Protein 2HG6 (pdb70)

CATH classification: 3.90.1650.10

Radius of gyration: 14.75 Å; Cα contacts (8 Å, |Δi|>4): 150; chains: 1; bounding box: 36×44×28 Å

Foldseek 3Di:
DDADPLCLLVLLLVWFFKWAQDVVVGATGTDRDCVVDPPPGDSVRIGTSSCVQWDDPDDFKTAGNLCSVVRCVVPPDCPVRVRDPSNVVCVVDNDDRRSIDGDDPD

Nearest PDB structures (foldseek):
  2hg6-assembly1_A  TM=9.376E-01  e=2.659E-16  Pseudomonas aeruginosa
  7e9s-assembly1_A  TM=5.096E-01  e=2.069E+00  Archaeoglobus fulgidus DSM 4304
  8owl-assembly1_A  TM=6.373E-01  e=4.900E+00  Oryctolagus cuniculus
  2ejt-assembly1_A  TM=2.763E-01  e=3.386E+00  Pyrococcus horikoshii
  2hg6-assembly1_A  TM=1.010E+00  e=7.309E-22  Pseudomonas aeruginosa

Organism: Pseudomonas aeruginosa (strain ATCC 15692 / DSM 22644 / CIP 104116 / JCM 14847 / LMG 12228 / 1C / PRS 101 / PAO1) (NCBI:txid208964)

Sequence (106 aa):
MSITSTDICQAADALKGFVGFNRKTGRYIVRFSEDSFGMDVADDSITPTSEFVWSSVRDDVMRLGREQLQILLEQNINERLNIGEPLLVYLRRQDLPEITAQRQLRMSITSTDICQAADALKGFVGFNRKTGRYIVRFSEDSFGMDVADDSITPTSEFVWSSVRDDVMRLGREQLQILLEQNINERLNIGEPLLVYLRRQDLPEITAQRQLRMSITSTDICQAADALKGFVGFNRKTGRYIVRFSEDSFGMDVADDSITPTSEFVWSSVRDDVMRLGREQLQILLEQNINERLNIGEPLLVYLRRQDLPEITAQRQLRMSITSTDICQAADALKGFVGFNRKTGRYIVRFSEDSFGMDVADDSITPTSEFVWSSVRDDVMRLGREQLQILLEQNINERLNIGEPLLVYLRRQDLPEITAQRQLRMSITSTDICQAADALKGFVGFNRKTGRYIVRFSEDSFGMDVADDSITPTSEFVWSSVRDDVMRLGREQLQILLEQNINERLNIGEPLLVYLRRQDLPEITAQRQLRMSITSTDICQAADALKGFVGFNRKTGRYIVRFSEDSFGMDVADDSITPTSEFVWSSVRDDVMRLGREQLQILLEQNINERLNIGEPLLVYLRRQDLPEITAQRQLRMSITSTDICQAADALKGFVGFNRKTGRYIVRFSEDSFGMDVADDSITPTSEFVWSSVRDDVMRLGREQLQILLEQNINERLNIGEPLLVYLRRQDLPEITAQRQLRMSITSTDICQAADALKGFVGFNRKTGRYIVRFSEDSFGMDVADDSITPTSEFVWSSVRDDVMRLGREQLQILLEQNINERLNIGEPLLVYLRRQDLPEITAQRQLRMSITSTDICQAADALKGFVGFNRKTGRYIVRFSEDSFGMDVADDSITPTSEFVWSSVRDDVMRLGREQLQILLEQNINERLNIGEPLLVYLRRQDLPEITAQRQLRMSITSTDICQAADALKGFVGFNRKTGRYIVRFSEDSFGMDVADDSITPTSEFVWSSVRDDVMRLGREQLQILLEQNINERLNIGEPLLVYLRRQDLPEITAQRQLRMSITSTDICQAADALKGFVGFNRKTGRYIVRFSEDSFGMDVADDSITPTSEFVWSSVRDDVMRLGREQLQILLEQNINERLNIGEPLLVYLRRQDLPEITAQRQLRMSITSTDICQAADALKGFVGFNRKTGRYIVRFSEDSFGMDVADDSITPTSEFVWSSVRDDVMRLGREQLQILLEQNINERLNIGEPLLVYLRRQDLPEITAQRQLRMSITSTDICQAADALKGFVGFNRKTGRYIVRFSEDSFGMDVADDSITPTSEFVWSSVRDDVMRLGREQLQILLEQNINERLNIGEPLLVYLRRQDLPEITAQRQLRMSITSTDICQAADALKGFVGFNRKTGRYIVRFSEDSFGMDVADDSITPTSEFVWSSVRDDVMRLGREQLQILLEQNINERLNIGEPLLVYLRRQDLPEITAQRQLRMSITSTDICQAADALKGFVGFNRKTGRYIVRFSEDSFGMDVADDSITPTSEFVWSSVRDDVMRLGREQLQILLEQNINERLNIGEPLLVYLRRQDLPEITAQRQLRMSITSTDICQAADALKGFVGFNRKTGRYIVRFSEDSFGMDVADDSITPTSEFVWSSVRDDVMRLGREQLQILLEQNINERLNIGEPLLVYLRRQDLPEITAQRQLRMSITSTDICQAADALKGFVGFNRKTGRYIVRFSEDSFGMDVADDSITPTSEFVWSSVRDDVMRLGREQLQILLEQNINERLNIGEPLLVYLRRQDLPEITAQRQLRMSITSTDICQAADALKGFVGFNRKTGRYIVRFSEDSFGMDVADDSITPTSEFVWSSVRDDVMRLGREQLQILLEQNINERLNIGEPLLVYLRRQDLPEITAQRQLRMSITSTDICQAADALKGFVGFNRKTGRYIVRFSEDSFGMDVADDSITPTSEFVWSSVRDDVMRLGREQLQILLEQNINERLNIGEPLLVYLRRQDLPEITAQRQLRMSITSTDICQAADALKGFVGFNRKTGRYIVRFSEDSFGMDVADDSITPTSEFVWSSVRDDVMRLGREQLQILLEQNINERLNIGEPLLVYLRRQDLPEITAQRQLR

Structure (mmCIF, N/CA/C/O backbone):
data_2HG6
#
_entry.id   2HG6
#
_cell.length_a   1.000
_cell.length_b   1.000
_cell.length_c   1.000
_cell.angle_alpha   90.00
_cell.angle_beta   90.00
_cell.angle_gamma   90.00
#
_symmetry.space_group_name_H-M   'P 1'
#
loop_
_atom_site.group_PDB
_atom_site.id
_atom_site.type_symbol
_atom_site.label_atom_id
_atom_site.label_alt_id
_atom_site.label_comp_id
_atom_site.label_asym_id
_atom_site.label_entity_id
_atom_site.label_seq_id
_atom_site.pdbx_PDB_ins_code
_atom_site.Cartn_x
_atom_site.Cartn_y
_atom_site.Cartn_z
_atom_site.occupancy
_atom_site.B_iso_or_equiv
_atom_site.auth_seq_id
_atom_site.auth_comp_id
_atom_site.auth_asym_id
_atom_site.auth_atom_id
_atom_site.pdbx_PDB_model_num
ATOM 1 N N . MET A 1 23 ? 2.607 0.899 0.493 1.00 0.00 1 MET A N 1
ATOM 2 C CA . MET A 1 23 ? 2.397 0.595 -0.943 1.00 0.00 1 MET A CA 1
ATOM 3 C C . MET A 1 23 ? 1.261 1.439 -1.519 1.00 0.00 1 MET A C 1
ATOM 4 O O . MET A 1 23 ? 0.724 1.133 -2.582 1.00 0.00 1 MET A O 1
ATOM 18 N N . SER A 1 24 ? 0.903 2.509 -0.822 1.00 0.00 2 SER A N 1
ATOM 19 C CA . SER A 1 24 ? -0.127 3.419 -1.299 1.00 0.00 2 SER A CA 1
ATOM 20 C C . SER A 1 24 ? 0.515 4.587 -2.041 1.00 0.00 2 SER A C 1
ATOM 21 O O . SER A 1 24 ? 1.728 4.792 -1.949 1.00 0.00 2 SER A O 1
ATOM 29 N N . ILE A 1 25 ? -0.290 5.352 -2.766 1.00 0.00 3 ILE A N 1
ATOM 30 C CA . ILE A 1 25 ? 0.225 6.466 -3.551 1.00 0.00 3 ILE A CA 1
ATOM 31 C C . ILE A 1 25 ? 0.680 7.594 -2.631 1.00 0.00 3 ILE A C 1
ATOM 32 O O . ILE A 1 25 ? -0.001 7.930 -1.659 1.00 0.00 3 ILE A O 1
ATOM 48 N N . THR A 1 26 ? 1.831 8.167 -2.938 1.00 0.00 4 THR A N 1
ATOM 49 C CA . THR A 1 26 ? 2.428 9.189 -2.099 1.00 0.00 4 THR A CA 1
ATOM 50 C C . THR A 1 26 ? 2.028 10.593 -2.547 1.00 0.00 4 THR A C 1
ATOM 51 O O . THR A 1 26 ? 1.285 10.762 -3.516 1.00 0.00 4 THR A O 1
ATOM 62 N N . SER A 1 27 ? 2.531 11.590 -1.833 1.00 0.00 5 SER A N 1
ATOM 63 C CA . SER A 1 27 ? 2.267 12.988 -2.141 1.00 0.00 5 SER A CA 1
ATOM 64 C C . SER A 1 27 ? 3.187 13.483 -3.262 1.00 0.00 5 SER A C 1
ATOM 65 O O . SER A 1 27 ? 3.887 12.686 -3.893 1.00 0.00 5 SER A O 1
ATOM 73 N N . THR A 1 28 ? 3.175 14.799 -3.500 1.00 0.00 6 THR A N 1
ATOM 74 C CA . THR A 1 28 ? 3.977 15.436 -4.553 1.00 0.00 6 THR A CA 1
ATOM 75 C C . THR A 1 28 ? 5.457 15.038 -4.479 1.00 0.00 6 THR A C 1
ATOM 76 O O . THR A 1 28 ? 6.173 15.088 -5.484 1.00 0.00 6 THR A O 1
ATOM 87 N N . ASP A 1 29 ? 5.903 14.628 -3.291 1.00 0.00 7 ASP A N 1
ATOM 88 C CA . ASP A 1 29 ? 7.271 14.138 -3.086 1.00 0.00 7 ASP A CA 1
ATOM 89 C C . ASP A 1 29 ? 7.632 13.032 -4.081 1.00 0.00 7 ASP A C 1
ATOM 90 O O . ASP A 1 29 ? 8.809 12.760 -4.314 1.00 0.00 7 ASP A O 1
ATOM 99 N N . ILE A 1 30 ? 6.612 12.399 -4.660 1.00 0.00 8 ILE A N 1
ATOM 100 C CA . ILE A 1 30 ? 6.802 11.386 -5.695 1.00 0.00 8 ILE A CA 1
ATOM 101 C C . ILE A 1 30 ? 7.676 11.922 -6.840 1.00 0.00 8 ILE A C 1
ATOM 102 O O . ILE A 1 30 ? 8.461 11.182 -7.430 1.00 0.00 8 ILE A O 1
ATOM 118 N N . CYS A 1 31 ? 7.546 13.217 -7.126 1.00 0.00 9 CYS A N 1
ATOM 119 C CA . CYS A 1 31 ? 8.331 13.863 -8.174 1.00 0.00 9 CYS A CA 1
ATOM 120 C C . CYS A 1 31 ? 9.813 13.878 -7.808 1.00 0.00 9 CYS A C 1
ATOM 121 O O . CYS A 1 31 ? 10.680 13.674 -8.656 1.00 0.00 9 CYS A O 1
ATOM 129 N N . GLN A 1 32 ? 10.094 14.097 -6.531 1.00 0.00 10 GLN A N 1
ATOM 130 C CA . GLN A 1 32 ? 11.466 14.195 -6.051 1.00 0.00 10 GLN A CA 1
ATOM 131 C C . GLN A 1 32 ? 12.125 12.824 -6.007 1.00 0.00 10 GLN A C 1
ATOM 132 O O . GLN A 1 32 ? 13.325 12.689 -6.241 1.00 0.00 10 GLN A O 1
ATOM 146 N N . ALA A 1 33 ? 11.324 11.808 -5.713 1.00 0.00 11 ALA A N 1
ATOM 147 C CA . ALA A 1 33 ? 11.813 10.437 -5.616 1.00 0.00 11 ALA A CA 1
ATOM 148 C C . ALA A 1 33 ? 12.371 9.937 -6.950 1.00 0.00 11 ALA A C 1
ATOM 149 O O . ALA A 1 33 ? 13.081 8.934 -6.996 1.00 0.00 11 ALA A O 1
ATOM 156 N N . ALA A 1 34 ? 12.052 10.639 -8.034 1.00 0.00 12 ALA A N 1
ATOM 157 C CA . ALA A 1 34 ? 12.561 10.279 -9.354 1.00 0.00 12 ALA A CA 1
ATOM 158 C C . ALA A 1 34 ? 14.044 10.619 -9.478 1.00 0.00 12 ALA A C 1
ATOM 159 O O . ALA A 1 34 ? 14.730 10.142 -10.381 1.00 0.00 12 ALA A O 1
ATOM 166 N N . ASP A 1 35 ? 14.534 11.444 -8.562 1.00 0.00 13 ASP A N 1
ATOM 167 C CA . ASP A 1 35 ? 15.942 11.828 -8.548 1.00 0.00 13 ASP A CA 1
ATOM 168 C C . ASP A 1 35 ? 16.774 10.779 -7.817 1.00 0.00 13 ASP A C 1
ATOM 169 O O . ASP A 1 35 ? 17.986 10.685 -8.009 1.00 0.00 13 ASP A O 1
ATOM 178 N N . ALA A 1 36 ? 16.105 9.971 -6.999 1.00 0.00 14 ALA A N 1
ATOM 179 C CA . ALA A 1 36 ? 16.781 8.962 -6.189 1.00 0.00 14 ALA A CA 1
ATOM 180 C C . ALA A 1 36 ? 17.416 7.882 -7.059 1.00 0.00 14 ALA A C 1
ATOM 181 O O . ALA A 1 36 ? 18.420 7.277 -6.679 1.00 0.00 14 ALA A O 1
ATOM 188 N N . LEU A 1 37 ? 16.829 7.652 -8.228 1.00 0.00 15 LEU A N 1
ATOM 189 C CA . LEU A 1 37 ? 17.348 6.666 -9.166 1.00 0.00 15 LEU A CA 1
ATOM 190 C C . LEU A 1 37 ? 18.752 7.055 -9.614 1.00 0.00 15 LEU A C 1
ATOM 191 O O . LEU A 1 37 ? 18.983 8.188 -10.035 1.00 0.00 15 LEU A O 1
ATOM 207 N N . LYS A 1 38 ? 19.684 6.122 -9.513 1.00 0.00 16 LYS A N 1
ATOM 208 C CA . LYS A 1 38 ? 21.071 6.386 -9.863 1.00 0.00 16 LYS A CA 1
ATOM 209 C C . LYS A 1 38 ? 21.633 5.287 -10.753 1.00 0.00 16 LYS A C 1
ATOM 210 O O . LYS A 1 38 ? 21.241 4.125 -10.646 1.00 0.00 16 LYS A O 1
ATOM 229 N N . GLY A 1 39 ? 22.544 5.666 -11.634 1.00 0.00 17 GLY A N 1
ATOM 230 C CA . GLY A 1 39 ? 23.183 4.703 -12.505 1.00 0.00 17 GLY A CA 1
ATOM 231 C C . GLY A 1 39 ? 23.192 5.154 -13.948 1.00 0.00 17 GLY A C 1
ATOM 232 O O . GLY A 1 39 ? 22.335 5.937 -14.368 1.00 0.00 17 GLY A O 1
ATOM 236 N N . PHE A 1 40 ? 24.149 4.653 -14.714 1.00 0.00 18 PHE A N 1
ATOM 237 C CA . PHE A 1 40 ? 24.268 5.006 -16.118 1.00 0.00 18 PHE A CA 1
ATOM 238 C C . PHE A 1 40 ? 23.914 3.801 -16.970 1.00 0.00 18 PHE A C 1
ATOM 239 O O . PHE A 1 40 ? 24.591 2.777 -16.917 1.00 0.00 18 PHE A O 1
ATOM 256 N N . VAL A 1 41 ? 22.860 3.917 -17.752 1.00 0.00 19 VAL A N 1
ATOM 257 C CA . VAL A 1 41 ? 22.409 2.804 -18.565 1.00 0.00 19 VAL A CA 1
ATOM 258 C C . VAL A 1 41 ? 22.935 2.938 -19.994 1.00 0.00 19 VAL A C 1
ATOM 259 O O . VAL A 1 41 ? 22.894 4.018 -20.584 1.00 0.00 19 VAL A O 1
ATOM 272 N N . GLY A 1 42 ? 23.468 1.842 -20.521 1.00 0.00 20 GLY A N 1
ATOM 273 C CA . GLY A 1 42 ? 24.034 1.841 -21.855 1.00 0.00 20 GLY A CA 1
ATOM 274 C C . GLY A 1 42 ? 23.813 0.520 -22.566 1.00 0.00 20 GLY A C 1
ATOM 275 O O . GLY A 1 42 ? 23.699 -0.527 -21.928 1.00 0.00 20 GLY A O 1
ATOM 279 N N . PHE A 1 43 ? 23.746 0.567 -23.888 1.00 0.00 21 PHE A N 1
ATOM 280 C CA . PHE A 1 43 ? 23.485 -0.624 -24.683 1.00 0.00 21 PHE A CA 1
ATOM 281 C C . PHE A 1 43 ? 24.793 -1.312 -25.050 1.00 0.00 21 PHE A C 1
ATOM 282 O O . PHE A 1 43 ? 25.599 -0.768 -25.803 1.00 0.00 21 PHE A O 1
ATOM 299 N N . ASN A 1 44 ? 25.002 -2.507 -24.519 1.00 0.00 22 ASN A N 1
ATOM 300 C CA . ASN A 1 44 ? 26.229 -3.241 -24.787 1.00 0.00 22 ASN A CA 1
ATOM 301 C C . ASN A 1 44 ? 26.018 -4.193 -25.961 1.00 0.00 22 ASN A C 1
ATOM 302 O O . ASN A 1 44 ? 25.003 -4.887 -26.034 1.00 0.00 22 ASN A O 1
ATOM 313 N N . ARG A 1 45 ? 26.972 -4.214 -26.882 1.00 0.00 23 ARG A N 1
ATOM 314 C CA . ARG A 1 45 ? 26.865 -5.048 -28.076 1.00 0.00 23 ARG A CA 1
ATOM 315 C C . ARG A 1 45 ? 27.310 -6.479 -27.795 1.00 0.00 23 ARG A C 1
ATOM 316 O O . ARG A 1 45 ? 27.208 -7.348 -28.659 1.00 0.00 23 ARG A O 1
ATOM 337 N N . LYS A 1 46 ? 27.807 -6.718 -26.589 1.00 0.00 24 LYS A N 1
ATOM 338 C CA . LYS A 1 46 ? 28.293 -8.040 -26.219 1.00 0.00 24 LYS A CA 1
ATOM 339 C C . LYS A 1 46 ? 27.127 -8.989 -25.961 1.00 0.00 24 LYS A C 1
ATOM 340 O O . LYS A 1 46 ? 27.116 -10.124 -26.441 1.00 0.00 24 LYS A O 1
ATOM 359 N N . THR A 1 47 ? 26.149 -8.522 -25.199 1.00 0.00 25 THR A N 1
ATOM 360 C CA . THR A 1 47 ? 24.953 -9.314 -24.935 1.00 0.00 25 THR A CA 1
ATOM 361 C C . THR A 1 47 ? 23.763 -8.777 -25.720 1.00 0.00 25 THR A C 1
ATOM 362 O O . THR A 1 47 ? 22.724 -9.430 -25.820 1.00 0.00 25 THR A O 1
ATOM 373 N N . GLY A 1 48 ? 23.927 -7.582 -26.277 1.00 0.00 26 GLY A N 1
ATOM 374 C CA . GLY A 1 48 ? 22.878 -6.981 -27.074 1.00 0.00 26 GLY A CA 1
ATOM 375 C C . GLY A 1 48 ? 21.685 -6.561 -26.243 1.00 0.00 26 GLY A C 1
ATOM 376 O O . GLY A 1 48 ? 20.545 -6.868 -26.590 1.00 0.00 26 GLY A O 1
ATOM 380 N N . ARG A 1 49 ? 21.939 -5.875 -25.136 1.00 0.00 27 ARG A N 1
ATOM 381 C CA . ARG A 1 49 ? 20.858 -5.392 -24.286 1.00 0.00 27 ARG A CA 1
ATOM 382 C C . ARG A 1 49 ? 21.243 -4.103 -23.573 1.00 0.00 27 ARG A C 1
ATOM 383 O O . ARG A 1 49 ? 22.425 -3.755 -23.476 1.00 0.00 27 ARG A O 1
ATOM 404 N N . TYR A 1 50 ? 20.229 -3.403 -23.090 1.00 0.00 28 TYR A N 1
ATOM 405 C CA . TYR A 1 50 ? 20.404 -2.134 -22.405 1.00 0.00 28 TYR A CA 1
ATOM 406 C C . TYR A 1 50 ? 20.677 -2.390 -20.925 1.00 0.00 28 TYR A C 1
ATOM 407 O O . TYR A 1 50 ? 19.775 -2.767 -20.179 1.00 0.00 28 TYR A O 1
ATOM 425 N N . ILE A 1 51 ? 21.923 -2.204 -20.509 1.00 0.00 29 ILE A N 1
ATOM 426 C CA . ILE A 1 51 ? 22.335 -2.552 -19.154 1.00 0.00 29 ILE A CA 1
ATOM 427 C C . ILE A 1 51 ? 22.807 -1.328 -18.379 1.00 0.00 29 ILE A C 1
ATOM 428 O O . ILE A 1 51 ? 23.234 -0.338 -18.967 1.00 0.00 29 ILE A O 1
ATOM 444 N N . VAL A 1 52 ? 22.726 -1.396 -17.059 1.00 0.00 30 VAL A N 1
ATOM 445 C CA . VAL A 1 52 ? 23.104 -0.269 -16.217 1.00 0.00 30 VAL A CA 1
ATOM 446 C C . VAL A 1 52 ? 24.450 -0.503 -15.543 1.00 0.00 30 VAL A C 1
ATOM 447 O O . VAL A 1 52 ? 24.676 -1.543 -14.925 1.00 0.00 30 VAL A O 1
ATOM 460 N N . ARG A 1 53 ? 25.337 0.471 -15.671 1.00 0.00 31 ARG A N 1
ATOM 461 C CA . ARG A 1 53 ? 26.634 0.435 -15.013 1.00 0.00 31 ARG A CA 1
ATOM 462 C C . ARG A 1 53 ? 26.839 1.716 -14.211 1.00 0.00 31 ARG A C 1
ATOM 463 O O . ARG A 1 53 ? 26.061 2.662 -14.332 1.00 0.00 31 ARG A O 1
ATOM 484 N N . PHE A 1 54 ? 27.872 1.746 -13.386 1.00 0.00 32 PHE A N 1
ATOM 485 C CA . PHE A 1 54 ? 28.157 2.919 -12.571 1.00 0.00 32 PHE A CA 1
ATOM 486 C C . PHE A 1 54 ? 29.471 3.556 -12.997 1.00 0.00 32 PHE A C 1
ATOM 487 O O . PHE A 1 54 ? 29.906 4.559 -12.431 1.00 0.00 32 PHE A O 1
ATOM 504 N N . SER A 1 55 ? 30.096 2.964 -14.001 1.00 0.00 33 SER A N 1
ATOM 505 C CA . SER A 1 55 ? 31.333 3.489 -14.549 1.00 0.00 33 SER A CA 1
ATOM 506 C C . SER A 1 55 ? 31.168 3.799 -16.032 1.00 0.00 33 SER A C 1
ATOM 507 O O . SER A 1 55 ? 31.003 2.893 -16.848 1.00 0.00 33 SER A O 1
ATOM 515 N N . GLU A 1 56 ? 31.204 5.080 -16.374 1.00 0.00 34 GLU A N 1
ATOM 516 C CA . GLU A 1 56 ? 31.078 5.507 -17.765 1.00 0.00 34 GLU A CA 1
ATOM 517 C C . GLU A 1 56 ? 32.322 5.113 -18.555 1.00 0.00 34 GLU A C 1
ATOM 518 O O . GLU A 1 56 ? 32.282 4.959 -19.774 1.00 0.00 34 GLU A O 1
ATOM 530 N N . ASP A 1 57 ? 33.417 4.929 -17.833 1.00 0.00 35 ASP A N 1
ATOM 531 C CA . ASP A 1 57 ? 34.716 4.632 -18.430 1.00 0.00 35 ASP A CA 1
ATOM 532 C C . ASP A 1 57 ? 34.850 3.156 -18.794 1.00 0.00 35 ASP A C 1
ATOM 533 O O . ASP A 1 57 ? 35.874 2.734 -19.334 1.00 0.00 35 ASP A O 1
ATOM 542 N N . SER A 1 58 ? 33.814 2.375 -18.521 1.00 0.00 36 SER A N 1
ATOM 543 C CA . SER A 1 58 ? 33.883 0.934 -18.716 1.00 0.00 36 SER A CA 1
ATOM 544 C C . SER A 1 58 ? 33.714 0.562 -20.186 1.00 0.00 36 SER A C 1
ATOM 545 O O . SER A 1 58 ? 34.160 -0.503 -20.624 1.00 0.00 36 SER A O 1
ATOM 553 N N . PHE A 1 59 ? 33.082 1.445 -20.948 1.00 0.00 37 PHE A N 1
ATOM 554 C CA . PHE A 1 59 ? 32.775 1.163 -22.342 1.00 0.00 37 PHE A CA 1
ATOM 555 C C . PHE A 1 59 ? 33.671 1.963 -23.276 1.00 0.00 37 PHE A C 1
ATOM 556 O O . PHE A 1 59 ? 33.824 3.175 -23.121 1.00 0.00 37 PHE A O 1
ATOM 573 N N . GLY A 1 60 ? 34.265 1.272 -24.239 1.00 0.00 38 GLY A N 1
ATOM 574 C CA . GLY A 1 60 ? 35.096 1.930 -25.224 1.00 0.00 38 GLY A CA 1
ATOM 575 C C . GLY A 1 60 ? 34.351 2.183 -26.518 1.00 0.00 38 GLY A C 1
ATOM 576 O O . GLY A 1 60 ? 33.428 2.994 -26.562 1.00 0.00 38 GLY A O 1
ATOM 580 N N . MET A 1 61 ? 34.719 1.456 -27.562 1.00 0.00 39 MET A N 1
ATOM 581 C CA . MET A 1 61 ? 34.133 1.662 -28.882 1.00 0.00 39 MET A CA 1
ATOM 582 C C . MET A 1 61 ? 32.980 0.693 -29.119 1.00 0.00 39 MET A C 1
ATOM 583 O O . MET A 1 61 ? 32.312 0.744 -30.151 1.00 0.00 39 MET A O 1
ATOM 597 N N . ASP A 1 62 ? 32.753 -0.195 -28.160 1.00 0.00 40 ASP A N 1
ATOM 598 C CA . ASP A 1 62 ? 31.705 -1.204 -28.282 1.00 0.00 40 ASP A CA 1
ATOM 599 C C . ASP A 1 62 ? 30.333 -0.629 -27.955 1.00 0.00 40 ASP A C 1
ATOM 600 O O . ASP A 1 62 ? 29.307 -1.251 -28.229 1.00 0.00 40 ASP A O 1
ATOM 609 N N . VAL A 1 63 ? 30.314 0.553 -27.362 1.00 0.00 41 VAL A N 1
ATOM 610 C CA . VAL A 1 63 ? 29.064 1.193 -26.978 1.00 0.00 41 VAL A CA 1
ATOM 611 C C . VAL A 1 63 ? 29.078 2.659 -27.382 1.00 0.00 41 VAL A C 1
ATOM 612 O O . VAL A 1 63 ? 30.052 3.367 -27.128 1.00 0.00 41 VAL A O 1
ATOM 625 N N . ALA A 1 64 ? 28.007 3.104 -28.027 1.00 0.00 42 ALA A N 1
ATOM 626 C CA . ALA A 1 64 ? 27.865 4.506 -28.384 1.00 0.00 42 ALA A CA 1
ATOM 627 C C . ALA A 1 64 ? 27.626 5.331 -27.128 1.00 0.00 42 ALA A C 1
ATOM 628 O O . ALA A 1 64 ? 26.716 5.036 -26.349 1.00 0.00 42 ALA A O 1
ATOM 635 N N . ASP A 1 65 ? 28.436 6.362 -26.932 1.00 0.00 43 ASP A N 1
ATOM 636 C CA . ASP A 1 65 ? 28.371 7.164 -25.712 1.00 0.00 43 ASP A CA 1
ATOM 637 C C . ASP A 1 65 ? 27.049 7.920 -25.622 1.00 0.00 43 ASP A C 1
ATOM 638 O O . ASP A 1 65 ? 26.590 8.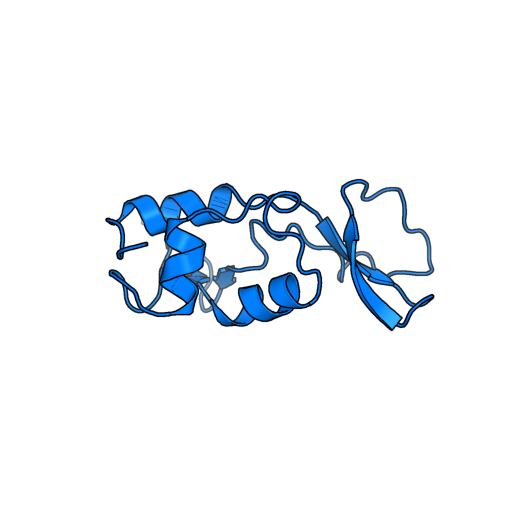267 -24.534 1.00 0.00 43 ASP A O 1
ATOM 647 N N . ASP A 1 66 ? 26.426 8.143 -26.773 1.00 0.00 44 ASP A N 1
ATOM 648 C CA . ASP A 1 66 ? 25.120 8.798 -26.832 1.00 0.00 44 ASP A CA 1
ATOM 649 C C . ASP A 1 66 ? 24.036 7.904 -26.240 1.00 0.00 44 ASP A C 1
ATOM 650 O O . ASP A 1 66 ? 22.987 8.384 -25.813 1.00 0.00 44 ASP A O 1
ATOM 659 N N . SER A 1 67 ? 24.295 6.603 -26.213 1.00 0.00 45 SER A N 1
ATOM 660 C CA . SER A 1 67 ? 23.331 5.645 -25.693 1.00 0.00 45 SER A CA 1
ATOM 661 C C . SER A 1 67 ? 23.528 5.426 -24.196 1.00 0.00 45 SER A C 1
ATOM 662 O O . SER A 1 67 ? 22.765 4.697 -23.564 1.00 0.00 45 SER A O 1
ATOM 670 N N . ILE A 1 68 ? 24.558 6.051 -23.637 1.00 0.00 46 ILE A N 1
ATOM 671 C CA . ILE A 1 68 ? 24.800 5.987 -22.204 1.00 0.00 46 ILE A CA 1
ATOM 672 C C . ILE A 1 68 ? 24.164 7.195 -21.530 1.00 0.00 46 ILE A C 1
ATOM 673 O O . ILE A 1 68 ? 24.531 8.337 -21.807 1.00 0.00 46 ILE A O 1
ATOM 689 N N . THR A 1 69 ? 23.191 6.943 -20.675 1.00 0.00 47 THR A N 1
ATOM 690 C CA . THR A 1 69 ? 22.450 8.012 -20.033 1.00 0.00 47 THR A CA 1
ATOM 691 C C . THR A 1 69 ? 22.140 7.662 -18.581 1.00 0.00 47 THR A C 1
ATOM 692 O O . THR A 1 69 ? 21.750 6.533 -18.277 1.00 0.00 47 THR A O 1
ATOM 703 N N . PRO A 1 70 ? 22.348 8.612 -17.661 1.00 0.00 48 PRO A N 1
ATOM 704 C CA . PRO A 1 70 ? 21.943 8.454 -16.266 1.00 0.00 48 PRO A CA 1
ATOM 705 C C . PRO A 1 70 ? 20.440 8.220 -16.154 1.00 0.00 48 PRO A C 1
ATOM 706 O O . PRO A 1 70 ? 19.640 9.025 -16.640 1.00 0.00 48 PRO A O 1
ATOM 717 N N . THR A 1 71 ? 20.059 7.117 -15.519 1.00 0.00 49 THR A N 1
ATOM 718 C CA . THR A 1 71 ? 18.651 6.755 -15.380 1.00 0.00 49 THR A CA 1
ATOM 719 C C . THR A 1 71 ? 17.869 7.826 -14.614 1.00 0.00 49 THR A C 1
ATOM 720 O O . THR A 1 71 ? 16.642 7.881 -14.693 1.00 0.00 49 THR A O 1
ATOM 731 N N . SER A 1 72 ? 18.591 8.678 -13.893 1.00 0.00 50 SER A N 1
ATOM 732 C CA . SER A 1 72 ? 17.993 9.779 -13.152 1.00 0.00 50 SER A CA 1
ATOM 733 C C . SER A 1 72 ? 17.230 10.718 -14.087 1.00 0.00 50 SER A C 1
ATOM 734 O O . SER A 1 72 ? 16.142 11.189 -13.760 1.00 0.00 50 SER A O 1
ATOM 742 N N . GLU A 1 73 ? 17.805 10.973 -15.257 1.00 0.00 51 GLU A N 1
ATOM 743 C CA . GLU A 1 73 ? 17.212 11.898 -16.213 1.00 0.00 51 GLU A CA 1
ATOM 744 C C . GLU A 1 73 ? 16.618 11.135 -17.396 1.00 0.00 51 GLU A C 1
ATOM 745 O O . GLU A 1 73 ? 15.939 11.708 -18.248 1.00 0.00 51 GLU A O 1
ATOM 757 N N . PHE A 1 74 ? 16.877 9.834 -17.436 1.00 0.00 52 PHE A N 1
ATOM 758 C CA . PHE A 1 74 ? 16.405 8.984 -18.524 1.00 0.00 52 PHE A CA 1
ATOM 759 C C . PHE A 1 74 ? 14.880 8.892 -18.519 1.00 0.00 52 PHE A C 1
ATOM 760 O O . PHE A 1 74 ? 14.248 8.772 -19.568 1.00 0.00 52 PHE A O 1
ATOM 777 N N . VAL A 1 75 ? 14.298 8.972 -17.329 1.00 0.00 53 VAL A N 1
ATOM 778 C CA . VAL A 1 75 ? 12.854 8.855 -17.170 1.00 0.00 53 VAL A CA 1
ATOM 779 C C . VAL A 1 75 ? 12.133 10.139 -17.581 1.00 0.00 53 VAL A C 1
ATOM 780 O O . VAL A 1 75 ? 10.909 10.156 -17.723 1.00 0.00 53 VAL A O 1
ATOM 793 N N . TRP A 1 76 ? 12.894 11.205 -17.782 1.00 0.00 54 TRP A N 1
ATOM 794 C CA . TRP A 1 76 ? 12.320 12.485 -18.164 1.00 0.00 54 TRP A CA 1
ATOM 795 C C . TRP A 1 76 ? 12.371 12.667 -19.674 1.00 0.00 54 TRP A C 1
ATOM 796 O O . TRP A 1 76 ? 13.438 12.587 -20.283 1.00 0.00 54 TRP A O 1
ATOM 817 N N . SER A 1 77 ? 11.216 12.892 -20.275 1.00 0.00 55 SER A N 1
ATOM 818 C CA . SER A 1 77 ? 11.132 13.122 -21.702 1.00 0.00 55 SER A CA 1
ATOM 819 C C . SER A 1 77 ? 10.740 14.570 -21.978 1.00 0.00 55 SER A C 1
ATOM 820 O O . SER A 1 77 ? 9.601 14.977 -21.730 1.00 0.00 55 SER A O 1
ATOM 828 N N . SER A 1 78 ? 11.693 15.354 -22.457 1.00 0.00 56 SER A N 1
ATOM 829 C CA . SER A 1 78 ? 11.452 16.753 -22.761 1.00 0.00 56 SER A CA 1
ATOM 830 C C . SER A 1 78 ? 10.611 16.899 -24.026 1.00 0.00 56 SER A C 1
ATOM 831 O O . SER A 1 78 ? 11.010 16.474 -25.111 1.00 0.00 56 SER A O 1
ATOM 839 N N . VAL A 1 79 ? 9.430 17.480 -23.872 1.00 0.00 57 VAL A N 1
ATOM 840 C CA . VAL A 1 79 ? 8.540 17.706 -25.001 1.00 0.00 57 VAL A CA 1
ATOM 841 C C . VAL A 1 79 ? 8.647 19.152 -25.474 1.00 0.00 57 VAL A C 1
ATOM 842 O O . VAL A 1 79 ? 8.329 19.480 -26.618 1.00 0.00 57 VAL A O 1
ATOM 855 N N . ARG A 1 80 ? 9.092 20.014 -24.570 1.00 0.00 58 ARG A N 1
ATOM 856 C CA . ARG A 1 80 ? 9.463 21.382 -24.909 1.00 0.00 58 ARG A CA 1
ATOM 857 C C . ARG A 1 80 ? 10.909 21.588 -24.486 1.00 0.00 58 ARG A C 1
ATOM 858 O O . ARG A 1 80 ? 11.591 20.621 -24.153 1.00 0.00 58 ARG A O 1
ATOM 879 N N . ASP A 1 81 ? 11.372 22.830 -24.484 1.00 0.00 59 ASP A N 1
ATOM 880 C CA . ASP A 1 81 ? 12.743 23.123 -24.069 1.00 0.00 59 ASP A CA 1
ATOM 881 C C . ASP A 1 81 ? 12.961 22.759 -22.607 1.00 0.00 59 ASP A C 1
ATOM 882 O O . ASP A 1 81 ? 13.757 21.878 -22.291 1.00 0.00 59 ASP A O 1
ATOM 891 N N . ASP A 1 82 ? 12.236 23.425 -21.718 1.00 0.00 60 ASP A N 1
ATOM 892 C CA . ASP A 1 82 ? 12.423 23.223 -20.285 1.00 0.00 60 ASP A CA 1
ATOM 893 C C . ASP A 1 82 ? 11.276 22.427 -19.679 1.00 0.00 60 ASP A C 1
ATOM 894 O O . ASP A 1 82 ? 11.194 22.281 -18.462 1.00 0.00 60 ASP A O 1
ATOM 903 N N . VAL A 1 83 ? 10.390 21.914 -20.524 1.00 0.00 61 VAL A N 1
ATOM 904 C CA . VAL A 1 83 ? 9.238 21.159 -20.041 1.00 0.00 61 VAL A CA 1
ATOM 905 C C . VAL A 1 83 ? 9.435 19.668 -20.287 1.00 0.00 61 VAL A C 1
ATOM 906 O O . VAL A 1 83 ? 9.389 19.205 -21.432 1.00 0.00 61 VAL A O 1
ATOM 919 N N . MET A 1 84 ? 9.660 18.925 -19.214 1.00 0.00 62 MET A N 1
ATOM 920 C CA . MET A 1 84 ? 9.859 17.486 -19.306 1.00 0.00 62 MET A CA 1
ATOM 921 C C . MET A 1 84 ? 8.663 16.734 -18.732 1.00 0.00 62 MET A C 1
ATOM 922 O O . MET A 1 84 ? 8.068 17.155 -17.737 1.00 0.00 62 MET A O 1
ATOM 936 N N . ARG A 1 85 ? 8.312 15.631 -19.378 1.00 0.00 63 ARG A N 1
ATOM 937 C CA . ARG A 1 85 ? 7.248 14.756 -18.904 1.00 0.00 63 ARG A CA 1
ATOM 938 C C . ARG A 1 85 ? 7.846 13.440 -18.429 1.00 0.00 63 ARG A C 1
ATOM 939 O O . ARG A 1 85 ? 8.732 12.889 -19.082 1.00 0.00 63 ARG A O 1
ATOM 960 N N . LEU A 1 86 ? 7.382 12.956 -17.290 1.00 0.00 64 LEU A N 1
ATOM 961 C CA . LEU A 1 86 ? 7.859 11.693 -16.750 1.00 0.00 64 LEU A CA 1
ATOM 962 C C . LEU A 1 86 ? 7.228 10.534 -17.510 1.00 0.00 64 LEU A C 1
ATOM 963 O O . LEU A 1 86 ? 6.016 10.326 -17.450 1.00 0.00 64 LEU A O 1
ATOM 979 N N . GLY A 1 87 ? 8.051 9.790 -18.225 1.00 0.00 65 GLY A N 1
ATOM 980 C CA . GLY A 1 87 ? 7.574 8.608 -18.906 1.00 0.00 65 GLY A CA 1
ATOM 981 C C . GLY A 1 87 ? 7.774 7.380 -18.049 1.00 0.00 65 GLY A C 1
ATOM 982 O O . GLY A 1 87 ? 8.875 6.846 -17.973 1.00 0.00 65 GLY A O 1
ATOM 986 N N . ARG A 1 88 ? 6.724 6.936 -17.380 1.00 0.00 66 ARG A N 1
ATOM 987 C CA . ARG A 1 88 ? 6.848 5.823 -16.451 1.00 0.00 66 ARG A CA 1
ATOM 988 C C . ARG A 1 88 ? 7.132 4.505 -17.174 1.00 0.00 66 ARG A C 1
ATOM 989 O O . ARG A 1 88 ? 7.546 3.529 -16.551 1.00 0.00 66 ARG A O 1
ATOM 1010 N N . GLU A 1 89 ? 6.918 4.476 -18.485 1.00 0.00 67 GLU A N 1
ATOM 1011 C CA . GLU A 1 89 ? 7.262 3.304 -19.286 1.00 0.00 67 GLU A CA 1
ATOM 1012 C C . GLU A 1 89 ? 8.770 3.050 -19.261 1.00 0.00 67 GLU A C 1
ATOM 1013 O O . GLU A 1 89 ? 9.222 1.926 -19.488 1.00 0.00 67 GLU A O 1
ATOM 1025 N N . GLN A 1 90 ? 9.546 4.094 -18.978 1.00 0.00 68 GLN A N 1
ATOM 1026 C CA . GLN A 1 90 ? 10.997 3.971 -18.869 1.00 0.00 68 GLN A CA 1
ATOM 1027 C C . GLN A 1 90 ? 11.363 2.990 -17.761 1.00 0.00 68 GLN A C 1
ATOM 1028 O O . GLN A 1 90 ? 12.378 2.298 -17.835 1.00 0.00 68 GLN A O 1
ATOM 1042 N N . LEU A 1 91 ? 10.514 2.932 -16.739 1.00 0.00 69 LEU A N 1
ATOM 1043 C CA . LEU A 1 91 ? 10.729 2.050 -15.597 1.00 0.00 69 LEU A CA 1
ATOM 1044 C C . LEU A 1 91 ? 10.729 0.587 -16.027 1.00 0.00 69 LEU A C 1
ATOM 1045 O O . LEU A 1 91 ? 11.364 -0.250 -15.392 1.00 0.00 69 LEU A O 1
ATOM 1061 N N . GLN A 1 92 ? 10.019 0.280 -17.109 1.00 0.00 70 GLN A N 1
ATOM 1062 C CA . GLN A 1 92 ? 9.977 -1.082 -17.626 1.00 0.00 70 GLN A CA 1
ATOM 1063 C C . GLN A 1 92 ? 11.347 -1.501 -18.149 1.00 0.00 70 GLN A C 1
ATOM 1064 O O . GLN A 1 92 ? 11.702 -2.676 -18.118 1.00 0.00 70 GLN A O 1
ATOM 1078 N N . ILE A 1 93 ? 12.122 -0.530 -18.617 1.00 0.00 71 ILE A N 1
ATOM 1079 C CA . ILE A 1 93 ? 13.481 -0.794 -19.068 1.00 0.00 71 ILE A CA 1
ATOM 1080 C C . ILE A 1 93 ? 14.360 -1.134 -17.868 1.00 0.00 71 ILE A C 1
ATOM 1081 O O . ILE A 1 93 ? 15.277 -1.952 -17.955 1.00 0.00 71 ILE A O 1
ATOM 1097 N N . LEU A 1 94 ? 14.046 -0.519 -16.737 1.00 0.00 72 LEU A N 1
ATOM 1098 C CA . LEU A 1 94 ? 14.731 -0.810 -15.485 1.00 0.00 72 LEU A CA 1
ATOM 1099 C C . LEU A 1 94 ? 14.248 -2.149 -14.939 1.00 0.00 72 LEU A C 1
ATOM 1100 O O . LEU A 1 94 ? 14.994 -2.881 -14.285 1.00 0.00 72 LEU A O 1
ATOM 1116 N N . LEU A 1 95 ? 12.988 -2.455 -15.226 1.00 0.00 73 LEU A N 1
ATOM 1117 C CA . LEU A 1 95 ? 12.382 -3.734 -14.873 1.00 0.00 73 LEU A CA 1
ATOM 1118 C C . LEU A 1 95 ? 13.129 -4.882 -15.550 1.00 0.00 73 LEU A C 1
ATOM 1119 O O . LEU A 1 95 ? 13.232 -5.981 -15.004 1.00 0.00 73 LEU A O 1
ATOM 1135 N N . GLU A 1 96 ? 13.655 -4.612 -16.741 1.00 0.00 74 GLU A N 1
ATOM 1136 C CA . GLU A 1 96 ? 14.480 -5.578 -17.458 1.00 0.00 74 GLU A CA 1
ATOM 1137 C C . GLU A 1 96 ? 15.721 -5.928 -16.638 1.00 0.00 74 GLU A C 1
ATOM 1138 O O . GLU A 1 96 ? 16.183 -7.070 -16.642 1.00 0.00 74 GLU A O 1
ATOM 1150 N N . GLN A 1 97 ? 16.249 -4.937 -15.927 1.00 0.00 75 GLN A N 1
ATOM 1151 C CA . GLN A 1 97 ? 17.425 -5.134 -15.089 1.00 0.00 75 GLN A CA 1
ATOM 1152 C C . GLN A 1 97 ? 17.043 -5.839 -13.789 1.00 0.00 75 GLN A C 1
ATOM 1153 O O . GLN A 1 97 ? 17.826 -6.614 -13.244 1.00 0.00 75 GLN A O 1
ATOM 1167 N N . ASN A 1 98 ? 15.841 -5.539 -13.289 1.00 0.00 76 ASN A N 1
ATOM 1168 C CA . ASN A 1 98 ? 15.258 -6.249 -12.140 1.00 0.00 76 ASN A CA 1
ATOM 1169 C C . ASN A 1 98 ? 16.027 -5.950 -10.844 1.00 0.00 76 ASN A C 1
ATOM 1170 O O . ASN A 1 98 ? 15.870 -6.636 -9.834 1.00 0.00 76 ASN A O 1
ATOM 1181 N N . ILE A 1 99 ? 16.837 -4.902 -10.866 1.00 0.00 77 ILE A N 1
ATOM 1182 C CA . ILE A 1 99 ? 17.607 -4.519 -9.692 1.00 0.00 77 ILE A CA 1
ATOM 1183 C C . ILE A 1 99 ? 17.105 -3.198 -9.100 1.00 0.00 77 ILE A C 1
ATOM 1184 O O . ILE A 1 99 ? 17.595 -2.116 -9.419 1.00 0.00 77 ILE A O 1
ATOM 1200 N N . ASN A 1 100 ? 16.109 -3.309 -8.228 1.00 0.00 78 ASN A N 1
ATOM 1201 C CA . ASN A 1 100 ? 15.426 -2.147 -7.672 1.00 0.00 78 ASN A CA 1
ATOM 1202 C C . ASN A 1 100 ? 16.301 -1.392 -6.681 1.00 0.00 78 ASN A C 1
ATOM 1203 O O . ASN A 1 100 ? 16.293 -0.163 -6.654 1.00 0.00 78 ASN A O 1
ATOM 1214 N N . GLU A 1 101 ? 17.057 -2.124 -5.876 1.00 0.00 79 GLU A N 1
ATOM 1215 C CA . GLU A 1 101 ? 17.882 -1.508 -4.844 1.00 0.00 79 GLU A CA 1
ATOM 1216 C C . GLU A 1 101 ? 19.166 -0.953 -5.444 1.00 0.00 79 GLU A C 1
ATOM 1217 O O . GLU A 1 101 ? 19.722 0.029 -4.954 1.00 0.00 79 GLU A O 1
ATOM 1229 N N . ARG A 1 102 ? 19.624 -1.583 -6.514 1.00 0.00 80 ARG A N 1
ATOM 1230 C CA . ARG A 1 102 ? 20.847 -1.168 -7.188 1.00 0.00 80 ARG A CA 1
ATOM 1231 C C . ARG A 1 102 ? 20.659 0.202 -7.831 1.00 0.00 80 ARG A C 1
ATOM 1232 O O . ARG A 1 102 ? 21.492 1.094 -7.681 1.00 0.00 80 ARG A O 1
ATOM 1253 N N . LEU A 1 103 ? 19.552 0.353 -8.544 1.00 0.00 81 LEU A N 1
ATOM 1254 C CA . LEU A 1 103 ? 19.200 1.626 -9.168 1.00 0.00 81 LEU A CA 1
ATOM 1255 C C . LEU A 1 103 ? 18.631 2.600 -8.144 1.00 0.00 81 LEU A C 1
ATOM 1256 O O . LEU A 1 103 ? 18.615 3.809 -8.374 1.00 0.00 81 LEU A O 1
ATOM 1272 N N . ASN A 1 104 ? 18.163 2.055 -7.024 1.00 0.00 82 ASN A N 1
ATOM 1273 C CA . ASN A 1 104 ? 17.523 2.838 -5.970 1.00 0.00 82 ASN A CA 1
ATOM 1274 C C . ASN A 1 104 ? 16.220 3.455 -6.478 1.00 0.00 82 ASN A C 1
ATOM 1275 O O . ASN A 1 104 ? 16.077 4.677 -6.565 1.00 0.00 82 ASN A O 1
ATOM 1286 N N . ILE A 1 105 ? 15.277 2.596 -6.848 1.00 0.00 83 ILE A N 1
ATOM 1287 C CA . ILE A 1 105 ? 13.957 3.054 -7.255 1.00 0.00 83 ILE A CA 1
ATOM 1288 C C . ILE A 1 105 ? 13.119 3.358 -6.023 1.00 0.00 83 ILE A C 1
ATOM 1289 O O . ILE A 1 105 ? 12.866 2.474 -5.200 1.00 0.00 83 ILE A O 1
ATOM 1305 N N . GLY A 1 106 ? 12.710 4.612 -5.896 1.00 0.00 84 GLY A N 1
ATOM 1306 C CA . GLY A 1 106 ? 11.918 5.028 -4.758 1.00 0.00 84 GLY A CA 1
ATOM 1307 C C . GLY A 1 106 ? 10.581 4.316 -4.683 1.00 0.00 84 GLY A C 1
ATOM 1308 O O . GLY A 1 106 ? 10.056 3.846 -5.693 1.00 0.00 84 GLY A O 1
ATOM 1312 N N . GLU A 1 107 ? 10.028 4.242 -3.486 1.00 0.00 85 GLU A N 1
ATOM 1313 C CA . GLU A 1 107 ? 8.730 3.616 -3.276 1.00 0.00 85 GLU A CA 1
ATOM 1314 C C . GLU A 1 107 ? 7.612 4.367 -4.011 1.00 0.00 85 GLU A C 1
ATOM 1315 O O . GLU A 1 107 ? 6.746 3.733 -4.613 1.00 0.00 85 GLU A O 1
ATOM 1327 N N . PRO A 1 108 ? 7.597 5.723 -3.974 1.00 0.00 86 PRO A N 1
ATOM 1328 C CA . PRO A 1 108 ? 6.685 6.517 -4.810 1.00 0.00 86 PRO A CA 1
ATOM 1329 C C . PRO A 1 108 ? 6.779 6.140 -6.289 1.00 0.00 86 PRO A C 1
ATOM 1330 O O . PRO A 1 108 ? 5.815 6.265 -7.038 1.00 0.00 86 PRO A O 1
ATOM 1341 N N . LEU A 1 109 ? 7.946 5.665 -6.695 1.00 0.00 87 LEU A N 1
ATOM 1342 C CA . LEU A 1 109 ? 8.174 5.248 -8.074 1.00 0.00 87 LEU A CA 1
ATOM 1343 C C . LEU A 1 109 ? 7.546 3.880 -8.319 1.00 0.00 87 LEU A C 1
ATOM 1344 O O . LEU A 1 109 ? 6.985 3.622 -9.384 1.00 0.00 87 LEU A O 1
ATOM 1360 N N . LEU A 1 110 ? 7.637 3.015 -7.314 1.00 0.00 88 LEU A N 1
ATOM 1361 C CA . LEU A 1 110 ? 7.054 1.680 -7.384 1.00 0.00 88 LEU A CA 1
ATOM 1362 C C . LEU A 1 110 ? 5.539 1.760 -7.534 1.00 0.00 88 LEU A C 1
ATOM 1363 O O . LEU A 1 110 ? 4.941 1.017 -8.311 1.00 0.00 88 LEU A O 1
ATOM 1379 N N . VAL A 1 111 ? 4.923 2.670 -6.791 1.00 0.00 89 VAL A N 1
ATOM 1380 C CA . VAL A 1 111 ? 3.482 2.851 -6.860 1.00 0.00 89 VAL A CA 1
ATOM 1381 C C . VAL A 1 111 ? 3.088 3.578 -8.144 1.00 0.00 89 VAL A C 1
ATOM 1382 O O . VAL A 1 111 ? 2.024 3.318 -8.705 1.00 0.00 89 VAL A O 1
ATOM 1395 N N . TYR A 1 112 ? 3.963 4.475 -8.609 1.00 0.00 90 TYR A N 1
ATOM 1396 C CA . TYR A 1 112 ? 3.724 5.255 -9.826 1.00 0.00 90 TYR A CA 1
ATOM 1397 C C . TYR A 1 112 ? 3.625 4.346 -11.050 1.00 0.00 90 TYR A C 1
ATOM 1398 O O . TYR A 1 112 ? 2.986 4.687 -12.051 1.00 0.00 90 TYR A O 1
ATOM 1416 N N . LEU A 1 113 ? 4.261 3.185 -10.961 1.00 0.00 91 LEU A N 1
ATOM 1417 C CA . LEU A 1 113 ? 4.198 2.191 -12.021 1.00 0.00 91 LEU A CA 1
ATOM 1418 C C . LEU A 1 113 ? 2.762 1.685 -12.164 1.00 0.00 91 LEU A C 1
ATOM 1419 O O . LEU A 1 113 ? 2.344 1.258 -13.240 1.00 0.00 91 LEU A O 1
ATOM 1435 N N . ARG A 1 114 ? 2.002 1.780 -11.078 1.00 0.00 92 ARG A N 1
ATOM 1436 C CA . ARG A 1 114 ? 0.621 1.317 -11.062 1.00 0.00 92 ARG A CA 1
ATOM 1437 C C . ARG A 1 114 ? -0.336 2.499 -11.219 1.00 0.00 92 ARG A C 1
ATOM 1438 O O . ARG A 1 114 ? -0.962 2.669 -12.264 1.00 0.00 92 ARG A O 1
ATOM 1459 N N . ARG A 1 115 ? -0.424 3.330 -10.187 1.00 0.00 93 ARG A N 1
ATOM 1460 C CA . ARG A 1 115 ? -1.289 4.507 -10.216 1.00 0.00 93 ARG A CA 1
ATOM 1461 C C . ARG A 1 115 ? -0.481 5.754 -9.893 1.00 0.00 93 ARG A C 1
ATOM 1462 O O . ARG A 1 115 ? 0.734 5.682 -9.738 1.00 0.00 93 ARG A O 1
ATOM 1483 N N . GLN A 1 116 ? -1.146 6.895 -9.782 1.00 0.00 94 GLN A N 1
ATOM 1484 C CA . GLN A 1 116 ? -0.435 8.148 -9.595 1.00 0.00 94 GLN A CA 1
ATOM 1485 C C . GLN A 1 116 ? -1.272 9.191 -8.864 1.00 0.00 94 GLN A C 1
ATOM 1486 O O . GLN A 1 116 ? -2.503 9.112 -8.820 1.00 0.00 94 GLN A O 1
ATOM 1500 N N . ASP A 1 117 ? -0.578 10.157 -8.272 1.00 0.00 95 ASP A N 1
ATOM 1501 C CA . ASP A 1 117 ? -1.211 11.354 -7.725 1.00 0.00 95 ASP A CA 1
ATOM 1502 C C . ASP A 1 117 ? -1.255 12.403 -8.827 1.00 0.00 95 ASP A C 1
ATOM 1503 O O . ASP A 1 117 ? -2.320 12.883 -9.218 1.00 0.00 95 ASP A O 1
ATOM 1512 N N . LEU A 1 118 ? -0.075 12.736 -9.333 1.00 0.00 96 LEU A N 1
ATOM 1513 C CA . LEU A 1 118 ? 0.049 13.505 -10.561 1.00 0.00 96 LEU A CA 1
ATOM 1514 C C . LEU A 1 118 ? 0.019 12.538 -11.736 1.00 0.00 96 LEU A C 1
ATOM 1515 O O . LEU A 1 118 ? 0.860 11.643 -11.806 1.00 0.00 96 LEU A O 1
ATOM 1531 N N . PRO A 1 119 ? -0.952 12.691 -12.659 1.00 0.00 97 PRO A N 1
ATOM 1532 C CA . PRO A 1 119 ? -1.111 11.787 -13.808 1.00 0.00 97 PRO A CA 1
ATOM 1533 C C . PRO A 1 119 ? 0.211 11.555 -14.524 1.00 0.00 97 PRO A C 1
ATOM 1534 O O . PRO A 1 119 ? 0.671 10.421 -14.672 1.00 0.00 97 PRO A O 1
ATOM 1545 N N . GLU A 1 120 ? 0.816 12.648 -14.948 1.00 0.00 98 GLU A N 1
ATOM 1546 C CA . GLU A 1 120 ? 2.149 12.630 -15.504 1.00 0.00 98 GLU A CA 1
ATOM 1547 C C . GLU A 1 120 ? 2.986 13.655 -14.770 1.00 0.00 98 GLU A C 1
ATOM 1548 O O . GLU A 1 120 ? 2.605 14.825 -14.685 1.00 0.00 98 GLU A O 1
ATOM 1560 N N . ILE A 1 121 ? 4.104 13.222 -14.217 1.00 0.00 99 ILE A N 1
ATOM 1561 C CA . ILE A 1 121 ? 4.958 14.126 -13.474 1.00 0.00 99 ILE A CA 1
ATOM 1562 C C . ILE A 1 121 ? 5.654 15.072 -14.439 1.00 0.00 99 ILE A C 1
ATOM 1563 O O . ILE A 1 121 ? 6.496 14.663 -15.238 1.00 0.00 99 ILE A O 1
ATOM 1579 N N . THR A 1 122 ? 5.262 16.329 -14.385 1.00 0.00 100 THR A N 1
ATOM 1580 C CA . THR A 1 122 ? 5.762 17.325 -15.310 1.00 0.00 100 THR A CA 1
ATOM 1581 C C . THR A 1 122 ? 6.655 18.330 -14.599 1.00 0.00 100 THR A C 1
ATOM 1582 O O . THR A 1 122 ? 6.297 18.873 -13.551 1.00 0.00 100 THR A O 1
ATOM 1593 N N . ALA A 1 123 ? 7.829 18.552 -15.161 1.00 0.00 101 ALA A N 1
ATOM 1594 C CA . ALA A 1 123 ? 8.772 19.499 -14.605 1.00 0.00 101 ALA A CA 1
ATOM 1595 C C . ALA A 1 123 ? 9.158 20.528 -15.649 1.00 0.00 101 ALA A C 1
ATOM 1596 O O . ALA A 1 123 ? 9.658 20.176 -16.719 1.00 0.00 101 ALA A O 1
ATOM 1603 N N . GLN A 1 124 ? 8.900 21.790 -15.351 1.00 0.00 102 GLN A N 1
ATOM 1604 C CA . GLN A 1 124 ? 9.277 22.869 -16.244 1.00 0.00 102 GLN A CA 1
ATOM 1605 C C . GLN A 1 124 ? 9.745 24.074 -15.443 1.00 0.00 102 GLN A C 1
ATOM 1606 O O . GLN A 1 124 ? 9.200 24.375 -14.379 1.00 0.00 102 GLN A O 1
ATOM 1620 N N . ARG A 1 125 ? 10.766 24.742 -15.941 1.00 0.00 103 ARG A N 1
ATOM 1621 C CA . ARG A 1 125 ? 11.307 25.910 -15.272 1.00 0.00 103 ARG A CA 1
ATOM 1622 C C . ARG A 1 125 ? 11.448 27.063 -16.252 1.00 0.00 103 ARG A C 1
ATOM 1623 O O . ARG A 1 125 ? 12.007 26.906 -17.336 1.00 0.00 103 ARG A O 1
ATOM 1644 N N . GLN A 1 126 ? 10.922 28.213 -15.876 1.00 0.00 104 GLN A N 1
ATOM 1645 C CA . GLN A 1 126 ? 10.988 29.392 -16.721 1.00 0.00 104 GLN A CA 1
ATOM 1646 C C . GLN A 1 126 ? 11.561 30.576 -15.953 1.00 0.00 104 GLN A C 1
ATOM 1647 O O . GLN A 1 126 ? 11.497 30.623 -14.723 1.00 0.00 104 GLN A O 1
ATOM 1661 N N . LEU A 1 127 ? 12.144 31.514 -16.679 1.00 0.00 105 LEU A N 1
ATOM 1662 C CA . LEU A 1 127 ? 12.783 32.668 -16.066 1.00 0.00 105 LEU A CA 1
ATOM 1663 C C . LEU A 1 127 ? 12.265 33.952 -16.704 1.00 0.00 105 LEU A C 1
ATOM 1664 O O . LEU A 1 127 ? 12.899 35.006 -16.642 1.00 0.00 105 LEU A O 1
ATOM 1680 N N . ARG A 1 128 ? 11.097 33.856 -17.315 1.00 0.00 106 ARG A N 1
ATOM 1681 C CA . ARG A 1 128 ? 10.471 35.009 -17.934 1.00 0.00 106 ARG A CA 1
ATOM 1682 C C . ARG A 1 128 ? 9.725 35.821 -16.886 1.00 0.00 106 ARG A C 1
ATOM 1683 O O . ARG A 1 128 ? 10.316 36.786 -16.354 1.00 0.00 106 ARG A O 1
ATOM 1705 N N . MET A 1 23 ? 1.156 0.958 -0.073 1.00 0.00 1 MET A N 2
ATOM 1706 C CA . MET A 1 23 ? 1.144 0.943 -1.553 1.00 0.00 1 MET A CA 2
ATOM 1707 C C . MET A 1 23 ? 0.471 2.189 -2.121 1.00 0.00 1 MET A C 2
ATOM 1708 O O . MET A 1 23 ? 0.237 2.278 -3.329 1.00 0.00 1 MET A O 2
ATOM 1722 N N . SER A 1 24 ? 0.167 3.154 -1.257 1.00 0.00 2 SER A N 2
ATOM 1723 C CA . SER A 1 24 ? -0.445 4.400 -1.692 1.00 0.00 2 SER A CA 2
ATOM 1724 C C . SER A 1 24 ? 0.550 5.220 -2.508 1.00 0.00 2 SER A C 2
ATOM 1725 O O . SER A 1 24 ? 1.750 4.947 -2.494 1.00 0.00 2 SER A O 2
ATOM 1733 N N . ILE A 1 25 ? 0.057 6.220 -3.219 1.00 0.00 3 ILE A N 2
ATOM 1734 C CA . ILE A 1 25 ? 0.930 7.085 -3.992 1.00 0.00 3 ILE A CA 2
ATOM 1735 C C . ILE A 1 25 ? 1.409 8.232 -3.113 1.00 0.00 3 ILE A C 2
ATOM 1736 O O . ILE A 1 25 ? 0.681 8.689 -2.231 1.00 0.00 3 ILE A O 2
ATOM 1752 N N . THR A 1 26 ? 2.626 8.686 -3.347 1.00 0.00 4 THR A N 2
ATOM 1753 C CA . THR A 1 26 ? 3.254 9.664 -2.481 1.00 0.00 4 THR A CA 2
ATOM 1754 C C . THR A 1 26 ? 2.987 11.092 -2.952 1.00 0.00 4 THR A C 2
ATOM 1755 O O . THR A 1 26 ? 2.290 11.317 -3.944 1.00 0.00 4 THR A O 2
ATOM 1766 N N . SER A 1 27 ? 3.560 12.043 -2.230 1.00 0.00 5 SER A N 2
ATOM 1767 C CA . SER A 1 27 ? 3.443 13.454 -2.553 1.00 0.00 5 SER A CA 2
ATOM 1768 C C . SER A 1 27 ? 4.435 13.809 -3.662 1.00 0.00 5 SER A C 2
ATOM 1769 O O . SER A 1 27 ? 5.036 12.918 -4.268 1.00 0.00 5 SER A O 2
ATOM 1777 N N . THR A 1 28 ? 4.600 15.106 -3.919 1.00 0.00 6 THR A N 2
ATOM 1778 C CA . THR A 1 28 ? 5.528 15.619 -4.929 1.00 0.00 6 THR A CA 2
ATOM 1779 C C . THR A 1 28 ? 6.928 15.012 -4.773 1.00 0.00 6 THR A C 2
ATOM 1780 O O . THR A 1 28 ? 7.722 15.001 -5.718 1.00 0.00 6 THR A O 2
ATOM 1791 N N . ASP A 1 29 ? 7.216 14.507 -3.573 1.00 0.00 7 ASP A N 2
ATOM 1792 C CA . ASP A 1 29 ? 8.471 13.813 -3.283 1.00 0.00 7 ASP A CA 2
ATOM 1793 C C . ASP A 1 29 ? 8.743 12.713 -4.308 1.00 0.00 7 ASP A C 2
ATOM 1794 O O . ASP A 1 29 ? 9.889 12.327 -4.522 1.00 0.00 7 ASP A O 2
ATOM 1803 N N . ILE A 1 30 ? 7.686 12.215 -4.941 1.00 0.00 8 ILE A N 2
ATOM 1804 C CA . ILE A 1 30 ? 7.814 11.203 -5.983 1.00 0.00 8 ILE A CA 2
ATOM 1805 C C . ILE A 1 30 ? 8.667 11.724 -7.147 1.00 0.00 8 ILE A C 2
ATOM 1806 O O . ILE A 1 30 ? 9.497 11.000 -7.695 1.00 0.00 8 ILE A O 2
ATOM 1822 N N . CYS A 1 31 ? 8.479 12.994 -7.492 1.00 0.00 9 CYS A N 2
ATOM 1823 C CA . CYS A 1 31 ? 9.238 13.625 -8.562 1.00 0.00 9 CYS A CA 2
ATOM 1824 C C . CYS A 1 31 ? 10.658 13.921 -8.091 1.00 0.00 9 CYS A C 2
ATOM 1825 O O . CYS A 1 31 ? 11.603 13.943 -8.882 1.00 0.00 9 CYS A O 2
ATOM 1833 N N . GLN A 1 32 ? 10.796 14.138 -6.788 1.00 0.00 10 GLN A N 2
ATOM 1834 C CA . GLN A 1 32 ? 12.090 14.421 -6.184 1.00 0.00 10 GLN A CA 2
ATOM 1835 C C . GLN A 1 32 ? 12.930 13.148 -6.118 1.00 0.00 10 GLN A C 2
ATOM 1836 O O . GLN A 1 32 ? 14.145 13.177 -6.307 1.00 0.00 10 GLN A O 2
ATOM 1850 N N . ALA A 1 33 ? 12.263 12.027 -5.865 1.00 0.00 11 ALA A N 2
ATOM 1851 C CA . ALA A 1 33 ? 12.931 10.739 -5.715 1.00 0.00 11 ALA A CA 2
ATOM 1852 C C . ALA A 1 33 ? 13.497 10.234 -7.040 1.00 0.00 11 ALA A C 2
ATOM 1853 O O . ALA A 1 33 ? 14.324 9.325 -7.063 1.00 0.00 11 ALA A O 2
ATOM 1860 N N . ALA A 1 34 ? 13.048 10.823 -8.144 1.00 0.00 12 ALA A N 2
ATOM 1861 C CA . ALA A 1 34 ? 13.560 10.465 -9.463 1.00 0.00 12 ALA A CA 2
ATOM 1862 C C . ALA A 1 34 ? 15.019 10.891 -9.613 1.00 0.00 12 ALA A C 2
ATOM 1863 O O . ALA A 1 34 ? 15.727 10.426 -10.507 1.00 0.00 12 ALA A O 2
ATOM 1870 N N . ASP A 1 35 ? 15.463 11.776 -8.729 1.00 0.00 13 ASP A N 2
ATOM 1871 C CA . ASP A 1 35 ? 16.850 12.230 -8.717 1.00 0.00 13 ASP A CA 2
ATOM 1872 C C . ASP A 1 35 ? 17.747 11.196 -8.040 1.00 0.00 13 ASP A C 2
ATOM 1873 O O . ASP A 1 35 ? 18.961 11.184 -8.232 1.00 0.00 13 ASP A O 2
ATOM 1882 N N . ALA A 1 36 ? 17.133 10.306 -7.269 1.00 0.00 14 ALA A N 2
ATOM 1883 C CA . ALA A 1 36 ? 17.875 9.290 -6.531 1.00 0.00 14 ALA A CA 2
ATOM 1884 C C . ALA A 1 36 ? 18.440 8.229 -7.468 1.00 0.00 14 ALA A C 2
ATOM 1885 O O . ALA A 1 36 ? 19.398 7.537 -7.126 1.00 0.00 14 ALA A O 2
ATOM 1892 N N . LEU A 1 37 ? 17.849 8.110 -8.650 1.00 0.00 15 LEU A N 2
ATOM 1893 C CA . LEU A 1 37 ? 18.301 7.139 -9.640 1.00 0.00 15 LEU A CA 2
ATOM 1894 C C . LEU A 1 37 ? 19.717 7.471 -10.099 1.00 0.00 15 LEU A C 2
ATOM 1895 O O . LEU A 1 37 ? 19.958 8.527 -10.682 1.00 0.00 15 LEU A O 2
ATOM 1911 N N . LYS A 1 38 ? 20.649 6.568 -9.830 1.00 0.00 16 LYS A N 2
ATOM 1912 C CA . LYS A 1 38 ? 22.049 6.795 -10.155 1.00 0.00 16 LYS A CA 2
ATOM 1913 C C . LYS A 1 38 ? 22.594 5.668 -11.024 1.00 0.00 16 LYS A C 2
ATOM 1914 O O . LYS A 1 38 ? 22.209 4.508 -10.869 1.00 0.00 16 LYS A O 2
ATOM 1933 N N . GLY A 1 39 ? 23.488 6.014 -11.936 1.00 0.00 17 GLY A N 2
ATOM 1934 C CA . GLY A 1 39 ? 24.057 5.030 -12.830 1.00 0.00 17 GLY A CA 2
ATOM 1935 C C . GLY A 1 39 ? 23.983 5.472 -14.275 1.00 0.00 17 GLY A C 2
ATOM 1936 O O . GLY A 1 39 ? 23.168 6.330 -14.629 1.00 0.00 17 GLY A O 2
ATOM 1940 N N . PHE A 1 40 ? 24.827 4.890 -15.111 1.00 0.00 18 PHE A N 2
ATOM 1941 C CA . PHE A 1 40 ? 24.870 5.239 -16.521 1.00 0.00 18 PHE A CA 2
ATOM 1942 C C . PHE A 1 40 ? 24.364 4.078 -17.364 1.00 0.00 18 PHE A C 2
ATOM 1943 O O . PHE A 1 40 ? 24.941 2.989 -17.358 1.00 0.00 18 PHE A O 2
ATOM 1960 N N . VAL A 1 41 ? 23.275 4.320 -18.076 1.00 0.00 19 VAL A N 2
ATOM 1961 C CA . VAL A 1 41 ? 22.635 3.296 -18.883 1.00 0.00 19 VAL A CA 2
ATOM 1962 C C . VAL A 1 41 ? 23.119 3.391 -20.322 1.00 0.00 19 VAL A C 2
ATOM 1963 O O . VAL A 1 41 ? 23.219 4.483 -20.872 1.00 0.00 19 VAL A O 2
ATOM 1976 N N . GLY A 1 42 ? 23.430 2.255 -20.916 1.00 0.00 20 GLY A N 2
ATOM 1977 C CA . GLY A 1 42 ? 23.870 2.236 -22.293 1.00 0.00 20 GLY A CA 2
ATOM 1978 C C . GLY A 1 42 ? 23.392 0.995 -23.009 1.00 0.00 20 GLY A C 2
ATOM 1979 O O . GLY A 1 42 ? 23.225 -0.056 -22.390 1.00 0.00 20 GLY A O 2
ATOM 1983 N N . PHE A 1 43 ? 23.149 1.109 -24.303 1.00 0.00 21 PHE A N 2
ATOM 1984 C CA . PHE A 1 43 ? 22.709 -0.032 -25.084 1.00 0.00 21 PHE A CA 2
ATOM 1985 C C . PHE A 1 43 ? 23.913 -0.827 -25.558 1.00 0.00 21 PHE A C 2
ATOM 1986 O O . PHE A 1 43 ? 24.819 -0.282 -26.188 1.00 0.00 21 PHE A O 2
ATOM 2003 N N . ASN A 1 44 ? 23.923 -2.109 -25.246 1.00 0.00 22 ASN A N 2
ATOM 2004 C CA . ASN A 1 44 ? 25.025 -2.970 -25.633 1.00 0.00 22 ASN A CA 2
ATOM 2005 C C . ASN A 1 44 ? 24.595 -3.899 -26.761 1.00 0.00 22 ASN A C 2
ATOM 2006 O O . ASN A 1 44 ? 23.733 -4.762 -26.579 1.00 0.00 22 ASN A O 2
ATOM 2017 N N . ARG A 1 45 ? 25.196 -3.701 -27.927 1.00 0.00 23 ARG A N 2
ATOM 2018 C CA . ARG A 1 45 ? 24.836 -4.441 -29.135 1.00 0.00 23 ARG A CA 2
ATOM 2019 C C . ARG A 1 45 ? 24.980 -5.951 -28.966 1.00 0.00 23 ARG A C 2
ATOM 2020 O O . ARG A 1 45 ? 24.178 -6.716 -29.501 1.00 0.00 23 ARG A O 2
ATOM 2041 N N . LYS A 1 46 ? 25.983 -6.388 -28.217 1.00 0.00 24 LYS A N 2
ATOM 2042 C CA . LYS A 1 46 ? 26.267 -7.816 -28.114 1.00 0.00 24 LYS A CA 2
ATOM 2043 C C . LYS A 1 46 ? 25.289 -8.527 -27.176 1.00 0.00 24 LYS A C 2
ATOM 2044 O O . LYS A 1 46 ? 25.177 -9.751 -27.208 1.00 0.00 24 LYS A O 2
ATOM 2063 N N . THR A 1 47 ? 24.575 -7.769 -26.354 1.00 0.00 25 THR A N 2
ATOM 2064 C CA . THR A 1 47 ? 23.552 -8.351 -25.496 1.00 0.00 25 THR A CA 2
ATOM 2065 C C . THR A 1 47 ? 22.161 -8.079 -26.056 1.00 0.00 25 THR A C 2
ATOM 2066 O O . THR A 1 47 ? 21.219 -8.834 -25.809 1.00 0.00 25 THR A O 2
ATOM 2077 N N . GLY A 1 48 ? 22.043 -6.995 -26.812 1.00 0.00 26 GLY A N 2
ATOM 2078 C CA . GLY A 1 48 ? 20.775 -6.637 -27.411 1.00 0.00 26 GLY A CA 2
ATOM 2079 C C . GLY A 1 48 ? 19.839 -6.004 -26.407 1.00 0.00 26 GLY A C 2
ATOM 2080 O O . GLY A 1 48 ? 18.626 -5.986 -26.601 1.00 0.00 26 GLY A O 2
ATOM 2084 N N . ARG A 1 49 ? 20.408 -5.479 -25.330 1.00 0.00 27 ARG A N 2
ATOM 2085 C CA . ARG A 1 49 ? 19.618 -4.895 -24.256 1.00 0.00 27 ARG A CA 2
ATOM 2086 C C . ARG A 1 49 ? 20.278 -3.640 -23.717 1.00 0.00 27 ARG A C 2
ATOM 2087 O O . ARG A 1 49 ? 21.441 -3.355 -24.015 1.00 0.00 27 ARG A O 2
ATOM 2108 N N . TYR A 1 50 ? 19.524 -2.900 -22.922 1.00 0.00 28 TYR A N 2
ATOM 2109 C CA . TYR A 1 50 ? 20.055 -1.765 -22.195 1.00 0.00 28 TYR A CA 2
ATOM 2110 C C . TYR A 1 50 ? 20.700 -2.243 -20.902 1.00 0.00 28 TYR A C 2
ATOM 2111 O O . TYR A 1 50 ? 20.067 -2.940 -20.107 1.00 0.00 28 TYR A O 2
ATOM 2129 N N . ILE A 1 51 ? 21.955 -1.884 -20.701 1.00 0.00 29 ILE A N 2
ATOM 2130 C CA . ILE A 1 51 ? 22.669 -2.261 -19.494 1.00 0.00 29 ILE A CA 2
ATOM 2131 C C . ILE A 1 51 ? 23.075 -1.019 -18.717 1.00 0.00 29 ILE A C 2
ATOM 2132 O O . ILE A 1 51 ? 23.221 0.059 -19.292 1.00 0.00 29 ILE A O 2
ATOM 2148 N N . VAL A 1 52 ? 23.231 -1.160 -17.413 1.00 0.00 30 VAL A N 2
ATOM 2149 C CA . VAL A 1 52 ? 23.581 -0.028 -16.574 1.00 0.00 30 VAL A CA 2
ATOM 2150 C C . VAL A 1 52 ? 24.916 -0.270 -15.889 1.00 0.00 30 VAL A C 2
ATOM 2151 O O . VAL A 1 52 ? 25.153 -1.342 -15.333 1.00 0.00 30 VAL A O 2
ATOM 2164 N N . ARG A 1 53 ? 25.789 0.721 -15.943 1.00 0.00 31 ARG A N 2
ATOM 2165 C CA . ARG A 1 53 ? 27.082 0.630 -15.292 1.00 0.00 31 ARG A CA 2
ATOM 2166 C C . ARG A 1 53 ? 27.265 1.796 -14.335 1.00 0.00 31 ARG A C 2
ATOM 2167 O O . ARG A 1 53 ? 26.629 2.841 -14.487 1.00 0.00 31 ARG A O 2
ATOM 2188 N N . PHE A 1 54 ? 28.129 1.614 -13.350 1.00 0.00 32 PHE A N 2
ATOM 2189 C CA . PHE A 1 54 ? 28.348 2.629 -12.334 1.00 0.00 32 PHE A CA 2
ATOM 2190 C C . PHE A 1 54 ? 29.319 3.682 -12.852 1.00 0.00 32 PHE A C 2
ATOM 2191 O O . PHE A 1 54 ? 29.207 4.865 -12.530 1.00 0.00 32 PHE A O 2
ATOM 2208 N N . SER A 1 55 ? 30.269 3.240 -13.660 1.00 0.00 33 SER A N 2
ATOM 2209 C CA . SER A 1 55 ? 31.233 4.137 -14.266 1.00 0.00 33 SER A CA 2
ATOM 2210 C C . SER A 1 55 ? 30.947 4.293 -15.755 1.00 0.00 33 SER A C 2
ATOM 2211 O O . SER A 1 55 ? 30.878 3.307 -16.494 1.00 0.00 33 SER A O 2
ATOM 2219 N N . GLU A 1 56 ? 30.765 5.536 -16.185 1.00 0.00 34 GLU A N 2
ATOM 2220 C CA . GLU A 1 56 ? 30.540 5.844 -17.593 1.00 0.00 34 GLU A CA 2
ATOM 2221 C C . GLU A 1 56 ? 31.820 5.609 -18.400 1.00 0.00 34 GLU A C 2
ATOM 2222 O O . GLU A 1 56 ? 31.789 5.485 -19.622 1.00 0.00 34 GLU A O 2
ATOM 2234 N N . ASP A 1 57 ? 32.938 5.521 -17.686 1.00 0.00 35 ASP A N 2
ATOM 2235 C CA . ASP A 1 57 ? 34.254 5.318 -18.292 1.00 0.00 35 ASP A CA 2
ATOM 2236 C C . ASP A 1 57 ? 34.441 3.857 -18.710 1.00 0.00 35 ASP A C 2
ATOM 2237 O O . ASP A 1 57 ? 35.402 3.503 -19.390 1.00 0.00 35 ASP A O 2
ATOM 2246 N N . SER A 1 58 ? 33.491 3.015 -18.331 1.00 0.00 36 SER A N 2
ATOM 2247 C CA . SER A 1 58 ? 33.603 1.587 -18.586 1.00 0.00 36 SER A CA 2
ATOM 2248 C C . SER A 1 58 ? 33.056 1.212 -19.959 1.00 0.00 36 SER A C 2
ATOM 2249 O O . SER A 1 58 ? 33.211 0.077 -20.406 1.00 0.00 36 SER A O 2
ATOM 2257 N N . PHE A 1 59 ? 32.419 2.160 -20.625 1.00 0.00 37 PHE A N 2
ATOM 2258 C CA . PHE A 1 59 ? 31.866 1.906 -21.945 1.00 0.00 37 PHE A CA 2
ATOM 2259 C C . PHE A 1 59 ? 32.963 2.004 -22.997 1.00 0.00 37 PHE A C 2
ATOM 2260 O O . PHE A 1 59 ? 33.719 2.976 -23.032 1.00 0.00 37 PHE A O 2
ATOM 2277 N N . GLY A 1 60 ? 33.063 0.983 -23.834 1.00 0.00 38 GLY A N 2
ATOM 2278 C CA . GLY A 1 60 ? 34.109 0.947 -24.831 1.00 0.00 38 GLY A CA 2
ATOM 2279 C C . GLY A 1 60 ? 33.674 1.539 -26.153 1.00 0.00 38 GLY A C 2
ATOM 2280 O O . GLY A 1 60 ? 32.558 2.039 -26.280 1.00 0.00 38 GLY A O 2
ATOM 2284 N N . MET A 1 61 ? 34.550 1.452 -27.147 1.00 0.00 39 MET A N 2
ATOM 2285 C CA . MET A 1 61 ? 34.281 2.012 -28.470 1.00 0.00 39 MET A CA 2
ATOM 2286 C C . MET A 1 61 ? 33.193 1.208 -29.181 1.00 0.00 39 MET A C 2
ATOM 2287 O O . MET A 1 61 ? 32.635 1.639 -30.192 1.00 0.00 39 MET A O 2
ATOM 2301 N N . ASP A 1 62 ? 32.893 0.037 -28.635 1.00 0.00 40 ASP A N 2
ATOM 2302 C CA . ASP A 1 62 ? 31.863 -0.836 -29.187 1.00 0.00 40 ASP A CA 2
ATOM 2303 C C . ASP A 1 62 ? 30.480 -0.366 -28.738 1.00 0.00 40 ASP A C 2
ATOM 2304 O O . ASP A 1 62 ? 29.453 -0.860 -29.201 1.00 0.00 40 ASP A O 2
ATOM 2313 N N . VAL A 1 63 ? 30.468 0.602 -27.830 1.00 0.00 41 VAL A N 2
ATOM 2314 C CA . VAL A 1 63 ? 29.232 1.200 -27.355 1.00 0.00 41 VAL A CA 2
ATOM 2315 C C . VAL A 1 63 ? 29.157 2.649 -27.824 1.00 0.00 41 VAL A C 2
ATOM 2316 O O . VAL A 1 63 ? 30.163 3.359 -27.819 1.00 0.00 41 VAL A O 2
ATOM 2329 N N . ALA A 1 64 ? 27.977 3.078 -28.247 1.00 0.00 42 ALA A N 2
ATOM 2330 C CA . ALA A 1 64 ? 27.789 4.437 -28.738 1.00 0.00 42 ALA A CA 2
ATOM 2331 C C . ALA A 1 64 ? 27.828 5.442 -27.591 1.00 0.00 42 ALA A C 2
ATOM 2332 O O . ALA A 1 64 ? 27.240 5.212 -26.533 1.00 0.00 42 ALA A O 2
ATOM 2339 N N . ASP A 1 65 ? 28.514 6.559 -27.809 1.00 0.00 43 ASP A N 2
ATOM 2340 C CA . ASP A 1 65 ? 28.666 7.585 -26.778 1.00 0.00 43 ASP A CA 2
ATOM 2341 C C . ASP A 1 65 ? 27.319 8.177 -26.382 1.00 0.00 43 ASP A C 2
ATOM 2342 O O . ASP A 1 65 ? 27.025 8.334 -25.198 1.00 0.00 43 ASP A O 2
ATOM 2351 N N . ASP A 1 66 ? 26.492 8.482 -27.377 1.00 0.00 44 ASP A N 2
ATOM 2352 C CA . ASP A 1 66 ? 25.174 9.070 -27.131 1.00 0.00 44 ASP A CA 2
ATOM 2353 C C . ASP A 1 66 ? 24.219 8.067 -26.501 1.00 0.00 44 ASP A C 2
ATOM 2354 O O . ASP A 1 66 ? 23.114 8.425 -26.092 1.00 0.00 44 ASP A O 2
ATOM 2363 N N . SER A 1 67 ? 24.636 6.812 -26.426 1.00 0.00 45 SER A N 2
ATOM 2364 C CA . SER A 1 67 ? 23.821 5.791 -25.797 1.00 0.00 45 SER A CA 2
ATOM 2365 C C . SER A 1 67 ? 23.947 5.902 -24.282 1.00 0.00 45 SER A C 2
ATOM 2366 O O . SER A 1 67 ? 23.000 5.613 -23.550 1.00 0.00 45 SER A O 2
ATOM 2374 N N . ILE A 1 68 ? 25.113 6.357 -23.823 1.00 0.00 46 ILE A N 2
ATOM 2375 C CA . ILE A 1 68 ? 25.364 6.519 -22.397 1.00 0.00 46 ILE A CA 2
ATOM 2376 C C . ILE A 1 68 ? 24.465 7.611 -21.828 1.00 0.00 46 ILE A C 2
ATOM 2377 O O . ILE A 1 68 ? 24.647 8.796 -22.114 1.00 0.00 46 ILE A O 2
ATOM 2393 N N . THR A 1 69 ? 23.482 7.200 -21.049 1.00 0.00 47 THR A N 2
ATOM 2394 C CA . THR A 1 69 ? 22.522 8.118 -20.472 1.00 0.00 47 THR A CA 2
ATOM 2395 C C . THR A 1 69 ? 22.293 7.790 -19.000 1.00 0.00 47 THR A C 2
ATOM 2396 O O . THR A 1 69 ? 21.972 6.652 -18.661 1.00 0.00 47 THR A O 2
ATOM 2407 N N . PRO A 1 70 ? 22.486 8.770 -18.102 1.00 0.00 48 PRO A N 2
ATOM 2408 C CA . PRO A 1 70 ? 22.186 8.601 -16.678 1.00 0.00 48 PRO A CA 2
ATOM 2409 C C . PRO A 1 70 ? 20.754 8.116 -16.471 1.00 0.00 48 PRO A C 2
ATOM 2410 O O . PRO A 1 70 ? 19.818 8.661 -17.060 1.00 0.00 48 PRO A O 2
ATOM 2421 N N . THR A 1 71 ? 20.586 7.095 -15.637 1.00 0.00 49 THR A N 2
ATOM 2422 C CA . THR A 1 71 ? 19.283 6.466 -15.445 1.00 0.00 49 THR A CA 2
ATOM 2423 C C . THR A 1 71 ? 18.267 7.434 -14.835 1.00 0.00 49 THR A C 2
ATOM 2424 O O . THR A 1 71 ? 17.060 7.199 -14.900 1.00 0.00 49 THR A O 2
ATOM 2435 N N . SER A 1 72 ? 18.754 8.521 -14.253 1.00 0.00 50 SER A N 2
ATOM 2436 C CA . SER A 1 72 ? 17.883 9.559 -13.734 1.00 0.00 50 SER A CA 2
ATOM 2437 C C . SER A 1 72 ? 17.236 10.328 -14.883 1.00 0.00 50 SER A C 2
ATOM 2438 O O . SER A 1 72 ? 16.019 10.473 -14.940 1.00 0.00 50 SER A O 2
ATOM 2446 N N . GLU A 1 73 ? 18.065 10.781 -15.817 1.00 0.00 51 GLU A N 2
ATOM 2447 C CA . GLU A 1 73 ? 17.596 11.549 -16.966 1.00 0.00 51 GLU A CA 2
ATOM 2448 C C . GLU A 1 73 ? 16.860 10.645 -17.954 1.00 0.00 51 GLU A C 2
ATOM 2449 O O . GLU A 1 73 ? 16.030 11.104 -18.735 1.00 0.00 51 GLU A O 2
ATOM 2461 N N . PHE A 1 74 ? 17.164 9.353 -17.890 1.00 0.00 52 PHE A N 2
ATOM 2462 C CA . PHE A 1 74 ? 16.588 8.362 -18.796 1.00 0.00 52 PHE A CA 2
ATOM 2463 C C . PHE A 1 74 ? 15.059 8.371 -18.745 1.00 0.00 52 PHE A C 2
ATOM 2464 O O . PHE A 1 74 ? 14.395 8.217 -19.771 1.00 0.00 52 PHE A O 2
ATOM 2481 N N . VAL A 1 75 ? 14.505 8.570 -17.555 1.00 0.00 53 VAL A N 2
ATOM 2482 C CA . VAL A 1 75 ? 13.059 8.509 -17.376 1.00 0.00 53 VAL A CA 2
ATOM 2483 C C . VAL A 1 75 ? 12.384 9.813 -17.798 1.00 0.00 53 VAL A C 2
ATOM 2484 O O . VAL A 1 75 ? 11.179 9.844 -18.053 1.00 0.00 53 VAL A O 2
ATOM 2497 N N . TRP A 1 76 ? 13.159 10.885 -17.881 1.00 0.00 54 TRP A N 2
ATOM 2498 C CA . TRP A 1 76 ? 12.618 12.178 -18.266 1.00 0.00 54 TRP A CA 2
ATOM 2499 C C . TRP A 1 76 ? 12.440 12.248 -19.772 1.00 0.00 54 TRP A C 2
ATOM 2500 O O . TRP A 1 76 ? 13.395 12.093 -20.530 1.00 0.00 54 TRP A O 2
ATOM 2521 N N . SER A 1 77 ? 11.211 12.461 -20.198 1.00 0.00 55 SER A N 2
ATOM 2522 C CA . SER A 1 77 ? 10.896 12.520 -21.611 1.00 0.00 55 SER A CA 2
ATOM 2523 C C . SER A 1 77 ? 10.532 13.948 -22.003 1.00 0.00 55 SER A C 2
ATOM 2524 O O . SER A 1 77 ? 9.445 14.434 -21.678 1.00 0.00 55 SER A O 2
ATOM 2532 N N . SER A 1 78 ? 11.456 14.626 -22.662 1.00 0.00 56 SER A N 2
ATOM 2533 C CA . SER A 1 78 ? 11.259 16.012 -23.050 1.00 0.00 56 SER A CA 2
ATOM 2534 C C . SER A 1 78 ? 10.322 16.109 -24.249 1.00 0.00 56 SER A C 2
ATOM 2535 O O . SER A 1 78 ? 10.644 15.647 -25.343 1.00 0.00 56 SER A O 2
ATOM 2543 N N . VAL A 1 79 ? 9.164 16.715 -24.038 1.00 0.00 57 VAL A N 2
ATOM 2544 C CA . VAL A 1 79 ? 8.177 16.857 -25.097 1.00 0.00 57 VAL A CA 2
ATOM 2545 C C . VAL A 1 79 ? 8.101 18.303 -25.562 1.00 0.00 57 VAL A C 2
ATOM 2546 O O . VAL A 1 79 ? 7.299 18.652 -26.430 1.00 0.00 57 VAL A O 2
ATOM 2559 N N . ARG A 1 80 ? 8.949 19.135 -24.976 1.00 0.00 58 ARG A N 2
ATOM 2560 C CA . ARG A 1 80 ? 9.022 20.546 -25.318 1.00 0.00 58 ARG A CA 2
ATOM 2561 C C . ARG A 1 80 ? 10.370 21.093 -24.843 1.00 0.00 58 ARG A C 2
ATOM 2562 O O . ARG A 1 80 ? 11.211 20.320 -24.380 1.00 0.00 58 ARG A O 2
ATOM 2583 N N . ASP A 1 81 ? 10.570 22.403 -24.971 1.00 0.00 59 ASP A N 2
ATOM 2584 C CA . ASP A 1 81 ? 11.814 23.065 -24.570 1.00 0.00 59 ASP A CA 2
ATOM 2585 C C . ASP A 1 81 ? 12.229 22.663 -23.160 1.00 0.00 59 ASP A C 2
ATOM 2586 O O . ASP A 1 81 ? 13.287 22.067 -22.958 1.00 0.00 59 ASP A O 2
ATOM 2595 N N . ASP A 1 82 ? 11.392 22.999 -22.187 1.00 0.00 60 ASP A N 2
ATOM 2596 C CA . ASP A 1 82 ? 11.673 22.685 -20.792 1.00 0.00 60 ASP A CA 2
ATOM 2597 C C . ASP A 1 82 ? 10.661 21.695 -20.243 1.00 0.00 60 ASP A C 2
ATOM 2598 O O . ASP A 1 82 ? 10.890 21.074 -19.207 1.00 0.00 60 ASP A O 2
ATOM 2607 N N . VAL A 1 83 ? 9.539 21.553 -20.939 1.00 0.00 61 VAL A N 2
ATOM 2608 C CA . VAL A 1 83 ? 8.478 20.659 -20.494 1.00 0.00 61 VAL A CA 2
ATOM 2609 C C . VAL A 1 83 ? 8.887 19.203 -20.675 1.00 0.00 61 VAL A C 2
ATOM 2610 O O . VAL A 1 83 ? 8.978 18.700 -21.800 1.00 0.00 61 VAL A O 2
ATOM 2623 N N . MET A 1 84 ? 9.149 18.538 -19.563 1.00 0.00 62 MET A N 2
ATOM 2624 C CA . MET A 1 84 ? 9.490 17.124 -19.576 1.00 0.00 62 MET A CA 2
ATOM 2625 C C . MET A 1 84 ? 8.436 16.329 -18.823 1.00 0.00 62 MET A C 2
ATOM 2626 O O . MET A 1 84 ? 7.867 16.816 -17.845 1.00 0.00 62 MET A O 2
ATOM 2640 N N . ARG A 1 85 ? 8.162 15.121 -19.289 1.00 0.00 63 ARG A N 2
ATOM 2641 C CA . ARG A 1 85 ? 7.240 14.233 -18.598 1.00 0.00 63 ARG A CA 2
ATOM 2642 C C . ARG A 1 85 ? 7.987 13.025 -18.056 1.00 0.00 63 ARG A C 2
ATOM 2643 O O . ARG A 1 85 ? 8.945 12.551 -18.670 1.00 0.00 63 ARG A O 2
ATOM 2664 N N . LEU A 1 86 ? 7.568 12.549 -16.896 1.00 0.00 64 LEU A N 2
ATOM 2665 C CA . LEU A 1 86 ? 8.124 11.332 -16.332 1.00 0.00 64 LEU A CA 2
ATOM 2666 C C . LEU A 1 86 ? 7.589 10.139 -17.113 1.00 0.00 64 LEU A C 2
ATOM 2667 O O . LEU A 1 86 ? 6.399 9.821 -17.050 1.00 0.00 64 LEU A O 2
ATOM 2683 N N . GLY A 1 87 ? 8.468 9.500 -17.862 1.00 0.00 65 GLY A N 2
ATOM 2684 C CA . GLY A 1 87 ? 8.063 8.393 -18.694 1.00 0.00 65 GLY A CA 2
ATOM 2685 C C . GLY A 1 87 ? 8.016 7.093 -17.927 1.00 0.00 65 GLY A C 2
ATOM 2686 O O . GLY A 1 87 ? 9.051 6.525 -17.584 1.00 0.00 65 GLY A O 2
ATOM 2690 N N . ARG A 1 88 ? 6.817 6.630 -17.625 1.00 0.00 66 ARG A N 2
ATOM 2691 C CA . ARG A 1 88 ? 6.656 5.357 -16.946 1.00 0.00 66 ARG A CA 2
ATOM 2692 C C . ARG A 1 88 ? 7.028 4.191 -17.865 1.00 0.00 66 ARG A C 2
ATOM 2693 O O . ARG A 1 88 ? 7.427 3.125 -17.400 1.00 0.00 66 ARG A O 2
ATOM 2714 N N . GLU A 1 89 ? 6.915 4.410 -19.170 1.00 0.00 67 GLU A N 2
ATOM 2715 C CA . GLU A 1 89 ? 7.288 3.407 -20.163 1.00 0.00 67 GLU A CA 2
ATOM 2716 C C . GLU A 1 89 ? 8.795 3.161 -20.130 1.00 0.00 67 GLU A C 2
ATOM 2717 O O . GLU A 1 89 ? 9.281 2.109 -20.547 1.00 0.00 67 GLU A O 2
ATOM 2729 N N . GLN A 1 90 ? 9.519 4.148 -19.625 1.00 0.00 68 GLN A N 2
ATOM 2730 C CA . GLN A 1 90 ? 10.968 4.071 -19.497 1.00 0.00 68 GLN A CA 2
ATOM 2731 C C . GLN A 1 90 ? 11.336 3.083 -18.395 1.00 0.00 68 GLN A C 2
ATOM 2732 O O . GLN A 1 90 ? 12.338 2.372 -18.479 1.00 0.00 68 GLN A O 2
ATOM 2746 N N . LEU A 1 91 ? 10.491 3.037 -17.369 1.00 0.00 69 LEU A N 2
ATOM 2747 C CA . LEU A 1 91 ? 10.698 2.159 -16.223 1.00 0.00 69 LEU A CA 2
ATOM 2748 C C . LEU A 1 91 ? 10.624 0.695 -16.642 1.00 0.00 69 LEU A C 2
ATOM 2749 O O . LEU A 1 91 ? 11.241 -0.170 -16.020 1.00 0.00 69 LEU A O 2
ATOM 2765 N N . GLN A 1 92 ? 9.866 0.430 -17.704 1.00 0.00 70 GLN A N 2
ATOM 2766 C CA . GLN A 1 92 ? 9.727 -0.920 -18.245 1.00 0.00 70 GLN A CA 2
ATOM 2767 C C . GLN A 1 92 ? 11.092 -1.501 -18.610 1.00 0.00 70 GLN A C 2
ATOM 2768 O O . GLN A 1 92 ? 11.331 -2.698 -18.466 1.00 0.00 70 GLN A O 2
ATOM 2782 N N . ILE A 1 93 ? 11.987 -0.641 -19.079 1.00 0.00 71 ILE A N 2
ATOM 2783 C CA . ILE A 1 93 ? 13.336 -1.058 -19.439 1.00 0.00 71 ILE A CA 2
ATOM 2784 C C . ILE A 1 93 ? 14.177 -1.297 -18.186 1.00 0.00 71 ILE A C 2
ATOM 2785 O O . ILE A 1 93 ? 15.002 -2.211 -18.133 1.00 0.00 71 ILE A O 2
ATOM 2801 N N . LEU A 1 94 ? 13.944 -0.477 -17.168 1.00 0.00 72 LEU A N 2
ATOM 2802 C CA . LEU A 1 94 ? 14.731 -0.529 -15.941 1.00 0.00 72 LEU A CA 2
ATOM 2803 C C . LEU A 1 94 ? 14.352 -1.726 -15.073 1.00 0.00 72 LEU A C 2
ATOM 2804 O O . LEU A 1 94 ? 15.189 -2.259 -14.344 1.00 0.00 72 LEU A O 2
ATOM 2820 N N . LEU A 1 95 ? 13.095 -2.154 -15.147 1.00 0.00 73 LEU A N 2
ATOM 2821 C CA . LEU A 1 95 ? 12.629 -3.264 -14.320 1.00 0.00 73 LEU A CA 2
ATOM 2822 C C . LEU A 1 95 ? 13.307 -4.570 -14.721 1.00 0.00 73 LEU A C 2
ATOM 2823 O O . LEU A 1 95 ? 13.440 -5.480 -13.905 1.00 0.00 73 LEU A O 2
ATOM 2839 N N . GLU A 1 96 ? 13.753 -4.653 -15.974 1.00 0.00 74 GLU A N 2
ATOM 2840 C CA . GLU A 1 96 ? 14.418 -5.856 -16.468 1.00 0.00 74 GLU A CA 2
ATOM 2841 C C . GLU A 1 96 ? 15.815 -6.013 -15.869 1.00 0.00 74 GLU A C 2
ATOM 2842 O O . GLU A 1 96 ? 16.506 -6.995 -16.142 1.00 0.00 74 GLU A O 2
ATOM 2854 N N . GLN A 1 97 ? 16.242 -5.041 -15.069 1.00 0.00 75 GLN A N 2
ATOM 2855 C CA . GLN A 1 97 ? 17.486 -5.170 -14.329 1.00 0.00 75 GLN A CA 2
ATOM 2856 C C . GLN A 1 97 ? 17.223 -5.936 -13.039 1.00 0.00 75 GLN A C 2
ATOM 2857 O O . GLN A 1 97 ? 18.121 -6.576 -12.492 1.00 0.00 75 GLN A O 2
ATOM 2871 N N . ASN A 1 98 ? 15.975 -5.837 -12.564 1.00 0.00 76 ASN A N 2
ATOM 2872 C CA . ASN A 1 98 ? 15.481 -6.559 -11.380 1.00 0.00 76 ASN A CA 2
ATOM 2873 C C . ASN A 1 98 ? 16.061 -6.002 -10.076 1.00 0.00 76 ASN A C 2
ATOM 2874 O O . ASN A 1 98 ? 15.388 -5.970 -9.046 1.00 0.00 76 ASN A O 2
ATOM 2885 N N . ILE A 1 99 ? 17.300 -5.548 -10.135 1.00 0.00 77 ILE A N 2
ATOM 2886 C CA . ILE A 1 99 ? 17.996 -4.999 -8.981 1.00 0.00 77 ILE A CA 2
ATOM 2887 C C . ILE A 1 99 ? 17.594 -3.545 -8.715 1.00 0.00 77 ILE A C 2
ATOM 2888 O O . ILE A 1 99 ? 18.448 -2.693 -8.473 1.00 0.00 77 ILE A O 2
ATOM 2904 N N . ASN A 1 100 ? 16.296 -3.276 -8.741 1.00 0.00 78 ASN A N 2
ATOM 2905 C CA . ASN A 1 100 ? 15.771 -1.921 -8.544 1.00 0.00 78 ASN A CA 2
ATOM 2906 C C . ASN A 1 100 ? 16.327 -1.273 -7.277 1.00 0.00 78 ASN A C 2
ATOM 2907 O O . ASN A 1 100 ? 16.652 -0.085 -7.273 1.00 0.00 78 ASN A O 2
ATOM 2918 N N . GLU A 1 101 ? 16.448 -2.061 -6.214 1.00 0.00 79 GLU A N 2
ATOM 2919 C CA . GLU A 1 101 ? 16.997 -1.572 -4.951 1.00 0.00 79 GLU A CA 2
ATOM 2920 C C . GLU A 1 101 ? 18.475 -1.218 -5.095 1.00 0.00 79 GLU A C 2
ATOM 2921 O O . GLU A 1 101 ? 18.919 -0.169 -4.629 1.00 0.00 79 GLU A O 2
ATOM 2933 N N . ARG A 1 102 ? 19.225 -2.095 -5.755 1.00 0.00 80 ARG A N 2
ATOM 2934 C CA . ARG A 1 102 ? 20.667 -1.916 -5.916 1.00 0.00 80 ARG A CA 2
ATOM 2935 C C . ARG A 1 102 ? 20.959 -0.737 -6.830 1.00 0.00 80 ARG A C 2
ATOM 2936 O O . ARG A 1 102 ? 21.876 0.050 -6.591 1.00 0.00 80 ARG A O 2
ATOM 2957 N N . LEU A 1 103 ? 20.164 -0.635 -7.883 1.00 0.00 81 LEU A N 2
ATOM 2958 C CA . LEU A 1 103 ? 20.294 0.448 -8.851 1.00 0.00 81 LEU A CA 2
ATOM 2959 C C . LEU A 1 103 ? 19.811 1.771 -8.247 1.00 0.00 81 LEU A C 2
ATOM 2960 O O . LEU A 1 103 ? 19.977 2.838 -8.840 1.00 0.00 81 LEU A O 2
ATOM 2976 N N . ASN A 1 104 ? 19.214 1.673 -7.060 1.00 0.00 82 ASN A N 2
ATOM 2977 C CA . ASN A 1 104 ? 18.829 2.835 -6.257 1.00 0.00 82 ASN A CA 2
ATOM 2978 C C . ASN A 1 104 ? 17.669 3.597 -6.898 1.00 0.00 82 ASN A C 2
ATOM 2979 O O . ASN A 1 104 ? 17.628 4.828 -6.885 1.00 0.00 82 ASN A O 2
ATOM 2990 N N . ILE A 1 105 ? 16.719 2.856 -7.453 1.00 0.00 83 ILE A N 2
ATOM 2991 C CA . ILE A 1 105 ? 15.489 3.452 -7.950 1.00 0.00 83 ILE A CA 2
ATOM 2992 C C . ILE A 1 105 ? 14.581 3.784 -6.770 1.00 0.00 83 ILE A C 2
ATOM 2993 O O . ILE A 1 105 ? 14.358 2.944 -5.897 1.00 0.00 83 ILE A O 2
ATOM 3009 N N . GLY A 1 106 ? 14.092 5.020 -6.740 1.00 0.00 84 GLY A N 2
ATOM 3010 C CA . GLY A 1 106 ? 13.263 5.472 -5.641 1.00 0.00 84 GLY A CA 2
ATOM 3011 C C . GLY A 1 106 ? 12.011 4.635 -5.464 1.00 0.00 84 GLY A C 2
ATOM 3012 O O . GLY A 1 106 ? 11.406 4.200 -6.439 1.00 0.00 84 GLY A O 2
ATOM 3016 N N . GLU A 1 107 ? 11.621 4.425 -4.219 1.00 0.00 85 GLU A N 2
ATOM 3017 C CA . GLU A 1 107 ? 10.444 3.626 -3.899 1.00 0.00 85 GLU A CA 2
ATOM 3018 C C . GLU A 1 107 ? 9.165 4.217 -4.512 1.00 0.00 85 GLU A C 2
ATOM 3019 O O . GLU A 1 107 ? 8.375 3.479 -5.103 1.00 0.00 85 GLU A O 2
ATOM 3031 N N . PRO A 1 108 ? 8.931 5.549 -4.397 1.00 0.00 86 PRO A N 2
ATOM 3032 C CA . PRO A 1 108 ? 7.791 6.205 -5.059 1.00 0.00 86 PRO A CA 2
ATOM 3033 C C . PRO A 1 108 ? 7.791 5.997 -6.577 1.00 0.00 86 PRO A C 2
ATOM 3034 O O . PRO A 1 108 ? 6.773 6.178 -7.242 1.00 0.00 86 PRO A O 2
ATOM 3045 N N . LEU A 1 109 ? 8.935 5.606 -7.118 1.00 0.00 87 LEU A N 2
ATOM 3046 C CA . LEU A 1 109 ? 9.055 5.344 -8.546 1.00 0.00 87 LEU A CA 2
ATOM 3047 C C . LEU A 1 109 ? 8.421 3.996 -8.878 1.00 0.00 87 LEU A C 2
ATOM 3048 O O . LEU A 1 109 ? 7.886 3.799 -9.970 1.00 0.00 87 LEU A O 2
ATOM 3064 N N . LEU A 1 110 ? 8.468 3.077 -7.917 1.00 0.00 88 LEU A N 2
ATOM 3065 C CA . LEU A 1 110 ? 7.841 1.771 -8.078 1.00 0.00 88 LEU A CA 2
ATOM 3066 C C . LEU A 1 110 ? 6.325 1.904 -8.049 1.00 0.00 88 LEU A C 2
ATOM 3067 O O . LEU A 1 110 ? 5.628 1.325 -8.883 1.00 0.00 88 LEU A O 2
ATOM 3083 N N . VAL A 1 111 ? 5.816 2.681 -7.097 1.00 0.00 89 VAL A N 2
ATOM 3084 C CA . VAL A 1 111 ? 4.377 2.869 -6.965 1.00 0.00 89 VAL A CA 2
ATOM 3085 C C . VAL A 1 111 ? 3.822 3.622 -8.171 1.00 0.00 89 VAL A C 2
ATOM 3086 O O . VAL A 1 111 ? 2.695 3.381 -8.588 1.00 0.00 89 VAL A O 2
ATOM 3099 N N . TYR A 1 112 ? 4.625 4.527 -8.730 1.00 0.00 90 TYR A N 2
ATOM 3100 C CA . TYR A 1 112 ? 4.254 5.250 -9.947 1.00 0.00 90 TYR A CA 2
ATOM 3101 C C . TYR A 1 112 ? 3.962 4.272 -11.084 1.00 0.00 90 TYR A C 2
ATOM 3102 O O . TYR A 1 112 ? 3.018 4.457 -11.854 1.00 0.00 90 TYR A O 2
ATOM 3120 N N . LEU A 1 113 ? 4.780 3.230 -11.175 1.00 0.00 91 LEU A N 2
ATOM 3121 C CA . LEU A 1 113 ? 4.607 2.202 -12.192 1.00 0.00 91 LEU A CA 2
ATOM 3122 C C . LEU A 1 113 ? 3.352 1.385 -11.891 1.00 0.00 91 LEU A C 2
ATOM 3123 O O . LEU A 1 113 ? 2.572 1.069 -12.792 1.00 0.00 91 LEU A O 2
ATOM 3139 N N . ARG A 1 114 ? 3.151 1.073 -10.615 1.00 0.00 92 ARG A N 2
ATOM 3140 C CA . ARG A 1 114 ? 2.004 0.277 -10.188 1.00 0.00 92 ARG A CA 2
ATOM 3141 C C . ARG A 1 114 ? 0.701 1.052 -10.379 1.00 0.00 92 ARG A C 2
ATOM 3142 O O . ARG A 1 114 ? -0.289 0.509 -10.871 1.00 0.00 92 ARG A O 2
ATOM 3163 N N . ARG A 1 115 ? 0.712 2.318 -9.991 1.00 0.00 93 ARG A N 2
ATOM 3164 C CA . ARG A 1 115 ? -0.454 3.180 -10.110 1.00 0.00 93 ARG A CA 2
ATOM 3165 C C . ARG A 1 115 ? -0.019 4.626 -10.322 1.00 0.00 93 ARG A C 2
ATOM 3166 O O . ARG A 1 115 ? 0.579 5.241 -9.442 1.00 0.00 93 ARG A O 2
ATOM 3187 N N . GLN A 1 116 ? -0.308 5.166 -11.491 1.00 0.00 94 GLN A N 2
ATOM 3188 C CA . GLN A 1 116 ? 0.069 6.535 -11.792 1.00 0.00 94 GLN A CA 2
ATOM 3189 C C . GLN A 1 116 ? -1.023 7.505 -11.348 1.00 0.00 94 GLN A C 2
ATOM 3190 O O . GLN A 1 116 ? -2.027 7.700 -12.034 1.00 0.00 94 GLN A O 2
ATOM 3204 N N . ASP A 1 117 ? -0.835 8.069 -10.159 1.00 0.00 95 ASP A N 2
ATOM 3205 C CA . ASP A 1 117 ? -1.726 9.109 -9.637 1.00 0.00 95 ASP A CA 2
ATOM 3206 C C . ASP A 1 117 ? -1.823 10.241 -10.645 1.00 0.00 95 ASP A C 2
ATOM 3207 O O . ASP A 1 117 ? -2.910 10.702 -10.996 1.00 0.00 95 ASP A O 2
ATOM 3216 N N . LEU A 1 118 ? -0.666 10.679 -11.099 1.00 0.00 96 LEU A N 2
ATOM 3217 C CA . LEU A 1 118 ? -0.574 11.574 -12.229 1.00 0.00 96 LEU A CA 2
ATOM 3218 C C . LEU A 1 118 ? -0.165 10.758 -13.442 1.00 0.00 96 LEU A C 2
ATOM 3219 O O . LEU A 1 118 ? 0.864 10.086 -13.408 1.00 0.00 96 LEU A O 2
ATOM 3235 N N . PRO A 1 119 ? -0.977 10.774 -14.512 1.00 0.00 97 PRO A N 2
ATOM 3236 C CA . PRO A 1 119 ? -0.694 10.006 -15.732 1.00 0.00 97 PRO A CA 2
ATOM 3237 C C . PRO A 1 119 ? 0.724 10.244 -16.238 1.00 0.00 97 PRO A C 2
ATOM 3238 O O . PRO A 1 119 ? 1.403 9.325 -16.701 1.00 0.00 97 PRO A O 2
ATOM 3249 N N . GLU A 1 120 ? 1.159 11.488 -16.130 1.00 0.00 98 GLU A N 2
ATOM 3250 C CA . GLU A 1 120 ? 2.507 11.871 -16.494 1.00 0.00 98 GLU A CA 2
ATOM 3251 C C . GLU A 1 120 ? 2.953 13.049 -15.638 1.00 0.00 98 GLU A C 2
ATOM 3252 O O . GLU A 1 120 ? 2.305 14.098 -15.625 1.00 0.00 98 GLU A O 2
ATOM 3264 N N . ILE A 1 121 ? 4.023 12.862 -14.882 1.00 0.00 99 ILE A N 2
ATOM 3265 C CA . ILE A 1 121 ? 4.580 13.949 -14.091 1.00 0.00 99 ILE A CA 2
ATOM 3266 C C . ILE A 1 121 ? 5.289 14.940 -15.005 1.00 0.00 99 ILE A C 2
ATOM 3267 O O . ILE A 1 121 ? 6.357 14.649 -15.543 1.00 0.00 99 ILE A O 2
ATOM 3283 N N . THR A 1 122 ? 4.674 16.092 -15.202 1.00 0.00 100 THR A N 2
ATOM 3284 C CA . THR A 1 122 ? 5.227 17.108 -16.077 1.00 0.00 100 THR A CA 2
ATOM 3285 C C . THR A 1 122 ? 5.900 18.211 -15.282 1.00 0.00 100 THR A C 2
ATOM 3286 O O . THR A 1 122 ? 5.349 18.714 -14.298 1.00 0.00 100 THR A O 2
ATOM 3297 N N . ALA A 1 123 ? 7.091 18.578 -15.712 1.00 0.00 101 ALA A N 2
ATOM 3298 C CA . ALA A 1 123 ? 7.849 19.623 -15.053 1.00 0.00 101 ALA A CA 2
ATOM 3299 C C . ALA A 1 123 ? 8.403 20.608 -16.069 1.00 0.00 101 ALA A C 2
ATOM 3300 O O . ALA A 1 123 ? 8.974 20.208 -17.086 1.00 0.00 101 ALA A O 2
ATOM 3307 N N . GLN A 1 124 ? 8.196 21.889 -15.805 1.00 0.00 102 GLN A N 2
ATOM 3308 C CA . GLN A 1 124 ? 8.776 22.949 -16.612 1.00 0.00 102 GLN A CA 2
ATOM 3309 C C . GLN A 1 124 ? 9.109 24.137 -15.723 1.00 0.00 102 GLN A C 2
ATOM 3310 O O . GLN A 1 124 ? 8.482 24.334 -14.677 1.00 0.00 102 GLN A O 2
ATOM 3324 N N . ARG A 1 125 ? 10.124 24.891 -16.100 1.00 0.00 103 ARG A N 2
ATOM 3325 C CA . ARG A 1 125 ? 10.538 26.040 -15.317 1.00 0.00 103 ARG A CA 2
ATOM 3326 C C . ARG A 1 125 ? 10.177 27.326 -16.043 1.00 0.00 103 ARG A C 2
ATOM 3327 O O . ARG A 1 125 ? 10.304 27.419 -17.265 1.00 0.00 103 ARG A O 2
ATOM 3348 N N . GLN A 1 126 ? 9.704 28.304 -15.286 1.00 0.00 104 GLN A N 2
ATOM 3349 C CA . GLN A 1 126 ? 9.243 29.562 -15.850 1.00 0.00 104 GLN A CA 2
ATOM 3350 C C . GLN A 1 126 ? 10.383 30.351 -16.492 1.00 0.00 104 GLN A C 2
ATOM 3351 O O . GLN A 1 126 ? 11.234 30.923 -15.807 1.00 0.00 104 GLN A O 2
ATOM 3365 N N . LEU A 1 127 ? 10.410 30.360 -17.815 1.00 0.00 105 LEU A N 2
ATOM 3366 C CA . LEU A 1 127 ? 11.322 31.224 -18.545 1.00 0.00 105 LEU A CA 2
ATOM 3367 C C . LEU A 1 127 ? 10.623 32.553 -18.792 1.00 0.00 105 LEU A C 2
ATOM 3368 O O . LEU A 1 127 ? 11.246 33.563 -19.117 1.00 0.00 105 LEU A O 2
ATOM 3384 N N . ARG A 1 128 ? 9.311 32.526 -18.613 1.00 0.00 106 ARG A N 2
ATOM 3385 C CA . ARG A 1 128 ? 8.478 33.702 -18.735 1.00 0.00 106 ARG A CA 2
ATOM 3386 C C . ARG A 1 128 ? 7.449 33.686 -17.613 1.00 0.00 106 ARG A C 2
ATOM 3387 O O . ARG A 1 128 ? 6.758 32.658 -17.460 1.00 0.00 106 ARG A O 2
ATOM 3409 N N . MET A 1 23 ? 3.650 1.604 0.425 1.00 0.00 1 MET A N 3
ATOM 3410 C CA . MET A 1 23 ? 3.344 1.439 -1.016 1.00 0.00 1 MET A CA 3
ATOM 3411 C C . MET A 1 23 ? 2.305 2.454 -1.474 1.00 0.00 1 MET A C 3
ATOM 3412 O O . MET A 1 23 ? 1.799 2.373 -2.594 1.00 0.00 1 MET A O 3
ATOM 3426 N N . SER A 1 24 ? 1.991 3.409 -0.608 1.00 0.00 2 SER A N 3
ATOM 3427 C CA . SER A 1 24 ? 1.046 4.459 -0.940 1.00 0.00 2 SER A CA 3
ATOM 3428 C C . SER A 1 24 ? 1.719 5.548 -1.772 1.00 0.00 2 SER A C 3
ATOM 3429 O O . SER A 1 24 ? 2.944 5.692 -1.748 1.00 0.00 2 SER A O 3
ATOM 3437 N N . ILE A 1 25 ? 0.917 6.299 -2.513 1.00 0.00 3 ILE A N 3
ATOM 3438 C CA . ILE A 1 25 ? 1.433 7.340 -3.390 1.00 0.00 3 ILE A CA 3
ATOM 3439 C C . ILE A 1 25 ? 2.012 8.495 -2.582 1.00 0.00 3 ILE A C 3
ATOM 3440 O O . ILE A 1 25 ? 1.416 8.951 -1.603 1.00 0.00 3 ILE A O 3
ATOM 3456 N N . THR A 1 26 ? 3.181 8.950 -2.995 1.00 0.00 4 THR A N 3
ATOM 3457 C CA . THR A 1 26 ? 3.880 10.016 -2.308 1.00 0.00 4 THR A CA 3
ATOM 3458 C C . THR A 1 26 ? 3.539 11.375 -2.911 1.00 0.00 4 THR A C 3
ATOM 3459 O O . THR A 1 26 ? 2.798 11.465 -3.891 1.00 0.00 4 THR A O 3
ATOM 3470 N N . SER A 1 27 ? 4.096 12.421 -2.327 1.00 0.00 5 SER A N 3
ATOM 3471 C CA . SER A 1 27 ? 3.888 13.779 -2.800 1.00 0.00 5 SER A CA 3
ATOM 3472 C C . SER A 1 27 ? 4.831 14.091 -3.965 1.00 0.00 5 SER A C 3
ATOM 3473 O O . SER A 1 27 ? 5.480 13.187 -4.499 1.00 0.00 5 SER A O 3
ATOM 3481 N N . THR A 1 28 ? 4.894 15.367 -4.352 1.00 0.00 6 THR A N 3
ATOM 3482 C CA . THR A 1 28 ? 5.726 15.829 -5.469 1.00 0.00 6 THR A CA 3
ATOM 3483 C C . THR A 1 28 ? 7.179 15.336 -5.355 1.00 0.00 6 THR A C 3
ATOM 3484 O O . THR A 1 28 ? 7.900 15.253 -6.356 1.00 0.00 6 THR A O 3
ATOM 3495 N N . ASP A 1 29 ? 7.594 15.003 -4.134 1.00 0.00 7 ASP A N 3
ATOM 3496 C CA . ASP A 1 29 ? 8.926 14.457 -3.870 1.00 0.00 7 ASP A CA 3
ATOM 3497 C C . ASP A 1 29 ? 9.226 13.254 -4.764 1.00 0.00 7 ASP A C 3
ATOM 3498 O O . ASP A 1 29 ? 10.387 12.919 -4.985 1.00 0.00 7 ASP A O 3
ATOM 3507 N N . ILE A 1 30 ? 8.174 12.613 -5.270 1.00 0.00 8 ILE A N 3
ATOM 3508 C CA . ILE A 1 30 ? 8.309 11.460 -6.156 1.00 0.00 8 ILE A CA 3
ATOM 3509 C C . ILE A 1 30 ? 9.186 11.784 -7.372 1.00 0.00 8 ILE A C 3
ATOM 3510 O O . ILE A 1 30 ? 10.029 10.978 -7.768 1.00 0.00 8 ILE A O 3
ATOM 3526 N N . CYS A 1 31 ? 9.008 12.974 -7.936 1.00 0.00 9 CYS A N 3
ATOM 3527 C CA . CYS A 1 31 ? 9.778 13.390 -9.098 1.00 0.00 9 CYS A CA 3
ATOM 3528 C C . CYS A 1 31 ? 11.228 13.646 -8.708 1.00 0.00 9 CYS A C 3
ATOM 3529 O O . CYS A 1 31 ? 12.151 13.368 -9.469 1.00 0.00 9 CYS A O 3
ATOM 3537 N N . GLN A 1 32 ? 11.411 14.159 -7.502 1.00 0.00 10 GLN A N 3
ATOM 3538 C CA . GLN A 1 32 ? 12.736 14.470 -6.992 1.00 0.00 10 GLN A CA 3
ATOM 3539 C C . GLN A 1 32 ? 13.478 13.196 -6.602 1.00 0.00 10 GLN A C 3
ATOM 3540 O O . GLN A 1 32 ? 14.700 13.118 -6.715 1.00 0.00 10 GLN A O 3
ATOM 3554 N N . ALA A 1 33 ? 12.731 12.203 -6.129 1.00 0.00 11 ALA A N 3
ATOM 3555 C CA . ALA A 1 33 ? 13.306 10.915 -5.754 1.00 0.00 11 ALA A CA 3
ATOM 3556 C C . ALA A 1 33 ? 13.909 10.210 -6.967 1.00 0.00 11 ALA A C 3
ATOM 3557 O O . ALA A 1 33 ? 14.827 9.403 -6.835 1.00 0.00 11 ALA A O 3
ATOM 3564 N N . ALA A 1 34 ? 13.397 10.529 -8.152 1.00 0.00 12 ALA A N 3
ATOM 3565 C CA . ALA A 1 34 ? 13.933 9.981 -9.393 1.00 0.00 12 ALA A CA 3
ATOM 3566 C C . ALA A 1 34 ? 15.324 10.544 -9.676 1.00 0.00 12 ALA A C 3
ATOM 3567 O O . ALA A 1 34 ? 16.096 9.976 -10.446 1.00 0.00 12 ALA A O 3
ATOM 3574 N N . ASP A 1 35 ? 15.643 11.659 -9.032 1.00 0.00 13 ASP A N 3
ATOM 3575 C CA . ASP A 1 35 ? 16.944 12.295 -9.200 1.00 0.00 13 ASP A CA 3
ATOM 3576 C C . ASP A 1 35 ? 17.961 11.664 -8.252 1.00 0.00 13 ASP A C 3
ATOM 3577 O O . ASP A 1 35 ? 19.150 11.976 -8.286 1.00 0.00 13 ASP A O 3
ATOM 3586 N N . ALA A 1 36 ? 17.477 10.764 -7.403 1.00 0.00 14 ALA A N 3
ATOM 3587 C CA . ALA A 1 36 ? 18.334 10.061 -6.457 1.00 0.00 14 ALA A CA 3
ATOM 3588 C C . ALA A 1 36 ? 18.829 8.749 -7.054 1.00 0.00 14 ALA A C 3
ATOM 3589 O O . ALA A 1 36 ? 19.606 8.024 -6.434 1.00 0.00 14 ALA A O 3
ATOM 3596 N N . LEU A 1 37 ? 18.365 8.451 -8.263 1.00 0.00 15 LEU A N 3
ATOM 3597 C CA . LEU A 1 37 ? 18.804 7.261 -8.977 1.00 0.00 15 LEU A CA 3
ATOM 3598 C C . LEU A 1 37 ? 20.267 7.413 -9.377 1.00 0.00 15 LEU A C 3
ATOM 3599 O O . LEU A 1 37 ? 20.701 8.499 -9.763 1.00 0.00 15 LEU A O 3
ATOM 3615 N N . LYS A 1 38 ? 21.022 6.333 -9.282 1.00 0.00 16 LYS A N 3
ATOM 3616 C CA . LYS A 1 38 ? 22.447 6.381 -9.572 1.00 0.00 16 LYS A CA 3
ATOM 3617 C C . LYS A 1 38 ? 22.815 5.338 -10.615 1.00 0.00 16 LYS A C 3
ATOM 3618 O O . LYS A 1 38 ? 22.235 4.255 -10.647 1.00 0.00 16 LYS A O 3
ATOM 3637 N N . GLY A 1 39 ? 23.770 5.671 -11.466 1.00 0.00 17 GLY A N 3
ATOM 3638 C CA . GLY A 1 39 ? 24.207 4.746 -12.487 1.00 0.00 17 GLY A CA 3
ATOM 3639 C C . GLY A 1 39 ? 23.809 5.190 -13.878 1.00 0.00 17 GLY A C 3
ATOM 3640 O O . GLY A 1 39 ? 22.908 6.020 -14.051 1.00 0.00 17 GLY A O 3
ATOM 3644 N N . PHE A 1 40 ? 24.477 4.637 -14.874 1.00 0.00 18 PHE A N 3
ATOM 3645 C CA . PHE A 1 40 ? 24.179 4.947 -16.260 1.00 0.00 18 PHE A CA 3
ATOM 3646 C C . PHE A 1 40 ? 23.578 3.726 -16.936 1.00 0.00 18 PHE A C 3
ATOM 3647 O O . PHE A 1 40 ? 23.762 2.606 -16.472 1.00 0.00 18 PHE A O 3
ATOM 3664 N N . VAL A 1 41 ? 22.841 3.939 -18.008 1.00 0.00 19 VAL A N 3
ATOM 3665 C CA . VAL A 1 41 ? 22.284 2.836 -18.773 1.00 0.00 19 VAL A CA 3
ATOM 3666 C C . VAL A 1 41 ? 22.796 2.901 -20.208 1.00 0.00 19 VAL A C 3
ATOM 3667 O O . VAL A 1 41 ? 22.827 3.974 -20.812 1.00 0.00 19 VAL A O 3
ATOM 3680 N N . GLY A 1 42 ? 23.221 1.764 -20.738 1.00 0.00 20 GLY A N 3
ATOM 3681 C CA . GLY A 1 42 ? 23.759 1.725 -22.082 1.00 0.00 20 GLY A CA 3
ATOM 3682 C C . GLY A 1 42 ? 23.471 0.407 -22.769 1.00 0.00 20 GLY A C 3
ATOM 3683 O O . GLY A 1 42 ? 23.315 -0.621 -22.110 1.00 0.00 20 GLY A O 3
ATOM 3687 N N . PHE A 1 43 ? 23.392 0.429 -24.089 1.00 0.00 21 PHE A N 3
ATOM 3688 C CA . PHE A 1 43 ? 23.090 -0.777 -24.844 1.00 0.00 21 PHE A CA 3
ATOM 3689 C C . PHE A 1 43 ? 24.364 -1.566 -25.122 1.00 0.00 21 PHE A C 3
ATOM 3690 O O . PHE A 1 43 ? 25.300 -1.063 -25.748 1.00 0.00 21 PHE A O 3
ATOM 3707 N N . ASN A 1 44 ? 24.398 -2.800 -24.647 1.00 0.00 22 ASN A N 3
ATOM 3708 C CA . ASN A 1 44 ? 25.536 -3.672 -24.883 1.00 0.00 22 ASN A CA 3
ATOM 3709 C C . ASN A 1 44 ? 25.145 -4.782 -25.849 1.00 0.00 22 ASN A C 3
ATOM 3710 O O . ASN A 1 44 ? 24.143 -5.465 -25.648 1.00 0.00 22 ASN A O 3
ATOM 3721 N N . ARG A 1 45 ? 25.935 -4.953 -26.899 1.00 0.00 23 ARG A N 3
ATOM 3722 C CA . ARG A 1 45 ? 25.611 -5.897 -27.965 1.00 0.00 23 ARG A CA 3
ATOM 3723 C C . ARG A 1 45 ? 25.728 -7.349 -27.502 1.00 0.00 23 ARG A C 3
ATOM 3724 O O . ARG A 1 45 ? 25.092 -8.238 -28.064 1.00 0.00 23 ARG A O 3
ATOM 3745 N N . LYS A 1 46 ? 26.531 -7.590 -26.475 1.00 0.00 24 LYS A N 3
ATOM 3746 C CA . LYS A 1 46 ? 26.753 -8.947 -25.999 1.00 0.00 24 LYS A CA 3
ATOM 3747 C C . LYS A 1 46 ? 25.573 -9.410 -25.155 1.00 0.00 24 LYS A C 3
ATOM 3748 O O . LYS A 1 46 ? 25.157 -10.565 -25.230 1.00 0.00 24 LYS A O 3
ATOM 3767 N N . THR A 1 47 ? 25.028 -8.503 -24.361 1.00 0.00 25 THR A N 3
ATOM 3768 C CA . THR A 1 47 ? 23.845 -8.805 -23.577 1.00 0.00 25 THR A CA 3
ATOM 3769 C C . THR A 1 47 ? 22.596 -8.667 -24.441 1.00 0.00 25 THR A C 3
ATOM 3770 O O . THR A 1 47 ? 21.573 -9.301 -24.186 1.00 0.00 25 THR A O 3
ATOM 3781 N N . GLY A 1 48 ? 22.695 -7.829 -25.469 1.00 0.00 26 GLY A N 3
ATOM 3782 C CA . GLY A 1 48 ? 21.597 -7.636 -26.394 1.00 0.00 26 GLY A CA 3
ATOM 3783 C C . GLY A 1 48 ? 20.490 -6.792 -25.801 1.00 0.00 26 GLY A C 3
ATOM 3784 O O . GLY A 1 48 ? 19.406 -6.675 -26.378 1.00 0.00 26 GLY A O 3
ATOM 3788 N N . ARG A 1 49 ? 20.759 -6.198 -24.646 1.00 0.00 27 ARG A N 3
ATOM 3789 C CA . ARG A 1 49 ? 19.754 -5.417 -23.941 1.00 0.00 27 ARG A CA 3
ATOM 3790 C C . ARG A 1 49 ? 20.304 -4.050 -23.557 1.00 0.00 27 ARG A C 3
ATOM 3791 O O . ARG A 1 49 ? 21.520 -3.842 -23.517 1.00 0.00 27 ARG A O 3
ATOM 3812 N N . TYR A 1 50 ? 19.397 -3.121 -23.293 1.00 0.00 28 TYR A N 3
ATOM 3813 C CA . TYR A 1 50 ? 19.755 -1.828 -22.735 1.00 0.00 28 TYR A CA 3
ATOM 3814 C C . TYR A 1 50 ? 19.982 -2.013 -21.238 1.00 0.00 28 TYR A C 3
ATOM 3815 O O . TYR A 1 50 ? 19.027 -2.125 -20.469 1.00 0.00 28 TYR A O 3
ATOM 3833 N N . ILE A 1 51 ? 21.243 -2.077 -20.831 1.00 0.00 29 ILE A N 3
ATOM 3834 C CA . ILE A 1 51 ? 21.580 -2.515 -19.483 1.00 0.00 29 ILE A CA 3
ATOM 3835 C C . ILE A 1 51 ? 22.257 -1.416 -18.676 1.00 0.00 29 ILE A C 3
ATOM 3836 O O . ILE A 1 51 ? 22.802 -0.463 -19.232 1.00 0.00 29 ILE A O 3
ATOM 3852 N N . VAL A 1 52 ? 22.211 -1.556 -17.362 1.00 0.00 30 VAL A N 3
ATOM 3853 C CA . VAL A 1 52 ? 22.802 -0.571 -16.474 1.00 0.00 30 VAL A CA 3
ATOM 3854 C C . VAL A 1 52 ? 24.297 -0.817 -16.305 1.00 0.00 30 VAL A C 3
ATOM 3855 O O . VAL A 1 52 ? 24.769 -1.955 -16.363 1.00 0.00 30 VAL A O 3
ATOM 3868 N N . ARG A 1 53 ? 25.035 0.258 -16.106 1.00 0.00 31 ARG A N 3
ATOM 3869 C CA . ARG A 1 53 ? 26.471 0.186 -15.938 1.00 0.00 31 ARG A CA 3
ATOM 3870 C C . ARG A 1 53 ? 26.914 1.282 -14.980 1.00 0.00 31 ARG A C 3
ATOM 3871 O O . ARG A 1 53 ? 26.505 2.434 -15.116 1.00 0.00 31 ARG A O 3
ATOM 3892 N N . PHE A 1 54 ? 27.742 0.928 -14.015 1.00 0.00 32 PHE A N 3
ATOM 3893 C CA . PHE A 1 54 ? 28.191 1.883 -13.012 1.00 0.00 32 PHE A CA 3
ATOM 3894 C C . PHE A 1 54 ? 29.615 2.332 -13.309 1.00 0.00 32 PHE A C 3
ATOM 3895 O O . PHE A 1 54 ? 30.293 2.902 -12.456 1.00 0.00 32 PHE A O 3
ATOM 3912 N N . SER A 1 55 ? 30.055 2.072 -14.530 1.00 0.00 33 SER A N 3
ATOM 3913 C CA . SER A 1 55 ? 31.396 2.426 -14.955 1.00 0.00 33 SER A CA 3
ATOM 3914 C C . SER A 1 55 ? 31.354 3.089 -16.328 1.00 0.00 33 SER A C 3
ATOM 3915 O O . SER A 1 55 ? 30.964 2.464 -17.313 1.00 0.00 33 SER A O 3
ATOM 3923 N N . GLU A 1 56 ? 31.736 4.355 -16.382 1.00 0.00 34 GLU A N 3
ATOM 3924 C CA . GLU A 1 56 ? 31.761 5.103 -17.635 1.00 0.00 34 GLU A CA 3
ATOM 3925 C C . GLU A 1 56 ? 32.819 4.524 -18.569 1.00 0.00 34 GLU A C 3
ATOM 3926 O O . GLU A 1 56 ? 32.614 4.416 -19.777 1.00 0.00 34 GLU A O 3
ATOM 3938 N N . ASP A 1 57 ? 33.945 4.126 -17.983 1.00 0.00 35 ASP A N 3
ATOM 3939 C CA . ASP A 1 57 ? 35.078 3.592 -18.738 1.00 0.00 35 ASP A CA 3
ATOM 3940 C C . ASP A 1 57 ? 34.773 2.194 -19.284 1.00 0.00 35 ASP A C 3
ATOM 3941 O O . ASP A 1 57 ? 35.591 1.588 -19.977 1.00 0.00 35 ASP A O 3
ATOM 3950 N N . SER A 1 58 ? 33.583 1.694 -18.980 1.00 0.00 36 SER A N 3
ATOM 3951 C CA . SER A 1 58 ? 33.158 0.384 -19.448 1.00 0.00 36 SER A CA 3
ATOM 3952 C C . SER A 1 58 ? 32.899 0.417 -20.955 1.00 0.00 36 SER A C 3
ATOM 3953 O O . SER A 1 58 ? 32.967 -0.611 -21.632 1.00 0.00 36 SER A O 3
ATOM 3961 N N . PHE A 1 59 ? 32.611 1.607 -21.474 1.00 0.00 37 PHE A N 3
ATOM 3962 C CA . PHE A 1 59 ? 32.339 1.778 -22.894 1.00 0.00 37 PHE A CA 3
ATOM 3963 C C . PHE A 1 59 ? 33.094 2.985 -23.445 1.00 0.00 37 PHE A C 3
ATOM 3964 O O . PHE A 1 59 ? 32.679 4.129 -23.255 1.00 0.00 37 PHE A O 3
ATOM 3981 N N . GLY A 1 60 ? 34.210 2.725 -24.108 1.00 0.00 38 GLY A N 3
ATOM 3982 C CA . GLY A 1 60 ? 34.990 3.793 -24.697 1.00 0.00 38 GLY A CA 3
ATOM 3983 C C . GLY A 1 60 ? 34.812 3.862 -26.199 1.00 0.00 38 GLY A C 3
ATOM 3984 O O . GLY A 1 60 ? 33.729 4.188 -26.690 1.00 0.00 38 GLY A O 3
ATOM 3988 N N . MET A 1 61 ? 35.866 3.535 -26.933 1.00 0.00 39 MET A N 3
ATOM 3989 C CA . MET A 1 61 ? 35.816 3.541 -28.390 1.00 0.00 39 MET A CA 3
ATOM 3990 C C . MET A 1 61 ? 35.163 2.264 -28.901 1.00 0.00 39 MET A C 3
ATOM 3991 O O . MET A 1 61 ? 35.840 1.357 -29.394 1.00 0.00 39 MET A O 3
ATOM 4005 N N . ASP A 1 62 ? 33.846 2.199 -28.763 1.00 0.00 40 ASP A N 3
ATOM 4006 C CA . ASP A 1 62 ? 33.078 1.014 -29.131 1.00 0.00 40 ASP A CA 3
ATOM 4007 C C . ASP A 1 62 ? 31.589 1.318 -29.035 1.00 0.00 40 ASP A C 3
ATOM 4008 O O . ASP A 1 62 ? 30.801 0.922 -29.896 1.00 0.00 40 ASP A O 3
ATOM 4017 N N . VAL A 1 63 ? 31.215 2.033 -27.981 1.00 0.00 41 VAL A N 3
ATOM 4018 C CA . VAL A 1 63 ? 29.836 2.456 -27.778 1.00 0.00 41 VAL A CA 3
ATOM 4019 C C . VAL A 1 63 ? 29.796 3.956 -27.512 1.00 0.00 41 VAL A C 3
ATOM 4020 O O . VAL A 1 63 ? 30.627 4.484 -26.770 1.00 0.00 41 VAL A O 3
ATOM 4033 N N . ALA A 1 64 ? 28.845 4.637 -28.136 1.00 0.00 42 ALA A N 3
ATOM 4034 C CA . ALA A 1 64 ? 28.724 6.080 -28.006 1.00 0.00 42 ALA A CA 3
ATOM 4035 C C . ALA A 1 64 ? 28.273 6.481 -26.606 1.00 0.00 42 ALA A C 3
ATOM 4036 O O . ALA A 1 64 ? 27.314 5.927 -26.063 1.00 0.00 42 ALA A O 3
ATOM 4043 N N . ASP A 1 65 ? 28.965 7.459 -26.039 1.00 0.00 43 ASP A N 3
ATOM 4044 C CA . ASP A 1 65 ? 28.621 8.004 -24.729 1.00 0.00 43 ASP A CA 3
ATOM 4045 C C . ASP A 1 65 ? 27.290 8.748 -24.802 1.00 0.00 43 ASP A C 3
ATOM 4046 O O . ASP A 1 65 ? 26.626 8.961 -23.789 1.00 0.00 43 ASP A O 3
ATOM 4055 N N . ASP A 1 66 ? 26.900 9.129 -26.016 1.00 0.00 44 ASP A N 3
ATOM 4056 C CA . ASP A 1 66 ? 25.600 9.760 -26.245 1.00 0.00 44 ASP A CA 3
ATOM 4057 C C . ASP A 1 66 ? 24.470 8.761 -26.017 1.00 0.00 44 ASP A C 3
ATOM 4058 O O . ASP A 1 66 ? 23.347 9.144 -25.695 1.00 0.00 44 ASP A O 3
ATOM 4067 N N . SER A 1 67 ? 24.773 7.479 -26.191 1.00 0.00 45 SER A N 3
ATOM 4068 C CA . SER A 1 67 ? 23.790 6.426 -25.969 1.00 0.00 45 SER A CA 3
ATOM 4069 C C . SER A 1 67 ? 23.675 6.136 -24.476 1.00 0.00 45 SER A C 3
ATOM 4070 O O . SER A 1 67 ? 22.585 5.880 -23.961 1.00 0.00 45 SER A O 3
ATOM 4078 N N . ILE A 1 68 ? 24.810 6.197 -23.786 1.00 0.00 46 ILE A N 3
ATOM 4079 C CA . ILE A 1 68 ? 24.848 5.994 -22.346 1.00 0.00 46 ILE A CA 3
ATOM 4080 C C . ILE A 1 68 ? 24.101 7.125 -21.644 1.00 0.00 46 ILE A C 3
ATOM 4081 O O . ILE A 1 68 ? 24.496 8.286 -21.728 1.00 0.00 46 ILE A O 3
ATOM 4097 N N . THR A 1 69 ? 23.014 6.789 -20.973 1.00 0.00 47 THR A N 3
ATOM 4098 C CA . THR A 1 69 ? 22.187 7.791 -20.324 1.00 0.00 47 THR A CA 3
ATOM 4099 C C . THR A 1 69 ? 22.043 7.498 -18.832 1.00 0.00 47 THR A C 3
ATOM 4100 O O . THR A 1 69 ? 21.704 6.381 -18.448 1.00 0.00 47 THR A O 3
ATOM 4111 N N . PRO A 1 70 ? 22.329 8.489 -17.970 1.00 0.00 48 PRO A N 3
ATOM 4112 C CA . PRO A 1 70 ? 22.135 8.356 -16.522 1.00 0.00 48 PRO A CA 3
ATOM 4113 C C . PRO A 1 70 ? 20.678 8.060 -16.181 1.00 0.00 48 PRO A C 3
ATOM 4114 O O . PRO A 1 70 ? 19.767 8.727 -16.676 1.00 0.00 48 PRO A O 3
ATOM 4125 N N . THR A 1 71 ? 20.460 7.070 -15.325 1.00 0.00 49 THR A N 3
ATOM 4126 C CA . THR A 1 71 ? 19.111 6.607 -15.020 1.00 0.00 49 THR A CA 3
ATOM 4127 C C . THR A 1 71 ? 18.282 7.682 -14.311 1.00 0.00 49 THR A C 3
ATOM 4128 O O . THR A 1 71 ? 17.055 7.621 -14.311 1.00 0.00 49 THR A O 3
ATOM 4139 N N . SER A 1 72 ? 18.948 8.670 -13.728 1.00 0.00 50 SER A N 3
ATOM 4140 C CA . SER A 1 72 ? 18.259 9.744 -13.027 1.00 0.00 50 SER A CA 3
ATOM 4141 C C . SER A 1 72 ? 17.766 10.820 -13.996 1.00 0.00 50 SER A C 3
ATOM 4142 O O . SER A 1 72 ? 16.980 11.691 -13.623 1.00 0.00 50 SER A O 3
ATOM 4150 N N . GLU A 1 73 ? 18.228 10.751 -15.238 1.00 0.00 51 GLU A N 3
ATOM 4151 C CA . GLU A 1 73 ? 17.851 11.731 -16.248 1.00 0.00 51 GLU A CA 3
ATOM 4152 C C . GLU A 1 73 ? 17.053 11.063 -17.367 1.00 0.00 51 GLU A C 3
ATOM 4153 O O . GLU A 1 73 ? 16.256 11.703 -18.050 1.00 0.00 51 GLU A O 3
ATOM 4165 N N . PHE A 1 74 ? 17.261 9.759 -17.524 1.00 0.00 52 PHE A N 3
ATOM 4166 C CA . PHE A 1 74 ? 16.608 8.976 -18.571 1.00 0.00 52 PHE A CA 3
ATOM 4167 C C . PHE A 1 74 ? 15.093 8.930 -18.370 1.00 0.00 52 PHE A C 3
ATOM 4168 O O . PHE A 1 74 ? 14.338 8.642 -19.298 1.00 0.00 52 PHE A O 3
ATOM 4185 N N . VAL A 1 75 ? 14.652 9.235 -17.161 1.00 0.00 53 VAL A N 3
ATOM 4186 C CA . VAL A 1 75 ? 13.244 9.133 -16.817 1.00 0.00 53 VAL A CA 3
ATOM 4187 C C . VAL A 1 75 ? 12.467 10.384 -17.238 1.00 0.00 53 VAL A C 3
ATOM 4188 O O . VAL A 1 75 ? 11.237 10.413 -17.165 1.00 0.00 53 VAL A O 3
ATOM 4201 N N . TRP A 1 76 ? 13.186 11.407 -17.690 1.00 0.00 54 TRP A N 3
ATOM 4202 C CA . TRP A 1 76 ? 12.562 12.664 -18.084 1.00 0.00 54 TRP A CA 3
ATOM 4203 C C . TRP A 1 76 ? 12.532 12.814 -19.598 1.00 0.00 54 TRP A C 3
ATOM 4204 O O . TRP A 1 76 ? 13.570 12.770 -20.260 1.00 0.00 54 TRP A O 3
ATOM 4225 N N . SER A 1 77 ? 11.341 12.993 -20.142 1.00 0.00 55 SER A N 3
ATOM 4226 C CA . SER A 1 77 ? 11.189 13.272 -21.560 1.00 0.00 55 SER A CA 3
ATOM 4227 C C . SER A 1 77 ? 10.737 14.716 -21.762 1.00 0.00 55 SER A C 3
ATOM 4228 O O . SER A 1 77 ? 9.736 15.147 -21.183 1.00 0.00 55 SER A O 3
ATOM 4236 N N . SER A 1 78 ? 11.485 15.462 -22.562 1.00 0.00 56 SER A N 3
ATOM 4237 C CA . SER A 1 78 ? 11.166 16.857 -22.826 1.00 0.00 56 SER A CA 3
ATOM 4238 C C . SER A 1 78 ? 10.011 16.976 -23.818 1.00 0.00 56 SER A C 3
ATOM 4239 O O . SER A 1 78 ? 10.128 16.578 -24.977 1.00 0.00 56 SER A O 3
ATOM 4247 N N . VAL A 1 79 ? 8.898 17.527 -23.357 1.00 0.00 57 VAL A N 3
ATOM 4248 C CA . VAL A 1 79 ? 7.729 17.713 -24.207 1.00 0.00 57 VAL A CA 3
ATOM 4249 C C . VAL A 1 79 ? 7.576 19.182 -24.584 1.00 0.00 57 VAL A C 3
ATOM 4250 O O . VAL A 1 79 ? 6.612 19.577 -25.241 1.00 0.00 57 VAL A O 3
ATOM 4263 N N . ARG A 1 80 ? 8.552 19.973 -24.157 1.00 0.00 58 ARG A N 3
ATOM 4264 C CA . ARG A 1 80 ? 8.598 21.403 -24.425 1.00 0.00 58 ARG A CA 3
ATOM 4265 C C . ARG A 1 80 ? 9.982 21.910 -24.014 1.00 0.00 58 ARG A C 3
ATOM 4266 O O . ARG A 1 80 ? 10.770 21.132 -23.474 1.00 0.00 58 ARG A O 3
ATOM 4287 N N . ASP A 1 81 ? 10.272 23.186 -24.282 1.00 0.00 59 ASP A N 3
ATOM 4288 C CA . ASP A 1 81 ? 11.555 23.809 -23.934 1.00 0.00 59 ASP A CA 3
ATOM 4289 C C . ASP A 1 81 ? 12.064 23.363 -22.565 1.00 0.00 59 ASP A C 3
ATOM 4290 O O . ASP A 1 81 ? 13.108 22.719 -22.466 1.00 0.00 59 ASP A O 3
ATOM 4299 N N . ASP A 1 82 ? 11.324 23.695 -21.514 1.00 0.00 60 ASP A N 3
ATOM 4300 C CA . ASP A 1 82 ? 11.732 23.341 -20.156 1.00 0.00 60 ASP A CA 3
ATOM 4301 C C . ASP A 1 82 ? 10.665 22.526 -19.444 1.00 0.00 60 ASP A C 3
ATOM 4302 O O . ASP A 1 82 ? 10.620 22.501 -18.215 1.00 0.00 60 ASP A O 3
ATOM 4311 N N . VAL A 1 83 ? 9.810 21.860 -20.206 1.00 0.00 61 VAL A N 3
ATOM 4312 C CA . VAL A 1 83 ? 8.783 21.008 -19.617 1.00 0.00 61 VAL A CA 3
ATOM 4313 C C . VAL A 1 83 ? 9.145 19.542 -19.814 1.00 0.00 61 VAL A C 3
ATOM 4314 O O . VAL A 1 83 ? 9.114 19.031 -20.937 1.00 0.00 61 VAL A O 3
ATOM 4327 N N . MET A 1 84 ? 9.505 18.876 -18.731 1.00 0.00 62 MET A N 3
ATOM 4328 C CA . MET A 1 84 ? 9.849 17.465 -18.787 1.00 0.00 62 MET A CA 3
ATOM 4329 C C . MET A 1 84 ? 8.766 16.641 -18.111 1.00 0.00 62 MET A C 3
ATOM 4330 O O . MET A 1 84 ? 8.272 17.007 -17.045 1.00 0.00 62 MET A O 3
ATOM 4344 N N . ARG A 1 85 ? 8.381 15.542 -18.736 1.00 0.00 63 ARG A N 3
ATOM 4345 C CA . ARG A 1 85 ? 7.396 14.653 -18.146 1.00 0.00 63 ARG A CA 3
ATOM 4346 C C . ARG A 1 85 ? 8.079 13.410 -17.598 1.00 0.00 63 ARG A C 3
ATOM 4347 O O . ARG A 1 85 ? 9.078 12.946 -18.156 1.00 0.00 63 ARG A O 3
ATOM 4368 N N . LEU A 1 86 ? 7.560 12.895 -16.497 1.00 0.00 64 LEU A N 3
ATOM 4369 C CA . LEU A 1 86 ? 8.029 11.632 -15.959 1.00 0.00 64 LEU A CA 3
ATOM 4370 C C . LEU A 1 86 ? 7.425 10.506 -16.789 1.00 0.00 64 LEU A C 3
ATOM 4371 O O . LEU A 1 86 ? 6.202 10.383 -16.885 1.00 0.00 64 LEU A O 3
ATOM 4387 N N . GLY A 1 87 ? 8.274 9.713 -17.417 1.00 0.00 65 GLY A N 3
ATOM 4388 C CA . GLY A 1 87 ? 7.789 8.647 -18.265 1.00 0.00 65 GLY A CA 3
ATOM 4389 C C . GLY A 1 87 ? 7.814 7.305 -17.577 1.00 0.00 65 GLY A C 3
ATOM 4390 O O . GLY A 1 87 ? 8.871 6.832 -17.187 1.00 0.00 65 GLY A O 3
ATOM 4394 N N . ARG A 1 88 ? 6.652 6.680 -17.441 1.00 0.00 66 ARG A N 3
ATOM 4395 C CA . ARG A 1 88 ? 6.567 5.353 -16.832 1.00 0.00 66 ARG A CA 3
ATOM 4396 C C . ARG A 1 88 ? 7.261 4.298 -17.693 1.00 0.00 66 ARG A C 3
ATOM 4397 O O . ARG A 1 88 ? 7.505 3.179 -17.245 1.00 0.00 66 ARG A O 3
ATOM 4418 N N . GLU A 1 89 ? 7.573 4.662 -18.931 1.00 0.00 67 GLU A N 3
ATOM 4419 C CA . GLU A 1 89 ? 8.294 3.778 -19.841 1.00 0.00 67 GLU A CA 3
ATOM 4420 C C . GLU A 1 89 ? 9.654 3.365 -19.267 1.00 0.00 67 GLU A C 3
ATOM 4421 O O . GLU A 1 89 ? 10.142 2.271 -19.552 1.00 0.00 67 GLU A O 3
ATOM 4433 N N . GLN A 1 90 ? 10.258 4.228 -18.445 1.00 0.00 68 GLN A N 3
ATOM 4434 C CA . GLN A 1 90 ? 11.546 3.910 -17.833 1.00 0.00 68 GLN A CA 3
ATOM 4435 C C . GLN A 1 90 ? 11.400 2.734 -16.870 1.00 0.00 68 GLN A C 3
ATOM 4436 O O . GLN A 1 90 ? 12.318 1.932 -16.714 1.00 0.00 68 GLN A O 3
ATOM 4450 N N . LEU A 1 91 ? 10.228 2.621 -16.256 1.00 0.00 69 LEU A N 3
ATOM 4451 C CA . LEU A 1 91 ? 9.933 1.520 -15.348 1.00 0.00 69 LEU A CA 3
ATOM 4452 C C . LEU A 1 91 ? 9.911 0.198 -16.105 1.00 0.00 69 LEU A C 3
ATOM 4453 O O . LEU A 1 91 ? 10.429 -0.814 -15.630 1.00 0.00 69 LEU A O 3
ATOM 4469 N N . GLN A 1 92 ? 9.324 0.224 -17.299 1.00 0.00 70 GLN A N 3
ATOM 4470 C CA . GLN A 1 92 ? 9.222 -0.968 -18.133 1.00 0.00 70 GLN A CA 3
ATOM 4471 C C . GLN A 1 92 ? 10.607 -1.454 -18.547 1.00 0.00 70 GLN A C 3
ATOM 4472 O O . GLN A 1 92 ? 10.843 -2.653 -18.690 1.00 0.00 70 GLN A O 3
ATOM 4486 N N . ILE A 1 93 ? 11.515 -0.516 -18.755 1.00 0.00 71 ILE A N 3
ATOM 4487 C CA . ILE A 1 93 ? 12.885 -0.849 -19.110 1.00 0.00 71 ILE A CA 3
ATOM 4488 C C . ILE A 1 93 ? 13.660 -1.354 -17.892 1.00 0.00 71 ILE A C 3
ATOM 4489 O O . ILE A 1 93 ? 14.343 -2.377 -17.959 1.00 0.00 71 ILE A O 3
ATOM 4505 N N . LEU A 1 94 ? 13.531 -0.649 -16.771 1.00 0.00 72 LEU A N 3
ATOM 4506 C CA . LEU A 1 94 ? 14.298 -0.980 -15.572 1.00 0.00 72 LEU A CA 3
ATOM 4507 C C . LEU A 1 94 ? 13.893 -2.328 -14.983 1.00 0.00 72 LEU A C 3
ATOM 4508 O O . LEU A 1 94 ? 14.695 -2.977 -14.307 1.00 0.00 72 LEU A O 3
ATOM 4524 N N . LEU A 1 95 ? 12.658 -2.756 -15.232 1.00 0.00 73 LEU A N 3
ATOM 4525 C CA . LEU A 1 95 ? 12.190 -4.034 -14.706 1.00 0.00 73 LEU A CA 3
ATOM 4526 C C . LEU A 1 95 ? 12.951 -5.197 -15.339 1.00 0.00 73 LEU A C 3
ATOM 4527 O O . LEU A 1 95 ? 13.064 -6.268 -14.742 1.00 0.00 73 LEU A O 3
ATOM 4543 N N . GLU A 1 96 ? 13.474 -4.987 -16.549 1.00 0.00 74 GLU A N 3
ATOM 4544 C CA . GLU A 1 96 ? 14.323 -5.987 -17.188 1.00 0.00 74 GLU A CA 3
ATOM 4545 C C . GLU A 1 96 ? 15.587 -6.198 -16.367 1.00 0.00 74 GLU A C 3
ATOM 4546 O O . GLU A 1 96 ? 16.065 -7.321 -16.216 1.00 0.00 74 GLU A O 3
ATOM 4558 N N . GLN A 1 97 ? 16.120 -5.107 -15.832 1.00 0.00 75 GLN A N 3
ATOM 4559 C CA . GLN A 1 97 ? 17.290 -5.173 -14.968 1.00 0.00 75 GLN A CA 3
ATOM 4560 C C . GLN A 1 97 ? 16.896 -5.762 -13.619 1.00 0.00 75 GLN A C 3
ATOM 4561 O O . GLN A 1 97 ? 17.549 -6.677 -13.118 1.00 0.00 75 GLN A O 3
ATOM 4575 N N . ASN A 1 98 ? 15.825 -5.209 -13.043 1.00 0.00 76 ASN A N 3
ATOM 4576 C CA . ASN A 1 98 ? 15.195 -5.740 -11.826 1.00 0.00 76 ASN A CA 3
ATOM 4577 C C . ASN A 1 98 ? 16.023 -5.444 -10.574 1.00 0.00 76 ASN A C 3
ATOM 4578 O O . ASN A 1 98 ? 15.547 -5.602 -9.450 1.00 0.00 76 ASN A O 3
ATOM 4589 N N . ILE A 1 99 ? 17.249 -4.981 -10.768 1.00 0.00 77 ILE A N 3
ATOM 4590 C CA . ILE A 1 99 ? 18.146 -4.710 -9.655 1.00 0.00 77 ILE A CA 3
ATOM 4591 C C . ILE A 1 99 ? 17.833 -3.374 -8.972 1.00 0.00 77 ILE A C 3
ATOM 4592 O O . ILE A 1 99 ? 18.612 -2.421 -9.026 1.00 0.00 77 ILE A O 3
ATOM 4608 N N . ASN A 1 100 ? 16.680 -3.327 -8.309 1.00 0.00 78 ASN A N 3
ATOM 4609 C CA . ASN A 1 100 ? 16.226 -2.123 -7.617 1.00 0.00 78 ASN A CA 3
ATOM 4610 C C . ASN A 1 100 ? 17.175 -1.766 -6.482 1.00 0.00 78 ASN A C 3
ATOM 4611 O O . ASN A 1 100 ? 17.348 -0.597 -6.150 1.00 0.00 78 ASN A O 3
ATOM 4622 N N . GLU A 1 101 ? 17.807 -2.784 -5.920 1.00 0.00 79 GLU A N 3
ATOM 4623 C CA . GLU A 1 101 ? 18.747 -2.609 -4.824 1.00 0.00 79 GLU A CA 3
ATOM 4624 C C . GLU A 1 101 ? 20.047 -1.988 -5.323 1.00 0.00 79 GLU A C 3
ATOM 4625 O O . GLU A 1 101 ? 20.686 -1.197 -4.630 1.00 0.00 79 GLU A O 3
ATOM 4637 N N . ARG A 1 102 ? 20.423 -2.343 -6.542 1.00 0.00 80 ARG A N 3
ATOM 4638 C CA . ARG A 1 102 ? 21.696 -1.914 -7.100 1.00 0.00 80 ARG A CA 3
ATOM 4639 C C . ARG A 1 102 ? 21.578 -0.526 -7.714 1.00 0.00 80 ARG A C 3
ATOM 4640 O O . ARG A 1 102 ? 22.373 0.363 -7.421 1.00 0.00 80 ARG A O 3
ATOM 4661 N N . LEU A 1 103 ? 20.569 -0.344 -8.554 1.00 0.00 81 LEU A N 3
ATOM 4662 C CA . LEU A 1 103 ? 20.374 0.927 -9.247 1.00 0.00 81 LEU A CA 3
ATOM 4663 C C . LEU A 1 103 ? 19.697 1.946 -8.327 1.00 0.00 81 LEU A C 3
ATOM 4664 O O . LEU A 1 103 ? 19.625 3.133 -8.645 1.00 0.00 81 LEU A O 3
ATOM 4680 N N . ASN A 1 104 ? 19.200 1.459 -7.186 1.00 0.00 82 ASN A N 3
ATOM 4681 C CA . ASN A 1 104 ? 18.581 2.307 -6.159 1.00 0.00 82 ASN A CA 3
ATOM 4682 C C . ASN A 1 104 ? 17.268 2.914 -6.637 1.00 0.00 82 ASN A C 3
ATOM 4683 O O . ASN A 1 104 ? 17.005 4.094 -6.398 1.00 0.00 82 ASN A O 3
ATOM 4694 N N . ILE A 1 105 ? 16.432 2.105 -7.288 1.00 0.00 83 ILE A N 3
ATOM 4695 C CA . ILE A 1 105 ? 15.111 2.566 -7.705 1.00 0.00 83 ILE A CA 3
ATOM 4696 C C . ILE A 1 105 ? 14.315 3.018 -6.484 1.00 0.00 83 ILE A C 3
ATOM 4697 O O . ILE A 1 105 ? 14.120 2.252 -5.534 1.00 0.00 83 ILE A O 3
ATOM 4713 N N . GLY A 1 106 ? 13.885 4.273 -6.514 1.00 0.00 84 GLY A N 3
ATOM 4714 C CA . GLY A 1 106 ? 13.215 4.864 -5.378 1.00 0.00 84 GLY A CA 3
ATOM 4715 C C . GLY A 1 106 ? 11.876 4.226 -5.075 1.00 0.00 84 GLY A C 3
ATOM 4716 O O . GLY A 1 106 ? 11.242 3.629 -5.945 1.00 0.00 84 GLY A O 3
ATOM 4720 N N . GLU A 1 107 ? 11.446 4.376 -3.838 1.00 0.00 85 GLU A N 3
ATOM 4721 C CA . GLU A 1 107 ? 10.175 3.838 -3.381 1.00 0.00 85 GLU A CA 3
ATOM 4722 C C . GLU A 1 107 ? 8.992 4.559 -4.039 1.00 0.00 85 GLU A C 3
ATOM 4723 O O . GLU A 1 107 ? 8.050 3.906 -4.487 1.00 0.00 85 GLU A O 3
ATOM 4735 N N . PRO A 1 108 ? 9.005 5.913 -4.114 1.00 0.00 86 PRO A N 3
ATOM 4736 C CA . PRO A 1 108 ? 8.005 6.656 -4.892 1.00 0.00 86 PRO A CA 3
ATOM 4737 C C . PRO A 1 108 ? 7.994 6.224 -6.359 1.00 0.00 86 PRO A C 3
ATOM 4738 O O . PRO A 1 108 ? 6.981 6.319 -7.046 1.00 0.00 86 PRO A O 3
ATOM 4749 N N . LEU A 1 109 ? 9.126 5.726 -6.827 1.00 0.00 87 LEU A N 3
ATOM 4750 C CA . LEU A 1 109 ? 9.241 5.253 -8.199 1.00 0.00 87 LEU A CA 3
ATOM 4751 C C . LEU A 1 109 ? 8.518 3.918 -8.346 1.00 0.00 87 LEU A C 3
ATOM 4752 O O . LEU A 1 109 ? 7.953 3.612 -9.395 1.00 0.00 87 LEU A O 3
ATOM 4768 N N . LEU A 1 110 ? 8.520 3.140 -7.270 1.00 0.00 88 LEU A N 3
ATOM 4769 C CA . LEU A 1 110 ? 7.816 1.866 -7.240 1.00 0.00 88 LEU A CA 3
ATOM 4770 C C . LEU A 1 110 ? 6.306 2.089 -7.237 1.00 0.00 88 LEU A C 3
ATOM 4771 O O . LEU A 1 110 ? 5.560 1.369 -7.901 1.00 0.00 88 LEU A O 3
ATOM 4787 N N . VAL A 1 111 ? 5.860 3.096 -6.491 1.00 0.00 89 VAL A N 3
ATOM 4788 C CA . VAL A 1 111 ? 4.438 3.407 -6.408 1.00 0.00 89 VAL A CA 3
ATOM 4789 C C . VAL A 1 111 ? 3.940 4.014 -7.719 1.00 0.00 89 VAL A C 3
ATOM 4790 O O . VAL A 1 111 ? 2.777 3.839 -8.087 1.00 0.00 89 VAL A O 3
ATOM 4803 N N . TYR A 1 112 ? 4.822 4.738 -8.410 1.00 0.00 90 TYR A N 3
ATOM 4804 C CA . TYR A 1 112 ? 4.507 5.300 -9.723 1.00 0.00 90 TYR A CA 3
ATOM 4805 C C . TYR A 1 112 ? 4.025 4.194 -10.664 1.00 0.00 90 TYR A C 3
ATOM 4806 O O . TYR A 1 112 ? 3.050 4.363 -11.395 1.00 0.00 90 TYR A O 3
ATOM 4824 N N . LEU A 1 113 ? 4.709 3.054 -10.615 1.00 0.00 91 LEU A N 3
ATOM 4825 C CA . LEU A 1 113 ? 4.377 1.912 -11.461 1.00 0.00 91 LEU A CA 3
ATOM 4826 C C . LEU A 1 113 ? 3.004 1.350 -11.091 1.00 0.00 91 LEU A C 3
ATOM 4827 O O . LEU A 1 113 ? 2.264 0.868 -11.952 1.00 0.00 91 LEU A O 3
ATOM 4843 N N . ARG A 1 114 ? 2.669 1.433 -9.807 1.00 0.00 92 ARG A N 3
ATOM 4844 C CA . ARG A 1 114 ? 1.400 0.918 -9.307 1.00 0.00 92 ARG A CA 3
ATOM 4845 C C . ARG A 1 114 ? 0.232 1.690 -9.907 1.00 0.00 92 ARG A C 3
ATOM 4846 O O . ARG A 1 114 ? -0.650 1.105 -10.539 1.00 0.00 92 ARG A O 3
ATOM 4867 N N . ARG A 1 115 ? 0.236 3.001 -9.708 1.00 0.00 93 ARG A N 3
ATOM 4868 C CA . ARG A 1 115 ? -0.819 3.863 -10.226 1.00 0.00 93 ARG A CA 3
ATOM 4869 C C . ARG A 1 115 ? -0.504 5.322 -9.942 1.00 0.00 93 ARG A C 3
ATOM 4870 O O . ARG A 1 115 ? -0.200 5.693 -8.813 1.00 0.00 93 ARG A O 3
ATOM 4891 N N . GLN A 1 116 ? -0.558 6.139 -10.975 1.00 0.00 94 GLN A N 3
ATOM 4892 C CA . GLN A 1 116 ? -0.447 7.576 -10.818 1.00 0.00 94 GLN A CA 3
ATOM 4893 C C . GLN A 1 116 ? -1.721 8.243 -11.296 1.00 0.00 94 GLN A C 3
ATOM 4894 O O . GLN A 1 116 ? -2.352 7.778 -12.247 1.00 0.00 94 GLN A O 3
ATOM 4908 N N . ASP A 1 117 ? -2.106 9.317 -10.625 1.00 0.00 95 ASP A N 3
ATOM 4909 C CA . ASP A 1 117 ? -3.325 10.034 -10.971 1.00 0.00 95 ASP A CA 3
ATOM 4910 C C . ASP A 1 117 ? -3.199 10.652 -12.358 1.00 0.00 95 ASP A C 3
ATOM 4911 O O . ASP A 1 117 ? -4.120 10.581 -13.172 1.00 0.00 95 ASP A O 3
ATOM 4920 N N . LEU A 1 118 ? -2.044 11.239 -12.627 1.00 0.00 96 LEU A N 3
ATOM 4921 C CA . LEU A 1 118 ? -1.764 11.818 -13.931 1.00 0.00 96 LEU A CA 3
ATOM 4922 C C . LEU A 1 118 ? -0.831 10.903 -14.713 1.00 0.00 96 LEU A C 3
ATOM 4923 O O . LEU A 1 118 ? 0.210 10.491 -14.201 1.00 0.00 96 LEU A O 3
ATOM 4939 N N . PRO A 1 119 ? -1.198 10.565 -15.958 1.00 0.00 97 PRO A N 3
ATOM 4940 C CA . PRO A 1 119 ? -0.375 9.710 -16.818 1.00 0.00 97 PRO A CA 3
ATOM 4941 C C . PRO A 1 119 ? 0.959 10.369 -17.151 1.00 0.00 97 PRO A C 3
ATOM 4942 O O . PRO A 1 119 ? 2.009 9.722 -17.157 1.00 0.00 97 PRO A O 3
ATOM 4953 N N . GLU A 1 120 ? 0.908 11.664 -17.418 1.00 0.00 98 GLU A N 3
ATOM 4954 C CA . GLU A 1 120 ? 2.106 12.443 -17.666 1.00 0.00 98 GLU A CA 3
ATOM 4955 C C . GLU A 1 120 ? 2.289 13.461 -16.553 1.00 0.00 98 GLU A C 3
ATOM 4956 O O . GLU A 1 120 ? 1.598 14.480 -16.524 1.00 0.00 98 GLU A O 3
ATOM 4968 N N . ILE A 1 121 ? 3.175 13.175 -15.617 1.00 0.00 99 ILE A N 3
ATOM 4969 C CA . ILE A 1 121 ? 3.502 14.149 -14.593 1.00 0.00 99 ILE A CA 3
ATOM 4970 C C . ILE A 1 121 ? 4.560 15.098 -15.130 1.00 0.00 99 ILE A C 3
ATOM 4971 O O . ILE A 1 121 ? 5.725 14.728 -15.283 1.00 0.00 99 ILE A O 3
ATOM 4987 N N . THR A 1 122 ? 4.134 16.304 -15.453 1.00 0.00 100 THR A N 3
ATOM 4988 C CA . THR A 1 122 ? 4.998 17.280 -16.078 1.00 0.00 100 THR A CA 3
ATOM 4989 C C . THR A 1 122 ? 5.568 18.264 -15.068 1.00 0.00 100 THR A C 3
ATOM 4990 O O . THR A 1 122 ? 4.840 18.836 -14.253 1.00 0.00 100 THR A O 3
ATOM 5001 N N . ALA A 1 123 ? 6.874 18.440 -15.122 1.00 0.00 101 ALA A N 3
ATOM 5002 C CA . ALA A 1 123 ? 7.556 19.419 -14.300 1.00 0.00 101 ALA A CA 3
ATOM 5003 C C . ALA A 1 123 ? 8.324 20.370 -15.200 1.00 0.00 101 ALA A C 3
ATOM 5004 O O . ALA A 1 123 ? 9.178 19.945 -15.981 1.00 0.00 101 ALA A O 3
ATOM 5011 N N . GLN A 1 124 ? 8.011 21.650 -15.116 1.00 0.00 102 GLN A N 3
ATOM 5012 C CA . GLN A 1 124 ? 8.618 22.621 -16.002 1.00 0.00 102 GLN A CA 3
ATOM 5013 C C . GLN A 1 124 ? 9.418 23.664 -15.239 1.00 0.00 102 GLN A C 3
ATOM 5014 O O . GLN A 1 124 ? 9.009 24.141 -14.181 1.00 0.00 102 GLN A O 3
ATOM 5028 N N . ARG A 1 125 ? 10.569 24.006 -15.793 1.00 0.00 103 ARG A N 3
ATOM 5029 C CA . ARG A 1 125 ? 11.452 24.997 -15.198 1.00 0.00 103 ARG A CA 3
ATOM 5030 C C . ARG A 1 125 ? 11.115 26.384 -15.730 1.00 0.00 103 ARG A C 3
ATOM 5031 O O . ARG A 1 125 ? 11.570 27.400 -15.203 1.00 0.00 103 ARG A O 3
ATOM 5052 N N . GLN A 1 126 ? 10.312 26.411 -16.784 1.00 0.00 104 GLN A N 3
ATOM 5053 C CA . GLN A 1 126 ? 9.857 27.660 -17.370 1.00 0.00 104 GLN A CA 3
ATOM 5054 C C . GLN A 1 126 ? 8.496 28.033 -16.800 1.00 0.00 104 GLN A C 3
ATOM 5055 O O . GLN A 1 126 ? 7.726 27.161 -16.396 1.00 0.00 104 GLN A O 3
ATOM 5069 N N . LEU A 1 127 ? 8.195 29.321 -16.780 1.00 0.00 105 LEU A N 3
ATOM 5070 C CA . LEU A 1 127 ? 6.979 29.811 -16.144 1.00 0.00 105 LEU A CA 3
ATOM 5071 C C . LEU A 1 127 ? 5.875 30.027 -17.171 1.00 0.00 105 LEU A C 3
ATOM 5072 O O . LEU A 1 127 ? 4.928 30.779 -16.936 1.00 0.00 105 LEU A O 3
ATOM 5088 N N . ARG A 1 128 ? 5.993 29.349 -18.300 1.00 0.00 106 ARG A N 3
ATOM 5089 C CA . ARG A 1 128 ? 5.006 29.453 -19.360 1.00 0.00 106 ARG A CA 3
ATOM 5090 C C . ARG A 1 128 ? 4.086 28.242 -19.327 1.00 0.00 106 ARG A C 3
ATOM 5091 O O . ARG A 1 128 ? 2.943 28.371 -18.841 1.00 0.00 106 ARG A O 3
ATOM 5113 N N . MET A 1 23 ? 3.605 3.108 0.068 1.00 0.00 1 MET A N 4
ATOM 5114 C CA . MET A 1 23 ? 2.990 2.203 -0.934 1.00 0.00 1 MET A CA 4
ATOM 5115 C C . MET A 1 23 ? 1.902 2.924 -1.725 1.00 0.00 1 MET A C 4
ATOM 5116 O O . MET A 1 23 ? 1.573 2.529 -2.844 1.00 0.00 1 MET A O 4
ATOM 5130 N N . SER A 1 24 ? 1.345 3.978 -1.143 1.00 0.00 2 SER A N 4
ATOM 5131 C CA . SER A 1 24 ? 0.337 4.774 -1.822 1.00 0.00 2 SER A CA 4
ATOM 5132 C C . SER A 1 24 ? 0.999 5.958 -2.525 1.00 0.00 2 SER A C 4
ATOM 5133 O O . SER A 1 24 ? 2.217 6.125 -2.442 1.00 0.00 2 SER A O 4
ATOM 5141 N N . ILE A 1 25 ? 0.210 6.778 -3.205 1.00 0.00 3 ILE A N 4
ATOM 5142 C CA . ILE A 1 25 ? 0.761 7.867 -4.002 1.00 0.00 3 ILE A CA 4
ATOM 5143 C C . ILE A 1 25 ? 1.376 8.941 -3.114 1.00 0.00 3 ILE A C 4
ATOM 5144 O O . ILE A 1 25 ? 0.800 9.341 -2.102 1.00 0.00 3 ILE A O 4
ATOM 5160 N N . THR A 1 26 ? 2.560 9.384 -3.497 1.00 0.00 4 THR A N 4
ATOM 5161 C CA . THR A 1 26 ? 3.313 10.343 -2.719 1.00 0.00 4 THR A CA 4
ATOM 5162 C C . THR A 1 26 ? 3.036 11.773 -3.174 1.00 0.00 4 THR A C 4
ATOM 5163 O O . THR A 1 26 ? 2.187 12.016 -4.036 1.00 0.00 4 THR A O 4
ATOM 5174 N N . SER A 1 27 ? 3.753 12.710 -2.579 1.00 0.00 5 SER A N 4
ATOM 5175 C CA . SER A 1 27 ? 3.646 14.114 -2.929 1.00 0.00 5 SER A CA 4
ATOM 5176 C C . SER A 1 27 ? 4.565 14.437 -4.111 1.00 0.00 5 SER A C 4
ATOM 5177 O O . SER A 1 27 ? 5.118 13.526 -4.739 1.00 0.00 5 SER A O 4
ATOM 5185 N N . THR A 1 28 ? 4.714 15.729 -4.408 1.00 0.00 6 THR A N 4
ATOM 5186 C CA . THR A 1 28 ? 5.565 16.215 -5.500 1.00 0.00 6 THR A CA 4
ATOM 5187 C C . THR A 1 28 ? 6.981 15.617 -5.442 1.00 0.00 6 THR A C 4
ATOM 5188 O O . THR A 1 28 ? 7.688 15.572 -6.453 1.00 0.00 6 THR A O 4
ATOM 5199 N N . ASP A 1 29 ? 7.381 15.153 -4.256 1.00 0.00 7 ASP A N 4
ATOM 5200 C CA . ASP A 1 29 ? 8.673 14.486 -4.062 1.00 0.00 7 ASP A CA 4
ATOM 5201 C C . ASP A 1 29 ? 8.895 13.359 -5.070 1.00 0.00 7 ASP A C 4
ATOM 5202 O O . ASP A 1 29 ? 10.033 12.976 -5.332 1.00 0.00 7 ASP A O 4
ATOM 5211 N N . ILE A 1 30 ? 7.812 12.829 -5.636 1.00 0.00 8 ILE A N 4
ATOM 5212 C CA . ILE A 1 30 ? 7.915 11.783 -6.648 1.00 0.00 8 ILE A CA 4
ATOM 5213 C C . ILE A 1 30 ? 8.720 12.272 -7.858 1.00 0.00 8 ILE A C 4
ATOM 5214 O O . ILE A 1 30 ? 9.511 11.525 -8.436 1.00 0.00 8 ILE A O 4
ATOM 5230 N N . CYS A 1 31 ? 8.537 13.538 -8.211 1.00 0.00 9 CYS A N 4
ATOM 5231 C CA . CYS A 1 31 ? 9.276 14.147 -9.306 1.00 0.00 9 CYS A CA 4
ATOM 5232 C C . CYS A 1 31 ? 10.712 14.432 -8.882 1.00 0.00 9 CYS A C 4
ATOM 5233 O O . CYS A 1 31 ? 11.642 14.329 -9.682 1.00 0.00 9 CYS A O 4
ATOM 5241 N N . GLN A 1 32 ? 10.882 14.769 -7.611 1.00 0.00 10 GLN A N 4
ATOM 5242 C CA . GLN A 1 32 ? 12.186 15.150 -7.088 1.00 0.00 10 GLN A CA 4
ATOM 5243 C C . GLN A 1 32 ? 13.098 13.936 -6.960 1.00 0.00 10 GLN A C 4
ATOM 5244 O O . GLN A 1 32 ? 14.273 13.989 -7.321 1.00 0.00 10 GLN A O 4
ATOM 5258 N N . ALA A 1 33 ? 12.551 12.836 -6.456 1.00 0.00 11 ALA A N 4
ATOM 5259 C CA . ALA A 1 33 ? 13.324 11.612 -6.273 1.00 0.00 11 ALA A CA 4
ATOM 5260 C C . ALA A 1 33 ? 13.804 11.055 -7.611 1.00 0.00 11 ALA A C 4
ATOM 5261 O O . ALA A 1 33 ? 14.880 10.466 -7.699 1.00 0.00 11 ALA A O 4
ATOM 5268 N N . ALA A 1 34 ? 13.011 11.265 -8.656 1.00 0.00 12 ALA A N 4
ATOM 5269 C CA . ALA A 1 34 ? 13.359 10.799 -9.995 1.00 0.00 12 ALA A CA 4
ATOM 5270 C C . ALA A 1 34 ? 14.540 11.585 -10.570 1.00 0.00 12 ALA A C 4
ATOM 5271 O O . ALA A 1 34 ? 15.149 11.177 -11.560 1.00 0.00 12 ALA A O 4
ATOM 5278 N N . ASP A 1 35 ? 14.854 12.713 -9.947 1.00 0.00 13 ASP A N 4
ATOM 5279 C CA . ASP A 1 35 ? 15.986 13.536 -10.366 1.00 0.00 13 ASP A CA 4
ATOM 5280 C C . ASP A 1 35 ? 17.263 13.092 -9.656 1.00 0.00 13 ASP A C 4
ATOM 5281 O O . ASP A 1 35 ? 18.371 13.300 -10.151 1.00 0.00 13 ASP A O 4
ATOM 5290 N N . ALA A 1 36 ? 17.096 12.440 -8.509 1.00 0.00 14 ALA A N 4
ATOM 5291 C CA . ALA A 1 36 ? 18.228 12.015 -7.689 1.00 0.00 14 ALA A CA 4
ATOM 5292 C C . ALA A 1 36 ? 18.754 10.652 -8.128 1.00 0.00 14 ALA A C 4
ATOM 5293 O O . ALA A 1 36 ? 19.657 10.093 -7.505 1.00 0.00 14 ALA A O 4
ATOM 5300 N N . LEU A 1 37 ? 18.186 10.121 -9.202 1.00 0.00 15 LEU A N 4
ATOM 5301 C CA . LEU A 1 37 ? 18.611 8.835 -9.734 1.00 0.00 15 LEU A CA 4
ATOM 5302 C C . LEU A 1 37 ? 19.981 8.966 -10.389 1.00 0.00 15 LEU A C 4
ATOM 5303 O O . LEU A 1 37 ? 20.197 9.849 -11.221 1.00 0.00 15 LEU A O 4
ATOM 5319 N N . LYS A 1 38 ? 20.900 8.091 -10.021 1.00 0.00 16 LYS A N 4
ATOM 5320 C CA . LYS A 1 38 ? 22.256 8.156 -10.542 1.00 0.00 16 LYS A CA 4
ATOM 5321 C C . LYS A 1 38 ? 22.722 6.789 -11.029 1.00 0.00 16 LYS A C 4
ATOM 5322 O O . LYS A 1 38 ? 22.429 5.760 -10.416 1.00 0.00 16 LYS A O 4
ATOM 5341 N N . GLY A 1 39 ? 23.446 6.796 -12.135 1.00 0.00 17 GLY A N 4
ATOM 5342 C CA . GLY A 1 39 ? 23.877 5.569 -12.769 1.00 0.00 17 GLY A CA 4
ATOM 5343 C C . GLY A 1 39 ? 23.709 5.659 -14.270 1.00 0.00 17 GLY A C 4
ATOM 5344 O O . GLY A 1 39 ? 22.834 6.381 -14.748 1.00 0.00 17 GLY A O 4
ATOM 5348 N N . PHE A 1 40 ? 24.528 4.946 -15.022 1.00 0.00 18 PHE A N 4
ATOM 5349 C CA . PHE A 1 40 ? 24.487 5.046 -16.472 1.00 0.00 18 PHE A CA 4
ATOM 5350 C C . PHE A 1 40 ? 24.080 3.723 -17.099 1.00 0.00 18 PHE A C 4
ATOM 5351 O O . PHE A 1 40 ? 24.769 2.715 -16.963 1.00 0.00 18 PHE A O 4
ATOM 5368 N N . VAL A 1 41 ? 22.953 3.735 -17.787 1.00 0.00 19 VAL A N 4
ATOM 5369 C CA . VAL A 1 41 ? 22.424 2.538 -18.405 1.00 0.00 19 VAL A CA 4
ATOM 5370 C C . VAL A 1 41 ? 22.571 2.629 -19.926 1.00 0.00 19 VAL A C 4
ATOM 5371 O O . VAL A 1 41 ? 22.176 3.621 -20.547 1.00 0.00 19 VAL A O 4
ATOM 5384 N N . GLY A 1 42 ? 23.174 1.608 -20.517 1.00 0.00 20 GLY A N 4
ATOM 5385 C CA . GLY A 1 42 ? 23.488 1.651 -21.929 1.00 0.00 20 GLY A CA 4
ATOM 5386 C C . GLY A 1 42 ? 23.218 0.337 -22.629 1.00 0.00 20 GLY A C 4
ATOM 5387 O O . GLY A 1 42 ? 22.958 -0.679 -21.985 1.00 0.00 20 GLY A O 4
ATOM 5391 N N . PHE A 1 43 ? 23.281 0.355 -23.950 1.00 0.00 21 PHE A N 4
ATOM 5392 C CA . PHE A 1 43 ? 22.998 -0.832 -24.740 1.00 0.00 21 PHE A CA 4
ATOM 5393 C C . PHE A 1 43 ? 24.279 -1.605 -25.027 1.00 0.00 21 PHE A C 4
ATOM 5394 O O . PHE A 1 43 ? 25.164 -1.124 -25.737 1.00 0.00 21 PHE A O 4
ATOM 5411 N N . ASN A 1 44 ? 24.368 -2.798 -24.464 1.00 0.00 22 ASN A N 4
ATOM 5412 C CA . ASN A 1 44 ? 25.496 -3.686 -24.707 1.00 0.00 22 ASN A CA 4
ATOM 5413 C C . ASN A 1 44 ? 25.155 -4.601 -25.873 1.00 0.00 22 ASN A C 4
ATOM 5414 O O . ASN A 1 44 ? 24.424 -5.580 -25.710 1.00 0.00 22 ASN A O 4
ATOM 5425 N N . ARG A 1 45 ? 25.671 -4.281 -27.051 1.00 0.00 23 ARG A N 4
ATOM 5426 C CA . ARG A 1 45 ? 25.257 -4.969 -28.265 1.00 0.00 23 ARG A CA 4
ATOM 5427 C C . ARG A 1 45 ? 25.884 -6.357 -28.341 1.00 0.00 23 ARG A C 4
ATOM 5428 O O . ARG A 1 45 ? 25.451 -7.196 -29.128 1.00 0.00 23 ARG A O 4
ATOM 5449 N N . LYS A 1 46 ? 26.900 -6.593 -27.514 1.00 0.00 24 LYS A N 4
ATOM 5450 C CA . LYS A 1 46 ? 27.521 -7.909 -27.424 1.00 0.00 24 LYS A CA 4
ATOM 5451 C C . LYS A 1 46 ? 26.508 -8.946 -26.942 1.00 0.00 24 LYS A C 4
ATOM 5452 O O . LYS A 1 46 ? 26.522 -10.094 -27.384 1.00 0.00 24 LYS A O 4
ATOM 5471 N N . THR A 1 47 ? 25.642 -8.541 -26.019 1.00 0.00 25 THR A N 4
ATOM 5472 C CA . THR A 1 47 ? 24.594 -9.424 -25.529 1.00 0.00 25 THR A CA 4
ATOM 5473 C C . THR A 1 47 ? 23.263 -9.094 -26.199 1.00 0.00 25 THR A C 4
ATOM 5474 O O . THR A 1 47 ? 22.393 -9.956 -26.341 1.00 0.00 25 THR A O 4
ATOM 5485 N N . GLY A 1 48 ? 23.120 -7.846 -26.627 1.00 0.00 26 GLY A N 4
ATOM 5486 C CA . GLY A 1 48 ? 21.906 -7.422 -27.290 1.00 0.00 26 GLY A CA 4
ATOM 5487 C C . GLY A 1 48 ? 20.871 -6.928 -26.306 1.00 0.00 26 GLY A C 4
ATOM 5488 O O . GLY A 1 48 ? 19.675 -6.941 -26.591 1.00 0.00 26 GLY A O 4
ATOM 5492 N N . ARG A 1 49 ? 21.330 -6.484 -25.143 1.00 0.00 27 ARG A N 4
ATOM 5493 C CA . ARG A 1 49 ? 20.430 -6.024 -24.099 1.00 0.00 27 ARG A CA 4
ATOM 5494 C C . ARG A 1 49 ? 20.821 -4.636 -23.614 1.00 0.00 27 ARG A C 4
ATOM 5495 O O . ARG A 1 49 ? 21.946 -4.179 -23.832 1.00 0.00 27 ARG A O 4
ATOM 5516 N N . TYR A 1 50 ? 19.887 -3.982 -22.948 1.00 0.00 28 TYR A N 4
ATOM 5517 C CA . TYR A 1 50 ? 20.120 -2.671 -22.375 1.00 0.00 28 TYR A CA 4
ATOM 5518 C C . TYR A 1 50 ? 20.383 -2.830 -20.879 1.00 0.00 28 TYR A C 4
ATOM 5519 O O . TYR A 1 50 ? 19.486 -3.203 -20.122 1.00 0.00 28 TYR A O 4
ATOM 5537 N N . ILE A 1 51 ? 21.612 -2.561 -20.459 1.00 0.00 29 ILE A N 4
ATOM 5538 C CA . ILE A 1 51 ? 22.041 -2.869 -19.096 1.00 0.00 29 ILE A CA 4
ATOM 5539 C C . ILE A 1 51 ? 22.644 -1.651 -18.407 1.00 0.00 29 ILE A C 4
ATOM 5540 O O . ILE A 1 51 ? 23.090 -0.710 -19.064 1.00 0.00 29 ILE A O 4
ATOM 5556 N N . VAL A 1 52 ? 22.666 -1.675 -17.082 1.00 0.00 30 VAL A N 4
ATOM 5557 C CA . VAL A 1 52 ? 23.108 -0.524 -16.311 1.00 0.00 30 VAL A CA 4
ATOM 5558 C C . VAL A 1 52 ? 24.502 -0.740 -15.725 1.00 0.00 30 VAL A C 4
ATOM 5559 O O . VAL A 1 52 ? 24.868 -1.849 -15.332 1.00 0.00 30 VAL A O 4
ATOM 5572 N N . ARG A 1 53 ? 25.277 0.328 -15.690 1.00 0.00 31 ARG A N 4
ATOM 5573 C CA . ARG A 1 53 ? 26.580 0.325 -15.057 1.00 0.00 31 ARG A CA 4
ATOM 5574 C C . ARG A 1 53 ? 26.679 1.559 -14.165 1.00 0.00 31 ARG A C 4
ATOM 5575 O O . ARG A 1 53 ? 25.902 2.501 -14.325 1.00 0.00 31 ARG A O 4
ATOM 5596 N N . PHE A 1 54 ? 27.607 1.564 -13.222 1.00 0.00 32 PHE A N 4
ATOM 5597 C CA . PHE A 1 54 ? 27.728 2.693 -12.309 1.00 0.00 32 PHE A CA 4
ATOM 5598 C C . PHE A 1 54 ? 28.466 3.841 -12.986 1.00 0.00 32 PHE A C 4
ATOM 5599 O O . PHE A 1 54 ? 28.096 5.004 -12.840 1.00 0.00 32 PHE A O 4
ATOM 5616 N N . SER A 1 55 ? 29.498 3.503 -13.738 1.00 0.00 33 SER A N 4
ATOM 5617 C CA . SER A 1 55 ? 30.270 4.496 -14.461 1.00 0.00 33 SER A CA 4
ATOM 5618 C C . SER A 1 55 ? 30.013 4.386 -15.960 1.00 0.00 33 SER A C 4
ATOM 5619 O O . SER A 1 55 ? 29.910 3.287 -16.500 1.00 0.00 33 SER A O 4
ATOM 5627 N N . GLU A 1 56 ? 29.885 5.526 -16.622 1.00 0.00 34 GLU A N 4
ATOM 5628 C CA . GLU A 1 56 ? 29.664 5.556 -18.065 1.00 0.00 34 GLU A CA 4
ATOM 5629 C C . GLU A 1 56 ? 30.914 5.123 -18.828 1.00 0.00 34 GLU A C 4
ATOM 5630 O O . GLU A 1 56 ? 30.834 4.423 -19.835 1.00 0.00 34 GLU A O 4
ATOM 5642 N N . ASP A 1 57 ? 32.070 5.529 -18.326 1.00 0.00 35 ASP A N 4
ATOM 5643 C CA . ASP A 1 57 ? 33.331 5.314 -19.028 1.00 0.00 35 ASP A CA 4
ATOM 5644 C C . ASP A 1 57 ? 33.926 3.938 -18.735 1.00 0.00 35 ASP A C 4
ATOM 5645 O O . ASP A 1 57 ? 35.108 3.699 -18.984 1.00 0.00 35 ASP A O 4
ATOM 5654 N N . SER A 1 58 ? 33.109 3.027 -18.227 1.00 0.00 36 SER A N 4
ATOM 5655 C CA . SER A 1 58 ? 33.549 1.654 -18.030 1.00 0.00 36 SER A CA 4
ATOM 5656 C C . SER A 1 58 ? 33.079 0.788 -19.195 1.00 0.00 36 SER A C 4
ATOM 5657 O O . SER A 1 58 ? 33.504 -0.360 -19.349 1.00 0.00 36 SER A O 4
ATOM 5665 N N . PHE A 1 59 ? 32.196 1.350 -20.013 1.00 0.00 37 PHE A N 4
ATOM 5666 C CA . PHE A 1 59 ? 31.737 0.676 -21.215 1.00 0.00 37 PHE A CA 4
ATOM 5667 C C . PHE A 1 59 ? 32.851 0.652 -22.250 1.00 0.00 37 PHE A C 4
ATOM 5668 O O . PHE A 1 59 ? 33.651 1.587 -22.337 1.00 0.00 37 PHE A O 4
ATOM 5685 N N . GLY A 1 60 ? 32.916 -0.421 -23.017 1.00 0.00 38 GLY A N 4
ATOM 5686 C CA . GLY A 1 60 ? 33.947 -0.544 -24.019 1.00 0.00 38 GLY A CA 4
ATOM 5687 C C . GLY A 1 60 ? 33.474 -0.085 -25.377 1.00 0.00 38 GLY A C 4
ATOM 5688 O O . GLY A 1 60 ? 32.406 0.515 -25.499 1.00 0.00 38 GLY A O 4
ATOM 5692 N N . MET A 1 61 ? 34.259 -0.387 -26.401 1.00 0.00 39 MET A N 4
ATOM 5693 C CA . MET A 1 61 ? 33.930 -0.004 -27.771 1.00 0.00 39 MET A CA 4
ATOM 5694 C C . MET A 1 61 ? 32.712 -0.770 -28.294 1.00 0.00 39 MET A C 4
ATOM 5695 O O . MET A 1 61 ? 32.249 -0.527 -29.409 1.00 0.00 39 MET A O 4
ATOM 5709 N N . ASP A 1 62 ? 32.198 -1.693 -27.492 1.00 0.00 40 ASP A N 4
ATOM 5710 C CA . ASP A 1 62 ? 30.996 -2.432 -27.855 1.00 0.00 40 ASP A CA 4
ATOM 5711 C C . ASP A 1 62 ? 29.768 -1.556 -27.663 1.00 0.00 40 ASP A C 4
ATOM 5712 O O . ASP A 1 62 ? 28.900 -1.483 -28.529 1.00 0.00 40 ASP A O 4
ATOM 5721 N N . VAL A 1 63 ? 29.715 -0.878 -26.528 1.00 0.00 41 VAL A N 4
ATOM 5722 C CA . VAL A 1 63 ? 28.602 0.001 -26.219 1.00 0.00 41 VAL A CA 4
ATOM 5723 C C . VAL A 1 63 ? 28.805 1.354 -26.888 1.00 0.00 41 VAL A C 4
ATOM 5724 O O . VAL A 1 63 ? 29.876 1.953 -26.790 1.00 0.00 41 VAL A O 4
ATOM 5737 N N . ALA A 1 64 ? 27.784 1.820 -27.587 1.00 0.00 42 ALA A N 4
ATOM 5738 C CA . ALA A 1 64 ? 27.860 3.091 -28.286 1.00 0.00 42 ALA A CA 4
ATOM 5739 C C . ALA A 1 64 ? 27.655 4.250 -27.321 1.00 0.00 42 ALA A C 4
ATOM 5740 O O . ALA A 1 64 ? 26.860 4.152 -26.388 1.00 0.00 42 ALA A O 4
ATOM 5747 N N . ASP A 1 65 ? 28.374 5.343 -27.551 1.00 0.00 43 ASP A N 4
ATOM 5748 C CA . ASP A 1 65 ? 28.242 6.548 -26.732 1.00 0.00 43 ASP A CA 4
ATOM 5749 C C . ASP A 1 65 ? 26.813 7.070 -26.778 1.00 0.00 43 ASP A C 4
ATOM 5750 O O . ASP A 1 65 ? 26.266 7.530 -25.776 1.00 0.00 43 ASP A O 4
ATOM 5759 N N . ASP A 1 66 ? 26.206 6.961 -27.950 1.00 0.00 44 ASP A N 4
ATOM 5760 C CA . ASP A 1 66 ? 24.831 7.399 -28.159 1.00 0.00 44 ASP A CA 4
ATOM 5761 C C . ASP A 1 66 ? 23.855 6.507 -27.394 1.00 0.00 44 ASP A C 4
ATOM 5762 O O . ASP A 1 66 ? 22.738 6.913 -27.079 1.00 0.00 44 ASP A O 4
ATOM 5771 N N . SER A 1 67 ? 24.298 5.303 -27.069 1.00 0.00 45 SER A N 4
ATOM 5772 C CA . SER A 1 67 ? 23.459 4.336 -26.381 1.00 0.00 45 SER A CA 4
ATOM 5773 C C . SER A 1 67 ? 23.630 4.434 -24.864 1.00 0.00 45 SER A C 4
ATOM 5774 O O . SER A 1 67 ? 23.033 3.662 -24.117 1.00 0.00 45 SER A O 4
ATOM 5782 N N . ILE A 1 68 ? 24.453 5.376 -24.413 1.00 0.00 46 ILE A N 4
ATOM 5783 C CA . ILE A 1 68 ? 24.672 5.575 -22.986 1.00 0.00 46 ILE A CA 4
ATOM 5784 C C . ILE A 1 68 ? 23.772 6.691 -22.465 1.00 0.00 46 ILE A C 4
ATOM 5785 O O . ILE A 1 68 ? 23.790 7.808 -22.983 1.00 0.00 46 ILE A O 4
ATOM 5801 N N . THR A 1 69 ? 22.969 6.379 -21.458 1.00 0.00 47 THR A N 4
ATOM 5802 C CA . THR A 1 69 ? 22.060 7.354 -20.875 1.00 0.00 47 THR A CA 4
ATOM 5803 C C . THR A 1 69 ? 21.962 7.158 -19.361 1.00 0.00 47 THR A C 4
ATOM 5804 O O . THR A 1 69 ? 21.790 6.036 -18.889 1.00 0.00 47 THR A O 4
ATOM 5815 N N . PRO A 1 70 ? 22.105 8.239 -18.574 1.00 0.00 48 PRO A N 4
ATOM 5816 C CA . PRO A 1 70 ? 21.904 8.185 -17.124 1.00 0.00 48 PRO A CA 4
ATOM 5817 C C . PRO A 1 70 ? 20.490 7.721 -16.780 1.00 0.00 48 PRO A C 4
ATOM 5818 O O . PRO A 1 70 ? 19.527 8.116 -17.436 1.00 0.00 48 PRO A O 4
ATOM 5829 N N . THR A 1 71 ? 20.370 6.893 -15.749 1.00 0.00 49 THR A N 4
ATOM 5830 C CA . THR A 1 71 ? 19.095 6.277 -15.396 1.00 0.00 49 THR A CA 4
ATOM 5831 C C . THR A 1 71 ? 18.036 7.323 -15.036 1.00 0.00 49 THR A C 4
ATOM 5832 O O . THR A 1 71 ? 16.840 7.077 -15.183 1.00 0.00 49 THR A O 4
ATOM 5843 N N . SER A 1 72 ? 18.473 8.492 -14.583 1.00 0.00 50 SER A N 4
ATOM 5844 C CA . SER A 1 72 ? 17.551 9.574 -14.282 1.00 0.00 50 SER A CA 4
ATOM 5845 C C . SER A 1 72 ? 16.952 10.118 -15.575 1.00 0.00 50 SER A C 4
ATOM 5846 O O . SER A 1 72 ? 15.745 10.307 -15.680 1.00 0.00 50 SER A O 4
ATOM 5854 N N . GLU A 1 73 ? 17.797 10.319 -16.577 1.00 0.00 51 GLU A N 4
ATOM 5855 C CA . GLU A 1 73 ? 17.344 10.838 -17.858 1.00 0.00 51 GLU A CA 4
ATOM 5856 C C . GLU A 1 73 ? 16.699 9.723 -18.680 1.00 0.00 51 GLU A C 4
ATOM 5857 O O . GLU A 1 73 ? 16.138 9.961 -19.743 1.00 0.00 51 GLU A O 4
ATOM 5869 N N . PHE A 1 74 ? 16.784 8.500 -18.180 1.00 0.00 52 PHE A N 4
ATOM 5870 C CA . PHE A 1 74 ? 16.169 7.371 -18.851 1.00 0.00 52 PHE A CA 4
ATOM 5871 C C . PHE A 1 74 ? 14.683 7.309 -18.524 1.00 0.00 52 PHE A C 4
ATOM 5872 O O . PHE A 1 74 ? 13.884 6.830 -19.325 1.00 0.00 52 PHE A O 4
ATOM 5889 N N . VAL A 1 75 ? 14.313 7.798 -17.345 1.00 0.00 53 VAL A N 4
ATOM 5890 C CA . VAL A 1 75 ? 12.913 7.804 -16.944 1.00 0.00 53 VAL A CA 4
ATOM 5891 C C . VAL A 1 75 ? 12.236 9.095 -17.385 1.00 0.00 53 VAL A C 4
ATOM 5892 O O . VAL A 1 75 ? 11.018 9.136 -17.579 1.00 0.00 53 VAL A O 4
ATOM 5905 N N . TRP A 1 76 ? 13.029 10.150 -17.546 1.00 0.00 54 TRP A N 4
ATOM 5906 C CA . TRP A 1 76 ? 12.519 11.400 -18.079 1.00 0.00 54 TRP A CA 4
ATOM 5907 C C . TRP A 1 76 ? 12.700 11.429 -19.584 1.00 0.00 54 TRP A C 4
ATOM 5908 O O . TRP A 1 76 ? 13.820 11.458 -20.088 1.00 0.00 54 TRP A O 4
ATOM 5929 N N . SER A 1 77 ? 11.601 11.438 -20.301 1.00 0.00 55 SER A N 4
ATOM 5930 C CA . SER A 1 77 ? 11.656 11.497 -21.739 1.00 0.00 55 SER A CA 4
ATOM 5931 C C . SER A 1 77 ? 11.632 12.951 -22.175 1.00 0.00 55 SER A C 4
ATOM 5932 O O . SER A 1 77 ? 10.623 13.643 -22.013 1.00 0.00 55 SER A O 4
ATOM 5940 N N . SER A 1 78 ? 12.756 13.428 -22.679 1.00 0.00 56 SER A N 4
ATOM 5941 C CA . SER A 1 78 ? 12.851 14.797 -23.130 1.00 0.00 56 SER A CA 4
ATOM 5942 C C . SER A 1 78 ? 12.164 14.942 -24.482 1.00 0.00 56 SER A C 4
ATOM 5943 O O . SER A 1 78 ? 12.606 14.374 -25.480 1.00 0.00 56 SER A O 4
ATOM 5951 N N . VAL A 1 79 ? 11.075 15.691 -24.504 1.00 0.00 57 VAL A N 4
ATOM 5952 C CA . VAL A 1 79 ? 10.335 15.913 -25.734 1.00 0.00 57 VAL A CA 4
ATOM 5953 C C . VAL A 1 79 ? 10.675 17.283 -26.295 1.00 0.00 57 VAL A C 4
ATOM 5954 O O . VAL A 1 79 ? 10.379 17.596 -27.447 1.00 0.00 57 VAL A O 4
ATOM 5967 N N . ARG A 1 80 ? 11.316 18.084 -25.459 1.00 0.00 58 ARG A N 4
ATOM 5968 C CA . ARG A 1 80 ? 11.758 19.412 -25.825 1.00 0.00 58 ARG A CA 4
ATOM 5969 C C . ARG A 1 80 ? 12.962 19.766 -24.960 1.00 0.00 58 ARG A C 4
ATOM 5970 O O . ARG A 1 80 ? 13.242 19.067 -23.984 1.00 0.00 58 ARG A O 4
ATOM 5991 N N . ASP A 1 81 ? 13.670 20.832 -25.314 1.00 0.00 59 ASP A N 4
ATOM 5992 C CA . ASP A 1 81 ? 14.838 21.271 -24.552 1.00 0.00 59 ASP A CA 4
ATOM 5993 C C . ASP A 1 81 ? 14.485 21.525 -23.093 1.00 0.00 59 ASP A C 4
ATOM 5994 O O . ASP A 1 81 ? 15.207 21.108 -22.186 1.00 0.00 59 ASP A O 4
ATOM 6003 N N . ASP A 1 82 ? 13.376 22.215 -22.872 1.00 0.00 60 ASP A N 4
ATOM 6004 C CA . ASP A 1 82 ? 12.971 22.595 -21.528 1.00 0.00 60 ASP A CA 4
ATOM 6005 C C . ASP A 1 82 ? 11.813 21.741 -21.023 1.00 0.00 60 ASP A C 4
ATOM 6006 O O . ASP A 1 82 ? 11.446 21.828 -19.857 1.00 0.00 60 ASP A O 4
ATOM 6015 N N . VAL A 1 83 ? 11.250 20.909 -21.891 1.00 0.00 61 VAL A N 4
ATOM 6016 C CA . VAL A 1 83 ? 10.087 20.106 -21.527 1.00 0.00 61 VAL A CA 4
ATOM 6017 C C . VAL A 1 83 ? 10.403 18.613 -21.569 1.00 0.00 61 VAL A C 4
ATOM 6018 O O . VAL A 1 83 ? 10.740 18.060 -22.619 1.00 0.00 61 VAL A O 4
ATOM 6031 N N . MET A 1 84 ? 10.301 17.968 -20.419 1.00 0.00 62 MET A N 4
ATOM 6032 C CA . MET A 1 84 ? 10.474 16.525 -20.323 1.00 0.00 62 MET A CA 4
ATOM 6033 C C . MET A 1 84 ? 9.257 15.917 -19.638 1.00 0.00 62 MET A C 4
ATOM 6034 O O . MET A 1 84 ? 8.489 16.634 -19.003 1.00 0.00 62 MET A O 4
ATOM 6048 N N . ARG A 1 85 ? 9.070 14.613 -19.772 1.00 0.00 63 ARG A N 4
ATOM 6049 C CA . ARG A 1 85 ? 7.962 13.940 -19.103 1.00 0.00 63 ARG A CA 4
ATOM 6050 C C . ARG A 1 85 ? 8.415 12.617 -18.502 1.00 0.00 63 ARG A C 4
ATOM 6051 O O . ARG A 1 85 ? 9.359 12.000 -18.987 1.00 0.00 63 ARG A O 4
ATOM 6072 N N . LEU A 1 86 ? 7.736 12.190 -17.450 1.00 0.00 64 LEU A N 4
ATOM 6073 C CA . LEU A 1 86 ? 8.063 10.941 -16.781 1.00 0.00 64 LEU A CA 4
ATOM 6074 C C . LEU A 1 86 ? 7.318 9.791 -17.454 1.00 0.00 64 LEU A C 4
ATOM 6075 O O . LEU A 1 86 ? 6.104 9.860 -17.656 1.00 0.00 64 LEU A O 4
ATOM 6091 N N . GLY A 1 87 ? 8.051 8.753 -17.826 1.00 0.00 65 GLY A N 4
ATOM 6092 C CA . GLY A 1 87 ? 7.434 7.585 -18.419 1.00 0.00 65 GLY A CA 4
ATOM 6093 C C . GLY A 1 87 ? 7.566 6.368 -17.529 1.00 0.00 65 GLY A C 4
ATOM 6094 O O . GLY A 1 87 ? 8.652 6.069 -17.043 1.00 0.00 65 GLY A O 4
ATOM 6098 N N . ARG A 1 88 ? 6.465 5.684 -17.266 1.00 0.00 66 ARG A N 4
ATOM 6099 C CA . ARG A 1 88 ? 6.524 4.489 -16.433 1.00 0.00 66 ARG A CA 4
ATOM 6100 C C . ARG A 1 88 ? 7.191 3.326 -17.158 1.00 0.00 66 ARG A C 4
ATOM 6101 O O . ARG A 1 88 ? 7.846 2.492 -16.537 1.00 0.00 66 ARG A O 4
ATOM 6122 N N . GLU A 1 89 ? 7.034 3.288 -18.476 1.00 0.00 67 GLU A N 4
ATOM 6123 C CA . GLU A 1 89 ? 7.569 2.200 -19.289 1.00 0.00 67 GLU A CA 4
ATOM 6124 C C . GLU A 1 89 ? 9.090 2.164 -19.213 1.00 0.00 67 GLU A C 4
ATOM 6125 O O . GLU A 1 89 ? 9.718 1.134 -19.448 1.00 0.00 67 GLU A O 4
ATOM 6137 N N . GLN A 1 90 ? 9.662 3.304 -18.871 1.00 0.00 68 GLN A N 4
ATOM 6138 C CA . GLN A 1 90 ? 11.100 3.433 -18.692 1.00 0.00 68 GLN A CA 4
ATOM 6139 C C . GLN A 1 90 ? 11.541 2.548 -17.528 1.00 0.00 68 GLN A C 4
ATOM 6140 O O . GLN A 1 90 ? 12.550 1.849 -17.599 1.00 0.00 68 GLN A O 4
ATOM 6154 N N . LEU A 1 91 ? 10.745 2.574 -16.464 1.00 0.00 69 LEU A N 4
ATOM 6155 C CA . LEU A 1 91 ? 11.006 1.773 -15.277 1.00 0.00 69 LEU A CA 4
ATOM 6156 C C . LEU A 1 91 ? 10.700 0.303 -15.542 1.00 0.00 69 LEU A C 4
ATOM 6157 O O . LEU A 1 91 ? 11.304 -0.582 -14.939 1.00 0.00 69 LEU A O 4
ATOM 6173 N N . GLN A 1 92 ? 9.763 0.050 -16.454 1.00 0.00 70 GLN A N 4
ATOM 6174 C CA . GLN A 1 92 ? 9.415 -1.317 -16.833 1.00 0.00 70 GLN A CA 4
ATOM 6175 C C . GLN A 1 92 ? 10.622 -2.018 -17.455 1.00 0.00 70 GLN A C 4
ATOM 6176 O O . GLN A 1 92 ? 10.745 -3.238 -17.398 1.00 0.00 70 GLN A O 4
ATOM 6190 N N . ILE A 1 93 ? 11.499 -1.236 -18.070 1.00 0.00 71 ILE A N 4
ATOM 6191 C CA . ILE A 1 93 ? 12.742 -1.765 -18.615 1.00 0.00 71 ILE A CA 4
ATOM 6192 C C . ILE A 1 93 ? 13.743 -2.048 -17.493 1.00 0.00 71 ILE A C 4
ATOM 6193 O O . ILE A 1 93 ? 14.455 -3.050 -17.513 1.00 0.00 71 ILE A O 4
ATOM 6209 N N . LEU A 1 94 ? 13.761 -1.169 -16.499 1.00 0.00 72 LEU A N 4
ATOM 6210 C CA . LEU A 1 94 ? 14.739 -1.239 -15.416 1.00 0.00 72 LEU A CA 4
ATOM 6211 C C . LEU A 1 94 ? 14.457 -2.401 -14.462 1.00 0.00 72 LEU A C 4
ATOM 6212 O O . LEU A 1 94 ? 15.368 -2.908 -13.799 1.00 0.00 72 LEU A O 4
ATOM 6228 N N . LEU A 1 95 ? 13.199 -2.827 -14.389 1.00 0.00 73 LEU A N 4
ATOM 6229 C CA . LEU A 1 95 ? 12.830 -3.940 -13.519 1.00 0.00 73 LEU A CA 4
ATOM 6230 C C . LEU A 1 95 ? 13.492 -5.237 -13.975 1.00 0.00 73 LEU A C 4
ATOM 6231 O O . LEU A 1 95 ? 13.629 -6.170 -13.193 1.00 0.00 73 LEU A O 4
ATOM 6247 N N . GLU A 1 96 ? 13.874 -5.301 -15.253 1.00 0.00 74 GLU A N 4
ATOM 6248 C CA . GLU A 1 96 ? 14.592 -6.457 -15.792 1.00 0.00 74 GLU A CA 4
ATOM 6249 C C . GLU A 1 96 ? 15.834 -6.768 -14.959 1.00 0.00 74 GLU A C 4
ATOM 6250 O O . GLU A 1 96 ? 16.179 -7.933 -14.747 1.00 0.00 74 GLU A O 4
ATOM 6262 N N . GLN A 1 97 ? 16.503 -5.722 -14.491 1.00 0.00 75 GLN A N 4
ATOM 6263 C CA . GLN A 1 97 ? 17.692 -5.883 -13.668 1.00 0.00 75 GLN A CA 4
ATOM 6264 C C . GLN A 1 97 ? 17.313 -6.120 -12.206 1.00 0.00 75 GLN A C 4
ATOM 6265 O O . GLN A 1 97 ? 18.018 -6.827 -11.486 1.00 0.00 75 GLN A O 4
ATOM 6279 N N . ASN A 1 98 ? 16.205 -5.504 -11.784 1.00 0.00 76 ASN A N 4
ATOM 6280 C CA . ASN A 1 98 ? 15.662 -5.644 -10.419 1.00 0.00 76 ASN A CA 4
ATOM 6281 C C . ASN A 1 98 ? 16.525 -4.945 -9.373 1.00 0.00 76 ASN A C 4
ATOM 6282 O O . ASN A 1 98 ? 16.217 -4.987 -8.181 1.00 0.00 76 ASN A O 4
ATOM 6293 N N . ILE A 1 99 ? 17.586 -4.286 -9.807 1.00 0.00 77 ILE A N 4
ATOM 6294 C CA . ILE A 1 99 ? 18.488 -3.624 -8.879 1.00 0.00 77 ILE A CA 4
ATOM 6295 C C . ILE A 1 99 ? 18.073 -2.178 -8.627 1.00 0.00 77 ILE A C 4
ATOM 6296 O O . ILE A 1 99 ? 18.828 -1.239 -8.879 1.00 0.00 77 ILE A O 4
ATOM 6312 N N . ASN A 1 100 ? 16.865 -2.013 -8.102 1.00 0.00 78 ASN A N 4
ATOM 6313 C CA . ASN A 1 100 ? 16.330 -0.690 -7.783 1.00 0.00 78 ASN A CA 4
ATOM 6314 C C . ASN A 1 100 ? 17.228 -0.004 -6.765 1.00 0.00 78 ASN A C 4
ATOM 6315 O O . ASN A 1 100 ? 17.309 1.221 -6.705 1.00 0.00 78 ASN A O 4
ATOM 6326 N N . GLU A 1 101 ? 17.895 -0.820 -5.964 1.00 0.00 79 GLU A N 4
ATOM 6327 C CA . GLU A 1 101 ? 18.820 -0.347 -4.945 1.00 0.00 79 GLU A CA 4
ATOM 6328 C C . GLU A 1 101 ? 20.044 0.294 -5.593 1.00 0.00 79 GLU A C 4
ATOM 6329 O O . GLU A 1 101 ? 20.578 1.285 -5.102 1.00 0.00 79 GLU A O 4
ATOM 6341 N N . ARG A 1 102 ? 20.465 -0.282 -6.711 1.00 0.00 80 ARG A N 4
ATOM 6342 C CA . ARG A 1 102 ? 21.642 0.187 -7.430 1.00 0.00 80 ARG A CA 4
ATOM 6343 C C . ARG A 1 102 ? 21.300 1.434 -8.231 1.00 0.00 80 ARG A C 4
ATOM 6344 O O . ARG A 1 102 ? 22.059 2.402 -8.264 1.00 0.00 80 ARG A O 4
ATOM 6365 N N . LEU A 1 103 ? 20.142 1.386 -8.873 1.00 0.00 81 LEU A N 4
ATOM 6366 C CA . LEU A 1 103 ? 19.626 2.514 -9.645 1.00 0.00 81 LEU A CA 4
ATOM 6367 C C . LEU A 1 103 ? 19.238 3.673 -8.728 1.00 0.00 81 LEU A C 4
ATOM 6368 O O . LEU A 1 103 ? 19.134 4.819 -9.169 1.00 0.00 81 LEU A O 4
ATOM 6384 N N . ASN A 1 104 ? 19.012 3.343 -7.453 1.00 0.00 82 ASN A N 4
ATOM 6385 C CA . ASN A 1 104 ? 18.603 4.315 -6.433 1.00 0.00 82 ASN A CA 4
ATOM 6386 C C . ASN A 1 104 ? 17.183 4.807 -6.673 1.00 0.00 82 ASN A C 4
ATOM 6387 O O . ASN A 1 104 ? 16.802 5.883 -6.212 1.00 0.00 82 ASN A O 4
ATOM 6398 N N . ILE A 1 105 ? 16.395 3.996 -7.376 1.00 0.00 83 ILE A N 4
ATOM 6399 C CA . ILE A 1 105 ? 14.985 4.293 -7.590 1.00 0.00 83 ILE A CA 4
ATOM 6400 C C . ILE A 1 105 ? 14.270 4.402 -6.241 1.00 0.00 83 ILE A C 4
ATOM 6401 O O . ILE A 1 105 ? 14.357 3.502 -5.403 1.00 0.00 83 ILE A O 4
ATOM 6417 N N . GLY A 1 106 ? 13.590 5.522 -6.039 1.00 0.00 84 GLY A N 4
ATOM 6418 C CA . GLY A 1 106 ? 13.022 5.833 -4.744 1.00 0.00 84 GLY A CA 4
ATOM 6419 C C . GLY A 1 106 ? 11.680 5.179 -4.490 1.00 0.00 84 GLY A C 4
ATOM 6420 O O . GLY A 1 106 ? 11.120 4.518 -5.360 1.00 0.00 84 GLY A O 4
ATOM 6424 N N . GLU A 1 107 ? 11.158 5.395 -3.292 1.00 0.00 85 GLU A N 4
ATOM 6425 C CA . GLU A 1 107 ? 9.862 4.861 -2.894 1.00 0.00 85 GLU A CA 4
ATOM 6426 C C . GLU A 1 107 ? 8.729 5.427 -3.756 1.00 0.00 85 GLU A C 4
ATOM 6427 O O . GLU A 1 107 ? 7.892 4.668 -4.239 1.00 0.00 85 GLU A O 4
ATOM 6439 N N . PRO A 1 108 ? 8.671 6.766 -3.965 1.00 0.00 86 PRO A N 4
ATOM 6440 C CA . PRO A 1 108 ? 7.696 7.372 -4.882 1.00 0.00 86 PRO A CA 4
ATOM 6441 C C . PRO A 1 108 ? 7.811 6.796 -6.292 1.00 0.00 86 PRO A C 4
ATOM 6442 O O . PRO A 1 108 ? 6.868 6.835 -7.076 1.00 0.00 86 PRO A O 4
ATOM 6453 N N . LEU A 1 109 ? 8.974 6.243 -6.592 1.00 0.00 87 LEU A N 4
ATOM 6454 C CA . LEU A 1 109 ? 9.231 5.634 -7.884 1.00 0.00 87 LEU A CA 4
ATOM 6455 C C . LEU A 1 109 ? 8.609 4.237 -7.939 1.00 0.00 87 LEU A C 4
ATOM 6456 O O . LEU A 1 109 ? 8.122 3.802 -8.981 1.00 0.00 87 LEU A O 4
ATOM 6472 N N . LEU A 1 110 ? 8.616 3.545 -6.801 1.00 0.00 88 LEU A N 4
ATOM 6473 C CA . LEU A 1 110 ? 7.965 2.240 -6.690 1.00 0.00 88 LEU A CA 4
ATOM 6474 C C . LEU A 1 110 ? 6.449 2.392 -6.741 1.00 0.00 88 LEU A C 4
ATOM 6475 O O . LEU A 1 110 ? 5.761 1.630 -7.423 1.00 0.00 88 LEU A O 4
ATOM 6491 N N . VAL A 1 111 ? 5.934 3.388 -6.029 1.00 0.00 89 VAL A N 4
ATOM 6492 C CA . VAL A 1 111 ? 4.496 3.609 -5.962 1.00 0.00 89 VAL A CA 4
ATOM 6493 C C . VAL A 1 111 ? 3.959 4.062 -7.315 1.00 0.00 89 VAL A C 4
ATOM 6494 O O . VAL A 1 111 ? 2.820 3.761 -7.667 1.00 0.00 89 VAL A O 4
ATOM 6507 N N . TYR A 1 112 ? 4.786 4.787 -8.066 1.00 0.00 90 TYR A N 4
ATOM 6508 C CA . TYR A 1 112 ? 4.423 5.221 -9.409 1.00 0.00 90 TYR A CA 4
ATOM 6509 C C . TYR A 1 112 ? 4.129 4.014 -10.299 1.00 0.00 90 TYR A C 4
ATOM 6510 O O . TYR A 1 112 ? 3.224 4.049 -11.132 1.00 0.00 90 TYR A O 4
ATOM 6528 N N . LEU A 1 113 ? 4.893 2.942 -10.108 1.00 0.00 91 LEU A N 4
ATOM 6529 C CA . LEU A 1 113 ? 4.676 1.706 -10.849 1.00 0.00 91 LEU A CA 4
ATOM 6530 C C . LEU A 1 113 ? 3.353 1.071 -10.445 1.00 0.00 91 LEU A C 4
ATOM 6531 O O . LEU A 1 113 ? 2.672 0.451 -11.265 1.00 0.00 91 LEU A O 4
ATOM 6547 N N . ARG A 1 114 ? 2.997 1.231 -9.177 1.00 0.00 92 ARG A N 4
ATOM 6548 C CA . ARG A 1 114 ? 1.717 0.757 -8.667 1.00 0.00 92 ARG A CA 4
ATOM 6549 C C . ARG A 1 114 ? 0.578 1.504 -9.352 1.00 0.00 92 ARG A C 4
ATOM 6550 O O . ARG A 1 114 ? -0.274 0.900 -10.005 1.00 0.00 92 ARG A O 4
ATOM 6571 N N . ARG A 1 115 ? 0.588 2.824 -9.214 1.00 0.00 93 ARG A N 4
ATOM 6572 C CA . ARG A 1 115 ? -0.425 3.675 -9.817 1.00 0.00 93 ARG A CA 4
ATOM 6573 C C . ARG A 1 115 ? 0.098 5.104 -9.869 1.00 0.00 93 ARG A C 4
ATOM 6574 O O . ARG A 1 115 ? 1.176 5.382 -9.350 1.00 0.00 93 ARG A O 4
ATOM 6595 N N . GLN A 1 116 ? -0.637 6.007 -10.498 1.00 0.00 94 GLN A N 4
ATOM 6596 C CA . GLN A 1 116 ? -0.250 7.409 -10.498 1.00 0.00 94 GLN A CA 4
ATOM 6597 C C . GLN A 1 116 ? -1.471 8.310 -10.359 1.00 0.00 94 GLN A C 4
ATOM 6598 O O . GLN A 1 116 ? -2.491 8.112 -11.022 1.00 0.00 94 GLN A O 4
ATOM 6612 N N . ASP A 1 117 ? -1.368 9.286 -9.471 1.00 0.00 95 ASP A N 4
ATOM 6613 C CA . ASP A 1 117 ? -2.452 10.235 -9.250 1.00 0.00 95 ASP A CA 4
ATOM 6614 C C . ASP A 1 117 ? -2.417 11.336 -10.299 1.00 0.00 95 ASP A C 4
ATOM 6615 O O . ASP A 1 117 ? -3.448 11.726 -10.844 1.00 0.00 95 ASP A O 4
ATOM 6624 N N . LEU A 1 118 ? -1.220 11.820 -10.587 1.00 0.00 96 LEU A N 4
ATOM 6625 C CA . LEU A 1 118 ? -1.037 12.837 -11.609 1.00 0.00 96 LEU A CA 4
ATOM 6626 C C . LEU A 1 118 ? -0.946 12.176 -12.977 1.00 0.00 96 LEU A C 4
ATOM 6627 O O . LEU A 1 118 ? -0.062 11.352 -13.215 1.00 0.00 96 LEU A O 4
ATOM 6643 N N . PRO A 1 119 ? -1.875 12.506 -13.884 1.00 0.00 97 PRO A N 4
ATOM 6644 C CA . PRO A 1 119 ? -1.884 11.958 -15.243 1.00 0.00 97 PRO A CA 4
ATOM 6645 C C . PRO A 1 119 ? -0.647 12.382 -16.028 1.00 0.00 97 PRO A C 4
ATOM 6646 O O . PRO A 1 119 ? 0.080 11.546 -16.567 1.00 0.00 97 PRO A O 4
ATOM 6657 N N . GLU A 1 120 ? -0.404 13.683 -16.068 1.00 0.00 98 GLU A N 4
ATOM 6658 C CA . GLU A 1 120 ? 0.752 14.221 -16.760 1.00 0.00 98 GLU A CA 4
ATOM 6659 C C . GLU A 1 120 ? 1.801 14.695 -15.770 1.00 0.00 98 GLU A C 4
ATOM 6660 O O . GLU A 1 120 ? 1.666 15.766 -15.172 1.00 0.00 98 GLU A O 4
ATOM 6672 N N . ILE A 1 121 ? 2.823 13.881 -15.569 1.00 0.00 99 ILE A N 4
ATOM 6673 C CA . ILE A 1 121 ? 3.963 14.287 -14.769 1.00 0.00 99 ILE A CA 4
ATOM 6674 C C . ILE A 1 121 ? 5.088 14.722 -15.693 1.00 0.00 99 ILE A C 4
ATOM 6675 O O . ILE A 1 121 ? 5.734 13.895 -16.344 1.00 0.00 99 ILE A O 4
ATOM 6691 N N . THR A 1 122 ? 5.292 16.022 -15.773 1.00 0.00 100 THR A N 4
ATOM 6692 C CA . THR A 1 122 ? 6.282 16.584 -16.664 1.00 0.00 100 THR A CA 4
ATOM 6693 C C . THR A 1 122 ? 7.252 17.471 -15.900 1.00 0.00 100 THR A C 4
ATOM 6694 O O . THR A 1 122 ? 6.968 17.900 -14.781 1.00 0.00 100 THR A O 4
ATOM 6705 N N . ALA A 1 123 ? 8.397 17.727 -16.502 1.00 0.00 101 ALA A N 4
ATOM 6706 C CA . ALA A 1 123 ? 9.380 18.617 -15.925 1.00 0.00 101 ALA A CA 4
ATOM 6707 C C . ALA A 1 123 ? 9.760 19.681 -16.936 1.00 0.00 101 ALA A C 4
ATOM 6708 O O . ALA A 1 123 ? 10.247 19.369 -18.023 1.00 0.00 101 ALA A O 4
ATOM 6715 N N . GLN A 1 124 ? 9.521 20.929 -16.583 1.00 0.00 102 GLN A N 4
ATOM 6716 C CA . GLN A 1 124 ? 9.844 22.044 -17.452 1.00 0.00 102 GLN A CA 4
ATOM 6717 C C . GLN A 1 124 ? 10.294 23.230 -16.618 1.00 0.00 102 GLN A C 4
ATOM 6718 O O . GLN A 1 124 ? 9.680 23.551 -15.598 1.00 0.00 102 GLN A O 4
ATOM 6732 N N . ARG A 1 125 ? 11.380 23.863 -17.030 1.00 0.00 103 ARG A N 4
ATOM 6733 C CA . ARG A 1 125 ? 11.922 24.979 -16.274 1.00 0.00 103 ARG A CA 4
ATOM 6734 C C . ARG A 1 125 ? 11.195 26.273 -16.626 1.00 0.00 103 ARG A C 4
ATOM 6735 O O . ARG A 1 125 ? 11.606 27.033 -17.506 1.00 0.00 103 ARG A O 4
ATOM 6756 N N . GLN A 1 126 ? 10.079 26.485 -15.953 1.00 0.00 104 GLN A N 4
ATOM 6757 C CA . GLN A 1 126 ? 9.297 27.695 -16.121 1.00 0.00 104 GLN A CA 4
ATOM 6758 C C . GLN A 1 126 ? 9.747 28.737 -15.106 1.00 0.00 104 GLN A C 4
ATOM 6759 O O . GLN A 1 126 ? 10.719 28.521 -14.382 1.00 0.00 104 GLN A O 4
ATOM 6773 N N . LEU A 1 127 ? 9.047 29.856 -15.045 1.00 0.00 105 LEU A N 4
ATOM 6774 C CA . LEU A 1 127 ? 9.442 30.935 -14.157 1.00 0.00 105 LEU A CA 4
ATOM 6775 C C . LEU A 1 127 ? 8.957 30.654 -12.737 1.00 0.00 105 LEU A C 4
ATOM 6776 O O . LEU A 1 127 ? 9.690 30.863 -11.769 1.00 0.00 105 LEU A O 4
ATOM 6792 N N . ARG A 1 128 ? 7.731 30.165 -12.618 1.00 0.00 106 ARG A N 4
ATOM 6793 C CA . ARG A 1 128 ? 7.148 29.902 -11.309 1.00 0.00 106 ARG A CA 4
ATOM 6794 C C . ARG A 1 128 ? 7.363 28.442 -10.886 1.00 0.00 106 ARG A C 4
ATOM 6795 O O . ARG A 1 128 ? 6.540 27.572 -11.247 1.00 0.00 106 ARG A O 4
ATOM 6817 N N . MET A 1 23 ? 2.077 1.502 1.371 1.00 0.00 1 MET A N 5
ATOM 6818 C CA . MET A 1 23 ? 2.610 1.974 0.076 1.00 0.00 1 MET A CA 5
ATOM 6819 C C . MET A 1 23 ? 1.476 2.383 -0.849 1.00 0.00 1 MET A C 5
ATOM 6820 O O . MET A 1 23 ? 0.995 1.582 -1.652 1.00 0.00 1 MET A O 5
ATOM 6834 N N . SER A 1 24 ? 1.031 3.619 -0.712 1.00 0.00 2 SER A N 5
ATOM 6835 C CA . SER A 1 24 ? 0.022 4.166 -1.599 1.00 0.00 2 SER A CA 5
ATOM 6836 C C . SER A 1 24 ? 0.681 5.097 -2.609 1.00 0.00 2 SER A C 5
ATOM 6837 O O . SER A 1 24 ? 1.876 5.382 -2.506 1.00 0.00 2 SER A O 5
ATOM 6845 N N . ILE A 1 25 ? -0.088 5.558 -3.583 1.00 0.00 3 ILE A N 5
ATOM 6846 C CA . ILE A 1 25 ? 0.434 6.469 -4.588 1.00 0.00 3 ILE A CA 5
ATOM 6847 C C . ILE A 1 25 ? 0.742 7.815 -3.949 1.00 0.00 3 ILE A C 5
ATOM 6848 O O . ILE A 1 25 ? -0.056 8.341 -3.171 1.00 0.00 3 ILE A O 5
ATOM 6864 N N . THR A 1 26 ? 1.897 8.365 -4.271 1.00 0.00 4 THR A N 5
ATOM 6865 C CA . THR A 1 26 ? 2.340 9.602 -3.665 1.00 0.00 4 THR A CA 5
ATOM 6866 C C . THR A 1 26 ? 1.890 10.799 -4.492 1.00 0.00 4 THR A C 5
ATOM 6867 O O . THR A 1 26 ? 1.339 10.638 -5.583 1.00 0.00 4 THR A O 5
ATOM 6878 N N . SER A 1 27 ? 2.115 11.991 -3.967 1.00 0.00 5 SER A N 5
ATOM 6879 C CA . SER A 1 27 ? 1.751 13.214 -4.661 1.00 0.00 5 SER A CA 5
ATOM 6880 C C . SER A 1 27 ? 2.733 13.483 -5.804 1.00 0.00 5 SER A C 5
ATOM 6881 O O . SER A 1 27 ? 3.581 12.641 -6.117 1.00 0.00 5 SER A O 5
ATOM 6889 N N . THR A 1 28 ? 2.614 14.656 -6.414 1.00 0.00 6 THR A N 5
ATOM 6890 C CA . THR A 1 28 ? 3.439 15.050 -7.554 1.00 0.00 6 THR A CA 5
ATOM 6891 C C . THR A 1 28 ? 4.940 14.930 -7.245 1.00 0.00 6 THR A C 5
ATOM 6892 O O . THR A 1 28 ? 5.761 14.805 -8.156 1.00 0.00 6 THR A O 5
ATOM 6903 N N . ASP A 1 29 ? 5.282 14.952 -5.954 1.00 0.00 7 ASP A N 5
ATOM 6904 C CA . ASP A 1 29 ? 6.668 14.782 -5.490 1.00 0.00 7 ASP A CA 5
ATOM 6905 C C . ASP A 1 29 ? 7.307 13.525 -6.078 1.00 0.00 7 ASP A C 5
ATOM 6906 O O . ASP A 1 29 ? 8.530 13.393 -6.096 1.00 0.00 7 ASP A O 5
ATOM 6915 N N . ILE A 1 30 ? 6.468 12.604 -6.538 1.00 0.00 8 ILE A N 5
ATOM 6916 C CA . ILE A 1 30 ? 6.918 11.365 -7.158 1.00 0.00 8 ILE A CA 5
ATOM 6917 C C . ILE A 1 30 ? 7.915 11.630 -8.296 1.00 0.00 8 ILE A C 5
ATOM 6918 O O . ILE A 1 30 ? 8.856 10.861 -8.493 1.00 0.00 8 ILE A O 5
ATOM 6934 N N . CYS A 1 31 ? 7.726 12.731 -9.023 1.00 0.00 9 CYS A N 5
ATOM 6935 C CA . CYS A 1 31 ? 8.616 13.071 -10.128 1.00 0.00 9 CYS A CA 5
ATOM 6936 C C . CYS A 1 31 ? 9.954 13.595 -9.610 1.00 0.00 9 CYS A C 5
ATOM 6937 O O . CYS A 1 31 ? 10.988 13.417 -10.246 1.00 0.00 9 CYS A O 5
ATOM 6945 N N . GLN A 1 32 ? 9.927 14.216 -8.436 1.00 0.00 10 GLN A N 5
ATOM 6946 C CA . GLN A 1 32 ? 11.126 14.807 -7.849 1.00 0.00 10 GLN A CA 5
ATOM 6947 C C . GLN A 1 32 ? 12.100 13.720 -7.408 1.00 0.00 10 GLN A C 5
ATOM 6948 O O . GLN A 1 32 ? 13.316 13.880 -7.499 1.00 0.00 10 GLN A O 5
ATOM 6962 N N . ALA A 1 33 ? 11.551 12.605 -6.943 1.00 0.00 11 ALA A N 5
ATOM 6963 C CA . ALA A 1 33 ? 12.361 11.496 -6.456 1.00 0.00 11 ALA A CA 5
ATOM 6964 C C . ALA A 1 33 ? 13.091 10.794 -7.599 1.00 0.00 11 ALA A C 5
ATOM 6965 O O . ALA A 1 33 ? 14.032 10.035 -7.374 1.00 0.00 11 ALA A O 5
ATOM 6972 N N . ALA A 1 34 ? 12.653 11.054 -8.826 1.00 0.00 12 ALA A N 5
ATOM 6973 C CA . ALA A 1 34 ? 13.266 10.460 -10.008 1.00 0.00 12 ALA A CA 5
ATOM 6974 C C . ALA A 1 34 ? 14.647 11.056 -10.275 1.00 0.00 12 ALA A C 5
ATOM 6975 O O . ALA A 1 34 ? 15.460 10.475 -10.999 1.00 0.00 12 ALA A O 5
ATOM 6982 N N . ASP A 1 35 ? 14.917 12.210 -9.677 1.00 0.00 13 ASP A N 5
ATOM 6983 C CA . ASP A 1 35 ? 16.206 12.873 -9.848 1.00 0.00 13 ASP A CA 5
ATOM 6984 C C . ASP A 1 35 ? 17.246 12.297 -8.891 1.00 0.00 13 ASP A C 5
ATOM 6985 O O . ASP A 1 35 ? 18.423 12.647 -8.954 1.00 0.00 13 ASP A O 5
ATOM 6994 N N . ALA A 1 36 ? 16.807 11.403 -8.010 1.00 0.00 14 ALA A N 5
ATOM 6995 C CA . ALA A 1 36 ? 17.698 10.788 -7.033 1.00 0.00 14 ALA A CA 5
ATOM 6996 C C . ALA A 1 36 ? 18.393 9.562 -7.620 1.00 0.00 14 ALA A C 5
ATOM 6997 O O . ALA A 1 36 ? 19.227 8.932 -6.967 1.00 0.00 14 ALA A O 5
ATOM 7004 N N . LEU A 1 37 ? 18.037 9.229 -8.853 1.00 0.00 15 LEU A N 5
ATOM 7005 C CA . LEU A 1 37 ? 18.639 8.100 -9.549 1.00 0.00 15 LEU A CA 5
ATOM 7006 C C . LEU A 1 37 ? 19.962 8.518 -10.178 1.00 0.00 15 LEU A C 5
ATOM 7007 O O . LEU A 1 37 ? 20.012 9.457 -10.975 1.00 0.00 15 LEU A O 5
ATOM 7023 N N . LYS A 1 38 ? 21.033 7.832 -9.818 1.00 0.00 16 LYS A N 5
ATOM 7024 C CA . LYS A 1 38 ? 22.341 8.130 -10.377 1.00 0.00 16 LYS A CA 5
ATOM 7025 C C . LYS A 1 38 ? 22.908 6.915 -11.092 1.00 0.00 16 LYS A C 5
ATOM 7026 O O . LYS A 1 38 ? 22.798 5.786 -10.611 1.00 0.00 16 LYS A O 5
ATOM 7045 N N . GLY A 1 39 ? 23.511 7.159 -12.239 1.00 0.00 17 GLY A N 5
ATOM 7046 C CA . GLY A 1 39 ? 24.051 6.087 -13.041 1.00 0.00 17 GLY A CA 5
ATOM 7047 C C . GLY A 1 39 ? 23.841 6.342 -14.514 1.00 0.00 17 GLY A C 5
ATOM 7048 O O . GLY A 1 39 ? 23.060 7.214 -14.891 1.00 0.00 17 GLY A O 5
ATOM 7052 N N . PHE A 1 40 ? 24.530 5.590 -15.347 1.00 0.00 18 PHE A N 5
ATOM 7053 C CA . PHE A 1 40 ? 24.449 5.772 -16.783 1.00 0.00 18 PHE A CA 5
ATOM 7054 C C . PHE A 1 40 ? 24.002 4.479 -17.455 1.00 0.00 18 PHE A C 5
ATOM 7055 O O . PHE A 1 40 ? 24.684 3.457 -17.382 1.00 0.00 18 PHE A O 5
ATOM 7072 N N . VAL A 1 41 ? 22.856 4.528 -18.107 1.00 0.00 19 VAL A N 5
ATOM 7073 C CA . VAL A 1 41 ? 22.306 3.360 -18.769 1.00 0.00 19 VAL A CA 5
ATOM 7074 C C . VAL A 1 41 ? 22.691 3.374 -20.240 1.00 0.00 19 VAL A C 5
ATOM 7075 O O . VAL A 1 41 ? 22.545 4.391 -20.917 1.00 0.00 19 VAL A O 5
ATOM 7088 N N . GLY A 1 42 ? 23.200 2.258 -20.724 1.00 0.00 20 GLY A N 5
ATOM 7089 C CA . GLY A 1 42 ? 23.628 2.188 -22.101 1.00 0.00 20 GLY A CA 5
ATOM 7090 C C . GLY A 1 42 ? 23.165 0.918 -22.772 1.00 0.00 20 GLY A C 5
ATOM 7091 O O . GLY A 1 42 ? 22.849 -0.065 -22.104 1.00 0.00 20 GLY A O 5
ATOM 7095 N N . PHE A 1 43 ? 23.113 0.932 -24.089 1.00 0.00 21 PHE A N 5
ATOM 7096 C CA . PHE A 1 43 ? 22.698 -0.241 -24.836 1.00 0.00 21 PHE A CA 5
ATOM 7097 C C . PHE A 1 43 ? 23.915 -1.055 -25.256 1.00 0.00 21 PHE A C 5
ATOM 7098 O O . PHE A 1 43 ? 24.725 -0.604 -26.065 1.00 0.00 21 PHE A O 5
ATOM 7115 N N . ASN A 1 44 ? 24.052 -2.245 -24.689 1.00 0.00 22 ASN A N 5
ATOM 7116 C CA . ASN A 1 44 ? 25.132 -3.139 -25.072 1.00 0.00 22 ASN A CA 5
ATOM 7117 C C . ASN A 1 44 ? 24.723 -3.910 -26.315 1.00 0.00 22 ASN A C 5
ATOM 7118 O O . ASN A 1 44 ? 23.909 -4.832 -26.250 1.00 0.00 22 ASN A O 5
ATOM 7129 N N . ARG A 1 45 ? 25.277 -3.505 -27.444 1.00 0.00 23 ARG A N 5
ATOM 7130 C CA . ARG A 1 45 ? 24.894 -4.052 -28.738 1.00 0.00 23 ARG A CA 5
ATOM 7131 C C . ARG A 1 45 ? 25.342 -5.504 -28.896 1.00 0.00 23 ARG A C 5
ATOM 7132 O O . ARG A 1 45 ? 24.697 -6.280 -29.599 1.00 0.00 23 ARG A O 5
ATOM 7153 N N . LYS A 1 46 ? 26.437 -5.872 -28.236 1.00 0.00 24 LYS A N 5
ATOM 7154 C CA . LYS A 1 46 ? 26.947 -7.236 -28.309 1.00 0.00 24 LYS A CA 5
ATOM 7155 C C . LYS A 1 46 ? 25.933 -8.227 -27.740 1.00 0.00 24 LYS A C 5
ATOM 7156 O O . LYS A 1 46 ? 25.583 -9.211 -28.392 1.00 0.00 24 LYS A O 5
ATOM 7175 N N . THR A 1 47 ? 25.453 -7.959 -26.532 1.00 0.00 25 THR A N 5
ATOM 7176 C CA . THR A 1 47 ? 24.448 -8.810 -25.910 1.00 0.00 25 THR A CA 5
ATOM 7177 C C . THR A 1 47 ? 23.061 -8.506 -26.468 1.00 0.00 25 THR A C 5
ATOM 7178 O O . THR A 1 47 ? 22.162 -9.344 -26.418 1.00 0.00 25 THR A O 5
ATOM 7189 N N . GLY A 1 48 ? 22.897 -7.297 -26.992 1.00 0.00 26 GLY A N 5
ATOM 7190 C CA . GLY A 1 48 ? 21.647 -6.914 -27.615 1.00 0.00 26 GLY A CA 5
ATOM 7191 C C . GLY A 1 48 ? 20.610 -6.463 -26.609 1.00 0.00 26 GLY A C 5
ATOM 7192 O O . GLY A 1 48 ? 19.410 -6.620 -26.835 1.00 0.00 26 GLY A O 5
ATOM 7196 N N . ARG A 1 49 ? 21.063 -5.899 -25.498 1.00 0.00 27 ARG A N 5
ATOM 7197 C CA . ARG A 1 49 ? 20.152 -5.446 -24.458 1.00 0.00 27 ARG A CA 5
ATOM 7198 C C . ARG A 1 49 ? 20.755 -4.308 -23.640 1.00 0.00 27 ARG A C 5
ATOM 7199 O O . ARG A 1 49 ? 21.952 -4.035 -23.720 1.00 0.00 27 ARG A O 5
ATOM 7220 N N . TYR A 1 50 ? 19.909 -3.644 -22.865 1.00 0.00 28 TYR A N 5
ATOM 7221 C CA . TYR A 1 50 ? 20.326 -2.506 -22.053 1.00 0.00 28 TYR A CA 5
ATOM 7222 C C . TYR A 1 50 ? 21.103 -2.945 -20.822 1.00 0.00 28 TYR A C 5
ATOM 7223 O O . TYR A 1 50 ? 20.723 -3.898 -20.147 1.00 0.00 28 TYR A O 5
ATOM 7241 N N . ILE A 1 51 ? 22.175 -2.230 -20.528 1.00 0.00 29 ILE A N 5
ATOM 7242 C CA . ILE A 1 51 ? 22.979 -2.504 -19.349 1.00 0.00 29 ILE A CA 5
ATOM 7243 C C . ILE A 1 51 ? 23.152 -1.240 -18.517 1.00 0.00 29 ILE A C 5
ATOM 7244 O O . ILE A 1 51 ? 23.077 -0.125 -19.041 1.00 0.00 29 ILE A O 5
ATOM 7260 N N . VAL A 1 52 ? 23.367 -1.408 -17.224 1.00 0.00 30 VAL A N 5
ATOM 7261 C CA . VAL A 1 52 ? 23.514 -0.273 -16.330 1.00 0.00 30 VAL A CA 5
ATOM 7262 C C . VAL A 1 52 ? 24.970 -0.097 -15.924 1.00 0.00 30 VAL A C 5
ATOM 7263 O O . VAL A 1 52 ? 25.585 -1.004 -15.359 1.00 0.00 30 VAL A O 5
ATOM 7276 N N . ARG A 1 53 ? 25.527 1.060 -16.238 1.00 0.00 31 ARG A N 5
ATOM 7277 C CA . ARG A 1 53 ? 26.880 1.392 -15.829 1.00 0.00 31 ARG A CA 5
ATOM 7278 C C . ARG A 1 53 ? 26.830 2.480 -14.771 1.00 0.00 31 ARG A C 5
ATOM 7279 O O . ARG A 1 53 ? 26.131 3.472 -14.930 1.00 0.00 31 ARG A O 5
ATOM 7300 N N . PHE A 1 54 ? 27.555 2.297 -13.688 1.00 0.00 32 PHE A N 5
ATOM 7301 C CA . PHE A 1 54 ? 27.570 3.291 -12.627 1.00 0.00 32 PHE A CA 5
ATOM 7302 C C . PHE A 1 54 ? 28.633 4.338 -12.913 1.00 0.00 32 PHE A C 5
ATOM 7303 O O . PHE A 1 54 ? 28.658 5.410 -12.307 1.00 0.00 32 PHE A O 5
ATOM 7320 N N . SER A 1 55 ? 29.496 4.010 -13.857 1.00 0.00 33 SER A N 5
ATOM 7321 C CA . SER A 1 55 ? 30.467 4.946 -14.377 1.00 0.00 33 SER A CA 5
ATOM 7322 C C . SER A 1 55 ? 30.392 4.928 -15.900 1.00 0.00 33 SER A C 5
ATOM 7323 O O . SER A 1 55 ? 30.426 3.861 -16.515 1.00 0.00 33 SER A O 5
ATOM 7331 N N . GLU A 1 56 ? 30.271 6.101 -16.508 1.00 0.00 34 GLU A N 5
ATOM 7332 C CA . GLU A 1 56 ? 30.154 6.200 -17.959 1.00 0.00 34 GLU A CA 5
ATOM 7333 C C . GLU A 1 56 ? 31.473 5.835 -18.631 1.00 0.00 34 GLU A C 5
ATOM 7334 O O . GLU A 1 56 ? 31.530 5.626 -19.840 1.00 0.00 34 GLU A O 5
ATOM 7346 N N . ASP A 1 57 ? 32.530 5.762 -17.832 1.00 0.00 35 ASP A N 5
ATOM 7347 C CA . ASP A 1 57 ? 33.859 5.434 -18.334 1.00 0.00 35 ASP A CA 5
ATOM 7348 C C . ASP A 1 57 ? 34.062 3.925 -18.377 1.00 0.00 35 ASP A C 5
ATOM 7349 O O . ASP A 1 57 ? 35.085 3.439 -18.854 1.00 0.00 35 ASP A O 5
ATOM 7358 N N . SER A 1 58 ? 33.076 3.185 -17.888 1.00 0.00 36 SER A N 5
ATOM 7359 C CA . SER A 1 58 ? 33.157 1.731 -17.844 1.00 0.00 36 SER A CA 5
ATOM 7360 C C . SER A 1 58 ? 32.592 1.111 -19.123 1.00 0.00 36 SER A C 5
ATOM 7361 O O . SER A 1 58 ? 32.119 -0.030 -19.122 1.00 0.00 36 SER A O 5
ATOM 7369 N N . PHE A 1 59 ? 32.651 1.864 -20.214 1.00 0.00 37 PHE A N 5
ATOM 7370 C CA . PHE A 1 59 ? 32.179 1.384 -21.506 1.00 0.00 37 PHE A CA 5
ATOM 7371 C C . PHE A 1 59 ? 33.331 0.728 -22.268 1.00 0.00 37 PHE A C 5
ATOM 7372 O O . PHE A 1 59 ? 34.399 0.493 -21.701 1.00 0.00 37 PHE A O 5
ATOM 7389 N N . GLY A 1 60 ? 33.119 0.429 -23.542 1.00 0.00 38 GLY A N 5
ATOM 7390 C CA . GLY A 1 60 ? 34.154 -0.211 -24.328 1.00 0.00 38 GLY A CA 5
ATOM 7391 C C . GLY A 1 60 ? 34.053 0.136 -25.795 1.00 0.00 38 GLY A C 5
ATOM 7392 O O . GLY A 1 60 ? 33.406 1.115 -26.160 1.00 0.00 38 GLY A O 5
ATOM 7396 N N . MET A 1 61 ? 34.682 -0.666 -26.642 1.00 0.00 39 MET A N 5
ATOM 7397 C CA . MET A 1 61 ? 34.618 -0.443 -28.082 1.00 0.00 39 MET A CA 5
ATOM 7398 C C . MET A 1 61 ? 33.272 -0.903 -28.623 1.00 0.00 39 MET A C 5
ATOM 7399 O O . MET A 1 61 ? 32.865 -0.523 -29.719 1.00 0.00 39 MET A O 5
ATOM 7413 N N . ASP A 1 62 ? 32.588 -1.730 -27.844 1.00 0.00 40 ASP A N 5
ATOM 7414 C CA . ASP A 1 62 ? 31.260 -2.197 -28.214 1.00 0.00 40 ASP A CA 5
ATOM 7415 C C . ASP A 1 62 ? 30.217 -1.175 -27.792 1.00 0.00 40 ASP A C 5
ATOM 7416 O O . ASP A 1 62 ? 29.479 -0.644 -28.619 1.00 0.00 40 ASP A O 5
ATOM 7425 N N . VAL A 1 63 ? 30.178 -0.889 -26.499 1.00 0.00 41 VAL A N 5
ATOM 7426 C CA . VAL A 1 63 ? 29.273 0.114 -25.966 1.00 0.00 41 VAL A CA 5
ATOM 7427 C C . VAL A 1 63 ? 29.795 1.509 -26.275 1.00 0.00 41 VAL A C 5
ATOM 7428 O O . VAL A 1 63 ? 30.739 1.975 -25.642 1.00 0.00 41 VAL A O 5
ATOM 7441 N N . ALA A 1 64 ? 29.203 2.155 -27.265 1.00 0.00 42 ALA A N 5
ATOM 7442 C CA . ALA A 1 64 ? 29.575 3.518 -27.605 1.00 0.00 42 ALA A CA 5
ATOM 7443 C C . ALA A 1 64 ? 29.114 4.476 -26.515 1.00 0.00 42 ALA A C 5
ATOM 7444 O O . ALA A 1 64 ? 28.031 4.310 -25.953 1.00 0.00 42 ALA A O 5
ATOM 7451 N N . ASP A 1 65 ? 29.927 5.484 -26.224 1.00 0.00 43 ASP A N 5
ATOM 7452 C CA . ASP A 1 65 ? 29.600 6.448 -25.175 1.00 0.00 43 ASP A CA 5
ATOM 7453 C C . ASP A 1 65 ? 28.508 7.403 -25.646 1.00 0.00 43 ASP A C 5
ATOM 7454 O O . ASP A 1 65 ? 27.982 8.198 -24.870 1.00 0.00 43 ASP A O 5
ATOM 7463 N N . ASP A 1 66 ? 28.158 7.296 -26.923 1.00 0.00 44 ASP A N 5
ATOM 7464 C CA . ASP A 1 66 ? 27.055 8.063 -27.490 1.00 0.00 44 ASP A CA 5
ATOM 7465 C C . ASP A 1 66 ? 25.743 7.311 -27.275 1.00 0.00 44 ASP A C 5
ATOM 7466 O O . ASP A 1 66 ? 24.655 7.856 -27.446 1.00 0.00 44 ASP A O 5
ATOM 7475 N N . SER A 1 67 ? 25.864 6.049 -26.880 1.00 0.00 45 SER A N 5
ATOM 7476 C CA . SER A 1 67 ? 24.708 5.200 -26.632 1.00 0.00 45 SER A CA 5
ATOM 7477 C C . SER A 1 67 ? 24.435 5.103 -25.131 1.00 0.00 45 SER A C 5
ATOM 7478 O O . SER A 1 67 ? 23.714 4.214 -24.672 1.00 0.00 45 SER A O 5
ATOM 7486 N N . ILE A 1 68 ? 25.020 6.025 -24.376 1.00 0.00 46 ILE A N 5
ATOM 7487 C CA . ILE A 1 68 ? 24.889 6.034 -22.927 1.00 0.00 46 ILE A CA 5
ATOM 7488 C C . ILE A 1 68 ? 24.078 7.245 -22.473 1.00 0.00 46 ILE A C 5
ATOM 7489 O O . ILE A 1 68 ? 24.277 8.356 -22.963 1.00 0.00 46 ILE A O 5
ATOM 7505 N N . THR A 1 69 ? 23.152 7.022 -21.555 1.00 0.00 47 THR A N 5
ATOM 7506 C CA . THR A 1 69 ? 22.319 8.090 -21.030 1.00 0.00 47 THR A CA 5
ATOM 7507 C C . THR A 1 69 ? 22.102 7.914 -19.527 1.00 0.00 47 THR A C 5
ATOM 7508 O O . THR A 1 69 ? 21.761 6.821 -19.073 1.00 0.00 47 THR A O 5
ATOM 7519 N N . PRO A 1 70 ? 22.329 8.976 -18.734 1.00 0.00 48 PRO A N 5
ATOM 7520 C CA . PRO A 1 70 ? 22.078 8.960 -17.289 1.00 0.00 48 PRO A CA 5
ATOM 7521 C C . PRO A 1 70 ? 20.670 8.464 -16.965 1.00 0.00 48 PRO A C 5
ATOM 7522 O O . PRO A 1 70 ? 19.694 8.913 -17.565 1.00 0.00 48 PRO A O 5
ATOM 7533 N N . THR A 1 71 ? 20.570 7.551 -16.006 1.00 0.00 49 THR A N 5
ATOM 7534 C CA . THR A 1 71 ? 19.312 6.876 -15.712 1.00 0.00 49 THR A CA 5
ATOM 7535 C C . THR A 1 71 ? 18.247 7.847 -15.203 1.00 0.00 49 THR A C 5
ATOM 7536 O O . THR A 1 71 ? 17.055 7.616 -15.398 1.00 0.00 49 THR A O 5
ATOM 7547 N N . SER A 1 72 ? 18.670 8.933 -14.570 1.00 0.00 50 SER A N 5
ATOM 7548 C CA . SER A 1 72 ? 17.732 9.940 -14.101 1.00 0.00 50 SER A CA 5
ATOM 7549 C C . SER A 1 72 ? 17.093 10.643 -15.294 1.00 0.00 50 SER A C 5
ATOM 7550 O O . SER A 1 72 ? 15.881 10.813 -15.351 1.00 0.00 50 SER A O 5
ATOM 7558 N N . GLU A 1 73 ? 17.915 11.006 -16.268 1.00 0.00 51 GLU A N 5
ATOM 7559 C CA . GLU A 1 73 ? 17.431 11.694 -17.457 1.00 0.00 51 GLU A CA 5
ATOM 7560 C C . GLU A 1 73 ? 16.749 10.702 -18.397 1.00 0.00 51 GLU A C 5
ATOM 7561 O O . GLU A 1 73 ? 16.029 11.084 -19.317 1.00 0.00 51 GLU A O 5
ATOM 7573 N N . PHE A 1 74 ? 16.982 9.422 -18.146 1.00 0.00 52 PHE A N 5
ATOM 7574 C CA . PHE A 1 74 ? 16.387 8.357 -18.939 1.00 0.00 52 PHE A CA 5
ATOM 7575 C C . PHE A 1 74 ? 14.901 8.219 -18.618 1.00 0.00 52 PHE A C 5
ATOM 7576 O O . PHE A 1 74 ? 14.103 7.841 -19.478 1.00 0.00 52 PHE A O 5
ATOM 7593 N N . VAL A 1 75 ? 14.529 8.541 -17.381 1.00 0.00 53 VAL A N 5
ATOM 7594 C CA . VAL A 1 75 ? 13.136 8.442 -16.967 1.00 0.00 53 VAL A CA 5
ATOM 7595 C C . VAL A 1 75 ? 12.364 9.678 -17.413 1.00 0.00 53 VAL A C 5
ATOM 7596 O O . VAL A 1 75 ? 11.135 9.667 -17.490 1.00 0.00 53 VAL A O 5
ATOM 7609 N N . TRP A 1 76 ? 13.098 10.741 -17.713 1.00 0.00 54 TRP A N 5
ATOM 7610 C CA . TRP A 1 76 ? 12.496 11.969 -18.194 1.00 0.00 54 TRP A CA 5
ATOM 7611 C C . TRP A 1 76 ? 12.354 11.927 -19.707 1.00 0.00 54 TRP A C 5
ATOM 7612 O O . TRP A 1 76 ? 13.310 11.645 -20.431 1.00 0.00 54 TRP A O 5
ATOM 7633 N N . SER A 1 77 ? 11.152 12.184 -20.177 1.00 0.00 55 SER A N 5
ATOM 7634 C CA . SER A 1 77 ? 10.884 12.220 -21.596 1.00 0.00 55 SER A CA 5
ATOM 7635 C C . SER A 1 77 ? 10.663 13.658 -22.045 1.00 0.00 55 SER A C 5
ATOM 7636 O O . SER A 1 77 ? 9.602 14.243 -21.796 1.00 0.00 55 SER A O 5
ATOM 7644 N N . SER A 1 78 ? 11.679 14.239 -22.665 1.00 0.00 56 SER A N 5
ATOM 7645 C CA . SER A 1 78 ? 11.574 15.588 -23.186 1.00 0.00 56 SER A CA 5
ATOM 7646 C C . SER A 1 78 ? 10.721 15.575 -24.447 1.00 0.00 56 SER A C 5
ATOM 7647 O O . SER A 1 78 ? 11.096 14.977 -25.454 1.00 0.00 56 SER A O 5
ATOM 7655 N N . VAL A 1 79 ? 9.565 16.218 -24.383 1.00 0.00 57 VAL A N 5
ATOM 7656 C CA . VAL A 1 79 ? 8.622 16.190 -25.492 1.00 0.00 57 VAL A CA 5
ATOM 7657 C C . VAL A 1 79 ? 8.256 17.595 -25.947 1.00 0.00 57 VAL A C 5
ATOM 7658 O O . VAL A 1 79 ? 7.465 17.773 -26.873 1.00 0.00 57 VAL A O 5
ATOM 7671 N N . ARG A 1 80 ? 8.834 18.592 -25.300 1.00 0.00 58 ARG A N 5
ATOM 7672 C CA . ARG A 1 80 ? 8.536 19.974 -25.625 1.00 0.00 58 ARG A CA 5
ATOM 7673 C C . ARG A 1 80 ? 9.677 20.870 -25.173 1.00 0.00 58 ARG A C 5
ATOM 7674 O O . ARG A 1 80 ? 10.510 20.459 -24.364 1.00 0.00 58 ARG A O 5
ATOM 7695 N N . ASP A 1 81 ? 9.709 22.084 -25.708 1.00 0.00 59 ASP A N 5
ATOM 7696 C CA . ASP A 1 81 ? 10.751 23.058 -25.388 1.00 0.00 59 ASP A CA 5
ATOM 7697 C C . ASP A 1 81 ? 10.788 23.335 -23.894 1.00 0.00 59 ASP A C 5
ATOM 7698 O O . ASP A 1 81 ? 11.848 23.348 -23.270 1.00 0.00 59 ASP A O 5
ATOM 7707 N N . ASP A 1 82 ? 9.614 23.561 -23.331 1.00 0.00 60 ASP A N 5
ATOM 7708 C CA . ASP A 1 82 ? 9.492 23.934 -21.930 1.00 0.00 60 ASP A CA 5
ATOM 7709 C C . ASP A 1 82 ? 8.997 22.762 -21.092 1.00 0.00 60 ASP A C 5
ATOM 7710 O O . ASP A 1 82 ? 9.371 22.613 -19.930 1.00 0.00 60 ASP A O 5
ATOM 7719 N N . VAL A 1 83 ? 8.181 21.913 -21.702 1.00 0.00 61 VAL A N 5
ATOM 7720 C CA . VAL A 1 83 ? 7.488 20.860 -20.974 1.00 0.00 61 VAL A CA 5
ATOM 7721 C C . VAL A 1 83 ? 8.142 19.497 -21.185 1.00 0.00 61 VAL A C 5
ATOM 7722 O O . VAL A 1 83 ? 8.348 19.060 -22.318 1.00 0.00 61 VAL A O 5
ATOM 7735 N N . MET A 1 84 ? 8.473 18.834 -20.090 1.00 0.00 62 MET A N 5
ATOM 7736 C CA . MET A 1 84 ? 8.949 17.460 -20.139 1.00 0.00 62 MET A CA 5
ATOM 7737 C C . MET A 1 84 ? 8.075 16.604 -19.238 1.00 0.00 62 MET A C 5
ATOM 7738 O O . MET A 1 84 ? 7.485 17.113 -18.292 1.00 0.00 62 MET A O 5
ATOM 7752 N N . ARG A 1 85 ? 7.972 15.318 -19.526 1.00 0.00 63 ARG A N 5
ATOM 7753 C CA . ARG A 1 85 ? 7.129 14.442 -18.723 1.00 0.00 63 ARG A CA 5
ATOM 7754 C C . ARG A 1 85 ? 7.903 13.221 -18.252 1.00 0.00 63 ARG A C 5
ATOM 7755 O O . ARG A 1 85 ? 8.999 12.946 -18.735 1.00 0.00 63 ARG A O 5
ATOM 7776 N N . LEU A 1 86 ? 7.326 12.501 -17.305 1.00 0.00 64 LEU A N 5
ATOM 7777 C CA . LEU A 1 86 ? 7.923 11.273 -16.807 1.00 0.00 64 LEU A CA 5
ATOM 7778 C C . LEU A 1 86 ? 7.501 10.119 -17.712 1.00 0.00 64 LEU A C 5
ATOM 7779 O O . LEU A 1 86 ? 6.314 9.951 -17.998 1.00 0.00 64 LEU A O 5
ATOM 7795 N N . GLY A 1 87 ? 8.467 9.348 -18.181 1.00 0.00 65 GLY A N 5
ATOM 7796 C CA . GLY A 1 87 ? 8.166 8.254 -19.076 1.00 0.00 65 GLY A CA 5
ATOM 7797 C C . GLY A 1 87 ? 7.977 6.945 -18.349 1.00 0.00 65 GLY A C 5
ATOM 7798 O O . GLY A 1 87 ? 8.767 6.595 -17.479 1.00 0.00 65 GLY A O 5
ATOM 7802 N N . ARG A 1 88 ? 6.913 6.231 -18.679 1.00 0.00 66 ARG A N 5
ATOM 7803 C CA . ARG A 1 88 ? 6.685 4.904 -18.119 1.00 0.00 66 ARG A CA 5
ATOM 7804 C C . ARG A 1 88 ? 7.696 3.903 -18.682 1.00 0.00 66 ARG A C 5
ATOM 7805 O O . ARG A 1 88 ? 7.930 2.847 -18.096 1.00 0.00 66 ARG A O 5
ATOM 7826 N N . GLU A 1 89 ? 8.287 4.254 -19.824 1.00 0.00 67 GLU A N 5
ATOM 7827 C CA . GLU A 1 89 ? 9.190 3.365 -20.558 1.00 0.00 67 GLU A CA 5
ATOM 7828 C C . GLU A 1 89 ? 10.323 2.835 -19.682 1.00 0.00 67 GLU A C 5
ATOM 7829 O O . GLU A 1 89 ? 10.625 1.640 -19.700 1.00 0.00 67 GLU A O 5
ATOM 7841 N N . GLN A 1 90 ? 10.938 3.731 -18.922 1.00 0.00 68 GLN A N 5
ATOM 7842 C CA . GLN A 1 90 ? 12.054 3.381 -18.044 1.00 0.00 68 GLN A CA 5
ATOM 7843 C C . GLN A 1 90 ? 11.728 2.201 -17.126 1.00 0.00 68 GLN A C 5
ATOM 7844 O O . GLN A 1 90 ? 12.594 1.374 -16.844 1.00 0.00 68 GLN A O 5
ATOM 7858 N N . LEU A 1 91 ? 10.471 2.101 -16.704 1.00 0.00 69 LEU A N 5
ATOM 7859 C CA . LEU A 1 91 ? 10.046 1.052 -15.783 1.00 0.00 69 LEU A CA 5
ATOM 7860 C C . LEU A 1 91 ? 10.297 -0.330 -16.366 1.00 0.00 69 LEU A C 5
ATOM 7861 O O . LEU A 1 91 ? 10.663 -1.258 -15.649 1.00 0.00 69 LEU A O 5
ATOM 7877 N N . GLN A 1 92 ? 10.111 -0.453 -17.672 1.00 0.00 70 GLN A N 5
ATOM 7878 C CA . GLN A 1 92 ? 10.182 -1.746 -18.338 1.00 0.00 70 GLN A CA 5
ATOM 7879 C C . GLN A 1 92 ? 11.590 -2.318 -18.253 1.00 0.00 70 GLN A C 5
ATOM 7880 O O . GLN A 1 92 ? 11.775 -3.508 -18.010 1.00 0.00 70 GLN A O 5
ATOM 7894 N N . ILE A 1 93 ? 12.577 -1.464 -18.462 1.00 0.00 71 ILE A N 5
ATOM 7895 C CA . ILE A 1 93 ? 13.969 -1.874 -18.377 1.00 0.00 71 ILE A CA 5
ATOM 7896 C C . ILE A 1 93 ? 14.408 -2.027 -16.918 1.00 0.00 71 ILE A C 5
ATOM 7897 O O . ILE A 1 93 ? 15.172 -2.931 -16.577 1.00 0.00 71 ILE A O 5
ATOM 7913 N N . LEU A 1 94 ? 13.901 -1.150 -16.054 1.00 0.00 72 LEU A N 5
ATOM 7914 C CA . LEU A 1 94 ? 14.300 -1.144 -14.648 1.00 0.00 72 LEU A CA 5
ATOM 7915 C C . LEU A 1 94 ? 13.723 -2.332 -13.883 1.00 0.00 72 LEU A C 5
ATOM 7916 O O . LEU A 1 94 ? 14.341 -2.821 -12.942 1.00 0.00 72 LEU A O 5
ATOM 7932 N N . LEU A 1 95 ? 12.540 -2.795 -14.278 1.00 0.00 73 LEU A N 5
ATOM 7933 C CA . LEU A 1 95 ? 11.887 -3.903 -13.581 1.00 0.00 73 LEU A CA 5
ATOM 7934 C C . LEU A 1 95 ? 12.711 -5.188 -13.677 1.00 0.00 73 LEU A C 5
ATOM 7935 O O . LEU A 1 95 ? 12.583 -6.079 -12.837 1.00 0.00 73 LEU A O 5
ATOM 7951 N N . GLU A 1 96 ? 13.544 -5.281 -14.710 1.00 0.00 74 GLU A N 5
ATOM 7952 C CA . GLU A 1 96 ? 14.411 -6.441 -14.895 1.00 0.00 74 GLU A CA 5
ATOM 7953 C C . GLU A 1 96 ? 15.495 -6.488 -13.818 1.00 0.00 74 GLU A C 5
ATOM 7954 O O . GLU A 1 96 ? 16.048 -7.548 -13.522 1.00 0.00 74 GLU A O 5
ATOM 7966 N N . GLN A 1 97 ? 15.786 -5.336 -13.227 1.00 0.00 75 GLN A N 5
ATOM 7967 C CA . GLN A 1 97 ? 16.806 -5.239 -12.191 1.00 0.00 75 GLN A CA 5
ATOM 7968 C C . GLN A 1 97 ? 16.185 -4.769 -10.880 1.00 0.00 75 GLN A C 5
ATOM 7969 O O . GLN A 1 97 ? 15.979 -3.575 -10.670 1.00 0.00 75 GLN A O 5
ATOM 7983 N N . ASN A 1 98 ? 15.888 -5.712 -10.000 1.00 0.00 76 ASN A N 5
ATOM 7984 C CA . ASN A 1 98 ? 15.203 -5.404 -8.750 1.00 0.00 76 ASN A CA 5
ATOM 7985 C C . ASN A 1 98 ? 16.189 -5.064 -7.643 1.00 0.00 76 ASN A C 5
ATOM 7986 O O . ASN A 1 98 ? 15.806 -4.947 -6.478 1.00 0.00 76 ASN A O 5
ATOM 7997 N N . ILE A 1 99 ? 17.458 -4.905 -8.002 1.00 0.00 77 ILE A N 5
ATOM 7998 C CA . ILE A 1 99 ? 18.476 -4.498 -7.040 1.00 0.00 77 ILE A CA 5
ATOM 7999 C C . ILE A 1 99 ? 18.358 -3.006 -6.721 1.00 0.00 77 ILE A C 5
ATOM 8000 O O . ILE A 1 99 ? 19.213 -2.197 -7.080 1.00 0.00 77 ILE A O 5
ATOM 8016 N N . ASN A 1 100 ? 17.277 -2.667 -6.032 1.00 0.00 78 ASN A N 5
ATOM 8017 C CA . ASN A 1 100 ? 16.928 -1.286 -5.726 1.00 0.00 78 ASN A CA 5
ATOM 8018 C C . ASN A 1 100 ? 18.017 -0.598 -4.913 1.00 0.00 78 ASN A C 5
ATOM 8019 O O . ASN A 1 100 ? 18.332 0.568 -5.149 1.00 0.00 78 ASN A O 5
ATOM 8030 N N . GLU A 1 101 ? 18.601 -1.335 -3.972 1.00 0.00 79 GLU A N 5
ATOM 8031 C CA . GLU A 1 101 ? 19.646 -0.795 -3.104 1.00 0.00 79 GLU A CA 5
ATOM 8032 C C . GLU A 1 101 ? 20.838 -0.298 -3.923 1.00 0.00 79 GLU A C 5
ATOM 8033 O O . GLU A 1 101 ? 21.558 0.612 -3.509 1.00 0.00 79 GLU A O 5
ATOM 8045 N N . ARG A 1 102 ? 21.048 -0.913 -5.075 1.00 0.00 80 ARG A N 5
ATOM 8046 C CA . ARG A 1 102 ? 22.139 -0.535 -5.958 1.00 0.00 80 ARG A CA 5
ATOM 8047 C C . ARG A 1 102 ? 21.670 0.475 -6.996 1.00 0.00 80 ARG A C 5
ATOM 8048 O O . ARG A 1 102 ? 22.310 1.500 -7.222 1.00 0.00 80 ARG A O 5
ATOM 8069 N N . LEU A 1 103 ? 20.541 0.162 -7.614 1.00 0.00 81 LEU A N 5
ATOM 8070 C CA . LEU A 1 103 ? 20.023 0.931 -8.747 1.00 0.00 81 LEU A CA 5
ATOM 8071 C C . LEU A 1 103 ? 19.510 2.314 -8.322 1.00 0.00 81 LEU A C 5
ATOM 8072 O O . LEU A 1 103 ? 19.394 3.218 -9.149 1.00 0.00 81 LEU A O 5
ATOM 8088 N N . ASN A 1 104 ? 19.195 2.460 -7.033 1.00 0.00 82 ASN A N 5
ATOM 8089 C CA . ASN A 1 104 ? 18.822 3.756 -6.445 1.00 0.00 82 ASN A CA 5
ATOM 8090 C C . ASN A 1 104 ? 17.469 4.262 -6.938 1.00 0.00 82 ASN A C 5
ATOM 8091 O O . ASN A 1 104 ? 17.244 5.470 -7.018 1.00 0.00 82 ASN A O 5
ATOM 8102 N N . ILE A 1 105 ? 16.559 3.349 -7.249 1.00 0.00 83 ILE A N 5
ATOM 8103 C CA . ILE A 1 105 ? 15.203 3.739 -7.617 1.00 0.00 83 ILE A CA 5
ATOM 8104 C C . ILE A 1 105 ? 14.446 4.212 -6.377 1.00 0.00 83 ILE A C 5
ATOM 8105 O O . ILE A 1 105 ? 14.456 3.546 -5.340 1.00 0.00 83 ILE A O 5
ATOM 8121 N N . GLY A 1 106 ? 13.818 5.375 -6.485 1.00 0.00 84 GLY A N 5
ATOM 8122 C CA . GLY A 1 106 ? 13.120 5.954 -5.355 1.00 0.00 84 GLY A CA 5
ATOM 8123 C C . GLY A 1 106 ? 11.881 5.173 -4.963 1.00 0.00 84 GLY A C 5
ATOM 8124 O O . GLY A 1 106 ? 11.319 4.433 -5.770 1.00 0.00 84 GLY A O 5
ATOM 8128 N N . GLU A 1 107 ? 11.451 5.350 -3.722 1.00 0.00 85 GLU A N 5
ATOM 8129 C CA . GLU A 1 107 ? 10.272 4.668 -3.203 1.00 0.00 85 GLU A CA 5
ATOM 8130 C C . GLU A 1 107 ? 9.006 5.041 -3.993 1.00 0.00 85 GLU A C 5
ATOM 8131 O O . GLU A 1 107 ? 8.254 4.154 -4.394 1.00 0.00 85 GLU A O 5
ATOM 8143 N N . PRO A 1 108 ? 8.742 6.348 -4.245 1.00 0.00 86 PRO A N 5
ATOM 8144 C CA . PRO A 1 108 ? 7.604 6.767 -5.078 1.00 0.00 86 PRO A CA 5
ATOM 8145 C C . PRO A 1 108 ? 7.697 6.217 -6.502 1.00 0.00 86 PRO A C 5
ATOM 8146 O O . PRO A 1 108 ? 6.704 6.135 -7.219 1.00 0.00 86 PRO A O 5
ATOM 8157 N N . LEU A 1 109 ? 8.893 5.823 -6.904 1.00 0.00 87 LEU A N 5
ATOM 8158 C CA . LEU A 1 109 ? 9.106 5.270 -8.233 1.00 0.00 87 LEU A CA 5
ATOM 8159 C C . LEU A 1 109 ? 8.597 3.831 -8.286 1.00 0.00 87 LEU A C 5
ATOM 8160 O O . LEU A 1 109 ? 8.259 3.315 -9.350 1.00 0.00 87 LEU A O 5
ATOM 8176 N N . LEU A 1 110 ? 8.530 3.195 -7.120 1.00 0.00 88 LEU A N 5
ATOM 8177 C CA . LEU A 1 110 ? 8.010 1.839 -7.011 1.00 0.00 88 LEU A CA 5
ATOM 8178 C C . LEU A 1 110 ? 6.492 1.834 -7.167 1.00 0.00 88 LEU A C 5
ATOM 8179 O O . LEU A 1 110 ? 5.926 0.960 -7.823 1.00 0.00 88 LEU A O 5
ATOM 8195 N N . VAL A 1 111 ? 5.832 2.819 -6.564 1.00 0.00 89 VAL A N 5
ATOM 8196 C CA . VAL A 1 111 ? 4.380 2.936 -6.658 1.00 0.00 89 VAL A CA 5
ATOM 8197 C C . VAL A 1 111 ? 3.964 3.382 -8.057 1.00 0.00 89 VAL A C 5
ATOM 8198 O O . VAL A 1 111 ? 2.871 3.061 -8.516 1.00 0.00 89 VAL A O 5
ATOM 8211 N N . TYR A 1 112 ? 4.840 4.147 -8.712 1.00 0.00 90 TYR A N 5
ATOM 8212 C CA . TYR A 1 112 ? 4.629 4.594 -10.093 1.00 0.00 90 TYR A CA 5
ATOM 8213 C C . TYR A 1 112 ? 4.292 3.413 -11.016 1.00 0.00 90 TYR A C 5
ATOM 8214 O O . TYR A 1 112 ? 3.598 3.576 -12.020 1.00 0.00 90 TYR A O 5
ATOM 8232 N N . LEU A 1 113 ? 4.788 2.226 -10.661 1.00 0.00 91 LEU A N 5
ATOM 8233 C CA . LEU A 1 113 ? 4.475 0.998 -11.393 1.00 0.00 91 LEU A CA 5
ATOM 8234 C C . LEU A 1 113 ? 2.984 0.676 -11.315 1.00 0.00 91 LEU A C 5
ATOM 8235 O O . LEU A 1 113 ? 2.402 0.127 -12.253 1.00 0.00 91 LEU A O 5
ATOM 8251 N N . ARG A 1 114 ? 2.373 1.027 -10.192 1.00 0.00 92 ARG A N 5
ATOM 8252 C CA . ARG A 1 114 ? 0.970 0.729 -9.951 1.00 0.00 92 ARG A CA 5
ATOM 8253 C C . ARG A 1 114 ? 0.084 1.847 -10.492 1.00 0.00 92 ARG A C 5
ATOM 8254 O O . ARG A 1 114 ? -0.932 1.587 -11.142 1.00 0.00 92 ARG A O 5
ATOM 8275 N N . ARG A 1 115 ? 0.473 3.089 -10.227 1.00 0.00 93 ARG A N 5
ATOM 8276 C CA . ARG A 1 115 ? -0.247 4.247 -10.743 1.00 0.00 93 ARG A CA 5
ATOM 8277 C C . ARG A 1 115 ? 0.589 5.506 -10.554 1.00 0.00 93 ARG A C 5
ATOM 8278 O O . ARG A 1 115 ? 1.512 5.532 -9.744 1.00 0.00 93 ARG A O 5
ATOM 8299 N N . GLN A 1 116 ? 0.260 6.544 -11.302 1.00 0.00 94 GLN A N 5
ATOM 8300 C CA . GLN A 1 116 ? 0.929 7.826 -11.162 1.00 0.00 94 GLN A CA 5
ATOM 8301 C C . GLN A 1 116 ? -0.030 8.867 -10.595 1.00 0.00 94 GLN A C 5
ATOM 8302 O O . GLN A 1 116 ? -1.248 8.715 -10.704 1.00 0.00 94 GLN A O 5
ATOM 8316 N N . ASP A 1 117 ? 0.524 9.907 -9.973 1.00 0.00 95 ASP A N 5
ATOM 8317 C CA . ASP A 1 117 ? -0.283 10.968 -9.364 1.00 0.00 95 ASP A CA 5
ATOM 8318 C C . ASP A 1 117 ? -1.130 11.683 -10.408 1.00 0.00 95 ASP A C 5
ATOM 8319 O O . ASP A 1 117 ? -2.351 11.522 -10.449 1.00 0.00 95 ASP A O 5
ATOM 8328 N N . LEU A 1 118 ? -0.477 12.474 -11.244 1.00 0.00 96 LEU A N 5
ATOM 8329 C CA . LEU A 1 118 ? -1.160 13.187 -12.311 1.00 0.00 96 LEU A CA 5
ATOM 8330 C C . LEU A 1 118 ? -1.375 12.261 -13.497 1.00 0.00 96 LEU A C 5
ATOM 8331 O O . LEU A 1 118 ? -0.572 11.355 -13.720 1.00 0.00 96 LEU A O 5
ATOM 8347 N N . PRO A 1 119 ? -2.462 12.462 -14.263 1.00 0.00 97 PRO A N 5
ATOM 8348 C CA . PRO A 1 119 ? -2.703 11.708 -15.499 1.00 0.00 97 PRO A CA 5
ATOM 8349 C C . PRO A 1 119 ? -1.522 11.834 -16.453 1.00 0.00 97 PRO A C 5
ATOM 8350 O O . PRO A 1 119 ? -1.131 10.873 -17.113 1.00 0.00 97 PRO A O 5
ATOM 8361 N N . GLU A 1 120 ? -0.965 13.037 -16.504 1.00 0.00 98 GLU A N 5
ATOM 8362 C CA . GLU A 1 120 ? 0.271 13.302 -17.221 1.00 0.00 98 GLU A CA 5
ATOM 8363 C C . GLU A 1 120 ? 1.232 14.040 -16.300 1.00 0.00 98 GLU A C 5
ATOM 8364 O O . GLU A 1 120 ? 1.069 15.236 -16.050 1.00 0.00 98 GLU A O 5
ATOM 8376 N N . ILE A 1 121 ? 2.210 13.322 -15.767 1.00 0.00 99 ILE A N 5
ATOM 8377 C CA . ILE A 1 121 ? 3.164 13.915 -14.842 1.00 0.00 99 ILE A CA 5
ATOM 8378 C C . ILE A 1 121 ? 4.252 14.651 -15.606 1.00 0.00 99 ILE A C 5
ATOM 8379 O O . ILE A 1 121 ? 5.081 14.036 -16.281 1.00 0.00 99 ILE A O 5
ATOM 8395 N N . THR A 1 122 ? 4.236 15.968 -15.503 1.00 0.00 100 THR A N 5
ATOM 8396 C CA . THR A 1 122 ? 5.169 16.796 -16.233 1.00 0.00 100 THR A CA 5
ATOM 8397 C C . THR A 1 122 ? 5.988 17.681 -15.305 1.00 0.00 100 THR A C 5
ATOM 8398 O O . THR A 1 122 ? 5.559 18.024 -14.201 1.00 0.00 100 THR A O 5
ATOM 8409 N N . ALA A 1 123 ? 7.171 18.026 -15.770 1.00 0.00 101 ALA A N 5
ATOM 8410 C CA . ALA A 1 123 ? 8.015 19.004 -15.119 1.00 0.00 101 ALA A CA 5
ATOM 8411 C C . ALA A 1 123 ? 8.515 19.979 -16.171 1.00 0.00 101 ALA A C 5
ATOM 8412 O O . ALA A 1 123 ? 9.156 19.580 -17.145 1.00 0.00 101 ALA A O 5
ATOM 8419 N N . GLN A 1 124 ? 8.196 21.245 -15.995 1.00 0.00 102 GLN A N 5
ATOM 8420 C CA . GLN A 1 124 ? 8.516 22.249 -16.993 1.00 0.00 102 GLN A CA 5
ATOM 8421 C C . GLN A 1 124 ? 9.609 23.183 -16.503 1.00 0.00 102 GLN A C 5
ATOM 8422 O O . GLN A 1 124 ? 9.788 23.362 -15.297 1.00 0.00 102 GLN A O 5
ATOM 8436 N N . ARG A 1 125 ? 10.363 23.722 -17.456 1.00 0.00 103 ARG A N 5
ATOM 8437 C CA . ARG A 1 125 ? 11.480 24.619 -17.176 1.00 0.00 103 ARG A CA 5
ATOM 8438 C C . ARG A 1 125 ? 11.119 25.685 -16.149 1.00 0.00 103 ARG A C 5
ATOM 8439 O O . ARG A 1 125 ? 10.238 26.519 -16.371 1.00 0.00 103 ARG A O 5
ATOM 8460 N N . GLN A 1 126 ? 11.812 25.639 -15.023 1.00 0.00 104 GLN A N 5
ATOM 8461 C CA . GLN A 1 126 ? 11.593 26.587 -13.946 1.00 0.00 104 GLN A CA 5
ATOM 8462 C C . GLN A 1 126 ? 12.374 27.873 -14.200 1.00 0.00 104 GLN A C 5
ATOM 8463 O O . GLN A 1 126 ? 13.567 27.967 -13.915 1.00 0.00 104 GLN A O 5
ATOM 8477 N N . LEU A 1 127 ? 11.690 28.853 -14.768 1.00 0.00 105 LEU A N 5
ATOM 8478 C CA . LEU A 1 127 ? 12.313 30.121 -15.121 1.00 0.00 105 LEU A CA 5
ATOM 8479 C C . LEU A 1 127 ? 11.920 31.214 -14.133 1.00 0.00 105 LEU A C 5
ATOM 8480 O O . LEU A 1 127 ? 11.997 32.405 -14.443 1.00 0.00 105 LEU A O 5
ATOM 8496 N N . ARG A 1 128 ? 11.514 30.810 -12.939 1.00 0.00 106 ARG A N 5
ATOM 8497 C CA . ARG A 1 128 ? 11.103 31.760 -11.916 1.00 0.00 106 ARG A CA 5
ATOM 8498 C C . ARG A 1 128 ? 12.301 32.139 -11.053 1.00 0.00 106 ARG A C 5
ATOM 8499 O O . ARG A 1 128 ? 12.791 33.280 -11.175 1.00 0.00 106 ARG A O 5
ATOM 8521 N N . MET A 1 23 ? -4.181 2.697 -1.808 1.00 0.00 1 MET A N 6
ATOM 8522 C CA . MET A 1 23 ? -2.904 2.963 -2.509 1.00 0.00 1 MET A CA 6
ATOM 8523 C C . MET A 1 23 ? -3.062 4.135 -3.465 1.00 0.00 1 MET A C 6
ATOM 8524 O O . MET A 1 23 ? -3.736 4.030 -4.492 1.00 0.00 1 MET A O 6
ATOM 8538 N N . SER A 1 24 ? -2.453 5.252 -3.114 1.00 0.00 2 SER A N 6
ATOM 8539 C CA . SER A 1 24 ? -2.517 6.451 -3.929 1.00 0.00 2 SER A CA 6
ATOM 8540 C C . SER A 1 24 ? -1.118 6.881 -4.354 1.00 0.00 2 SER A C 6
ATOM 8541 O O . SER A 1 24 ? -0.124 6.292 -3.930 1.00 0.00 2 SER A O 6
ATOM 8549 N N . ILE A 1 25 ? -1.051 7.900 -5.194 1.00 0.00 3 ILE A N 6
ATOM 8550 C CA . ILE A 1 25 ? 0.219 8.443 -5.641 1.00 0.00 3 ILE A CA 6
ATOM 8551 C C . ILE A 1 25 ? 0.697 9.501 -4.648 1.00 0.00 3 ILE A C 6
ATOM 8552 O O . ILE A 1 25 ? -0.108 10.087 -3.921 1.00 0.00 3 ILE A O 6
ATOM 8568 N N . THR A 1 26 ? 1.998 9.738 -4.616 1.00 0.00 4 THR A N 6
ATOM 8569 C CA . THR A 1 26 ? 2.590 10.624 -3.632 1.00 0.00 4 THR A CA 6
ATOM 8570 C C . THR A 1 26 ? 2.663 12.065 -4.138 1.00 0.00 4 THR A C 6
ATOM 8571 O O . THR A 1 26 ? 2.176 12.382 -5.226 1.00 0.00 4 THR A O 6
ATOM 8582 N N . SER A 1 27 ? 3.268 12.929 -3.338 1.00 0.00 5 SER A N 6
ATOM 8583 C CA . SER A 1 27 ? 3.405 14.336 -3.679 1.00 0.00 5 SER A CA 6
ATOM 8584 C C . SER A 1 27 ? 4.573 14.536 -4.651 1.00 0.00 5 SER A C 6
ATOM 8585 O O . SER A 1 27 ? 5.130 13.563 -5.164 1.00 0.00 5 SER A O 6
ATOM 8593 N N . THR A 1 28 ? 4.935 15.798 -4.885 1.00 0.00 6 THR A N 6
ATOM 8594 C CA . THR A 1 28 ? 5.986 16.179 -5.836 1.00 0.00 6 THR A CA 6
ATOM 8595 C C . THR A 1 28 ? 7.287 15.397 -5.605 1.00 0.00 6 THR A C 6
ATOM 8596 O O . THR A 1 28 ? 8.115 15.268 -6.510 1.00 0.00 6 THR A O 6
ATOM 8607 N N . ASP A 1 29 ? 7.456 14.885 -4.388 1.00 0.00 7 ASP A N 6
ATOM 8608 C CA . ASP A 1 29 ? 8.603 14.048 -4.035 1.00 0.00 7 ASP A CA 6
ATOM 8609 C C . ASP A 1 29 ? 8.782 12.887 -5.017 1.00 0.00 7 ASP A C 6
ATOM 8610 O O . ASP A 1 29 ? 9.892 12.394 -5.200 1.00 0.00 7 ASP A O 6
ATOM 8619 N N . ILE A 1 30 ? 7.693 12.452 -5.650 1.00 0.00 8 ILE A N 6
ATOM 8620 C CA . ILE A 1 30 ? 7.769 11.387 -6.647 1.00 0.00 8 ILE A CA 6
ATOM 8621 C C . ILE A 1 30 ? 8.610 11.838 -7.846 1.00 0.00 8 ILE A C 6
ATOM 8622 O O . ILE A 1 30 ? 9.453 11.091 -8.344 1.00 0.00 8 ILE A O 6
ATOM 8638 N N . CYS A 1 31 ? 8.399 13.077 -8.277 1.00 0.00 9 CYS A N 6
ATOM 8639 C CA . CYS A 1 31 ? 9.151 13.646 -9.384 1.00 0.00 9 CYS A CA 6
ATOM 8640 C C . CYS A 1 31 ? 10.564 13.988 -8.932 1.00 0.00 9 CYS A C 6
ATOM 8641 O O . CYS A 1 31 ? 11.521 13.884 -9.700 1.00 0.00 9 CYS A O 6
ATOM 8649 N N . GLN A 1 32 ? 10.685 14.386 -7.669 1.00 0.00 10 GLN A N 6
ATOM 8650 C CA . GLN A 1 32 ? 11.974 14.753 -7.101 1.00 0.00 10 GLN A CA 6
ATOM 8651 C C . GLN A 1 32 ? 12.887 13.538 -7.011 1.00 0.00 10 GLN A C 6
ATOM 8652 O O . GLN A 1 32 ? 14.061 13.606 -7.369 1.00 0.00 10 GLN A O 6
ATOM 8666 N N . ALA A 1 33 ? 12.337 12.424 -6.550 1.00 0.00 11 ALA A N 6
ATOM 8667 C CA . ALA A 1 33 ? 13.107 11.197 -6.414 1.00 0.00 11 ALA A CA 6
ATOM 8668 C C . ALA A 1 33 ? 13.517 10.651 -7.776 1.00 0.00 11 ALA A C 6
ATOM 8669 O O . ALA A 1 33 ? 14.600 10.087 -7.923 1.00 0.00 11 ALA A O 6
ATOM 8676 N N . ALA A 1 34 ? 12.655 10.833 -8.772 1.00 0.00 12 ALA A N 6
ATOM 8677 C CA . ALA A 1 34 ? 12.945 10.390 -10.133 1.00 0.00 12 ALA A CA 6
ATOM 8678 C C . ALA A 1 34 ? 14.118 11.170 -10.720 1.00 0.00 12 ALA A C 6
ATOM 8679 O O . ALA A 1 34 ? 14.885 10.652 -11.531 1.00 0.00 12 ALA A O 6
ATOM 8686 N N . ASP A 1 35 ? 14.256 12.416 -10.295 1.00 0.00 13 ASP A N 6
ATOM 8687 C CA . ASP A 1 35 ? 15.335 13.274 -10.771 1.00 0.00 13 ASP A CA 6
ATOM 8688 C C . ASP A 1 35 ? 16.584 13.088 -9.913 1.00 0.00 13 ASP A C 6
ATOM 8689 O O . ASP A 1 35 ? 17.686 13.476 -10.296 1.00 0.00 13 ASP A O 6
ATOM 8698 N N . ALA A 1 36 ? 16.405 12.469 -8.754 1.00 0.00 14 ALA A N 6
ATOM 8699 C CA . ALA A 1 36 ? 17.502 12.248 -7.822 1.00 0.00 14 ALA A CA 6
ATOM 8700 C C . ALA A 1 36 ? 18.075 10.842 -7.970 1.00 0.00 14 ALA A C 6
ATOM 8701 O O . ALA A 1 36 ? 18.913 10.416 -7.175 1.00 0.00 14 ALA A O 6
ATOM 8708 N N . LEU A 1 37 ? 17.612 10.122 -8.985 1.00 0.00 15 LEU A N 6
ATOM 8709 C CA . LEU A 1 37 ? 18.113 8.780 -9.257 1.00 0.00 15 LEU A CA 6
ATOM 8710 C C . LEU A 1 37 ? 19.579 8.838 -9.666 1.00 0.00 15 LEU A C 6
ATOM 8711 O O . LEU A 1 37 ? 19.944 9.545 -10.605 1.00 0.00 15 LEU A O 6
ATOM 8727 N N . LYS A 1 38 ? 20.415 8.099 -8.963 1.00 0.00 16 LYS A N 6
ATOM 8728 C CA . LYS A 1 38 ? 21.843 8.113 -9.233 1.00 0.00 16 LYS A CA 6
ATOM 8729 C C . LYS A 1 38 ? 22.252 6.862 -9.996 1.00 0.00 16 LYS A C 6
ATOM 8730 O O . LYS A 1 38 ? 21.678 5.792 -9.799 1.00 0.00 16 LYS A O 6
ATOM 8749 N N . GLY A 1 39 ? 23.229 7.006 -10.875 1.00 0.00 17 GLY A N 6
ATOM 8750 C CA . GLY A 1 39 ? 23.684 5.883 -11.664 1.00 0.00 17 GLY A CA 6
ATOM 8751 C C . GLY A 1 39 ? 23.425 6.082 -13.142 1.00 0.00 17 GLY A C 6
ATOM 8752 O O . GLY A 1 39 ? 22.700 7.000 -13.538 1.00 0.00 17 GLY A O 6
ATOM 8756 N N . PHE A 1 40 ? 24.010 5.226 -13.961 1.00 0.00 18 PHE A N 6
ATOM 8757 C CA . PHE A 1 40 ? 23.861 5.333 -15.401 1.00 0.00 18 PHE A CA 6
ATOM 8758 C C . PHE A 1 40 ? 23.187 4.090 -15.957 1.00 0.00 18 PHE A C 6
ATOM 8759 O O . PHE A 1 40 ? 23.080 3.072 -15.276 1.00 0.00 18 PHE A O 6
ATOM 8776 N N . VAL A 1 41 ? 22.723 4.185 -17.186 1.00 0.00 19 VAL A N 6
ATOM 8777 C CA . VAL A 1 41 ? 22.093 3.071 -17.858 1.00 0.00 19 VAL A CA 6
ATOM 8778 C C . VAL A 1 41 ? 22.408 3.142 -19.353 1.00 0.00 19 VAL A C 6
ATOM 8779 O O . VAL A 1 41 ? 22.531 4.233 -19.913 1.00 0.00 19 VAL A O 6
ATOM 8792 N N . GLY A 1 42 ? 22.588 1.990 -19.981 1.00 0.00 20 GLY A N 6
ATOM 8793 C CA . GLY A 1 42 ? 22.951 1.962 -21.383 1.00 0.00 20 GLY A CA 6
ATOM 8794 C C . GLY A 1 42 ? 22.424 0.731 -22.085 1.00 0.00 20 GLY A C 6
ATOM 8795 O O . GLY A 1 42 ? 21.893 -0.178 -21.445 1.00 0.00 20 GLY A O 6
ATOM 8799 N N . PHE A 1 43 ? 22.570 0.693 -23.398 1.00 0.00 21 PHE A N 6
ATOM 8800 C CA . PHE A 1 43 ? 22.067 -0.420 -24.183 1.00 0.00 21 PHE A CA 6
ATOM 8801 C C . PHE A 1 43 ? 23.210 -1.322 -24.623 1.00 0.00 21 PHE A C 6
ATOM 8802 O O . PHE A 1 43 ? 24.114 -0.888 -25.337 1.00 0.00 21 PHE A O 6
ATOM 8819 N N . ASN A 1 44 ? 23.177 -2.574 -24.192 1.00 0.00 22 ASN A N 6
ATOM 8820 C CA . ASN A 1 44 ? 24.165 -3.540 -24.636 1.00 0.00 22 ASN A CA 6
ATOM 8821 C C . ASN A 1 44 ? 23.718 -4.122 -25.967 1.00 0.00 22 ASN A C 6
ATOM 8822 O O . ASN A 1 44 ? 22.885 -5.027 -26.023 1.00 0.00 22 ASN A O 6
ATOM 8833 N N . ARG A 1 45 ? 24.272 -3.570 -27.032 1.00 0.00 23 ARG A N 6
ATOM 8834 C CA . ARG A 1 45 ? 23.876 -3.903 -28.396 1.00 0.00 23 ARG A CA 6
ATOM 8835 C C . ARG A 1 45 ? 24.181 -5.357 -28.755 1.00 0.00 23 ARG A C 6
ATOM 8836 O O . ARG A 1 45 ? 23.627 -5.895 -29.713 1.00 0.00 23 ARG A O 6
ATOM 8857 N N . LYS A 1 46 ? 25.048 -5.995 -27.983 1.00 0.00 24 LYS A N 6
ATOM 8858 C CA . LYS A 1 46 ? 25.473 -7.351 -28.292 1.00 0.00 24 LYS A CA 6
ATOM 8859 C C . LYS A 1 46 ? 24.567 -8.383 -27.630 1.00 0.00 24 LYS A C 6
ATOM 8860 O O . LYS A 1 46 ? 24.398 -9.491 -28.143 1.00 0.00 24 LYS A O 6
ATOM 8879 N N . THR A 1 47 ? 23.981 -8.023 -26.498 1.00 0.00 25 THR A N 6
ATOM 8880 C CA . THR A 1 47 ? 23.034 -8.904 -25.832 1.00 0.00 25 THR A CA 6
ATOM 8881 C C . THR A 1 47 ? 21.602 -8.539 -26.209 1.00 0.00 25 THR A C 6
ATOM 8882 O O . THR A 1 47 ? 20.704 -9.380 -26.176 1.00 0.00 25 THR A O 6
ATOM 8893 N N . GLY A 1 48 ? 21.398 -7.279 -26.575 1.00 0.00 26 GLY A N 6
ATOM 8894 C CA . GLY A 1 48 ? 20.093 -6.833 -27.017 1.00 0.00 26 GLY A CA 6
ATOM 8895 C C . GLY A 1 48 ? 19.204 -6.412 -25.867 1.00 0.00 26 GLY A C 6
ATOM 8896 O O . GLY A 1 48 ? 17.979 -6.432 -25.982 1.00 0.00 26 GLY A O 6
ATOM 8900 N N . ARG A 1 49 ? 19.814 -6.023 -24.758 1.00 0.00 27 ARG A N 6
ATOM 8901 C CA . ARG A 1 49 ? 19.057 -5.613 -23.586 1.00 0.00 27 ARG A CA 6
ATOM 8902 C C . ARG A 1 49 ? 19.576 -4.295 -23.032 1.00 0.00 27 ARG A C 6
ATOM 8903 O O . ARG A 1 49 ? 20.737 -3.928 -23.242 1.00 0.00 27 ARG A O 6
ATOM 8924 N N . TYR A 1 50 ? 18.705 -3.591 -22.331 1.00 0.00 28 TYR A N 6
ATOM 8925 C CA . TYR A 1 50 ? 19.028 -2.287 -21.776 1.00 0.00 28 TYR A CA 6
ATOM 8926 C C . TYR A 1 50 ? 19.371 -2.452 -20.301 1.00 0.00 28 TYR A C 6
ATOM 8927 O O . TYR A 1 50 ? 18.523 -2.851 -19.503 1.00 0.00 28 TYR A O 6
ATOM 8945 N N . ILE A 1 51 ? 20.613 -2.163 -19.942 1.00 0.00 29 ILE A N 6
ATOM 8946 C CA . ILE A 1 51 ? 21.105 -2.480 -18.610 1.00 0.00 29 ILE A CA 6
ATOM 8947 C C . ILE A 1 51 ? 21.682 -1.263 -17.902 1.00 0.00 29 ILE A C 6
ATOM 8948 O O . ILE A 1 51 ? 22.185 -0.336 -18.537 1.00 0.00 29 ILE A O 6
ATOM 8964 N N . VAL A 1 52 ? 21.597 -1.272 -16.581 1.00 0.00 30 VAL A N 6
ATOM 8965 C CA . VAL A 1 52 ? 22.134 -0.189 -15.773 1.00 0.00 30 VAL A CA 6
ATOM 8966 C C . VAL A 1 52 ? 23.606 -0.427 -15.462 1.00 0.00 30 VAL A C 6
ATOM 8967 O O . VAL A 1 52 ? 24.063 -1.571 -15.384 1.00 0.00 30 VAL A O 6
ATOM 8980 N N . ARG A 1 53 ? 24.344 0.653 -15.293 1.00 0.00 31 ARG A N 6
ATOM 8981 C CA . ARG A 1 53 ? 25.766 0.577 -15.023 1.00 0.00 31 ARG A CA 6
ATOM 8982 C C . ARG A 1 53 ? 26.142 1.600 -13.956 1.00 0.00 31 ARG A C 6
ATOM 8983 O O . ARG A 1 53 ? 25.760 2.766 -14.044 1.00 0.00 31 ARG A O 6
ATOM 9004 N N . PHE A 1 54 ? 26.885 1.163 -12.951 1.00 0.00 32 PHE A N 6
ATOM 9005 C CA . PHE A 1 54 ? 27.268 2.046 -11.857 1.00 0.00 32 PHE A CA 6
ATOM 9006 C C . PHE A 1 54 ? 28.555 2.786 -12.205 1.00 0.00 32 PHE A C 6
ATOM 9007 O O . PHE A 1 54 ? 28.723 3.960 -11.871 1.00 0.00 32 PHE A O 6
ATOM 9024 N N . SER A 1 55 ? 29.458 2.090 -12.881 1.00 0.00 33 SER A N 6
ATOM 9025 C CA . SER A 1 55 ? 30.705 2.684 -13.329 1.00 0.00 33 SER A CA 6
ATOM 9026 C C . SER A 1 55 ? 30.581 3.154 -14.776 1.00 0.00 33 SER A C 6
ATOM 9027 O O . SER A 1 55 ? 30.500 2.342 -15.697 1.00 0.00 33 SER A O 6
ATOM 9035 N N . GLU A 1 56 ? 30.569 4.467 -14.965 1.00 0.00 34 GLU A N 6
ATOM 9036 C CA . GLU A 1 56 ? 30.412 5.070 -16.289 1.00 0.00 34 GLU A CA 6
ATOM 9037 C C . GLU A 1 56 ? 31.561 4.666 -17.219 1.00 0.00 34 GLU A C 6
ATOM 9038 O O . GLU A 1 56 ? 31.420 4.670 -18.438 1.00 0.00 34 GLU A O 6
ATOM 9050 N N . ASP A 1 57 ? 32.690 4.297 -16.625 1.00 0.00 35 ASP A N 6
ATOM 9051 C CA . ASP A 1 57 ? 33.896 3.953 -17.378 1.00 0.00 35 ASP A CA 6
ATOM 9052 C C . ASP A 1 57 ? 33.791 2.570 -18.032 1.00 0.00 35 ASP A C 6
ATOM 9053 O O . ASP A 1 57 ? 34.616 2.207 -18.871 1.00 0.00 35 ASP A O 6
ATOM 9062 N N . SER A 1 58 ? 32.760 1.815 -17.676 1.00 0.00 36 SER A N 6
ATOM 9063 C CA . SER A 1 58 ? 32.606 0.452 -18.174 1.00 0.00 36 SER A CA 6
ATOM 9064 C C . SER A 1 58 ? 32.059 0.431 -19.605 1.00 0.00 36 SER A C 6
ATOM 9065 O O . SER A 1 58 ? 31.006 -0.151 -19.878 1.00 0.00 36 SER A O 6
ATOM 9073 N N . PHE A 1 59 ? 32.784 1.071 -20.509 1.00 0.00 37 PHE A N 6
ATOM 9074 C CA . PHE A 1 59 ? 32.443 1.073 -21.923 1.00 0.00 37 PHE A CA 6
ATOM 9075 C C . PHE A 1 59 ? 33.724 1.034 -22.743 1.00 0.00 37 PHE A C 6
ATOM 9076 O O . PHE A 1 59 ? 34.813 1.213 -22.199 1.00 0.00 37 PHE A O 6
ATOM 9093 N N . GLY A 1 60 ? 33.601 0.803 -24.038 1.00 0.00 38 GLY A N 6
ATOM 9094 C CA . GLY A 1 60 ? 34.775 0.727 -24.881 1.00 0.00 38 GLY A CA 6
ATOM 9095 C C . GLY A 1 60 ? 34.623 1.519 -26.160 1.00 0.00 38 GLY A C 6
ATOM 9096 O O . GLY A 1 60 ? 33.963 2.555 -26.181 1.00 0.00 38 GLY A O 6
ATOM 9100 N N . MET A 1 61 ? 35.224 1.019 -27.227 1.00 0.00 39 MET A N 6
ATOM 9101 C CA . MET A 1 61 ? 35.159 1.670 -28.529 1.00 0.00 39 MET A CA 6
ATOM 9102 C C . MET A 1 61 ? 33.926 1.195 -29.282 1.00 0.00 39 MET A C 6
ATOM 9103 O O . MET A 1 61 ? 33.452 1.852 -30.209 1.00 0.00 39 MET A O 6
ATOM 9117 N N . ASP A 1 62 ? 33.422 0.035 -28.882 1.00 0.00 40 ASP A N 6
ATOM 9118 C CA . ASP A 1 62 ? 32.221 -0.533 -29.485 1.00 0.00 40 ASP A CA 6
ATOM 9119 C C . ASP A 1 62 ? 30.985 0.204 -28.986 1.00 0.00 40 ASP A C 6
ATOM 9120 O O . ASP A 1 62 ? 30.072 0.509 -29.754 1.00 0.00 40 ASP A O 6
ATOM 9129 N N . VAL A 1 63 ? 30.976 0.500 -27.695 1.00 0.00 41 VAL A N 6
ATOM 9130 C CA . VAL A 1 63 ? 29.851 1.176 -27.067 1.00 0.00 41 VAL A CA 6
ATOM 9131 C C . VAL A 1 63 ? 29.977 2.686 -27.238 1.00 0.00 41 VAL A C 6
ATOM 9132 O O . VAL A 1 63 ? 31.018 3.268 -26.933 1.00 0.00 41 VAL A O 6
ATOM 9145 N N . ALA A 1 64 ? 28.918 3.309 -27.735 1.00 0.00 42 ALA A N 6
ATOM 9146 C CA . ALA A 1 64 ? 28.906 4.747 -27.954 1.00 0.00 42 ALA A CA 6
ATOM 9147 C C . ALA A 1 64 ? 28.722 5.499 -26.640 1.00 0.00 42 ALA A C 6
ATOM 9148 O O . ALA A 1 64 ? 28.009 5.037 -25.746 1.00 0.00 42 ALA A O 6
ATOM 9155 N N . ASP A 1 65 ? 29.356 6.663 -26.538 1.00 0.00 43 ASP A N 6
ATOM 9156 C CA . ASP A 1 65 ? 29.270 7.492 -25.334 1.00 0.00 43 ASP A CA 6
ATOM 9157 C C . ASP A 1 65 ? 27.832 7.936 -25.119 1.00 0.00 43 ASP A C 6
ATOM 9158 O O . ASP A 1 65 ? 27.351 8.030 -23.990 1.00 0.00 43 ASP A O 6
ATOM 9167 N N . ASP A 1 66 ? 27.151 8.183 -26.231 1.00 0.00 44 ASP A N 6
ATOM 9168 C CA . ASP A 1 66 ? 25.785 8.697 -26.224 1.00 0.00 44 ASP A CA 6
ATOM 9169 C C . ASP A 1 66 ? 24.798 7.662 -25.699 1.00 0.00 44 ASP A C 6
ATOM 9170 O O . ASP A 1 66 ? 23.655 7.991 -25.380 1.00 0.00 44 ASP A O 6
ATOM 9179 N N . SER A 1 67 ? 25.228 6.410 -25.625 1.00 0.00 45 SER A N 6
ATOM 9180 C CA . SER A 1 67 ? 24.369 5.348 -25.127 1.00 0.00 45 SER A CA 6
ATOM 9181 C C . SER A 1 67 ? 24.271 5.428 -23.607 1.00 0.00 45 SER A C 6
ATOM 9182 O O . SER A 1 67 ? 23.229 5.123 -23.023 1.00 0.00 45 SER A O 6
ATOM 9190 N N . ILE A 1 68 ? 25.356 5.865 -22.977 1.00 0.00 46 ILE A N 6
ATOM 9191 C CA . ILE A 1 68 ? 25.409 5.977 -21.529 1.00 0.00 46 ILE A CA 6
ATOM 9192 C C . ILE A 1 68 ? 24.577 7.164 -21.061 1.00 0.00 46 ILE A C 6
ATOM 9193 O O . ILE A 1 68 ? 24.950 8.318 -21.265 1.00 0.00 46 ILE A O 6
ATOM 9209 N N . THR A 1 69 ? 23.443 6.871 -20.455 1.00 0.00 47 THR A N 6
ATOM 9210 C CA . THR A 1 69 ? 22.539 7.899 -19.989 1.00 0.00 47 THR A CA 6
ATOM 9211 C C . THR A 1 69 ? 22.296 7.752 -18.492 1.00 0.00 47 THR A C 6
ATOM 9212 O O . THR A 1 69 ? 22.032 6.653 -18.013 1.00 0.00 47 THR A O 6
ATOM 9223 N N . PRO A 1 70 ? 22.416 8.843 -17.728 1.00 0.00 48 PRO A N 6
ATOM 9224 C CA . PRO A 1 70 ? 22.039 8.848 -16.315 1.00 0.00 48 PRO A CA 6
ATOM 9225 C C . PRO A 1 70 ? 20.593 8.394 -16.139 1.00 0.00 48 PRO A C 6
ATOM 9226 O O . PRO A 1 70 ? 19.708 8.849 -16.862 1.00 0.00 48 PRO A O 6
ATOM 9237 N N . THR A 1 71 ? 20.354 7.496 -15.193 1.00 0.00 49 THR A N 6
ATOM 9238 C CA . THR A 1 71 ? 19.021 6.937 -14.991 1.00 0.00 49 THR A CA 6
ATOM 9239 C C . THR A 1 71 ? 17.989 8.029 -14.684 1.00 0.00 49 THR A C 6
ATOM 9240 O O . THR A 1 71 ? 16.829 7.913 -15.073 1.00 0.00 49 THR A O 6
ATOM 9251 N N . SER A 1 72 ? 18.420 9.096 -14.020 1.00 0.00 50 SER A N 6
ATOM 9252 C CA . SER A 1 72 ? 17.536 10.212 -13.707 1.00 0.00 50 SER A CA 6
ATOM 9253 C C . SER A 1 72 ? 17.236 11.045 -14.951 1.00 0.00 50 SER A C 6
ATOM 9254 O O . SER A 1 72 ? 16.204 11.704 -15.036 1.00 0.00 50 SER A O 6
ATOM 9262 N N . GLU A 1 73 ? 18.138 10.997 -15.919 1.00 0.00 51 GLU A N 6
ATOM 9263 C CA . GLU A 1 73 ? 17.970 11.735 -17.160 1.00 0.00 51 GLU A CA 6
ATOM 9264 C C . GLU A 1 73 ? 17.178 10.898 -18.163 1.00 0.00 51 GLU A C 6
ATOM 9265 O O . GLU A 1 73 ? 16.578 11.424 -19.099 1.00 0.00 51 GLU A O 6
ATOM 9277 N N . PHE A 1 74 ? 17.172 9.589 -17.947 1.00 0.00 52 PHE A N 6
ATOM 9278 C CA . PHE A 1 74 ? 16.487 8.664 -18.840 1.00 0.00 52 PHE A CA 6
ATOM 9279 C C . PHE A 1 74 ? 14.980 8.688 -18.609 1.00 0.00 52 PHE A C 6
ATOM 9280 O O . PHE A 1 74 ? 14.200 8.449 -19.529 1.00 0.00 52 PHE A O 6
ATOM 9297 N N . VAL A 1 75 ? 14.572 8.987 -17.383 1.00 0.00 53 VAL A N 6
ATOM 9298 C CA . VAL A 1 75 ? 13.159 8.957 -17.037 1.00 0.00 53 VAL A CA 6
ATOM 9299 C C . VAL A 1 75 ? 12.443 10.219 -17.518 1.00 0.00 53 VAL A C 6
ATOM 9300 O O . VAL A 1 75 ? 11.213 10.260 -17.587 1.00 0.00 53 VAL A O 6
ATOM 9313 N N . TRP A 1 76 ? 13.215 11.242 -17.862 1.00 0.00 54 TRP A N 6
ATOM 9314 C CA . TRP A 1 76 ? 12.646 12.481 -18.368 1.00 0.00 54 TRP A CA 6
ATOM 9315 C C . TRP A 1 76 ? 12.795 12.554 -19.881 1.00 0.00 54 TRP A C 6
ATOM 9316 O O . TRP A 1 76 ? 13.906 12.572 -20.412 1.00 0.00 54 TRP A O 6
ATOM 9337 N N . SER A 1 77 ? 11.667 12.583 -20.563 1.00 0.00 55 SER A N 6
ATOM 9338 C CA . SER A 1 77 ? 11.648 12.649 -22.010 1.00 0.00 55 SER A CA 6
ATOM 9339 C C . SER A 1 77 ? 11.686 14.107 -22.459 1.00 0.00 55 SER A C 6
ATOM 9340 O O . SER A 1 77 ? 10.905 14.935 -21.981 1.00 0.00 55 SER A O 6
ATOM 9348 N N . SER A 1 78 ? 12.605 14.415 -23.361 1.00 0.00 56 SER A N 6
ATOM 9349 C CA . SER A 1 78 ? 12.774 15.771 -23.854 1.00 0.00 56 SER A CA 6
ATOM 9350 C C . SER A 1 78 ? 11.816 16.036 -25.012 1.00 0.00 56 SER A C 6
ATOM 9351 O O . SER A 1 78 ? 11.842 15.332 -26.025 1.00 0.00 56 SER A O 6
ATOM 9359 N N . VAL A 1 79 ? 10.963 17.043 -24.858 1.00 0.00 57 VAL A N 6
ATOM 9360 C CA . VAL A 1 79 ? 9.915 17.303 -25.838 1.00 0.00 57 VAL A CA 6
ATOM 9361 C C . VAL A 1 79 ? 9.876 18.763 -26.289 1.00 0.00 57 VAL A C 6
ATOM 9362 O O . VAL A 1 79 ? 8.908 19.189 -26.923 1.00 0.00 57 VAL A O 6
ATOM 9375 N N . ARG A 1 80 ? 10.917 19.528 -25.976 1.00 0.00 58 ARG A N 6
ATOM 9376 C CA . ARG A 1 80 ? 10.993 20.921 -26.413 1.00 0.00 58 ARG A CA 6
ATOM 9377 C C . ARG A 1 80 ? 12.387 21.503 -26.177 1.00 0.00 58 ARG A C 6
ATOM 9378 O O . ARG A 1 80 ? 13.189 21.611 -27.107 1.00 0.00 58 ARG A O 6
ATOM 9399 N N . ASP A 1 81 ? 12.672 21.864 -24.929 1.00 0.00 59 ASP A N 6
ATOM 9400 C CA . ASP A 1 81 ? 13.940 22.499 -24.572 1.00 0.00 59 ASP A CA 6
ATOM 9401 C C . ASP A 1 81 ? 14.202 22.381 -23.073 1.00 0.00 59 ASP A C 6
ATOM 9402 O O . ASP A 1 81 ? 15.148 21.722 -22.646 1.00 0.00 59 ASP A O 6
ATOM 9411 N N . ASP A 1 82 ? 13.372 23.038 -22.285 1.00 0.00 60 ASP A N 6
ATOM 9412 C CA . ASP A 1 82 ? 13.422 22.927 -20.835 1.00 0.00 60 ASP A CA 6
ATOM 9413 C C . ASP A 1 82 ? 12.249 22.081 -20.370 1.00 0.00 60 ASP A C 6
ATOM 9414 O O . ASP A 1 82 ? 12.281 21.468 -19.305 1.00 0.00 60 ASP A O 6
ATOM 9423 N N . VAL A 1 83 ? 11.216 22.048 -21.203 1.00 0.00 61 VAL A N 6
ATOM 9424 C CA . VAL A 1 83 ? 10.019 21.271 -20.922 1.00 0.00 61 VAL A CA 6
ATOM 9425 C C . VAL A 1 83 ? 10.295 19.776 -21.064 1.00 0.00 61 VAL A C 6
ATOM 9426 O O . VAL A 1 83 ? 10.539 19.276 -22.165 1.00 0.00 61 VAL A O 6
ATOM 9439 N N . MET A 1 84 ? 10.267 19.079 -19.942 1.00 0.00 62 MET A N 6
ATOM 9440 C CA . MET A 1 84 ? 10.464 17.638 -19.919 1.00 0.00 62 MET A CA 6
ATOM 9441 C C . MET A 1 84 ? 9.183 16.959 -19.461 1.00 0.00 62 MET A C 6
ATOM 9442 O O . MET A 1 84 ? 8.313 17.601 -18.873 1.00 0.00 62 MET A O 6
ATOM 9456 N N . ARG A 1 85 ? 9.057 15.674 -19.737 1.00 0.00 63 ARG A N 6
ATOM 9457 C CA . ARG A 1 85 ? 7.919 14.908 -19.252 1.00 0.00 63 ARG A CA 6
ATOM 9458 C C . ARG A 1 85 ? 8.356 13.516 -18.825 1.00 0.00 63 ARG A C 6
ATOM 9459 O O . ARG A 1 85 ? 9.234 12.916 -19.445 1.00 0.00 63 ARG A O 6
ATOM 9480 N N . LEU A 1 86 ? 7.752 13.020 -17.756 1.00 0.00 64 LEU A N 6
ATOM 9481 C CA . LEU A 1 86 ? 8.089 11.709 -17.222 1.00 0.00 64 LEU A CA 6
ATOM 9482 C C . LEU A 1 86 ? 7.672 10.631 -18.217 1.00 0.00 64 LEU A C 6
ATOM 9483 O O . LEU A 1 86 ? 6.488 10.472 -18.519 1.00 0.00 64 LEU A O 6
ATOM 9499 N N . GLY A 1 87 ? 8.650 9.912 -18.740 1.00 0.00 65 GLY A N 6
ATOM 9500 C CA . GLY A 1 87 ? 8.367 8.867 -19.695 1.00 0.00 65 GLY A CA 6
ATOM 9501 C C . GLY A 1 87 ? 8.048 7.561 -19.013 1.00 0.00 65 GLY A C 6
ATOM 9502 O O . GLY A 1 87 ? 8.926 6.941 -18.440 1.00 0.00 65 GLY A O 6
ATOM 9506 N N . ARG A 1 88 ? 6.799 7.126 -19.095 1.00 0.00 66 ARG A N 6
ATOM 9507 C CA . ARG A 1 88 ? 6.362 5.915 -18.401 1.00 0.00 66 ARG A CA 6
ATOM 9508 C C . ARG A 1 88 ? 7.116 4.674 -18.888 1.00 0.00 66 ARG A C 6
ATOM 9509 O O . ARG A 1 88 ? 7.095 3.631 -18.236 1.00 0.00 66 ARG A O 6
ATOM 9530 N N . GLU A 1 89 ? 7.789 4.794 -20.027 1.00 0.00 67 GLU A N 6
ATOM 9531 C CA . GLU A 1 89 ? 8.522 3.673 -20.604 1.00 0.00 67 GLU A CA 6
ATOM 9532 C C . GLU A 1 89 ? 9.725 3.271 -19.747 1.00 0.00 67 GLU A C 6
ATOM 9533 O O . GLU A 1 89 ? 10.165 2.121 -19.799 1.00 0.00 67 GLU A O 6
ATOM 9545 N N . GLN A 1 90 ? 10.251 4.203 -18.949 1.00 0.00 68 GLN A N 6
ATOM 9546 C CA . GLN A 1 90 ? 11.377 3.884 -18.073 1.00 0.00 68 GLN A CA 6
ATOM 9547 C C . GLN A 1 90 ? 10.962 2.847 -17.036 1.00 0.00 68 GLN A C 6
ATOM 9548 O O . GLN A 1 90 ? 11.766 2.015 -16.625 1.00 0.00 68 GLN A O 6
ATOM 9562 N N . LEU A 1 91 ? 9.692 2.883 -16.649 1.00 0.00 69 LEU A N 6
ATOM 9563 C CA . LEU A 1 91 ? 9.152 1.940 -15.678 1.00 0.00 69 LEU A CA 6
ATOM 9564 C C . LEU A 1 91 ? 9.245 0.514 -16.201 1.00 0.00 69 LEU A C 6
ATOM 9565 O O . LEU A 1 91 ? 9.635 -0.399 -15.476 1.00 0.00 69 LEU A O 6
ATOM 9581 N N . GLN A 1 92 ? 8.904 0.336 -17.473 1.00 0.00 70 GLN A N 6
ATOM 9582 C CA . GLN A 1 92 ? 8.872 -0.989 -18.078 1.00 0.00 70 GLN A CA 6
ATOM 9583 C C . GLN A 1 92 ? 10.264 -1.597 -18.153 1.00 0.00 70 GLN A C 6
ATOM 9584 O O . GLN A 1 92 ? 10.427 -2.811 -18.053 1.00 0.00 70 GLN A O 6
ATOM 9598 N N . ILE A 1 93 ? 11.261 -0.755 -18.344 1.00 0.00 71 ILE A N 6
ATOM 9599 C CA . ILE A 1 93 ? 12.638 -1.215 -18.370 1.00 0.00 71 ILE A CA 6
ATOM 9600 C C . ILE A 1 93 ? 13.131 -1.524 -16.957 1.00 0.00 71 ILE A C 6
ATOM 9601 O O . ILE A 1 93 ? 13.740 -2.565 -16.714 1.00 0.00 71 ILE A O 6
ATOM 9617 N N . LEU A 1 94 ? 12.837 -0.625 -16.024 1.00 0.00 72 LEU A N 6
ATOM 9618 C CA . LEU A 1 94 ? 13.318 -0.764 -14.653 1.00 0.00 72 LEU A CA 6
ATOM 9619 C C . LEU A 1 94 ? 12.661 -1.936 -13.927 1.00 0.00 72 LEU A C 6
ATOM 9620 O O . LEU A 1 94 ? 13.275 -2.540 -13.051 1.00 0.00 72 LEU A O 6
ATOM 9636 N N . LEU A 1 95 ? 11.420 -2.262 -14.289 1.00 0.00 73 LEU A N 6
ATOM 9637 C CA . LEU A 1 95 ? 10.702 -3.356 -13.633 1.00 0.00 73 LEU A CA 6
ATOM 9638 C C . LEU A 1 95 ? 11.407 -4.693 -13.864 1.00 0.00 73 LEU A C 6
ATOM 9639 O O . LEU A 1 95 ? 11.254 -5.630 -13.078 1.00 0.00 73 LEU A O 6
ATOM 9655 N N . GLU A 1 96 ? 12.175 -4.773 -14.951 1.00 0.00 74 GLU A N 6
ATOM 9656 C CA . GLU A 1 96 ? 12.956 -5.967 -15.267 1.00 0.00 74 GLU A CA 6
ATOM 9657 C C . GLU A 1 96 ? 14.024 -6.219 -14.204 1.00 0.00 74 GLU A C 6
ATOM 9658 O O . GLU A 1 96 ? 14.528 -7.336 -14.063 1.00 0.00 74 GLU A O 6
ATOM 9670 N N . GLN A 1 97 ? 14.366 -5.177 -13.462 1.00 0.00 75 GLN A N 6
ATOM 9671 C CA . GLN A 1 97 ? 15.357 -5.276 -12.404 1.00 0.00 75 GLN A CA 6
ATOM 9672 C C . GLN A 1 97 ? 14.674 -5.269 -11.041 1.00 0.00 75 GLN A C 6
ATOM 9673 O O . GLN A 1 97 ? 14.125 -4.256 -10.613 1.00 0.00 75 GLN A O 6
ATOM 9687 N N . ASN A 1 98 ? 14.714 -6.406 -10.363 1.00 0.00 76 ASN A N 6
ATOM 9688 C CA . ASN A 1 98 ? 14.025 -6.565 -9.084 1.00 0.00 76 ASN A CA 6
ATOM 9689 C C . ASN A 1 98 ? 14.909 -6.112 -7.930 1.00 0.00 76 ASN A C 6
ATOM 9690 O O . ASN A 1 98 ? 14.530 -6.215 -6.764 1.00 0.00 76 ASN A O 6
ATOM 9701 N N . ILE A 1 99 ? 16.092 -5.619 -8.259 1.00 0.00 77 ILE A N 6
ATOM 9702 C CA . ILE A 1 99 ? 17.040 -5.163 -7.251 1.00 0.00 77 ILE A CA 6
ATOM 9703 C C . ILE A 1 99 ? 17.003 -3.646 -7.091 1.00 0.00 77 ILE A C 6
ATOM 9704 O O . ILE A 1 99 ? 17.910 -2.944 -7.523 1.00 0.00 77 ILE A O 6
ATOM 9720 N N . ASN A 1 100 ? 15.958 -3.151 -6.439 1.00 0.00 78 ASN A N 6
ATOM 9721 C CA . ASN A 1 100 ? 15.723 -1.711 -6.315 1.00 0.00 78 ASN A CA 6
ATOM 9722 C C . ASN A 1 100 ? 16.916 -0.995 -5.689 1.00 0.00 78 ASN A C 6
ATOM 9723 O O . ASN A 1 100 ? 17.232 0.133 -6.062 1.00 0.00 78 ASN A O 6
ATOM 9734 N N . GLU A 1 101 ? 17.584 -1.662 -4.755 1.00 0.00 79 GLU A N 6
ATOM 9735 C CA . GLU A 1 101 ? 18.739 -1.081 -4.077 1.00 0.00 79 GLU A CA 6
ATOM 9736 C C . GLU A 1 101 ? 19.898 -0.848 -5.049 1.00 0.00 79 GLU A C 6
ATOM 9737 O O . GLU A 1 101 ? 20.515 0.218 -5.047 1.00 0.00 79 GLU A O 6
ATOM 9749 N N . ARG A 1 102 ? 20.186 -1.842 -5.883 1.00 0.00 80 ARG A N 6
ATOM 9750 C CA . ARG A 1 102 ? 21.301 -1.747 -6.823 1.00 0.00 80 ARG A CA 6
ATOM 9751 C C . ARG A 1 102 ? 20.878 -0.972 -8.058 1.00 0.00 80 ARG A C 6
ATOM 9752 O O . ARG A 1 102 ? 21.703 -0.424 -8.784 1.00 0.00 80 ARG A O 6
ATOM 9773 N N . LEU A 1 103 ? 19.578 -0.958 -8.288 1.00 0.00 81 LEU A N 6
ATOM 9774 C CA . LEU A 1 103 ? 18.991 -0.199 -9.380 1.00 0.00 81 LEU A CA 6
ATOM 9775 C C . LEU A 1 103 ? 18.987 1.293 -9.041 1.00 0.00 81 LEU A C 6
ATOM 9776 O O . LEU A 1 103 ? 18.984 2.137 -9.933 1.00 0.00 81 LEU A O 6
ATOM 9792 N N . ASN A 1 104 ? 18.996 1.594 -7.736 1.00 0.00 82 ASN A N 6
ATOM 9793 C CA . ASN A 1 104 ? 19.042 2.973 -7.225 1.00 0.00 82 ASN A CA 6
ATOM 9794 C C . ASN A 1 104 ? 17.732 3.710 -7.483 1.00 0.00 82 ASN A C 6
ATOM 9795 O O . ASN A 1 104 ? 17.693 4.941 -7.495 1.00 0.00 82 ASN A O 6
ATOM 9806 N N . ILE A 1 105 ? 16.656 2.953 -7.645 1.00 0.00 83 ILE A N 6
ATOM 9807 C CA . ILE A 1 105 ? 15.348 3.531 -7.924 1.00 0.00 83 ILE A CA 6
ATOM 9808 C C . ILE A 1 105 ? 14.626 3.909 -6.630 1.00 0.00 83 ILE A C 6
ATOM 9809 O O . ILE A 1 105 ? 14.679 3.180 -5.639 1.00 0.00 83 ILE A O 6
ATOM 9825 N N . GLY A 1 106 ? 13.968 5.067 -6.654 1.00 0.00 84 GLY A N 6
ATOM 9826 C CA . GLY A 1 106 ? 13.288 5.580 -5.480 1.00 0.00 84 GLY A CA 6
ATOM 9827 C C . GLY A 1 106 ? 12.031 4.808 -5.137 1.00 0.00 84 GLY A C 6
ATOM 9828 O O . GLY A 1 106 ? 11.429 4.172 -5.998 1.00 0.00 84 GLY A O 6
ATOM 9832 N N . GLU A 1 107 ? 11.619 4.893 -3.881 1.00 0.00 85 GLU A N 6
ATOM 9833 C CA . GLU A 1 107 ? 10.440 4.186 -3.397 1.00 0.00 85 GLU A CA 6
ATOM 9834 C C . GLU A 1 107 ? 9.142 4.696 -4.043 1.00 0.00 85 GLU A C 6
ATOM 9835 O O . GLU A 1 107 ? 8.324 3.887 -4.483 1.00 0.00 85 GLU A O 6
ATOM 9847 N N . PRO A 1 108 ? 8.915 6.034 -4.118 1.00 0.00 86 PRO A N 6
ATOM 9848 C CA . PRO A 1 108 ? 7.730 6.588 -4.795 1.00 0.00 86 PRO A CA 6
ATOM 9849 C C . PRO A 1 108 ? 7.658 6.169 -6.263 1.00 0.00 86 PRO A C 6
ATOM 9850 O O . PRO A 1 108 ? 6.588 6.175 -6.874 1.00 0.00 86 PRO A O 6
ATOM 9861 N N . LEU A 1 109 ? 8.804 5.787 -6.812 1.00 0.00 87 LEU A N 6
ATOM 9862 C CA . LEU A 1 109 ? 8.888 5.331 -8.192 1.00 0.00 87 LEU A CA 6
ATOM 9863 C C . LEU A 1 109 ? 8.167 3.994 -8.352 1.00 0.00 87 LEU A C 6
ATOM 9864 O O . LEU A 1 109 ? 7.536 3.736 -9.376 1.00 0.00 87 LEU A O 6
ATOM 9880 N N . LEU A 1 110 ? 8.246 3.155 -7.320 1.00 0.00 88 LEU A N 6
ATOM 9881 C CA . LEU A 1 110 ? 7.516 1.891 -7.310 1.00 0.00 88 LEU A CA 6
ATOM 9882 C C . LEU A 1 110 ? 6.021 2.157 -7.219 1.00 0.00 88 LEU A C 6
ATOM 9883 O O . LEU A 1 110 ? 5.214 1.423 -7.783 1.00 0.00 88 LEU A O 6
ATOM 9899 N N . VAL A 1 111 ? 5.663 3.221 -6.508 1.00 0.00 89 VAL A N 6
ATOM 9900 C CA . VAL A 1 111 ? 4.266 3.598 -6.332 1.00 0.00 89 VAL A CA 6
ATOM 9901 C C . VAL A 1 111 ? 3.643 3.992 -7.668 1.00 0.00 89 VAL A C 6
ATOM 9902 O O . VAL A 1 111 ? 2.513 3.608 -7.974 1.00 0.00 89 VAL A O 6
ATOM 9915 N N . TYR A 1 112 ? 4.400 4.734 -8.468 1.00 0.00 90 TYR A N 6
ATOM 9916 C CA . TYR A 1 112 ? 3.930 5.181 -9.775 1.00 0.00 90 TYR A CA 6
ATOM 9917 C C . TYR A 1 112 ? 3.719 3.988 -10.705 1.00 0.00 90 TYR A C 6
ATOM 9918 O O . TYR A 1 112 ? 2.833 3.993 -11.560 1.00 0.00 90 TYR A O 6
ATOM 9936 N N . LEU A 1 113 ? 4.542 2.964 -10.520 1.00 0.00 91 LEU A N 6
ATOM 9937 C CA . LEU A 1 113 ? 4.461 1.751 -11.320 1.00 0.00 91 LEU A CA 6
ATOM 9938 C C . LEU A 1 113 ? 3.197 0.961 -10.980 1.00 0.00 91 LEU A C 6
ATOM 9939 O O . LEU A 1 113 ? 2.672 0.219 -11.814 1.00 0.00 91 LEU A O 6
ATOM 9955 N N . ARG A 1 114 ? 2.703 1.141 -9.756 1.00 0.00 92 ARG A N 6
ATOM 9956 C CA . ARG A 1 114 ? 1.518 0.426 -9.291 1.00 0.00 92 ARG A CA 6
ATOM 9957 C C . ARG A 1 114 ? 0.273 0.909 -10.027 1.00 0.00 92 ARG A C 6
ATOM 9958 O O . ARG A 1 114 ? -0.535 0.107 -10.493 1.00 0.00 92 ARG A O 6
ATOM 9979 N N . ARG A 1 115 ? 0.127 2.224 -10.127 1.00 0.00 93 ARG A N 6
ATOM 9980 C CA . ARG A 1 115 ? -1.028 2.821 -10.781 1.00 0.00 93 ARG A CA 6
ATOM 9981 C C . ARG A 1 115 ? -0.727 4.267 -11.151 1.00 0.00 93 ARG A C 6
ATOM 9982 O O . ARG A 1 115 ? 0.149 4.892 -10.559 1.00 0.00 93 ARG A O 6
ATOM 10003 N N . GLN A 1 116 ? -1.447 4.791 -12.128 1.00 0.00 94 GLN A N 6
ATOM 10004 C CA . GLN A 1 116 ? -1.242 6.162 -12.573 1.00 0.00 94 GLN A CA 6
ATOM 10005 C C . GLN A 1 116 ? -2.230 7.099 -11.884 1.00 0.00 94 GLN A C 6
ATOM 10006 O O . GLN A 1 116 ? -3.228 6.655 -11.311 1.00 0.00 94 GLN A O 6
ATOM 10020 N N . ASP A 1 117 ? -1.946 8.390 -11.940 1.00 0.00 95 ASP A N 6
ATOM 10021 C CA . ASP A 1 117 ? -2.853 9.397 -11.406 1.00 0.00 95 ASP A CA 6
ATOM 10022 C C . ASP A 1 117 ? -2.799 10.637 -12.278 1.00 0.00 95 ASP A C 6
ATOM 10023 O O . ASP A 1 117 ? -3.809 11.073 -12.826 1.00 0.00 95 ASP A O 6
ATOM 10032 N N . LEU A 1 118 ? -1.608 11.202 -12.403 1.00 0.00 96 LEU A N 6
ATOM 10033 C CA . LEU A 1 118 ? -1.387 12.323 -13.299 1.00 0.00 96 LEU A CA 6
ATOM 10034 C C . LEU A 1 118 ? -1.221 11.805 -14.723 1.00 0.00 96 LEU A C 6
ATOM 10035 O O . LEU A 1 118 ? -0.334 10.995 -14.989 1.00 0.00 96 LEU A O 6
ATOM 10051 N N . PRO A 1 119 ? -2.085 12.249 -15.647 1.00 0.00 97 PRO A N 6
ATOM 10052 C CA . PRO A 1 119 ? -2.058 11.794 -17.043 1.00 0.00 97 PRO A CA 6
ATOM 10053 C C . PRO A 1 119 ? -0.719 12.070 -17.716 1.00 0.00 97 PRO A C 6
ATOM 10054 O O . PRO A 1 119 ? -0.171 11.209 -18.407 1.00 0.00 97 PRO A O 6
ATOM 10065 N N . GLU A 1 120 ? -0.199 13.275 -17.519 1.00 0.00 98 GLU A N 6
ATOM 10066 C CA . GLU A 1 120 ? 1.105 13.644 -18.050 1.00 0.00 98 GLU A CA 6
ATOM 10067 C C . GLU A 1 120 ? 1.900 14.420 -17.007 1.00 0.00 98 GLU A C 6
ATOM 10068 O O . GLU A 1 120 ? 1.558 15.558 -16.680 1.00 0.00 98 GLU A O 6
ATOM 10080 N N . ILE A 1 121 ? 2.943 13.803 -16.469 1.00 0.00 99 ILE A N 6
ATOM 10081 C CA . ILE A 1 121 ? 3.819 14.489 -15.530 1.00 0.00 99 ILE A CA 6
ATOM 10082 C C . ILE A 1 121 ? 4.853 15.310 -16.289 1.00 0.00 99 ILE A C 6
ATOM 10083 O O . ILE A 1 121 ? 5.782 14.763 -16.886 1.00 0.00 99 ILE A O 6
ATOM 10099 N N . THR A 1 122 ? 4.670 16.618 -16.283 1.00 0.00 100 THR A N 6
ATOM 10100 C CA . THR A 1 122 ? 5.563 17.517 -16.985 1.00 0.00 100 THR A CA 6
ATOM 10101 C C . THR A 1 122 ? 6.399 18.336 -16.012 1.00 0.00 100 THR A C 6
ATOM 10102 O O . THR A 1 122 ? 5.923 18.735 -14.947 1.00 0.00 100 THR A O 6
ATOM 10113 N N . ALA A 1 123 ? 7.641 18.575 -16.386 1.00 0.00 101 ALA A N 6
ATOM 10114 C CA . ALA A 1 123 ? 8.545 19.382 -15.587 1.00 0.00 101 ALA A CA 6
ATOM 10115 C C . ALA A 1 123 ? 9.153 20.473 -16.454 1.00 0.00 101 ALA A C 6
ATOM 10116 O O . ALA A 1 123 ? 9.819 20.185 -17.448 1.00 0.00 101 ALA A O 6
ATOM 10123 N N . GLN A 1 124 ? 8.926 21.719 -16.081 1.00 0.00 102 GLN A N 6
ATOM 10124 C CA . GLN A 1 124 ? 9.366 22.845 -16.887 1.00 0.00 102 GLN A CA 6
ATOM 10125 C C . GLN A 1 124 ? 9.566 24.083 -16.022 1.00 0.00 102 GLN A C 6
ATOM 10126 O O . GLN A 1 124 ? 8.617 24.622 -15.451 1.00 0.00 102 GLN A O 6
ATOM 10140 N N . ARG A 1 125 ? 10.806 24.536 -15.943 1.00 0.00 103 ARG A N 6
ATOM 10141 C CA . ARG A 1 125 ? 11.158 25.666 -15.100 1.00 0.00 103 ARG A CA 6
ATOM 10142 C C . ARG A 1 125 ? 11.037 26.954 -15.909 1.00 0.00 103 ARG A C 6
ATOM 10143 O O . ARG A 1 125 ? 11.994 27.718 -16.059 1.00 0.00 103 ARG A O 6
ATOM 10164 N N . GLN A 1 126 ? 9.845 27.174 -16.444 1.00 0.00 104 GLN A N 6
ATOM 10165 C CA . GLN A 1 126 ? 9.599 28.286 -17.347 1.00 0.00 104 GLN A CA 6
ATOM 10166 C C . GLN A 1 126 ? 8.534 29.218 -16.791 1.00 0.00 104 GLN A C 6
ATOM 10167 O O . GLN A 1 126 ? 8.776 30.411 -16.601 1.00 0.00 104 GLN A O 6
ATOM 10181 N N . LEU A 1 127 ? 7.354 28.655 -16.538 1.00 0.00 105 LEU A N 6
ATOM 10182 C CA . LEU A 1 127 ? 6.193 29.419 -16.086 1.00 0.00 105 LEU A CA 6
ATOM 10183 C C . LEU A 1 127 ? 5.776 30.428 -17.153 1.00 0.00 105 LEU A C 6
ATOM 10184 O O . LEU A 1 127 ? 5.321 31.531 -16.852 1.00 0.00 105 LEU A O 6
ATOM 10200 N N . ARG A 1 128 ? 5.938 30.030 -18.404 1.00 0.00 106 ARG A N 6
ATOM 10201 C CA . ARG A 1 128 ? 5.519 30.836 -19.537 1.00 0.00 106 ARG A CA 6
ATOM 10202 C C . ARG A 1 128 ? 4.707 29.978 -20.495 1.00 0.00 106 ARG A C 6
ATOM 10203 O O . ARG A 1 128 ? 3.479 29.879 -20.302 1.00 0.00 106 ARG A O 6
ATOM 10225 N N . MET A 1 23 ? -3.588 0.818 -2.466 1.00 0.00 1 MET A N 7
ATOM 10226 C CA . MET A 1 23 ? -2.318 1.429 -2.912 1.00 0.00 1 MET A CA 7
ATOM 10227 C C . MET A 1 23 ? -2.566 2.855 -3.378 1.00 0.00 1 MET A C 7
ATOM 10228 O O . MET A 1 23 ? -3.317 3.090 -4.329 1.00 0.00 1 MET A O 7
ATOM 10242 N N . SER A 1 24 ? -1.933 3.802 -2.710 1.00 0.00 2 SER A N 7
ATOM 10243 C CA . SER A 1 24 ? -2.126 5.207 -3.011 1.00 0.00 2 SER A CA 7
ATOM 10244 C C . SER A 1 24 ? -0.877 5.801 -3.650 1.00 0.00 2 SER A C 7
ATOM 10245 O O . SER A 1 24 ? 0.227 5.666 -3.120 1.00 0.00 2 SER A O 7
ATOM 10253 N N . ILE A 1 25 ? -1.057 6.442 -4.796 1.00 0.00 3 ILE A N 7
ATOM 10254 C CA . ILE A 1 25 ? 0.030 7.158 -5.444 1.00 0.00 3 ILE A CA 7
ATOM 10255 C C . ILE A 1 25 ? 0.340 8.415 -4.639 1.00 0.00 3 ILE A C 7
ATOM 10256 O O . ILE A 1 25 ? -0.575 9.089 -4.158 1.00 0.00 3 ILE A O 7
ATOM 10272 N N . THR A 1 26 ? 1.614 8.739 -4.503 1.00 0.00 4 THR A N 7
ATOM 10273 C CA . THR A 1 26 ? 2.030 9.789 -3.591 1.00 0.00 4 THR A CA 7
ATOM 10274 C C . THR A 1 26 ? 2.067 11.153 -4.274 1.00 0.00 4 THR A C 7
ATOM 10275 O O . THR A 1 26 ? 1.841 11.266 -5.481 1.00 0.00 4 THR A O 7
ATOM 10286 N N . SER A 1 27 ? 2.350 12.180 -3.484 1.00 0.00 5 SER A N 7
ATOM 10287 C CA . SER A 1 27 ? 2.393 13.554 -3.962 1.00 0.00 5 SER A CA 7
ATOM 10288 C C . SER A 1 27 ? 3.673 13.803 -4.765 1.00 0.00 5 SER A C 7
ATOM 10289 O O . SER A 1 27 ? 4.397 12.863 -5.094 1.00 0.00 5 SER A O 7
ATOM 10297 N N . THR A 1 28 ? 3.940 15.075 -5.067 1.00 0.00 6 THR A N 7
ATOM 10298 C CA . THR A 1 28 ? 5.078 15.492 -5.892 1.00 0.00 6 THR A CA 7
ATOM 10299 C C . THR A 1 28 ? 6.400 14.863 -5.421 1.00 0.00 6 THR A C 7
ATOM 10300 O O . THR A 1 28 ? 7.344 14.715 -6.203 1.00 0.00 6 THR A O 7
ATOM 10311 N N . ASP A 1 29 ? 6.449 14.477 -4.152 1.00 0.00 7 ASP A N 7
ATOM 10312 C CA . ASP A 1 29 ? 7.608 13.794 -3.576 1.00 0.00 7 ASP A CA 7
ATOM 10313 C C . ASP A 1 29 ? 8.014 12.575 -4.405 1.00 0.00 7 ASP A C 7
ATOM 10314 O O . ASP A 1 29 ? 9.181 12.190 -4.420 1.00 0.00 7 ASP A O 7
ATOM 10323 N N . ILE A 1 30 ? 7.050 11.989 -5.109 1.00 0.00 8 ILE A N 7
ATOM 10324 C CA . ILE A 1 30 ? 7.294 10.799 -5.916 1.00 0.00 8 ILE A CA 7
ATOM 10325 C C . ILE A 1 30 ? 8.319 11.074 -7.027 1.00 0.00 8 ILE A C 7
ATOM 10326 O O . ILE A 1 30 ? 9.268 10.312 -7.205 1.00 0.00 8 ILE A O 7
ATOM 10342 N N . CYS A 1 31 ? 8.141 12.175 -7.754 1.00 0.00 9 CYS A N 7
ATOM 10343 C CA . CYS A 1 31 ? 9.069 12.544 -8.816 1.00 0.00 9 CYS A CA 7
ATOM 10344 C C . CYS A 1 31 ? 10.358 13.116 -8.230 1.00 0.00 9 CYS A C 7
ATOM 10345 O O . CYS A 1 31 ? 11.422 13.046 -8.848 1.00 0.00 9 CYS A O 7
ATOM 10353 N N . GLN A 1 32 ? 10.252 13.685 -7.034 1.00 0.00 10 GLN A N 7
ATOM 10354 C CA . GLN A 1 32 ? 11.411 14.235 -6.339 1.00 0.00 10 GLN A CA 7
ATOM 10355 C C . GLN A 1 32 ? 12.355 13.117 -5.909 1.00 0.00 10 GLN A C 7
ATOM 10356 O O . GLN A 1 32 ? 13.575 13.280 -5.916 1.00 0.00 10 GLN A O 7
ATOM 10370 N N . ALA A 1 33 ? 11.782 11.978 -5.543 1.00 0.00 11 ALA A N 7
ATOM 10371 C CA . ALA A 1 33 ? 12.566 10.829 -5.112 1.00 0.00 11 ALA A CA 7
ATOM 10372 C C . ALA A 1 33 ? 13.320 10.201 -6.282 1.00 0.00 11 ALA A C 7
ATOM 10373 O O . ALA A 1 33 ? 14.289 9.470 -6.085 1.00 0.00 11 ALA A O 7
ATOM 10380 N N . ALA A 1 34 ? 12.881 10.501 -7.504 1.00 0.00 12 ALA A N 7
ATOM 10381 C CA . ALA A 1 34 ? 13.544 9.996 -8.704 1.00 0.00 12 ALA A CA 7
ATOM 10382 C C . ALA A 1 34 ? 14.926 10.624 -8.856 1.00 0.00 12 ALA A C 7
ATOM 10383 O O . ALA A 1 34 ? 15.785 10.113 -9.573 1.00 0.00 12 ALA A O 7
ATOM 10390 N N . ASP A 1 35 ? 15.131 11.729 -8.151 1.00 0.00 13 ASP A N 7
ATOM 10391 C CA . ASP A 1 35 ? 16.406 12.434 -8.161 1.00 0.00 13 ASP A CA 7
ATOM 10392 C C . ASP A 1 35 ? 17.452 11.678 -7.337 1.00 0.00 13 ASP A C 7
ATOM 10393 O O . ASP A 1 35 ? 18.657 11.895 -7.482 1.00 0.00 13 ASP A O 7
ATOM 10402 N N . ALA A 1 36 ? 16.982 10.764 -6.493 1.00 0.00 14 ALA A N 7
ATOM 10403 C CA . ALA A 1 36 ? 17.857 10.024 -5.590 1.00 0.00 14 ALA A CA 7
ATOM 10404 C C . ALA A 1 36 ? 18.378 8.739 -6.234 1.00 0.00 14 ALA A C 7
ATOM 10405 O O . ALA A 1 36 ? 19.025 7.922 -5.576 1.00 0.00 14 ALA A O 7
ATOM 10412 N N . LEU A 1 37 ? 18.091 8.563 -7.517 1.00 0.00 15 LEU A N 7
ATOM 10413 C CA . LEU A 1 37 ? 18.596 7.416 -8.264 1.00 0.00 15 LEU A CA 7
ATOM 10414 C C . LEU A 1 37 ? 20.034 7.674 -8.702 1.00 0.00 15 LEU A C 7
ATOM 10415 O O . LEU A 1 37 ? 20.393 8.804 -9.040 1.00 0.00 15 LEU A O 7
ATOM 10431 N N . LYS A 1 38 ? 20.852 6.632 -8.701 1.00 0.00 16 LYS A N 7
ATOM 10432 C CA . LYS A 1 38 ? 22.266 6.778 -9.018 1.00 0.00 16 LYS A CA 7
ATOM 10433 C C . LYS A 1 38 ? 22.648 5.897 -10.201 1.00 0.00 16 LYS A C 7
ATOM 10434 O O . LYS A 1 38 ? 22.210 4.755 -10.301 1.00 0.00 16 LYS A O 7
ATOM 10453 N N . GLY A 1 39 ? 23.453 6.437 -11.097 1.00 0.00 17 GLY A N 7
ATOM 10454 C CA . GLY A 1 39 ? 23.928 5.660 -12.219 1.00 0.00 17 GLY A CA 7
ATOM 10455 C C . GLY A 1 39 ? 23.408 6.168 -13.547 1.00 0.00 17 GLY A C 7
ATOM 10456 O O . GLY A 1 39 ? 22.675 7.160 -13.606 1.00 0.00 17 GLY A O 7
ATOM 10460 N N . PHE A 1 40 ? 23.786 5.486 -14.614 1.00 0.00 18 PHE A N 7
ATOM 10461 C CA . PHE A 1 40 ? 23.396 5.874 -15.957 1.00 0.00 18 PHE A CA 7
ATOM 10462 C C . PHE A 1 40 ? 22.738 4.699 -16.666 1.00 0.00 18 PHE A C 7
ATOM 10463 O O . PHE A 1 40 ? 22.900 3.552 -16.257 1.00 0.00 18 PHE A O 7
ATOM 10480 N N . VAL A 1 41 ? 21.984 4.986 -17.711 1.00 0.00 19 VAL A N 7
ATOM 10481 C CA . VAL A 1 41 ? 21.329 3.950 -18.496 1.00 0.00 19 VAL A CA 7
ATOM 10482 C C . VAL A 1 41 ? 21.548 4.230 -19.979 1.00 0.00 19 VAL A C 7
ATOM 10483 O O . VAL A 1 41 ? 21.291 5.339 -20.454 1.00 0.00 19 VAL A O 7
ATOM 10496 N N . GLY A 1 42 ? 22.030 3.233 -20.702 1.00 0.00 20 GLY A N 7
ATOM 10497 C CA . GLY A 1 42 ? 22.335 3.416 -22.105 1.00 0.00 20 GLY A CA 7
ATOM 10498 C C . GLY A 1 42 ? 22.132 2.143 -22.896 1.00 0.00 20 GLY A C 7
ATOM 10499 O O . GLY A 1 42 ? 21.889 1.086 -22.320 1.00 0.00 20 GLY A O 7
ATOM 10503 N N . PHE A 1 43 ? 22.228 2.232 -24.210 1.00 0.00 21 PHE A N 7
ATOM 10504 C CA . PHE A 1 43 ? 22.009 1.071 -25.056 1.00 0.00 21 PHE A CA 7
ATOM 10505 C C . PHE A 1 43 ? 23.316 0.327 -25.307 1.00 0.00 21 PHE A C 7
ATOM 10506 O O . PHE A 1 43 ? 24.324 0.927 -25.675 1.00 0.00 21 PHE A O 7
ATOM 10523 N N . ASN A 1 44 ? 23.292 -0.982 -25.109 1.00 0.00 22 ASN A N 7
ATOM 10524 C CA . ASN A 1 44 ? 24.462 -1.814 -25.347 1.00 0.00 22 ASN A CA 7
ATOM 10525 C C . ASN A 1 44 ? 24.221 -2.694 -26.569 1.00 0.00 22 ASN A C 7
ATOM 10526 O O . ASN A 1 44 ? 23.491 -3.685 -26.502 1.00 0.00 22 ASN A O 7
ATOM 10537 N N . ARG A 1 45 ? 24.829 -2.313 -27.685 1.00 0.00 23 ARG A N 7
ATOM 10538 C CA . ARG A 1 45 ? 24.619 -2.996 -28.959 1.00 0.00 23 ARG A CA 7
ATOM 10539 C C . ARG A 1 45 ? 25.279 -4.371 -28.986 1.00 0.00 23 ARG A C 7
ATOM 10540 O O . ARG A 1 45 ? 24.888 -5.230 -29.772 1.00 0.00 23 ARG A O 7
ATOM 10561 N N . LYS A 1 46 ? 26.268 -4.583 -28.127 1.00 0.00 24 LYS A N 7
ATOM 10562 C CA . LYS A 1 46 ? 27.001 -5.842 -28.118 1.00 0.00 24 LYS A CA 7
ATOM 10563 C C . LYS A 1 46 ? 26.085 -6.967 -27.647 1.00 0.00 24 LYS A C 7
ATOM 10564 O O . LYS A 1 46 ? 26.085 -8.058 -28.210 1.00 0.00 24 LYS A O 7
ATOM 10583 N N . THR A 1 47 ? 25.298 -6.691 -26.618 1.00 0.00 25 THR A N 7
ATOM 10584 C CA . THR A 1 47 ? 24.343 -7.666 -26.117 1.00 0.00 25 THR A CA 7
ATOM 10585 C C . THR A 1 47 ? 22.965 -7.444 -26.745 1.00 0.00 25 THR A C 7
ATOM 10586 O O . THR A 1 47 ? 22.092 -8.303 -26.657 1.00 0.00 25 THR A O 7
ATOM 10597 N N . GLY A 1 48 ? 22.783 -6.282 -27.366 1.00 0.00 26 GLY A N 7
ATOM 10598 C CA . GLY A 1 48 ? 21.560 -6.003 -28.098 1.00 0.00 26 GLY A CA 7
ATOM 10599 C C . GLY A 1 48 ? 20.392 -5.640 -27.201 1.00 0.00 26 GLY A C 7
ATOM 10600 O O . GLY A 1 48 ? 19.264 -6.062 -27.447 1.00 0.00 26 GLY A O 7
ATOM 10604 N N . ARG A 1 49 ? 20.651 -4.856 -26.163 1.00 0.00 27 ARG A N 7
ATOM 10605 C CA . ARG A 1 49 ? 19.589 -4.415 -25.262 1.00 0.00 27 ARG A CA 7
ATOM 10606 C C . ARG A 1 49 ? 19.957 -3.104 -24.586 1.00 0.00 27 ARG A C 7
ATOM 10607 O O . ARG A 1 49 ? 21.102 -2.652 -24.661 1.00 0.00 27 ARG A O 7
ATOM 10628 N N . TYR A 1 50 ? 18.980 -2.504 -23.926 1.00 0.00 28 TYR A N 7
ATOM 10629 C CA . TYR A 1 50 ? 19.208 -1.296 -23.151 1.00 0.00 28 TYR A CA 7
ATOM 10630 C C . TYR A 1 50 ? 19.611 -1.695 -21.734 1.00 0.00 28 TYR A C 7
ATOM 10631 O O . TYR A 1 50 ? 18.923 -2.487 -21.089 1.00 0.00 28 TYR A O 7
ATOM 10649 N N . ILE A 1 51 ? 20.727 -1.165 -21.260 1.00 0.00 29 ILE A N 7
ATOM 10650 C CA . ILE A 1 51 ? 21.294 -1.596 -19.989 1.00 0.00 29 ILE A CA 7
ATOM 10651 C C . ILE A 1 51 ? 21.583 -0.416 -19.078 1.00 0.00 29 ILE A C 7
ATOM 10652 O O . ILE A 1 51 ? 21.620 0.734 -19.516 1.00 0.00 29 ILE A O 7
ATOM 10668 N N . VAL A 1 52 ? 21.809 -0.717 -17.814 1.00 0.00 30 VAL A N 7
ATOM 10669 C CA . VAL A 1 52 ? 22.272 0.277 -16.865 1.00 0.00 30 VAL A CA 7
ATOM 10670 C C . VAL A 1 52 ? 23.789 0.191 -16.724 1.00 0.00 30 VAL A C 7
ATOM 10671 O O . VAL A 1 52 ? 24.383 -0.875 -16.903 1.00 0.00 30 VAL A O 7
ATOM 10684 N N . ARG A 1 53 ? 24.414 1.310 -16.424 1.00 0.00 31 ARG A N 7
ATOM 10685 C CA . ARG A 1 53 ? 25.847 1.352 -16.215 1.00 0.00 31 ARG A CA 7
ATOM 10686 C C . ARG A 1 53 ? 26.155 2.371 -15.128 1.00 0.00 31 ARG A C 7
ATOM 10687 O O . ARG A 1 53 ? 25.637 3.483 -15.153 1.00 0.00 31 ARG A O 7
ATOM 10708 N N . PHE A 1 54 ? 26.985 1.989 -14.169 1.00 0.00 32 PHE A N 7
ATOM 10709 C CA . PHE A 1 54 ? 27.247 2.835 -13.010 1.00 0.00 32 PHE A CA 7
ATOM 10710 C C . PHE A 1 54 ? 28.046 4.077 -13.399 1.00 0.00 32 PHE A C 7
ATOM 10711 O O . PHE A 1 54 ? 27.901 5.134 -12.791 1.00 0.00 32 PHE A O 7
ATOM 10728 N N . SER A 1 55 ? 28.877 3.946 -14.422 1.00 0.00 33 SER A N 7
ATOM 10729 C CA . SER A 1 55 ? 29.689 5.056 -14.886 1.00 0.00 33 SER A CA 7
ATOM 10730 C C . SER A 1 55 ? 29.669 5.132 -16.408 1.00 0.00 33 SER A C 7
ATOM 10731 O O . SER A 1 55 ? 29.592 4.105 -17.087 1.00 0.00 33 SER A O 7
ATOM 10739 N N . GLU A 1 56 ? 29.736 6.349 -16.937 1.00 0.00 34 GLU A N 7
ATOM 10740 C CA . GLU A 1 56 ? 29.790 6.559 -18.378 1.00 0.00 34 GLU A CA 7
ATOM 10741 C C . GLU A 1 56 ? 31.128 6.081 -18.933 1.00 0.00 34 GLU A C 7
ATOM 10742 O O . GLU A 1 56 ? 31.222 5.664 -20.081 1.00 0.00 34 GLU A O 7
ATOM 10754 N N . ASP A 1 57 ? 32.154 6.119 -18.090 1.00 0.00 35 ASP A N 7
ATOM 10755 C CA . ASP A 1 57 ? 33.504 5.725 -18.491 1.00 0.00 35 ASP A CA 7
ATOM 10756 C C . ASP A 1 57 ? 33.608 4.211 -18.667 1.00 0.00 35 ASP A C 7
ATOM 10757 O O . ASP A 1 57 ? 34.537 3.705 -19.294 1.00 0.00 35 ASP A O 7
ATOM 10766 N N . SER A 1 58 ? 32.625 3.492 -18.144 1.00 0.00 36 SER A N 7
ATOM 10767 C CA . SER A 1 58 ? 32.662 2.036 -18.136 1.00 0.00 36 SER A CA 7
ATOM 10768 C C . SER A 1 58 ? 32.320 1.438 -19.506 1.00 0.00 36 SER A C 7
ATOM 10769 O O . SER A 1 58 ? 32.201 0.220 -19.639 1.00 0.00 36 SER A O 7
ATOM 10777 N N . PHE A 1 59 ? 32.167 2.282 -20.519 1.00 0.00 37 PHE A N 7
ATOM 10778 C CA . PHE A 1 59 ? 31.863 1.803 -21.865 1.00 0.00 37 PHE A CA 7
ATOM 10779 C C . PHE A 1 59 ? 33.142 1.488 -22.639 1.00 0.00 37 PHE A C 7
ATOM 10780 O O . PHE A 1 59 ? 34.242 1.576 -22.093 1.00 0.00 37 PHE A O 7
ATOM 10797 N N . GLY A 1 60 ? 32.991 1.115 -23.901 1.00 0.00 38 GLY A N 7
ATOM 10798 C CA . GLY A 1 60 ? 34.141 0.895 -24.752 1.00 0.00 38 GLY A CA 7
ATOM 10799 C C . GLY A 1 60 ? 33.994 1.617 -26.070 1.00 0.00 38 GLY A C 7
ATOM 10800 O O . GLY A 1 60 ? 33.817 2.836 -26.100 1.00 0.00 38 GLY A O 7
ATOM 10804 N N . MET A 1 61 ? 34.059 0.872 -27.161 1.00 0.00 39 MET A N 7
ATOM 10805 C CA . MET A 1 61 ? 33.793 1.432 -28.480 1.00 0.00 39 MET A CA 7
ATOM 10806 C C . MET A 1 61 ? 32.414 0.982 -28.935 1.00 0.00 39 MET A C 7
ATOM 10807 O O . MET A 1 61 ? 32.036 1.127 -30.099 1.00 0.00 39 MET A O 7
ATOM 10821 N N . ASP A 1 62 ? 31.674 0.437 -27.986 1.00 0.00 40 ASP A N 7
ATOM 10822 C CA . ASP A 1 62 ? 30.329 -0.060 -28.221 1.00 0.00 40 ASP A CA 7
ATOM 10823 C C . ASP A 1 62 ? 29.312 1.073 -28.146 1.00 0.00 40 ASP A C 7
ATOM 10824 O O . ASP A 1 62 ? 28.730 1.463 -29.159 1.00 0.00 40 ASP A O 7
ATOM 10833 N N . VAL A 1 63 ? 29.110 1.608 -26.955 1.00 0.00 41 VAL A N 7
ATOM 10834 C CA . VAL A 1 63 ? 28.163 2.692 -26.759 1.00 0.00 41 VAL A CA 7
ATOM 10835 C C . VAL A 1 63 ? 28.895 4.026 -26.622 1.00 0.00 41 VAL A C 7
ATOM 10836 O O . VAL A 1 63 ? 29.960 4.101 -26.009 1.00 0.00 41 VAL A O 7
ATOM 10849 N N . ALA A 1 64 ? 28.341 5.064 -27.231 1.00 0.00 42 ALA A N 7
ATOM 10850 C CA . ALA A 1 64 ? 28.897 6.402 -27.113 1.00 0.00 42 ALA A CA 7
ATOM 10851 C C . ALA A 1 64 ? 28.248 7.143 -25.950 1.00 0.00 42 ALA A C 7
ATOM 10852 O O . ALA A 1 64 ? 27.143 6.799 -25.527 1.00 0.00 42 ALA A O 7
ATOM 10859 N N . ASP A 1 65 ? 28.930 8.168 -25.453 1.00 0.00 43 ASP A N 7
ATOM 10860 C CA . ASP A 1 65 ? 28.455 8.944 -24.306 1.00 0.00 43 ASP A CA 7
ATOM 10861 C C . ASP A 1 65 ? 27.091 9.569 -24.586 1.00 0.00 43 ASP A C 7
ATOM 10862 O O . ASP A 1 65 ? 26.269 9.723 -23.682 1.00 0.00 43 ASP A O 7
ATOM 10871 N N . ASP A 1 66 ? 26.846 9.904 -25.848 1.00 0.00 44 ASP A N 7
ATOM 10872 C CA . ASP A 1 66 ? 25.581 10.513 -26.253 1.00 0.00 44 ASP A CA 7
ATOM 10873 C C . ASP A 1 66 ? 24.436 9.503 -26.165 1.00 0.00 44 ASP A C 7
ATOM 10874 O O . ASP A 1 66 ? 23.264 9.871 -26.066 1.00 0.00 44 ASP A O 7
ATOM 10883 N N . SER A 1 67 ? 24.787 8.226 -26.162 1.00 0.00 45 SER A N 7
ATOM 10884 C CA . SER A 1 67 ? 23.803 7.158 -26.102 1.00 0.00 45 SER A CA 7
ATOM 10885 C C . SER A 1 67 ? 23.609 6.713 -24.648 1.00 0.00 45 SER A C 7
ATOM 10886 O O . SER A 1 67 ? 23.005 5.676 -24.372 1.00 0.00 45 SER A O 7
ATOM 10894 N N . ILE A 1 68 ? 24.131 7.515 -23.724 1.00 0.00 46 ILE A N 7
ATOM 10895 C CA . ILE A 1 68 ? 24.011 7.242 -22.300 1.00 0.00 46 ILE A CA 7
ATOM 10896 C C . ILE A 1 68 ? 23.263 8.384 -21.609 1.00 0.00 46 ILE A C 7
ATOM 10897 O O . ILE A 1 68 ? 23.478 9.556 -21.921 1.00 0.00 46 ILE A O 7
ATOM 10913 N N . THR A 1 69 ? 22.369 8.039 -20.695 1.00 0.00 47 THR A N 7
ATOM 10914 C CA . THR A 1 69 ? 21.586 9.032 -19.977 1.00 0.00 47 THR A CA 7
ATOM 10915 C C . THR A 1 69 ? 21.527 8.696 -18.487 1.00 0.00 47 THR A C 7
ATOM 10916 O O . THR A 1 69 ? 21.223 7.561 -18.121 1.00 0.00 47 THR A O 7
ATOM 10927 N N . PRO A 1 70 ? 21.840 9.665 -17.608 1.00 0.00 48 PRO A N 7
ATOM 10928 C CA . PRO A 1 70 ? 21.772 9.465 -16.157 1.00 0.00 48 PRO A CA 7
ATOM 10929 C C . PRO A 1 70 ? 20.365 9.077 -15.717 1.00 0.00 48 PRO A C 7
ATOM 10930 O O . PRO A 1 70 ? 19.393 9.716 -16.113 1.00 0.00 48 PRO A O 7
ATOM 10941 N N . THR A 1 71 ? 20.260 8.045 -14.889 1.00 0.00 49 THR A N 7
ATOM 10942 C CA . THR A 1 71 ? 18.963 7.470 -14.541 1.00 0.00 49 THR A CA 7
ATOM 10943 C C . THR A 1 71 ? 18.063 8.475 -13.820 1.00 0.00 49 THR A C 7
ATOM 10944 O O . THR A 1 71 ? 16.838 8.365 -13.875 1.00 0.00 49 THR A O 7
ATOM 10955 N N . SER A 1 72 ? 18.670 9.455 -13.159 1.00 0.00 50 SER A N 7
ATOM 10956 C CA . SER A 1 72 ? 17.919 10.481 -12.447 1.00 0.00 50 SER A CA 7
ATOM 10957 C C . SER A 1 72 ? 17.118 11.345 -13.424 1.00 0.00 50 SER A C 7
ATOM 10958 O O . SER A 1 72 ? 16.000 11.765 -13.130 1.00 0.00 50 SER A O 7
ATOM 10966 N N . GLU A 1 73 ? 17.696 11.586 -14.595 1.00 0.00 51 GLU A N 7
ATOM 10967 C CA . GLU A 1 73 ? 17.084 12.457 -15.591 1.00 0.00 51 GLU A CA 7
ATOM 10968 C C . GLU A 1 73 ? 16.451 11.624 -16.706 1.00 0.00 51 GLU A C 7
ATOM 10969 O O . GLU A 1 73 ? 15.681 12.129 -17.524 1.00 0.00 51 GLU A O 7
ATOM 10981 N N . PHE A 1 74 ? 16.780 10.339 -16.715 1.00 0.00 52 PHE A N 7
ATOM 10982 C CA . PHE A 1 74 ? 16.315 9.414 -17.744 1.00 0.00 52 PHE A CA 7
ATOM 10983 C C . PHE A 1 74 ? 14.807 9.205 -17.661 1.00 0.00 52 PHE A C 7
ATOM 10984 O O . PHE A 1 74 ? 14.156 8.928 -18.663 1.00 0.00 52 PHE A O 7
ATOM 11001 N N . VAL A 1 75 ? 14.256 9.362 -16.467 1.00 0.00 53 VAL A N 7
ATOM 11002 C CA . VAL A 1 75 ? 12.834 9.126 -16.248 1.00 0.00 53 VAL A CA 7
ATOM 11003 C C . VAL A 1 75 ? 11.979 10.281 -16.772 1.00 0.00 53 VAL A C 7
ATOM 11004 O O . VAL A 1 75 ? 10.749 10.203 -16.772 1.00 0.00 53 VAL A O 7
ATOM 11017 N N . TRP A 1 76 ? 12.634 11.342 -17.225 1.00 0.00 54 TRP A N 7
ATOM 11018 C CA . TRP A 1 76 ? 11.934 12.499 -17.764 1.00 0.00 54 TRP A CA 7
ATOM 11019 C C . TRP A 1 76 ? 11.967 12.479 -19.288 1.00 0.00 54 TRP A C 7
ATOM 11020 O O . TRP A 1 76 ? 13.036 12.549 -19.895 1.00 0.00 54 TRP A O 7
ATOM 11041 N N . SER A 1 77 ? 10.800 12.373 -19.903 1.00 0.00 55 SER A N 7
ATOM 11042 C CA . SER A 1 77 ? 10.710 12.354 -21.354 1.00 0.00 55 SER A CA 7
ATOM 11043 C C . SER A 1 77 ? 10.040 13.630 -21.857 1.00 0.00 55 SER A C 7
ATOM 11044 O O . SER A 1 77 ? 9.087 14.122 -21.249 1.00 0.00 55 SER A O 7
ATOM 11052 N N . SER A 1 78 ? 10.545 14.163 -22.961 1.00 0.00 56 SER A N 7
ATOM 11053 C CA . SER A 1 78 ? 10.050 15.419 -23.506 1.00 0.00 56 SER A CA 7
ATOM 11054 C C . SER A 1 78 ? 8.697 15.225 -24.192 1.00 0.00 56 SER A C 7
ATOM 11055 O O . SER A 1 78 ? 8.595 14.517 -25.196 1.00 0.00 56 SER A O 7
ATOM 11063 N N . VAL A 1 79 ? 7.661 15.856 -23.646 1.00 0.00 57 VAL A N 7
ATOM 11064 C CA . VAL A 1 79 ? 6.313 15.725 -24.194 1.00 0.00 57 VAL A CA 7
ATOM 11065 C C . VAL A 1 79 ? 5.728 17.083 -24.572 1.00 0.00 57 VAL A C 7
ATOM 11066 O O . VAL A 1 79 ? 4.625 17.168 -25.112 1.00 0.00 57 VAL A O 7
ATOM 11079 N N . ARG A 1 80 ? 6.472 18.142 -24.289 1.00 0.00 58 ARG A N 7
ATOM 11080 C CA . ARG A 1 80 ? 6.037 19.492 -24.615 1.00 0.00 58 ARG A CA 7
ATOM 11081 C C . ARG A 1 80 ? 7.214 20.278 -25.189 1.00 0.00 58 ARG A C 7
ATOM 11082 O O . ARG A 1 80 ? 8.208 19.679 -25.603 1.00 0.00 58 ARG A O 7
ATOM 11103 N N . ASP A 1 81 ? 7.095 21.606 -25.219 1.00 0.00 59 ASP A N 7
ATOM 11104 C CA . ASP A 1 81 ? 8.157 22.476 -25.732 1.00 0.00 59 ASP A CA 7
ATOM 11105 C C . ASP A 1 81 ? 9.471 22.235 -24.985 1.00 0.00 59 ASP A C 7
ATOM 11106 O O . ASP A 1 81 ? 10.416 21.673 -25.542 1.00 0.00 59 ASP A O 7
ATOM 11115 N N . ASP A 1 82 ? 9.525 22.654 -23.728 1.00 0.00 60 ASP A N 7
ATOM 11116 C CA . ASP A 1 82 ? 10.659 22.334 -22.862 1.00 0.00 60 ASP A CA 7
ATOM 11117 C C . ASP A 1 82 ? 10.162 21.681 -21.581 1.00 0.00 60 ASP A C 7
ATOM 11118 O O . ASP A 1 82 ? 10.861 21.637 -20.566 1.00 0.00 60 ASP A O 7
ATOM 11127 N N . VAL A 1 83 ? 8.945 21.159 -21.644 1.00 0.00 61 VAL A N 7
ATOM 11128 C CA . VAL A 1 83 ? 8.344 20.479 -20.511 1.00 0.00 61 VAL A CA 7
ATOM 11129 C C . VAL A 1 83 ? 8.463 18.970 -20.688 1.00 0.00 61 VAL A C 7
ATOM 11130 O O . VAL A 1 83 ? 8.092 18.423 -21.731 1.00 0.00 61 VAL A O 7
ATOM 11143 N N . MET A 1 84 ? 8.992 18.306 -19.676 1.00 0.00 62 MET A N 7
ATOM 11144 C CA . MET A 1 84 ? 9.138 16.860 -19.704 1.00 0.00 62 MET A CA 7
ATOM 11145 C C . MET A 1 84 ? 8.161 16.228 -18.728 1.00 0.00 62 MET A C 7
ATOM 11146 O O . MET A 1 84 ? 7.660 16.901 -17.832 1.00 0.00 62 MET A O 7
ATOM 11160 N N . ARG A 1 85 ? 7.877 14.951 -18.905 1.00 0.00 63 ARG A N 7
ATOM 11161 C CA . ARG A 1 85 ? 6.987 14.256 -17.993 1.00 0.00 63 ARG A CA 7
ATOM 11162 C C . ARG A 1 85 ? 7.709 13.092 -17.333 1.00 0.00 63 ARG A C 7
ATOM 11163 O O . ARG A 1 85 ? 8.639 12.520 -17.908 1.00 0.00 63 ARG A O 7
ATOM 11184 N N . LEU A 1 86 ? 7.290 12.764 -16.122 1.00 0.00 64 LEU A N 7
ATOM 11185 C CA . LEU A 1 86 ? 7.776 11.580 -15.443 1.00 0.00 64 LEU A CA 7
ATOM 11186 C C . LEU A 1 86 ? 7.168 10.360 -16.120 1.00 0.00 64 LEU A C 7
ATOM 11187 O O . LEU A 1 86 ? 5.962 10.124 -16.031 1.00 0.00 64 LEU A O 7
ATOM 11203 N N . GLY A 1 87 ? 7.997 9.612 -16.817 1.00 0.00 65 GLY A N 7
ATOM 11204 C CA . GLY A 1 87 ? 7.515 8.466 -17.548 1.00 0.00 65 GLY A CA 7
ATOM 11205 C C . GLY A 1 87 ? 7.930 7.169 -16.899 1.00 0.00 65 GLY A C 7
ATOM 11206 O O . GLY A 1 87 ? 9.112 6.843 -16.851 1.00 0.00 65 GLY A O 7
ATOM 11210 N N . ARG A 1 88 ? 6.964 6.426 -16.383 1.00 0.00 66 ARG A N 7
ATOM 11211 C CA . ARG A 1 88 ? 7.260 5.146 -15.750 1.00 0.00 66 ARG A CA 7
ATOM 11212 C C . ARG A 1 88 ? 7.734 4.116 -16.767 1.00 0.00 66 ARG A C 7
ATOM 11213 O O . ARG A 1 88 ? 8.292 3.088 -16.399 1.00 0.00 66 ARG A O 7
ATOM 11234 N N . GLU A 1 89 ? 7.507 4.403 -18.043 1.00 0.00 67 GLU A N 7
ATOM 11235 C CA . GLU A 1 89 ? 7.981 3.552 -19.131 1.00 0.00 67 GLU A CA 7
ATOM 11236 C C . GLU A 1 89 ? 9.495 3.371 -19.042 1.00 0.00 67 GLU A C 7
ATOM 11237 O O . GLU A 1 89 ? 10.040 2.344 -19.439 1.00 0.00 67 GLU A O 7
ATOM 11249 N N . GLN A 1 90 ? 10.154 4.377 -18.486 1.00 0.00 68 GLN A N 7
ATOM 11250 C CA . GLN A 1 90 ? 11.595 4.355 -18.284 1.00 0.00 68 GLN A CA 7
ATOM 11251 C C . GLN A 1 90 ? 11.932 3.390 -17.155 1.00 0.00 68 GLN A C 7
ATOM 11252 O O . GLN A 1 90 ? 12.868 2.596 -17.244 1.00 0.00 68 GLN A O 7
ATOM 11266 N N . LEU A 1 91 ? 11.126 3.460 -16.102 1.00 0.00 69 LEU A N 7
ATOM 11267 C CA . LEU A 1 91 ? 11.309 2.638 -14.915 1.00 0.00 69 LEU A CA 7
ATOM 11268 C C . LEU A 1 91 ? 11.047 1.167 -15.224 1.00 0.00 69 LEU A C 7
ATOM 11269 O O . LEU A 1 91 ? 11.616 0.282 -14.586 1.00 0.00 69 LEU A O 7
ATOM 11285 N N . GLN A 1 92 ? 10.184 0.911 -16.205 1.00 0.00 70 GLN A N 7
ATOM 11286 C CA . GLN A 1 92 ? 9.883 -0.457 -16.618 1.00 0.00 70 GLN A CA 7
ATOM 11287 C C . GLN A 1 92 ? 11.158 -1.142 -17.103 1.00 0.00 70 GLN A C 7
ATOM 11288 O O . GLN A 1 92 ? 11.377 -2.324 -16.853 1.00 0.00 70 GLN A O 7
ATOM 11302 N N . ILE A 1 93 ? 12.009 -0.376 -17.774 1.00 0.00 71 ILE A N 7
ATOM 11303 C CA . ILE A 1 93 ? 13.288 -0.885 -18.248 1.00 0.00 71 ILE A CA 7
ATOM 11304 C C . ILE A 1 93 ? 14.215 -1.153 -17.066 1.00 0.00 7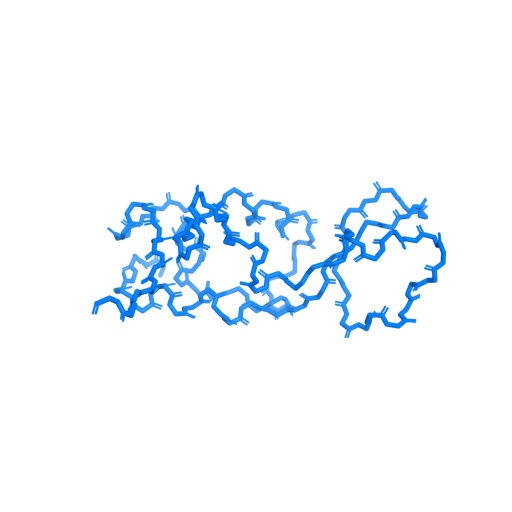1 ILE A C 7
ATOM 11305 O O . ILE A 1 93 ? 14.982 -2.118 -17.062 1.00 0.00 71 ILE A O 7
ATOM 11321 N N . LEU A 1 94 ? 14.107 -0.310 -16.046 1.00 0.00 72 LEU A N 7
ATOM 11322 C CA . LEU A 1 94 ? 14.967 -0.403 -14.875 1.00 0.00 72 LEU A CA 7
ATOM 11323 C C . LEU A 1 94 ? 14.599 -1.612 -14.023 1.00 0.00 72 LEU A C 7
ATOM 11324 O O . LEU A 1 94 ? 15.474 -2.298 -13.494 1.00 0.00 72 LEU A O 7
ATOM 11340 N N . LEU A 1 95 ? 13.303 -1.885 -13.901 1.00 0.00 73 LEU A N 7
ATOM 11341 C CA . LEU A 1 95 ? 12.851 -3.044 -13.141 1.00 0.00 73 LEU A CA 7
ATOM 11342 C C . LEU A 1 95 ? 13.196 -4.328 -13.886 1.00 0.00 73 LEU A C 7
ATOM 11343 O O . LEU A 1 95 ? 13.374 -5.382 -13.276 1.00 0.00 73 LEU A O 7
ATOM 11359 N N . GLU A 1 96 ? 13.302 -4.230 -15.209 1.00 0.00 74 GLU A N 7
ATOM 11360 C CA . GLU A 1 96 ? 13.745 -5.353 -16.025 1.00 0.00 74 GLU A CA 7
ATOM 11361 C C . GLU A 1 96 ? 15.204 -5.682 -15.731 1.00 0.00 74 GLU A C 7
ATOM 11362 O O . GLU A 1 96 ? 15.636 -6.825 -15.885 1.00 0.00 74 GLU A O 7
ATOM 11374 N N . GLN A 1 97 ? 15.960 -4.676 -15.305 1.00 0.00 75 GLN A N 7
ATOM 11375 C CA . GLN A 1 97 ? 17.346 -4.884 -14.911 1.00 0.00 75 GLN A CA 7
ATOM 11376 C C . GLN A 1 97 ? 17.393 -5.683 -13.610 1.00 0.00 75 GLN A C 7
ATOM 11377 O O . GLN A 1 97 ? 18.326 -6.450 -13.376 1.00 0.00 75 GLN A O 7
ATOM 11391 N N . ASN A 1 98 ? 16.375 -5.474 -12.767 1.00 0.00 76 ASN A N 7
ATOM 11392 C CA . ASN A 1 98 ? 16.186 -6.242 -11.526 1.00 0.00 76 ASN A CA 7
ATOM 11393 C C . ASN A 1 98 ? 17.254 -5.901 -10.480 1.00 0.00 76 ASN A C 7
ATOM 11394 O O . ASN A 1 98 ? 17.390 -6.572 -9.456 1.00 0.00 76 ASN A O 7
ATOM 11405 N N . ILE A 1 99 ? 17.984 -4.824 -10.718 1.00 0.00 77 ILE A N 7
ATOM 11406 C CA . ILE A 1 99 ? 19.010 -4.388 -9.785 1.00 0.00 77 ILE A CA 7
ATOM 11407 C C . ILE A 1 99 ? 18.644 -3.054 -9.131 1.00 0.00 77 ILE A C 7
ATOM 11408 O O . ILE A 1 99 ? 19.426 -2.102 -9.139 1.00 0.00 77 ILE A O 7
ATOM 11424 N N . ASN A 1 100 ? 17.455 -3.002 -8.532 1.00 0.00 78 ASN A N 7
ATOM 11425 C CA . ASN A 1 100 ? 16.984 -1.787 -7.866 1.00 0.00 78 ASN A CA 7
ATOM 11426 C C . ASN A 1 100 ? 17.922 -1.399 -6.730 1.00 0.00 78 ASN A C 7
ATOM 11427 O O . ASN A 1 100 ? 18.039 -0.227 -6.380 1.00 0.00 78 ASN A O 7
ATOM 11438 N N . GLU A 1 101 ? 18.591 -2.394 -6.169 1.00 0.00 79 GLU A N 7
ATOM 11439 C CA . GLU A 1 101 ? 19.542 -2.179 -5.085 1.00 0.00 79 GLU A CA 7
ATOM 11440 C C . GLU A 1 101 ? 20.824 -1.528 -5.606 1.00 0.00 79 GLU A C 7
ATOM 11441 O O . GLU A 1 101 ? 21.516 -0.821 -4.875 1.00 0.00 79 GLU A O 7
ATOM 11453 N N . ARG A 1 102 ? 21.138 -1.781 -6.870 1.00 0.00 80 ARG A N 7
ATOM 11454 C CA . ARG A 1 102 ? 22.323 -1.209 -7.502 1.00 0.00 80 ARG A CA 7
ATOM 11455 C C . ARG A 1 102 ? 22.071 0.236 -7.918 1.00 0.00 80 ARG A C 7
ATOM 11456 O O . ARG A 1 102 ? 22.801 1.148 -7.532 1.00 0.00 80 ARG A O 7
ATOM 11477 N N . LEU A 1 103 ? 21.017 0.423 -8.698 1.00 0.00 81 LEU A N 7
ATOM 11478 C CA . LEU A 1 103 ? 20.707 1.722 -9.294 1.00 0.00 81 LEU A CA 7
ATOM 11479 C C . LEU A 1 103 ? 20.019 2.644 -8.283 1.00 0.00 81 LEU A C 7
ATOM 11480 O O . LEU A 1 103 ? 19.995 3.863 -8.453 1.00 0.00 81 LEU A O 7
ATOM 11496 N N . ASN A 1 104 ? 19.459 2.039 -7.237 1.00 0.00 82 ASN A N 7
ATOM 11497 C CA . ASN A 1 104 ? 18.781 2.770 -6.159 1.00 0.00 82 ASN A CA 7
ATOM 11498 C C . ASN A 1 104 ? 17.507 3.442 -6.648 1.00 0.00 82 ASN A C 7
ATOM 11499 O O . ASN A 1 104 ? 17.398 4.668 -6.643 1.00 0.00 82 ASN A O 7
ATOM 11510 N N . ILE A 1 105 ? 16.545 2.636 -7.074 1.00 0.00 83 ILE A N 7
ATOM 11511 C CA . ILE A 1 105 ? 15.243 3.158 -7.458 1.00 0.00 83 ILE A CA 7
ATOM 11512 C C . ILE A 1 105 ? 14.437 3.473 -6.200 1.00 0.00 83 ILE A C 7
ATOM 11513 O O . ILE A 1 105 ? 14.343 2.645 -5.288 1.00 0.00 83 ILE A O 7
ATOM 11529 N N . GLY A 1 106 ? 13.886 4.682 -6.153 1.00 0.00 84 GLY A N 7
ATOM 11530 C CA . GLY A 1 106 ? 13.195 5.158 -4.969 1.00 0.00 84 GLY A CA 7
ATOM 11531 C C . GLY A 1 106 ? 11.967 4.342 -4.612 1.00 0.00 84 GLY A C 7
ATOM 11532 O O . GLY A 1 106 ? 11.403 3.640 -5.453 1.00 0.00 84 GLY A O 7
ATOM 11536 N N . GLU A 1 107 ? 11.541 4.468 -3.362 1.00 0.00 85 GLU A N 7
ATOM 11537 C CA . GLU A 1 107 ? 10.414 3.707 -2.839 1.00 0.00 85 GLU A CA 7
ATOM 11538 C C . GLU A 1 107 ? 9.103 4.070 -3.555 1.00 0.00 85 GLU A C 7
ATOM 11539 O O . GLU A 1 107 ? 8.415 3.181 -4.059 1.00 0.00 85 GLU A O 7
ATOM 11551 N N . PRO A 1 108 ? 8.730 5.373 -3.627 1.00 0.00 86 PRO A N 7
ATOM 11552 C CA . PRO A 1 108 ? 7.514 5.796 -4.335 1.00 0.00 86 PRO A CA 7
ATOM 11553 C C . PRO A 1 108 ? 7.577 5.476 -5.827 1.00 0.00 86 PRO A C 7
ATOM 11554 O O . PRO A 1 108 ? 6.552 5.422 -6.505 1.00 0.00 86 PRO A O 7
ATOM 11565 N N . LEU A 1 109 ? 8.785 5.244 -6.329 1.00 0.00 87 LEU A N 7
ATOM 11566 C CA . LEU A 1 109 ? 8.974 4.890 -7.729 1.00 0.00 87 LEU A CA 7
ATOM 11567 C C . LEU A 1 109 ? 8.435 3.487 -7.989 1.00 0.00 87 LEU A C 7
ATOM 11568 O O . LEU A 1 109 ? 7.866 3.219 -9.044 1.00 0.00 87 LEU A O 7
ATOM 11584 N N . LEU A 1 110 ? 8.600 2.598 -7.009 1.00 0.00 88 LEU A N 7
ATOM 11585 C CA . LEU A 1 110 ? 8.033 1.254 -7.094 1.00 0.00 88 LEU A CA 7
ATOM 11586 C C . LEU A 1 110 ? 6.512 1.320 -7.035 1.00 0.00 88 LEU A C 7
ATOM 11587 O O . LEU A 1 110 ? 5.818 0.494 -7.626 1.00 0.00 88 LEU A O 7
ATOM 11603 N N . VAL A 1 111 ? 6.000 2.312 -6.317 1.00 0.00 89 VAL A N 7
ATOM 11604 C CA . VAL A 1 111 ? 4.564 2.550 -6.259 1.00 0.00 89 VAL A CA 7
ATOM 11605 C C . VAL A 1 111 ? 4.063 3.018 -7.624 1.00 0.00 89 VAL A C 7
ATOM 11606 O O . VAL A 1 111 ? 2.985 2.626 -8.076 1.00 0.00 89 VAL A O 7
ATOM 11619 N N . TYR A 1 112 ? 4.872 3.840 -8.282 1.00 0.00 90 TYR A N 7
ATOM 11620 C CA . TYR A 1 112 ? 4.564 4.320 -9.625 1.00 0.00 90 TYR A CA 7
ATOM 11621 C C . TYR A 1 112 ? 4.649 3.172 -10.634 1.00 0.00 90 TYR A C 7
ATOM 11622 O O . TYR A 1 112 ? 4.048 3.221 -11.705 1.00 0.00 90 TYR A O 7
ATOM 11640 N N . LEU A 1 113 ? 5.415 2.144 -10.279 1.00 0.00 91 LEU A N 7
ATOM 11641 C CA . LEU A 1 113 ? 5.516 0.933 -11.088 1.00 0.00 91 LEU A CA 7
ATOM 11642 C C . LEU A 1 113 ? 4.226 0.129 -11.014 1.00 0.00 91 LEU A C 7
ATOM 11643 O O . LEU A 1 113 ? 3.948 -0.702 -11.879 1.00 0.00 91 LEU A O 7
ATOM 11659 N N . ARG A 1 114 ? 3.462 0.353 -9.956 1.00 0.00 92 ARG A N 7
ATOM 11660 C CA . ARG A 1 114 ? 2.170 -0.292 -9.800 1.00 0.00 92 ARG A CA 7
ATOM 11661 C C . ARG A 1 114 ? 1.141 0.413 -10.674 1.00 0.00 92 ARG A C 7
ATOM 11662 O O . ARG A 1 114 ? 0.585 -0.175 -11.602 1.00 0.00 92 ARG A O 7
ATOM 11683 N N . ARG A 1 115 ? 0.913 1.686 -10.379 1.00 0.00 93 ARG A N 7
ATOM 11684 C CA . ARG A 1 115 ? -0.042 2.497 -11.123 1.00 0.00 93 ARG A CA 7
ATOM 11685 C C . ARG A 1 115 ? 0.422 3.942 -11.199 1.00 0.00 93 ARG A C 7
ATOM 11686 O O . ARG A 1 115 ? 1.417 4.325 -10.587 1.00 0.00 93 ARG A O 7
ATOM 11707 N N . GLN A 1 116 ? -0.322 4.741 -11.945 1.00 0.00 94 GLN A N 7
ATOM 11708 C CA . GLN A 1 116 ? -0.105 6.174 -11.989 1.00 0.00 94 GLN A CA 7
ATOM 11709 C C . GLN A 1 116 ? -1.421 6.888 -11.714 1.00 0.00 94 GLN A C 7
ATOM 11710 O O . GLN A 1 116 ? -2.478 6.445 -12.166 1.00 0.00 94 GLN A O 7
ATOM 11724 N N . ASP A 1 117 ? -1.365 7.959 -10.940 1.00 0.00 95 ASP A N 7
ATOM 11725 C CA . ASP A 1 117 ? -2.565 8.730 -10.629 1.00 0.00 95 ASP A CA 7
ATOM 11726 C C . ASP A 1 117 ? -2.744 9.852 -11.639 1.00 0.00 95 ASP A C 7
ATOM 11727 O O . ASP A 1 117 ? -3.863 10.216 -11.998 1.00 0.00 95 ASP A O 7
ATOM 11736 N N . LEU A 1 118 ? -1.628 10.388 -12.103 1.00 0.00 96 LEU A N 7
ATOM 11737 C CA . LEU A 1 118 ? -1.646 11.427 -13.116 1.00 0.00 96 LEU A CA 7
ATOM 11738 C C . LEU A 1 118 ? -1.303 10.826 -14.472 1.00 0.00 96 LEU A C 7
ATOM 11739 O O . LEU A 1 118 ? -0.421 9.972 -14.566 1.00 0.00 96 LEU A O 7
ATOM 11755 N N . PRO A 1 119 ? -1.998 11.259 -15.537 1.00 0.00 97 PRO A N 7
ATOM 11756 C CA . PRO A 1 119 ? -1.733 10.787 -16.902 1.00 0.00 97 PRO A CA 7
ATOM 11757 C C . PRO A 1 119 ? -0.319 11.138 -17.355 1.00 0.00 97 PRO A C 7
ATOM 11758 O O . PRO A 1 119 ? 0.221 10.533 -18.286 1.00 0.00 97 PRO A O 7
ATOM 11769 N N . GLU A 1 120 ? 0.260 12.132 -16.691 1.00 0.00 98 GLU A N 7
ATOM 11770 C CA . GLU A 1 120 ? 1.622 12.564 -16.949 1.00 0.00 98 GLU A CA 7
ATOM 11771 C C . GLU A 1 120 ? 2.036 13.616 -15.925 1.00 0.00 98 GLU A C 7
ATOM 11772 O O . GLU A 1 120 ? 1.339 14.610 -15.727 1.00 0.00 98 GLU A O 7
ATOM 11784 N N . ILE A 1 121 ? 3.144 13.373 -15.241 1.00 0.00 99 ILE A N 7
ATOM 11785 C CA . ILE A 1 121 ? 3.670 14.348 -14.298 1.00 0.00 99 ILE A CA 7
ATOM 11786 C C . ILE A 1 121 ? 4.650 15.257 -15.021 1.00 0.00 99 ILE A C 7
ATOM 11787 O O . ILE A 1 121 ? 5.770 14.855 -15.319 1.00 0.00 99 ILE A O 7
ATOM 11803 N N . THR A 1 122 ? 4.226 16.472 -15.310 1.00 0.00 100 THR A N 7
ATOM 11804 C CA . THR A 1 122 ? 4.999 17.356 -16.159 1.00 0.00 100 THR A CA 7
ATOM 11805 C C . THR A 1 122 ? 5.792 18.390 -15.367 1.00 0.00 100 THR A C 7
ATOM 11806 O O . THR A 1 122 ? 5.302 18.968 -14.396 1.00 0.00 100 THR A O 7
ATOM 11817 N N . ALA A 1 123 ? 7.029 18.598 -15.793 1.00 0.00 101 ALA A N 7
ATOM 11818 C CA . ALA A 1 123 ? 7.896 19.612 -15.219 1.00 0.00 101 ALA A CA 7
ATOM 11819 C C . ALA A 1 123 ? 8.742 20.246 -16.317 1.00 0.00 101 ALA A C 7
ATOM 11820 O O . ALA A 1 123 ? 9.387 19.544 -17.101 1.00 0.00 101 ALA A O 7
ATOM 11827 N N . GLN A 1 124 ? 8.716 21.565 -16.393 1.00 0.00 102 GLN A N 7
ATOM 11828 C CA . GLN A 1 124 ? 9.471 22.283 -17.409 1.00 0.00 102 GLN A CA 7
ATOM 11829 C C . GLN A 1 124 ? 10.912 22.489 -16.959 1.00 0.00 102 GLN A C 7
ATOM 11830 O O . GLN A 1 124 ? 11.172 22.798 -15.796 1.00 0.00 102 GLN A O 7
ATOM 11844 N N . ARG A 1 125 ? 11.848 22.299 -17.875 1.00 0.00 103 ARG A N 7
ATOM 11845 C CA . ARG A 1 125 ? 13.255 22.500 -17.570 1.00 0.00 103 ARG A CA 7
ATOM 11846 C C . ARG A 1 125 ? 13.689 23.884 -18.024 1.00 0.00 103 ARG A C 7
ATOM 11847 O O . ARG A 1 125 ? 13.078 24.472 -18.917 1.00 0.00 103 ARG A O 7
ATOM 11868 N N . GLN A 1 126 ? 14.730 24.407 -17.400 1.00 0.00 104 GLN A N 7
ATOM 11869 C CA . GLN A 1 126 ? 15.238 25.725 -17.740 1.00 0.00 104 GLN A CA 7
ATOM 11870 C C . GLN A 1 126 ? 16.094 25.664 -18.994 1.00 0.00 104 GLN A C 7
ATOM 11871 O O . GLN A 1 126 ? 17.038 24.880 -19.080 1.00 0.00 104 GLN A O 7
ATOM 11885 N N . LEU A 1 127 ? 15.754 26.493 -19.967 1.00 0.00 105 LEU A N 7
ATOM 11886 C CA . LEU A 1 127 ? 16.527 26.591 -21.197 1.00 0.00 105 LEU A CA 7
ATOM 11887 C C . LEU A 1 127 ? 17.777 27.432 -20.971 1.00 0.00 105 LEU A C 7
ATOM 11888 O O . LEU A 1 127 ? 18.617 27.582 -21.856 1.00 0.00 105 LEU A O 7
ATOM 11904 N N . ARG A 1 128 ? 17.884 27.979 -19.772 1.00 0.00 106 ARG A N 7
ATOM 11905 C CA . ARG A 1 128 ? 19.027 28.783 -19.394 1.00 0.00 106 ARG A CA 7
ATOM 11906 C C . ARG A 1 128 ? 19.900 28.003 -18.425 1.00 0.00 106 ARG A C 7
ATOM 11907 O O . ARG A 1 128 ? 20.856 27.350 -18.877 1.00 0.00 106 ARG A O 7
ATOM 11929 N N . MET A 1 23 ? -0.825 0.942 -1.586 1.00 0.00 1 MET A N 8
ATOM 11930 C CA . MET A 1 23 ? -0.126 2.074 -0.932 1.00 0.00 1 MET A CA 8
ATOM 11931 C C . MET A 1 23 ? -0.489 3.384 -1.620 1.00 0.00 1 MET A C 8
ATOM 11932 O O . MET A 1 23 ? -0.660 3.429 -2.840 1.00 0.00 1 MET A O 8
ATOM 11946 N N . SER A 1 24 ? -0.604 4.444 -0.833 1.00 0.00 2 SER A N 8
ATOM 11947 C CA . SER A 1 24 ? -0.994 5.744 -1.345 1.00 0.00 2 SER A CA 8
ATOM 11948 C C . SER A 1 24 ? 0.110 6.347 -2.209 1.00 0.00 2 SER A C 8
ATOM 11949 O O . SER A 1 24 ? 1.273 5.948 -2.124 1.00 0.00 2 SER A O 8
ATOM 11957 N N . ILE A 1 25 ? -0.264 7.297 -3.046 1.00 0.00 3 ILE A N 8
ATOM 11958 C CA . ILE A 1 25 ? 0.689 7.971 -3.907 1.00 0.00 3 ILE A CA 8
ATOM 11959 C C . ILE A 1 25 ? 1.098 9.290 -3.267 1.00 0.00 3 ILE A C 8
ATOM 11960 O O . ILE A 1 25 ? 0.331 9.878 -2.504 1.00 0.00 3 ILE A O 8
ATOM 11976 N N . THR A 1 26 ? 2.298 9.748 -3.566 1.00 0.00 4 THR A N 8
ATOM 11977 C CA . THR A 1 26 ? 2.816 10.956 -2.961 1.00 0.00 4 THR A CA 8
ATOM 11978 C C . THR A 1 26 ? 2.502 12.184 -3.815 1.00 0.00 4 THR A C 8
ATOM 11979 O O . THR A 1 26 ? 1.819 12.088 -4.840 1.00 0.00 4 THR A O 8
ATOM 11990 N N . SER A 1 27 ? 2.999 13.330 -3.383 1.00 0.00 5 SER A N 8
ATOM 11991 C CA . SER A 1 27 ? 2.766 14.588 -4.069 1.00 0.00 5 SER A CA 8
ATOM 11992 C C . SER A 1 27 ? 3.788 14.796 -5.188 1.00 0.00 5 SER A C 8
ATOM 11993 O O . SER A 1 27 ? 4.533 13.874 -5.529 1.00 0.00 5 SER A O 8
ATOM 12001 N N . THR A 1 28 ? 3.812 16.009 -5.748 1.00 0.00 6 THR A N 8
ATOM 12002 C CA . THR A 1 28 ? 4.626 16.343 -6.923 1.00 0.00 6 THR A CA 8
ATOM 12003 C C . THR A 1 28 ? 6.096 15.922 -6.776 1.00 0.00 6 THR A C 8
ATOM 12004 O O . THR A 1 28 ? 6.787 15.715 -7.774 1.00 0.00 6 THR A O 8
ATOM 12015 N N . ASP A 1 29 ? 6.564 15.789 -5.537 1.00 0.00 7 ASP A N 8
ATOM 12016 C CA . ASP A 1 29 ? 7.936 15.349 -5.256 1.00 0.00 7 ASP A CA 8
ATOM 12017 C C . ASP A 1 29 ? 8.254 14.018 -5.939 1.00 0.00 7 ASP A C 8
ATOM 12018 O O . ASP A 1 29 ? 9.420 13.671 -6.128 1.00 0.00 7 ASP A O 8
ATOM 12027 N N . ILE A 1 30 ? 7.207 13.281 -6.301 1.00 0.00 8 ILE A N 8
ATOM 12028 C CA . ILE A 1 30 ? 7.341 11.982 -6.953 1.00 0.00 8 ILE A CA 8
ATOM 12029 C C . ILE A 1 30 ? 8.243 12.052 -8.195 1.00 0.00 8 ILE A C 8
ATOM 12030 O O . ILE A 1 30 ? 9.100 11.190 -8.390 1.00 0.00 8 ILE A O 8
ATOM 12046 N N . CYS A 1 31 ? 8.071 13.084 -9.015 1.00 0.00 9 CYS A N 8
ATOM 12047 C CA . CYS A 1 31 ? 8.880 13.233 -10.219 1.00 0.00 9 CYS A CA 8
ATOM 12048 C C . CYS A 1 31 ? 10.287 13.710 -9.868 1.00 0.00 9 CYS A C 8
ATOM 12049 O O . CYS A 1 31 ? 11.254 13.398 -10.562 1.00 0.00 9 CYS A O 8
ATOM 12057 N N . GLN A 1 32 ? 10.396 14.456 -8.774 1.00 0.00 10 GLN A N 8
ATOM 12058 C CA . GLN A 1 32 ? 11.677 14.999 -8.341 1.00 0.00 10 GLN A CA 8
ATOM 12059 C C . GLN A 1 32 ? 12.600 13.881 -7.873 1.00 0.00 10 GLN A C 8
ATOM 12060 O O . GLN A 1 32 ? 13.814 13.937 -8.068 1.00 0.00 10 GLN A O 8
ATOM 12074 N N . ALA A 1 33 ? 12.012 12.860 -7.261 1.00 0.00 11 ALA A N 8
ATOM 12075 C CA . ALA A 1 33 ? 12.769 11.707 -6.793 1.00 0.00 11 ALA A CA 8
ATOM 12076 C C . ALA A 1 33 ? 13.344 10.918 -7.966 1.00 0.00 11 ALA A C 8
ATOM 12077 O O . ALA A 1 33 ? 14.388 10.280 -7.846 1.00 0.00 11 ALA A O 8
ATOM 12084 N N . ALA A 1 34 ? 12.660 10.975 -9.104 1.00 0.00 12 ALA A N 8
ATOM 12085 C CA . ALA A 1 34 ? 13.113 10.284 -10.305 1.00 0.00 12 ALA A CA 8
ATOM 12086 C C . ALA A 1 34 ? 14.352 10.959 -10.877 1.00 0.00 12 ALA A C 8
ATOM 12087 O O . ALA A 1 34 ? 15.205 10.313 -11.482 1.00 0.00 12 ALA A O 8
ATOM 12094 N N . ASP A 1 35 ? 14.453 12.261 -10.660 1.00 0.00 13 ASP A N 8
ATOM 12095 C CA . ASP A 1 35 ? 15.596 13.034 -11.131 1.00 0.00 13 ASP A CA 8
ATOM 12096 C C . ASP A 1 35 ? 16.810 12.793 -10.236 1.00 0.00 13 ASP A C 8
ATOM 12097 O O . ASP A 1 35 ? 17.953 13.018 -10.636 1.00 0.00 13 ASP A O 8
ATOM 12106 N N . ALA A 1 36 ? 16.553 12.292 -9.035 1.00 0.00 14 ALA A N 8
ATOM 12107 C CA . ALA A 1 36 ? 17.605 12.080 -8.050 1.00 0.00 14 ALA A CA 8
ATOM 12108 C C . ALA A 1 36 ? 18.175 10.665 -8.126 1.00 0.00 14 ALA A C 8
ATOM 12109 O O . ALA A 1 36 ? 18.951 10.256 -7.263 1.00 0.00 14 ALA A O 8
ATOM 12116 N N . LEU A 1 37 ? 17.793 9.919 -9.156 1.00 0.00 15 LEU A N 8
ATOM 12117 C CA . LEU A 1 37 ? 18.294 8.560 -9.334 1.00 0.00 15 LEU A CA 8
ATOM 12118 C C . LEU A 1 37 ? 19.767 8.578 -9.729 1.00 0.00 15 LEU A C 8
ATOM 12119 O O . LEU A 1 37 ? 20.250 9.542 -10.326 1.00 0.00 15 LEU A O 8
ATOM 12135 N N . LYS A 1 38 ? 20.478 7.512 -9.398 1.00 0.00 16 LYS A N 8
ATOM 12136 C CA . LYS A 1 38 ? 21.905 7.436 -9.672 1.00 0.00 16 LYS A CA 8
ATOM 12137 C C . LYS A 1 38 ? 22.208 6.366 -10.712 1.00 0.00 16 LYS A C 8
ATOM 12138 O O . LYS A 1 38 ? 21.416 5.446 -10.919 1.00 0.00 16 LYS A O 8
ATOM 12157 N N . GLY A 1 39 ? 23.357 6.492 -11.360 1.00 0.00 17 GLY A N 8
ATOM 12158 C CA . GLY A 1 39 ? 23.785 5.483 -12.305 1.00 0.00 17 GLY A CA 8
ATOM 12159 C C . GLY A 1 39 ? 23.465 5.839 -13.742 1.00 0.00 17 GLY A C 8
ATOM 12160 O O . GLY A 1 39 ? 22.520 6.585 -14.023 1.00 0.00 17 GLY A O 8
ATOM 12164 N N . PHE A 1 40 ? 24.252 5.298 -14.656 1.00 0.00 18 PHE A N 8
ATOM 12165 C CA . PHE A 1 40 ? 24.041 5.512 -16.074 1.00 0.00 18 PHE A CA 8
ATOM 12166 C C . PHE A 1 40 ? 23.592 4.213 -16.717 1.00 0.00 18 PHE A C 8
ATOM 12167 O O . PHE A 1 40 ? 23.844 3.132 -16.188 1.00 0.00 18 PHE A O 8
ATOM 12184 N N . VAL A 1 41 ? 22.902 4.313 -17.833 1.00 0.00 19 VAL A N 8
ATOM 12185 C CA . VAL A 1 41 ? 22.498 3.135 -18.575 1.00 0.00 19 VAL A CA 8
ATOM 12186 C C . VAL A 1 41 ? 23.088 3.208 -19.973 1.00 0.00 19 VAL A C 8
ATOM 12187 O O . VAL A 1 41 ? 23.004 4.247 -20.627 1.00 0.00 19 VAL A O 8
ATOM 12200 N N . GLY A 1 42 ? 23.699 2.124 -20.417 1.00 0.00 20 GLY A N 8
ATOM 12201 C CA . GLY A 1 42 ? 24.365 2.128 -21.698 1.00 0.00 20 GLY A CA 8
ATOM 12202 C C . GLY A 1 42 ? 23.966 0.956 -22.567 1.00 0.00 20 GLY A C 8
ATOM 12203 O O . GLY A 1 42 ? 23.807 -0.165 -22.079 1.00 0.00 20 GLY A O 8
ATOM 12207 N N . PHE A 1 43 ? 23.790 1.216 -23.854 1.00 0.00 21 PHE A N 8
ATOM 12208 C CA . PHE A 1 43 ? 23.440 0.169 -24.802 1.00 0.00 21 PHE A CA 8
ATOM 12209 C C . PHE A 1 43 ? 24.687 -0.606 -25.212 1.00 0.00 21 PHE A C 8
ATOM 12210 O O . PHE A 1 43 ? 25.500 -0.130 -26.010 1.00 0.00 21 PHE A O 8
ATOM 12227 N N . ASN A 1 44 ? 24.836 -1.794 -24.651 1.00 0.00 22 ASN A N 8
ATOM 12228 C CA . ASN A 1 44 ? 25.992 -2.634 -24.926 1.00 0.00 22 ASN A CA 8
ATOM 12229 C C . ASN A 1 44 ? 25.679 -3.608 -26.055 1.00 0.00 22 ASN A C 8
ATOM 12230 O O . ASN A 1 44 ? 24.668 -4.306 -26.020 1.00 0.00 22 ASN A O 8
ATOM 12241 N N . ARG A 1 45 ? 26.550 -3.651 -27.059 1.00 0.00 23 ARG A N 8
ATOM 12242 C CA . ARG A 1 45 ? 26.294 -4.452 -28.255 1.00 0.00 23 ARG A CA 8
ATOM 12243 C C . ARG A 1 45 ? 26.768 -5.892 -28.088 1.00 0.00 23 ARG A C 8
ATOM 12244 O O . ARG A 1 45 ? 26.502 -6.739 -28.936 1.00 0.00 23 ARG A O 8
ATOM 12265 N N . LYS A 1 46 ? 27.464 -6.170 -26.996 1.00 0.00 24 LYS A N 8
ATOM 12266 C CA . LYS A 1 46 ? 27.901 -7.530 -26.710 1.00 0.00 24 LYS A CA 8
ATOM 12267 C C . LYS A 1 46 ? 26.751 -8.325 -26.111 1.00 0.00 24 LYS A C 8
ATOM 12268 O O . LYS A 1 46 ? 26.679 -9.543 -26.255 1.00 0.00 24 LYS A O 8
ATOM 12287 N N . THR A 1 47 ? 25.858 -7.618 -25.437 1.00 0.00 25 THR A N 8
ATOM 12288 C CA . THR A 1 47 ? 24.658 -8.220 -24.884 1.00 0.00 25 THR A CA 8
ATOM 12289 C C . THR A 1 47 ? 23.436 -7.842 -25.717 1.00 0.00 25 THR A C 8
ATOM 12290 O O . THR A 1 47 ? 22.376 -8.467 -25.609 1.00 0.00 25 THR A O 8
ATOM 12301 N N . GLY A 1 48 ? 23.596 -6.802 -26.534 1.00 0.00 26 GLY A N 8
ATOM 12302 C CA . GLY A 1 48 ? 22.531 -6.356 -27.412 1.00 0.00 26 GLY A CA 8
ATOM 12303 C C . GLY A 1 48 ? 21.363 -5.768 -26.650 1.00 0.00 26 GLY A C 8
ATOM 12304 O O . GLY A 1 48 ? 20.209 -5.921 -27.057 1.00 0.00 26 GLY A O 8
ATOM 12308 N N . ARG A 1 49 ? 21.654 -5.087 -25.548 1.00 0.00 27 ARG A N 8
ATOM 12309 C CA . ARG A 1 49 ? 20.605 -4.571 -24.682 1.00 0.00 27 ARG A CA 8
ATOM 12310 C C . ARG A 1 49 ? 21.070 -3.355 -23.890 1.00 0.00 27 ARG A C 8
ATOM 12311 O O . ARG A 1 49 ? 22.258 -3.018 -23.874 1.00 0.00 27 ARG A O 8
ATOM 12332 N N . TYR A 1 50 ? 20.115 -2.708 -23.239 1.00 0.00 28 TYR A N 8
ATOM 12333 C CA . TYR A 1 50 ? 20.369 -1.506 -22.461 1.00 0.00 28 TYR A CA 8
ATOM 12334 C C . TYR A 1 50 ? 20.658 -1.888 -21.008 1.00 0.00 28 TYR A C 8
ATOM 12335 O O . TYR A 1 50 ? 19.750 -2.264 -20.267 1.00 0.00 28 TYR A O 8
ATOM 12353 N N . ILE A 1 51 ? 21.922 -1.805 -20.608 1.00 0.00 29 ILE A N 8
ATOM 12354 C CA . ILE A 1 51 ? 22.332 -2.255 -19.279 1.00 0.00 29 ILE A CA 8
ATOM 12355 C C . ILE A 1 51 ? 22.886 -1.108 -18.440 1.00 0.00 29 ILE A C 8
ATOM 12356 O O . ILE A 1 51 ? 23.345 -0.100 -18.974 1.00 0.00 29 ILE A O 8
ATOM 12372 N N . VAL A 1 52 ? 22.841 -1.265 -17.126 1.00 0.00 30 VAL A N 8
ATOM 12373 C CA . VAL A 1 52 ? 23.238 -0.197 -16.218 1.00 0.00 30 VAL A CA 8
ATOM 12374 C C . VAL A 1 52 ? 24.718 -0.278 -15.843 1.00 0.00 30 VAL A C 8
ATOM 12375 O O . VAL A 1 52 ? 25.261 -1.360 -15.611 1.00 0.00 30 VAL A O 8
ATOM 12388 N N . ARG A 1 53 ? 25.356 0.884 -15.801 1.00 0.00 31 ARG A N 8
ATOM 12389 C CA . ARG A 1 53 ? 26.751 1.017 -15.401 1.00 0.00 31 ARG A CA 8
ATOM 12390 C C . ARG A 1 53 ? 26.955 2.372 -14.741 1.00 0.00 31 ARG A C 8
ATOM 12391 O O . ARG A 1 53 ? 26.520 3.391 -15.269 1.00 0.00 31 ARG A O 8
ATOM 12412 N N . PHE A 1 54 ? 27.606 2.391 -13.591 1.00 0.00 32 PHE A N 8
ATOM 12413 C CA . PHE A 1 54 ? 27.899 3.653 -12.929 1.00 0.00 32 PHE A CA 8
ATOM 12414 C C . PHE A 1 54 ? 29.109 4.302 -13.583 1.00 0.00 32 PHE A C 8
ATOM 12415 O O . PHE A 1 54 ? 29.148 5.512 -13.797 1.00 0.00 32 PHE A O 8
ATOM 12432 N N . SER A 1 55 ? 30.091 3.482 -13.909 1.00 0.00 33 SER A N 8
ATOM 12433 C CA . SER A 1 55 ? 31.274 3.948 -14.596 1.00 0.00 33 SER A CA 8
ATOM 12434 C C . SER A 1 55 ? 31.115 3.778 -16.104 1.00 0.00 33 SER A C 8
ATOM 12435 O O . SER A 1 55 ? 31.210 2.669 -16.632 1.00 0.00 33 SER A O 8
ATOM 12443 N N . GLU A 1 56 ? 30.837 4.877 -16.791 1.00 0.00 34 GLU A N 8
ATOM 12444 C CA . GLU A 1 56 ? 30.705 4.864 -18.245 1.00 0.00 34 GLU A CA 8
ATOM 12445 C C . GLU A 1 56 ? 32.061 4.645 -18.918 1.00 0.00 34 GLU A C 8
ATOM 12446 O O . GLU A 1 56 ? 32.135 4.297 -20.096 1.00 0.00 34 GLU A O 8
ATOM 12458 N N . ASP A 1 57 ? 33.129 4.825 -18.150 1.00 0.00 35 ASP A N 8
ATOM 12459 C CA . ASP A 1 57 ? 34.487 4.667 -18.661 1.00 0.00 35 ASP A CA 8
ATOM 12460 C C . ASP A 1 57 ? 34.888 3.195 -18.719 1.00 0.00 35 ASP A C 8
ATOM 12461 O O . ASP A 1 57 ? 36.021 2.867 -19.076 1.00 0.00 35 ASP A O 8
ATOM 12470 N N . SER A 1 58 ? 33.955 2.309 -18.386 1.00 0.00 36 SER A N 8
ATOM 12471 C CA . SER A 1 58 ? 34.235 0.879 -18.392 1.00 0.00 36 SER A CA 8
ATOM 12472 C C . SER A 1 58 ? 34.064 0.298 -19.794 1.00 0.00 36 SER A C 8
ATOM 12473 O O . SER A 1 58 ? 34.361 -0.873 -20.036 1.00 0.00 36 SER A O 8
ATOM 12481 N N . PHE A 1 59 ? 33.587 1.126 -20.714 1.00 0.00 37 PHE A N 8
ATOM 12482 C CA . PHE A 1 59 ? 33.420 0.711 -22.098 1.00 0.00 37 PHE A CA 8
ATOM 12483 C C . PHE A 1 59 ? 34.474 1.375 -22.970 1.00 0.00 37 PHE A C 8
ATOM 12484 O O . PHE A 1 59 ? 35.233 2.224 -22.498 1.00 0.00 37 PHE A O 8
ATOM 12501 N N . GLY A 1 60 ? 34.531 0.983 -24.231 1.00 0.00 38 GLY A N 8
ATOM 12502 C CA . GLY A 1 60 ? 35.478 1.584 -25.144 1.00 0.00 38 GLY A CA 8
ATOM 12503 C C . GLY A 1 60 ? 34.855 1.904 -26.483 1.00 0.00 38 GLY A C 8
ATOM 12504 O O . GLY A 1 60 ? 34.259 2.964 -26.666 1.00 0.00 38 GLY A O 8
ATOM 12508 N N . MET A 1 61 ? 34.983 0.979 -27.419 1.00 0.00 39 MET A N 8
ATOM 12509 C CA . MET A 1 61 ? 34.427 1.154 -28.753 1.00 0.00 39 MET A CA 8
ATOM 12510 C C . MET A 1 61 ? 33.261 0.196 -28.957 1.00 0.00 39 MET A C 8
ATOM 12511 O O . MET A 1 61 ? 32.714 0.078 -30.055 1.00 0.00 39 MET A O 8
ATOM 12525 N N . ASP A 1 62 ? 32.888 -0.481 -27.881 1.00 0.00 40 ASP A N 8
ATOM 12526 C CA . ASP A 1 62 ? 31.788 -1.436 -27.901 1.00 0.00 40 ASP A CA 8
ATOM 12527 C C . ASP A 1 62 ? 30.476 -0.753 -27.541 1.00 0.00 40 ASP A C 8
ATOM 12528 O O . ASP A 1 62 ? 29.396 -1.322 -27.711 1.00 0.00 40 ASP A O 8
ATOM 12537 N N . VAL A 1 63 ? 30.574 0.465 -27.033 1.00 0.00 41 VAL A N 8
ATOM 12538 C CA . VAL A 1 63 ? 29.402 1.238 -26.655 1.00 0.00 41 VAL A CA 8
ATOM 12539 C C . VAL A 1 63 ? 29.586 2.699 -27.044 1.00 0.00 41 VAL A C 8
ATOM 12540 O O . VAL A 1 63 ? 30.555 3.340 -26.634 1.00 0.00 41 VAL A O 8
ATOM 12553 N N . ALA A 1 64 ? 28.666 3.212 -27.851 1.00 0.00 42 ALA A N 8
ATOM 12554 C CA . ALA A 1 64 ? 28.705 4.609 -28.263 1.00 0.00 42 ALA A CA 8
ATOM 12555 C C . ALA A 1 64 ? 28.373 5.517 -27.086 1.00 0.00 42 ALA A C 8
ATOM 12556 O O . ALA A 1 64 ? 27.617 5.133 -26.194 1.00 0.00 42 ALA A O 8
ATOM 12563 N N . ASP A 1 65 ? 28.932 6.719 -27.090 1.00 0.00 43 ASP A N 8
ATOM 12564 C CA . ASP A 1 65 ? 28.748 7.658 -25.986 1.00 0.00 43 ASP A CA 8
ATOM 12565 C C . ASP A 1 65 ? 27.295 8.102 -25.878 1.00 0.00 43 ASP A C 8
ATOM 12566 O O . ASP A 1 65 ? 26.754 8.232 -24.780 1.00 0.00 43 ASP A O 8
ATOM 12575 N N . ASP A 1 66 ? 26.663 8.313 -27.028 1.00 0.00 44 ASP A N 8
ATOM 12576 C CA . ASP A 1 66 ? 25.263 8.736 -27.074 1.00 0.00 44 ASP A CA 8
ATOM 12577 C C . ASP A 1 66 ? 24.339 7.599 -26.654 1.00 0.00 44 ASP A C 8
ATOM 12578 O O . ASP A 1 66 ? 23.147 7.798 -26.435 1.00 0.00 44 ASP A O 8
ATOM 12587 N N . SER A 1 67 ? 24.903 6.402 -26.542 1.00 0.00 45 SER A N 8
ATOM 12588 C CA . SER A 1 67 ? 24.149 5.237 -26.111 1.00 0.00 45 SER A CA 8
ATOM 12589 C C . SER A 1 67 ? 24.261 5.059 -24.599 1.00 0.00 45 SER A C 8
ATOM 12590 O O . SER A 1 67 ? 23.767 4.080 -24.041 1.00 0.00 45 SER A O 8
ATOM 12598 N N . ILE A 1 68 ? 24.931 6.004 -23.949 1.00 0.00 46 ILE A N 8
ATOM 12599 C CA . ILE A 1 68 ? 25.045 6.010 -22.498 1.00 0.00 46 ILE A CA 8
ATOM 12600 C C . ILE A 1 68 ? 24.304 7.217 -21.936 1.00 0.00 46 ILE A C 8
ATOM 12601 O O . ILE A 1 68 ? 24.632 8.359 -22.252 1.00 0.00 46 ILE A O 8
ATOM 12617 N N . THR A 1 69 ? 23.292 6.963 -21.125 1.00 0.00 47 THR A N 8
ATOM 12618 C CA . THR A 1 69 ? 22.482 8.029 -20.563 1.00 0.00 47 THR A CA 8
ATOM 12619 C C . THR A 1 69 ? 22.114 7.724 -19.111 1.00 0.00 47 THR A C 8
ATOM 12620 O O . THR A 1 69 ? 21.715 6.603 -18.793 1.00 0.00 47 THR A O 8
ATOM 12631 N N . PRO A 1 70 ? 22.278 8.709 -18.206 1.00 0.00 48 PRO A N 8
ATOM 12632 C CA . PRO A 1 70 ? 21.916 8.563 -16.791 1.00 0.00 48 PRO A CA 8
ATOM 12633 C C . PRO A 1 70 ? 20.456 8.163 -16.622 1.00 0.00 48 PRO A C 8
ATOM 12634 O O . PRO A 1 70 ? 19.573 8.713 -17.283 1.00 0.00 48 PRO A O 8
ATOM 12645 N N . THR A 1 71 ? 20.199 7.215 -15.731 1.00 0.00 49 THR A N 8
ATOM 12646 C CA . THR A 1 71 ? 18.849 6.704 -15.539 1.00 0.00 49 THR A CA 8
ATOM 12647 C C . THR A 1 71 ? 17.927 7.801 -15.005 1.00 0.00 49 THR A C 8
ATOM 12648 O O . THR A 1 71 ? 16.732 7.812 -15.287 1.00 0.00 49 THR A O 8
ATOM 12659 N N . SER A 1 72 ? 18.505 8.755 -14.281 1.00 0.00 50 SER A N 8
ATOM 12660 C CA . SER A 1 72 ? 17.748 9.864 -13.721 1.00 0.00 50 SER A CA 8
ATOM 12661 C C . SER A 1 72 ? 17.299 10.839 -14.807 1.00 0.00 50 SER A C 8
ATOM 12662 O O . SER A 1 72 ? 16.462 11.702 -14.566 1.00 0.00 50 SER A O 8
ATOM 12670 N N . GLU A 1 73 ? 17.870 10.703 -15.996 1.00 0.00 51 GLU A N 8
ATOM 12671 C CA . GLU A 1 73 ? 17.450 11.503 -17.137 1.00 0.00 51 GLU A CA 8
ATOM 12672 C C . GLU A 1 73 ? 16.596 10.654 -18.069 1.00 0.00 51 GLU A C 8
ATOM 12673 O O . GLU A 1 73 ? 15.690 11.153 -18.733 1.00 0.00 51 GLU A O 8
ATOM 12685 N N . PHE A 1 74 ? 16.886 9.358 -18.091 1.00 0.00 52 PHE A N 8
ATOM 12686 C CA . PHE A 1 74 ? 16.161 8.412 -18.930 1.00 0.00 52 PHE A CA 8
ATOM 12687 C C . PHE A 1 74 ? 14.696 8.327 -18.506 1.00 0.00 52 PHE A C 8
ATOM 12688 O O . PHE A 1 74 ? 13.817 8.035 -19.321 1.00 0.00 52 PHE A O 8
ATOM 12705 N N . VAL A 1 75 ? 14.438 8.597 -17.231 1.00 0.00 53 VAL A N 8
ATOM 12706 C CA . VAL A 1 75 ? 13.078 8.592 -16.709 1.00 0.00 53 VAL A CA 8
ATOM 12707 C C . VAL A 1 75 ? 12.307 9.824 -17.180 1.00 0.00 53 VAL A C 8
ATOM 12708 O O . VAL A 1 75 ? 11.096 9.919 -16.990 1.00 0.00 53 VAL A O 8
ATOM 12721 N N . TRP A 1 76 ? 13.015 10.767 -17.788 1.00 0.00 54 TRP A N 8
ATOM 12722 C CA . TRP A 1 76 ? 12.388 11.956 -18.339 1.00 0.00 54 TRP A CA 8
ATOM 12723 C C . TRP A 1 76 ? 12.335 11.863 -19.853 1.00 0.00 54 TRP A C 8
ATOM 12724 O O . TRP A 1 76 ? 13.265 11.371 -20.492 1.00 0.00 54 TRP A O 8
ATOM 12745 N N . SER A 1 77 ? 11.241 12.313 -20.422 1.00 0.00 55 SER A N 8
ATOM 12746 C CA . SER A 1 77 ? 11.138 12.430 -21.857 1.00 0.00 55 SER A CA 8
ATOM 12747 C C . SER A 1 77 ? 11.283 13.896 -22.240 1.00 0.00 55 SER A C 8
ATOM 12748 O O . SER A 1 77 ? 10.330 14.673 -22.135 1.00 0.00 55 SER A O 8
ATOM 12756 N N . SER A 1 78 ? 12.492 14.281 -22.621 1.00 0.00 56 SER A N 8
ATOM 12757 C CA . SER A 1 78 ? 12.772 15.658 -22.982 1.00 0.00 56 SER A CA 8
ATOM 12758 C C . SER A 1 78 ? 11.989 16.035 -24.235 1.00 0.00 56 SER A C 8
ATOM 12759 O O . SER A 1 78 ? 12.191 15.457 -25.305 1.00 0.00 56 SER A O 8
ATOM 12767 N N . VAL A 1 79 ? 11.071 16.979 -24.096 1.00 0.00 57 VAL A N 8
ATOM 12768 C CA . VAL A 1 79 ? 10.245 17.397 -25.219 1.00 0.00 57 VAL A CA 8
ATOM 12769 C C . VAL A 1 79 ? 10.529 18.842 -25.606 1.00 0.00 57 VAL A C 8
ATOM 12770 O O . VAL A 1 79 ? 10.310 19.241 -26.748 1.00 0.00 57 VAL A O 8
ATOM 12783 N N . ARG A 1 80 ? 11.032 19.620 -24.658 1.00 0.00 58 ARG A N 8
ATOM 12784 C CA . ARG A 1 80 ? 11.300 21.028 -24.895 1.00 0.00 58 ARG A CA 8
ATOM 12785 C C . ARG A 1 80 ? 12.419 21.502 -23.976 1.00 0.00 58 ARG A C 8
ATOM 12786 O O . ARG A 1 80 ? 12.899 20.736 -23.142 1.00 0.00 58 ARG A O 8
ATOM 12807 N N . ASP A 1 81 ? 12.824 22.759 -24.122 1.00 0.00 59 ASP A N 8
ATOM 12808 C CA . ASP A 1 81 ? 13.984 23.281 -23.398 1.00 0.00 59 ASP A CA 8
ATOM 12809 C C . ASP A 1 81 ? 13.730 23.348 -21.894 1.00 0.00 59 ASP A C 8
ATOM 12810 O O . ASP A 1 81 ? 14.630 23.093 -21.095 1.00 0.00 59 ASP A O 8
ATOM 12819 N N . ASP A 1 82 ? 12.509 23.685 -21.510 1.00 0.00 60 ASP A N 8
ATOM 12820 C CA . ASP A 1 82 ? 12.162 23.800 -20.097 1.00 0.00 60 ASP A CA 8
ATOM 12821 C C . ASP A 1 82 ? 11.114 22.767 -19.720 1.00 0.00 60 ASP A C 8
ATOM 12822 O O . ASP A 1 82 ? 10.899 22.472 -18.546 1.00 0.00 60 ASP A O 8
ATOM 12831 N N . VAL A 1 83 ? 10.483 22.201 -20.732 1.00 0.00 61 VAL A N 8
ATOM 12832 C CA . VAL A 1 83 ? 9.386 21.276 -20.523 1.00 0.00 61 VAL A CA 8
ATOM 12833 C C . VAL A 1 83 ? 9.869 19.832 -20.587 1.00 0.00 61 VAL A C 8
ATOM 12834 O O . VAL A 1 83 ? 10.225 19.330 -21.656 1.00 0.00 61 VAL A O 8
ATOM 12847 N N . MET A 1 84 ? 9.893 19.174 -19.439 1.00 0.00 62 MET A N 8
ATOM 12848 C CA . MET A 1 84 ? 10.226 17.759 -19.375 1.00 0.00 62 MET A CA 8
ATOM 12849 C C . MET A 1 84 ? 9.049 16.975 -18.813 1.00 0.00 62 MET A C 8
ATOM 12850 O O . MET A 1 84 ? 8.442 17.375 -17.820 1.00 0.00 62 MET A O 8
ATOM 12864 N N . ARG A 1 85 ? 8.715 15.873 -19.459 1.00 0.00 63 ARG A N 8
ATOM 12865 C CA . ARG A 1 85 ? 7.626 15.027 -18.998 1.00 0.00 63 ARG A CA 8
ATOM 12866 C C . ARG A 1 85 ? 8.180 13.741 -18.408 1.00 0.00 63 ARG A C 8
ATOM 12867 O O . ARG A 1 85 ? 9.180 13.211 -18.893 1.00 0.00 63 ARG A O 8
ATOM 12888 N N . LEU A 1 86 ? 7.547 13.258 -17.350 1.00 0.00 64 LEU A N 8
ATOM 12889 C CA . LEU A 1 86 ? 7.963 12.018 -16.718 1.00 0.00 64 LEU A CA 8
ATOM 12890 C C . LEU A 1 86 ? 7.604 10.852 -17.629 1.00 0.00 64 LEU A C 8
ATOM 12891 O O . LEU A 1 86 ? 6.431 10.616 -17.922 1.00 0.00 64 LEU A O 8
ATOM 12907 N N . GLY A 1 87 ? 8.620 10.142 -18.087 1.00 0.00 65 GLY A N 8
ATOM 12908 C CA . GLY A 1 87 ? 8.404 9.035 -18.985 1.00 0.00 65 GLY A CA 8
ATOM 12909 C C . GLY A 1 87 ? 8.026 7.780 -18.248 1.00 0.00 65 GLY A C 8
ATOM 12910 O O . GLY A 1 87 ? 8.892 7.018 -17.848 1.00 0.00 65 GLY A O 8
ATOM 12914 N N . ARG A 1 88 ? 6.734 7.553 -18.086 1.00 0.00 66 ARG A N 8
ATOM 12915 C CA . ARG A 1 88 ? 6.239 6.397 -17.348 1.00 0.00 66 ARG A CA 8
ATOM 12916 C C . ARG A 1 88 ? 6.685 5.071 -17.978 1.00 0.00 66 ARG A C 8
ATOM 12917 O O . ARG A 1 88 ? 6.606 4.020 -17.345 1.00 0.00 66 ARG A O 8
ATOM 12938 N N . GLU A 1 89 ? 7.163 5.120 -19.219 1.00 0.00 67 GLU A N 8
ATOM 12939 C CA . GLU A 1 89 ? 7.686 3.926 -19.883 1.00 0.00 67 GLU A CA 8
ATOM 12940 C C . GLU A 1 89 ? 8.971 3.417 -19.215 1.00 0.00 67 GLU A C 8
ATOM 12941 O O . GLU A 1 89 ? 9.301 2.234 -19.331 1.00 0.00 67 GLU A O 8
ATOM 12953 N N . GLN A 1 90 ? 9.689 4.305 -18.516 1.00 0.00 68 GLN A N 8
ATOM 12954 C CA . GLN A 1 90 ? 10.942 3.931 -17.843 1.00 0.00 68 GLN A CA 8
ATOM 12955 C C . GLN A 1 90 ? 10.714 2.787 -16.860 1.00 0.00 68 GLN A C 8
ATOM 12956 O O . GLN A 1 90 ? 11.579 1.928 -16.677 1.00 0.00 68 GLN A O 8
ATOM 12970 N N . LEU A 1 91 ? 9.526 2.770 -16.265 1.00 0.00 69 LEU A N 8
ATOM 12971 C CA . LEU A 1 91 ? 9.180 1.802 -15.232 1.00 0.00 69 LEU A CA 8
ATOM 12972 C C . LEU A 1 91 ? 9.316 0.376 -15.752 1.00 0.00 69 LEU A C 8
ATOM 12973 O O . LEU A 1 91 ? 9.858 -0.495 -15.071 1.00 0.00 69 LEU A O 8
ATOM 12989 N N . GLN A 1 92 ? 8.850 0.158 -16.976 1.00 0.00 70 GLN A N 8
ATOM 12990 C CA . GLN A 1 92 ? 8.856 -1.169 -17.581 1.00 0.00 70 GLN A CA 8
ATOM 12991 C C . GLN A 1 92 ? 10.277 -1.680 -17.789 1.00 0.00 70 GLN A C 8
ATOM 12992 O O . GLN A 1 92 ? 10.559 -2.858 -17.578 1.00 0.00 70 GLN A O 8
ATOM 13006 N N . ILE A 1 93 ? 11.172 -0.787 -18.182 1.00 0.00 71 ILE A N 8
ATOM 13007 C CA . ILE A 1 93 ? 12.546 -1.167 -18.466 1.00 0.00 71 ILE A CA 8
ATOM 13008 C C . ILE A 1 93 ? 13.313 -1.438 -17.173 1.00 0.00 71 ILE A C 8
ATOM 13009 O O . ILE A 1 93 ? 14.165 -2.326 -17.120 1.00 0.00 71 ILE A O 8
ATOM 13025 N N . LEU A 1 94 ? 12.991 -0.689 -16.124 1.00 0.00 72 LEU A N 8
ATOM 13026 C CA . LEU A 1 94 ? 13.668 -0.853 -14.844 1.00 0.00 72 LEU A CA 8
ATOM 13027 C C . LEU A 1 94 ? 13.195 -2.112 -14.123 1.00 0.00 72 LEU A C 8
ATOM 13028 O O . LEU A 1 94 ? 13.996 -2.826 -13.519 1.00 0.00 72 LEU A O 8
ATOM 13044 N N . LEU A 1 95 ? 11.897 -2.399 -14.197 1.00 0.00 73 LEU A N 8
ATOM 13045 C CA . LEU A 1 95 ? 11.336 -3.538 -13.474 1.00 0.00 73 LEU A CA 8
ATOM 13046 C C . LEU A 1 95 ? 11.837 -4.869 -14.036 1.00 0.00 73 LEU A C 8
ATOM 13047 O O . LEU A 1 95 ? 11.875 -5.872 -13.324 1.00 0.00 73 LEU A O 8
ATOM 13063 N N . GLU A 1 96 ? 12.224 -4.880 -15.308 1.00 0.00 74 GLU A N 8
ATOM 13064 C CA . GLU A 1 96 ? 12.743 -6.095 -15.934 1.00 0.00 74 GLU A CA 8
ATOM 13065 C C . GLU A 1 96 ? 14.214 -6.317 -15.587 1.00 0.00 74 GLU A C 8
ATOM 13066 O O . GLU A 1 96 ? 14.777 -7.375 -15.872 1.00 0.00 74 GLU A O 8
ATOM 13078 N N . GLN A 1 97 ? 14.835 -5.322 -14.966 1.00 0.00 75 GLN A N 8
ATOM 13079 C CA . GLN A 1 97 ? 16.232 -5.434 -14.560 1.00 0.00 75 GLN A CA 8
ATOM 13080 C C . GLN A 1 97 ? 16.352 -6.209 -13.255 1.00 0.00 75 GLN A C 8
ATOM 13081 O O . GLN A 1 97 ? 17.362 -6.868 -13.008 1.00 0.00 75 GLN A O 8
ATOM 13095 N N . ASN A 1 98 ? 15.318 -6.094 -12.419 1.00 0.00 76 ASN A N 8
ATOM 13096 C CA . ASN A 1 98 ? 15.197 -6.846 -11.160 1.00 0.00 76 ASN A CA 8
ATOM 13097 C C . ASN A 1 98 ? 16.101 -6.284 -10.064 1.00 0.00 76 ASN A C 8
ATOM 13098 O O . ASN A 1 98 ? 15.766 -6.350 -8.880 1.00 0.00 76 ASN A O 8
ATOM 13109 N N . ILE A 1 99 ? 17.231 -5.709 -10.455 1.00 0.00 77 ILE A N 8
ATOM 13110 C CA . ILE A 1 99 ? 18.255 -5.316 -9.511 1.00 0.00 77 ILE A CA 8
ATOM 13111 C C . ILE A 1 99 ? 18.023 -3.917 -8.930 1.00 0.00 77 ILE A C 8
ATOM 13112 O O . ILE A 1 99 ? 18.828 -3.003 -9.102 1.00 0.00 77 ILE A O 8
ATOM 13128 N N . ASN A 1 100 ? 16.918 -3.773 -8.208 1.00 0.00 78 ASN A N 8
ATOM 13129 C CA . ASN A 1 100 ? 16.571 -2.510 -7.556 1.00 0.00 78 ASN A CA 8
ATOM 13130 C C . ASN A 1 100 ? 17.662 -2.096 -6.573 1.00 0.00 78 ASN A C 8
ATOM 13131 O O . ASN A 1 100 ? 17.962 -0.919 -6.424 1.00 0.00 78 ASN A O 8
ATOM 13142 N N . GLU A 1 101 ? 18.267 -3.081 -5.925 1.00 0.00 79 GLU A N 8
ATOM 13143 C CA . GLU A 1 101 ? 19.355 -2.837 -4.983 1.00 0.00 79 GLU A CA 8
ATOM 13144 C C . GLU A 1 101 ? 20.552 -2.197 -5.691 1.00 0.00 79 GLU A C 8
ATOM 13145 O O . GLU A 1 101 ? 21.331 -1.458 -5.089 1.00 0.00 79 GLU A O 8
ATOM 13157 N N . ARG A 1 102 ? 20.681 -2.493 -6.976 1.00 0.00 80 ARG A N 8
ATOM 13158 C CA . ARG A 1 102 ? 21.824 -2.053 -7.762 1.00 0.00 80 ARG A CA 8
ATOM 13159 C C . ARG A 1 102 ? 21.619 -0.664 -8.361 1.00 0.00 80 ARG A C 8
ATOM 13160 O O . ARG A 1 102 ? 22.537 0.156 -8.357 1.00 0.00 80 ARG A O 8
ATOM 13181 N N . LEU A 1 103 ? 20.425 -0.403 -8.874 1.00 0.00 81 LEU A N 8
ATOM 13182 C CA . LEU A 1 103 ? 20.150 0.869 -9.534 1.00 0.00 81 LEU A CA 8
ATOM 13183 C C . LEU A 1 103 ? 19.517 1.870 -8.570 1.00 0.00 81 LEU A C 8
ATOM 13184 O O . LEU A 1 103 ? 19.692 3.080 -8.716 1.00 0.00 81 LEU A O 8
ATOM 13200 N N . ASN A 1 104 ? 18.795 1.345 -7.583 1.00 0.00 82 ASN A N 8
ATOM 13201 C CA . ASN A 1 104 ? 18.085 2.155 -6.594 1.00 0.00 82 ASN A CA 8
ATOM 13202 C C . ASN A 1 104 ? 16.977 2.979 -7.235 1.00 0.00 82 ASN A C 8
ATOM 13203 O O . ASN A 1 104 ? 17.175 4.130 -7.623 1.00 0.00 82 ASN A O 8
ATOM 13214 N N . ILE A 1 105 ? 15.811 2.365 -7.358 1.00 0.00 83 ILE A N 8
ATOM 13215 C CA . ILE A 1 105 ? 14.641 3.041 -7.887 1.00 0.00 83 ILE A CA 8
ATOM 13216 C C . ILE A 1 105 ? 13.951 3.810 -6.762 1.00 0.00 83 ILE A C 8
ATOM 13217 O O . ILE A 1 105 ? 13.763 3.280 -5.667 1.00 0.00 83 ILE A O 8
ATOM 13233 N N . GLY A 1 106 ? 13.601 5.064 -7.038 1.00 0.00 84 GLY A N 8
ATOM 13234 C CA . GLY A 1 106 ? 13.008 5.923 -6.028 1.00 0.00 84 GLY A CA 8
ATOM 13235 C C . GLY A 1 106 ? 11.749 5.345 -5.409 1.00 0.00 84 GLY A C 8
ATOM 13236 O O . GLY A 1 106 ? 11.000 4.616 -6.062 1.00 0.00 84 GLY A O 8
ATOM 13240 N N . GLU A 1 107 ? 11.508 5.695 -4.155 1.00 0.00 85 GLU A N 8
ATOM 13241 C CA . GLU A 1 107 ? 10.354 5.190 -3.418 1.00 0.00 85 GLU A CA 8
ATOM 13242 C C . GLU A 1 107 ? 9.032 5.658 -4.050 1.00 0.00 85 GLU A C 8
ATOM 13243 O O . GLU A 1 107 ? 8.139 4.839 -4.276 1.00 0.00 85 GLU A O 8
ATOM 13255 N N . PRO A 1 108 ? 8.874 6.969 -4.365 1.00 0.00 86 PRO A N 8
ATOM 13256 C CA . PRO A 1 108 ? 7.677 7.457 -5.062 1.00 0.00 86 PRO A CA 8
ATOM 13257 C C . PRO A 1 108 ? 7.552 6.856 -6.462 1.00 0.00 86 PRO A C 8
ATOM 13258 O O . PRO A 1 108 ? 6.483 6.867 -7.068 1.00 0.00 86 PRO A O 8
ATOM 13269 N N . LEU A 1 109 ? 8.654 6.318 -6.963 1.00 0.00 87 LEU A N 8
ATOM 13270 C CA . LEU A 1 109 ? 8.668 5.674 -8.267 1.00 0.00 87 LEU A CA 8
ATOM 13271 C C . LEU A 1 109 ? 8.106 4.264 -8.147 1.00 0.00 87 LEU A C 8
ATOM 13272 O O . LEU A 1 109 ? 7.438 3.766 -9.054 1.00 0.00 87 LEU A O 8
ATOM 13288 N N . LEU A 1 110 ? 8.366 3.634 -7.006 1.00 0.00 88 LEU A N 8
ATOM 13289 C CA . LEU A 1 110 ? 7.859 2.296 -6.732 1.00 0.00 88 LEU A CA 8
ATOM 13290 C C . LEU A 1 110 ? 6.337 2.301 -6.672 1.00 0.00 88 LEU A C 8
ATOM 13291 O O . LEU A 1 110 ? 5.686 1.379 -7.165 1.00 0.00 88 LEU A O 8
ATOM 13307 N N . VAL A 1 111 ? 5.775 3.350 -6.076 1.00 0.00 89 VAL A N 8
ATOM 13308 C CA . VAL A 1 111 ? 4.326 3.470 -5.964 1.00 0.00 89 VAL A CA 8
ATOM 13309 C C . VAL A 1 111 ? 3.710 3.882 -7.299 1.00 0.00 89 VAL A C 8
ATOM 13310 O O . VAL A 1 111 ? 2.598 3.465 -7.630 1.00 0.00 89 VAL A O 8
ATOM 13323 N N . TYR A 1 112 ? 4.440 4.695 -8.062 1.00 0.00 90 TYR A N 8
ATOM 13324 C CA . TYR A 1 112 ? 3.993 5.124 -9.384 1.00 0.00 90 TYR A CA 8
ATOM 13325 C C . TYR A 1 112 ? 3.887 3.923 -10.318 1.00 0.00 90 TYR A C 8
ATOM 13326 O O . TYR A 1 112 ? 2.987 3.843 -11.153 1.00 0.00 90 TYR A O 8
ATOM 13344 N N . LEU A 1 113 ? 4.822 2.993 -10.158 1.00 0.00 91 LEU A N 8
ATOM 13345 C CA . LEU A 1 113 ? 4.839 1.766 -10.942 1.00 0.00 91 LEU A CA 8
ATOM 13346 C C . LEU A 1 113 ? 3.605 0.921 -10.625 1.00 0.00 91 LEU A C 8
ATOM 13347 O O . LEU A 1 113 ? 3.071 0.230 -11.492 1.00 0.00 91 LEU A O 8
ATOM 13363 N N . ARG A 1 114 ? 3.149 0.996 -9.379 1.00 0.00 92 ARG A N 8
ATOM 13364 C CA . ARG A 1 114 ? 1.999 0.217 -8.939 1.00 0.00 92 ARG A CA 8
ATOM 13365 C C . ARG A 1 114 ? 0.704 0.801 -9.490 1.00 0.00 92 ARG A C 8
ATOM 13366 O O . ARG A 1 114 ? -0.119 0.079 -10.059 1.00 0.00 92 ARG A O 8
ATOM 13387 N N . ARG A 1 115 ? 0.520 2.104 -9.320 1.00 0.00 93 ARG A N 8
ATOM 13388 C CA . ARG A 1 115 ? -0.649 2.778 -9.862 1.00 0.00 93 ARG A CA 8
ATOM 13389 C C . ARG A 1 115 ? -0.333 4.244 -10.141 1.00 0.00 93 ARG A C 8
ATOM 13390 O O . ARG A 1 115 ? 0.257 4.939 -9.310 1.00 0.00 93 ARG A O 8
ATOM 13411 N N . GLN A 1 116 ? -0.706 4.701 -11.323 1.00 0.00 94 GLN A N 8
ATOM 13412 C CA . GLN A 1 116 ? -0.426 6.066 -11.737 1.00 0.00 94 GLN A CA 8
ATOM 13413 C C . GLN A 1 116 ? -1.513 7.020 -11.256 1.00 0.00 94 GLN A C 8
ATOM 13414 O O . GLN A 1 116 ? -2.603 7.081 -11.824 1.00 0.00 94 GLN A O 8
ATOM 13428 N N . ASP A 1 117 ? -1.211 7.745 -10.186 1.00 0.00 95 ASP A N 8
ATOM 13429 C CA . ASP A 1 117 ? -2.135 8.730 -9.632 1.00 0.00 95 ASP A CA 8
ATOM 13430 C C . ASP A 1 117 ? -2.172 9.969 -10.518 1.00 0.00 95 ASP A C 8
ATOM 13431 O O . ASP A 1 117 ? -3.198 10.641 -10.634 1.00 0.00 95 ASP A O 8
ATOM 13440 N N . LEU A 1 118 ? -1.039 10.265 -11.136 1.00 0.00 96 LEU A N 8
ATOM 13441 C CA . LEU A 1 118 ? -0.947 11.350 -12.098 1.00 0.00 96 LEU A CA 8
ATOM 13442 C C . LEU A 1 118 ? -0.630 10.767 -13.470 1.00 0.00 96 LEU A C 8
ATOM 13443 O O . LEU A 1 118 ? 0.444 10.195 -13.665 1.00 0.00 96 LEU A O 8
ATOM 13459 N N . PRO A 1 119 ? -1.569 10.889 -14.423 1.00 0.00 97 PRO A N 8
ATOM 13460 C CA . PRO A 1 119 ? -1.432 10.301 -15.764 1.00 0.00 97 PRO A CA 8
ATOM 13461 C C . PRO A 1 119 ? -0.134 10.704 -16.459 1.00 0.00 97 PRO A C 8
ATOM 13462 O O . PRO A 1 119 ? 0.668 9.850 -16.839 1.00 0.00 97 PRO A O 8
ATOM 13473 N N . GLU A 1 120 ? 0.069 12.004 -16.621 1.00 0.00 98 GLU A N 8
ATOM 13474 C CA . GLU A 1 120 ? 1.261 12.514 -17.281 1.00 0.00 98 GLU A CA 8
ATOM 13475 C C . GLU A 1 120 ? 1.863 13.653 -16.471 1.00 0.00 98 GLU A C 8
ATOM 13476 O O . GLU A 1 120 ? 1.373 14.782 -16.507 1.00 0.00 98 GLU A O 8
ATOM 13488 N N . ILE A 1 121 ? 2.911 13.347 -15.725 1.00 0.00 99 ILE A N 8
ATOM 13489 C CA . ILE A 1 121 ? 3.561 14.337 -14.881 1.00 0.00 99 ILE A CA 8
ATOM 13490 C C . ILE A 1 121 ? 4.502 15.210 -15.704 1.00 0.00 99 ILE A C 8
ATOM 13491 O O . ILE A 1 121 ? 5.484 14.721 -16.263 1.00 0.00 99 ILE A O 8
ATOM 13507 N N . THR A 1 122 ? 4.193 16.492 -15.788 1.00 0.00 100 THR A N 8
ATOM 13508 C CA . THR A 1 122 ? 5.038 17.428 -16.508 1.00 0.00 100 THR A CA 8
ATOM 13509 C C . THR A 1 122 ? 5.741 18.382 -15.550 1.00 0.00 100 THR A C 8
ATOM 13510 O O . THR A 1 122 ? 5.123 18.941 -14.639 1.00 0.00 100 THR A O 8
ATOM 13521 N N . ALA A 1 123 ? 7.036 18.556 -15.756 1.00 0.00 101 ALA A N 8
ATOM 13522 C CA . ALA A 1 123 ? 7.831 19.434 -14.919 1.00 0.00 101 ALA A CA 8
ATOM 13523 C C . ALA A 1 123 ? 8.493 20.515 -15.759 1.00 0.00 101 ALA A C 8
ATOM 13524 O O . ALA A 1 123 ? 8.965 20.253 -16.867 1.00 0.00 101 ALA A O 8
ATOM 13531 N N . GLN A 1 124 ? 8.507 21.728 -15.232 1.00 0.00 102 GLN A N 8
ATOM 13532 C CA . GLN A 1 124 ? 9.105 22.862 -15.917 1.00 0.00 102 GLN A CA 8
ATOM 13533 C C . GLN A 1 124 ? 9.556 23.888 -14.887 1.00 0.00 102 GLN A C 8
ATOM 13534 O O . GLN A 1 124 ? 8.974 23.976 -13.804 1.00 0.00 102 GLN A O 8
ATOM 13548 N N . ARG A 1 125 ? 10.608 24.632 -15.194 1.00 0.00 103 ARG A N 8
ATOM 13549 C CA . ARG A 1 125 ? 11.199 25.545 -14.221 1.00 0.00 103 ARG A CA 8
ATOM 13550 C C . ARG A 1 125 ? 10.933 26.999 -14.577 1.00 0.00 103 ARG A C 8
ATOM 13551 O O . ARG A 1 125 ? 11.031 27.867 -13.711 1.00 0.00 103 ARG A O 8
ATOM 13572 N N . GLN A 1 126 ? 10.604 27.239 -15.851 1.00 0.00 104 GLN A N 8
ATOM 13573 C CA . GLN A 1 126 ? 10.347 28.578 -16.404 1.00 0.00 104 GLN A CA 8
ATOM 13574 C C . GLN A 1 126 ? 11.620 29.429 -16.409 1.00 0.00 104 GLN A C 8
ATOM 13575 O O . GLN A 1 126 ? 12.486 29.298 -15.544 1.00 0.00 104 GLN A O 8
ATOM 13589 N N . LEU A 1 127 ? 11.742 30.288 -17.407 1.00 0.00 105 LEU A N 8
ATOM 13590 C CA . LEU A 1 127 ? 12.889 31.177 -17.502 1.00 0.00 105 LEU A CA 8
ATOM 13591 C C . LEU A 1 127 ? 12.407 32.620 -17.584 1.00 0.00 105 LEU A C 8
ATOM 13592 O O . LEU A 1 127 ? 13.155 33.528 -17.945 1.00 0.00 105 LEU A O 8
ATOM 13608 N N . ARG A 1 128 ? 11.145 32.823 -17.245 1.00 0.00 106 ARG A N 8
ATOM 13609 C CA . ARG A 1 128 ? 10.560 34.149 -17.262 1.00 0.00 106 ARG A CA 8
ATOM 13610 C C . ARG A 1 128 ? 10.781 34.824 -15.917 1.00 0.00 106 ARG A C 8
ATOM 13611 O O . ARG A 1 128 ? 10.025 34.528 -14.972 1.00 0.00 106 ARG A O 8
ATOM 13633 N N . MET A 1 23 ? 1.215 4.311 1.712 1.00 0.00 1 MET A N 9
ATOM 13634 C CA . MET A 1 23 ? 0.952 3.143 0.836 1.00 0.00 1 MET A CA 9
ATOM 13635 C C . MET A 1 23 ? 0.376 3.591 -0.506 1.00 0.00 1 MET A C 9
ATOM 13636 O O . MET A 1 23 ? 0.546 2.914 -1.519 1.00 0.00 1 MET A O 9
ATOM 13650 N N . SER A 1 24 ? -0.320 4.722 -0.509 1.00 0.00 2 SER A N 9
ATOM 13651 C CA . SER A 1 24 ? -0.817 5.311 -1.745 1.00 0.00 2 SER A CA 9
ATOM 13652 C C . SER A 1 24 ? 0.306 6.075 -2.449 1.00 0.00 2 SER A C 9
ATOM 13653 O O . SER A 1 24 ? 1.440 6.100 -1.965 1.00 0.00 2 SER A O 9
ATOM 13661 N N . ILE A 1 25 ? 0.000 6.693 -3.583 1.00 0.00 3 ILE A N 9
ATOM 13662 C CA . ILE A 1 25 ? 1.001 7.453 -4.320 1.00 0.00 3 ILE A CA 9
ATOM 13663 C C . ILE A 1 25 ? 1.385 8.706 -3.531 1.00 0.00 3 ILE A C 9
ATOM 13664 O O . ILE A 1 25 ? 0.561 9.271 -2.809 1.00 0.00 3 ILE A O 9
ATOM 13680 N N . THR A 1 26 ? 2.631 9.129 -3.663 1.00 0.00 4 THR A N 9
ATOM 13681 C CA . THR A 1 26 ? 3.152 10.232 -2.874 1.00 0.00 4 THR A CA 9
ATOM 13682 C C . THR A 1 26 ? 2.968 11.568 -3.589 1.00 0.00 4 THR A C 9
ATOM 13683 O O . THR A 1 26 ? 2.348 11.638 -4.652 1.00 0.00 4 THR A O 9
ATOM 13694 N N . SER A 1 27 ? 3.505 12.623 -2.990 1.00 0.00 5 SER A N 9
ATOM 13695 C CA . SER A 1 27 ? 3.418 13.963 -3.546 1.00 0.00 5 SER A CA 9
ATOM 13696 C C . SER A 1 27 ? 4.408 14.147 -4.696 1.00 0.00 5 SER A C 9
ATOM 13697 O O . SER A 1 27 ? 5.016 13.182 -5.170 1.00 0.00 5 SER A O 9
ATOM 13705 N N . THR A 1 28 ? 4.556 15.395 -5.129 1.00 0.00 6 THR A N 9
ATOM 13706 C CA . THR A 1 28 ? 5.421 15.772 -6.244 1.00 0.00 6 THR A CA 9
ATOM 13707 C C . THR A 1 28 ? 6.847 15.210 -6.101 1.00 0.00 6 THR A C 9
ATOM 13708 O O . THR A 1 28 ? 7.570 15.078 -7.092 1.00 0.00 6 THR A O 9
ATOM 13719 N N . ASP A 1 29 ? 7.241 14.878 -4.867 1.00 0.00 7 ASP A N 9
ATOM 13720 C CA . ASP A 1 29 ? 8.544 14.256 -4.592 1.00 0.00 7 ASP A CA 9
ATOM 13721 C C . ASP A 1 29 ? 8.782 13.027 -5.467 1.00 0.00 7 ASP A C 9
ATOM 13722 O O . ASP A 1 29 ? 9.922 12.621 -5.672 1.00 0.00 7 ASP A O 9
ATOM 13731 N N . ILE A 1 30 ? 7.706 12.439 -5.977 1.00 0.00 8 ILE A N 9
ATOM 13732 C CA . ILE A 1 30 ? 7.811 11.286 -6.860 1.00 0.00 8 ILE A CA 9
ATOM 13733 C C . ILE A 1 30 ? 8.666 11.615 -8.088 1.00 0.00 8 ILE A C 9
ATOM 13734 O O . ILE A 1 30 ? 9.464 10.795 -8.541 1.00 0.00 8 ILE A O 9
ATOM 13750 N N . CYS A 1 31 ? 8.513 12.829 -8.603 1.00 0.00 9 CYS A N 9
ATOM 13751 C CA . CYS A 1 31 ? 9.307 13.291 -9.732 1.00 0.00 9 CYS A CA 9
ATOM 13752 C C . CYS A 1 31 ? 10.723 13.646 -9.283 1.00 0.00 9 CYS A C 9
ATOM 13753 O O . CYS A 1 31 ? 11.683 13.501 -10.037 1.00 0.00 9 CYS A O 9
ATOM 13761 N N . GLN A 1 32 ? 10.842 14.096 -8.038 1.00 0.00 10 GLN A N 9
ATOM 13762 C CA . GLN A 1 32 ? 12.126 14.526 -7.496 1.00 0.00 10 GLN A CA 9
ATOM 13763 C C . GLN A 1 32 ? 13.030 13.332 -7.215 1.00 0.00 10 GLN A C 9
ATOM 13764 O O . GLN A 1 32 ? 14.222 13.360 -7.516 1.00 0.00 10 GLN A O 9
ATOM 13778 N N . ALA A 1 33 ? 12.453 12.279 -6.648 1.00 0.00 11 ALA A N 9
ATOM 13779 C CA . ALA A 1 33 ? 13.204 11.071 -6.328 1.00 0.00 11 ALA A CA 9
ATOM 13780 C C . ALA A 1 33 ? 13.755 10.418 -7.590 1.00 0.00 11 ALA A C 9
ATOM 13781 O O . ALA A 1 33 ? 14.789 9.757 -7.554 1.00 0.00 11 ALA A O 9
ATOM 13788 N N . ALA A 1 34 ? 13.070 10.631 -8.710 1.00 0.00 12 ALA A N 9
ATOM 13789 C CA . ALA A 1 34 ? 13.500 10.088 -9.993 1.00 0.00 12 ALA A CA 9
ATOM 13790 C C . ALA A 1 34 ? 14.821 10.713 -10.442 1.00 0.00 12 ALA A C 9
ATOM 13791 O O . ALA A 1 34 ? 15.544 10.143 -11.257 1.00 0.00 12 ALA A O 9
ATOM 13798 N N . ASP A 1 35 ? 15.132 11.881 -9.892 1.00 0.00 13 ASP A N 9
ATOM 13799 C CA . ASP A 1 35 ? 16.369 12.582 -10.217 1.00 0.00 13 ASP A CA 9
ATOM 13800 C C . ASP A 1 35 ? 17.540 11.992 -9.431 1.00 0.00 13 ASP A C 9
ATOM 13801 O O . ASP A 1 35 ? 18.697 12.105 -9.840 1.00 0.00 13 ASP A O 9
ATOM 13810 N N . ALA A 1 36 ? 17.226 11.331 -8.319 1.00 0.00 14 ALA A N 9
ATOM 13811 C CA . ALA A 1 36 ? 18.248 10.791 -7.426 1.00 0.00 14 ALA A CA 9
ATOM 13812 C C . ALA A 1 36 ? 18.832 9.486 -7.961 1.00 0.00 14 ALA A C 9
ATOM 13813 O O . ALA A 1 36 ? 19.827 8.979 -7.435 1.00 0.00 14 ALA A O 9
ATOM 13820 N N . LEU A 1 37 ? 18.209 8.943 -9.000 1.00 0.00 15 LEU A N 9
ATOM 13821 C CA . LEU A 1 37 ? 18.698 7.726 -9.636 1.00 0.00 15 LEU A CA 9
ATOM 13822 C C . LEU A 1 37 ? 20.023 7.993 -10.339 1.00 0.00 15 LEU A C 9
ATOM 13823 O O . LEU A 1 37 ? 20.100 8.836 -11.231 1.00 0.00 15 LEU A O 9
ATOM 13839 N N . LYS A 1 38 ? 21.063 7.285 -9.934 1.00 0.00 16 LYS A N 9
ATOM 13840 C CA . LYS A 1 38 ? 22.364 7.422 -10.569 1.00 0.00 16 LYS A CA 9
ATOM 13841 C C . LYS A 1 38 ? 22.776 6.113 -11.228 1.00 0.00 16 LYS A C 9
ATOM 13842 O O . LYS A 1 38 ? 22.374 5.032 -10.794 1.00 0.00 16 LYS A O 9
ATOM 13861 N N . GLY A 1 39 ? 23.570 6.223 -12.278 1.00 0.00 17 GLY A N 9
ATOM 13862 C CA . GLY A 1 39 ? 23.939 5.068 -13.064 1.00 0.00 17 GLY A CA 9
ATOM 13863 C C . GLY A 1 39 ? 23.682 5.313 -14.534 1.00 0.00 17 GLY A C 9
ATOM 13864 O O . GLY A 1 39 ? 22.748 6.033 -14.891 1.00 0.00 17 GLY A O 9
ATOM 13868 N N . PHE A 1 40 ? 24.500 4.728 -15.389 1.00 0.00 18 PHE A N 9
ATOM 13869 C CA . PHE A 1 40 ? 24.386 4.948 -16.821 1.00 0.00 18 PHE A CA 9
ATOM 13870 C C . PHE A 1 40 ? 23.913 3.676 -17.502 1.00 0.00 18 PHE A C 9
ATOM 13871 O O . PHE A 1 40 ? 24.510 2.619 -17.331 1.00 0.00 18 PHE A O 9
ATOM 13888 N N . VAL A 1 41 ? 22.844 3.773 -18.267 1.00 0.00 19 VAL A N 9
ATOM 13889 C CA . VAL A 1 41 ? 22.282 2.606 -18.920 1.00 0.00 19 VAL A CA 9
ATOM 13890 C C . VAL A 1 41 ? 22.832 2.490 -20.333 1.00 0.00 19 VAL A C 9
ATOM 13891 O O . VAL A 1 41 ? 22.745 3.432 -21.122 1.00 0.00 19 VAL A O 9
ATOM 13904 N N . GLY A 1 42 ? 23.414 1.342 -20.637 1.00 0.00 20 GLY A N 9
ATOM 13905 C CA . GLY A 1 42 ? 24.015 1.135 -21.933 1.00 0.00 20 GLY A CA 9
ATOM 13906 C C . GLY A 1 42 ? 23.795 -0.274 -22.436 1.00 0.00 20 GLY A C 9
ATOM 13907 O O . GLY A 1 42 ? 23.702 -1.214 -21.646 1.00 0.00 20 GLY A O 9
ATOM 13911 N N . PHE A 1 43 ? 23.693 -0.422 -23.746 1.00 0.00 21 PHE A N 9
ATOM 13912 C CA . PHE A 1 43 ? 23.470 -1.724 -24.350 1.00 0.00 21 PHE A CA 9
ATOM 13913 C C . PHE A 1 43 ? 24.796 -2.442 -24.546 1.00 0.00 21 PHE A C 9
ATOM 13914 O O . PHE A 1 43 ? 25.665 -1.964 -25.272 1.00 0.00 21 PHE A O 9
ATOM 13931 N N . ASN A 1 44 ? 24.954 -3.584 -23.899 1.00 0.00 22 ASN A N 9
ATOM 13932 C CA . ASN A 1 44 ? 26.191 -4.337 -24.007 1.00 0.00 22 ASN A CA 9
ATOM 13933 C C . ASN A 1 44 ? 26.076 -5.381 -25.112 1.00 0.00 22 ASN A C 9
ATOM 13934 O O . ASN A 1 44 ? 25.194 -6.239 -25.086 1.00 0.00 22 ASN A O 9
ATOM 13945 N N . ARG A 1 45 ? 26.987 -5.301 -26.070 1.00 0.00 23 ARG A N 9
ATOM 13946 C CA . ARG A 1 45 ? 26.967 -6.158 -27.250 1.00 0.00 23 ARG A CA 9
ATOM 13947 C C . ARG A 1 45 ? 27.171 -7.638 -26.916 1.00 0.00 23 ARG A C 9
ATOM 13948 O O . ARG A 1 45 ? 26.620 -8.506 -27.594 1.00 0.00 23 ARG A O 9
ATOM 13969 N N . LYS A 1 46 ? 27.942 -7.933 -25.873 1.00 0.00 24 LYS A N 9
ATOM 13970 C CA . LYS A 1 46 ? 28.299 -9.322 -25.584 1.00 0.00 24 LYS A CA 9
ATOM 13971 C C . LYS A 1 46 ? 27.256 -10.011 -24.709 1.00 0.00 24 LYS A C 9
ATOM 13972 O O . LYS A 1 46 ? 27.236 -11.238 -24.615 1.00 0.00 24 LYS A O 9
ATOM 13991 N N . THR A 1 47 ? 26.398 -9.236 -24.064 1.00 0.00 25 THR A N 9
ATOM 13992 C CA . THR A 1 47 ? 25.328 -9.811 -23.261 1.00 0.00 25 THR A CA 9
ATOM 13993 C C . THR A 1 47 ? 23.988 -9.669 -23.970 1.00 0.00 25 THR A C 9
ATOM 13994 O O . THR A 1 47 ? 23.067 -10.454 -23.749 1.00 0.00 25 THR A O 9
ATOM 14005 N N . GLY A 1 48 ? 23.889 -8.659 -24.827 1.00 0.00 26 GLY A N 9
ATOM 14006 C CA . GLY A 1 48 ? 22.680 -8.448 -25.593 1.00 0.00 26 GLY A CA 9
ATOM 14007 C C . GLY A 1 48 ? 21.591 -7.797 -24.770 1.00 0.00 26 GLY A C 9
ATOM 14008 O O . GLY A 1 48 ? 20.408 -7.887 -25.107 1.00 0.00 26 GLY A O 9
ATOM 14012 N N . ARG A 1 49 ? 21.983 -7.140 -23.686 1.00 0.00 27 ARG A N 9
ATOM 14013 C CA . ARG A 1 49 ? 21.021 -6.512 -22.795 1.00 0.00 27 ARG A CA 9
ATOM 14014 C C . ARG A 1 49 ? 21.306 -5.023 -22.648 1.00 0.00 27 ARG A C 9
ATOM 14015 O O . ARG A 1 49 ? 22.454 -4.584 -22.751 1.00 0.00 27 ARG A O 9
ATOM 14036 N N . TYR A 1 50 ? 20.251 -4.256 -22.419 1.00 0.00 28 TYR A N 9
ATOM 14037 C CA . TYR A 1 50 ? 20.380 -2.849 -22.079 1.00 0.00 28 TYR A CA 9
ATOM 14038 C C . TYR A 1 50 ? 20.514 -2.753 -20.562 1.00 0.00 28 TYR A C 9
ATOM 14039 O O . TYR A 1 50 ? 19.520 -2.804 -19.838 1.00 0.00 28 TYR A O 9
ATOM 14057 N N . ILE A 1 51 ? 21.748 -2.664 -20.084 1.00 0.00 29 ILE A N 9
ATOM 14058 C CA . ILE A 1 51 ? 22.030 -2.845 -18.664 1.00 0.00 29 ILE A CA 9
ATOM 14059 C C . ILE A 1 51 ? 22.610 -1.592 -18.026 1.00 0.00 29 ILE A C 9
ATOM 14060 O O . ILE A 1 51 ? 22.823 -0.581 -18.695 1.00 0.00 29 ILE A O 9
ATOM 14076 N N . VAL A 1 52 ? 22.877 -1.674 -16.730 1.00 0.00 30 VAL A N 9
ATOM 14077 C CA . VAL A 1 52 ? 23.365 -0.533 -15.978 1.00 0.00 30 VAL A CA 9
ATOM 14078 C C . VAL A 1 52 ? 24.876 -0.615 -15.767 1.00 0.00 30 VAL A C 9
ATOM 14079 O O . VAL A 1 52 ? 25.419 -1.652 -15.383 1.00 0.00 30 VAL A O 9
ATOM 14092 N N . ARG A 1 53 ? 25.543 0.484 -16.057 1.00 0.00 31 ARG A N 9
ATOM 14093 C CA . ARG A 1 53 ? 26.968 0.618 -15.833 1.00 0.00 31 ARG A CA 9
ATOM 14094 C C . ARG A 1 53 ? 27.231 1.852 -14.987 1.00 0.00 31 ARG A C 9
ATOM 14095 O O . ARG A 1 53 ? 26.633 2.903 -15.208 1.00 0.00 31 ARG A O 9
ATOM 14116 N N . PHE A 1 54 ? 28.110 1.725 -14.010 1.00 0.00 32 PHE A N 9
ATOM 14117 C CA . PHE A 1 54 ? 28.465 2.860 -13.168 1.00 0.00 32 PHE A CA 9
ATOM 14118 C C . PHE A 1 54 ? 29.657 3.598 -13.759 1.00 0.00 32 PHE A C 9
ATOM 14119 O O . PHE A 1 54 ? 30.163 4.559 -13.182 1.00 0.00 32 PHE A O 9
ATOM 14136 N N . SER A 1 55 ? 30.083 3.148 -14.930 1.00 0.00 33 SER A N 9
ATOM 14137 C CA . SER A 1 55 ? 31.222 3.732 -15.613 1.00 0.00 33 SER A CA 9
ATOM 14138 C C . SER A 1 55 ? 30.888 3.995 -17.080 1.00 0.00 33 SER A C 9
ATOM 14139 O O . SER A 1 55 ? 30.519 3.077 -17.817 1.00 0.00 33 SER A O 9
ATOM 14147 N N . GLU A 1 56 ? 31.014 5.249 -17.490 1.00 0.00 34 GLU A N 9
ATOM 14148 C CA . GLU A 1 56 ? 30.729 5.658 -18.861 1.00 0.00 34 GLU A CA 9
ATOM 14149 C C . GLU A 1 56 ? 31.778 5.097 -19.813 1.00 0.00 34 GLU A C 9
ATOM 14150 O O . GLU A 1 56 ? 31.464 4.613 -20.899 1.00 0.00 34 GLU A O 9
ATOM 14162 N N . ASP A 1 57 ? 33.027 5.142 -19.372 1.00 0.00 35 ASP A N 9
ATOM 14163 C CA . ASP A 1 57 ? 34.162 4.775 -20.209 1.00 0.00 35 ASP A CA 9
ATOM 14164 C C . ASP A 1 57 ? 34.414 3.267 -20.165 1.00 0.00 35 ASP A C 9
ATOM 14165 O O . ASP A 1 57 ? 35.505 2.795 -20.472 1.00 0.00 35 ASP A O 9
ATOM 14174 N N . SER A 1 58 ? 33.392 2.502 -19.803 1.00 0.00 36 SER A N 9
ATOM 14175 C CA . SER A 1 58 ? 33.510 1.050 -19.795 1.00 0.00 36 SER A CA 9
ATOM 14176 C C . SER A 1 58 ? 33.399 0.508 -21.217 1.00 0.00 36 SER A C 9
ATOM 14177 O O . SER A 1 58 ? 33.681 -0.662 -21.480 1.00 0.00 36 SER A O 9
ATOM 14185 N N . PHE A 1 59 ? 32.987 1.379 -22.128 1.00 0.00 37 PHE A N 9
ATOM 14186 C CA . PHE A 1 59 ? 32.941 1.061 -23.542 1.00 0.00 37 PHE A CA 9
ATOM 14187 C C . PHE A 1 59 ? 33.714 2.120 -24.312 1.00 0.00 37 PHE A C 9
ATOM 14188 O O . PHE A 1 59 ? 33.657 3.303 -23.973 1.00 0.00 37 PHE A O 9
ATOM 14205 N N . GLY A 1 60 ? 34.447 1.699 -25.328 1.00 0.00 38 GLY A N 9
ATOM 14206 C CA . GLY A 1 60 ? 35.226 2.639 -26.111 1.00 0.00 38 GLY A CA 9
ATOM 14207 C C . GLY A 1 60 ? 34.487 3.064 -27.356 1.00 0.00 38 GLY A C 9
ATOM 14208 O O . GLY A 1 60 ? 33.684 3.994 -27.326 1.00 0.00 38 GLY A O 9
ATOM 14212 N N . MET A 1 61 ? 34.740 2.367 -28.449 1.00 0.00 39 MET A N 9
ATOM 14213 C CA . MET A 1 61 ? 34.006 2.598 -29.684 1.00 0.00 39 MET A CA 9
ATOM 14214 C C . MET A 1 61 ? 32.966 1.500 -29.854 1.00 0.00 39 MET A C 9
ATOM 14215 O O . MET A 1 61 ? 32.368 1.342 -30.917 1.00 0.00 39 MET A O 9
ATOM 14229 N N . ASP A 1 62 ? 32.771 0.741 -28.781 1.00 0.00 40 ASP A N 9
ATOM 14230 C CA . ASP A 1 62 ? 31.826 -0.368 -28.766 1.00 0.00 40 ASP A CA 9
ATOM 14231 C C . ASP A 1 62 ? 30.401 0.141 -28.905 1.00 0.00 40 ASP A C 9
ATOM 14232 O O . ASP A 1 62 ? 29.695 -0.191 -29.855 1.00 0.00 40 ASP A O 9
ATOM 14241 N N . VAL A 1 63 ? 29.990 0.960 -27.952 1.00 0.00 41 VAL A N 9
ATOM 14242 C CA . VAL A 1 63 ? 28.622 1.439 -27.895 1.00 0.00 41 VAL A CA 9
ATOM 14243 C C . VAL A 1 63 ? 28.573 2.942 -28.125 1.00 0.00 41 VAL A C 9
ATOM 14244 O O . VAL A 1 63 ? 29.385 3.685 -27.575 1.00 0.00 41 VAL A O 9
ATOM 14257 N N . ALA A 1 64 ? 27.635 3.377 -28.953 1.00 0.00 42 ALA A N 9
ATOM 14258 C CA . ALA A 1 64 ? 27.431 4.797 -29.198 1.00 0.00 42 ALA A CA 9
ATOM 14259 C C . ALA A 1 64 ? 26.984 5.494 -27.918 1.00 0.00 42 ALA A C 9
ATOM 14260 O O . ALA A 1 64 ? 26.116 4.990 -27.198 1.00 0.00 42 ALA A O 9
ATOM 14267 N N . ASP A 1 65 ? 27.562 6.657 -27.642 1.00 0.00 43 ASP A N 9
ATOM 14268 C CA . ASP A 1 65 ? 27.283 7.377 -26.400 1.00 0.00 43 ASP A CA 9
ATOM 14269 C C . ASP A 1 65 ? 25.849 7.900 -26.375 1.00 0.00 43 ASP A C 9
ATOM 14270 O O . ASP A 1 65 ? 25.339 8.277 -25.323 1.00 0.00 43 ASP A O 9
ATOM 14279 N N . ASP A 1 66 ? 25.201 7.911 -27.534 1.00 0.00 44 ASP A N 9
ATOM 14280 C CA . ASP A 1 66 ? 23.793 8.293 -27.619 1.00 0.00 44 ASP A CA 9
ATOM 14281 C C . ASP A 1 66 ? 22.912 7.240 -26.952 1.00 0.00 44 ASP A C 9
ATOM 14282 O O . ASP A 1 66 ? 21.850 7.551 -26.413 1.00 0.00 44 ASP A O 9
ATOM 14291 N N . SER A 1 67 ? 23.376 5.995 -26.971 1.00 0.00 45 SER A N 9
ATOM 14292 C CA . SER A 1 67 ? 22.629 4.896 -26.380 1.00 0.00 45 SER A CA 9
ATOM 14293 C C . SER A 1 67 ? 22.911 4.802 -24.883 1.00 0.00 45 SER A C 9
ATOM 14294 O O . SER A 1 67 ? 22.092 4.292 -24.119 1.00 0.00 45 SER A O 9
ATOM 14302 N N . ILE A 1 68 ? 24.067 5.305 -24.468 1.00 0.00 46 ILE A N 9
ATOM 14303 C CA . ILE A 1 68 ? 24.439 5.298 -23.060 1.00 0.00 46 ILE A CA 9
ATOM 14304 C C . ILE A 1 68 ? 23.868 6.525 -22.361 1.00 0.00 46 ILE A C 9
ATOM 14305 O O . ILE A 1 68 ? 24.410 7.625 -22.467 1.00 0.00 46 ILE A O 9
ATOM 14321 N N . THR A 1 69 ? 22.763 6.339 -21.665 1.00 0.00 47 THR A N 9
ATOM 14322 C CA . THR A 1 69 ? 22.095 7.440 -20.997 1.00 0.00 47 THR A CA 9
ATOM 14323 C C . THR A 1 69 ? 21.983 7.183 -19.496 1.00 0.00 47 THR A C 9
ATOM 14324 O O . THR A 1 69 ? 21.550 6.110 -19.075 1.00 0.00 47 THR A O 9
ATOM 14335 N N . PRO A 1 70 ? 22.403 8.156 -18.669 1.00 0.00 48 PRO A N 9
ATOM 14336 C CA . PRO A 1 70 ? 22.218 8.092 -17.218 1.00 0.00 48 PRO A CA 9
ATOM 14337 C C . PRO A 1 70 ? 20.740 7.972 -16.864 1.00 0.00 48 PRO A C 9
ATOM 14338 O O . PRO A 1 70 ? 19.907 8.680 -17.426 1.00 0.00 48 PRO A O 9
ATOM 14349 N N . THR A 1 71 ? 20.420 7.083 -15.932 1.00 0.00 49 THR A N 9
ATOM 14350 C CA . THR A 1 71 ? 19.031 6.779 -15.604 1.00 0.00 49 THR A CA 9
ATOM 14351 C C . THR A 1 71 ? 18.273 8.017 -15.110 1.00 0.00 49 THR A C 9
ATOM 14352 O O . THR A 1 71 ? 17.070 8.140 -15.342 1.00 0.00 49 THR A O 9
ATOM 14363 N N . SER A 1 72 ? 18.976 8.939 -14.460 1.00 0.00 50 SER A N 9
ATOM 14364 C CA . SER A 1 72 ? 18.365 10.181 -13.993 1.00 0.00 50 SER A CA 9
ATOM 14365 C C . SER A 1 72 ? 17.853 11.002 -15.177 1.00 0.00 50 SER A C 9
ATOM 14366 O O . SER A 1 72 ? 16.798 11.627 -15.108 1.00 0.00 50 SER A O 9
ATOM 14374 N N . GLU A 1 73 ? 18.596 10.961 -16.273 1.00 0.00 51 GLU A N 9
ATOM 14375 C CA . GLU A 1 73 ? 18.261 11.733 -17.460 1.00 0.00 51 GLU A CA 9
ATOM 14376 C C . GLU A 1 73 ? 17.467 10.870 -18.441 1.00 0.00 51 GLU A C 9
ATOM 14377 O O . GLU A 1 73 ? 17.056 11.325 -19.507 1.00 0.00 51 GLU A O 9
ATOM 14389 N N . PHE A 1 74 ? 17.250 9.620 -18.069 1.00 0.00 52 PHE A N 9
ATOM 14390 C CA . PHE A 1 74 ? 16.573 8.673 -18.939 1.00 0.00 52 PHE A CA 9
ATOM 14391 C C . PHE A 1 74 ? 15.069 8.695 -18.691 1.00 0.00 52 PHE A C 9
ATOM 14392 O O . PHE A 1 74 ? 14.273 8.483 -19.606 1.00 0.00 52 PHE A O 9
ATOM 14409 N N . VAL A 1 75 ? 14.682 8.969 -17.452 1.00 0.00 53 VAL A N 9
ATOM 14410 C CA . VAL A 1 75 ? 13.275 8.965 -17.083 1.00 0.00 53 VAL A CA 9
ATOM 14411 C C . VAL A 1 75 ? 12.618 10.309 -17.409 1.00 0.00 53 VAL A C 9
ATOM 14412 O O . VAL A 1 75 ? 11.400 10.455 -17.313 1.00 0.00 53 VAL A O 9
ATOM 14425 N N . TRP A 1 76 ? 13.430 11.285 -17.802 1.00 0.00 54 TRP A N 9
ATOM 14426 C CA . TRP A 1 76 ? 12.922 12.595 -18.192 1.00 0.00 54 TRP A CA 9
ATOM 14427 C C . TRP A 1 76 ? 13.017 12.778 -19.701 1.00 0.00 54 TRP A C 9
ATOM 14428 O O . TRP A 1 76 ? 14.090 12.633 -20.287 1.00 0.00 54 TRP A O 9
ATOM 14449 N N . SER A 1 77 ? 11.896 13.095 -20.325 1.00 0.00 55 SER A N 9
ATOM 14450 C CA . SER A 1 77 ? 11.859 13.313 -21.762 1.00 0.00 55 SER A CA 9
ATOM 14451 C C . SER A 1 77 ? 11.266 14.682 -22.085 1.00 0.00 55 SER A C 9
ATOM 14452 O O . SER A 1 77 ? 10.073 14.910 -21.896 1.00 0.00 55 SER A O 9
ATOM 14460 N N . SER A 1 78 ? 12.110 15.598 -22.542 1.00 0.00 56 SER A N 9
ATOM 14461 C CA . SER A 1 78 ? 11.661 16.930 -22.917 1.00 0.00 56 SER A CA 9
ATOM 14462 C C . SER A 1 78 ? 10.717 16.864 -24.115 1.00 0.00 56 SER A C 9
ATOM 14463 O O . SER A 1 78 ? 11.109 16.456 -25.210 1.00 0.00 56 SER A O 9
ATOM 14471 N N . VAL A 1 79 ? 9.470 17.261 -23.900 1.00 0.00 57 VAL A N 9
ATOM 14472 C CA . VAL A 1 79 ? 8.462 17.214 -24.953 1.00 0.00 57 VAL A CA 9
ATOM 14473 C C . VAL A 1 79 ? 8.131 18.612 -25.454 1.00 0.00 57 VAL A C 9
ATOM 14474 O O . VAL A 1 79 ? 7.260 18.790 -26.308 1.00 0.00 57 VAL A O 9
ATOM 14487 N N . ARG A 1 80 ? 8.826 19.598 -24.912 1.00 0.00 58 ARG A N 9
ATOM 14488 C CA . ARG A 1 80 ? 8.638 20.981 -25.314 1.00 0.00 58 ARG A CA 9
ATOM 14489 C C . ARG A 1 80 ? 9.944 21.739 -25.089 1.00 0.00 58 ARG A C 9
ATOM 14490 O O . ARG A 1 80 ? 10.964 21.120 -24.784 1.00 0.00 58 ARG A O 9
ATOM 14511 N N . ASP A 1 81 ? 9.919 23.060 -25.250 1.00 0.00 59 ASP A N 9
ATOM 14512 C CA . ASP A 1 81 ? 11.121 23.884 -25.108 1.00 0.00 59 ASP A CA 9
ATOM 14513 C C . ASP A 1 81 ? 11.815 23.638 -23.770 1.00 0.00 59 ASP A C 9
ATOM 14514 O O . ASP A 1 81 ? 12.999 23.302 -23.725 1.00 0.00 59 ASP A O 9
ATOM 14523 N N . ASP A 1 82 ? 11.074 23.800 -22.686 1.00 0.00 60 ASP A N 9
ATOM 14524 C CA . ASP A 1 82 ? 11.619 23.584 -21.350 1.00 0.00 60 ASP A CA 9
ATOM 14525 C C . ASP A 1 82 ? 10.819 22.523 -20.600 1.00 0.00 60 ASP A C 9
ATOM 14526 O O . ASP A 1 82 ? 11.320 21.889 -19.669 1.00 0.00 60 ASP A O 9
ATOM 14535 N N . VAL A 1 83 ? 9.581 22.324 -21.025 1.00 0.00 61 VAL A N 9
ATOM 14536 C CA . VAL A 1 83 ? 8.684 21.389 -20.363 1.00 0.00 61 VAL A CA 9
ATOM 14537 C C . VAL A 1 83 ? 9.100 19.941 -20.628 1.00 0.00 61 VAL A C 9
ATOM 14538 O O . VAL A 1 83 ? 9.251 19.521 -21.781 1.00 0.00 61 VAL A O 9
ATOM 14551 N N . MET A 1 84 ? 9.277 19.185 -19.553 1.00 0.00 62 MET A N 9
ATOM 14552 C CA . MET A 1 84 ? 9.716 17.801 -19.646 1.00 0.00 62 MET A CA 9
ATOM 14553 C C . MET A 1 84 ? 8.602 16.852 -19.223 1.00 0.00 62 MET A C 9
ATOM 14554 O O . MET A 1 84 ? 7.789 17.171 -18.352 1.00 0.00 62 MET A O 9
ATOM 14568 N N . ARG A 1 85 ? 8.568 15.691 -19.852 1.00 0.00 63 ARG A N 9
ATOM 14569 C CA . ARG A 1 85 ? 7.590 14.666 -19.541 1.00 0.00 63 ARG A CA 9
ATOM 14570 C C . ARG A 1 85 ? 8.237 13.584 -18.684 1.00 0.00 63 ARG A C 9
ATOM 14571 O O . ARG A 1 85 ? 9.388 13.211 -18.920 1.00 0.00 63 ARG A O 9
ATOM 14592 N N . LEU A 1 86 ? 7.513 13.093 -17.690 1.00 0.00 64 LEU A N 9
ATOM 14593 C CA . LEU A 1 86 ? 7.993 11.974 -16.895 1.00 0.00 64 LEU A CA 9
ATOM 14594 C C . LEU A 1 86 ? 7.736 10.686 -17.667 1.00 0.00 64 LEU A C 9
ATOM 14595 O O . LEU A 1 86 ? 6.583 10.330 -17.933 1.00 0.00 64 LEU A O 9
ATOM 14611 N N . GLY A 1 87 ? 8.810 10.012 -18.046 1.00 0.00 65 GLY A N 9
ATOM 14612 C CA . GLY A 1 87 ? 8.695 8.800 -18.825 1.00 0.00 65 GLY A CA 9
ATOM 14613 C C . GLY A 1 87 ? 8.087 7.664 -18.041 1.00 0.00 65 GLY A C 9
ATOM 14614 O O . GLY A 1 87 ? 8.670 7.184 -17.083 1.00 0.00 65 GLY A O 9
ATOM 14618 N N . ARG A 1 88 ? 6.885 7.271 -18.401 1.00 0.00 66 ARG A N 9
ATOM 14619 C CA . ARG A 1 88 ? 6.291 6.068 -17.844 1.00 0.00 66 ARG A CA 9
ATOM 14620 C C . ARG A 1 88 ? 6.962 4.819 -18.420 1.00 0.00 66 ARG A C 9
ATOM 14621 O O . ARG A 1 88 ? 6.941 3.749 -17.816 1.00 0.00 66 ARG A O 9
ATOM 14642 N N . GLU A 1 89 ? 7.572 4.981 -19.591 1.00 0.00 67 GLU A N 9
ATOM 14643 C CA . GLU A 1 89 ? 8.165 3.867 -20.332 1.00 0.00 67 GLU A CA 9
ATOM 14644 C C . GLU A 1 89 ? 9.426 3.313 -19.660 1.00 0.00 67 GLU A C 9
ATOM 14645 O O . GLU A 1 89 ? 9.773 2.147 -19.858 1.00 0.00 67 GLU A O 9
ATOM 14657 N N . GLN A 1 90 ? 10.102 4.141 -18.865 1.00 0.00 68 GLN A N 9
ATOM 14658 C CA . GLN A 1 90 ? 11.347 3.730 -18.209 1.00 0.00 68 GLN A CA 9
ATOM 14659 C C . GLN A 1 90 ? 11.135 2.505 -17.318 1.00 0.00 68 GLN A C 9
ATOM 14660 O O . GLN A 1 90 ? 12.036 1.681 -17.168 1.00 0.00 68 GLN A O 9
ATOM 14674 N N . LEU A 1 91 ? 9.932 2.377 -16.765 1.00 0.00 69 LEU A N 9
ATOM 14675 C CA . LEU A 1 91 ? 9.602 1.275 -15.864 1.00 0.00 69 LEU A CA 9
ATOM 14676 C C . LEU A 1 91 ? 9.860 -0.078 -16.524 1.00 0.00 69 LEU A C 9
ATOM 14677 O O . LEU A 1 91 ? 10.403 -0.990 -15.901 1.00 0.00 69 LEU A O 9
ATOM 14693 N N . GLN A 1 92 ? 9.484 -0.191 -17.793 1.00 0.00 70 GLN A N 9
ATOM 14694 C CA . GLN A 1 92 ? 9.625 -1.444 -18.524 1.00 0.00 70 GLN A CA 9
ATOM 14695 C C . GLN A 1 92 ? 11.089 -1.806 -18.739 1.00 0.00 70 GLN A C 9
ATOM 14696 O O . GLN A 1 92 ? 11.447 -2.979 -18.755 1.00 0.00 70 GLN A O 9
ATOM 14710 N N . ILE A 1 93 ? 11.928 -0.805 -18.927 1.00 0.00 71 ILE A N 9
ATOM 14711 C CA . ILE A 1 93 ? 13.352 -1.046 -19.107 1.00 0.00 71 ILE A CA 9
ATOM 14712 C C . ILE A 1 93 ? 14.039 -1.351 -17.773 1.00 0.00 71 ILE A C 9
ATOM 14713 O O . ILE A 1 93 ? 14.900 -2.226 -17.696 1.00 0.00 71 ILE A O 9
ATOM 14729 N N . LEU A 1 94 ? 13.635 -0.647 -16.721 1.00 0.00 72 LEU A N 9
ATOM 14730 C CA . LEU A 1 94 ? 14.283 -0.783 -15.418 1.00 0.00 72 LEU A CA 9
ATOM 14731 C C . LEU A 1 94 ? 13.986 -2.132 -14.769 1.00 0.00 72 LEU A C 9
ATOM 14732 O O . LEU A 1 94 ? 14.827 -2.672 -14.052 1.00 0.00 72 LEU A O 9
ATOM 14748 N N . LEU A 1 95 ? 12.799 -2.679 -15.033 1.00 0.00 73 LEU A N 9
ATOM 14749 C CA . LEU A 1 95 ? 12.373 -3.936 -14.412 1.00 0.00 73 LEU A CA 9
ATOM 14750 C C . LEU A 1 95 ? 13.314 -5.094 -14.749 1.00 0.00 73 LEU A C 9
ATOM 14751 O O . LEU A 1 95 ? 13.347 -6.096 -14.033 1.00 0.00 73 LEU A O 9
ATOM 14767 N N . GLU A 1 96 ? 14.046 -4.966 -15.859 1.00 0.00 74 GLU A N 9
ATOM 14768 C CA . GLU A 1 96 ? 15.043 -5.964 -16.253 1.00 0.00 74 GLU A CA 9
ATOM 14769 C C . GLU A 1 96 ? 15.989 -6.274 -15.093 1.00 0.00 74 GLU A C 9
ATOM 14770 O O . GLU A 1 96 ? 16.447 -7.406 -14.934 1.00 0.00 74 GLU A O 9
ATOM 14782 N N . GLN A 1 97 ? 16.276 -5.259 -14.286 1.00 0.00 75 GLN A N 9
ATOM 14783 C CA . GLN A 1 97 ? 17.124 -5.418 -13.115 1.00 0.00 75 GLN A CA 9
ATOM 14784 C C . GLN A 1 97 ? 16.274 -5.267 -11.856 1.00 0.00 75 GLN A C 9
ATOM 14785 O O . GLN A 1 97 ? 15.500 -4.321 -11.735 1.00 0.00 75 GLN A O 9
ATOM 14799 N N . ASN A 1 98 ? 16.414 -6.193 -10.919 1.00 0.00 76 ASN A N 9
ATOM 14800 C CA . ASN A 1 98 ? 15.534 -6.218 -9.753 1.00 0.00 76 ASN A CA 9
ATOM 14801 C C . ASN A 1 98 ? 16.183 -5.573 -8.538 1.00 0.00 76 ASN A C 9
ATOM 14802 O O . ASN A 1 98 ? 15.578 -5.498 -7.466 1.00 0.00 76 ASN A O 9
ATOM 14813 N N . ILE A 1 99 ? 17.409 -5.105 -8.700 1.00 0.00 77 ILE A N 9
ATOM 14814 C CA . ILE A 1 99 ? 18.104 -4.430 -7.615 1.00 0.00 77 ILE A CA 9
ATOM 14815 C C . ILE A 1 99 ? 17.755 -2.945 -7.563 1.00 0.00 77 ILE A C 9
ATOM 14816 O O . ILE A 1 99 ? 18.457 -2.100 -8.120 1.00 0.00 77 ILE A O 9
ATOM 14832 N N . ASN A 1 100 ? 16.660 -2.642 -6.877 1.00 0.00 78 ASN A N 9
ATOM 14833 C CA . ASN A 1 100 ? 16.157 -1.276 -6.769 1.00 0.00 78 ASN A CA 9
ATOM 14834 C C . ASN A 1 100 ? 17.167 -0.395 -6.048 1.00 0.00 78 ASN A C 9
ATOM 14835 O O . ASN A 1 100 ? 17.348 0.768 -6.396 1.00 0.00 78 ASN A O 9
ATOM 14846 N N . GLU A 1 101 ? 17.830 -0.968 -5.048 1.00 0.00 79 GLU A N 9
ATOM 14847 C CA . GLU A 1 101 ? 18.840 -0.251 -4.274 1.00 0.00 79 GLU A CA 9
ATOM 14848 C C . GLU A 1 101 ? 20.022 0.138 -5.160 1.00 0.00 79 GLU A C 9
ATOM 14849 O O . GLU A 1 101 ? 20.573 1.235 -5.047 1.00 0.00 79 GLU A O 9
ATOM 14861 N N . ARG A 1 102 ? 20.389 -0.768 -6.054 1.00 0.00 80 ARG A N 9
ATOM 14862 C CA . ARG A 1 102 ? 21.533 -0.568 -6.931 1.00 0.00 80 ARG A CA 9
ATOM 14863 C C . ARG A 1 102 ? 21.183 0.408 -8.046 1.00 0.00 80 ARG A C 9
ATOM 14864 O O . ARG A 1 102 ? 21.980 1.266 -8.412 1.00 0.00 80 ARG A O 9
ATOM 14885 N N . LEU A 1 103 ? 19.978 0.259 -8.577 1.00 0.00 81 LEU A N 9
ATOM 14886 C CA . LEU A 1 103 ? 19.480 1.149 -9.625 1.00 0.00 81 LEU A CA 9
ATOM 14887 C C . LEU A 1 103 ? 19.069 2.503 -9.052 1.00 0.00 81 LEU A C 9
ATOM 14888 O O . LEU A 1 103 ? 18.822 3.451 -9.798 1.00 0.00 81 LEU A O 9
ATOM 14904 N N . ASN A 1 104 ? 18.985 2.569 -7.724 1.00 0.00 82 ASN A N 9
ATOM 14905 C CA . ASN A 1 104 ? 18.664 3.806 -7.001 1.00 0.00 82 ASN A CA 9
ATOM 14906 C C . ASN A 1 104 ? 17.203 4.206 -7.175 1.00 0.00 82 ASN A C 9
ATOM 14907 O O . ASN A 1 104 ? 16.855 5.377 -7.033 1.00 0.00 82 ASN A O 9
ATOM 14918 N N . ILE A 1 105 ? 16.347 3.228 -7.453 1.00 0.00 83 ILE A N 9
ATOM 14919 C CA . ILE A 1 105 ? 14.913 3.478 -7.563 1.00 0.00 83 ILE A CA 9
ATOM 14920 C C . ILE A 1 105 ? 14.369 4.003 -6.233 1.00 0.00 83 ILE A C 9
ATOM 14921 O O . ILE A 1 105 ? 14.483 3.346 -5.195 1.00 0.00 83 ILE A O 9
ATOM 14937 N N . GLY A 1 106 ? 13.807 5.205 -6.276 1.00 0.00 84 GLY A N 9
ATOM 14938 C CA . GLY A 1 106 ? 13.316 5.850 -5.074 1.00 0.00 84 GLY A CA 9
ATOM 14939 C C . GLY A 1 106 ? 12.008 5.268 -4.582 1.00 0.00 84 GLY A C 9
ATOM 14940 O O . GLY A 1 106 ? 11.363 4.492 -5.285 1.00 0.00 84 GLY A O 9
ATOM 14944 N N . GLU A 1 107 ? 11.605 5.677 -3.386 1.00 0.00 85 GLU A N 9
ATOM 14945 C CA . GLU A 1 107 ? 10.394 5.171 -2.744 1.00 0.00 85 GLU A CA 9
ATOM 14946 C C . GLU A 1 107 ? 9.150 5.340 -3.627 1.00 0.00 85 GLU A C 9
ATOM 14947 O O . GLU A 1 107 ? 8.443 4.363 -3.890 1.00 0.00 85 GLU A O 9
ATOM 14959 N N . PRO A 1 108 ? 8.859 6.566 -4.114 1.00 0.00 86 PRO A N 9
ATOM 14960 C CA . PRO A 1 108 ? 7.696 6.807 -4.975 1.00 0.00 86 PRO A CA 9
ATOM 14961 C C . PRO A 1 108 ? 7.835 6.144 -6.344 1.00 0.00 86 PRO A C 9
ATOM 14962 O O . PRO A 1 108 ? 6.875 6.064 -7.109 1.00 0.00 86 PRO A O 9
ATOM 14973 N N . LEU A 1 109 ? 9.029 5.659 -6.643 1.00 0.00 87 LEU A N 9
ATOM 14974 C CA . LEU A 1 109 ? 9.282 4.991 -7.909 1.00 0.00 87 LEU A CA 9
ATOM 14975 C C . LEU A 1 109 ? 8.727 3.569 -7.872 1.00 0.00 87 LEU A C 9
ATOM 14976 O O . LEU A 1 109 ? 8.325 3.025 -8.899 1.00 0.00 87 LEU A O 9
ATOM 14992 N N . LEU A 1 110 ? 8.684 2.978 -6.676 1.00 0.00 88 LEU A N 9
ATOM 14993 C CA . LEU A 1 110 ? 8.097 1.650 -6.507 1.00 0.00 88 LEU A CA 9
ATOM 14994 C C . LEU A 1 110 ? 6.591 1.700 -6.727 1.00 0.00 88 LEU A C 9
ATOM 14995 O O . LEU A 1 110 ? 6.022 0.837 -7.400 1.00 0.00 88 LEU A O 9
ATOM 15011 N N . VAL A 1 111 ? 5.946 2.716 -6.163 1.00 0.00 89 VAL A N 9
ATOM 15012 C CA . VAL A 1 111 ? 4.497 2.841 -6.258 1.00 0.00 89 VAL A CA 9
ATOM 15013 C C . VAL A 1 111 ? 4.069 3.278 -7.657 1.00 0.00 89 VAL A C 9
ATOM 15014 O O . VAL A 1 111 ? 3.031 2.837 -8.151 1.00 0.00 89 VAL A O 9
ATOM 15027 N N . TYR A 1 112 ? 4.884 4.122 -8.298 1.00 0.00 90 TYR A N 9
ATOM 15028 C CA . TYR A 1 112 ? 4.609 4.581 -9.661 1.00 0.00 90 TYR A CA 9
ATOM 15029 C C . TYR A 1 112 ? 4.574 3.398 -10.622 1.00 0.00 90 TYR A C 9
ATOM 15030 O O . TYR A 1 112 ? 3.794 3.375 -11.575 1.00 0.00 90 TYR A O 9
ATOM 15048 N N . LEU A 1 113 ? 5.432 2.418 -10.360 1.00 0.00 91 LEU A N 9
ATOM 15049 C CA . LEU A 1 113 ? 5.518 1.223 -11.185 1.00 0.00 91 LEU A CA 9
ATOM 15050 C C . LEU A 1 113 ? 4.198 0.458 -11.149 1.00 0.00 91 LEU A C 9
ATOM 15051 O O . LEU A 1 113 ? 3.759 -0.088 -12.163 1.00 0.00 91 LEU A O 9
ATOM 15067 N N . ARG A 1 114 ? 3.559 0.443 -9.986 1.00 0.00 92 ARG A N 9
ATOM 15068 C CA . ARG A 1 114 ? 2.297 -0.265 -9.821 1.00 0.00 92 ARG A CA 9
ATOM 15069 C C . ARG A 1 114 ? 1.166 0.507 -10.490 1.00 0.00 92 ARG A C 9
ATOM 15070 O O . ARG A 1 114 ? 0.421 -0.050 -11.299 1.00 0.00 92 ARG A O 9
ATOM 15091 N N . ARG A 1 115 ? 1.049 1.789 -10.165 1.00 0.00 93 ARG A N 9
ATOM 15092 C CA . ARG A 1 115 ? 0.076 2.654 -10.814 1.00 0.00 93 ARG A CA 9
ATOM 15093 C C . ARG A 1 115 ? 0.475 4.109 -10.615 1.00 0.00 93 ARG A C 9
ATOM 15094 O O . ARG A 1 115 ? 1.301 4.418 -9.758 1.00 0.00 93 ARG A O 9
ATOM 15115 N N . GLN A 1 116 ? -0.106 4.999 -11.396 1.00 0.00 94 GLN A N 9
ATOM 15116 C CA . GLN A 1 116 ? 0.255 6.404 -11.326 1.00 0.00 94 GLN A CA 9
ATOM 15117 C C . GLN A 1 116 ? -0.939 7.257 -10.909 1.00 0.00 94 GLN A C 9
ATOM 15118 O O . GLN A 1 116 ? -2.033 7.137 -11.464 1.00 0.00 94 GLN A O 9
ATOM 15132 N N . ASP A 1 117 ? -0.723 8.099 -9.904 1.00 0.00 95 ASP A N 9
ATOM 15133 C CA . ASP A 1 117 ? -1.754 9.021 -9.426 1.00 0.00 95 ASP A CA 9
ATOM 15134 C C . ASP A 1 117 ? -2.125 10.006 -10.522 1.00 0.00 95 ASP A C 9
ATOM 15135 O O . ASP A 1 117 ? -3.302 10.257 -10.787 1.00 0.00 95 ASP A O 9
ATOM 15144 N N . LEU A 1 118 ? -1.107 10.557 -11.157 1.00 0.00 96 LEU A N 9
ATOM 15145 C CA . LEU A 1 118 ? -1.298 11.437 -12.290 1.00 0.00 96 LEU A CA 9
ATOM 15146 C C . LEU A 1 118 ? -0.876 10.712 -13.563 1.00 0.00 96 LEU A C 9
ATOM 15147 O O . LEU A 1 118 ? 0.309 10.473 -13.782 1.00 0.00 96 LEU A O 9
ATOM 15163 N N . PRO A 1 119 ? -1.852 10.329 -14.402 1.00 0.00 97 PRO A N 9
ATOM 15164 C CA . PRO A 1 119 ? -1.601 9.573 -15.639 1.00 0.00 97 PRO A CA 9
ATOM 15165 C C . PRO A 1 119 ? -0.774 10.351 -16.650 1.00 0.00 97 PRO A C 9
ATOM 15166 O O . PRO A 1 119 ? -0.280 9.794 -17.632 1.00 0.00 97 PRO A O 9
ATOM 15177 N N . GLU A 1 120 ? -0.640 11.643 -16.419 1.00 0.00 98 GLU A N 9
ATOM 15178 C CA . GLU A 1 120 ? 0.100 12.495 -17.318 1.00 0.00 98 GLU A CA 9
ATOM 15179 C C . GLU A 1 120 ? 0.941 13.487 -16.531 1.00 0.00 98 GLU A C 9
ATOM 15180 O O . GLU A 1 120 ? 0.486 14.583 -16.201 1.00 0.00 98 GLU A O 9
ATOM 15192 N N . ILE A 1 121 ? 2.158 13.084 -16.202 1.00 0.00 99 ILE A N 9
ATOM 15193 C CA . ILE A 1 121 ? 3.071 13.947 -15.473 1.00 0.00 99 ILE A CA 9
ATOM 15194 C C . ILE A 1 121 ? 3.947 14.732 -16.439 1.00 0.00 99 ILE A C 9
ATOM 15195 O O . ILE A 1 121 ? 4.829 14.174 -17.097 1.00 0.00 99 ILE A O 9
ATOM 15211 N N . THR A 1 122 ? 3.671 16.019 -16.547 1.00 0.00 100 THR A N 9
ATOM 15212 C CA . THR A 1 122 ? 4.459 16.908 -17.378 1.00 0.00 100 THR A CA 9
ATOM 15213 C C . THR A 1 122 ? 4.776 18.181 -16.596 1.00 0.00 100 THR A C 9
ATOM 15214 O O . THR A 1 122 ? 3.866 18.887 -16.157 1.00 0.00 100 THR A O 9
ATOM 15225 N N . ALA A 1 123 ? 6.056 18.467 -16.411 1.00 0.00 101 ALA A N 9
ATOM 15226 C CA . ALA A 1 123 ? 6.463 19.582 -15.567 1.00 0.00 101 ALA A CA 9
ATOM 15227 C C . ALA A 1 123 ? 7.470 20.476 -16.274 1.00 0.00 101 ALA A C 9
ATOM 15228 O O . ALA A 1 123 ? 8.159 20.043 -17.198 1.00 0.00 101 ALA A O 9
ATOM 15235 N N . GLN A 1 124 ? 7.548 21.722 -15.835 1.00 0.00 102 GLN A N 9
ATOM 15236 C CA . GLN A 1 124 ? 8.470 22.684 -16.414 1.00 0.00 102 GLN A CA 9
ATOM 15237 C C . GLN A 1 124 ? 9.361 23.268 -15.325 1.00 0.00 102 GLN A C 9
ATOM 15238 O O . GLN A 1 124 ? 8.954 23.360 -14.164 1.00 0.00 102 GLN A O 9
ATOM 15252 N N . ARG A 1 125 ? 10.573 23.652 -15.692 1.00 0.00 103 ARG A N 9
ATOM 15253 C CA . ARG A 1 125 ? 11.517 24.192 -14.728 1.00 0.00 103 ARG A CA 9
ATOM 15254 C C . ARG A 1 125 ? 11.170 25.638 -14.408 1.00 0.00 103 ARG A C 9
ATOM 15255 O O . ARG A 1 125 ? 10.569 26.338 -15.223 1.00 0.00 103 ARG A O 9
ATOM 15276 N N . GLN A 1 126 ? 11.540 26.088 -13.223 1.00 0.00 104 GLN A N 9
ATOM 15277 C CA . GLN A 1 126 ? 11.248 27.449 -12.820 1.00 0.00 104 GLN A CA 9
ATOM 15278 C C . GLN A 1 126 ? 12.395 28.378 -13.211 1.00 0.00 104 GLN A C 9
ATOM 15279 O O . GLN A 1 126 ? 13.420 28.460 -12.534 1.00 0.00 104 GLN A O 9
ATOM 15293 N N . LEU A 1 127 ? 12.229 29.041 -14.345 1.00 0.00 105 LEU A N 9
ATOM 15294 C CA . LEU A 1 127 ? 13.184 30.041 -14.798 1.00 0.00 105 LEU A CA 9
ATOM 15295 C C . LEU A 1 127 ? 12.828 31.378 -14.165 1.00 0.00 105 LEU A C 9
ATOM 15296 O O . LEU A 1 127 ? 13.666 32.269 -14.015 1.00 0.00 105 LEU A O 9
ATOM 15312 N N . ARG A 1 128 ? 11.564 31.490 -13.792 1.00 0.00 106 ARG A N 9
ATOM 15313 C CA . ARG A 1 128 ? 11.034 32.659 -13.118 1.00 0.00 106 ARG A CA 9
ATOM 15314 C C . ARG A 1 128 ? 10.058 32.212 -12.039 1.00 0.00 106 ARG A C 9
ATOM 15315 O O . ARG A 1 128 ? 10.361 32.403 -10.845 1.00 0.00 106 ARG A O 9
ATOM 15337 N N . MET A 1 23 ? -1.275 2.642 -0.097 1.00 0.00 1 MET A N 10
ATOM 15338 C CA . MET A 1 23 ? -2.215 2.758 -1.237 1.00 0.00 1 MET A CA 10
ATOM 15339 C C . MET A 1 23 ? -2.378 4.224 -1.649 1.00 0.00 1 MET A C 10
ATOM 15340 O O . MET A 1 23 ? -3.374 4.607 -2.260 1.00 0.00 1 MET A O 10
ATOM 15354 N N . SER A 1 24 ? -1.385 5.046 -1.332 1.00 0.00 2 SER A N 10
ATOM 15355 C CA . SER A 1 24 ? -1.457 6.464 -1.642 1.00 0.00 2 SER A CA 10
ATOM 15356 C C . SER A 1 24 ? -0.322 6.871 -2.571 1.00 0.00 2 SER A C 10
ATOM 15357 O O . SER A 1 24 ? 0.844 6.572 -2.309 1.00 0.00 2 SER A O 10
ATOM 15365 N N . ILE A 1 25 ? -0.667 7.540 -3.659 1.00 0.00 3 ILE A N 10
ATOM 15366 C CA . ILE A 1 25 ? 0.330 8.102 -4.553 1.00 0.00 3 ILE A CA 10
ATOM 15367 C C . ILE A 1 25 ? 0.920 9.355 -3.908 1.00 0.00 3 ILE A C 10
ATOM 15368 O O . ILE A 1 25 ? 0.210 10.100 -3.230 1.00 0.00 3 ILE A O 10
ATOM 15384 N N . THR A 1 26 ? 2.208 9.583 -4.114 1.00 0.00 4 THR A N 10
ATOM 15385 C CA . THR A 1 26 ? 2.917 10.631 -3.399 1.00 0.00 4 THR A CA 10
ATOM 15386 C C . THR A 1 26 ? 2.893 11.956 -4.154 1.00 0.00 4 THR A C 10
ATOM 15387 O O . THR A 1 26 ? 2.447 12.025 -5.299 1.00 0.00 4 THR A O 10
ATOM 15398 N N . SER A 1 27 ? 3.387 12.997 -3.495 1.00 0.00 5 SER A N 10
ATOM 15399 C CA . SER A 1 27 ? 3.432 14.340 -4.057 1.00 0.00 5 SER A CA 10
ATOM 15400 C C . SER A 1 27 ? 4.550 14.469 -5.094 1.00 0.00 5 SER A C 10
ATOM 15401 O O . SER A 1 27 ? 5.159 13.472 -5.489 1.00 0.00 5 SER A O 10
ATOM 15409 N N . THR A 1 28 ? 4.811 15.711 -5.514 1.00 0.00 6 THR A N 10
ATOM 15410 C CA . THR A 1 28 ? 5.816 16.028 -6.533 1.00 0.00 6 THR A CA 10
ATOM 15411 C C . THR A 1 28 ? 7.174 15.382 -6.230 1.00 0.00 6 THR A C 10
ATOM 15412 O O . THR A 1 28 ? 7.995 15.185 -7.129 1.00 0.00 6 THR A O 10
ATOM 15423 N N . ASP A 1 29 ? 7.398 15.068 -4.956 1.00 0.00 7 ASP A N 10
ATOM 15424 C CA . ASP A 1 29 ? 8.631 14.427 -4.499 1.00 0.00 7 ASP A CA 10
ATOM 15425 C C . ASP A 1 29 ? 8.898 13.130 -5.263 1.00 0.00 7 ASP A C 10
ATOM 15426 O O . ASP A 1 29 ? 10.034 12.661 -5.321 1.00 0.00 7 ASP A O 10
ATOM 15435 N N . ILE A 1 30 ? 7.848 12.555 -5.848 1.00 0.00 8 ILE A N 10
ATOM 15436 C CA . ILE A 1 30 ? 7.979 11.345 -6.652 1.00 0.00 8 ILE A CA 10
ATOM 15437 C C . ILE A 1 30 ? 8.976 11.565 -7.797 1.00 0.00 8 ILE A C 10
ATOM 15438 O O . ILE A 1 30 ? 9.777 10.687 -8.117 1.00 0.00 8 ILE A O 10
ATOM 15454 N N . CYS A 1 31 ? 8.941 12.756 -8.387 1.00 0.00 9 CYS A N 10
ATOM 15455 C CA . CYS A 1 31 ? 9.857 13.115 -9.460 1.00 0.00 9 CYS A CA 10
ATOM 15456 C C . CYS A 1 31 ? 11.248 13.414 -8.908 1.00 0.00 9 CYS A C 10
ATOM 15457 O O . CYS A 1 31 ? 12.258 13.180 -9.572 1.00 0.00 9 CYS A O 10
ATOM 15465 N N . GLN A 1 32 ? 11.290 13.918 -7.681 1.00 0.00 10 GLN A N 10
ATOM 15466 C CA . GLN A 1 32 ? 12.549 14.288 -7.045 1.00 0.00 10 GLN A CA 10
ATOM 15467 C C . GLN A 1 32 ? 13.369 13.041 -6.735 1.00 0.00 10 GLN A C 10
ATOM 15468 O O . GLN A 1 32 ? 14.593 13.035 -6.874 1.00 0.00 10 GLN A O 10
ATOM 15482 N N . ALA A 1 33 ? 12.680 11.979 -6.330 1.00 0.00 11 ALA A N 10
ATOM 15483 C CA . ALA A 1 33 ? 13.330 10.710 -6.032 1.00 0.00 11 ALA A CA 10
ATOM 15484 C C . ALA A 1 33 ? 13.845 10.050 -7.308 1.00 0.00 11 ALA A C 10
ATOM 15485 O O . ALA A 1 33 ? 14.752 9.220 -7.267 1.00 0.00 11 ALA A O 10
ATOM 15492 N N . ALA A 1 34 ? 13.268 10.432 -8.442 1.00 0.00 12 ALA A N 10
ATOM 15493 C CA . ALA A 1 34 ? 13.705 9.919 -9.735 1.00 0.00 12 ALA A CA 10
ATOM 15494 C C . ALA A 1 34 ? 15.030 10.558 -10.137 1.00 0.00 12 ALA A C 10
ATOM 15495 O O . ALA A 1 34 ? 15.801 9.993 -10.909 1.00 0.00 12 ALA A O 10
ATOM 15502 N N . ASP A 1 35 ? 15.288 11.739 -9.596 1.00 0.00 13 ASP A N 10
ATOM 15503 C CA . ASP A 1 35 ? 16.548 12.436 -9.830 1.00 0.00 13 ASP A CA 10
ATOM 15504 C C . ASP A 1 35 ? 17.653 11.816 -8.977 1.00 0.00 13 ASP A C 10
ATOM 15505 O O . ASP A 1 35 ? 18.839 11.932 -9.282 1.00 0.00 13 ASP A O 10
ATOM 15514 N N . ALA A 1 36 ? 17.241 11.128 -7.917 1.00 0.00 14 ALA A N 10
ATOM 15515 C CA . ALA A 1 36 ? 18.176 10.519 -6.978 1.00 0.00 14 ALA A CA 10
ATOM 15516 C C . ALA A 1 36 ? 18.640 9.147 -7.458 1.00 0.00 14 ALA A C 10
ATOM 15517 O O . ALA A 1 36 ? 19.492 8.518 -6.829 1.00 0.00 14 ALA A O 10
ATOM 15524 N N . LEU A 1 37 ? 18.068 8.681 -8.560 1.00 0.00 15 LEU A N 10
ATOM 15525 C CA . LEU A 1 37 ? 18.448 7.395 -9.129 1.00 0.00 15 LEU A CA 10
ATOM 15526 C C . LEU A 1 37 ? 19.892 7.448 -9.615 1.00 0.00 15 LEU A C 10
ATOM 15527 O O . LEU A 1 37 ? 20.269 8.367 -10.339 1.00 0.00 15 LEU A O 10
ATOM 15543 N N . LYS A 1 38 ? 20.698 6.477 -9.222 1.00 0.00 16 LYS A N 10
ATOM 15544 C CA . LYS A 1 38 ? 22.097 6.457 -9.625 1.00 0.00 16 LYS A CA 10
ATOM 15545 C C . LYS A 1 38 ? 22.386 5.258 -10.519 1.00 0.00 16 LYS A C 10
ATOM 15546 O O . LYS A 1 38 ? 21.873 4.163 -10.295 1.00 0.00 16 LYS A O 10
ATOM 15565 N N . GLY A 1 39 ? 23.201 5.479 -11.537 1.00 0.00 17 GLY A N 10
ATOM 15566 C CA . GLY A 1 39 ? 23.509 4.437 -12.490 1.00 0.00 17 GLY A CA 10
ATOM 15567 C C . GLY A 1 39 ? 23.446 4.953 -13.910 1.00 0.00 17 GLY A C 10
ATOM 15568 O O . GLY A 1 39 ? 22.642 5.834 -14.221 1.00 0.00 17 GLY A O 10
ATOM 15572 N N . PHE A 1 40 ? 24.287 4.410 -14.775 1.00 0.00 18 PHE A N 10
ATOM 15573 C CA . PHE A 1 40 ? 24.358 4.862 -16.156 1.00 0.00 18 PHE A CA 10
ATOM 15574 C C . PHE A 1 40 ? 23.824 3.785 -17.088 1.00 0.00 18 PHE A C 10
ATOM 15575 O O . PHE A 1 40 ? 24.284 2.643 -17.065 1.00 0.00 18 PHE A O 10
ATOM 15592 N N . VAL A 1 41 ? 22.843 4.155 -17.893 1.00 0.00 19 VAL A N 10
ATOM 15593 C CA . VAL A 1 41 ? 22.188 3.215 -18.788 1.00 0.00 19 VAL A CA 10
ATOM 15594 C C . VAL A 1 41 ? 22.816 3.282 -20.176 1.00 0.00 19 VAL A C 10
ATOM 15595 O O . VAL A 1 41 ? 23.008 4.368 -20.727 1.00 0.00 19 VAL A O 10
ATOM 15608 N N . GLY A 1 42 ? 23.139 2.123 -20.731 1.00 0.00 20 GLY A N 10
ATOM 15609 C CA . GLY A 1 42 ? 23.751 2.075 -22.039 1.00 0.00 20 GLY A CA 10
ATOM 15610 C C . GLY A 1 42 ? 23.385 0.816 -22.798 1.00 0.00 20 GLY A C 10
ATOM 15611 O O . GLY A 1 42 ? 22.895 -0.151 -22.214 1.00 0.00 20 GLY A O 10
ATOM 15615 N N . PHE A 1 43 ? 23.618 0.831 -24.099 1.00 0.00 21 PHE A N 10
ATOM 15616 C CA . PHE A 1 43 ? 23.319 -0.311 -24.949 1.00 0.00 21 PHE A CA 10
ATOM 15617 C C . PHE A 1 43 ? 24.582 -1.138 -25.163 1.00 0.00 21 PHE A C 10
ATOM 15618 O O . PHE A 1 43 ? 25.509 -0.701 -25.847 1.00 0.00 21 PHE A O 10
ATOM 15635 N N . ASN A 1 44 ? 24.629 -2.322 -24.571 1.00 0.00 22 ASN A N 10
ATOM 15636 C CA . ASN A 1 44 ? 25.821 -3.158 -24.660 1.00 0.00 22 ASN A CA 10
ATOM 15637 C C . ASN A 1 44 ? 25.747 -4.083 -25.866 1.00 0.00 22 ASN A C 10
ATOM 15638 O O . ASN A 1 44 ? 24.815 -4.878 -26.002 1.00 0.00 22 ASN A O 10
ATOM 15649 N N . ARG A 1 45 ? 26.749 -3.971 -26.729 1.00 0.00 23 ARG A N 10
ATOM 15650 C CA . ARG A 1 45 ? 26.817 -4.740 -27.969 1.00 0.00 23 ARG A CA 10
ATOM 15651 C C . ARG A 1 45 ? 26.893 -6.245 -27.716 1.00 0.00 23 ARG A C 10
ATOM 15652 O O . ARG A 1 45 ? 26.576 -7.044 -28.597 1.00 0.00 23 ARG A O 10
ATOM 15673 N N . LYS A 1 46 ? 27.313 -6.632 -26.518 1.00 0.00 24 LYS A N 10
ATOM 15674 C CA . LYS A 1 46 ? 27.453 -8.043 -26.185 1.00 0.00 24 LYS A CA 10
ATOM 15675 C C . LYS A 1 46 ? 26.092 -8.740 -26.164 1.00 0.00 24 LYS A C 10
ATOM 15676 O O . LYS A 1 46 ? 25.893 -9.745 -26.848 1.00 0.00 24 LYS A O 10
ATOM 15695 N N . THR A 1 47 ? 25.152 -8.202 -25.399 1.00 0.00 25 THR A N 10
ATOM 15696 C CA . THR A 1 47 ? 23.830 -8.804 -25.302 1.00 0.00 25 THR A CA 10
ATOM 15697 C C . THR A 1 47 ? 22.861 -8.187 -26.310 1.00 0.00 25 THR A C 10
ATOM 15698 O O . THR A 1 47 ? 21.833 -8.783 -26.635 1.00 0.00 25 THR A O 10
ATOM 15709 N N . GLY A 1 48 ? 23.190 -6.998 -26.803 1.00 0.00 26 GLY A N 10
ATOM 15710 C CA . GLY A 1 48 ? 22.309 -6.315 -27.731 1.00 0.00 26 GLY A CA 10
ATOM 15711 C C . GLY A 1 48 ? 21.066 -5.794 -27.040 1.00 0.00 26 GLY A C 10
ATOM 15712 O O . GLY A 1 48 ? 19.982 -5.763 -27.622 1.00 0.00 26 GLY A O 10
ATOM 15716 N N . ARG A 1 49 ? 21.230 -5.391 -25.787 1.00 0.00 27 ARG A N 10
ATOM 15717 C CA . ARG A 1 49 ? 20.120 -4.913 -24.975 1.00 0.00 27 ARG A CA 10
ATOM 15718 C C . ARG A 1 49 ? 20.553 -3.719 -24.141 1.00 0.00 27 ARG A C 10
ATOM 15719 O O . ARG A 1 49 ? 21.725 -3.326 -24.161 1.00 0.00 27 ARG A O 10
ATOM 15740 N N . TYR A 1 50 ? 19.610 -3.149 -23.410 1.00 0.00 28 TYR A N 10
ATOM 15741 C CA . TYR A 1 50 ? 19.911 -2.069 -22.489 1.00 0.00 28 TYR A CA 10
ATOM 15742 C C . TYR A 1 50 ? 20.436 -2.629 -21.178 1.00 0.00 28 TYR A C 10
ATOM 15743 O O . TYR A 1 50 ? 19.836 -3.531 -20.594 1.00 0.00 28 TYR A O 10
ATOM 15761 N N . ILE A 1 51 ? 21.564 -2.108 -20.731 1.00 0.00 29 ILE A N 10
ATOM 15762 C CA . ILE A 1 51 ? 22.139 -2.507 -19.459 1.00 0.00 29 ILE A CA 10
ATOM 15763 C C . ILE A 1 51 ? 22.563 -1.281 -18.669 1.00 0.00 29 ILE A C 10
ATOM 15764 O O . ILE A 1 51 ? 22.546 -0.164 -19.190 1.00 0.00 29 ILE A O 10
ATOM 15780 N N . VAL A 1 52 ? 22.941 -1.483 -17.421 1.00 0.00 30 VAL A N 10
ATOM 15781 C CA . VAL A 1 52 ? 23.378 -0.383 -16.584 1.00 0.00 30 VAL A CA 10
ATOM 15782 C C . VAL A 1 52 ? 24.777 -0.635 -16.046 1.00 0.00 30 VAL A C 10
ATOM 15783 O O . VAL A 1 52 ? 25.133 -1.763 -15.693 1.00 0.00 30 VAL A O 10
ATOM 15796 N N . ARG A 1 53 ? 25.568 0.415 -16.007 1.00 0.00 31 ARG A N 10
ATOM 15797 C CA . ARG A 1 53 ? 26.906 0.350 -15.454 1.00 0.00 31 ARG A CA 10
ATOM 15798 C C . ARG A 1 53 ? 27.089 1.522 -14.502 1.00 0.00 31 ARG A C 10
ATOM 15799 O O . ARG A 1 53 ? 26.414 2.540 -14.640 1.00 0.00 31 ARG A O 10
ATOM 15820 N N . PHE A 1 54 ? 27.977 1.389 -13.532 1.00 0.00 32 PHE A N 10
ATOM 15821 C CA . PHE A 1 54 ? 28.203 2.467 -12.584 1.00 0.00 32 PHE A CA 10
ATOM 15822 C C . PHE A 1 54 ? 29.495 3.196 -12.932 1.00 0.00 32 PHE A C 10
ATOM 15823 O O . PHE A 1 54 ? 29.929 4.102 -12.224 1.00 0.00 32 PHE A O 10
ATOM 15840 N N . SER A 1 55 ? 30.100 2.795 -14.039 1.00 0.00 33 SER A N 10
ATOM 15841 C CA . SER A 1 55 ? 31.344 3.391 -14.491 1.00 0.00 33 SER A CA 10
ATOM 15842 C C . SER A 1 55 ? 31.200 3.878 -15.930 1.00 0.00 33 SER A C 10
ATOM 15843 O O . SER A 1 55 ? 30.964 3.086 -16.844 1.00 0.00 33 SER A O 10
ATOM 15851 N N . GLU A 1 56 ? 31.323 5.183 -16.117 1.00 0.00 34 GLU A N 10
ATOM 15852 C CA . GLU A 1 56 ? 31.186 5.792 -17.433 1.00 0.00 34 GLU A CA 10
ATOM 15853 C C . GLU A 1 56 ? 32.358 5.409 -18.328 1.00 0.00 34 GLU A C 10
ATOM 15854 O O . GLU A 1 56 ? 32.208 5.273 -19.542 1.00 0.00 34 GLU A O 10
ATOM 15866 N N . ASP A 1 57 ? 33.523 5.223 -17.719 1.00 0.00 35 ASP A N 10
ATOM 15867 C CA . ASP A 1 57 ? 34.751 4.964 -18.467 1.00 0.00 35 ASP A CA 10
ATOM 15868 C C . ASP A 1 57 ? 34.757 3.553 -19.054 1.00 0.00 35 ASP A C 10
ATOM 15869 O O . ASP A 1 57 ? 35.596 3.224 -19.894 1.00 0.00 35 ASP A O 10
ATOM 15878 N N . SER A 1 58 ? 33.800 2.731 -18.636 1.00 0.00 36 SER A N 10
ATOM 15879 C CA . SER A 1 58 ? 33.719 1.349 -19.099 1.00 0.00 36 SER A CA 10
ATOM 15880 C C . SER A 1 58 ? 33.195 1.281 -20.532 1.00 0.00 36 SER A C 10
ATOM 15881 O O . SER A 1 58 ? 33.167 0.214 -21.149 1.00 0.00 36 SER A O 10
ATOM 15889 N N . PHE A 1 59 ? 32.773 2.424 -21.054 1.00 0.00 37 PHE A N 10
ATOM 15890 C CA . PHE A 1 59 ? 32.314 2.512 -22.427 1.00 0.00 37 PHE A CA 10
ATOM 15891 C C . PHE A 1 59 ? 33.129 3.553 -23.177 1.00 0.00 37 PHE A C 10
ATOM 15892 O O . PHE A 1 59 ? 32.971 4.757 -22.961 1.00 0.00 37 PHE A O 10
ATOM 15909 N N . GLY A 1 60 ? 34.014 3.084 -24.042 1.00 0.00 38 GLY A N 10
ATOM 15910 C CA . GLY A 1 60 ? 34.844 3.988 -24.810 1.00 0.00 38 GLY A CA 10
ATOM 15911 C C . GLY A 1 60 ? 34.311 4.160 -26.210 1.00 0.00 38 GLY A C 10
ATOM 15912 O O . GLY A 1 60 ? 33.700 5.177 -26.536 1.00 0.00 38 GLY A O 10
ATOM 15916 N N . MET A 1 61 ? 34.537 3.155 -27.037 1.00 0.00 39 MET A N 10
ATOM 15917 C CA . MET A 1 61 ? 33.948 3.118 -28.365 1.00 0.00 39 MET A CA 10
ATOM 15918 C C . MET A 1 61 ? 32.804 2.116 -28.372 1.00 0.00 39 MET A C 10
ATOM 15919 O O . MET A 1 61 ? 32.181 1.865 -29.401 1.00 0.00 39 MET A O 10
ATOM 15933 N N . ASP A 1 62 ? 32.550 1.545 -27.198 1.00 0.00 40 ASP A N 10
ATOM 15934 C CA . ASP A 1 62 ? 31.478 0.576 -27.007 1.00 0.00 40 ASP A CA 10
ATOM 15935 C C . ASP A 1 62 ? 30.132 1.253 -27.196 1.00 0.00 40 ASP A C 10
ATOM 15936 O O . ASP A 1 62 ? 29.276 0.789 -27.953 1.00 0.00 40 ASP A O 10
ATOM 15945 N N . VAL A 1 63 ? 29.958 2.350 -26.477 1.00 0.00 41 VAL A N 10
ATOM 15946 C CA . VAL A 1 63 ? 28.737 3.134 -26.523 1.00 0.00 41 VAL A CA 10
ATOM 15947 C C . VAL A 1 63 ? 29.105 4.602 -26.665 1.00 0.00 41 VAL A C 10
ATOM 15948 O O . VAL A 1 63 ? 30.139 5.031 -26.148 1.00 0.00 41 VAL A O 10
ATOM 15961 N N . ALA A 1 64 ? 28.295 5.359 -27.386 1.00 0.00 42 ALA A N 10
ATOM 15962 C CA . ALA A 1 64 ? 28.512 6.789 -27.504 1.00 0.00 42 ALA A CA 10
ATOM 15963 C C . ALA A 1 64 ? 28.293 7.451 -26.152 1.00 0.00 42 ALA A C 10
ATOM 15964 O O . ALA A 1 64 ? 27.342 7.120 -25.444 1.00 0.00 42 ALA A O 10
ATOM 15971 N N . ASP A 1 65 ? 29.167 8.381 -25.793 1.00 0.00 43 ASP A N 10
ATOM 15972 C CA . ASP A 1 65 ? 29.081 9.052 -24.496 1.00 0.00 43 ASP A CA 10
ATOM 15973 C C . ASP A 1 65 ? 27.784 9.847 -24.386 1.00 0.00 43 ASP A C 10
ATOM 15974 O O . ASP A 1 65 ? 27.270 10.073 -23.290 1.00 0.00 43 ASP A O 10
ATOM 15983 N N . ASP A 1 66 ? 27.255 10.256 -25.532 1.00 0.00 44 ASP A N 10
ATOM 15984 C CA . ASP A 1 66 ? 25.974 10.950 -25.585 1.00 0.00 44 ASP A CA 10
ATOM 15985 C C . ASP A 1 66 ? 24.835 9.985 -25.267 1.00 0.00 44 ASP A C 10
ATOM 15986 O O . ASP A 1 66 ? 23.815 10.374 -24.697 1.00 0.00 44 ASP A O 10
ATOM 15995 N N . SER A 1 67 ? 25.039 8.717 -25.601 1.00 0.00 45 SER A N 10
ATOM 15996 C CA . SER A 1 67 ? 24.027 7.691 -25.393 1.00 0.00 45 SER A CA 10
ATOM 15997 C C . SER A 1 67 ? 24.110 7.115 -23.980 1.00 0.00 45 SER A C 10
ATOM 15998 O O . SER A 1 67 ? 23.167 6.483 -23.501 1.00 0.00 45 SER A O 10
ATOM 16006 N N . ILE A 1 68 ? 25.245 7.326 -23.321 1.00 0.00 46 ILE A N 10
ATOM 16007 C CA . ILE A 1 68 ? 25.398 6.928 -21.929 1.00 0.00 46 ILE A CA 10
ATOM 16008 C C . ILE A 1 68 ? 24.651 7.914 -21.040 1.00 0.00 46 ILE A C 10
ATOM 16009 O O . ILE A 1 68 ? 25.157 8.997 -20.731 1.00 0.00 46 ILE A O 10
ATOM 16025 N N . THR A 1 69 ? 23.439 7.554 -20.658 1.00 0.00 47 THR A N 10
ATOM 16026 C CA . THR A 1 69 ? 22.592 8.442 -19.887 1.00 0.00 47 THR A CA 10
ATOM 16027 C C . THR A 1 69 ? 22.346 7.889 -18.487 1.00 0.00 47 THR A C 10
ATOM 16028 O O . THR A 1 69 ? 21.906 6.750 -18.326 1.00 0.00 47 THR A O 10
ATOM 16039 N N . PRO A 1 70 ? 22.657 8.687 -17.457 1.00 0.00 48 PRO A N 10
ATOM 16040 C CA . PRO A 1 70 ? 22.322 8.353 -16.075 1.00 0.00 48 PRO A CA 10
ATOM 16041 C C . PRO A 1 70 ? 20.818 8.165 -15.913 1.00 0.00 48 PRO A C 10
ATOM 16042 O O . PRO A 1 70 ? 20.030 8.905 -16.504 1.00 0.00 48 PRO A O 10
ATOM 16053 N N . THR A 1 71 ? 20.417 7.191 -15.111 1.00 0.00 49 THR A N 10
ATOM 16054 C CA . THR A 1 71 ? 19.003 6.884 -14.928 1.00 0.00 49 THR A CA 10
ATOM 16055 C C . THR A 1 71 ? 18.253 8.050 -14.273 1.00 0.00 49 THR A C 10
ATOM 16056 O O . THR A 1 71 ? 17.023 8.089 -14.285 1.00 0.00 49 THR A O 10
ATOM 16067 N N . SER A 1 72 ? 19.001 9.001 -13.723 1.00 0.00 50 SER A N 10
ATOM 16068 C CA . SER A 1 72 ? 18.423 10.209 -13.149 1.00 0.00 50 SER A CA 10
ATOM 16069 C C . SER A 1 72 ? 17.815 11.083 -14.245 1.00 0.00 50 SER A C 10
ATOM 16070 O O . SER A 1 72 ? 16.855 11.812 -14.015 1.00 0.00 50 SER A O 10
ATOM 16078 N N . GLU A 1 73 ? 18.398 11.003 -15.436 1.00 0.00 51 GLU A N 10
ATOM 16079 C CA . GLU A 1 73 ? 17.938 11.777 -16.581 1.00 0.00 51 GLU A CA 10
ATOM 16080 C C . GLU A 1 73 ? 17.177 10.879 -17.549 1.00 0.00 51 GLU A C 10
ATOM 16081 O O . GLU A 1 73 ? 16.296 11.333 -18.275 1.00 0.00 51 GLU A O 10
ATOM 16093 N N . PHE A 1 74 ? 17.521 9.596 -17.533 1.00 0.00 52 PHE A N 10
ATOM 16094 C CA . PHE A 1 74 ? 16.947 8.619 -18.450 1.00 0.00 52 PHE A CA 10
ATOM 16095 C C . PHE A 1 74 ? 15.426 8.559 -18.326 1.00 0.00 52 PHE A C 10
ATOM 16096 O O . PHE A 1 74 ? 14.726 8.382 -19.320 1.00 0.00 52 PHE A O 10
ATOM 16113 N N . VAL A 1 75 ? 14.919 8.730 -17.110 1.00 0.00 53 VAL A N 10
ATOM 16114 C CA . VAL A 1 75 ? 13.483 8.641 -16.864 1.00 0.00 53 VAL A CA 10
ATOM 16115 C C . VAL A 1 75 ? 12.742 9.887 -17.354 1.00 0.00 53 VAL A C 10
ATOM 16116 O O . VAL A 1 75 ? 11.511 9.911 -17.387 1.00 0.00 53 VAL A O 10
ATOM 16129 N N . TRP A 1 76 ? 13.488 10.912 -17.747 1.00 0.00 54 TRP A N 10
ATOM 16130 C CA . TRP A 1 76 ? 12.889 12.155 -18.209 1.00 0.00 54 TRP A CA 10
ATOM 16131 C C . TRP A 1 76 ? 12.936 12.252 -19.727 1.00 0.00 54 TRP A C 10
ATOM 16132 O O . TRP A 1 76 ? 13.998 12.136 -20.340 1.00 0.00 54 TRP A O 10
ATOM 16153 N N . SER A 1 77 ? 11.780 12.454 -20.329 1.00 0.00 55 SER A N 10
ATOM 16154 C CA . SER A 1 77 ? 11.693 12.672 -21.759 1.00 0.00 55 SER A CA 10
ATOM 16155 C C . SER A 1 77 ? 11.305 14.121 -22.024 1.00 0.00 55 SER A C 10
ATOM 16156 O O . SER A 1 77 ? 10.197 14.544 -21.688 1.00 0.00 55 SER A O 10
ATOM 16164 N N . SER A 1 78 ? 12.229 14.891 -22.581 1.00 0.00 56 SER A N 10
ATOM 16165 C CA . SER A 1 78 ? 11.958 16.284 -22.905 1.00 0.00 56 SER A CA 10
ATOM 16166 C C . SER A 1 78 ? 10.924 16.356 -24.022 1.00 0.00 56 SER A C 10
ATOM 16167 O O . SER A 1 78 ? 11.173 15.903 -25.140 1.00 0.00 56 SER A O 10
ATOM 16175 N N . VAL A 1 79 ? 9.761 16.909 -23.715 1.00 0.00 57 VAL A N 10
ATOM 16176 C CA . VAL A 1 79 ? 8.669 16.944 -24.676 1.00 0.00 57 VAL A CA 10
ATOM 16177 C C . VAL A 1 79 ? 8.442 18.344 -25.228 1.00 0.00 57 VAL A C 10
ATOM 16178 O O . VAL A 1 79 ? 7.966 18.499 -26.354 1.00 0.00 57 VAL A O 10
ATOM 16191 N N . ARG A 1 80 ? 8.792 19.365 -24.454 1.00 0.00 58 ARG A N 10
ATOM 16192 C CA . ARG A 1 80 ? 8.579 20.738 -24.890 1.00 0.00 58 ARG A CA 10
ATOM 16193 C C . ARG A 1 80 ? 9.434 21.723 -24.106 1.00 0.00 58 ARG A C 10
ATOM 16194 O O . ARG A 1 80 ? 9.176 21.989 -22.936 1.00 0.00 58 ARG A O 10
ATOM 16215 N N . ASP A 1 81 ? 10.439 22.261 -24.786 1.00 0.00 59 ASP A N 10
ATOM 16216 C CA . ASP A 1 81 ? 11.337 23.284 -24.239 1.00 0.00 59 ASP A CA 10
ATOM 16217 C C . ASP A 1 81 ? 12.016 22.841 -22.942 1.00 0.00 59 ASP A C 10
ATOM 16218 O O . ASP A 1 81 ? 13.076 22.216 -22.974 1.00 0.00 59 ASP A O 10
ATOM 16227 N N . ASP A 1 82 ? 11.412 23.172 -21.806 1.00 0.00 60 ASP A N 10
ATOM 16228 C CA . ASP A 1 82 ? 11.973 22.815 -20.504 1.00 0.00 60 ASP A CA 10
ATOM 16229 C C . ASP A 1 82 ? 11.092 21.774 -19.824 1.00 0.00 60 ASP A C 10
ATOM 16230 O O . ASP A 1 82 ? 11.483 21.146 -18.839 1.00 0.00 60 ASP A O 10
ATOM 16239 N N . VAL A 1 83 ? 9.906 21.577 -20.385 1.00 0.00 61 VAL A N 10
ATOM 16240 C CA . VAL A 1 83 ? 8.931 20.652 -19.830 1.00 0.00 61 VAL A CA 10
ATOM 16241 C C . VAL A 1 83 ? 9.379 19.214 -20.052 1.00 0.00 61 VAL A C 10
ATOM 16242 O O . VAL A 1 83 ? 9.390 18.719 -21.184 1.00 0.00 61 VAL A O 10
ATOM 16255 N N . MET A 1 84 ? 9.763 18.556 -18.974 1.00 0.00 62 MET A N 10
ATOM 16256 C CA . MET A 1 84 ? 10.201 17.176 -19.042 1.00 0.00 62 MET A CA 10
ATOM 16257 C C . MET A 1 84 ? 9.078 16.244 -18.615 1.00 0.00 62 MET A C 10
ATOM 16258 O O . MET A 1 84 ? 8.419 16.470 -17.599 1.00 0.00 62 MET A O 10
ATOM 16272 N N . ARG A 1 85 ? 8.852 15.216 -19.413 1.00 0.00 63 ARG A N 10
ATOM 16273 C CA . ARG A 1 85 ? 7.847 14.212 -19.117 1.00 0.00 63 ARG A CA 10
ATOM 16274 C C . ARG A 1 85 ? 8.486 13.021 -18.420 1.00 0.00 63 ARG A C 10
ATOM 16275 O O . ARG A 1 85 ? 9.402 12.398 -18.958 1.00 0.00 63 ARG A O 10
ATOM 16296 N N . LEU A 1 86 ? 8.023 12.730 -17.215 1.00 0.00 64 LEU A N 10
ATOM 16297 C CA . LEU A 1 86 ? 8.467 11.547 -16.502 1.00 0.00 64 LEU A CA 10
ATOM 16298 C C . LEU A 1 86 ? 7.898 10.322 -17.204 1.00 0.00 64 LEU A C 10
ATOM 16299 O O . LEU A 1 86 ? 6.686 10.107 -17.213 1.00 0.00 64 LEU A O 10
ATOM 16315 N N . GLY A 1 87 ? 8.771 9.545 -17.816 1.00 0.00 65 GLY A N 10
ATOM 16316 C CA . GLY A 1 87 ? 8.331 8.395 -18.568 1.00 0.00 65 GLY A CA 10
ATOM 16317 C C . GLY A 1 87 ? 8.349 7.134 -17.739 1.00 0.00 65 GLY A C 10
ATOM 16318 O O . GLY A 1 87 ? 9.412 6.618 -17.410 1.00 0.00 65 GLY A O 10
ATOM 16322 N N . ARG A 1 88 ? 7.178 6.647 -17.372 1.00 0.00 66 ARG A N 10
ATOM 16323 C CA . ARG A 1 88 ? 7.087 5.395 -16.640 1.00 0.00 66 ARG A CA 10
ATOM 16324 C C . ARG A 1 88 ? 7.479 4.214 -17.524 1.00 0.00 66 ARG A C 10
ATOM 16325 O O . ARG A 1 88 ? 7.787 3.130 -17.026 1.00 0.00 66 ARG A O 10
ATOM 16346 N N . GLU A 1 89 ? 7.473 4.438 -18.835 1.00 0.00 67 GLU A N 10
ATOM 16347 C CA . GLU A 1 89 ? 7.914 3.435 -19.801 1.00 0.00 67 GLU A CA 10
ATOM 16348 C C . GLU A 1 89 ? 9.344 3.005 -19.490 1.00 0.00 67 GLU A C 10
ATOM 16349 O O . GLU A 1 89 ? 9.741 1.864 -19.728 1.00 0.00 67 GLU A O 10
ATOM 16361 N N . GLN A 1 90 ? 10.096 3.941 -18.936 1.00 0.00 68 GLN A N 10
ATOM 16362 C CA . GLN A 1 90 ? 11.509 3.750 -18.635 1.00 0.00 68 GLN A CA 10
ATOM 16363 C C . GLN A 1 90 ? 11.707 2.702 -17.545 1.00 0.00 68 GLN A C 10
ATOM 16364 O O . GLN A 1 90 ? 12.704 1.978 -17.537 1.00 0.00 68 GLN A O 10
ATOM 16378 N N . LEU A 1 91 ? 10.745 2.616 -16.635 1.00 0.00 69 LEU A N 10
ATOM 16379 C CA . LEU A 1 91 ? 10.821 1.672 -15.526 1.00 0.00 69 LEU A CA 10
ATOM 16380 C C . LEU A 1 91 ? 10.823 0.236 -16.033 1.00 0.00 69 LEU A C 10
ATOM 16381 O O . LEU A 1 91 ? 11.390 -0.649 -15.401 1.00 0.00 69 LEU A O 10
ATOM 16397 N N . GLN A 1 92 ? 10.200 0.012 -17.184 1.00 0.00 70 GLN A N 10
ATOM 16398 C CA . GLN A 1 92 ? 10.159 -1.315 -17.786 1.00 0.00 70 GLN A CA 10
ATOM 16399 C C . GLN A 1 92 ? 11.552 -1.740 -18.246 1.00 0.00 70 GLN A C 10
ATOM 16400 O O . GLN A 1 92 ? 11.884 -2.927 -18.235 1.00 0.00 70 GLN A O 10
ATOM 16414 N N . ILE A 1 93 ? 12.367 -0.764 -18.635 1.00 0.00 71 ILE A N 10
ATOM 16415 C CA . ILE A 1 93 ? 13.737 -1.032 -19.062 1.00 0.00 71 ILE A CA 10
ATOM 16416 C C . ILE A 1 93 ? 14.614 -1.347 -17.851 1.00 0.00 71 ILE A C 10
ATOM 16417 O O . ILE A 1 93 ? 15.518 -2.180 -17.913 1.00 0.00 71 ILE A O 10
ATOM 16433 N N . LEU A 1 94 ? 14.327 -0.689 -16.738 1.00 0.00 72 LEU A N 10
ATOM 16434 C CA . LEU A 1 94 ? 15.030 -0.961 -15.489 1.00 0.00 72 LEU A CA 10
ATOM 16435 C C . LEU A 1 94 ? 14.554 -2.287 -14.903 1.00 0.00 72 LEU A C 10
ATOM 16436 O O . LEU A 1 94 ? 15.305 -2.998 -14.230 1.00 0.00 72 LEU A O 10
ATOM 16452 N N . LEU A 1 95 ? 13.301 -2.611 -15.188 1.00 0.00 73 LEU A N 10
ATOM 16453 C CA . LEU A 1 95 ? 12.661 -3.819 -14.685 1.00 0.00 73 LEU A CA 10
ATOM 16454 C C . LEU A 1 95 ? 13.292 -5.078 -15.276 1.00 0.00 73 LEU A C 10
ATOM 16455 O O . LEU A 1 95 ? 13.455 -6.082 -14.580 1.00 0.00 73 LEU A O 10
ATOM 16471 N N . GLU A 1 96 ? 13.646 -5.026 -16.558 1.00 0.00 74 GLU A N 10
ATOM 16472 C CA . GLU A 1 96 ? 14.271 -6.171 -17.213 1.00 0.00 74 GLU A CA 10
ATOM 16473 C C . GLU A 1 96 ? 15.679 -6.382 -16.666 1.00 0.00 74 GLU A C 10
ATOM 16474 O O . GLU A 1 96 ? 16.183 -7.506 -16.630 1.00 0.00 74 GLU A O 10
ATOM 16486 N N . GLN A 1 97 ? 16.300 -5.289 -16.238 1.00 0.00 75 GLN A N 10
ATOM 16487 C CA . GLN A 1 97 ? 17.604 -5.345 -15.596 1.00 0.00 75 GLN A CA 10
ATOM 16488 C C . GLN A 1 97 ? 17.452 -6.001 -14.226 1.00 0.00 75 GLN A C 10
ATOM 16489 O O . GLN A 1 97 ? 18.240 -6.865 -13.838 1.00 0.00 75 GLN A O 10
ATOM 16503 N N . ASN A 1 98 ? 16.423 -5.555 -13.507 1.00 0.00 76 ASN A N 10
ATOM 16504 C CA . ASN A 1 98 ? 15.969 -6.192 -12.270 1.00 0.00 76 ASN A CA 10
ATOM 16505 C C . ASN A 1 98 ? 17.012 -6.107 -11.157 1.00 0.00 76 ASN A C 10
ATOM 16506 O O . ASN A 1 98 ? 17.086 -6.978 -10.291 1.00 0.00 76 ASN A O 10
ATOM 16517 N N . ILE A 1 99 ? 17.802 -5.046 -11.163 1.00 0.00 77 ILE A N 10
ATOM 16518 C CA . ILE A 1 99 ? 18.763 -4.811 -10.093 1.00 0.00 77 ILE A CA 10
ATOM 16519 C C . ILE A 1 99 ? 18.437 -3.520 -9.344 1.00 0.00 77 ILE A C 10
ATOM 16520 O O . ILE A 1 99 ? 19.277 -2.629 -9.201 1.00 0.00 77 ILE A O 10
ATOM 16536 N N . ASN A 1 100 ? 17.203 -3.447 -8.852 1.00 0.00 78 ASN A N 10
ATOM 16537 C CA . ASN A 1 100 ? 16.697 -2.267 -8.147 1.00 0.00 78 ASN A CA 10
ATOM 16538 C C . ASN A 1 100 ? 17.608 -1.904 -6.977 1.00 0.00 78 ASN A C 10
ATOM 16539 O O . ASN A 1 100 ? 17.843 -0.731 -6.698 1.00 0.00 78 ASN A O 10
ATOM 16550 N N . GLU A 1 101 ? 18.148 -2.926 -6.325 1.00 0.00 79 GLU A N 10
ATOM 16551 C CA . GLU A 1 101 ? 19.009 -2.738 -5.165 1.00 0.00 79 GLU A CA 10
ATOM 16552 C C . GLU A 1 101 ? 20.247 -1.910 -5.517 1.00 0.00 79 GLU A C 10
ATOM 16553 O O . GLU A 1 101 ? 20.742 -1.139 -4.696 1.00 0.00 79 GLU A O 10
ATOM 16565 N N . ARG A 1 102 ? 20.740 -2.062 -6.740 1.00 0.00 80 ARG A N 10
ATOM 16566 C CA . ARG A 1 102 ? 21.960 -1.381 -7.150 1.00 0.00 80 ARG A CA 10
ATOM 16567 C C . ARG A 1 102 ? 21.685 0.072 -7.509 1.00 0.00 80 ARG A C 10
ATOM 16568 O O . ARG A 1 102 ? 22.305 0.985 -6.964 1.00 0.00 80 ARG A O 10
ATOM 16589 N N . LEU A 1 103 ? 20.744 0.275 -8.420 1.00 0.00 81 LEU A N 10
ATOM 16590 C CA . LEU A 1 103 ? 20.419 1.614 -8.904 1.00 0.00 81 LEU A CA 10
ATOM 16591 C C . LEU A 1 103 ? 19.736 2.436 -7.818 1.00 0.00 81 LEU A C 10
ATOM 16592 O O . LEU A 1 103 ? 19.822 3.665 -7.813 1.00 0.00 81 LEU A O 10
ATOM 16608 N N . ASN A 1 104 ? 19.073 1.734 -6.902 1.00 0.00 82 ASN A N 10
ATOM 16609 C CA . ASN A 1 104 ? 18.271 2.357 -5.853 1.00 0.00 82 ASN A CA 10
ATOM 16610 C C . ASN A 1 104 ? 17.121 3.139 -6.468 1.00 0.00 82 ASN A C 10
ATOM 16611 O O . ASN A 1 104 ? 17.222 4.344 -6.706 1.00 0.00 82 ASN A O 10
ATOM 16622 N N . ILE A 1 105 ? 16.043 2.438 -6.766 1.00 0.00 83 ILE A N 10
ATOM 16623 C CA . ILE A 1 105 ? 14.854 3.078 -7.289 1.00 0.00 83 ILE A CA 10
ATOM 16624 C C . ILE A 1 105 ? 14.065 3.682 -6.135 1.00 0.00 83 ILE A C 10
ATOM 16625 O O . ILE A 1 105 ? 13.804 3.012 -5.132 1.00 0.00 83 ILE A O 10
ATOM 16641 N N . GLY A 1 106 ? 13.732 4.961 -6.272 1.00 0.00 84 GLY A N 10
ATOM 16642 C CA . GLY A 1 106 ? 13.047 5.681 -5.217 1.00 0.00 84 GLY A CA 10
ATOM 16643 C C . GLY A 1 106 ? 11.763 5.010 -4.779 1.00 0.00 84 GLY A C 10
ATOM 16644 O O . GLY A 1 106 ? 11.055 4.415 -5.587 1.00 0.00 84 GLY A O 10
ATOM 16648 N N . GLU A 1 107 ? 11.468 5.117 -3.496 1.00 0.00 85 GLU A N 10
ATOM 16649 C CA . GLU A 1 107 ? 10.282 4.505 -2.907 1.00 0.00 85 GLU A CA 10
ATOM 16650 C C . GLU A 1 107 ? 8.997 4.954 -3.623 1.00 0.00 85 GLU A C 10
ATOM 16651 O O . GLU A 1 107 ? 8.169 4.112 -3.973 1.00 0.00 85 GLU A O 10
ATOM 16663 N N . PRO A 1 108 ? 8.799 6.278 -3.863 1.00 0.00 86 PRO A N 10
ATOM 16664 C CA . PRO A 1 108 ? 7.638 6.768 -4.623 1.00 0.00 86 PRO A CA 10
ATOM 16665 C C . PRO A 1 108 ? 7.592 6.198 -6.041 1.00 0.00 86 PRO A C 10
ATOM 16666 O O . PRO A 1 108 ? 6.523 6.071 -6.636 1.00 0.00 86 PRO A O 10
ATOM 16677 N N . LEU A 1 109 ? 8.759 5.841 -6.567 1.00 0.00 87 LEU A N 10
ATOM 16678 C CA . LEU A 1 109 ? 8.862 5.269 -7.905 1.00 0.00 87 LEU A CA 10
ATOM 16679 C C . LEU A 1 109 ? 8.243 3.877 -7.922 1.00 0.00 87 LEU A C 10
ATOM 16680 O O . LEU A 1 109 ? 7.636 3.467 -8.911 1.00 0.00 87 LEU A O 10
ATOM 16696 N N . LEU A 1 110 ? 8.396 3.154 -6.815 1.00 0.00 88 LEU A N 10
ATOM 16697 C CA . LEU A 1 110 ? 7.748 1.859 -6.660 1.00 0.00 88 LEU A CA 10
ATOM 16698 C C . LEU A 1 110 ? 6.238 2.038 -6.658 1.00 0.00 88 LEU A C 10
ATOM 16699 O O . LEU A 1 110 ? 5.517 1.292 -7.312 1.00 0.00 88 LEU A O 10
ATOM 16715 N N . VAL A 1 111 ? 5.773 3.053 -5.939 1.00 0.00 89 VAL A N 10
ATOM 16716 C CA . VAL A 1 111 ? 4.347 3.343 -5.845 1.00 0.00 89 VAL A CA 10
ATOM 16717 C C . VAL A 1 111 ? 3.799 3.715 -7.220 1.00 0.00 89 VAL A C 10
ATOM 16718 O O . VAL A 1 111 ? 2.665 3.380 -7.569 1.00 0.00 89 VAL A O 10
ATOM 16731 N N . TYR A 1 112 ? 4.632 4.393 -7.999 1.00 0.00 90 TYR A N 10
ATOM 16732 C CA . TYR A 1 112 ? 4.289 4.781 -9.359 1.00 0.00 90 TYR A CA 10
ATOM 16733 C C . TYR A 1 112 ? 4.110 3.541 -10.237 1.00 0.00 90 TYR A C 10
ATOM 16734 O O . TYR A 1 112 ? 3.278 3.516 -11.146 1.00 0.00 90 TYR A O 10
ATOM 16752 N N . LEU A 1 113 ? 4.898 2.511 -9.946 1.00 0.00 91 LEU A N 10
ATOM 16753 C CA . LEU A 1 113 ? 4.824 1.252 -10.675 1.00 0.00 91 LEU A CA 10
ATOM 16754 C C . LEU A 1 113 ? 3.546 0.503 -10.298 1.00 0.00 91 LEU A C 10
ATOM 16755 O O . LEU A 1 113 ? 2.959 -0.195 -11.128 1.00 0.00 91 LEU A O 10
ATOM 16771 N N . ARG A 1 114 ? 3.113 0.669 -9.049 1.00 0.00 92 ARG A N 10
ATOM 16772 C CA . ARG A 1 114 ? 1.865 0.067 -8.572 1.00 0.00 92 ARG A CA 10
ATOM 16773 C C . ARG A 1 114 ? 0.691 0.580 -9.399 1.00 0.00 92 ARG A C 10
ATOM 16774 O O . ARG A 1 114 ? -0.011 -0.198 -10.044 1.00 0.00 92 ARG A O 10
ATOM 16795 N N . ARG A 1 115 ? 0.488 1.892 -9.387 1.00 0.00 93 ARG A N 10
ATOM 16796 C CA . ARG A 1 115 ? -0.510 2.513 -10.244 1.00 0.00 93 ARG A CA 10
ATOM 16797 C C . ARG A 1 115 ? -0.084 3.922 -10.629 1.00 0.00 93 ARG A C 10
ATOM 16798 O O . ARG A 1 115 ? 0.336 4.712 -9.782 1.00 0.00 93 ARG A O 10
ATOM 16819 N N . GLN A 1 116 ? -0.174 4.228 -11.911 1.00 0.00 94 GLN A N 10
ATOM 16820 C CA . GLN A 1 116 ? 0.131 5.561 -12.390 1.00 0.00 94 GLN A CA 10
ATOM 16821 C C . GLN A 1 116 ? -1.082 6.467 -12.217 1.00 0.00 94 GLN A C 10
ATOM 16822 O O . GLN A 1 116 ? -2.047 6.407 -12.981 1.00 0.00 94 GLN A O 10
ATOM 16836 N N . ASP A 1 117 ? -1.054 7.269 -11.174 1.00 0.00 95 ASP A N 10
ATOM 16837 C CA . ASP A 1 117 ? -2.112 8.244 -10.946 1.00 0.00 95 ASP A CA 10
ATOM 16838 C C . ASP A 1 117 ? -2.042 9.316 -12.023 1.00 0.00 95 ASP A C 10
ATOM 16839 O O . ASP A 1 117 ? -3.060 9.740 -12.570 1.00 0.00 95 ASP A O 10
ATOM 16848 N N . LEU A 1 118 ? -0.822 9.729 -12.336 1.00 0.00 96 LEU A N 10
ATOM 16849 C CA . LEU A 1 118 ? -0.575 10.640 -13.442 1.00 0.00 96 LEU A CA 10
ATOM 16850 C C . LEU A 1 118 ? 0.299 9.944 -14.480 1.00 0.00 96 LEU A C 10
ATOM 16851 O O . LEU A 1 118 ? 1.502 9.791 -14.275 1.00 0.00 96 LEU A O 10
ATOM 16867 N N . PRO A 1 119 ? -0.304 9.481 -15.588 1.00 0.00 97 PRO A N 10
ATOM 16868 C CA . PRO A 1 119 ? 0.424 8.795 -16.666 1.00 0.00 97 PRO A CA 10
ATOM 16869 C C . PRO A 1 119 ? 1.550 9.650 -17.238 1.00 0.00 97 PRO A C 10
ATOM 16870 O O . PRO A 1 119 ? 2.656 9.169 -17.475 1.00 0.00 97 PRO A O 10
ATOM 16881 N N . GLU A 1 120 ? 1.264 10.923 -17.453 1.00 0.00 98 GLU A N 10
ATOM 16882 C CA . GLU A 1 120 ? 2.264 11.846 -17.961 1.00 0.00 98 GLU A CA 10
ATOM 16883 C C . GLU A 1 120 ? 2.552 12.932 -16.942 1.00 0.00 98 GLU A C 10
ATOM 16884 O O . GLU A 1 120 ? 1.864 13.956 -16.904 1.00 0.00 98 GLU A O 10
ATOM 16896 N N . ILE A 1 121 ? 3.546 12.707 -16.105 1.00 0.00 99 ILE A N 10
ATOM 16897 C CA . ILE A 1 121 ? 3.960 13.728 -15.164 1.00 0.00 99 ILE A CA 10
ATOM 16898 C C . ILE A 1 121 ? 4.906 14.693 -15.860 1.00 0.00 99 ILE A C 10
ATOM 16899 O O . ILE A 1 121 ? 6.063 14.363 -16.126 1.00 0.00 99 ILE A O 10
ATOM 16915 N N . THR A 1 122 ? 4.405 15.871 -16.183 1.00 0.00 100 THR A N 10
ATOM 16916 C CA . THR A 1 122 ? 5.208 16.875 -16.847 1.00 0.00 100 THR A CA 10
ATOM 16917 C C . THR A 1 122 ? 5.677 17.928 -15.859 1.00 0.00 100 THR A C 10
ATOM 16918 O O . THR A 1 122 ? 4.871 18.552 -15.166 1.00 0.00 100 THR A O 10
ATOM 16929 N N . ALA A 1 123 ? 6.982 18.105 -15.789 1.00 0.00 101 ALA A N 10
ATOM 16930 C CA . ALA A 1 123 ? 7.572 19.042 -14.852 1.00 0.00 101 ALA A CA 10
ATOM 16931 C C . ALA A 1 123 ? 8.591 19.928 -15.547 1.00 0.00 101 ALA A C 10
ATOM 16932 O O . ALA A 1 123 ? 9.383 19.459 -16.363 1.00 0.00 101 ALA A O 10
ATOM 16939 N N . GLN A 1 124 ? 8.549 21.209 -15.232 1.00 0.00 102 GLN A N 10
ATOM 16940 C CA . GLN A 1 124 ? 9.499 22.167 -15.769 1.00 0.00 102 GLN A CA 10
ATOM 16941 C C . GLN A 1 124 ? 9.948 23.126 -14.678 1.00 0.00 102 GLN A C 10
ATOM 16942 O O . GLN A 1 124 ? 9.212 23.386 -13.724 1.00 0.00 102 GLN A O 10
ATOM 16956 N N . ARG A 1 125 ? 11.163 23.622 -14.795 1.00 0.00 103 ARG A N 10
ATOM 16957 C CA . ARG A 1 125 ? 11.689 24.547 -13.813 1.00 0.00 103 ARG A CA 10
ATOM 16958 C C . ARG A 1 125 ? 11.353 25.971 -14.226 1.00 0.00 103 ARG A C 10
ATOM 16959 O O . ARG A 1 125 ? 11.009 26.812 -13.391 1.00 0.00 103 ARG A O 10
ATOM 16980 N N . GLN A 1 126 ? 11.420 26.224 -15.523 1.00 0.00 104 GLN A N 10
ATOM 16981 C CA . GLN A 1 126 ? 11.059 27.520 -16.072 1.00 0.00 104 GLN A CA 10
ATOM 16982 C C . GLN A 1 126 ? 10.399 27.345 -17.434 1.00 0.00 104 GLN A C 10
ATOM 16983 O O . GLN A 1 126 ? 10.486 26.282 -18.041 1.00 0.00 104 GLN A O 10
ATOM 16997 N N . LEU A 1 127 ? 9.725 28.383 -17.902 1.00 0.00 105 LEU A N 10
ATOM 16998 C CA . LEU A 1 127 ? 9.089 28.344 -19.210 1.00 0.00 105 LEU A CA 10
ATOM 16999 C C . LEU A 1 127 ? 9.709 29.402 -20.114 1.00 0.00 105 LEU A C 10
ATOM 17000 O O . LEU A 1 127 ? 9.620 29.329 -21.340 1.00 0.00 105 LEU A O 10
ATOM 17016 N N . ARG A 1 128 ? 10.349 30.381 -19.494 1.00 0.00 106 ARG A N 10
ATOM 17017 C CA . ARG A 1 128 ? 11.043 31.433 -20.215 1.00 0.00 106 ARG A CA 10
ATOM 17018 C C . ARG A 1 128 ? 12.317 31.809 -19.467 1.00 0.00 106 ARG A C 10
ATOM 17019 O O . ARG A 1 128 ? 12.238 32.063 -18.244 1.00 0.00 106 ARG A O 10
ATOM 17041 N N . MET A 1 23 ? -0.236 3.620 -1.807 1.00 0.00 1 MET A N 11
ATOM 17042 C CA . MET A 1 23 ? -0.877 3.183 -3.068 1.00 0.00 1 MET A CA 11
ATOM 17043 C C . MET A 1 23 ? -1.170 4.377 -3.966 1.00 0.00 1 MET A C 11
ATOM 17044 O O . MET A 1 23 ? -1.088 4.279 -5.190 1.00 0.00 1 MET A O 11
ATOM 17058 N N . SER A 1 24 ? -1.502 5.506 -3.357 1.00 0.00 2 SER A N 11
ATOM 17059 C CA . SER A 1 24 ? -1.799 6.716 -4.104 1.00 0.00 2 SER A CA 11
ATOM 17060 C C . SER A 1 24 ? -0.513 7.469 -4.430 1.00 0.00 2 SER A C 11
ATOM 17061 O O . SER A 1 24 ? 0.521 7.252 -3.788 1.00 0.00 2 SER A O 11
ATOM 17069 N N . ILE A 1 25 ? -0.583 8.359 -5.414 1.00 0.00 3 ILE A N 11
ATOM 17070 C CA . ILE A 1 25 ? 0.583 9.126 -5.832 1.00 0.00 3 ILE A CA 11
ATOM 17071 C C . ILE A 1 25 ? 0.995 10.096 -4.732 1.00 0.00 3 ILE A C 11
ATOM 17072 O O . ILE A 1 25 ? 0.146 10.686 -4.061 1.00 0.00 3 ILE A O 11
ATOM 17088 N N . THR A 1 26 ? 2.296 10.254 -4.558 1.00 0.00 4 THR A N 11
ATOM 17089 C CA . THR A 1 26 ? 2.840 11.020 -3.455 1.00 0.00 4 THR A CA 11
ATOM 17090 C C . THR A 1 26 ? 3.037 12.484 -3.838 1.00 0.00 4 THR A C 11
ATOM 17091 O O . THR A 1 26 ? 2.649 12.910 -4.926 1.00 0.00 4 THR A O 11
ATOM 17102 N N . SER A 1 27 ? 3.622 13.247 -2.930 1.00 0.00 5 SER A N 11
ATOM 17103 C CA . SER A 1 27 ? 3.845 14.668 -3.134 1.00 0.00 5 SER A CA 11
ATOM 17104 C C . SER A 1 27 ? 5.056 14.909 -4.036 1.00 0.00 5 SER A C 11
ATOM 17105 O O . SER A 1 27 ? 5.597 13.967 -4.621 1.00 0.00 5 SER A O 11
ATOM 17113 N N . THR A 1 28 ? 5.476 16.169 -4.128 1.00 0.00 6 THR A N 11
ATOM 17114 C CA . THR A 1 28 ? 6.558 16.601 -5.016 1.00 0.00 6 THR A CA 11
ATOM 17115 C C . THR A 1 28 ? 7.822 15.744 -4.869 1.00 0.00 6 THR A C 11
ATOM 17116 O O . THR A 1 28 ? 8.639 15.667 -5.790 1.00 0.00 6 THR A O 11
ATOM 17127 N N . ASP A 1 29 ? 7.973 15.107 -3.711 1.00 0.00 7 ASP A N 11
ATOM 17128 C CA . ASP A 1 29 ? 9.114 14.233 -3.437 1.00 0.00 7 ASP A CA 11
ATOM 17129 C C . ASP A 1 29 ? 9.282 13.176 -4.529 1.00 0.00 7 ASP A C 11
ATOM 17130 O O . ASP A 1 29 ? 10.398 12.746 -4.815 1.00 0.00 7 ASP A O 11
ATOM 17139 N N . ILE A 1 30 ? 8.174 12.778 -5.150 1.00 0.00 8 ILE A N 11
ATOM 17140 C CA . ILE A 1 30 ? 8.205 11.760 -6.197 1.00 0.00 8 ILE A CA 11
ATOM 17141 C C . ILE A 1 30 ? 9.010 12.247 -7.406 1.00 0.00 8 ILE A C 11
ATOM 17142 O O . ILE A 1 30 ? 9.713 11.471 -8.053 1.00 0.00 8 ILE A O 11
ATOM 17158 N N . CYS A 1 31 ? 8.925 13.543 -7.682 1.00 0.00 9 CYS A N 11
ATOM 17159 C CA . CYS A 1 31 ? 9.624 14.136 -8.810 1.00 0.00 9 CYS A CA 11
ATOM 17160 C C . CYS A 1 31 ? 11.116 14.255 -8.512 1.00 0.00 9 CYS A C 11
ATOM 17161 O O . CYS A 1 31 ? 11.957 14.004 -9.373 1.00 0.00 9 CYS A O 11
ATOM 17169 N N . GLN A 1 32 ? 11.432 14.627 -7.278 1.00 0.00 10 GLN A N 11
ATOM 17170 C CA . GLN A 1 32 ? 12.815 14.841 -6.872 1.00 0.00 10 GLN A CA 11
ATOM 17171 C C . GLN A 1 32 ? 13.549 13.518 -6.704 1.00 0.00 10 GLN A C 11
ATOM 17172 O O . GLN A 1 32 ? 14.728 13.406 -7.038 1.00 0.00 10 GLN A O 11
ATOM 17186 N N . ALA A 1 33 ? 12.841 12.514 -6.199 1.00 0.00 11 ALA A N 11
ATOM 17187 C CA . ALA A 1 33 ? 13.422 11.192 -6.002 1.00 0.00 11 ALA A CA 11
ATOM 17188 C C . ALA A 1 33 ? 13.892 10.596 -7.324 1.00 0.00 11 ALA A C 11
ATOM 17189 O O . ALA A 1 33 ? 14.884 9.876 -7.366 1.00 0.00 11 ALA A O 11
ATOM 17196 N N . ALA A 1 34 ? 13.187 10.925 -8.405 1.00 0.00 12 ALA A N 11
ATOM 17197 C CA . ALA A 1 34 ? 13.512 10.408 -9.733 1.00 0.00 12 ALA A CA 11
ATOM 17198 C C . ALA A 1 34 ? 14.863 10.928 -10.225 1.00 0.00 12 ALA A C 11
ATOM 17199 O O . ALA A 1 34 ? 15.528 10.288 -11.038 1.00 0.00 12 ALA A O 11
ATOM 17206 N N . ASP A 1 35 ? 15.266 12.085 -9.718 1.00 0.00 13 ASP A N 11
ATOM 17207 C CA . ASP A 1 35 ? 16.533 12.696 -10.110 1.00 0.00 13 ASP A CA 11
ATOM 17208 C C . ASP A 1 35 ? 17.667 12.153 -9.241 1.00 0.00 13 ASP A C 11
ATOM 17209 O O . ASP A 1 35 ? 18.843 12.235 -9.599 1.00 0.00 13 ASP A O 11
ATOM 17218 N N . ALA A 1 36 ? 17.297 11.559 -8.112 1.00 0.00 14 ALA A N 11
ATOM 17219 C CA . ALA A 1 36 ? 18.269 11.080 -7.132 1.00 0.00 14 ALA A CA 11
ATOM 17220 C C . ALA A 1 36 ? 18.746 9.659 -7.438 1.00 0.00 14 ALA A C 11
ATOM 17221 O O . ALA A 1 36 ? 19.540 9.091 -6.683 1.00 0.00 14 ALA A O 11
ATOM 17228 N N . LEU A 1 37 ? 18.265 9.091 -8.541 1.00 0.00 15 LEU A N 11
ATOM 17229 C CA . LEU A 1 37 ? 18.687 7.754 -8.969 1.00 0.00 15 LEU A CA 11
ATOM 17230 C C . LEU A 1 37 ? 20.163 7.748 -9.369 1.00 0.00 15 LEU A C 11
ATOM 17231 O O . LEU A 1 37 ? 20.786 8.805 -9.500 1.00 0.00 15 LEU A O 11
ATOM 17247 N N . LYS A 1 38 ? 20.720 6.561 -9.566 1.00 0.00 16 LYS A N 11
ATOM 17248 C CA . LYS A 1 38 ? 22.121 6.433 -9.940 1.00 0.00 16 LYS A CA 11
ATOM 17249 C C . LYS A 1 38 ? 22.306 5.317 -10.959 1.00 0.00 16 LYS A C 11
ATOM 17250 O O . LYS A 1 38 ? 21.478 4.416 -11.062 1.00 0.00 16 LYS A O 11
ATOM 17269 N N . GLY A 1 39 ? 23.385 5.388 -11.718 1.00 0.00 17 GLY A N 11
ATOM 17270 C CA . GLY A 1 39 ? 23.663 4.354 -12.687 1.00 0.00 17 GLY A CA 11
ATOM 17271 C C . GLY A 1 39 ? 23.457 4.827 -14.107 1.00 0.00 17 GLY A C 11
ATOM 17272 O O . GLY A 1 39 ? 22.685 5.757 -14.361 1.00 0.00 17 GLY A O 11
ATOM 17276 N N . PHE A 1 40 ? 24.150 4.192 -15.032 1.00 0.00 18 PHE A N 11
ATOM 17277 C CA . PHE A 1 40 ? 24.075 4.559 -16.432 1.00 0.00 18 PHE A CA 11
ATOM 17278 C C . PHE A 1 40 ? 23.547 3.386 -17.241 1.00 0.00 18 PHE A C 11
ATOM 17279 O O . PHE A 1 40 ? 24.108 2.290 -17.210 1.00 0.00 18 PHE A O 11
ATOM 17296 N N . VAL A 1 41 ? 22.459 3.618 -17.951 1.00 0.00 19 VAL A N 11
ATOM 17297 C CA . VAL A 1 41 ? 21.776 2.556 -18.664 1.00 0.00 19 VAL A CA 11
ATOM 17298 C C . VAL A 1 41 ? 21.865 2.779 -20.178 1.00 0.00 19 VAL A C 11
ATOM 17299 O O . VAL A 1 41 ? 21.672 3.895 -20.669 1.00 0.00 19 VAL A O 11
ATOM 17312 N N . GLY A 1 42 ? 22.183 1.720 -20.910 1.00 0.00 20 GLY A N 11
ATOM 17313 C CA . GLY A 1 42 ? 22.371 1.833 -22.342 1.00 0.00 20 GLY A CA 11
ATOM 17314 C C . GLY A 1 42 ? 22.028 0.550 -23.071 1.00 0.00 20 GLY A C 11
ATOM 17315 O O . GLY A 1 42 ? 21.705 -0.462 -22.445 1.00 0.00 20 GLY A O 11
ATOM 17319 N N . PHE A 1 43 ? 22.091 0.589 -24.393 1.00 0.00 21 PHE A N 11
ATOM 17320 C CA . PHE A 1 43 ? 21.751 -0.567 -25.208 1.00 0.00 21 PHE A CA 11
ATOM 17321 C C . PHE A 1 43 ? 23.007 -1.288 -25.679 1.00 0.00 21 PHE A C 11
ATOM 17322 O O . PHE A 1 43 ? 23.877 -0.691 -26.315 1.00 0.00 21 PHE A O 11
ATOM 17339 N N . ASN A 1 44 ? 23.094 -2.571 -25.364 1.00 0.00 22 ASN A N 11
ATOM 17340 C CA . ASN A 1 44 ? 24.211 -3.395 -25.801 1.00 0.00 22 ASN A CA 11
ATOM 17341 C C . ASN A 1 44 ? 23.836 -4.124 -27.089 1.00 0.00 22 ASN A C 11
ATOM 17342 O O . ASN A 1 44 ? 22.940 -4.971 -27.091 1.00 0.00 22 ASN A O 11
ATOM 17353 N N . ARG A 1 45 ? 24.521 -3.791 -28.176 1.00 0.00 23 ARG A N 11
ATOM 17354 C CA . ARG A 1 45 ? 24.166 -4.298 -29.501 1.00 0.00 23 ARG A CA 11
ATOM 17355 C C . ARG A 1 45 ? 24.486 -5.785 -29.671 1.00 0.00 23 ARG A C 11
ATOM 17356 O O . ARG A 1 45 ? 23.921 -6.443 -30.542 1.00 0.00 23 ARG A O 11
ATOM 17377 N N . LYS A 1 46 ? 25.383 -6.321 -28.851 1.00 0.00 24 LYS A N 11
ATOM 17378 C CA . LYS A 1 46 ? 25.738 -7.731 -28.950 1.00 0.00 24 LYS A CA 11
ATOM 17379 C C . LYS A 1 46 ? 24.647 -8.610 -28.347 1.00 0.00 24 LYS A C 11
ATOM 17380 O O . LYS A 1 46 ? 24.194 -9.569 -28.972 1.00 0.00 24 LYS A O 11
ATOM 17399 N N . THR A 1 47 ? 24.219 -8.282 -27.136 1.00 0.00 25 THR A N 11
ATOM 17400 C CA . THR A 1 47 ? 23.188 -9.063 -26.467 1.00 0.00 25 THR A CA 11
ATOM 17401 C C . THR A 1 47 ? 21.794 -8.653 -26.956 1.00 0.00 25 THR A C 11
ATOM 17402 O O . THR A 1 47 ? 20.847 -9.440 -26.903 1.00 0.00 25 THR A O 11
ATOM 17413 N N . GLY A 1 48 ? 21.682 -7.425 -27.451 1.00 0.00 26 GLY A N 11
ATOM 17414 C CA . GLY A 1 48 ? 20.437 -6.969 -28.038 1.00 0.00 26 GLY A CA 11
ATOM 17415 C C . GLY A 1 48 ? 19.389 -6.622 -27.000 1.00 0.00 26 GLY A C 11
ATOM 17416 O O . GLY A 1 48 ? 18.209 -6.928 -27.175 1.00 0.00 26 GLY A O 11
ATOM 17420 N N . ARG A 1 49 ? 19.811 -5.980 -25.920 1.00 0.00 27 ARG A N 11
ATOM 17421 C CA . ARG A 1 49 ? 18.884 -5.559 -24.879 1.00 0.00 27 ARG A CA 11
ATOM 17422 C C . ARG A 1 49 ? 19.431 -4.360 -24.114 1.00 0.00 27 ARG A C 11
ATOM 17423 O O . ARG A 1 49 ? 20.605 -4.004 -24.250 1.00 0.00 27 ARG A O 11
ATOM 17444 N N . TYR A 1 50 ? 18.570 -3.746 -23.317 1.00 0.00 28 TYR A N 11
ATOM 17445 C CA . TYR A 1 50 ? 18.904 -2.519 -22.609 1.00 0.00 28 TYR A CA 11
ATOM 17446 C C . TYR A 1 50 ? 19.345 -2.848 -21.184 1.00 0.00 28 TYR A C 11
ATOM 17447 O O . TYR A 1 50 ? 18.582 -3.431 -20.413 1.00 0.00 28 TYR A O 11
ATOM 17465 N N . ILE A 1 51 ? 20.574 -2.479 -20.841 1.00 0.00 29 ILE A N 11
ATOM 17466 C CA . ILE A 1 51 ? 21.153 -2.851 -19.553 1.00 0.00 29 ILE A CA 11
ATOM 17467 C C . ILE A 1 51 ? 21.753 -1.646 -18.833 1.00 0.00 29 ILE A C 11
ATOM 17468 O O . ILE A 1 51 ? 22.059 -0.630 -19.456 1.00 0.00 29 ILE A O 11
ATOM 17484 N N . VAL A 1 52 ? 21.920 -1.767 -17.522 1.00 0.00 30 VAL A N 11
ATOM 17485 C CA . VAL A 1 52 ? 22.454 -0.679 -16.710 1.00 0.00 30 VAL A CA 11
ATOM 17486 C C . VAL A 1 52 ? 23.792 -1.075 -16.081 1.00 0.00 30 VAL A C 11
ATOM 17487 O O . VAL A 1 52 ? 24.012 -2.242 -15.747 1.00 0.00 30 VAL A O 11
ATOM 17500 N N . ARG A 1 53 ? 24.689 -0.108 -15.953 1.00 0.00 31 ARG A N 11
ATOM 17501 C CA . ARG A 1 53 ? 25.955 -0.313 -15.264 1.00 0.00 31 ARG A CA 11
ATOM 17502 C C . ARG A 1 53 ? 26.253 0.895 -14.379 1.00 0.00 31 ARG A C 11
ATOM 17503 O O . ARG A 1 53 ? 25.859 2.018 -14.696 1.00 0.00 31 ARG A O 11
ATOM 17524 N N . PHE A 1 54 ? 26.923 0.657 -13.261 1.00 0.00 32 PHE A N 11
ATOM 17525 C CA . PHE A 1 54 ? 27.204 1.715 -12.299 1.00 0.00 32 PHE A CA 11
ATOM 17526 C C . PHE A 1 54 ? 28.288 2.664 -12.813 1.00 0.00 32 PHE A C 11
ATOM 17527 O O . PHE A 1 54 ? 28.185 3.880 -12.657 1.00 0.00 32 PHE A O 11
ATOM 17544 N N . SER A 1 55 ? 29.320 2.105 -13.428 1.00 0.00 33 SER A N 11
ATOM 17545 C CA . SER A 1 55 ? 30.451 2.896 -13.894 1.00 0.00 33 SER A CA 11
ATOM 17546 C C . SER A 1 55 ? 30.365 3.149 -15.400 1.00 0.00 33 SER A C 11
ATOM 17547 O O . SER A 1 55 ? 30.095 2.231 -16.177 1.00 0.00 33 SER A O 11
ATOM 17555 N N . GLU A 1 56 ? 30.600 4.397 -15.797 1.00 0.00 34 GLU A N 11
ATOM 17556 C CA . GLU A 1 56 ? 30.499 4.808 -17.196 1.00 0.00 34 GLU A CA 11
ATOM 17557 C C . GLU A 1 56 ? 31.573 4.137 -18.044 1.00 0.00 34 GLU A C 11
ATOM 17558 O O . GLU A 1 56 ? 31.295 3.632 -19.128 1.00 0.00 34 GLU A O 11
ATOM 17570 N N . ASP A 1 57 ? 32.800 4.136 -17.531 1.00 0.00 35 ASP A N 11
ATOM 17571 C CA . ASP A 1 57 ? 33.961 3.606 -18.253 1.00 0.00 35 ASP A CA 11
ATOM 17572 C C . ASP A 1 57 ? 33.811 2.117 -18.559 1.00 0.00 35 ASP A C 11
ATOM 17573 O O . ASP A 1 57 ? 34.482 1.580 -19.439 1.00 0.00 35 ASP A O 11
ATOM 17582 N N . SER A 1 58 ? 32.899 1.463 -17.864 1.00 0.00 36 SER A N 11
ATOM 17583 C CA . SER A 1 58 ? 32.722 0.028 -18.000 1.00 0.00 36 SER A CA 11
ATOM 17584 C C . SER A 1 58 ? 31.827 -0.315 -19.191 1.00 0.00 36 SER A C 11
ATOM 17585 O O . SER A 1 58 ? 31.189 -1.368 -19.220 1.00 0.00 36 SER A O 11
ATOM 17593 N N . PHE A 1 59 ? 31.792 0.572 -20.176 1.00 0.00 37 PHE A N 11
ATOM 17594 C CA . PHE A 1 59 ? 31.017 0.338 -21.381 1.00 0.00 37 PHE A CA 11
ATOM 17595 C C . PHE A 1 59 ? 31.873 -0.368 -22.426 1.00 0.00 37 PHE A C 11
ATOM 17596 O O . PHE A 1 59 ? 33.094 -0.197 -22.467 1.00 0.00 37 PHE A O 11
ATOM 17613 N N . GLY A 1 60 ? 31.235 -1.175 -23.252 1.00 0.00 38 GLY A N 11
ATOM 17614 C CA . GLY A 1 60 ? 31.939 -1.829 -24.331 1.00 0.00 38 GLY A CA 11
ATOM 17615 C C . GLY A 1 60 ? 31.661 -1.155 -25.653 1.00 0.00 38 GLY A C 11
ATOM 17616 O O . GLY A 1 60 ? 30.842 -0.240 -25.717 1.00 0.00 38 GLY A O 11
ATOM 17620 N N . MET A 1 61 ? 32.305 -1.620 -26.714 1.00 0.00 39 MET A N 11
ATOM 17621 C CA . MET A 1 61 ? 32.127 -1.027 -28.039 1.00 0.00 39 MET A CA 11
ATOM 17622 C C . MET A 1 61 ? 30.736 -1.326 -28.590 1.00 0.00 39 MET A C 11
ATOM 17623 O O . MET A 1 61 ? 30.382 -0.904 -29.690 1.00 0.00 39 MET A O 11
ATOM 17637 N N . ASP A 1 62 ? 29.953 -2.060 -27.812 1.00 0.00 40 ASP A N 11
ATOM 17638 C CA . ASP A 1 62 ? 28.570 -2.343 -28.157 1.00 0.00 40 ASP A CA 11
ATOM 17639 C C . ASP A 1 62 ? 27.678 -1.178 -27.758 1.00 0.00 40 ASP A C 11
ATOM 17640 O O . ASP A 1 62 ? 26.504 -1.126 -28.123 1.00 0.00 40 ASP A O 11
ATOM 17649 N N . VAL A 1 63 ? 28.240 -0.260 -26.986 1.00 0.00 41 VAL A N 11
ATOM 17650 C CA . VAL A 1 63 ? 27.509 0.902 -26.507 1.00 0.00 41 VAL A CA 11
ATOM 17651 C C . VAL A 1 63 ? 28.306 2.165 -26.799 1.00 0.00 41 VAL A C 11
ATOM 17652 O O . VAL A 1 63 ? 29.463 2.277 -26.400 1.00 0.00 41 VAL A O 11
ATOM 17665 N N . ALA A 1 64 ? 27.701 3.103 -27.507 1.00 0.00 42 ALA A N 11
ATOM 17666 C CA . ALA A 1 64 ? 28.342 4.383 -27.757 1.00 0.00 42 ALA A CA 11
ATOM 17667 C C . ALA A 1 64 ? 28.340 5.214 -26.480 1.00 0.00 42 ALA A C 11
ATOM 17668 O O . ALA A 1 64 ? 27.376 5.173 -25.714 1.00 0.00 42 ALA A O 11
ATOM 17675 N N . ASP A 1 65 ? 29.415 5.955 -26.245 1.00 0.00 43 ASP A N 11
ATOM 17676 C CA . ASP A 1 65 ? 29.544 6.752 -25.025 1.00 0.00 43 ASP A CA 11
ATOM 17677 C C . ASP A 1 65 ? 28.477 7.847 -24.965 1.00 0.00 43 ASP A C 11
ATOM 17678 O O . ASP A 1 65 ? 28.069 8.265 -23.883 1.00 0.00 43 ASP A O 11
ATOM 17687 N N . ASP A 1 66 ? 28.014 8.292 -26.128 1.00 0.00 44 ASP A N 11
ATOM 17688 C CA . ASP A 1 66 ? 26.915 9.253 -26.202 1.00 0.00 44 ASP A CA 11
ATOM 17689 C C . ASP A 1 66 ? 25.598 8.585 -25.815 1.00 0.00 44 ASP A C 11
ATOM 17690 O O . ASP A 1 66 ? 24.703 9.224 -25.260 1.00 0.00 44 ASP A O 11
ATOM 17699 N N . SER A 1 67 ? 25.508 7.288 -26.079 1.00 0.00 45 SER A N 11
ATOM 17700 C CA . SER A 1 67 ? 24.294 6.526 -25.818 1.00 0.00 45 SER A CA 11
ATOM 17701 C C . SER A 1 67 ? 24.209 6.102 -24.351 1.00 0.00 45 SER A C 11
ATOM 17702 O O . SER A 1 67 ? 23.203 5.537 -23.918 1.00 0.00 45 SER A O 11
ATOM 17710 N N . ILE A 1 68 ? 25.271 6.358 -23.596 1.00 0.00 46 ILE A N 11
ATOM 17711 C CA . ILE A 1 68 ? 25.264 6.092 -22.167 1.00 0.00 46 ILE A CA 11
ATOM 17712 C C . ILE A 1 68 ? 24.335 7.081 -21.470 1.00 0.00 46 ILE A C 11
ATOM 17713 O O . ILE A 1 68 ? 24.682 8.247 -21.273 1.00 0.00 46 ILE A O 11
ATOM 17729 N N . THR A 1 69 ? 23.144 6.618 -21.130 1.00 0.00 47 THR A N 11
ATOM 17730 C CA . THR A 1 69 ? 22.130 7.478 -20.555 1.00 0.00 47 THR A CA 11
ATOM 17731 C C . THR A 1 69 ? 22.053 7.302 -19.044 1.00 0.00 47 THR A C 11
ATOM 17732 O O . THR A 1 69 ? 21.756 6.214 -18.551 1.00 0.00 47 THR A O 11
ATOM 17743 N N . PRO A 1 70 ? 22.345 8.366 -18.289 1.00 0.00 48 PRO A N 11
ATOM 17744 C CA . PRO A 1 70 ? 22.133 8.380 -16.845 1.00 0.00 48 PRO A CA 11
ATOM 17745 C C . PRO A 1 70 ? 20.657 8.187 -16.526 1.00 0.00 48 PRO A C 11
ATOM 17746 O O . PRO A 1 70 ? 19.806 8.863 -17.105 1.00 0.00 48 PRO A O 11
ATOM 17757 N N . THR A 1 71 ? 20.347 7.269 -15.621 1.00 0.00 49 THR A N 11
ATOM 17758 C CA . THR A 1 71 ? 18.958 6.967 -15.293 1.00 0.00 49 THR A CA 11
ATOM 17759 C C . THR A 1 71 ? 18.230 8.201 -14.743 1.00 0.00 49 THR A C 11
ATOM 17760 O O . THR A 1 71 ? 17.010 8.320 -14.879 1.00 0.00 49 THR A O 11
ATOM 17771 N N . SER A 1 72 ? 18.982 9.130 -14.156 1.00 0.00 50 SER A N 11
ATOM 17772 C CA . SER A 1 72 ? 18.412 10.373 -13.641 1.00 0.00 50 SER A CA 11
ATOM 17773 C C . SER A 1 72 ? 17.936 11.272 -14.785 1.00 0.00 50 SER A C 11
ATOM 17774 O O . SER A 1 72 ? 17.166 12.208 -14.574 1.00 0.00 50 SER A O 11
ATOM 17782 N N . GLU A 1 73 ? 18.413 10.989 -15.990 1.00 0.00 51 GLU A N 11
ATOM 17783 C CA . GLU A 1 73 ? 18.019 11.736 -17.176 1.00 0.00 51 GLU A CA 11
ATOM 17784 C C . GLU A 1 73 ? 17.267 10.828 -18.141 1.00 0.00 51 GLU A C 11
ATOM 17785 O O . GLU A 1 73 ? 16.888 11.238 -19.236 1.00 0.00 51 GLU A O 11
ATOM 17797 N N . PHE A 1 74 ? 17.051 9.588 -17.717 1.00 0.00 52 PHE A N 11
ATOM 17798 C CA . PHE A 1 74 ? 16.377 8.601 -18.546 1.00 0.00 52 PHE A CA 11
ATOM 17799 C C . PHE A 1 74 ? 14.884 8.589 -18.257 1.00 0.00 52 PHE A C 11
ATOM 17800 O O . PHE A 1 74 ? 14.069 8.553 -19.174 1.00 0.00 52 PHE A O 11
ATOM 17817 N N . VAL A 1 75 ? 14.527 8.626 -16.977 1.00 0.00 53 VAL A N 11
ATOM 17818 C CA . VAL A 1 75 ? 13.124 8.590 -16.588 1.00 0.00 53 VAL A CA 11
ATOM 17819 C C . VAL A 1 75 ? 12.412 9.880 -16.989 1.00 0.00 53 VAL A C 11
ATOM 17820 O O . VAL A 1 75 ? 11.189 9.910 -17.133 1.00 0.00 53 VAL A O 11
ATOM 17833 N N . TRP A 1 76 ? 13.187 10.939 -17.175 1.00 0.00 54 TRP A N 11
ATOM 17834 C CA . TRP A 1 76 ? 12.650 12.186 -17.685 1.00 0.00 54 TRP A CA 11
ATOM 17835 C C . TRP A 1 76 ? 12.675 12.160 -19.205 1.00 0.00 54 TRP A C 11
ATOM 17836 O O . TRP A 1 76 ? 13.737 12.105 -19.821 1.00 0.00 54 TRP A O 11
ATOM 17857 N N . SER A 1 77 ? 11.502 12.193 -19.799 1.00 0.00 55 SER A N 11
ATOM 17858 C CA . SER A 1 77 ? 11.380 12.148 -21.238 1.00 0.00 55 SER A CA 11
ATOM 17859 C C . SER A 1 77 ? 11.181 13.551 -21.786 1.00 0.00 55 SER A C 11
ATOM 17860 O O . SER A 1 77 ? 10.151 14.188 -21.544 1.00 0.00 55 SER A O 11
ATOM 17868 N N . SER A 1 78 ? 12.178 14.044 -22.496 1.00 0.00 56 SER A N 11
ATOM 17869 C CA . SER A 1 78 ? 12.080 15.341 -23.125 1.00 0.00 56 SER A CA 11
ATOM 17870 C C . SER A 1 78 ? 11.172 15.251 -24.347 1.00 0.00 56 SER A C 11
ATOM 17871 O O . SER A 1 78 ? 11.481 14.556 -25.318 1.00 0.00 56 SER A O 11
ATOM 17879 N N . VAL A 1 79 ? 10.036 15.927 -24.275 1.00 0.00 57 VAL A N 11
ATOM 17880 C CA . VAL A 1 79 ? 9.098 15.970 -25.387 1.00 0.00 57 VAL A CA 11
ATOM 17881 C C . VAL A 1 79 ? 9.073 17.365 -25.982 1.00 0.00 57 VAL A C 11
ATOM 17882 O O . VAL A 1 79 ? 8.427 17.618 -26.998 1.00 0.00 57 VAL A O 11
ATOM 17895 N N . ARG A 1 80 ? 9.799 18.257 -25.335 1.00 0.00 58 ARG A N 11
ATOM 17896 C CA . ARG A 1 80 ? 9.902 19.636 -25.753 1.00 0.00 58 ARG A CA 11
ATOM 17897 C C . ARG A 1 80 ? 11.257 20.160 -25.295 1.00 0.00 58 ARG A C 11
ATOM 17898 O O . ARG A 1 80 ? 11.920 19.507 -24.490 1.00 0.00 58 ARG A O 11
ATOM 17919 N N . ASP A 1 81 ? 11.670 21.307 -25.811 1.00 0.00 59 ASP A N 11
ATOM 17920 C CA . ASP A 1 81 ? 12.986 21.861 -25.498 1.00 0.00 59 ASP A CA 11
ATOM 17921 C C . ASP A 1 81 ? 13.126 22.151 -24.008 1.00 0.00 59 ASP A C 11
ATOM 17922 O O . ASP A 1 81 ? 14.086 21.722 -23.370 1.00 0.00 59 ASP A O 11
ATOM 17931 N N . ASP A 1 82 ? 12.167 22.883 -23.463 1.00 0.00 60 ASP A N 11
ATOM 17932 C CA . ASP A 1 82 ? 12.200 23.261 -22.053 1.00 0.00 60 ASP A CA 11
ATOM 17933 C C . ASP A 1 82 ? 11.336 22.323 -21.212 1.00 0.00 60 ASP A C 11
ATOM 17934 O O . ASP A 1 82 ? 11.652 22.035 -20.059 1.00 0.00 60 ASP A O 11
ATOM 17943 N N . VAL A 1 83 ? 10.258 21.832 -21.806 1.00 0.00 61 VAL A N 11
ATOM 17944 C CA . VAL A 1 83 ? 9.284 21.025 -21.081 1.00 0.00 61 VAL A CA 11
ATOM 17945 C C . VAL A 1 83 ? 9.605 19.532 -21.168 1.00 0.00 61 VAL A C 11
ATOM 17946 O O . VAL A 1 83 ? 9.570 18.933 -22.247 1.00 0.00 61 VAL A O 11
ATOM 17959 N N . MET A 1 84 ? 9.919 18.941 -20.025 1.00 0.00 62 MET A N 11
ATOM 17960 C CA . MET A 1 84 ? 10.151 17.503 -19.933 1.00 0.00 62 MET A CA 11
ATOM 17961 C C . MET A 1 84 ? 8.989 16.839 -19.203 1.00 0.00 62 MET A C 11
ATOM 17962 O O . MET A 1 84 ? 8.266 17.499 -18.460 1.00 0.00 62 MET A O 11
ATOM 17976 N N . ARG A 1 85 ? 8.802 15.543 -19.414 1.00 0.00 63 ARG A N 11
ATOM 17977 C CA . ARG A 1 85 ? 7.758 14.803 -18.712 1.00 0.00 63 ARG A CA 11
ATOM 17978 C C . ARG A 1 85 ? 8.332 13.533 -18.099 1.00 0.00 63 ARG A C 11
ATOM 17979 O O . ARG A 1 85 ? 9.220 12.908 -18.673 1.00 0.00 63 ARG A O 11
ATOM 18000 N N . LEU A 1 86 ? 7.837 13.160 -16.930 1.00 0.00 64 LEU A N 11
ATOM 18001 C CA . LEU A 1 86 ? 8.241 11.911 -16.303 1.00 0.00 64 LEU A CA 11
ATOM 18002 C C . LEU A 1 86 ? 7.588 10.747 -17.045 1.00 0.00 64 LEU A C 11
ATOM 18003 O O . LEU A 1 86 ? 6.361 10.656 -17.121 1.00 0.00 64 LEU A O 11
ATOM 18019 N N . GLY A 1 87 ? 8.409 9.875 -17.608 1.00 0.00 65 GLY A N 11
ATOM 18020 C CA . GLY A 1 87 ? 7.889 8.758 -18.364 1.00 0.00 65 GLY A CA 11
ATOM 18021 C C . GLY A 1 87 ? 7.883 7.477 -17.557 1.00 0.00 65 GLY A C 11
ATOM 18022 O O . GLY A 1 87 ? 8.935 6.955 -17.202 1.00 0.00 65 GLY A O 11
ATOM 18026 N N . ARG A 1 88 ? 6.701 6.981 -17.233 1.00 0.00 66 ARG A N 11
ATOM 18027 C CA . ARG A 1 88 ? 6.588 5.735 -16.488 1.00 0.00 66 ARG A CA 11
ATOM 18028 C C . ARG A 1 88 ? 6.984 4.527 -17.341 1.00 0.00 66 ARG A C 11
ATOM 18029 O O . ARG A 1 88 ? 7.294 3.459 -16.811 1.00 0.00 66 ARG A O 11
ATOM 18050 N N . GLU A 1 89 ? 6.983 4.703 -18.661 1.00 0.00 67 GLU A N 11
ATOM 18051 C CA . GLU A 1 89 ? 7.374 3.635 -19.583 1.00 0.00 67 GLU A CA 11
ATOM 18052 C C . GLU A 1 89 ? 8.834 3.245 -19.373 1.00 0.00 67 GLU A C 11
ATOM 18053 O O . GLU A 1 89 ? 9.247 2.130 -19.692 1.00 0.00 67 GLU A O 11
ATOM 18065 N N . GLN A 1 90 ? 9.600 4.173 -18.824 1.00 0.00 68 GLN A N 11
ATOM 18066 C CA . GLN A 1 90 ? 11.021 3.969 -18.578 1.00 0.00 68 GLN A CA 11
ATOM 18067 C C . GLN A 1 90 ? 11.220 2.904 -17.507 1.00 0.00 68 GLN A C 11
ATOM 18068 O O . GLN A 1 90 ? 12.154 2.104 -17.564 1.00 0.00 68 GLN A O 11
ATOM 18082 N N . LEU A 1 91 ? 10.304 2.890 -16.547 1.00 0.00 69 LEU A N 11
ATOM 18083 C CA . LEU A 1 91 ? 10.381 1.980 -15.414 1.00 0.00 69 LEU A CA 11
ATOM 18084 C C . LEU A 1 91 ? 10.163 0.537 -15.852 1.00 0.00 69 LEU A C 11
ATOM 18085 O O . LEU A 1 91 ? 10.664 -0.386 -15.221 1.00 0.00 69 LEU A O 11
ATOM 18101 N N . GLN A 1 92 ? 9.417 0.349 -16.937 1.00 0.00 70 GLN A N 11
ATOM 18102 C CA . GLN A 1 92 ? 9.146 -0.988 -17.460 1.00 0.00 70 GLN A CA 11
ATOM 18103 C C . GLN A 1 92 ? 10.436 -1.688 -17.872 1.00 0.00 70 GLN A C 11
ATOM 18104 O O . GLN A 1 92 ? 10.560 -2.906 -17.738 1.00 0.00 70 GLN A O 11
ATOM 18118 N N . ILE A 1 93 ? 11.394 -0.915 -18.364 1.00 0.00 71 ILE A N 11
ATOM 18119 C CA . ILE A 1 93 ? 12.682 -1.462 -18.767 1.00 0.00 71 ILE A CA 11
ATOM 18120 C C . ILE A 1 93 ? 13.463 -1.922 -17.540 1.00 0.00 71 ILE A C 11
ATOM 18121 O O . ILE A 1 93 ? 14.102 -2.970 -17.548 1.00 0.00 71 ILE A O 11
ATOM 18137 N N . LEU A 1 94 ? 13.381 -1.135 -16.479 1.00 0.00 72 LEU A N 11
ATOM 18138 C CA . LEU A 1 94 ? 14.041 -1.464 -15.221 1.00 0.00 72 LEU A CA 11
ATOM 18139 C C . LEU A 1 94 ? 13.314 -2.605 -14.516 1.00 0.00 72 LEU A C 11
ATOM 18140 O O . LEU A 1 94 ? 13.897 -3.339 -13.727 1.00 0.00 72 LEU A O 11
ATOM 18156 N N . LEU A 1 95 ? 12.032 -2.739 -14.818 1.00 0.00 73 LEU A N 11
ATOM 18157 C CA . LEU A 1 95 ? 11.163 -3.697 -14.148 1.00 0.00 73 LEU A CA 11
ATOM 18158 C C . LEU A 1 95 ? 11.520 -5.144 -14.497 1.00 0.00 73 LEU A C 11
ATOM 18159 O O . LEU A 1 95 ? 11.276 -6.055 -13.706 1.00 0.00 73 LEU A O 11
ATOM 18175 N N . GLU A 1 96 ? 12.099 -5.361 -15.673 1.00 0.00 74 GLU A N 11
ATOM 18176 C CA . GLU A 1 96 ? 12.463 -6.713 -16.085 1.00 0.00 74 GLU A CA 11
ATOM 18177 C C . GLU A 1 96 ? 13.802 -7.116 -15.479 1.00 0.00 74 GLU A C 11
ATOM 18178 O O . GLU A 1 96 ? 14.105 -8.301 -15.333 1.00 0.00 74 GLU A O 11
ATOM 18190 N N . GLN A 1 97 ? 14.588 -6.121 -15.112 1.00 0.00 75 GLN A N 11
ATOM 18191 C CA . GLN A 1 97 ? 15.867 -6.351 -14.459 1.00 0.00 75 GLN A CA 11
ATOM 18192 C C . GLN A 1 97 ? 15.777 -5.939 -12.995 1.00 0.00 75 GLN A C 11
ATOM 18193 O O . GLN A 1 97 ? 16.045 -4.788 -12.647 1.00 0.00 75 GLN A O 11
ATOM 18207 N N . ASN A 1 98 ? 15.380 -6.871 -12.139 1.00 0.00 76 ASN A N 11
ATOM 18208 C CA . ASN A 1 98 ? 15.180 -6.567 -10.726 1.00 0.00 76 ASN A CA 11
ATOM 18209 C C . ASN A 1 98 ? 16.508 -6.393 -10.004 1.00 0.00 76 ASN A C 11
ATOM 18210 O O . ASN A 1 98 ? 17.051 -7.338 -9.431 1.00 0.00 76 ASN A O 11
ATOM 18221 N N . ILE A 1 99 ? 17.042 -5.183 -10.077 1.00 0.00 77 ILE A N 11
ATOM 18222 C CA . ILE A 1 99 ? 18.245 -4.820 -9.345 1.00 0.00 77 ILE A CA 11
ATOM 18223 C C . ILE A 1 99 ? 18.082 -3.451 -8.691 1.00 0.00 77 ILE A C 11
ATOM 18224 O O . ILE A 1 99 ? 18.875 -2.534 -8.910 1.00 0.00 77 ILE A O 11
ATOM 18240 N N . ASN A 1 100 ? 17.041 -3.330 -7.875 1.00 0.00 78 ASN A N 11
ATOM 18241 C CA . ASN A 1 100 ? 16.753 -2.094 -7.149 1.00 0.00 78 ASN A CA 11
ATOM 18242 C C . ASN A 1 100 ? 17.944 -1.678 -6.295 1.00 0.00 78 ASN A C 11
ATOM 18243 O O . ASN A 1 100 ? 18.229 -0.493 -6.148 1.00 0.00 78 ASN A O 11
ATOM 18254 N N . GLU A 1 101 ? 18.642 -2.665 -5.751 1.00 0.00 79 GLU A N 11
ATOM 18255 C CA . GLU A 1 101 ? 19.834 -2.422 -4.946 1.00 0.00 79 GLU A CA 11
ATOM 18256 C C . GLU A 1 101 ? 20.976 -1.874 -5.804 1.00 0.00 79 GLU A C 11
ATOM 18257 O O . GLU A 1 101 ? 21.848 -1.166 -5.314 1.00 0.00 79 GLU A O 11
ATOM 18269 N N . ARG A 1 102 ? 20.979 -2.211 -7.085 1.00 0.00 80 ARG A N 11
ATOM 18270 C CA . ARG A 1 102 ? 22.068 -1.806 -7.964 1.00 0.00 80 ARG A CA 11
ATOM 18271 C C . ARG A 1 102 ? 21.837 -0.401 -8.517 1.00 0.00 80 ARG A C 11
ATOM 18272 O O . ARG A 1 102 ? 22.700 0.466 -8.413 1.00 0.00 80 ARG A O 11
ATOM 18293 N N . LEU A 1 103 ? 20.663 -0.187 -9.099 1.00 0.00 81 LEU A N 11
ATOM 18294 C CA . LEU A 1 103 ? 20.354 1.079 -9.765 1.00 0.00 81 LEU A CA 11
ATOM 18295 C C . LEU A 1 103 ? 19.830 2.111 -8.762 1.00 0.00 81 LEU A C 11
ATOM 18296 O O . LEU A 1 103 ? 19.961 3.315 -8.971 1.00 0.00 81 LEU A O 11
ATOM 18312 N N . ASN A 1 104 ? 19.254 1.623 -7.667 1.00 0.00 82 ASN A N 11
ATOM 18313 C CA . ASN A 1 104 ? 18.628 2.483 -6.658 1.00 0.00 82 ASN A CA 11
ATOM 18314 C C . ASN A 1 104 ? 17.415 3.199 -7.236 1.00 0.00 82 ASN A C 11
ATOM 18315 O O . ASN A 1 104 ? 17.452 4.399 -7.504 1.00 0.00 82 ASN A O 11
ATOM 18326 N N . ILE A 1 105 ? 16.348 2.444 -7.455 1.00 0.00 83 ILE A N 11
ATOM 18327 C CA . ILE A 1 105 ? 15.098 3.019 -7.922 1.00 0.00 83 ILE A CA 11
ATOM 18328 C C . ILE A 1 105 ? 14.392 3.692 -6.753 1.00 0.00 83 ILE A C 11
ATOM 18329 O O . ILE A 1 105 ? 14.158 3.062 -5.720 1.00 0.00 83 ILE A O 11
ATOM 18345 N N . GLY A 1 106 ? 14.083 4.974 -6.918 1.00 0.00 84 GLY A N 11
ATOM 18346 C CA . GLY A 1 106 ? 13.443 5.740 -5.865 1.00 0.00 84 GLY A CA 11
ATOM 18347 C C . GLY A 1 106 ? 12.161 5.102 -5.372 1.00 0.00 84 GLY A C 11
ATOM 18348 O O . GLY A 1 106 ? 11.381 4.566 -6.156 1.00 0.00 84 GLY A O 11
ATOM 18352 N N . GLU A 1 107 ? 11.943 5.176 -4.071 1.00 0.00 85 GLU A N 11
ATOM 18353 C CA . GLU A 1 107 ? 10.790 4.559 -3.432 1.00 0.00 85 GLU A CA 11
ATOM 18354 C C . GLU A 1 107 ? 9.465 5.084 -4.009 1.00 0.00 85 GLU A C 11
ATOM 18355 O O . GLU A 1 107 ? 8.590 4.286 -4.355 1.00 0.00 85 GLU A O 11
ATOM 18367 N N . PRO A 1 108 ? 9.278 6.424 -4.128 1.00 0.00 86 PRO A N 11
ATOM 18368 C CA . PRO A 1 108 ? 8.058 6.991 -4.723 1.00 0.00 86 PRO A CA 11
ATOM 18369 C C . PRO A 1 108 ? 7.900 6.612 -6.196 1.00 0.00 86 PRO A C 11
ATOM 18370 O O . PRO A 1 108 ? 6.816 6.731 -6.765 1.00 0.00 86 PRO A O 11
ATOM 18381 N N . LEU A 1 109 ? 8.982 6.143 -6.805 1.00 0.00 87 LEU A N 11
ATOM 18382 C CA . LEU A 1 109 ? 8.958 5.739 -8.206 1.00 0.00 87 LEU A CA 11
ATOM 18383 C C . LEU A 1 109 ? 8.188 4.433 -8.365 1.00 0.00 87 LEU A C 11
ATOM 18384 O O . LEU A 1 109 ? 7.533 4.212 -9.381 1.00 0.00 87 LEU A O 11
ATOM 18400 N N . LEU A 1 110 ? 8.256 3.576 -7.350 1.00 0.00 88 LEU A N 11
ATOM 18401 C CA . LEU A 1 110 ? 7.464 2.350 -7.336 1.00 0.00 88 LEU A CA 11
ATOM 18402 C C . LEU A 1 110 ? 5.981 2.700 -7.312 1.00 0.00 88 LEU A C 11
ATOM 18403 O O . LEU A 1 110 ? 5.146 1.977 -7.851 1.00 0.00 88 LEU A O 11
ATOM 18419 N N . VAL A 1 111 ? 5.670 3.827 -6.685 1.00 0.00 89 VAL A N 11
ATOM 18420 C CA . VAL A 1 111 ? 4.305 4.327 -6.626 1.00 0.00 89 VAL A CA 11
ATOM 18421 C C . VAL A 1 111 ? 3.845 4.782 -8.008 1.00 0.00 89 VAL A C 11
ATOM 18422 O O . VAL A 1 111 ? 2.721 4.501 -8.427 1.00 0.00 89 VAL A O 11
ATOM 18435 N N . TYR A 1 112 ? 4.734 5.473 -8.714 1.00 0.00 90 TYR A N 11
ATOM 18436 C CA . TYR A 1 112 ? 4.452 5.950 -10.065 1.00 0.00 90 TYR A CA 11
ATOM 18437 C C . TYR A 1 112 ? 4.287 4.763 -11.009 1.00 0.00 90 TYR A C 11
ATOM 18438 O O . TYR A 1 112 ? 3.542 4.824 -11.987 1.00 0.00 90 TYR A O 11
ATOM 18456 N N . LEU A 1 113 ? 4.993 3.681 -10.698 1.00 0.00 91 LEU A N 11
ATOM 18457 C CA . LEU A 1 113 ? 4.895 2.447 -11.463 1.00 0.00 91 LEU A C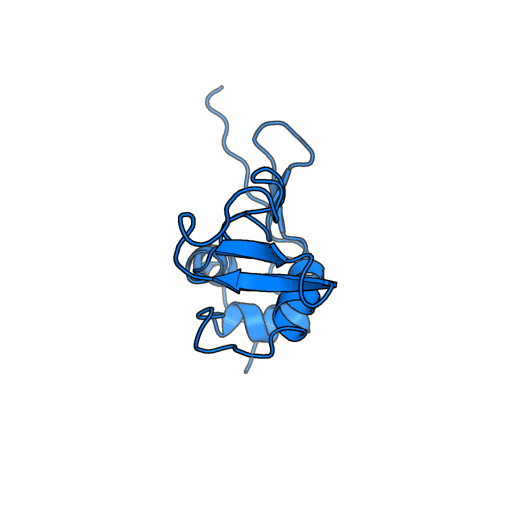A 11
ATOM 18458 C C . LEU A 1 113 ? 3.533 1.792 -11.250 1.00 0.00 91 LEU A C 11
ATOM 18459 O O . LEU A 1 113 ? 2.972 1.200 -12.171 1.00 0.00 91 LEU A O 11
ATOM 18475 N N . ARG A 1 114 ? 3.005 1.903 -10.031 1.00 0.00 92 ARG A N 11
ATOM 18476 C CA . ARG A 1 114 ? 1.695 1.342 -9.707 1.00 0.00 92 ARG A CA 11
ATOM 18477 C C . ARG A 1 114 ? 0.623 1.934 -10.610 1.00 0.00 92 ARG A C 11
ATOM 18478 O O . ARG A 1 114 ? -0.062 1.217 -11.340 1.00 0.00 92 ARG A O 11
ATOM 18499 N N . ARG A 1 115 ? 0.494 3.249 -10.563 1.00 0.00 93 ARG A N 11
ATOM 18500 C CA . ARG A 1 115 ? -0.503 3.946 -11.355 1.00 0.00 93 ARG A CA 11
ATOM 18501 C C . ARG A 1 115 ? 0.034 5.292 -11.812 1.00 0.00 93 ARG A C 11
ATOM 18502 O O . ARG A 1 115 ? 0.586 6.050 -11.015 1.00 0.00 93 ARG A O 11
ATOM 18523 N N . GLN A 1 116 ? -0.120 5.594 -13.088 1.00 0.00 94 GLN A N 11
ATOM 18524 C CA . GLN A 1 116 ? 0.220 6.917 -13.575 1.00 0.00 94 GLN A CA 11
ATOM 18525 C C . GLN A 1 116 ? -0.980 7.842 -13.411 1.00 0.00 94 GLN A C 11
ATOM 18526 O O . GLN A 1 116 ? -1.542 8.344 -14.385 1.00 0.00 94 GLN A O 11
ATOM 18540 N N . ASP A 1 117 ? -1.381 8.025 -12.153 1.00 0.00 95 ASP A N 11
ATOM 18541 C CA . ASP A 1 117 ? -2.493 8.907 -11.804 1.00 0.00 95 ASP A CA 11
ATOM 18542 C C . ASP A 1 117 ? -2.260 10.281 -12.408 1.00 0.00 95 ASP A C 11
ATOM 18543 O O . ASP A 1 117 ? -3.161 10.887 -12.988 1.00 0.00 95 ASP A O 11
ATOM 18552 N N . LEU A 1 118 ? -1.035 10.758 -12.270 1.00 0.00 96 LEU A N 11
ATOM 18553 C CA . LEU A 1 118 ? -0.573 11.897 -13.032 1.00 0.00 96 LEU A CA 11
ATOM 18554 C C . LEU A 1 118 ? 0.172 11.367 -14.248 1.00 0.00 96 LEU A C 11
ATOM 18555 O O . LEU A 1 118 ? 1.314 10.931 -14.136 1.00 0.00 96 LEU A O 11
ATOM 18571 N N . PRO A 1 119 ? -0.479 11.365 -15.419 1.00 0.00 97 PRO A N 11
ATOM 18572 C CA . PRO A 1 119 ? 0.055 10.714 -16.620 1.00 0.00 97 PRO A CA 11
ATOM 18573 C C . PRO A 1 119 ? 1.278 11.427 -17.179 1.00 0.00 97 PRO A C 11
ATOM 18574 O O . PRO A 1 119 ? 2.044 10.856 -17.955 1.00 0.00 97 PRO A O 11
ATOM 18585 N N . GLU A 1 120 ? 1.461 12.673 -16.782 1.00 0.00 98 GLU A N 11
ATOM 18586 C CA . GLU A 1 120 ? 2.592 13.448 -17.244 1.00 0.00 98 GLU A CA 11
ATOM 18587 C C . GLU A 1 120 ? 3.020 14.478 -16.206 1.00 0.00 98 GLU A C 11
ATOM 18588 O O . GLU A 1 120 ? 2.477 15.584 -16.145 1.00 0.00 98 GLU A O 11
ATOM 18600 N N . ILE A 1 121 ? 3.965 14.102 -15.360 1.00 0.00 99 ILE A N 11
ATOM 18601 C CA . ILE A 1 121 ? 4.607 15.074 -14.500 1.00 0.00 99 ILE A CA 11
ATOM 18602 C C . ILE A 1 121 ? 5.573 15.889 -15.344 1.00 0.00 99 ILE A C 11
ATOM 18603 O O . ILE A 1 121 ? 6.630 15.398 -15.740 1.00 0.00 99 ILE A O 11
ATOM 18619 N N . THR A 1 122 ? 5.189 17.111 -15.652 1.00 0.00 100 THR A N 11
ATOM 18620 C CA . THR A 1 122 ? 5.974 17.940 -16.538 1.00 0.00 100 THR A CA 11
ATOM 18621 C C . THR A 1 122 ? 6.836 18.920 -15.764 1.00 0.00 100 THR A C 11
ATOM 18622 O O . THR A 1 122 ? 6.396 19.521 -14.782 1.00 0.00 100 THR A O 11
ATOM 18633 N N . ALA A 1 123 ? 8.066 19.065 -16.213 1.00 0.00 101 ALA A N 11
ATOM 18634 C CA . ALA A 1 123 ? 9.003 19.987 -15.607 1.00 0.00 101 ALA A CA 11
ATOM 18635 C C . ALA A 1 123 ? 9.447 21.007 -16.639 1.00 0.00 101 ALA A C 11
ATOM 18636 O O . ALA A 1 123 ? 9.986 20.647 -17.686 1.00 0.00 101 ALA A O 11
ATOM 18643 N N . GLN A 1 124 ? 9.194 22.269 -16.345 1.00 0.00 102 GLN A N 11
ATOM 18644 C CA . GLN A 1 124 ? 9.528 23.354 -17.250 1.00 0.00 102 GLN A CA 11
ATOM 18645 C C . GLN A 1 124 ? 10.010 24.556 -16.453 1.00 0.00 102 GLN A C 11
ATOM 18646 O O . GLN A 1 124 ? 9.611 24.741 -15.299 1.00 0.00 102 GLN A O 11
ATOM 18660 N N . ARG A 1 125 ? 10.880 25.356 -17.053 1.00 0.00 103 ARG A N 11
ATOM 18661 C CA . ARG A 1 125 ? 11.430 26.523 -16.379 1.00 0.00 103 ARG A CA 11
ATOM 18662 C C . ARG A 1 125 ? 10.412 27.657 -16.385 1.00 0.00 103 ARG A C 11
ATOM 18663 O O . ARG A 1 125 ? 10.573 28.660 -17.084 1.00 0.00 103 ARG A O 11
ATOM 18684 N N . GLN A 1 126 ? 9.345 27.466 -15.627 1.00 0.00 104 GLN A N 11
ATOM 18685 C CA . GLN A 1 126 ? 8.278 28.445 -15.539 1.00 0.00 104 GLN A CA 11
ATOM 18686 C C . GLN A 1 126 ? 8.640 29.539 -14.545 1.00 0.00 104 GLN A C 11
ATOM 18687 O O . GLN A 1 126 ? 8.998 29.267 -13.400 1.00 0.00 104 GLN A O 11
ATOM 18701 N N . LEU A 1 127 ? 8.556 30.777 -14.996 1.00 0.00 105 LEU A N 11
ATOM 18702 C CA . LEU A 1 127 ? 8.879 31.917 -14.158 1.00 0.00 105 LEU A CA 11
ATOM 18703 C C . LEU A 1 127 ? 7.606 32.701 -13.846 1.00 0.00 105 LEU A C 11
ATOM 18704 O O . LEU A 1 127 ? 7.653 33.842 -13.383 1.00 0.00 105 LEU A O 11
ATOM 18720 N N . ARG A 1 128 ? 6.468 32.074 -14.113 1.00 0.00 106 ARG A N 11
ATOM 18721 C CA . ARG A 1 128 ? 5.173 32.660 -13.808 1.00 0.00 106 ARG A CA 11
ATOM 18722 C C . ARG A 1 128 ? 4.125 31.557 -13.702 1.00 0.00 106 ARG A C 11
ATOM 18723 O O . ARG A 1 128 ? 3.547 31.175 -14.742 1.00 0.00 106 ARG A O 11
ATOM 18745 N N . MET A 1 23 ? -2.322 1.949 0.030 1.00 0.00 1 MET A N 12
ATOM 18746 C CA . MET A 1 23 ? -1.414 2.171 -1.117 1.00 0.00 1 MET A CA 12
ATOM 18747 C C . MET A 1 23 ? -1.921 3.319 -1.975 1.00 0.00 1 MET A C 12
ATOM 18748 O O . MET A 1 23 ? -2.803 3.141 -2.821 1.00 0.00 1 MET A O 12
ATOM 18762 N N . SER A 1 24 ? -1.381 4.501 -1.734 1.00 0.00 2 SER A N 12
ATOM 18763 C CA . SER A 1 24 ? -1.778 5.687 -2.472 1.00 0.00 2 SER A CA 12
ATOM 18764 C C . SER A 1 24 ? -0.568 6.359 -3.107 1.00 0.00 2 SER A C 12
ATOM 18765 O O . SER A 1 24 ? 0.576 6.015 -2.800 1.00 0.00 2 SER A O 12
ATOM 18773 N N . ILE A 1 25 ? -0.827 7.307 -3.994 1.00 0.00 3 ILE A N 12
ATOM 18774 C CA . ILE A 1 25 ? 0.229 8.103 -4.594 1.00 0.00 3 ILE A CA 12
ATOM 18775 C C . ILE A 1 25 ? 0.532 9.281 -3.685 1.00 0.00 3 ILE A C 12
ATOM 18776 O O . ILE A 1 25 ? -0.383 9.905 -3.145 1.00 0.00 3 ILE A O 12
ATOM 18792 N N . THR A 1 26 ? 1.805 9.579 -3.506 1.00 0.00 4 THR A N 12
ATOM 18793 C CA . THR A 1 26 ? 2.210 10.569 -2.529 1.00 0.00 4 THR A CA 12
ATOM 18794 C C . THR A 1 26 ? 2.312 11.964 -3.138 1.00 0.00 4 THR A C 12
ATOM 18795 O O . THR A 1 26 ? 1.967 12.180 -4.303 1.00 0.00 4 THR A O 12
ATOM 18806 N N . SER A 1 27 ? 2.767 12.900 -2.319 1.00 0.00 5 SER A N 12
ATOM 18807 C CA . SER A 1 27 ? 2.886 14.303 -2.688 1.00 0.00 5 SER A CA 12
ATOM 18808 C C . SER A 1 27 ? 3.995 14.540 -3.718 1.00 0.00 5 SER A C 12
ATOM 18809 O O . SER A 1 27 ? 4.528 13.596 -4.306 1.00 0.00 5 SER A O 12
ATOM 18817 N N . THR A 1 28 ? 4.328 15.817 -3.927 1.00 0.00 6 THR A N 12
ATOM 18818 C CA . THR A 1 28 ? 5.308 16.249 -4.929 1.00 0.00 6 THR A CA 12
ATOM 18819 C C . THR A 1 28 ? 6.622 15.459 -4.846 1.00 0.00 6 THR A C 12
ATOM 18820 O O . THR A 1 28 ? 7.373 15.382 -5.823 1.00 0.00 6 THR A O 12
ATOM 18831 N N . ASP A 1 29 ? 6.893 14.879 -3.679 1.00 0.00 7 ASP A N 12
ATOM 18832 C CA . ASP A 1 29 ? 8.089 14.067 -3.460 1.00 0.00 7 ASP A CA 12
ATOM 18833 C C . ASP A 1 29 ? 8.236 12.968 -4.515 1.00 0.00 7 ASP A C 12
ATOM 18834 O O . ASP A 1 29 ? 9.344 12.508 -4.783 1.00 0.00 7 ASP A O 12
ATOM 18843 N N . ILE A 1 30 ? 7.124 12.552 -5.118 1.00 0.00 8 ILE A N 12
ATOM 18844 C CA . ILE A 1 30 ? 7.157 11.538 -6.168 1.00 0.00 8 ILE A CA 12
ATOM 18845 C C . ILE A 1 30 ? 7.961 12.033 -7.377 1.00 0.00 8 ILE A C 12
ATOM 18846 O O . ILE A 1 30 ? 8.671 11.262 -8.023 1.00 0.00 8 ILE A O 12
ATOM 18862 N N . CYS A 1 31 ? 7.873 13.330 -7.651 1.00 0.00 9 CYS A N 12
ATOM 18863 C CA . CYS A 1 31 ? 8.633 13.945 -8.731 1.00 0.00 9 CYS A CA 12
ATOM 18864 C C . CYS A 1 31 ? 10.096 14.092 -8.329 1.00 0.00 9 CYS A C 12
ATOM 18865 O O . CYS A 1 31 ? 11.002 13.945 -9.151 1.00 0.00 9 CYS A O 12
ATOM 18873 N N . GLN A 1 32 ? 10.318 14.367 -7.050 1.00 0.00 10 GLN A N 12
ATOM 18874 C CA . GLN A 1 32 ? 11.662 14.583 -6.529 1.00 0.00 10 GLN A CA 12
ATOM 18875 C C . GLN A 1 32 ? 12.436 13.272 -6.446 1.00 0.00 10 GLN A C 12
ATOM 18876 O O . GLN A 1 32 ? 13.650 13.241 -6.645 1.00 0.00 10 GLN A O 12
ATOM 18890 N N . ALA A 1 33 ? 11.724 12.192 -6.152 1.00 0.00 11 ALA A N 12
ATOM 18891 C CA . ALA A 1 33 ? 12.334 10.872 -6.045 1.00 0.00 11 ALA A CA 12
ATOM 18892 C C . ALA A 1 33 ? 12.939 10.427 -7.372 1.00 0.00 11 ALA A C 12
ATOM 18893 O O . ALA A 1 33 ? 13.947 9.726 -7.395 1.00 0.00 11 ALA A O 12
ATOM 18900 N N . ALA A 1 34 ? 12.330 10.850 -8.476 1.00 0.00 12 ALA A N 12
ATOM 18901 C CA . ALA A 1 34 ? 12.836 10.521 -9.807 1.00 0.00 12 ALA A CA 12
ATOM 18902 C C . ALA A 1 34 ? 14.171 11.215 -10.065 1.00 0.00 12 ALA A C 12
ATOM 18903 O O . ALA A 1 34 ? 14.949 10.808 -10.930 1.00 0.00 12 ALA A O 12
ATOM 18910 N N . ASP A 1 35 ? 14.433 12.256 -9.291 1.00 0.00 13 ASP A N 12
ATOM 18911 C CA . ASP A 1 35 ? 15.674 13.009 -9.397 1.00 0.00 13 ASP A CA 12
ATOM 18912 C C . ASP A 1 35 ? 16.763 12.345 -8.554 1.00 0.00 13 ASP A C 12
ATOM 18913 O O . ASP A 1 35 ? 17.948 12.654 -8.680 1.00 0.00 13 ASP A O 12
ATOM 18922 N N . ALA A 1 36 ? 16.349 11.402 -7.714 1.00 0.00 14 ALA A N 12
ATOM 18923 C CA . ALA A 1 36 ? 17.264 10.726 -6.803 1.00 0.00 14 ALA A CA 12
ATOM 18924 C C . ALA A 1 36 ? 17.834 9.451 -7.420 1.00 0.00 14 ALA A C 12
ATOM 18925 O O . ALA A 1 36 ? 18.640 8.759 -6.797 1.00 0.00 14 ALA A O 12
ATOM 18932 N N . LEU A 1 37 ? 17.401 9.134 -8.634 1.00 0.00 15 LEU A N 12
ATOM 18933 C CA . LEU A 1 37 ? 17.945 7.991 -9.359 1.00 0.00 15 LEU A CA 12
ATOM 18934 C C . LEU A 1 37 ? 19.368 8.296 -9.811 1.00 0.00 15 LEU A C 12
ATOM 18935 O O . LEU A 1 37 ? 19.624 9.331 -10.430 1.00 0.00 15 LEU A O 12
ATOM 18951 N N . LYS A 1 38 ? 20.287 7.395 -9.506 1.00 0.00 16 LYS A N 12
ATOM 18952 C CA . LYS A 1 38 ? 21.695 7.626 -9.787 1.00 0.00 16 LYS A CA 12
ATOM 18953 C C . LYS A 1 38 ? 22.304 6.449 -10.535 1.00 0.00 16 LYS A C 12
ATOM 18954 O O . LYS A 1 38 ? 21.968 5.294 -10.282 1.00 0.00 16 LYS A O 12
ATOM 18973 N N . GLY A 1 39 ? 23.203 6.760 -11.451 1.00 0.00 17 GLY A N 12
ATOM 18974 C CA . GLY A 1 39 ? 23.780 5.746 -12.305 1.00 0.00 17 GLY A CA 12
ATOM 18975 C C . GLY A 1 39 ? 23.497 6.013 -13.770 1.00 0.00 17 GLY A C 12
ATOM 18976 O O . GLY A 1 39 ? 22.645 6.839 -14.109 1.00 0.00 17 GLY A O 12
ATOM 18980 N N . PHE A 1 40 ? 24.207 5.320 -14.641 1.00 0.00 18 PHE A N 12
ATOM 18981 C CA . PHE A 1 40 ? 24.040 5.498 -16.073 1.00 0.00 18 PHE A CA 12
ATOM 18982 C C . PHE A 1 40 ? 23.423 4.255 -16.694 1.00 0.00 18 PHE A C 12
ATOM 18983 O O . PHE A 1 40 ? 23.854 3.133 -16.422 1.00 0.00 18 PHE A O 12
ATOM 19000 N N . VAL A 1 41 ? 22.413 4.459 -17.520 1.00 0.00 19 VAL A N 12
ATOM 19001 C CA . VAL A 1 41 ? 21.779 3.363 -18.235 1.00 0.00 19 VAL A CA 12
ATOM 19002 C C . VAL A 1 41 ? 22.278 3.344 -19.670 1.00 0.00 19 VAL A C 12
ATOM 19003 O O . VAL A 1 41 ? 22.302 4.380 -20.337 1.00 0.00 19 VAL A O 12
ATOM 19016 N N . GLY A 1 42 ? 22.695 2.179 -20.137 1.00 0.00 20 GLY A N 12
ATOM 19017 C CA . GLY A 1 42 ? 23.224 2.080 -21.478 1.00 0.00 20 GLY A CA 12
ATOM 19018 C C . GLY A 1 42 ? 22.820 0.797 -22.168 1.00 0.00 20 GLY A C 12
ATOM 19019 O O . GLY A 1 42 ? 22.397 -0.161 -21.519 1.00 0.00 20 GLY A O 12
ATOM 19023 N N . PHE A 1 43 ? 22.948 0.780 -23.483 1.00 0.00 21 PHE A N 12
ATOM 19024 C CA . PHE A 1 43 ? 22.615 -0.396 -24.268 1.00 0.00 21 PHE A CA 12
ATOM 19025 C C . PHE A 1 43 ? 23.885 -1.033 -24.820 1.00 0.00 21 PHE A C 12
ATOM 19026 O O . PHE A 1 43 ? 24.590 -0.435 -25.632 1.00 0.00 21 PHE A O 12
ATOM 19043 N N . ASN A 1 44 ? 24.181 -2.239 -24.367 1.00 0.00 22 ASN A N 12
ATOM 19044 C CA . ASN A 1 44 ? 25.348 -2.963 -24.848 1.00 0.00 22 ASN A CA 12
ATOM 19045 C C . ASN A 1 44 ? 24.964 -3.785 -26.069 1.00 0.00 22 ASN A C 12
ATOM 19046 O O . ASN A 1 44 ? 24.358 -4.849 -25.943 1.00 0.00 22 ASN A O 12
ATOM 19057 N N . ARG A 1 45 ? 25.304 -3.283 -27.251 1.00 0.00 23 ARG A N 12
ATOM 19058 C CA . ARG A 1 45 ? 24.880 -3.913 -28.497 1.00 0.00 23 ARG A CA 12
ATOM 19059 C C . ARG A 1 45 ? 25.576 -5.252 -28.720 1.00 0.00 23 ARG A C 12
ATOM 19060 O O . ARG A 1 45 ? 25.086 -6.084 -29.482 1.00 0.00 23 ARG A O 12
ATOM 19081 N N . LYS A 1 46 ? 26.714 -5.455 -28.059 1.00 0.00 24 LYS A N 12
ATOM 19082 C CA . LYS A 1 46 ? 27.428 -6.728 -28.134 1.00 0.00 24 LYS A CA 12
ATOM 19083 C C . LYS A 1 46 ? 26.501 -7.891 -27.785 1.00 0.00 24 LYS A C 12
ATOM 19084 O O . LYS A 1 46 ? 26.475 -8.909 -28.475 1.00 0.00 24 LYS A O 12
ATOM 19103 N N . THR A 1 47 ? 25.741 -7.726 -26.713 1.00 0.00 25 THR A N 12
ATOM 19104 C CA . THR A 1 47 ? 24.810 -8.753 -26.268 1.00 0.00 25 THR A CA 12
ATOM 19105 C C . THR A 1 47 ? 23.370 -8.358 -26.608 1.00 0.00 25 THR A C 12
ATOM 19106 O O . THR A 1 47 ? 22.457 -9.185 -26.549 1.00 0.00 25 THR A O 12
ATOM 19117 N N . GLY A 1 48 ? 23.183 -7.092 -26.971 1.00 0.00 26 GLY A N 12
ATOM 19118 C CA . GLY A 1 48 ? 21.875 -6.610 -27.371 1.00 0.00 26 GLY A CA 12
ATOM 19119 C C . GLY A 1 48 ? 20.906 -6.512 -26.210 1.00 0.00 26 GLY A C 12
ATOM 19120 O O . GLY A 1 48 ? 19.780 -7.000 -26.293 1.00 0.00 26 GLY A O 12
ATOM 19124 N N . ARG A 1 49 ? 21.334 -5.876 -25.128 1.00 0.00 27 ARG A N 12
ATOM 19125 C CA . ARG A 1 49 ? 20.490 -5.748 -23.947 1.00 0.00 27 ARG A CA 12
ATOM 19126 C C . ARG A 1 49 ? 20.835 -4.474 -23.182 1.00 0.00 27 ARG A C 12
ATOM 19127 O O . ARG A 1 49 ? 21.898 -3.881 -23.394 1.00 0.00 27 ARG A O 12
ATOM 19148 N N . TYR A 1 50 ? 19.933 -4.055 -22.306 1.00 0.00 28 TYR A N 12
ATOM 19149 C CA . TYR A 1 50 ? 20.156 -2.878 -21.479 1.00 0.00 28 TYR A CA 12
ATOM 19150 C C . TYR A 1 50 ? 20.901 -3.241 -20.207 1.00 0.00 28 TYR A C 12
ATOM 19151 O O . TYR A 1 50 ? 20.620 -4.264 -19.582 1.00 0.00 28 TYR A O 12
ATOM 19169 N N . ILE A 1 51 ? 21.850 -2.396 -19.834 1.00 0.00 29 ILE A N 12
ATOM 19170 C CA . ILE A 1 51 ? 22.625 -2.593 -18.620 1.00 0.00 29 ILE A CA 12
ATOM 19171 C C . ILE A 1 51 ? 22.698 -1.302 -17.812 1.00 0.00 29 ILE A C 12
ATOM 19172 O O . ILE A 1 51 ? 22.460 -0.213 -18.341 1.00 0.00 29 ILE A O 12
ATOM 19188 N N . VAL A 1 52 ? 23.010 -1.428 -16.532 1.00 0.00 30 VAL A N 12
ATOM 19189 C CA . VAL A 1 52 ? 23.173 -0.269 -15.667 1.00 0.00 30 VAL A CA 12
ATOM 19190 C C . VAL A 1 52 ? 24.596 -0.213 -15.127 1.00 0.00 30 VAL A C 12
ATOM 19191 O O . VAL A 1 52 ? 25.115 -1.201 -14.605 1.00 0.00 30 VAL A O 12
ATOM 19204 N N . ARG A 1 53 ? 25.233 0.935 -15.276 1.00 0.00 31 ARG A N 12
ATOM 19205 C CA . ARG A 1 53 ? 26.616 1.100 -14.854 1.00 0.00 31 ARG A CA 12
ATOM 19206 C C . ARG A 1 53 ? 26.799 2.411 -14.112 1.00 0.00 31 ARG A C 12
ATOM 19207 O O . ARG A 1 53 ? 25.946 3.291 -14.168 1.00 0.00 31 ARG A O 12
ATOM 19228 N N . PHE A 1 54 ? 27.912 2.535 -13.414 1.00 0.00 32 PHE A N 12
ATOM 19229 C CA . PHE A 1 54 ? 28.216 3.749 -12.677 1.00 0.00 32 PHE A CA 12
ATOM 19230 C C . PHE A 1 54 ? 29.395 4.456 -13.319 1.00 0.00 32 PHE A C 12
ATOM 19231 O O . PHE A 1 54 ? 29.591 5.661 -13.149 1.00 0.00 32 PHE A O 12
ATOM 19248 N N . SER A 1 55 ? 30.177 3.692 -14.062 1.00 0.00 33 SER A N 12
ATOM 19249 C CA . SER A 1 55 ? 31.273 4.240 -14.827 1.00 0.00 33 SER A CA 12
ATOM 19250 C C . SER A 1 55 ? 30.918 4.234 -16.308 1.00 0.00 33 SER A C 12
ATOM 19251 O O . SER A 1 55 ? 30.769 3.174 -16.915 1.00 0.00 33 SER A O 12
ATOM 19259 N N . GLU A 1 56 ? 30.761 5.418 -16.881 1.00 0.00 34 GLU A N 12
ATOM 19260 C CA . GLU A 1 56 ? 30.517 5.545 -18.311 1.00 0.00 34 GLU A CA 12
ATOM 19261 C C . GLU A 1 56 ? 31.777 5.157 -19.079 1.00 0.00 34 GLU A C 12
ATOM 19262 O O . GLU A 1 56 ? 31.735 4.822 -20.260 1.00 0.00 34 GLU A O 12
ATOM 19274 N N . ASP A 1 57 ? 32.893 5.182 -18.363 1.00 0.00 35 ASP A N 12
ATOM 19275 C CA . ASP A 1 57 ? 34.194 4.807 -18.903 1.00 0.00 35 ASP A CA 12
ATOM 19276 C C . ASP A 1 57 ? 34.323 3.287 -18.999 1.00 0.00 35 ASP A C 12
ATOM 19277 O O . ASP A 1 57 ? 35.209 2.763 -19.677 1.00 0.00 35 ASP A O 12
ATOM 19286 N N . SER A 1 58 ? 33.409 2.582 -18.340 1.00 0.00 36 SER A N 12
ATOM 19287 C CA . SER A 1 58 ? 33.473 1.130 -18.250 1.00 0.00 36 SER A CA 12
ATOM 19288 C C . SER A 1 58 ? 33.332 0.484 -19.630 1.00 0.00 36 SER A C 12
ATOM 19289 O O . SER A 1 58 ? 33.938 -0.554 -19.905 1.00 0.00 36 SER A O 12
ATOM 19297 N N . PHE A 1 59 ? 32.548 1.109 -20.500 1.00 0.00 37 PHE A N 12
ATOM 19298 C CA . PHE A 1 59 ? 32.361 0.604 -21.854 1.00 0.00 37 PHE A CA 12
ATOM 19299 C C . PHE A 1 59 ? 33.123 1.461 -22.852 1.00 0.00 37 PHE A C 12
ATOM 19300 O O . PHE A 1 59 ? 33.523 2.584 -22.539 1.00 0.00 37 PHE A O 12
ATOM 19317 N N . GLY A 1 60 ? 33.330 0.929 -24.047 1.00 0.00 38 GLY A N 12
ATOM 19318 C CA . GLY A 1 60 ? 34.098 1.643 -25.039 1.00 0.00 38 GLY A CA 12
ATOM 19319 C C . GLY A 1 60 ? 33.443 1.654 -26.404 1.00 0.00 38 GLY A C 12
ATOM 19320 O O . GLY A 1 60 ? 32.257 1.945 -26.530 1.00 0.00 38 GLY A O 12
ATOM 19324 N N . MET A 1 61 ? 34.226 1.296 -27.413 1.00 0.00 39 MET A N 12
ATOM 19325 C CA . MET A 1 61 ? 33.837 1.428 -28.819 1.00 0.00 39 MET A CA 12
ATOM 19326 C C . MET A 1 61 ? 32.576 0.638 -29.186 1.00 0.00 39 MET A C 12
ATOM 19327 O O . MET A 1 61 ? 31.926 0.951 -30.183 1.00 0.00 39 MET A O 12
ATOM 19341 N N . ASP A 1 62 ? 32.227 -0.374 -28.402 1.00 0.00 40 ASP A N 12
ATOM 19342 C CA . ASP A 1 62 ? 31.043 -1.178 -28.704 1.00 0.00 40 ASP A CA 12
ATOM 19343 C C . ASP A 1 62 ? 29.767 -0.402 -28.391 1.00 0.00 40 ASP A C 12
ATOM 19344 O O . ASP A 1 62 ? 28.747 -0.569 -29.052 1.00 0.00 40 ASP A O 12
ATOM 19353 N N . VAL A 1 63 ? 29.839 0.468 -27.396 1.00 0.00 41 VAL A N 12
ATOM 19354 C CA . VAL A 1 63 ? 28.671 1.216 -26.955 1.00 0.00 41 VAL A CA 12
ATOM 19355 C C . VAL A 1 63 ? 28.821 2.696 -27.283 1.00 0.00 41 VAL A C 12
ATOM 19356 O O . VAL A 1 63 ? 29.829 3.316 -26.945 1.00 0.00 41 VAL A O 12
ATOM 19369 N N . ALA A 1 64 ? 27.824 3.251 -27.958 1.00 0.00 42 ALA A N 12
ATOM 19370 C CA . ALA A 1 64 ? 27.802 4.677 -28.243 1.00 0.00 42 ALA A CA 12
ATOM 19371 C C . ALA A 1 64 ? 27.710 5.459 -26.939 1.00 0.00 42 ALA A C 12
ATOM 19372 O O . ALA A 1 64 ? 26.757 5.296 -26.174 1.00 0.00 42 ALA A O 12
ATOM 19379 N N . ASP A 1 65 ? 28.699 6.305 -26.689 1.00 0.00 43 ASP A N 12
ATOM 19380 C CA . ASP A 1 65 ? 28.792 7.030 -25.424 1.00 0.00 43 ASP A CA 12
ATOM 19381 C C . ASP A 1 65 ? 27.662 8.046 -25.277 1.00 0.00 43 ASP A C 12
ATOM 19382 O O . ASP A 1 65 ? 27.362 8.493 -24.173 1.00 0.00 43 ASP A O 12
ATOM 19391 N N . ASP A 1 66 ? 27.028 8.396 -26.391 1.00 0.00 44 ASP A N 12
ATOM 19392 C CA . ASP A 1 66 ? 25.870 9.287 -26.365 1.00 0.00 44 ASP A CA 12
ATOM 19393 C C . ASP A 1 66 ? 24.638 8.561 -25.843 1.00 0.00 44 ASP A C 12
ATOM 19394 O O . ASP A 1 66 ? 23.691 9.188 -25.371 1.00 0.00 44 ASP A O 12
ATOM 19403 N N . SER A 1 67 ? 24.655 7.237 -25.927 1.00 0.00 45 SER A N 12
ATOM 19404 C CA . SER A 1 67 ? 23.532 6.430 -25.475 1.00 0.00 45 SER A CA 12
ATOM 19405 C C . SER A 1 67 ? 23.585 6.237 -23.964 1.00 0.00 45 SER A C 12
ATOM 19406 O O . SER A 1 67 ? 22.577 5.922 -23.332 1.00 0.00 45 SER A O 12
ATOM 19414 N N . ILE A 1 68 ? 24.765 6.443 -23.391 1.00 0.00 46 ILE A N 12
ATOM 19415 C CA . ILE A 1 68 ? 24.948 6.331 -21.952 1.00 0.00 46 ILE A CA 12
ATOM 19416 C C . ILE A 1 68 ? 24.305 7.528 -21.259 1.00 0.00 46 ILE A C 12
ATOM 19417 O O . ILE A 1 68 ? 24.888 8.610 -21.195 1.00 0.00 46 ILE A O 12
ATOM 19433 N N . THR A 1 69 ? 23.095 7.328 -20.764 1.00 0.00 47 THR A N 12
ATOM 19434 C CA . THR A 1 69 ? 22.301 8.418 -20.230 1.00 0.00 47 THR A CA 12
ATOM 19435 C C . THR A 1 69 ? 22.046 8.236 -18.736 1.00 0.00 47 THR A C 12
ATOM 19436 O O . THR A 1 69 ? 21.729 7.133 -18.283 1.00 0.00 47 THR A O 12
ATOM 19447 N N . PRO A 1 70 ? 22.219 9.314 -17.949 1.00 0.00 48 PRO A N 12
ATOM 19448 C CA . PRO A 1 70 ? 21.871 9.323 -16.526 1.00 0.00 48 PRO A CA 12
ATOM 19449 C C . PRO A 1 70 ? 20.440 8.846 -16.306 1.00 0.00 48 PRO A C 12
ATOM 19450 O O . PRO A 1 70 ? 19.500 9.381 -16.902 1.00 0.00 48 PRO A O 12
ATOM 19461 N N . THR A 1 71 ? 20.279 7.848 -15.449 1.00 0.00 49 THR A N 12
ATOM 19462 C CA . THR A 1 71 ? 18.989 7.200 -15.255 1.00 0.00 49 THR A CA 12
ATOM 19463 C C . THR A 1 71 ? 17.930 8.171 -14.729 1.00 0.00 49 THR A C 12
ATOM 19464 O O . THR A 1 71 ? 16.738 7.969 -14.958 1.00 0.00 49 THR A O 12
ATOM 19475 N N . SER A 1 72 ? 18.359 9.224 -14.042 1.00 0.00 50 SER A N 12
ATOM 19476 C CA . SER A 1 72 ? 17.430 10.209 -13.508 1.00 0.00 50 SER A CA 12
ATOM 19477 C C . SER A 1 72 ? 16.708 10.942 -14.636 1.00 0.00 50 SER A C 12
ATOM 19478 O O . SER A 1 72 ? 15.498 11.137 -14.579 1.00 0.00 50 SER A O 12
ATOM 19486 N N . GLU A 1 73 ? 17.447 11.326 -15.673 1.00 0.00 51 GLU A N 12
ATOM 19487 C CA . GLU A 1 73 ? 16.865 12.069 -16.786 1.00 0.00 51 GLU A CA 12
ATOM 19488 C C . GLU A 1 73 ? 16.297 11.105 -17.826 1.00 0.00 51 GLU A C 12
ATOM 19489 O O . GLU A 1 73 ? 15.515 11.490 -18.696 1.00 0.00 51 GLU A O 12
ATOM 19501 N N . PHE A 1 74 ? 16.680 9.840 -17.710 1.00 0.00 52 PHE A N 12
ATOM 19502 C CA . PHE A 1 74 ? 16.231 8.804 -18.633 1.00 0.00 52 PHE A CA 12
ATOM 19503 C C . PHE A 1 74 ? 14.731 8.551 -18.479 1.00 0.00 52 PHE A C 12
ATOM 19504 O O . PHE A 1 74 ? 14.062 8.115 -19.418 1.00 0.00 52 PHE A O 12
ATOM 19521 N N . VAL A 1 75 ? 14.202 8.847 -17.298 1.00 0.00 53 VAL A N 12
ATOM 19522 C CA . VAL A 1 75 ? 12.802 8.575 -17.009 1.00 0.00 53 VAL A CA 12
ATOM 19523 C C . VAL A 1 75 ? 11.906 9.736 -17.440 1.00 0.00 53 VAL A C 12
ATOM 19524 O O . VAL A 1 75 ? 10.679 9.659 -17.341 1.00 0.00 53 VAL A O 12
ATOM 19537 N N . TRP A 1 76 ? 12.518 10.805 -17.922 1.00 0.00 54 TRP A N 12
ATOM 19538 C CA . TRP A 1 76 ? 11.768 11.975 -18.344 1.00 0.00 54 TRP A CA 12
ATOM 19539 C C . TRP A 1 76 ? 11.593 11.986 -19.856 1.00 0.00 54 TRP A C 12
ATOM 19540 O O . TRP A 1 76 ? 12.569 12.025 -20.608 1.00 0.00 54 TRP A O 12
ATOM 19561 N N . SER A 1 77 ? 10.346 11.939 -20.293 1.00 0.00 55 SER A N 12
ATOM 19562 C CA . SER A 1 77 ? 10.030 11.975 -21.709 1.00 0.00 55 SER A CA 12
ATOM 19563 C C . SER A 1 77 ? 9.821 13.417 -22.166 1.00 0.00 55 SER A C 12
ATOM 19564 O O . SER A 1 77 ? 8.868 14.077 -21.743 1.00 0.00 55 SER A O 12
ATOM 19572 N N . SER A 1 78 ? 10.724 13.905 -23.009 1.00 0.00 56 SER A N 12
ATOM 19573 C CA . SER A 1 78 ? 10.637 15.261 -23.535 1.00 0.00 56 SER A CA 12
ATOM 19574 C C . SER A 1 78 ? 9.403 15.413 -24.423 1.00 0.00 56 SER A C 12
ATOM 19575 O O . SER A 1 78 ? 9.218 14.652 -25.376 1.00 0.00 56 SER A O 12
ATOM 19583 N N . VAL A 1 79 ? 8.555 16.384 -24.102 1.00 0.00 57 VAL A N 12
ATOM 19584 C CA . VAL A 1 79 ? 7.315 16.580 -24.844 1.00 0.00 57 VAL A CA 12
ATOM 19585 C C . VAL A 1 79 ? 7.292 17.916 -25.584 1.00 0.00 57 VAL A C 12
ATOM 19586 O O . VAL A 1 79 ? 6.265 18.299 -26.147 1.00 0.00 57 VAL A O 12
ATOM 19599 N N . ARG A 1 80 ? 8.417 18.624 -25.588 1.00 0.00 58 ARG A N 12
ATOM 19600 C CA . ARG A 1 80 ? 8.502 19.903 -26.286 1.00 0.00 58 ARG A CA 12
ATOM 19601 C C . ARG A 1 80 ? 9.955 20.344 -26.426 1.00 0.00 58 ARG A C 12
ATOM 19602 O O . ARG A 1 80 ? 10.557 20.204 -27.491 1.00 0.00 58 ARG A O 12
ATOM 19623 N N . ASP A 1 81 ? 10.516 20.855 -25.337 1.00 0.00 59 ASP A N 12
ATOM 19624 C CA . ASP A 1 81 ? 11.889 21.344 -25.329 1.00 0.00 59 ASP A CA 12
ATOM 19625 C C . ASP A 1 81 ? 12.595 20.860 -24.072 1.00 0.00 59 ASP A C 12
ATOM 19626 O O . ASP A 1 81 ? 13.225 19.803 -24.066 1.00 0.00 59 ASP A O 12
ATOM 19635 N N . ASP A 1 82 ? 12.459 21.630 -23.003 1.00 0.00 60 ASP A N 12
ATOM 19636 C CA . ASP A 1 82 ? 12.999 21.251 -21.704 1.00 0.00 60 ASP A CA 12
ATOM 19637 C C . ASP A 1 82 ? 11.920 20.577 -20.866 1.00 0.00 60 ASP A C 12
ATOM 19638 O O . ASP A 1 82 ? 12.216 19.794 -19.967 1.00 0.00 60 ASP A O 12
ATOM 19647 N N . VAL A 1 83 ? 10.662 20.861 -21.193 1.00 0.00 61 VAL A N 12
ATOM 19648 C CA . VAL A 1 83 ? 9.546 20.277 -20.467 1.00 0.00 61 VAL A CA 12
ATOM 19649 C C . VAL A 1 83 ? 9.441 18.783 -20.762 1.00 0.00 61 VAL A C 12
ATOM 19650 O O . VAL A 1 83 ? 9.304 18.355 -21.916 1.00 0.00 61 VAL A O 12
ATOM 19663 N N . MET A 1 84 ? 9.547 17.996 -19.709 1.00 0.00 62 MET A N 12
ATOM 19664 C CA . MET A 1 84 ? 9.499 16.552 -19.818 1.00 0.00 62 MET A CA 12
ATOM 19665 C C . MET A 1 84 ? 8.441 16.007 -18.872 1.00 0.00 62 MET A C 12
ATOM 19666 O O . MET A 1 84 ? 8.164 16.605 -17.831 1.00 0.00 62 MET A O 12
ATOM 19680 N N . ARG A 1 85 ? 7.831 14.896 -19.241 1.00 0.00 63 ARG A N 12
ATOM 19681 C CA . ARG A 1 85 ? 6.872 14.242 -18.368 1.00 0.00 63 ARG A CA 12
ATOM 19682 C C . ARG A 1 85 ? 7.446 12.924 -17.881 1.00 0.00 63 ARG A C 12
ATOM 19683 O O . ARG A 1 85 ? 8.214 12.277 -18.595 1.00 0.00 63 ARG A O 12
ATOM 19704 N N . LEU A 1 86 ? 7.103 12.550 -16.660 1.00 0.00 64 LEU A N 12
ATOM 19705 C CA . LEU A 1 86 ? 7.547 11.286 -16.101 1.00 0.00 64 LEU A CA 12
ATOM 19706 C C . LEU A 1 86 ? 6.975 10.146 -16.929 1.00 0.00 64 LEU A C 12
ATOM 19707 O O . LEU A 1 86 ? 5.768 9.905 -16.928 1.00 0.00 64 LEU A O 12
ATOM 19723 N N . GLY A 1 87 ? 7.845 9.467 -17.648 1.00 0.00 65 GLY A N 12
ATOM 19724 C CA . GLY A 1 87 ? 7.414 8.379 -18.486 1.00 0.00 65 GLY A CA 12
ATOM 19725 C C . GLY A 1 87 ? 7.371 7.084 -17.720 1.00 0.00 65 GLY A C 12
ATOM 19726 O O . GLY A 1 87 ? 8.371 6.665 -17.162 1.00 0.00 65 GLY A O 12
ATOM 19730 N N . ARG A 1 88 ? 6.209 6.466 -17.637 1.00 0.00 66 ARG A N 12
ATOM 19731 C CA . ARG A 1 88 ? 6.105 5.167 -16.991 1.00 0.00 66 ARG A CA 12
ATOM 19732 C C . ARG A 1 88 ? 6.766 4.079 -17.839 1.00 0.00 66 ARG A C 12
ATOM 19733 O O . ARG A 1 88 ? 6.991 2.966 -17.371 1.00 0.00 66 ARG A O 12
ATOM 19754 N N . GLU A 1 89 ? 7.068 4.411 -19.091 1.00 0.00 67 GLU A N 12
ATOM 19755 C CA . GLU A 1 89 ? 7.670 3.458 -20.020 1.00 0.00 67 GLU A CA 12
ATOM 19756 C C . GLU A 1 89 ? 9.079 3.027 -19.591 1.00 0.00 67 GLU A C 12
ATOM 19757 O O . GLU A 1 89 ? 9.515 1.922 -19.920 1.00 0.00 67 GLU A O 12
ATOM 19769 N N . GLN A 1 90 ? 9.788 3.883 -18.857 1.00 0.00 68 GLN A N 12
ATOM 19770 C CA . GLN A 1 90 ? 11.096 3.518 -18.309 1.00 0.00 68 GLN A CA 12
ATOM 19771 C C . GLN A 1 90 ? 10.967 2.398 -17.279 1.00 0.00 68 GLN A C 12
ATOM 19772 O O . GLN A 1 90 ? 11.873 1.576 -17.123 1.00 0.00 68 GLN A O 12
ATOM 19786 N N . LEU A 1 91 ? 9.827 2.359 -16.594 1.00 0.00 69 LEU A N 12
ATOM 19787 C CA . LEU A 1 91 ? 9.567 1.347 -15.577 1.00 0.00 69 LEU A CA 12
ATOM 19788 C C . LEU A 1 91 ? 9.597 -0.050 -16.184 1.00 0.00 69 LEU A C 12
ATOM 19789 O O . LEU A 1 91 ? 9.973 -1.009 -15.524 1.00 0.00 69 LEU A O 12
ATOM 19805 N N . GLN A 1 92 ? 9.212 -0.152 -17.451 1.00 0.00 70 GLN A N 12
ATOM 19806 C CA . GLN A 1 92 ? 9.225 -1.429 -18.150 1.00 0.00 70 GLN A CA 12
ATOM 19807 C C . GLN A 1 92 ? 10.661 -1.889 -18.388 1.00 0.00 70 GLN A C 12
ATOM 19808 O O . GLN A 1 92 ? 10.957 -3.083 -18.346 1.00 0.00 70 GLN A O 12
ATOM 19822 N N . ILE A 1 93 ? 11.553 -0.931 -18.616 1.00 0.00 71 ILE A N 12
ATOM 19823 C CA . ILE A 1 93 ? 12.962 -1.230 -18.844 1.00 0.00 71 ILE A CA 12
ATOM 19824 C C . ILE A 1 93 ? 13.633 -1.633 -17.537 1.00 0.00 71 ILE A C 12
ATOM 19825 O O . ILE A 1 93 ? 14.334 -2.646 -17.469 1.00 0.00 71 ILE A O 12
ATOM 19841 N N . LEU A 1 94 ? 13.403 -0.836 -16.499 1.00 0.00 72 LEU A N 12
ATOM 19842 C CA . LEU A 1 94 ? 13.950 -1.109 -15.173 1.00 0.00 72 LEU A CA 12
ATOM 19843 C C . LEU A 1 94 ? 13.373 -2.396 -14.601 1.00 0.00 72 LEU A C 12
ATOM 19844 O O . LEU A 1 94 ? 14.007 -3.071 -13.798 1.00 0.00 72 LEU A O 12
ATOM 19860 N N . LEU A 1 95 ? 12.167 -2.723 -15.032 1.00 0.00 73 LEU A N 12
ATOM 19861 C CA . LEU A 1 95 ? 11.455 -3.906 -14.566 1.00 0.00 73 LEU A CA 12
ATOM 19862 C C . LEU A 1 95 ? 12.257 -5.188 -14.799 1.00 0.00 73 LEU A C 12
ATOM 19863 O O . LEU A 1 95 ? 12.124 -6.156 -14.052 1.00 0.00 73 LEU A O 12
ATOM 19879 N N . GLU A 1 96 ? 13.100 -5.192 -15.825 1.00 0.00 74 GLU A N 12
ATOM 19880 C CA . GLU A 1 96 ? 13.921 -6.360 -16.121 1.00 0.00 74 GLU A CA 12
ATOM 19881 C C . GLU A 1 96 ? 15.170 -6.390 -15.244 1.00 0.00 74 GLU A C 12
ATOM 19882 O O . GLU A 1 96 ? 15.853 -7.409 -15.152 1.00 0.00 74 GLU A O 12
ATOM 19894 N N . GLN A 1 97 ? 15.458 -5.275 -14.589 1.00 0.00 75 GLN A N 12
ATOM 19895 C CA . GLN A 1 97 ? 16.631 -5.166 -13.735 1.00 0.00 75 GLN A CA 12
ATOM 19896 C C . GLN A 1 97 ? 16.213 -4.791 -12.315 1.00 0.00 75 GLN A C 12
ATOM 19897 O O . GLN A 1 97 ? 16.110 -3.614 -11.979 1.00 0.00 75 GLN A O 12
ATOM 19911 N N . ASN A 1 98 ? 15.974 -5.800 -11.484 1.00 0.00 76 ASN A N 12
ATOM 19912 C CA . ASN A 1 98 ? 15.457 -5.587 -10.124 1.00 0.00 76 ASN A CA 12
ATOM 19913 C C . ASN A 1 98 ? 16.566 -5.167 -9.158 1.00 0.00 76 ASN A C 12
ATOM 19914 O O . ASN A 1 98 ? 16.541 -5.503 -7.973 1.00 0.00 76 ASN A O 12
ATOM 19925 N N . ILE A 1 99 ? 17.514 -4.397 -9.663 1.00 0.00 77 ILE A N 12
ATOM 19926 C CA . ILE A 1 99 ? 18.641 -3.938 -8.868 1.00 0.00 77 ILE A CA 12
ATOM 19927 C C . ILE A 1 99 ? 18.368 -2.561 -8.262 1.00 0.00 77 ILE A C 12
ATOM 19928 O O . ILE A 1 99 ? 19.168 -1.636 -8.402 1.00 0.00 77 ILE A O 12
ATOM 19944 N N . ASN A 1 100 ? 17.241 -2.444 -7.567 1.00 0.00 78 ASN A N 12
ATOM 19945 C CA . ASN A 1 100 ? 16.833 -1.179 -6.955 1.00 0.00 78 ASN A CA 12
ATOM 19946 C C . ASN A 1 100 ? 17.881 -0.676 -5.971 1.00 0.00 78 ASN A C 12
ATOM 19947 O O . ASN A 1 100 ? 18.054 0.528 -5.806 1.00 0.00 78 ASN A O 12
ATOM 19958 N N . GLU A 1 101 ? 18.583 -1.601 -5.330 1.00 0.00 79 GLU A N 12
ATOM 19959 C CA . GLU A 1 101 ? 19.651 -1.246 -4.400 1.00 0.00 79 GLU A CA 12
ATOM 19960 C C . GLU A 1 101 ? 20.833 -0.627 -5.139 1.00 0.00 79 GLU A C 12
ATOM 19961 O O . GLU A 1 101 ? 21.564 0.204 -4.597 1.00 0.00 79 GLU A O 12
ATOM 19973 N N . ARG A 1 102 ? 21.002 -1.033 -6.386 1.00 0.00 80 ARG A N 12
ATOM 19974 C CA . ARG A 1 102 ? 22.133 -0.607 -7.192 1.00 0.00 80 ARG A CA 12
ATOM 19975 C C . ARG A 1 102 ? 21.875 0.776 -7.786 1.00 0.00 80 ARG A C 12
ATOM 19976 O O . ARG A 1 102 ? 22.685 1.689 -7.642 1.00 0.00 80 ARG A O 12
ATOM 19997 N N . LEU A 1 103 ? 20.726 0.922 -8.434 1.00 0.00 81 LEU A N 12
ATOM 19998 C CA . LEU A 1 103 ? 20.403 2.137 -9.179 1.00 0.00 81 LEU A CA 12
ATOM 19999 C C . LEU A 1 103 ? 19.701 3.165 -8.289 1.00 0.00 81 LEU A C 12
ATOM 20000 O O . LEU A 1 103 ? 19.713 4.363 -8.575 1.00 0.00 81 LEU A O 12
ATOM 20016 N N . ASN A 1 104 ? 19.099 2.675 -7.207 1.00 0.00 82 ASN A N 12
ATOM 20017 C CA . ASN A 1 104 ? 18.332 3.503 -6.273 1.00 0.00 82 ASN A CA 12
ATOM 20018 C C . ASN A 1 104 ? 17.107 4.105 -6.953 1.00 0.00 82 ASN A C 12
ATOM 20019 O O . ASN A 1 104 ? 17.143 5.225 -7.469 1.00 0.00 82 ASN A O 12
ATOM 20030 N N . ILE A 1 105 ? 16.028 3.337 -6.973 1.00 0.00 83 ILE A N 12
ATOM 20031 C CA . ILE A 1 105 ? 14.766 3.804 -7.523 1.00 0.00 83 ILE A CA 12
ATOM 20032 C C . ILE A 1 105 ? 13.961 4.490 -6.426 1.00 0.00 83 ILE A C 12
ATOM 20033 O O . ILE A 1 105 ? 13.833 3.956 -5.320 1.00 0.00 83 ILE A O 12
ATOM 20049 N N . GLY A 1 106 ? 13.443 5.675 -6.736 1.00 0.00 84 GLY A N 12
ATOM 20050 C CA . GLY A 1 106 ? 12.712 6.462 -5.759 1.00 0.00 84 GLY A CA 12
ATOM 20051 C C . GLY A 1 106 ? 11.531 5.724 -5.161 1.00 0.00 84 GLY A C 12
ATOM 20052 O O . GLY A 1 106 ? 10.874 4.933 -5.838 1.00 0.00 84 GLY A O 12
ATOM 20056 N N . GLU A 1 107 ? 11.260 6.007 -3.893 1.00 0.00 85 GLU A N 12
ATOM 20057 C CA . GLU A 1 107 ? 10.184 5.359 -3.148 1.00 0.00 85 GLU A CA 12
ATOM 20058 C C . GLU A 1 107 ? 8.824 5.474 -3.862 1.00 0.00 85 GLU A C 12
ATOM 20059 O O . GLU A 1 107 ? 8.198 4.453 -4.151 1.00 0.00 85 GLU A O 12
ATOM 20071 N N . PRO A 1 108 ? 8.341 6.694 -4.189 1.00 0.00 86 PRO A N 12
ATOM 20072 C CA . PRO A 1 108 ? 7.030 6.865 -4.823 1.00 0.00 86 PRO A CA 12
ATOM 20073 C C . PRO A 1 108 ? 7.009 6.411 -6.286 1.00 0.00 86 PRO A C 12
ATOM 20074 O O . PRO A 1 108 ? 5.971 6.456 -6.945 1.00 0.00 86 PRO A O 12
ATOM 20085 N N . LEU A 1 109 ? 8.152 5.963 -6.793 1.00 0.00 87 LEU A N 12
ATOM 20086 C CA . LEU A 1 109 ? 8.225 5.443 -8.155 1.00 0.00 87 LEU A CA 12
ATOM 20087 C C . LEU A 1 109 ? 7.570 4.068 -8.219 1.00 0.00 87 LEU A C 12
ATOM 20088 O O . LEU A 1 109 ? 7.023 3.673 -9.250 1.00 0.00 87 LEU A O 12
ATOM 20104 N N . LEU A 1 110 ? 7.612 3.354 -7.097 1.00 0.00 88 LEU A N 12
ATOM 20105 C CA . LEU A 1 110 ? 7.009 2.029 -7.006 1.00 0.00 88 LEU A CA 12
ATOM 20106 C C . LEU A 1 110 ? 5.493 2.116 -7.137 1.00 0.00 88 LEU A C 12
ATOM 20107 O O . LEU A 1 110 ? 4.879 1.345 -7.877 1.00 0.00 88 LEU A O 12
ATOM 20123 N N . VAL A 1 111 ? 4.890 3.060 -6.424 1.00 0.00 89 VAL A N 12
ATOM 20124 C CA . VAL A 1 111 ? 3.446 3.240 -6.479 1.00 0.00 89 VAL A CA 12
ATOM 20125 C C . VAL A 1 111 ? 3.020 3.840 -7.817 1.00 0.00 89 VAL A C 12
ATOM 20126 O O . VAL A 1 111 ? 1.955 3.508 -8.337 1.00 0.00 89 VAL A O 12
ATOM 20139 N N . TYR A 1 112 ? 3.862 4.710 -8.375 1.00 0.00 90 TYR A N 12
ATOM 20140 C CA . TYR A 1 112 ? 3.617 5.279 -9.700 1.00 0.00 90 TYR A CA 12
ATOM 20141 C C . TYR A 1 112 ? 3.537 4.159 -10.743 1.00 0.00 90 TYR A C 12
ATOM 20142 O O . TYR A 1 112 ? 2.759 4.226 -11.699 1.00 0.00 90 TYR A O 12
ATOM 20160 N N . LEU A 1 113 ? 4.356 3.128 -10.541 1.00 0.00 91 LEU A N 12
ATOM 20161 C CA . LEU A 1 113 ? 4.358 1.953 -11.404 1.00 0.00 91 LEU A CA 12
ATOM 20162 C C . LEU A 1 113 ? 3.052 1.182 -11.236 1.00 0.00 91 LEU A C 12
ATOM 20163 O O . LEU A 1 113 ? 2.382 0.858 -12.219 1.00 0.00 91 LEU A O 12
ATOM 20179 N N . ARG A 1 114 ? 2.699 0.904 -9.983 1.00 0.00 92 ARG A N 12
ATOM 20180 C CA . ARG A 1 114 ? 1.487 0.153 -9.661 1.00 0.00 92 ARG A CA 12
ATOM 20181 C C . ARG A 1 114 ? 0.259 0.805 -10.287 1.00 0.00 92 ARG A C 12
ATOM 20182 O O . ARG A 1 114 ? -0.502 0.155 -11.002 1.00 0.00 92 ARG A O 12
ATOM 20203 N N . ARG A 1 115 ? 0.078 2.089 -10.019 1.00 0.00 93 ARG A N 12
ATOM 20204 C CA . ARG A 1 115 ? -0.988 2.861 -10.640 1.00 0.00 93 ARG A CA 12
ATOM 20205 C C . ARG A 1 115 ? -0.759 4.340 -10.405 1.00 0.00 93 ARG A C 12
ATOM 20206 O O . ARG A 1 115 ? -0.794 4.815 -9.271 1.00 0.00 93 ARG A O 12
ATOM 20227 N N . GLN A 1 116 ? -0.521 5.061 -11.483 1.00 0.00 94 GLN A N 12
ATOM 20228 C CA . GLN A 1 116 ? -0.239 6.480 -11.403 1.00 0.00 94 GLN A CA 12
ATOM 20229 C C . GLN A 1 116 ? -1.525 7.276 -11.216 1.00 0.00 94 GLN A C 12
ATOM 20230 O O . GLN A 1 116 ? -2.445 7.207 -12.032 1.00 0.00 94 GLN A O 12
ATOM 20244 N N . ASP A 1 117 ? -1.595 8.009 -10.120 1.00 0.00 95 ASP A N 12
ATOM 20245 C CA . ASP A 1 117 ? -2.731 8.884 -9.868 1.00 0.00 95 ASP A CA 12
ATOM 20246 C C . ASP A 1 117 ? -2.617 10.115 -10.752 1.00 0.00 95 ASP A C 12
ATOM 20247 O O . ASP A 1 117 ? -3.613 10.734 -11.124 1.00 0.00 95 ASP A O 12
ATOM 20256 N N . LEU A 1 118 ? -1.382 10.454 -11.088 1.00 0.00 96 LEU A N 12
ATOM 20257 C CA . LEU A 1 118 ? -1.103 11.494 -12.059 1.00 0.00 96 LEU A CA 12
ATOM 20258 C C . LEU A 1 118 ? -0.795 10.850 -13.403 1.00 0.00 96 LEU A C 12
ATOM 20259 O O . LEU A 1 118 ? 0.098 10.012 -13.492 1.00 0.00 96 LEU A O 12
ATOM 20275 N N . PRO A 1 119 ? -1.540 11.215 -14.458 1.00 0.00 97 PRO A N 12
ATOM 20276 C CA . PRO A 1 119 ? -1.343 10.653 -15.802 1.00 0.00 97 PRO A CA 12
ATOM 20277 C C . PRO A 1 119 ? 0.067 10.904 -16.323 1.00 0.00 97 PRO A C 12
ATOM 20278 O O . PRO A 1 119 ? 0.606 10.119 -17.105 1.00 0.00 97 PRO A O 12
ATOM 20289 N N . GLU A 1 120 ? 0.648 12.012 -15.889 1.00 0.00 98 GLU A N 12
ATOM 20290 C CA . GLU A 1 120 ? 2.016 12.352 -16.232 1.00 0.00 98 GLU A CA 12
ATOM 20291 C C . GLU A 1 120 ? 2.514 13.480 -15.344 1.00 0.00 98 GLU A C 12
ATOM 20292 O O . GLU A 1 120 ? 1.900 14.545 -15.267 1.00 0.00 98 GLU A O 12
ATOM 20304 N N . ILE A 1 121 ? 3.603 13.229 -14.642 1.00 0.00 99 ILE A N 12
ATOM 20305 C CA . ILE A 1 121 ? 4.237 14.264 -13.847 1.00 0.00 99 ILE A CA 12
ATOM 20306 C C . ILE A 1 121 ? 5.052 15.167 -14.759 1.00 0.00 99 ILE A C 12
ATOM 20307 O O . ILE A 1 121 ? 6.030 14.728 -15.364 1.00 0.00 99 ILE A O 12
ATOM 20323 N N . THR A 1 122 ? 4.637 16.415 -14.876 1.00 0.00 100 THR A N 12
ATOM 20324 C CA . THR A 1 122 ? 5.284 17.342 -15.782 1.00 0.00 100 THR A CA 12
ATOM 20325 C C . THR A 1 122 ? 6.332 18.174 -15.068 1.00 0.00 100 THR A C 12
ATOM 20326 O O . THR A 1 122 ? 6.063 18.788 -14.033 1.00 0.00 100 THR A O 12
ATOM 20337 N N . ALA A 1 123 ? 7.530 18.182 -15.624 1.00 0.00 101 ALA A N 12
ATOM 20338 C CA . ALA A 1 123 ? 8.632 18.935 -15.058 1.00 0.00 101 ALA A CA 12
ATOM 20339 C C . ALA A 1 123 ? 9.312 19.769 -16.130 1.00 0.00 101 ALA A C 12
ATOM 20340 O O . ALA A 1 123 ? 9.675 19.261 -17.191 1.00 0.00 101 ALA A O 12
ATOM 20347 N N . GLN A 1 124 ? 9.452 21.053 -15.857 1.00 0.00 102 GLN A N 12
ATOM 20348 C CA . GLN A 1 124 ? 10.152 21.954 -16.754 1.00 0.00 102 GLN A CA 12
ATOM 20349 C C . GLN A 1 124 ? 10.845 23.039 -15.949 1.00 0.00 102 GLN A C 12
ATOM 20350 O O . GLN A 1 124 ? 10.290 23.547 -14.973 1.00 0.00 102 GLN A O 12
ATOM 20364 N N . ARG A 1 125 ? 12.060 23.379 -16.337 1.00 0.00 103 ARG A N 12
ATOM 20365 C CA . ARG A 1 125 ? 12.800 24.422 -15.651 1.00 0.00 103 ARG A CA 12
ATOM 20366 C C . ARG A 1 125 ? 12.627 25.747 -16.377 1.00 0.00 103 ARG A C 12
ATOM 20367 O O . ARG A 1 125 ? 11.896 25.841 -17.365 1.00 0.00 103 ARG A O 12
ATOM 20388 N N . GLN A 1 126 ? 13.301 26.763 -15.884 1.00 0.00 104 GLN A N 12
ATOM 20389 C CA . GLN A 1 126 ? 13.320 28.051 -16.540 1.00 0.00 104 GLN A CA 12
ATOM 20390 C C . GLN A 1 126 ? 14.734 28.610 -16.504 1.00 0.00 104 GLN A C 12
ATOM 20391 O O . GLN A 1 126 ? 15.625 28.012 -15.895 1.00 0.00 104 GLN A O 12
ATOM 20405 N N . LEU A 1 127 ? 14.942 29.738 -17.160 1.00 0.00 105 LEU A N 12
ATOM 20406 C CA . LEU A 1 127 ? 16.250 30.381 -17.171 1.00 0.00 105 LEU A CA 12
ATOM 20407 C C . LEU A 1 127 ? 16.291 31.472 -16.104 1.00 0.00 105 LEU A C 12
ATOM 20408 O O . LEU A 1 127 ? 17.093 32.404 -16.159 1.00 0.00 105 LEU A O 12
ATOM 20424 N N . ARG A 1 128 ? 15.411 31.330 -15.127 1.00 0.00 106 ARG A N 12
ATOM 20425 C CA . ARG A 1 128 ? 15.299 32.276 -14.034 1.00 0.00 106 ARG A CA 12
ATOM 20426 C C . ARG A 1 128 ? 15.539 31.552 -12.718 1.00 0.00 106 ARG A C 12
ATOM 20427 O O . ARG A 1 128 ? 16.632 31.711 -12.140 1.00 0.00 106 ARG A O 12
ATOM 20449 N N . MET A 1 23 ? 3.522 2.178 -1.522 1.00 0.00 1 MET A N 13
ATOM 20450 C CA . MET A 1 23 ? 2.284 1.789 -2.240 1.00 0.00 1 MET A CA 13
ATOM 20451 C C . MET A 1 23 ? 1.456 3.018 -2.598 1.00 0.00 1 MET A C 13
ATOM 20452 O O . MET A 1 23 ? 0.996 3.156 -3.730 1.00 0.00 1 MET A O 13
ATOM 20466 N N . SER A 1 24 ? 1.267 3.904 -1.629 1.00 0.00 2 SER A N 13
ATOM 20467 C CA . SER A 1 24 ? 0.496 5.122 -1.842 1.00 0.00 2 SER A CA 13
ATOM 20468 C C . SER A 1 24 ? 1.256 6.090 -2.750 1.00 0.00 2 SER A C 13
ATOM 20469 O O . SER A 1 24 ? 2.481 6.197 -2.665 1.00 0.00 2 SER A O 13
ATOM 20477 N N . ILE A 1 25 ? 0.532 6.781 -3.624 1.00 0.00 3 ILE A N 13
ATOM 20478 C CA . ILE A 1 25 ? 1.149 7.747 -4.525 1.00 0.00 3 ILE A CA 13
ATOM 20479 C C . ILE A 1 25 ? 1.611 8.970 -3.736 1.00 0.00 3 ILE A C 13
ATOM 20480 O O . ILE A 1 25 ? 0.938 9.405 -2.798 1.00 0.00 3 ILE A O 13
ATOM 20496 N N . THR A 1 26 ? 2.756 9.513 -4.108 1.00 0.00 4 THR A N 13
ATOM 20497 C CA . THR A 1 26 ? 3.366 10.597 -3.361 1.00 0.00 4 THR A CA 13
ATOM 20498 C C . THR A 1 26 ? 3.069 11.965 -3.976 1.00 0.00 4 THR A C 13
ATOM 20499 O O . THR A 1 26 ? 2.467 12.070 -5.047 1.00 0.00 4 THR A O 13
ATOM 20510 N N . SER A 1 27 ? 3.503 12.999 -3.271 1.00 0.00 5 SER A N 13
ATOM 20511 C CA . SER A 1 27 ? 3.427 14.375 -3.736 1.00 0.00 5 SER A CA 13
ATOM 20512 C C . SER A 1 27 ? 4.582 14.666 -4.696 1.00 0.00 5 SER A C 13
ATOM 20513 O O . SER A 1 27 ? 5.218 13.736 -5.201 1.00 0.00 5 SER A O 13
ATOM 20521 N N . THR A 1 28 ? 4.830 15.953 -4.955 1.00 0.00 6 THR A N 13
ATOM 20522 C CA . THR A 1 28 ? 5.873 16.409 -5.883 1.00 0.00 6 THR A CA 13
ATOM 20523 C C . THR A 1 28 ? 7.227 15.711 -5.641 1.00 0.00 6 THR A C 13
ATOM 20524 O O . THR A 1 28 ? 8.087 15.691 -6.525 1.00 0.00 6 THR A O 13
ATOM 20535 N N . ASP A 1 29 ? 7.407 15.146 -4.443 1.00 0.00 7 ASP A N 13
ATOM 20536 C CA . ASP A 1 29 ? 8.602 14.363 -4.107 1.00 0.00 7 ASP A CA 13
ATOM 20537 C C . ASP A 1 29 ? 8.882 13.306 -5.177 1.00 0.00 7 ASP A C 13
ATOM 20538 O O . ASP A 1 29 ? 10.033 12.953 -5.425 1.00 0.00 7 ASP A O 13
ATOM 20547 N N . ILE A 1 30 ? 7.817 12.819 -5.813 1.00 0.00 8 ILE A N 13
ATOM 20548 C CA . ILE A 1 30 ? 7.925 11.809 -6.864 1.00 0.00 8 ILE A CA 13
ATOM 20549 C C . ILE A 1 30 ? 8.810 12.302 -8.014 1.00 0.00 8 ILE A C 13
ATOM 20550 O O . ILE A 1 30 ? 9.557 11.529 -8.612 1.00 0.00 8 ILE A O 13
ATOM 20566 N N . CYS A 1 31 ? 8.743 13.598 -8.290 1.00 0.00 9 CYS A N 13
ATOM 20567 C CA . CYS A 1 31 ? 9.529 14.204 -9.354 1.00 0.00 9 CYS A CA 13
ATOM 20568 C C . CYS A 1 31 ? 10.992 14.323 -8.940 1.00 0.00 9 CYS A C 13
ATOM 20569 O O . CYS A 1 31 ? 11.897 14.088 -9.740 1.00 0.00 9 CYS A O 13
ATOM 20577 N N . GLN A 1 32 ? 11.217 14.673 -7.680 1.00 0.00 10 GLN A N 13
ATOM 20578 C CA . GLN A 1 32 ? 12.568 14.892 -7.178 1.00 0.00 10 GLN A CA 13
ATOM 20579 C C . GLN A 1 32 ? 13.301 13.568 -6.989 1.00 0.00 10 GLN A C 13
ATOM 20580 O O . GLN A 1 32 ? 14.499 13.469 -7.254 1.00 0.00 10 GLN A O 13
ATOM 20594 N N . ALA A 1 33 ? 12.569 12.548 -6.554 1.00 0.00 11 ALA A N 13
ATOM 20595 C CA . ALA A 1 33 ? 13.150 11.233 -6.302 1.00 0.00 11 ALA A CA 13
ATOM 20596 C C . ALA A 1 33 ? 13.671 10.596 -7.588 1.00 0.00 11 ALA A C 13
ATOM 20597 O O . ALA A 1 33 ? 14.493 9.681 -7.549 1.00 0.00 11 ALA A O 13
ATOM 20604 N N . ALA A 1 34 ? 13.195 11.089 -8.725 1.00 0.00 12 ALA A N 13
ATOM 20605 C CA . ALA A 1 34 ? 13.640 10.595 -10.021 1.00 0.00 12 ALA A CA 13
ATOM 20606 C C . ALA A 1 34 ? 15.079 11.020 -10.308 1.00 0.00 12 ALA A C 13
ATOM 20607 O O . ALA A 1 34 ? 15.738 10.462 -11.183 1.00 0.00 12 ALA A O 13
ATOM 20614 N N . ASP A 1 35 ? 15.565 12.006 -9.565 1.00 0.00 13 ASP A N 13
ATOM 20615 C CA . ASP A 1 35 ? 16.931 12.487 -9.742 1.00 0.00 13 ASP A CA 13
ATOM 20616 C C . ASP A 1 35 ? 17.864 11.784 -8.762 1.00 0.00 13 ASP A C 13
ATOM 20617 O O . ASP A 1 35 ? 19.087 11.900 -8.844 1.00 0.00 13 ASP A O 13
ATOM 20626 N N . ALA A 1 36 ? 17.271 11.039 -7.834 1.00 0.00 14 ALA A N 13
ATOM 20627 C CA . ALA A 1 36 ? 18.034 10.301 -6.833 1.00 0.00 14 ALA A CA 13
ATOM 20628 C C . ALA A 1 36 ? 18.554 8.988 -7.408 1.00 0.00 14 ALA A C 13
ATOM 20629 O O . ALA A 1 36 ? 19.342 8.282 -6.772 1.00 0.00 14 ALA A O 13
ATOM 20636 N N . LEU A 1 37 ? 18.100 8.665 -8.612 1.00 0.00 15 LEU A N 13
ATOM 20637 C CA . LEU A 1 37 ? 18.571 7.483 -9.317 1.00 0.00 15 LEU A CA 13
ATOM 20638 C C . LEU A 1 37 ? 20.029 7.688 -9.709 1.00 0.00 15 LEU A C 13
ATOM 20639 O O . LEU A 1 37 ? 20.394 8.764 -10.187 1.00 0.00 15 LEU A O 13
ATOM 20655 N N . LYS A 1 38 ? 20.864 6.680 -9.512 1.00 0.00 16 LYS A N 13
ATOM 20656 C CA . LYS A 1 38 ? 22.276 6.814 -9.844 1.00 0.00 16 LYS A CA 13
ATOM 20657 C C . LYS A 1 38 ? 22.776 5.615 -10.636 1.00 0.00 16 LYS A C 13
ATOM 20658 O O . LYS A 1 38 ? 22.501 4.463 -10.297 1.00 0.00 16 LYS A O 13
ATOM 20677 N N . GLY A 1 39 ? 23.504 5.901 -11.698 1.00 0.00 17 GLY A N 13
ATOM 20678 C CA . GLY A 1 39 ? 24.000 4.860 -12.568 1.00 0.00 17 GLY A CA 13
ATOM 20679 C C . GLY A 1 39 ? 23.719 5.173 -14.019 1.00 0.00 17 GLY A C 13
ATOM 20680 O O . GLY A 1 39 ? 22.931 6.069 -14.326 1.00 0.00 17 GLY A O 13
ATOM 20684 N N . PHE A 1 40 ? 24.359 4.448 -14.914 1.00 0.00 18 PHE A N 13
ATOM 20685 C CA . PHE A 1 40 ? 24.190 4.676 -16.336 1.00 0.00 18 PHE A CA 13
ATOM 20686 C C . PHE A 1 40 ? 23.494 3.489 -16.978 1.00 0.00 18 PHE A C 13
ATOM 20687 O O . PHE A 1 40 ? 23.787 2.341 -16.659 1.00 0.00 18 PHE A O 13
ATOM 20704 N N . VAL A 1 41 ? 22.554 3.765 -17.860 1.00 0.00 19 VAL A N 13
ATOM 20705 C CA . VAL A 1 41 ? 21.897 2.718 -18.615 1.00 0.00 19 VAL A CA 13
ATOM 20706 C C . VAL A 1 41 ? 22.425 2.738 -20.040 1.00 0.00 19 VAL A C 13
ATOM 20707 O O . VAL A 1 41 ? 22.381 3.774 -20.708 1.00 0.00 19 VAL A O 13
ATOM 20720 N N . GLY A 1 42 ? 22.936 1.610 -20.499 1.00 0.00 20 GLY A N 13
ATOM 20721 C CA . GLY A 1 42 ? 23.574 1.573 -21.794 1.00 0.00 20 GLY A CA 13
ATOM 20722 C C . GLY A 1 42 ? 23.295 0.293 -22.546 1.00 0.00 20 GLY A C 13
ATOM 20723 O O . GLY A 1 42 ? 22.848 -0.695 -21.962 1.00 0.00 20 GLY A O 13
ATOM 20727 N N . PHE A 1 43 ? 23.558 0.310 -23.841 1.00 0.00 21 PHE A N 13
ATOM 20728 C CA . PHE A 1 43 ? 23.315 -0.850 -24.679 1.00 0.00 21 PHE A CA 13
ATOM 20729 C C . PHE A 1 43 ? 24.604 -1.631 -24.889 1.00 0.00 21 PHE A C 13
ATOM 20730 O O . PHE A 1 43 ? 25.563 -1.121 -25.467 1.00 0.00 21 PHE A O 13
ATOM 20747 N N . ASN A 1 44 ? 24.623 -2.862 -24.404 1.00 0.00 22 ASN A N 13
ATOM 20748 C CA . ASN A 1 44 ? 25.761 -3.743 -24.610 1.00 0.00 22 ASN A CA 13
ATOM 20749 C C . ASN A 1 44 ? 25.548 -4.550 -25.881 1.00 0.00 22 ASN A C 13
ATOM 20750 O O . ASN A 1 44 ? 24.582 -5.303 -25.984 1.00 0.00 22 ASN A O 13
ATOM 20761 N N . ARG A 1 45 ? 26.451 -4.400 -26.838 1.00 0.00 23 ARG A N 13
ATOM 20762 C CA . ARG A 1 45 ? 26.267 -4.991 -28.158 1.00 0.00 23 ARG A CA 13
ATOM 20763 C C . ARG A 1 45 ? 26.604 -6.479 -28.152 1.00 0.00 23 ARG A C 13
ATOM 20764 O O . ARG A 1 45 ? 26.235 -7.208 -29.073 1.00 0.00 23 ARG A O 13
ATOM 20785 N N . LYS A 1 46 ? 27.299 -6.928 -27.114 1.00 0.00 24 LYS A N 13
ATOM 20786 C CA . LYS A 1 46 ? 27.682 -8.330 -27.010 1.00 0.00 24 LYS A CA 13
ATOM 20787 C C . LYS A 1 46 ? 26.468 -9.189 -26.678 1.00 0.00 24 LYS A C 13
ATOM 20788 O O . LYS A 1 46 ? 26.155 -10.136 -27.396 1.00 0.00 24 LYS A O 13
ATOM 20807 N N . THR A 1 47 ? 25.788 -8.854 -25.589 1.00 0.00 25 THR A N 13
ATOM 20808 C CA . THR A 1 47 ? 24.580 -9.567 -25.201 1.00 0.00 25 THR A CA 13
ATOM 20809 C C . THR A 1 47 ? 23.371 -8.995 -25.941 1.00 0.00 25 THR A C 13
ATOM 20810 O O . THR A 1 47 ? 22.306 -9.611 -25.987 1.00 0.00 25 THR A O 13
ATOM 20821 N N . GLY A 1 48 ? 23.550 -7.810 -26.518 1.00 0.00 26 GLY A N 13
ATOM 20822 C CA . GLY A 1 48 ? 22.504 -7.186 -27.305 1.00 0.00 26 GLY A CA 13
ATOM 20823 C C . GLY A 1 48 ? 21.357 -6.689 -26.450 1.00 0.00 26 GLY A C 13
ATOM 20824 O O . GLY A 1 48 ? 20.240 -6.516 -26.935 1.00 0.00 26 GLY A O 13
ATOM 20828 N N . ARG A 1 49 ? 21.629 -6.457 -25.175 1.00 0.00 27 ARG A N 13
ATOM 20829 C CA . ARG A 1 49 ? 20.590 -6.058 -24.235 1.00 0.00 27 ARG A CA 13
ATOM 20830 C C . ARG A 1 49 ? 20.844 -4.645 -23.732 1.00 0.00 27 ARG A C 13
ATOM 20831 O O . ARG A 1 49 ? 21.981 -4.165 -23.747 1.00 0.00 27 ARG A O 13
ATOM 20852 N N . TYR A 1 50 ? 19.786 -3.989 -23.284 1.00 0.00 28 TYR A N 13
ATOM 20853 C CA . TYR A 1 50 ? 19.895 -2.651 -22.731 1.00 0.00 28 TYR A CA 13
ATOM 20854 C C . TYR A 1 50 ? 19.985 -2.762 -21.215 1.00 0.00 28 TYR A C 13
ATOM 20855 O O . TYR A 1 50 ? 18.993 -3.048 -20.542 1.00 0.00 28 TYR A O 13
ATOM 20873 N N . ILE A 1 51 ? 21.179 -2.556 -20.684 1.00 0.00 29 ILE A N 13
ATOM 20874 C CA . ILE A 1 51 ? 21.460 -2.897 -19.297 1.00 0.00 29 ILE A CA 13
ATOM 20875 C C . ILE A 1 51 ? 21.951 -1.700 -18.496 1.00 0.00 29 ILE A C 13
ATOM 20876 O O . ILE A 1 51 ? 22.108 -0.601 -19.025 1.00 0.00 29 ILE A O 13
ATOM 20892 N N . VAL A 1 52 ? 22.197 -1.930 -17.216 1.00 0.00 30 VAL A N 13
ATOM 20893 C CA . VAL A 1 52 ? 22.659 -0.882 -16.326 1.00 0.00 30 VAL A CA 13
ATOM 20894 C C . VAL A 1 52 ? 24.129 -1.080 -15.971 1.00 0.00 30 VAL A C 13
ATOM 20895 O O . VAL A 1 52 ? 24.625 -2.209 -15.923 1.00 0.00 30 VAL A O 13
ATOM 20908 N N . ARG A 1 53 ? 24.817 0.023 -15.744 1.00 0.00 31 ARG A N 13
ATOM 20909 C CA . ARG A 1 53 ? 26.221 0.003 -15.382 1.00 0.00 31 ARG A CA 13
ATOM 20910 C C . ARG A 1 53 ? 26.542 1.241 -14.553 1.00 0.00 31 ARG A C 13
ATOM 20911 O O . ARG A 1 53 ? 26.161 2.350 -14.917 1.00 0.00 31 ARG A O 13
ATOM 20932 N N . PHE A 1 54 ? 27.226 1.060 -13.436 1.00 0.00 32 PHE A N 13
ATOM 20933 C CA . PHE A 1 54 ? 27.593 2.191 -12.596 1.00 0.00 32 PHE A CA 13
ATOM 20934 C C . PHE A 1 54 ? 28.901 2.797 -13.086 1.00 0.00 32 PHE A C 13
ATOM 20935 O O . PHE A 1 54 ? 29.134 3.998 -12.958 1.00 0.00 32 PHE A O 13
ATOM 20952 N N . SER A 1 55 ? 29.742 1.953 -13.660 1.00 0.00 33 SER A N 13
ATOM 20953 C CA . SER A 1 55 ? 31.028 2.380 -14.176 1.00 0.00 33 SER A CA 13
ATOM 20954 C C . SER A 1 55 ? 30.873 3.010 -15.558 1.00 0.00 33 SER A C 13
ATOM 20955 O O . SER A 1 55 ? 30.523 2.332 -16.523 1.00 0.00 33 SER A O 13
ATOM 20963 N N . GLU A 1 56 ? 31.122 4.311 -15.643 1.00 0.00 34 GLU A N 13
ATOM 20964 C CA . GLU A 1 56 ? 31.071 5.018 -16.917 1.00 0.00 34 GLU A CA 13
ATOM 20965 C C . GLU A 1 56 ? 32.233 4.574 -17.801 1.00 0.00 34 GLU A C 13
ATOM 20966 O O . GLU A 1 56 ? 32.135 4.568 -19.027 1.00 0.00 34 GLU A O 13
ATOM 20978 N N . ASP A 1 57 ? 33.319 4.166 -17.151 1.00 0.00 35 ASP A N 13
ATOM 20979 C CA . ASP A 1 57 ? 34.536 3.727 -17.832 1.00 0.00 35 ASP A CA 13
ATOM 20980 C C . ASP A 1 57 ? 34.290 2.481 -18.682 1.00 0.00 35 ASP A C 13
ATOM 20981 O O . ASP A 1 57 ? 35.112 2.119 -19.523 1.00 0.00 35 ASP A O 13
ATOM 20990 N N . SER A 1 58 ? 33.148 1.839 -18.475 1.00 0.00 36 SER A N 13
ATOM 20991 C CA . SER A 1 58 ? 32.805 0.620 -19.193 1.00 0.00 36 SER A CA 13
ATOM 20992 C C . SER A 1 58 ? 32.331 0.927 -20.618 1.00 0.00 36 SER A C 13
ATOM 20993 O O . SER A 1 58 ? 31.232 0.538 -21.017 1.00 0.00 36 SER A O 13
ATOM 21001 N N . PHE A 1 59 ? 33.163 1.625 -21.376 1.00 0.00 37 PHE A N 13
ATOM 21002 C CA . PHE A 1 59 ? 32.863 1.926 -22.765 1.00 0.00 37 PHE A CA 13
ATOM 21003 C C . PHE A 1 59 ? 34.154 1.937 -23.578 1.00 0.00 37 PHE A C 13
ATOM 21004 O O . PHE A 1 59 ? 35.231 1.675 -23.040 1.00 0.00 37 PHE A O 13
ATOM 21021 N N . GLY A 1 60 ? 34.044 2.235 -24.865 1.00 0.00 38 GLY A N 13
ATOM 21022 C CA . GLY A 1 60 ? 35.212 2.264 -25.720 1.00 0.00 38 GLY A CA 13
ATOM 21023 C C . GLY A 1 60 ? 34.840 2.333 -27.183 1.00 0.00 38 GLY A C 13
ATOM 21024 O O . GLY A 1 60 ? 34.167 3.269 -27.616 1.00 0.00 38 GLY A O 13
ATOM 21028 N N . MET A 1 61 ? 35.264 1.339 -27.946 1.00 0.00 39 MET A N 13
ATOM 21029 C CA . MET A 1 61 ? 34.950 1.284 -29.365 1.00 0.00 39 MET A CA 13
ATOM 21030 C C . MET A 1 61 ? 33.712 0.430 -29.602 1.00 0.00 39 MET A C 13
ATOM 21031 O O . MET A 1 61 ? 33.009 0.604 -30.594 1.00 0.00 39 MET A O 13
ATOM 21045 N N . ASP A 1 62 ? 33.444 -0.491 -28.682 1.00 0.00 40 ASP A N 13
ATOM 21046 C CA . ASP A 1 62 ? 32.266 -1.347 -28.786 1.00 0.00 40 ASP A CA 13
ATOM 21047 C C . ASP A 1 62 ? 31.065 -0.708 -28.107 1.00 0.00 40 ASP A C 13
ATOM 21048 O O . ASP A 1 62 ? 29.933 -1.154 -28.281 1.00 0.00 40 ASP A O 13
ATOM 21057 N N . VAL A 1 63 ? 31.310 0.338 -27.337 1.00 0.00 41 VAL A N 13
ATOM 21058 C CA . VAL A 1 63 ? 30.240 1.022 -26.629 1.00 0.00 41 VAL A CA 13
ATOM 21059 C C . VAL A 1 63 ? 30.141 2.474 -27.079 1.00 0.00 41 VAL A C 13
ATOM 21060 O O . VAL A 1 63 ? 31.027 3.284 -26.795 1.00 0.00 41 VAL A O 13
ATOM 21073 N N . ALA A 1 64 ? 29.075 2.783 -27.803 1.00 0.00 42 ALA A N 13
ATOM 21074 C CA . ALA A 1 64 ? 28.816 4.142 -28.253 1.00 0.00 42 ALA A CA 13
ATOM 21075 C C . ALA A 1 64 ? 28.447 5.042 -27.076 1.00 0.00 42 ALA A C 13
ATOM 21076 O O . ALA A 1 64 ? 27.639 4.667 -26.224 1.00 0.00 42 ALA A O 13
ATOM 21083 N N . ASP A 1 65 ? 29.036 6.233 -27.043 1.00 0.00 43 ASP A N 13
ATOM 21084 C CA . ASP A 1 65 ? 28.846 7.166 -25.930 1.00 0.00 43 ASP A CA 13
ATOM 21085 C C . ASP A 1 65 ? 27.414 7.694 -25.883 1.00 0.00 43 ASP A C 13
ATOM 21086 O O . ASP A 1 65 ? 26.890 7.994 -24.809 1.00 0.00 43 ASP A O 13
ATOM 21095 N N . ASP A 1 66 ? 26.777 7.786 -27.045 1.00 0.00 44 ASP A N 13
ATOM 21096 C CA . ASP A 1 66 ? 25.409 8.291 -27.134 1.00 0.00 44 ASP A CA 13
ATOM 21097 C C . ASP A 1 66 ? 24.445 7.300 -26.502 1.00 0.00 44 ASP A C 13
ATOM 21098 O O . ASP A 1 66 ? 23.358 7.661 -26.052 1.00 0.00 44 ASP A O 13
ATOM 21107 N N . SER A 1 67 ? 24.866 6.047 -26.467 1.00 0.00 45 SER A N 13
ATOM 21108 C CA . SER A 1 67 ? 24.024 4.964 -26.006 1.00 0.00 45 SER A CA 13
ATOM 21109 C C . SER A 1 67 ? 24.193 4.750 -24.505 1.00 0.00 45 SER A C 13
ATOM 21110 O O . SER A 1 67 ? 23.738 3.750 -23.950 1.00 0.00 45 SER A O 13
ATOM 21118 N N . ILE A 1 68 ? 24.860 5.697 -23.860 1.00 0.00 46 ILE A N 13
ATOM 21119 C CA . ILE A 1 68 ? 25.004 5.693 -22.415 1.00 0.00 46 ILE A CA 13
ATOM 21120 C C . ILE A 1 68 ? 24.180 6.830 -21.821 1.00 0.00 46 ILE A C 13
ATOM 21121 O O . ILE A 1 68 ? 24.535 8.002 -21.957 1.00 0.00 46 ILE A O 13
ATOM 21137 N N . THR A 1 69 ? 23.069 6.490 -21.193 1.00 0.00 47 THR A N 13
ATOM 21138 C CA . THR A 1 69 ? 22.200 7.489 -20.598 1.00 0.00 47 THR A CA 13
ATOM 21139 C C . THR A 1 69 ? 22.080 7.272 -19.092 1.00 0.00 47 THR A C 13
ATOM 21140 O O . THR A 1 69 ? 21.606 6.227 -18.645 1.00 0.00 47 THR A O 13
ATOM 21151 N N . PRO A 1 70 ? 22.532 8.247 -18.288 1.00 0.00 48 PRO A N 13
ATOM 21152 C CA . PRO A 1 70 ? 22.383 8.198 -16.832 1.00 0.00 48 PRO A CA 13
ATOM 21153 C C . PRO A 1 70 ? 20.923 8.013 -16.437 1.00 0.00 48 PRO A C 13
ATOM 21154 O O . PRO A 1 70 ? 20.049 8.710 -16.949 1.00 0.00 48 PRO A O 13
ATOM 21165 N N . THR A 1 71 ? 20.659 7.084 -15.526 1.00 0.00 49 THR A N 13
ATOM 21166 C CA . THR A 1 71 ? 19.290 6.758 -15.136 1.00 0.00 49 THR A CA 13
ATOM 21167 C C . THR A 1 71 ? 18.588 7.961 -14.500 1.00 0.00 49 THR A C 13
ATOM 21168 O O . THR A 1 71 ? 17.360 8.028 -14.473 1.00 0.00 49 THR A O 13
ATOM 21179 N N . SER A 1 72 ? 19.378 8.915 -14.018 1.00 0.00 50 SER A N 13
ATOM 21180 C CA . SER A 1 72 ? 18.852 10.143 -13.434 1.00 0.00 50 SER A CA 13
ATOM 21181 C C . SER A 1 72 ? 18.131 10.979 -14.493 1.00 0.00 50 SER A C 13
ATOM 21182 O O . SER A 1 72 ? 17.268 11.797 -14.179 1.00 0.00 50 SER A O 13
ATOM 21190 N N . GLU A 1 73 ? 18.501 10.765 -15.749 1.00 0.00 51 GLU A N 13
ATOM 21191 C CA . GLU A 1 73 ? 17.935 11.516 -16.860 1.00 0.00 51 GLU A CA 13
ATOM 21192 C C . GLU A 1 73 ? 17.166 10.587 -17.797 1.00 0.00 51 GLU A C 13
ATOM 21193 O O . GLU A 1 73 ? 16.333 11.030 -18.583 1.00 0.00 51 GLU A O 13
ATOM 21205 N N . PHE A 1 74 ? 17.449 9.293 -17.694 1.00 0.00 52 PHE A N 13
ATOM 21206 C CA . PHE A 1 74 ? 16.839 8.291 -18.562 1.00 0.00 52 PHE A CA 13
ATOM 21207 C C . PHE A 1 74 ? 15.322 8.287 -18.430 1.00 0.00 52 PHE A C 13
ATOM 21208 O O . PHE A 1 74 ? 14.608 8.137 -19.416 1.00 0.00 52 PHE A O 13
ATOM 21225 N N . VAL A 1 75 ? 14.830 8.462 -17.214 1.00 0.00 53 VAL A N 13
ATOM 21226 C CA . VAL A 1 75 ? 13.394 8.423 -16.968 1.00 0.00 53 VAL A CA 13
ATOM 21227 C C . VAL A 1 75 ? 12.705 9.691 -17.467 1.00 0.00 53 VAL A C 13
ATOM 21228 O O . VAL A 1 75 ? 11.476 9.753 -17.539 1.00 0.00 53 VAL A O 13
ATOM 21241 N N . TRP A 1 76 ? 13.500 10.689 -17.830 1.00 0.00 54 TRP A N 13
ATOM 21242 C CA . TRP A 1 76 ? 12.969 11.951 -18.311 1.00 0.00 54 TRP A CA 13
ATOM 21243 C C . TRP A 1 76 ? 13.026 12.022 -19.828 1.00 0.00 54 TRP A C 13
ATOM 21244 O O . TRP A 1 76 ? 14.101 11.993 -20.424 1.00 0.00 54 TRP A O 13
ATOM 21265 N N . SER A 1 77 ? 11.865 12.109 -20.447 1.00 0.00 55 SER A N 13
ATOM 21266 C CA . SER A 1 77 ? 11.787 12.291 -21.880 1.00 0.00 55 SER A CA 13
ATOM 21267 C C . SER A 1 77 ? 11.849 13.778 -22.203 1.00 0.00 55 SER A C 13
ATOM 21268 O O . SER A 1 77 ? 10.987 14.555 -21.778 1.00 0.00 55 SER A O 13
ATOM 21276 N N . SER A 1 78 ? 12.881 14.176 -22.925 1.00 0.00 56 SER A N 13
ATOM 21277 C CA . SER A 1 78 ? 13.074 15.569 -23.262 1.00 0.00 56 SER A CA 13
ATOM 21278 C C . SER A 1 78 ? 12.186 15.966 -24.437 1.00 0.00 56 SER A C 13
ATOM 21279 O O . SER A 1 78 ? 12.333 15.455 -25.549 1.00 0.00 56 SER A O 13
ATOM 21287 N N . VAL A 1 79 ? 11.244 16.860 -24.175 1.00 0.00 57 VAL A N 13
ATOM 21288 C CA . VAL A 1 79 ? 10.337 17.334 -25.209 1.00 0.00 57 VAL A CA 13
ATOM 21289 C C . VAL A 1 79 ? 10.693 18.758 -25.620 1.00 0.00 57 VAL A C 13
ATOM 21290 O O . VAL A 1 79 ? 10.262 19.246 -26.663 1.00 0.00 57 VAL A O 13
ATOM 21303 N N . ARG A 1 80 ? 11.484 19.413 -24.782 1.00 0.00 58 ARG A N 13
ATOM 21304 C CA . ARG A 1 80 ? 11.944 20.771 -25.039 1.00 0.00 58 ARG A CA 13
ATOM 21305 C C . ARG A 1 80 ? 13.344 20.946 -24.484 1.00 0.00 58 ARG A C 13
ATOM 21306 O O . ARG A 1 80 ? 14.329 20.943 -25.224 1.00 0.00 58 ARG A O 13
ATOM 21327 N N . ASP A 1 81 ? 13.392 21.065 -23.161 1.00 0.00 59 ASP A N 13
ATOM 21328 C CA . ASP A 1 81 ? 14.613 21.325 -22.403 1.00 0.00 59 ASP A CA 13
ATOM 21329 C C . ASP A 1 81 ? 14.210 21.801 -21.022 1.00 0.00 59 ASP A C 13
ATOM 21330 O O . ASP A 1 81 ? 14.615 21.247 -20.002 1.00 0.00 59 ASP A O 13
ATOM 21339 N N . ASP A 1 82 ? 13.378 22.833 -21.017 1.00 0.00 60 ASP A N 13
ATOM 21340 C CA . ASP A 1 82 ? 12.800 23.362 -19.794 1.00 0.00 60 ASP A CA 13
ATOM 21341 C C . ASP A 1 82 ? 11.703 22.421 -19.324 1.00 0.00 60 ASP A C 13
ATOM 21342 O O . ASP A 1 82 ? 11.536 22.174 -18.132 1.00 0.00 60 ASP A O 13
ATOM 21351 N N . VAL A 1 83 ? 10.972 21.882 -20.294 1.00 0.00 61 VAL A N 13
ATOM 21352 C CA . VAL A 1 83 ? 9.897 20.941 -20.023 1.00 0.00 61 VAL A CA 13
ATOM 21353 C C . VAL A 1 83 ? 10.378 19.507 -20.235 1.00 0.00 61 VAL A C 13
ATOM 21354 O O . VAL A 1 83 ? 10.905 19.173 -21.301 1.00 0.00 61 VAL A O 13
ATOM 21367 N N . MET A 1 84 ? 10.208 18.672 -19.220 1.00 0.00 62 MET A N 13
ATOM 21368 C CA . MET A 1 84 ? 10.546 17.255 -19.316 1.00 0.00 62 MET A CA 13
ATOM 21369 C C . MET A 1 84 ? 9.393 16.411 -18.787 1.00 0.00 62 MET A C 13
ATOM 21370 O O . MET A 1 84 ? 8.709 16.814 -17.850 1.00 0.00 62 MET A O 13
ATOM 21384 N N . ARG A 1 85 ? 9.168 15.254 -19.389 1.00 0.00 63 ARG A N 13
ATOM 21385 C CA . ARG A 1 85 ? 8.098 14.369 -18.944 1.00 0.00 63 ARG A CA 13
ATOM 21386 C C . ARG A 1 85 ? 8.661 13.066 -18.398 1.00 0.00 63 ARG A C 13
ATOM 21387 O O . ARG A 1 85 ? 9.658 12.551 -18.905 1.00 0.00 63 ARG A O 13
ATOM 21408 N N . LEU A 1 86 ? 8.020 12.544 -17.364 1.00 0.00 64 LEU A N 13
ATOM 21409 C CA . LEU A 1 86 ? 8.453 11.305 -16.738 1.00 0.00 64 LEU A CA 13
ATOM 21410 C C . LEU A 1 86 ? 7.828 10.119 -17.466 1.00 0.00 64 LEU A C 13
ATOM 21411 O O . LEU A 1 86 ? 6.606 9.966 -17.489 1.00 0.00 64 LEU A O 13
ATOM 21427 N N . GLY A 1 87 ? 8.668 9.293 -18.069 1.00 0.00 65 GLY A N 13
ATOM 21428 C CA . GLY A 1 87 ? 8.181 8.130 -18.781 1.00 0.00 65 GLY A CA 13
ATOM 21429 C C . GLY A 1 87 ? 8.156 6.898 -17.901 1.00 0.00 65 GLY A C 13
ATOM 21430 O O . GLY A 1 87 ? 9.178 6.508 -17.341 1.00 0.00 65 GLY A O 13
ATOM 21434 N N . ARG A 1 88 ? 6.990 6.299 -17.745 1.00 0.00 66 ARG A N 13
ATOM 21435 C CA . ARG A 1 88 ? 6.865 5.109 -16.915 1.00 0.00 66 ARG A CA 13
ATOM 21436 C C . ARG A 1 88 ? 7.525 3.908 -17.577 1.00 0.00 66 ARG A C 13
ATOM 21437 O O . ARG A 1 88 ? 8.121 3.064 -16.909 1.00 0.00 66 ARG A O 13
ATOM 21458 N N . GLU A 1 89 ? 7.400 3.844 -18.898 1.00 0.00 67 GLU A N 13
ATOM 21459 C CA . GLU A 1 89 ? 7.922 2.729 -19.688 1.00 0.00 67 GLU A CA 13
ATOM 21460 C C . GLU A 1 89 ? 9.421 2.554 -19.469 1.00 0.00 67 GLU A C 13
ATOM 21461 O O . GLU A 1 89 ? 9.971 1.467 -19.648 1.00 0.00 67 GLU A O 13
ATOM 21473 N N . GLN A 1 90 ? 10.060 3.636 -19.061 1.00 0.00 68 GLN A N 13
ATOM 21474 C CA . GLN A 1 90 ? 11.486 3.645 -18.771 1.00 0.00 68 GLN A CA 13
ATOM 21475 C C . GLN A 1 90 ? 11.784 2.697 -17.613 1.00 0.00 68 GLN A C 13
ATOM 21476 O O . GLN A 1 90 ? 12.743 1.930 -17.648 1.00 0.00 68 GLN A O 13
ATOM 21490 N N . LEU A 1 91 ? 10.929 2.750 -16.597 1.00 0.00 69 LEU A N 13
ATOM 21491 C CA . LEU A 1 91 ? 11.069 1.907 -15.416 1.00 0.00 69 LEU A CA 13
ATOM 21492 C C . LEU A 1 91 ? 10.750 0.458 -15.762 1.00 0.00 69 LEU A C 13
ATOM 21493 O O . LEU A 1 91 ? 11.278 -0.474 -15.155 1.00 0.00 69 LEU A O 13
ATOM 21509 N N . GLN A 1 92 ? 9.888 0.278 -16.756 1.00 0.00 70 GLN A N 13
ATOM 21510 C CA . GLN A 1 92 ? 9.527 -1.051 -17.226 1.00 0.00 70 GLN A CA 13
ATOM 21511 C C . GLN A 1 92 ? 10.709 -1.714 -17.927 1.00 0.00 70 GLN A C 13
ATOM 21512 O O . GLN A 1 92 ? 10.770 -2.936 -18.041 1.00 0.00 70 GLN A O 13
ATOM 21526 N N . ILE A 1 93 ? 11.642 -0.900 -18.396 1.00 0.00 71 ILE A N 13
ATOM 21527 C CA . ILE A 1 93 ? 12.890 -1.404 -18.949 1.00 0.00 71 ILE A CA 13
ATOM 21528 C C . ILE A 1 93 ? 13.814 -1.865 -17.822 1.00 0.00 71 ILE A C 13
ATOM 21529 O O . ILE A 1 93 ? 14.511 -2.871 -17.941 1.00 0.00 71 ILE A O 13
ATOM 21545 N N . LEU A 1 94 ? 13.784 -1.126 -16.718 1.00 0.00 72 LEU A N 13
ATOM 21546 C CA . LEU A 1 94 ? 14.679 -1.371 -15.590 1.00 0.00 72 LEU A CA 13
ATOM 21547 C C . LEU A 1 94 ? 14.250 -2.594 -14.777 1.00 0.00 72 LEU A C 13
ATOM 21548 O O . LEU A 1 94 ? 15.087 -3.284 -14.190 1.00 0.00 72 LEU A O 13
ATOM 21564 N N . LEU A 1 95 ? 12.947 -2.860 -14.736 1.00 0.00 73 LEU A N 13
ATOM 21565 C CA . LEU A 1 95 ? 12.430 -3.995 -13.974 1.00 0.00 73 LEU A CA 13
ATOM 21566 C C . LEU A 1 95 ? 12.930 -5.318 -14.551 1.00 0.00 73 LEU A C 13
ATOM 21567 O O . LEU A 1 95 ? 12.967 -6.330 -13.852 1.00 0.00 73 LEU A O 13
ATOM 21583 N N . GLU A 1 96 ? 13.300 -5.303 -15.833 1.00 0.00 74 GLU A N 13
ATOM 21584 C CA . GLU A 1 96 ? 13.866 -6.477 -16.491 1.00 0.00 74 GLU A CA 13
ATOM 21585 C C . GLU A 1 96 ? 15.106 -6.976 -15.750 1.00 0.00 74 GLU A C 13
ATOM 21586 O O . GLU A 1 96 ? 15.369 -8.179 -15.702 1.00 0.00 74 GLU A O 13
ATOM 21598 N N . GLN A 1 97 ? 15.870 -6.047 -15.188 1.00 0.00 75 GLN A N 13
ATOM 21599 C CA . GLN A 1 97 ? 17.029 -6.398 -14.378 1.00 0.00 75 GLN A CA 13
ATOM 21600 C C . GLN A 1 97 ? 16.603 -6.605 -12.928 1.00 0.00 75 GLN A C 13
ATOM 21601 O O . GLN A 1 97 ? 17.138 -7.466 -12.231 1.00 0.00 75 GLN A O 13
ATOM 21615 N N . ASN A 1 98 ? 15.648 -5.783 -12.485 1.00 0.00 76 ASN A N 13
ATOM 21616 C CA . ASN A 1 98 ? 14.987 -5.951 -11.180 1.00 0.00 76 ASN A CA 13
ATOM 21617 C C . ASN A 1 98 ? 15.922 -5.587 -10.020 1.00 0.00 76 ASN A C 13
ATOM 21618 O O . ASN A 1 98 ? 15.588 -5.764 -8.849 1.00 0.00 76 ASN A O 13
ATOM 21629 N N . ILE A 1 99 ? 17.084 -5.043 -10.349 1.00 0.00 77 ILE A N 13
ATOM 21630 C CA . ILE A 1 99 ? 18.053 -4.653 -9.335 1.00 0.00 77 ILE A CA 13
ATOM 21631 C C . ILE A 1 99 ? 17.776 -3.247 -8.794 1.00 0.00 77 ILE A C 13
ATOM 21632 O O . ILE A 1 99 ? 18.505 -2.291 -9.071 1.00 0.00 77 ILE A O 13
ATOM 21648 N N . ASN A 1 100 ? 16.712 -3.135 -8.008 1.00 0.00 78 ASN A N 13
ATOM 21649 C CA . ASN A 1 100 ? 16.288 -1.850 -7.456 1.00 0.00 78 ASN A CA 13
ATOM 21650 C C . ASN A 1 100 ? 17.366 -1.235 -6.575 1.00 0.00 78 ASN A C 13
ATOM 21651 O O . ASN A 1 100 ? 17.583 -0.026 -6.610 1.00 0.00 78 ASN A O 13
ATOM 21662 N N . GLU A 1 101 ? 18.050 -2.066 -5.800 1.00 0.00 79 GLU A N 13
ATOM 21663 C CA . GLU A 1 101 ? 19.070 -1.580 -4.880 1.00 0.00 79 GLU A CA 13
ATOM 21664 C C . GLU A 1 101 ? 20.347 -1.214 -5.626 1.00 0.00 79 GLU A C 13
ATOM 21665 O O . GLU A 1 101 ? 21.100 -0.345 -5.192 1.00 0.00 79 GLU A O 13
ATOM 21677 N N . ARG A 1 102 ? 20.584 -1.883 -6.747 1.00 0.00 80 ARG A N 13
ATOM 21678 C CA . ARG A 1 102 ? 21.779 -1.637 -7.546 1.00 0.00 80 ARG A CA 13
ATOM 21679 C C . ARG A 1 102 ? 21.710 -0.263 -8.205 1.00 0.00 80 ARG A C 13
ATOM 21680 O O . ARG A 1 102 ? 22.596 0.572 -8.025 1.00 0.00 80 ARG A O 13
ATOM 21701 N N . LEU A 1 103 ? 20.633 -0.026 -8.941 1.00 0.00 81 LEU A N 13
ATOM 21702 C CA . LEU A 1 103 ? 20.480 1.212 -9.701 1.00 0.00 81 LEU A CA 13
ATOM 21703 C C . LEU A 1 103 ? 19.861 2.317 -8.845 1.00 0.00 81 LEU A C 13
ATOM 21704 O O . LEU A 1 103 ? 19.912 3.493 -9.204 1.00 0.00 81 LEU A O 13
ATOM 21720 N N . ASN A 1 104 ? 19.279 1.922 -7.714 1.00 0.00 82 ASN A N 13
ATOM 21721 C CA . ASN A 1 104 ? 18.627 2.854 -6.786 1.00 0.00 82 ASN A CA 13
ATOM 21722 C C . ASN A 1 104 ? 17.351 3.424 -7.389 1.00 0.00 82 ASN A C 13
ATOM 21723 O O . ASN A 1 104 ? 17.211 4.638 -7.520 1.00 0.00 82 ASN A O 13
ATOM 21734 N N . ILE A 1 105 ? 16.421 2.549 -7.758 1.00 0.00 83 ILE A N 13
ATOM 21735 C CA . ILE A 1 105 ? 15.133 2.998 -8.274 1.00 0.00 83 ILE A CA 13
ATOM 21736 C C . ILE A 1 105 ? 14.285 3.543 -7.130 1.00 0.00 83 ILE A C 13
ATOM 21737 O O . ILE A 1 105 ? 14.077 2.864 -6.124 1.00 0.00 83 ILE A O 13
ATOM 21753 N N . GLY A 1 106 ? 13.815 4.773 -7.294 1.00 0.00 84 GLY A N 13
ATOM 21754 C CA . GLY A 1 106 ? 13.059 5.436 -6.253 1.00 0.00 84 GLY A CA 13
ATOM 21755 C C . GLY A 1 106 ? 11.736 4.762 -5.951 1.00 0.00 84 GLY A C 13
ATOM 21756 O O . GLY A 1 106 ? 11.114 4.164 -6.830 1.00 0.00 84 GLY A O 13
ATOM 21760 N N . GLU A 1 107 ? 11.300 4.882 -4.709 1.00 0.00 85 GLU A N 13
ATOM 21761 C CA . GLU A 1 107 ? 10.043 4.298 -4.266 1.00 0.00 85 GLU A CA 13
ATOM 21762 C C . GLU A 1 107 ? 8.838 5.046 -4.856 1.00 0.00 85 GLU A C 13
ATOM 21763 O O . GLU A 1 107 ? 7.899 4.412 -5.334 1.00 0.00 85 GLU A O 13
ATOM 21775 N N . PRO A 1 108 ? 8.830 6.403 -4.842 1.00 0.00 86 PRO A N 13
ATOM 21776 C CA . PRO A 1 108 ? 7.800 7.180 -5.547 1.00 0.00 86 PRO A CA 13
ATOM 21777 C C . PRO A 1 108 ? 7.762 6.847 -7.039 1.00 0.00 86 PRO A C 13
ATOM 21778 O O . PRO A 1 108 ? 6.758 7.053 -7.713 1.00 0.00 86 PRO A O 13
ATOM 21789 N N . LEU A 1 109 ? 8.866 6.318 -7.541 1.00 0.00 87 LEU A N 13
ATOM 21790 C CA . LEU A 1 109 ? 8.951 5.899 -8.930 1.00 0.00 87 LEU A CA 13
ATOM 21791 C C . LEU A 1 109 ? 8.258 4.552 -9.103 1.00 0.00 87 LEU A C 13
ATOM 21792 O O . LEU A 1 109 ? 7.590 4.305 -10.106 1.00 0.00 87 LEU A O 13
ATOM 21808 N N . LEU A 1 110 ? 8.403 3.695 -8.097 1.00 0.00 88 LEU A N 13
ATOM 21809 C CA . LEU A 1 110 ? 7.766 2.384 -8.101 1.00 0.00 88 LEU A CA 13
ATOM 21810 C C . LEU A 1 110 ? 6.251 2.518 -8.029 1.00 0.00 88 LEU A C 13
ATOM 21811 O O . LEU A 1 110 ? 5.524 1.781 -8.694 1.00 0.00 88 LEU A O 13
ATOM 21827 N N . VAL A 1 111 ? 5.773 3.466 -7.230 1.00 0.00 89 VAL A N 13
ATOM 21828 C CA . VAL A 1 111 ? 4.340 3.692 -7.108 1.00 0.00 89 VAL A CA 13
ATOM 21829 C C . VAL A 1 111 ? 3.785 4.302 -8.392 1.00 0.00 89 VAL A C 13
ATOM 21830 O O . VAL A 1 111 ? 2.648 4.029 -8.772 1.00 0.00 89 VAL A O 13
ATOM 21843 N N . TYR A 1 112 ? 4.603 5.115 -9.062 1.00 0.00 90 TYR A N 13
ATOM 21844 C CA . TYR A 1 112 ? 4.228 5.704 -10.344 1.00 0.00 90 TYR A CA 13
ATOM 21845 C C . TYR A 1 112 ? 4.051 4.607 -11.390 1.00 0.00 90 TYR A C 13
ATOM 21846 O O . TYR A 1 112 ? 3.274 4.743 -12.336 1.00 0.00 90 TYR A O 13
ATOM 21864 N N . LEU A 1 113 ? 4.791 3.519 -11.208 1.00 0.00 91 LEU A N 13
ATOM 21865 C CA . LEU A 1 113 ? 4.679 2.359 -12.076 1.00 0.00 91 LEU A CA 13
ATOM 21866 C C . LEU A 1 113 ? 3.381 1.610 -11.785 1.00 0.00 91 LEU A C 13
ATOM 21867 O O . LEU A 1 113 ? 2.789 1.000 -12.676 1.00 0.00 91 LEU A O 13
ATOM 21883 N N . ARG A 1 114 ? 2.944 1.662 -10.530 1.00 0.00 92 ARG A N 13
ATOM 21884 C CA . ARG A 1 114 ? 1.674 1.065 -10.136 1.00 0.00 92 ARG A CA 13
ATOM 21885 C C . ARG A 1 114 ? 0.530 1.846 -10.771 1.00 0.00 92 ARG A C 13
ATOM 21886 O O . ARG A 1 114 ? -0.239 1.316 -11.575 1.00 0.00 92 ARG A O 13
ATOM 21907 N N . ARG A 1 115 ? 0.432 3.116 -10.397 1.00 0.00 93 ARG A N 13
ATOM 21908 C CA . ARG A 1 115 ? -0.592 4.013 -10.917 1.00 0.00 93 ARG A CA 13
ATOM 21909 C C . ARG A 1 115 ? -0.028 5.418 -11.013 1.00 0.00 93 ARG A C 13
ATOM 21910 O O . ARG A 1 115 ? 1.032 5.704 -10.463 1.00 0.00 93 ARG A O 13
ATOM 21931 N N . GLN A 1 116 ? -0.740 6.300 -11.687 1.00 0.00 94 GLN A N 13
ATOM 21932 C CA . GLN A 1 116 ? -0.281 7.668 -11.833 1.00 0.00 94 GLN A CA 13
ATOM 21933 C C . GLN A 1 116 ? -1.335 8.645 -11.326 1.00 0.00 94 GLN A C 13
ATOM 21934 O O . GLN A 1 116 ? -2.504 8.580 -11.711 1.00 0.00 94 GLN A O 13
ATOM 21948 N N . ASP A 1 117 ? -0.915 9.535 -10.438 1.00 0.00 95 ASP A N 13
ATOM 21949 C CA . ASP A 1 117 ? -1.814 10.523 -9.847 1.00 0.00 95 ASP A CA 13
ATOM 21950 C C . ASP A 1 117 ? -2.135 11.614 -10.864 1.00 0.00 95 ASP A C 13
ATOM 21951 O O . ASP A 1 117 ? -3.215 12.205 -10.851 1.00 0.00 95 ASP A O 13
ATOM 21960 N N . LEU A 1 118 ? -1.183 11.867 -11.746 1.00 0.00 96 LEU A N 13
ATOM 21961 C CA . LEU A 1 118 ? -1.367 12.808 -12.838 1.00 0.00 96 LEU A CA 13
ATOM 21962 C C . LEU A 1 118 ? -1.382 12.047 -14.157 1.00 0.00 96 LEU A C 13
ATOM 21963 O O . LEU A 1 118 ? -0.655 11.068 -14.302 1.00 0.00 96 LEU A O 13
ATOM 21979 N N . PRO A 1 119 ? -2.212 12.475 -15.126 1.00 0.00 97 PRO A N 13
ATOM 21980 C CA . PRO A 1 119 ? -2.297 11.825 -16.442 1.00 0.00 97 PRO A CA 13
ATOM 21981 C C . PRO A 1 119 ? -0.924 11.667 -17.090 1.00 0.00 97 PRO A C 13
ATOM 21982 O O . PRO A 1 119 ? -0.608 10.625 -17.662 1.00 0.00 97 PRO A O 13
ATOM 21993 N N . GLU A 1 120 ? -0.126 12.720 -17.002 1.00 0.00 98 GLU A N 13
ATOM 21994 C CA . GLU A 1 120 ? 1.260 12.692 -17.444 1.00 0.00 98 GLU A CA 13
ATOM 21995 C C . GLU A 1 120 ? 2.072 13.626 -16.567 1.00 0.00 98 GLU A C 13
ATOM 21996 O O . GLU A 1 120 ? 1.843 14.836 -16.582 1.00 0.00 98 GLU A O 13
ATOM 22008 N N . ILE A 1 121 ? 3.002 13.095 -15.790 1.00 0.00 99 ILE A N 13
ATOM 22009 C CA . ILE A 1 121 ? 3.868 13.964 -15.019 1.00 0.00 99 ILE A CA 13
ATOM 22010 C C . ILE A 1 121 ? 4.859 14.647 -15.947 1.00 0.00 99 ILE A C 13
ATOM 22011 O O . ILE A 1 121 ? 5.809 14.035 -16.442 1.00 0.00 99 ILE A O 13
ATOM 22027 N N . THR A 1 122 ? 4.595 15.911 -16.212 1.00 0.00 100 THR A N 13
ATOM 22028 C CA . THR A 1 122 ? 5.472 16.726 -17.019 1.00 0.00 100 THR A CA 13
ATOM 22029 C C . THR A 1 122 ? 5.885 17.933 -16.201 1.00 0.00 100 THR A C 13
ATOM 22030 O O . THR A 1 122 ? 5.037 18.708 -15.760 1.00 0.00 100 THR A O 13
ATOM 22041 N N . ALA A 1 123 ? 7.174 18.090 -15.993 1.00 0.00 101 ALA A N 13
ATOM 22042 C CA . ALA A 1 123 ? 7.668 19.128 -15.115 1.00 0.00 101 ALA A CA 13
ATOM 22043 C C . ALA A 1 123 ? 8.540 20.093 -15.885 1.00 0.00 101 ALA A C 13
ATOM 22044 O O . ALA A 1 123 ? 9.482 19.692 -16.573 1.00 0.00 101 ALA A O 13
ATOM 22051 N N . GLN A 1 124 ? 8.202 21.362 -15.791 1.00 0.00 102 GLN A N 13
ATOM 22052 C CA . GLN A 1 124 ? 8.959 22.397 -16.456 1.00 0.00 102 GLN A CA 13
ATOM 22053 C C . GLN A 1 124 ? 9.446 23.416 -15.442 1.00 0.00 102 GLN A C 13
ATOM 22054 O O . GLN A 1 124 ? 8.819 23.623 -14.399 1.00 0.00 102 GLN A O 13
ATOM 22068 N N . ARG A 1 125 ? 10.576 24.022 -15.744 1.00 0.00 103 ARG A N 13
ATOM 22069 C CA . ARG A 1 125 ? 11.227 24.953 -14.842 1.00 0.00 103 ARG A CA 13
ATOM 22070 C C . ARG A 1 125 ? 10.406 26.234 -14.720 1.00 0.00 103 ARG A C 13
ATOM 22071 O O . ARG A 1 125 ? 10.248 26.786 -13.629 1.00 0.00 103 ARG A O 13
ATOM 22092 N N . GLN A 1 126 ? 9.872 26.691 -15.841 1.00 0.00 104 GLN A N 13
ATOM 22093 C CA . GLN A 1 126 ? 9.004 27.861 -15.853 1.00 0.00 104 GLN A CA 13
ATOM 22094 C C . GLN A 1 126 ? 7.572 27.463 -15.507 1.00 0.00 104 GLN A C 13
ATOM 22095 O O . GLN A 1 126 ? 7.237 26.281 -15.492 1.00 0.00 104 GLN A O 13
ATOM 22109 N N . LEU A 1 127 ? 6.726 28.443 -15.224 1.00 0.00 105 LEU A N 13
ATOM 22110 C CA . LEU A 1 127 ? 5.353 28.155 -14.827 1.00 0.00 105 LEU A CA 13
ATOM 22111 C C . LEU A 1 127 ? 4.437 28.046 -16.043 1.00 0.00 105 LEU A C 13
ATOM 22112 O O . LEU A 1 127 ? 3.417 27.362 -15.999 1.00 0.00 105 LEU A O 13
ATOM 22128 N N . ARG A 1 128 ? 4.805 28.714 -17.131 1.00 0.00 106 ARG A N 13
ATOM 22129 C CA . ARG A 1 128 ? 3.985 28.726 -18.337 1.00 0.00 106 ARG A CA 13
ATOM 22130 C C . ARG A 1 128 ? 4.852 28.531 -19.570 1.00 0.00 106 ARG A C 13
ATOM 22131 O O . ARG A 1 128 ? 5.419 29.533 -20.055 1.00 0.00 106 ARG A O 13
ATOM 22153 N N . MET A 1 23 ? 1.889 2.930 0.303 1.00 0.00 1 MET A N 14
ATOM 22154 C CA . MET A 1 23 ? 1.545 2.550 -1.086 1.00 0.00 1 MET A CA 14
ATOM 22155 C C . MET A 1 23 ? 0.718 3.647 -1.753 1.00 0.00 1 MET A C 14
ATOM 22156 O O . MET A 1 23 ? 0.107 3.430 -2.800 1.00 0.00 1 MET A O 14
ATOM 22170 N N . SER A 1 24 ? 0.712 4.828 -1.147 1.00 0.00 2 SER A N 14
ATOM 22171 C CA . SER A 1 24 ? -0.039 5.952 -1.680 1.00 0.00 2 SER A CA 14
ATOM 22172 C C . SER A 1 24 ? 0.882 6.865 -2.485 1.00 0.00 2 SER A C 14
ATOM 22173 O O . SER A 1 24 ? 2.096 6.873 -2.274 1.00 0.00 2 SER A O 14
ATOM 22181 N N . ILE A 1 25 ? 0.305 7.618 -3.412 1.00 0.00 3 ILE A N 14
ATOM 22182 C CA . ILE A 1 25 ? 1.075 8.542 -4.233 1.00 0.00 3 ILE A CA 14
ATOM 22183 C C . ILE A 1 25 ? 1.581 9.710 -3.392 1.00 0.00 3 ILE A C 14
ATOM 22184 O O . ILE A 1 25 ? 0.838 10.286 -2.597 1.00 0.00 3 ILE A O 14
ATOM 22200 N N . THR A 1 26 ? 2.848 10.043 -3.568 1.00 0.00 4 THR A N 14
ATOM 22201 C CA . THR A 1 26 ? 3.484 11.086 -2.786 1.00 0.00 4 THR A CA 14
ATOM 22202 C C . THR A 1 26 ? 3.403 12.439 -3.491 1.00 0.00 4 THR A C 14
ATOM 22203 O O . THR A 1 26 ? 2.770 12.571 -4.542 1.00 0.00 4 THR A O 14
ATOM 22214 N N . SER A 1 27 ? 4.044 13.434 -2.898 1.00 0.00 5 SER A N 14
ATOM 22215 C CA . SER A 1 27 ? 4.127 14.764 -3.474 1.00 0.00 5 SER A CA 14
ATOM 22216 C C . SER A 1 27 ? 5.199 14.781 -4.567 1.00 0.00 5 SER A C 14
ATOM 22217 O O . SER A 1 27 ? 5.678 13.723 -4.987 1.00 0.00 5 SER A O 14
ATOM 22225 N N . THR A 1 28 ? 5.561 15.979 -5.023 1.00 0.00 6 THR A N 14
ATOM 22226 C CA . THR A 1 28 ? 6.513 16.174 -6.119 1.00 0.00 6 THR A CA 14
ATOM 22227 C C . THR A 1 28 ? 7.805 15.367 -5.923 1.00 0.00 6 THR A C 14
ATOM 22228 O O . THR A 1 28 ? 8.519 15.081 -6.885 1.00 0.00 6 THR A O 14
ATOM 22239 N N . ASP A 1 29 ? 8.100 15.005 -4.676 1.00 0.00 7 ASP A N 14
ATOM 22240 C CA . ASP A 1 29 ? 9.272 14.192 -4.343 1.00 0.00 7 ASP A CA 14
ATOM 22241 C C . ASP A 1 29 ? 9.323 12.916 -5.185 1.00 0.00 7 ASP A C 14
ATOM 22242 O O . ASP A 1 29 ? 10.391 12.342 -5.385 1.00 0.00 7 ASP A O 14
ATOM 22251 N N . ILE A 1 30 ? 8.163 12.478 -5.670 1.00 0.00 8 ILE A N 14
ATOM 22252 C CA . ILE A 1 30 ? 8.072 11.270 -6.482 1.00 0.00 8 ILE A CA 14
ATOM 22253 C C . ILE A 1 30 ? 8.921 11.382 -7.756 1.00 0.00 8 ILE A C 14
ATOM 22254 O O . ILE A 1 30 ? 9.733 10.502 -8.045 1.00 0.00 8 ILE A O 14
ATOM 22270 N N . CYS A 1 31 ? 8.752 12.467 -8.506 1.00 0.00 9 CYS A N 14
ATOM 22271 C CA . CYS A 1 31 ? 9.530 12.672 -9.720 1.00 0.00 9 CYS A CA 14
ATOM 22272 C C . CYS A 1 31 ? 10.951 13.091 -9.364 1.00 0.00 9 CYS A C 14
ATOM 22273 O O . CYS A 1 31 ? 11.902 12.790 -10.086 1.00 0.00 9 CYS A O 14
ATOM 22281 N N . GLN A 1 32 ? 11.084 13.769 -8.228 1.00 0.00 10 GLN A N 14
ATOM 22282 C CA . GLN A 1 32 ? 12.383 14.208 -7.739 1.00 0.00 10 GLN A CA 14
ATOM 22283 C C . GLN A 1 32 ? 13.281 13.014 -7.446 1.00 0.00 10 GLN A C 14
ATOM 22284 O O . GLN A 1 32 ? 14.478 13.048 -7.721 1.00 0.00 10 GLN A O 14
ATOM 22298 N N . ALA A 1 33 ? 12.694 11.957 -6.893 1.00 0.00 11 ALA A N 14
ATOM 22299 C CA . ALA A 1 33 ? 13.434 10.741 -6.587 1.00 0.00 11 ALA A CA 14
ATOM 22300 C C . ALA A 1 33 ? 13.902 10.045 -7.861 1.00 0.00 11 ALA A C 14
ATOM 22301 O O . ALA A 1 33 ? 14.944 9.395 -7.874 1.00 0.00 11 ALA A O 14
ATOM 22308 N N . ALA A 1 34 ? 13.133 10.197 -8.934 1.00 0.00 12 ALA A N 14
ATOM 22309 C CA . ALA A 1 34 ? 13.498 9.625 -10.224 1.00 0.00 12 ALA A CA 14
ATOM 22310 C C . ALA A 1 34 ? 14.673 10.387 -10.826 1.00 0.00 12 ALA A C 14
ATOM 22311 O O . ALA A 1 34 ? 15.540 9.813 -11.481 1.00 0.00 12 ALA A O 14
ATOM 22318 N N . ASP A 1 35 ? 14.694 11.689 -10.581 1.00 0.00 13 ASP A N 14
ATOM 22319 C CA . ASP A 1 35 ? 15.784 12.545 -11.033 1.00 0.00 13 ASP A CA 14
ATOM 22320 C C . ASP A 1 35 ? 17.007 12.359 -10.139 1.00 0.00 13 ASP A C 14
ATOM 22321 O O . ASP A 1 35 ? 18.128 12.694 -10.515 1.00 0.00 13 ASP A O 14
ATOM 22330 N N . ALA A 1 36 ? 16.783 11.791 -8.960 1.00 0.00 14 ALA A N 14
ATOM 22331 C CA . ALA A 1 36 ? 17.851 11.577 -7.995 1.00 0.00 14 ALA A CA 14
ATOM 22332 C C . ALA A 1 36 ? 18.416 10.162 -8.088 1.00 0.00 14 ALA A C 14
ATOM 22333 O O . ALA A 1 36 ? 19.243 9.762 -7.263 1.00 0.00 14 ALA A O 14
ATOM 22340 N N . LEU A 1 37 ? 17.965 9.405 -9.087 1.00 0.00 15 LEU A N 14
ATOM 22341 C CA . LEU A 1 37 ? 18.475 8.054 -9.315 1.00 0.00 15 LEU A CA 14
ATOM 22342 C C . LEU A 1 37 ? 19.936 8.113 -9.749 1.00 0.00 15 LEU A C 14
ATOM 22343 O O . LEU A 1 37 ? 20.409 9.150 -10.214 1.00 0.00 15 LEU A O 14
ATOM 22359 N N . LYS A 1 38 ? 20.651 7.008 -9.606 1.00 0.00 16 LYS A N 14
ATOM 22360 C CA . LYS A 1 38 ? 22.063 6.978 -9.954 1.00 0.00 16 LYS A CA 14
ATOM 22361 C C . LYS A 1 38 ? 22.376 5.794 -10.857 1.00 0.00 16 LYS A C 14
ATOM 22362 O O . LYS A 1 38 ? 21.803 4.719 -10.705 1.00 0.00 16 LYS A O 14
ATOM 22381 N N . GLY A 1 39 ? 23.279 6.005 -11.802 1.00 0.00 17 GLY A N 14
ATOM 22382 C CA . GLY A 1 39 ? 23.645 4.954 -12.726 1.00 0.00 17 GLY A CA 14
ATOM 22383 C C . GLY A 1 39 ? 23.507 5.395 -14.168 1.00 0.00 17 GLY A C 14
ATOM 22384 O O . GLY A 1 39 ? 22.687 6.261 -14.485 1.00 0.00 17 GLY A O 14
ATOM 22388 N N . PHE A 1 40 ? 24.309 4.808 -15.041 1.00 0.00 18 PHE A N 14
ATOM 22389 C CA . PHE A 1 40 ? 24.281 5.140 -16.455 1.00 0.00 18 PHE A CA 14
ATOM 22390 C C . PHE A 1 40 ? 23.797 3.938 -17.246 1.00 0.00 18 PHE A C 14
ATOM 22391 O O . PHE A 1 40 ? 24.448 2.898 -17.267 1.00 0.00 18 PHE A O 14
ATOM 22408 N N . VAL A 1 41 ? 22.663 4.080 -17.900 1.00 0.00 19 VAL A N 14
ATOM 22409 C CA . VAL A 1 41 ? 22.075 2.974 -18.631 1.00 0.00 19 VAL A CA 14
ATOM 22410 C C . VAL A 1 41 ? 22.476 3.061 -20.096 1.00 0.00 19 VAL A C 14
ATOM 22411 O O . VAL A 1 41 ? 22.238 4.076 -20.756 1.00 0.00 19 VAL A O 14
ATOM 22424 N N . GLY A 1 42 ? 23.079 1.999 -20.602 1.00 0.00 20 GLY A N 14
ATOM 22425 C CA . GLY A 1 42 ? 23.597 2.015 -21.950 1.00 0.00 20 GLY A CA 14
ATOM 22426 C C . GLY A 1 42 ? 23.381 0.698 -22.662 1.00 0.00 20 GLY A C 14
ATOM 22427 O O . GLY A 1 42 ? 22.813 -0.233 -22.097 1.00 0.00 20 GLY A O 14
ATOM 22431 N N . PHE A 1 43 ? 23.833 0.617 -23.899 1.00 0.00 21 PHE A N 14
ATOM 22432 C CA . PHE A 1 43 ? 23.642 -0.580 -24.702 1.00 0.00 21 PHE A CA 14
ATOM 22433 C C . PHE A 1 43 ? 24.871 -1.480 -24.630 1.00 0.00 21 PHE A C 14
ATOM 22434 O O . PHE A 1 43 ? 26.001 -1.007 -24.707 1.00 0.00 21 PHE A O 14
ATOM 22451 N N . ASN A 1 44 ? 24.642 -2.773 -24.464 1.00 0.00 22 ASN A N 14
ATOM 22452 C CA . ASN A 1 44 ? 25.722 -3.751 -24.482 1.00 0.00 22 ASN A CA 14
ATOM 22453 C C . ASN A 1 44 ? 25.635 -4.576 -25.759 1.00 0.00 22 ASN A C 14
ATOM 22454 O O . ASN A 1 44 ? 24.653 -5.282 -25.980 1.00 0.00 22 ASN A O 14
ATOM 22465 N N . ARG A 1 45 ? 26.662 -4.485 -26.597 1.00 0.00 23 ARG A N 14
ATOM 22466 C CA . ARG A 1 45 ? 26.628 -5.111 -27.917 1.00 0.00 23 ARG A CA 14
ATOM 22467 C C . ARG A 1 45 ? 26.674 -6.638 -27.842 1.00 0.00 23 ARG A C 14
ATOM 22468 O O . ARG A 1 45 ? 26.133 -7.315 -28.713 1.00 0.00 23 ARG A O 14
ATOM 22489 N N . LYS A 1 46 ? 27.309 -7.179 -26.808 1.00 0.00 24 LYS A N 14
ATOM 22490 C CA . LYS A 1 46 ? 27.442 -8.628 -26.677 1.00 0.00 24 LYS A CA 14
ATOM 22491 C C . LYS A 1 46 ? 26.106 -9.280 -26.351 1.00 0.00 24 LYS A C 14
ATOM 22492 O O . LYS A 1 46 ? 25.703 -10.244 -27.003 1.00 0.00 24 LYS A O 14
ATOM 22511 N N . THR A 1 47 ? 25.420 -8.752 -25.351 1.00 0.00 25 THR A N 14
ATOM 22512 C CA . THR A 1 47 ? 24.129 -9.291 -24.954 1.00 0.00 25 THR A CA 14
ATOM 22513 C C . THR A 1 47 ? 23.020 -8.780 -25.871 1.00 0.00 25 THR A C 14
ATOM 22514 O O . THR A 1 47 ? 21.951 -9.385 -25.970 1.00 0.00 25 THR A O 14
ATOM 22525 N N . GLY A 1 48 ? 23.287 -7.663 -26.540 1.00 0.00 26 GLY A N 14
ATOM 22526 C CA . GLY A 1 48 ? 22.326 -7.096 -27.467 1.00 0.00 26 GLY A CA 14
ATOM 22527 C C . GLY A 1 48 ? 21.162 -6.444 -26.754 1.00 0.00 26 GLY A C 14
ATOM 22528 O O . GLY A 1 48 ? 20.061 -6.352 -27.298 1.00 0.00 26 GLY A O 14
ATOM 22532 N N . ARG A 1 49 ? 21.408 -5.977 -25.538 1.00 0.00 27 ARG A N 14
ATOM 22533 C CA . ARG A 1 49 ? 20.351 -5.404 -24.720 1.00 0.00 27 ARG A CA 14
ATOM 22534 C C . ARG A 1 49 ? 20.818 -4.122 -24.040 1.00 0.00 27 ARG A C 14
ATOM 22535 O O . ARG A 1 49 ? 22.015 -3.823 -24.001 1.00 0.00 27 ARG A O 14
ATOM 22556 N N . TYR A 1 50 ? 19.863 -3.378 -23.506 1.00 0.00 28 TYR A N 14
ATOM 22557 C CA . TYR A 1 50 ? 20.135 -2.115 -22.841 1.00 0.00 28 TYR A CA 14
ATOM 22558 C C . TYR A 1 50 ? 20.230 -2.348 -21.331 1.00 0.00 28 TYR A C 14
ATOM 22559 O O . TYR A 1 50 ? 19.250 -2.730 -20.691 1.00 0.00 28 TYR A O 14
ATOM 22577 N N . ILE A 1 51 ? 21.410 -2.125 -20.768 1.00 0.00 29 ILE A N 14
ATOM 22578 C CA . ILE A 1 51 ? 21.677 -2.483 -19.377 1.00 0.00 29 ILE A CA 14
ATOM 22579 C C . ILE A 1 51 ? 22.243 -1.309 -18.582 1.00 0.00 29 ILE A C 14
ATOM 22580 O O . ILE A 1 51 ? 22.605 -0.279 -19.146 1.00 0.00 29 ILE A O 14
ATOM 22596 N N . VAL A 1 52 ? 22.330 -1.477 -17.269 1.00 0.00 30 VAL A N 14
ATOM 22597 C CA . VAL A 1 52 ? 22.798 -0.412 -16.393 1.00 0.00 30 VAL A CA 14
ATOM 22598 C C . VAL A 1 52 ? 24.275 -0.583 -16.047 1.00 0.00 30 VAL A C 14
ATOM 22599 O O . VAL A 1 52 ? 24.726 -1.676 -15.701 1.00 0.00 30 VAL A O 14
ATOM 22612 N N . ARG A 1 53 ? 25.015 0.506 -16.162 1.00 0.00 31 ARG A N 14
ATOM 22613 C CA . ARG A 1 53 ? 26.409 0.563 -15.753 1.00 0.00 31 ARG A CA 14
ATOM 22614 C C . ARG A 1 53 ? 26.582 1.699 -14.750 1.00 0.00 31 ARG A C 14
ATOM 22615 O O . ARG A 1 53 ? 25.674 2.507 -14.566 1.00 0.00 31 ARG A O 14
ATOM 22636 N N . PHE A 1 54 ? 27.728 1.763 -14.100 1.00 0.00 32 PHE A N 14
ATOM 22637 C CA . PHE A 1 54 ? 28.018 2.865 -13.194 1.00 0.00 32 PHE A CA 14
ATOM 22638 C C . PHE A 1 54 ? 29.230 3.647 -13.672 1.00 0.00 32 PHE A C 14
ATOM 22639 O O . PHE A 1 54 ? 29.602 4.666 -13.090 1.00 0.00 32 PHE A O 14
ATOM 22656 N N . SER A 1 55 ? 29.845 3.161 -14.737 1.00 0.00 33 SER A N 14
ATOM 22657 C CA . SER A 1 55 ? 30.902 3.897 -15.401 1.00 0.00 33 SER A CA 14
ATOM 22658 C C . SER A 1 55 ? 30.352 4.514 -16.682 1.00 0.00 33 SER A C 14
ATOM 22659 O O . SER A 1 55 ? 29.837 3.802 -17.549 1.00 0.00 33 SER A O 14
ATOM 22667 N N . GLU A 1 56 ? 30.447 5.830 -16.795 1.00 0.00 34 GLU A N 14
ATOM 22668 C CA . GLU A 1 56 ? 29.924 6.541 -17.956 1.00 0.00 34 GLU A CA 14
ATOM 22669 C C . GLU A 1 56 ? 30.677 6.143 -19.227 1.00 0.00 34 GLU A C 14
ATOM 22670 O O . GLU A 1 56 ? 30.104 6.105 -20.312 1.00 0.00 34 GLU A O 14
ATOM 22682 N N . ASP A 1 57 ? 31.957 5.829 -19.079 1.00 0.00 35 ASP A N 14
ATOM 22683 C CA . ASP A 1 57 ? 32.787 5.441 -20.217 1.00 0.00 35 ASP A CA 14
ATOM 22684 C C . ASP A 1 57 ? 33.081 3.939 -20.172 1.00 0.00 35 ASP A C 14
ATOM 22685 O O . ASP A 1 57 ? 34.141 3.479 -20.596 1.00 0.00 35 ASP A O 14
ATOM 22694 N N . SER A 1 58 ? 32.129 3.175 -19.648 1.00 0.00 36 SER A N 14
ATOM 22695 C CA . SER A 1 58 ? 32.259 1.723 -19.585 1.00 0.00 36 SER A CA 14
ATOM 22696 C C . SER A 1 58 ? 32.410 1.137 -20.988 1.00 0.00 36 SER A C 14
ATOM 22697 O O . SER A 1 58 ? 33.239 0.254 -21.223 1.00 0.00 36 SER A O 14
ATOM 22705 N N . PHE A 1 59 ? 31.616 1.646 -21.916 1.00 0.00 37 PHE A N 14
ATOM 22706 C CA . PHE A 1 59 ? 31.717 1.250 -23.309 1.00 0.00 37 PHE A CA 14
ATOM 22707 C C . PHE A 1 59 ? 32.543 2.275 -24.069 1.00 0.00 37 PHE A C 14
ATOM 22708 O O . PHE A 1 59 ? 32.244 3.467 -24.030 1.00 0.00 37 PHE A O 14
ATOM 22725 N N . GLY A 1 60 ? 33.584 1.817 -24.745 1.00 0.00 38 GLY A N 14
ATOM 22726 C CA . GLY A 1 60 ? 34.444 2.731 -25.468 1.00 0.00 38 GLY A CA 14
ATOM 22727 C C . GLY A 1 60 ? 34.190 2.683 -26.956 1.00 0.00 38 GLY A C 14
ATOM 22728 O O . GLY A 1 60 ? 33.244 3.294 -27.451 1.00 0.00 38 GLY A O 14
ATOM 22732 N N . MET A 1 61 ? 35.026 1.941 -27.666 1.00 0.00 39 MET A N 14
ATOM 22733 C CA . MET A 1 61 ? 34.852 1.743 -29.100 1.00 0.00 39 MET A CA 14
ATOM 22734 C C . MET A 1 61 ? 33.703 0.774 -29.356 1.00 0.00 39 MET A C 14
ATOM 22735 O O . MET A 1 61 ? 33.251 0.602 -30.488 1.00 0.00 39 MET A O 14
ATOM 22749 N N . ASP A 1 62 ? 33.251 0.139 -28.284 1.00 0.00 40 ASP A N 14
ATOM 22750 C CA . ASP A 1 62 ? 32.196 -0.859 -28.352 1.00 0.00 40 ASP A CA 14
ATOM 22751 C C . ASP A 1 62 ? 30.858 -0.200 -28.639 1.00 0.00 40 ASP A C 14
ATOM 22752 O O . ASP A 1 62 ? 30.187 -0.525 -29.617 1.00 0.00 40 ASP A O 14
ATOM 22761 N N . VAL A 1 63 ? 30.473 0.720 -27.770 1.00 0.00 41 VAL A N 14
ATOM 22762 C CA . VAL A 1 63 ? 29.196 1.404 -27.886 1.00 0.00 41 VAL A CA 14
ATOM 22763 C C . VAL A 1 63 ? 29.397 2.892 -27.654 1.00 0.00 41 VAL A C 14
ATOM 22764 O O . VAL A 1 63 ? 30.180 3.285 -26.789 1.00 0.00 41 VAL A O 14
ATOM 22777 N N . ALA A 1 64 ? 28.711 3.707 -28.442 1.00 0.00 42 ALA A N 14
ATOM 22778 C CA . ALA A 1 64 ? 28.815 5.153 -28.329 1.00 0.00 42 ALA A CA 14
ATOM 22779 C C . ALA A 1 64 ? 28.399 5.627 -26.944 1.00 0.00 42 ALA A C 14
ATOM 22780 O O . ALA A 1 64 ? 27.390 5.176 -26.400 1.00 0.00 42 ALA A O 14
ATOM 22787 N N . ASP A 1 65 ? 29.180 6.545 -26.383 1.00 0.00 43 ASP A N 14
ATOM 22788 C CA . ASP A 1 65 ? 28.868 7.140 -25.083 1.00 0.00 43 ASP A CA 14
ATOM 22789 C C . ASP A 1 65 ? 27.543 7.896 -25.144 1.00 0.00 43 ASP A C 14
ATOM 22790 O O . ASP A 1 65 ? 26.896 8.125 -24.124 1.00 0.00 43 ASP A O 14
ATOM 22799 N N . ASP A 1 66 ? 27.137 8.255 -26.356 1.00 0.00 44 ASP A N 14
ATOM 22800 C CA . ASP A 1 66 ? 25.859 8.920 -26.587 1.00 0.00 44 ASP A CA 14
ATOM 22801 C C . ASP A 1 66 ? 24.699 7.969 -26.307 1.00 0.00 44 ASP A C 14
ATOM 22802 O O . ASP A 1 66 ? 23.583 8.395 -26.010 1.00 0.00 44 ASP A O 14
ATOM 22811 N N . SER A 1 67 ? 24.979 6.676 -26.382 1.00 0.00 45 SER A N 14
ATOM 22812 C CA . SER A 1 67 ? 23.977 5.654 -26.120 1.00 0.00 45 SER A CA 14
ATOM 22813 C C . SER A 1 67 ? 24.025 5.225 -24.656 1.00 0.00 45 SER A C 14
ATOM 22814 O O . SER A 1 67 ? 23.403 4.241 -24.259 1.00 0.00 45 SER A O 14
ATOM 22822 N N . ILE A 1 68 ? 24.779 5.972 -23.864 1.00 0.00 46 ILE A N 14
ATOM 22823 C CA . ILE A 1 68 ? 24.850 5.751 -22.432 1.00 0.00 46 ILE A CA 14
ATOM 22824 C C . ILE A 1 68 ? 24.200 6.930 -21.717 1.00 0.00 46 ILE A C 14
ATOM 22825 O O . ILE A 1 68 ? 24.723 8.041 -21.730 1.00 0.00 46 ILE A O 14
ATOM 22841 N N . THR A 1 69 ? 23.046 6.692 -21.120 1.00 0.00 47 THR A N 14
ATOM 22842 C CA . THR A 1 69 ? 22.257 7.761 -20.538 1.00 0.00 47 THR A CA 14
ATOM 22843 C C . THR A 1 69 ? 22.022 7.526 -19.049 1.00 0.00 47 THR A C 14
ATOM 22844 O O . THR A 1 69 ? 21.557 6.458 -18.648 1.00 0.00 47 THR A O 14
ATOM 22855 N N . PRO A 1 70 ? 22.366 8.515 -18.212 1.00 0.00 48 PRO A N 14
ATOM 22856 C CA . PRO A 1 70 ? 22.109 8.457 -16.772 1.00 0.00 48 PRO A CA 14
ATOM 22857 C C . PRO A 1 70 ? 20.631 8.223 -16.476 1.00 0.00 48 PRO A C 14
ATOM 22858 O O . PRO A 1 70 ? 19.766 8.913 -17.017 1.00 0.00 48 PRO A O 14
ATOM 22869 N N . THR A 1 71 ? 20.342 7.265 -15.605 1.00 0.00 49 THR A N 14
ATOM 22870 C CA . THR A 1 71 ? 18.964 6.908 -15.290 1.00 0.00 49 THR A CA 14
ATOM 22871 C C . THR A 1 71 ? 18.238 8.068 -14.605 1.00 0.00 49 THR A C 14
ATOM 22872 O O . THR A 1 71 ? 17.010 8.093 -14.543 1.00 0.00 49 THR A O 14
ATOM 22883 N N . SER A 1 72 ? 19.008 9.032 -14.117 1.00 0.00 50 SER A N 14
ATOM 22884 C CA . SER A 1 72 ? 18.462 10.221 -13.483 1.00 0.00 50 SER A CA 14
ATOM 22885 C C . SER A 1 72 ? 17.632 11.031 -14.478 1.00 0.00 50 SER A C 14
ATOM 22886 O O . SER A 1 72 ? 16.667 11.696 -14.106 1.00 0.00 50 SER A O 14
ATOM 22894 N N . GLU A 1 73 ? 18.018 10.963 -15.748 1.00 0.00 51 GLU A N 14
ATOM 22895 C CA . GLU A 1 73 ? 17.358 11.732 -16.792 1.00 0.00 51 GLU A CA 14
ATOM 22896 C C . GLU A 1 73 ? 16.704 10.800 -17.811 1.00 0.00 51 GLU A C 14
ATOM 22897 O O . GLU A 1 73 ? 15.844 11.211 -18.586 1.00 0.00 51 GLU A O 14
ATOM 22909 N N . PHE A 1 74 ? 17.106 9.532 -17.785 1.00 0.00 52 PHE A N 14
ATOM 22910 C CA . PHE A 1 74 ? 16.564 8.524 -18.694 1.00 0.00 52 PHE A CA 14
ATOM 22911 C C . PHE A 1 74 ? 15.080 8.288 -18.415 1.00 0.00 52 PHE A C 14
ATOM 22912 O O . PHE A 1 74 ? 14.331 7.844 -19.283 1.00 0.00 52 PHE A O 14
ATOM 22929 N N . VAL A 1 75 ? 14.664 8.608 -17.197 1.00 0.00 53 VAL A N 14
ATOM 22930 C CA . VAL A 1 75 ? 13.277 8.442 -16.792 1.00 0.00 53 VAL A CA 14
ATOM 22931 C C . VAL A 1 75 ? 12.409 9.584 -17.320 1.00 0.00 53 VAL A C 14
ATOM 22932 O O . VAL A 1 75 ? 11.180 9.535 -17.231 1.00 0.00 53 VAL A O 14
ATOM 22945 N N . TRP A 1 76 ? 13.053 10.602 -17.878 1.00 0.00 54 TRP A N 14
ATOM 22946 C CA . TRP A 1 76 ? 12.348 11.782 -18.351 1.00 0.00 54 TRP A CA 14
ATOM 22947 C C . TRP A 1 76 ? 12.169 11.747 -19.862 1.00 0.00 54 TRP A C 14
ATOM 22948 O O . TRP A 1 76 ? 13.084 11.401 -20.611 1.00 0.00 54 TRP A O 14
ATOM 22969 N N . SER A 1 77 ? 10.976 12.099 -20.297 1.00 0.00 55 SER A N 14
ATOM 22970 C CA . SER A 1 77 ? 10.645 12.139 -21.707 1.00 0.00 55 SER A CA 14
ATOM 22971 C C . SER A 1 77 ? 10.281 13.565 -22.109 1.00 0.00 55 SER A C 14
ATOM 22972 O O . SER A 1 77 ? 9.278 14.111 -21.650 1.00 0.00 55 SER A O 14
ATOM 22980 N N . SER A 1 78 ? 11.114 14.175 -22.935 1.00 0.00 56 SER A N 14
ATOM 22981 C CA . SER A 1 78 ? 10.890 15.543 -23.374 1.00 0.00 56 SER A CA 14
ATOM 22982 C C . SER A 1 78 ? 9.689 15.613 -24.316 1.00 0.00 56 SER A C 14
ATOM 22983 O O . SER A 1 78 ? 9.655 14.945 -25.352 1.00 0.00 56 SER A O 14
ATOM 22991 N N . VAL A 1 79 ? 8.699 16.414 -23.941 1.00 0.00 57 VAL A N 14
ATOM 22992 C CA . VAL A 1 79 ? 7.483 16.555 -24.734 1.00 0.00 57 VAL A CA 14
ATOM 22993 C C . VAL A 1 79 ? 7.344 17.973 -25.273 1.00 0.00 57 VAL A C 14
ATOM 22994 O O . VAL A 1 79 ? 6.349 18.313 -25.914 1.00 0.00 57 VAL A O 14
ATOM 23007 N N . ARG A 1 80 ? 8.354 18.789 -25.011 1.00 0.00 58 ARG A N 14
ATOM 23008 C CA . ARG A 1 80 ? 8.383 20.165 -25.479 1.00 0.00 58 ARG A CA 14
ATOM 23009 C C . ARG A 1 80 ? 9.807 20.691 -25.435 1.00 0.00 58 ARG A C 14
ATOM 23010 O O . ARG A 1 80 ? 10.743 19.936 -25.185 1.00 0.00 58 ARG A O 14
ATOM 23031 N N . ASP A 1 81 ? 9.961 21.983 -25.678 1.00 0.00 59 ASP A N 14
ATOM 23032 C CA . ASP A 1 81 ? 11.269 22.625 -25.675 1.00 0.00 59 ASP A CA 14
ATOM 23033 C C . ASP A 1 81 ? 11.950 22.455 -24.322 1.00 0.00 59 ASP A C 14
ATOM 23034 O O . ASP A 1 81 ? 13.118 22.079 -24.242 1.00 0.00 59 ASP A O 14
ATOM 23043 N N . ASP A 1 82 ? 11.203 22.726 -23.262 1.00 0.00 60 ASP A N 14
ATOM 23044 C CA . ASP A 1 82 ? 11.740 22.668 -21.905 1.00 0.00 60 ASP A CA 14
ATOM 23045 C C . ASP A 1 82 ? 10.939 21.704 -21.029 1.00 0.00 60 ASP A C 14
ATOM 23046 O O . ASP A 1 82 ? 11.439 21.189 -20.029 1.00 0.00 60 ASP A O 14
ATOM 23055 N N . VAL A 1 83 ? 9.697 21.449 -21.421 1.00 0.00 61 VAL A N 14
ATOM 23056 C CA . VAL A 1 83 ? 8.803 20.615 -20.628 1.00 0.00 61 VAL A CA 14
ATOM 23057 C C . VAL A 1 83 ? 9.087 19.133 -20.853 1.00 0.00 61 VAL A C 14
ATOM 23058 O O . VAL A 1 83 ? 8.986 18.630 -21.975 1.00 0.00 61 VAL A O 14
ATOM 23071 N N . MET A 1 84 ? 9.449 18.441 -19.783 1.00 0.00 62 MET A N 14
ATOM 23072 C CA . MET A 1 84 ? 9.670 17.003 -19.834 1.00 0.00 62 MET A CA 14
ATOM 23073 C C . MET A 1 84 ? 8.628 16.289 -18.984 1.00 0.00 62 MET A C 14
ATOM 23074 O O . MET A 1 84 ? 8.023 16.894 -18.104 1.00 0.00 62 MET A O 14
ATOM 23088 N N . ARG A 1 85 ? 8.409 15.014 -19.255 1.00 0.00 63 ARG A N 14
ATOM 23089 C CA . ARG A 1 85 ? 7.450 14.224 -18.493 1.00 0.00 63 ARG A CA 14
ATOM 23090 C C . ARG A 1 85 ? 8.139 13.016 -17.871 1.00 0.00 63 ARG A C 14
ATOM 23091 O O . ARG A 1 85 ? 9.132 12.523 -18.404 1.00 0.00 63 ARG A O 14
ATOM 23112 N N . LEU A 1 86 ? 7.623 12.552 -16.746 1.00 0.00 64 LEU A N 14
ATOM 23113 C CA . LEU A 1 86 ? 8.107 11.321 -16.142 1.00 0.00 64 LEU A CA 14
ATOM 23114 C C . LEU A 1 86 ? 7.515 10.138 -16.902 1.00 0.00 64 LEU A C 14
ATOM 23115 O O . LEU A 1 86 ? 6.299 9.940 -16.906 1.00 0.00 64 LEU A O 14
ATOM 23131 N N . GLY A 1 87 ? 8.374 9.370 -17.555 1.00 0.00 65 GLY A N 14
ATOM 23132 C CA . GLY A 1 87 ? 7.909 8.293 -18.401 1.00 0.00 65 GLY A CA 14
ATOM 23133 C C . GLY A 1 87 ? 7.826 6.966 -17.682 1.00 0.00 65 GLY A C 14
ATOM 23134 O O . GLY A 1 87 ? 8.758 6.570 -16.995 1.00 0.00 65 GLY A O 14
ATOM 23138 N N . ARG A 1 88 ? 6.700 6.283 -17.836 1.00 0.00 66 ARG A N 14
ATOM 23139 C CA . ARG A 1 88 ? 6.528 4.938 -17.294 1.00 0.00 66 ARG A CA 14
ATOM 23140 C C . ARG A 1 88 ? 7.394 3.921 -18.036 1.00 0.00 66 ARG A C 14
ATOM 23141 O O . ARG A 1 88 ? 7.657 2.831 -17.532 1.00 0.00 66 ARG A O 14
ATOM 23162 N N . GLU A 1 89 ? 7.848 4.293 -19.227 1.00 0.00 67 GLU A N 14
ATOM 23163 C CA . GLU A 1 89 ? 8.589 3.383 -20.096 1.00 0.00 67 GLU A CA 14
ATOM 23164 C C . GLU A 1 89 ? 9.958 3.018 -19.519 1.00 0.00 67 GLU A C 14
ATOM 23165 O O . GLU A 1 89 ? 10.509 1.965 -19.839 1.00 0.00 67 GLU A O 14
ATOM 23177 N N . GLN A 1 90 ? 10.497 3.880 -18.663 1.00 0.00 68 GLN A N 14
ATOM 23178 C CA . GLN A 1 90 ? 11.781 3.610 -18.013 1.00 0.00 68 GLN A CA 14
ATOM 23179 C C . GLN A 1 90 ? 11.682 2.363 -17.136 1.00 0.00 68 GLN A C 14
ATOM 23180 O O . GLN A 1 90 ? 12.621 1.570 -17.045 1.00 0.00 68 GLN A O 14
ATOM 23194 N N . LEU A 1 91 ? 10.513 2.182 -16.531 1.00 0.00 69 LEU A N 14
ATOM 23195 C CA . LEU A 1 91 ? 10.269 1.071 -15.624 1.00 0.00 69 LEU A CA 14
ATOM 23196 C C . LEU A 1 91 ? 10.301 -0.252 -16.373 1.00 0.00 69 LEU A C 14
ATOM 23197 O O . LEU A 1 91 ? 10.751 -1.264 -15.841 1.00 0.00 69 LEU A O 14
ATOM 23213 N N . GLN A 1 92 ? 9.841 -0.223 -17.618 1.00 0.00 70 GLN A N 14
ATOM 23214 C CA . GLN A 1 92 ? 9.787 -1.416 -18.454 1.00 0.00 70 GLN A CA 14
ATOM 23215 C C . GLN A 1 92 ? 11.187 -1.989 -18.646 1.00 0.00 70 GLN A C 14
ATOM 23216 O O . GLN A 1 92 ? 11.391 -3.201 -18.610 1.00 0.00 70 GLN A O 14
ATOM 23230 N N . ILE A 1 93 ? 12.149 -1.100 -18.841 1.00 0.00 71 ILE A N 14
ATOM 23231 C CA . ILE A 1 93 ? 13.533 -1.502 -19.036 1.00 0.00 71 ILE A CA 14
ATOM 23232 C C . ILE A 1 93 ? 14.168 -1.937 -17.716 1.00 0.00 71 ILE A C 14
ATOM 23233 O O . ILE A 1 93 ? 14.851 -2.963 -17.651 1.00 0.00 71 ILE A O 14
ATOM 23249 N N . LEU A 1 94 ? 13.923 -1.168 -16.660 1.00 0.00 72 LEU A N 14
ATOM 23250 C CA . LEU A 1 94 ? 14.535 -1.434 -15.361 1.00 0.00 72 LEU A CA 14
ATOM 23251 C C . LEU A 1 94 ? 14.011 -2.725 -14.728 1.00 0.00 72 LEU A C 14
ATOM 23252 O O . LEU A 1 94 ? 14.754 -3.419 -14.027 1.00 0.00 72 LEU A O 14
ATOM 23268 N N . LEU A 1 95 ? 12.744 -3.057 -14.973 1.00 0.00 73 LEU A N 14
ATOM 23269 C CA . LEU A 1 95 ? 12.145 -4.252 -14.376 1.00 0.00 73 LEU A CA 14
ATOM 23270 C C . LEU A 1 95 ? 12.802 -5.523 -14.914 1.00 0.00 73 LEU A C 14
ATOM 23271 O O . LEU A 1 95 ? 12.822 -6.556 -14.243 1.00 0.00 73 LEU A O 14
ATOM 23287 N N . GLU A 1 96 ? 13.347 -5.441 -16.124 1.00 0.00 74 GLU A N 14
ATOM 23288 C CA . GLU A 1 96 ? 14.023 -6.580 -16.731 1.00 0.00 74 GLU A CA 14
ATOM 23289 C C . GLU A 1 96 ? 15.311 -6.917 -15.993 1.00 0.00 74 GLU A C 14
ATOM 23290 O O . GLU A 1 96 ? 15.740 -8.072 -15.977 1.00 0.00 74 GLU A O 14
ATOM 23302 N N . GLN A 1 97 ? 15.925 -5.918 -15.381 1.00 0.00 75 GLN A N 14
ATOM 23303 C CA . GLN A 1 97 ? 17.130 -6.145 -14.600 1.00 0.00 75 GLN A CA 14
ATOM 23304 C C . GLN A 1 97 ? 16.756 -6.552 -13.182 1.00 0.00 75 GLN A C 14
ATOM 23305 O O . GLN A 1 97 ? 17.394 -7.422 -12.592 1.00 0.00 75 GLN A O 14
ATOM 23319 N N . ASN A 1 98 ? 15.697 -5.928 -12.666 1.00 0.00 76 ASN A N 14
ATOM 23320 C CA . ASN A 1 98 ? 15.156 -6.247 -11.344 1.00 0.00 76 ASN A CA 14
ATOM 23321 C C . ASN A 1 98 ? 16.221 -6.045 -10.269 1.00 0.00 76 ASN A C 14
ATOM 23322 O O . ASN A 1 98 ? 16.529 -6.943 -9.485 1.00 0.00 76 ASN A O 14
ATOM 23333 N N . ILE A 1 99 ? 16.773 -4.845 -10.243 1.00 0.00 77 ILE A N 14
ATOM 23334 C CA . ILE A 1 99 ? 17.853 -4.499 -9.342 1.00 0.00 77 ILE A CA 14
ATOM 23335 C C . ILE A 1 99 ? 17.521 -3.196 -8.625 1.00 0.00 77 ILE A C 14
ATOM 23336 O O . ILE A 1 99 ? 18.338 -2.278 -8.558 1.00 0.00 77 ILE A O 14
ATOM 23352 N N . ASN A 1 100 ? 16.317 -3.138 -8.083 1.00 0.00 78 ASN A N 14
ATOM 23353 C CA . ASN A 1 100 ? 15.770 -1.909 -7.508 1.00 0.00 78 ASN A CA 14
ATOM 23354 C C . ASN A 1 100 ? 16.689 -1.275 -6.462 1.00 0.00 78 ASN A C 14
ATOM 23355 O O . ASN A 1 100 ? 16.870 -0.060 -6.462 1.00 0.00 78 ASN A O 14
ATOM 23366 N N . GLU A 1 101 ? 17.281 -2.078 -5.588 1.00 0.00 79 GLU A N 14
ATOM 23367 C CA . GLU A 1 101 ? 18.153 -1.542 -4.548 1.00 0.00 79 GLU A CA 14
ATOM 23368 C C . GLU A 1 101 ? 19.525 -1.205 -5.124 1.00 0.00 79 GLU A C 14
ATOM 23369 O O . GLU A 1 101 ? 20.206 -0.293 -4.656 1.00 0.00 79 GLU A O 14
ATOM 23381 N N . ARG A 1 102 ? 19.919 -1.944 -6.149 1.00 0.00 80 ARG A N 14
ATOM 23382 C CA . ARG A 1 102 ? 21.178 -1.697 -6.841 1.00 0.00 80 ARG A CA 14
ATOM 23383 C C . ARG A 1 102 ? 21.130 -0.382 -7.618 1.00 0.00 80 ARG A C 14
ATOM 23384 O O . ARG A 1 102 ? 22.074 0.405 -7.584 1.00 0.00 80 ARG A O 14
ATOM 23405 N N . LEU A 1 103 ? 20.020 -0.156 -8.311 1.00 0.00 81 LEU A N 14
ATOM 23406 C CA . LEU A 1 103 ? 19.837 1.042 -9.127 1.00 0.00 81 LEU A CA 14
ATOM 23407 C C . LEU A 1 103 ? 19.353 2.203 -8.253 1.00 0.00 81 LEU A C 14
ATOM 23408 O O . LEU A 1 103 ? 19.488 3.370 -8.619 1.00 0.00 81 LEU A O 14
ATOM 23424 N N . ASN A 1 104 ? 18.811 1.853 -7.081 1.00 0.00 82 ASN A N 14
ATOM 23425 C CA . ASN A 1 104 ? 18.317 2.827 -6.094 1.00 0.00 82 ASN A CA 14
ATOM 23426 C C . ASN A 1 104 ? 16.956 3.394 -6.496 1.00 0.00 82 ASN A C 14
ATOM 23427 O O . ASN A 1 104 ? 16.665 4.560 -6.223 1.00 0.00 82 ASN A O 14
ATOM 23438 N N . ILE A 1 105 ? 16.114 2.568 -7.122 1.00 0.00 83 ILE A N 14
ATOM 23439 C CA . ILE A 1 105 ? 14.764 2.996 -7.486 1.00 0.00 83 ILE A CA 14
ATOM 23440 C C . ILE A 1 105 ? 13.987 3.400 -6.237 1.00 0.00 83 ILE A C 14
ATOM 23441 O O . ILE A 1 105 ? 13.814 2.602 -5.312 1.00 0.00 83 ILE A O 14
ATOM 23457 N N . GLY A 1 106 ? 13.536 4.648 -6.229 1.00 0.00 84 GLY A N 14
ATOM 23458 C CA . GLY A 1 106 ? 12.854 5.205 -5.078 1.00 0.00 84 GLY A CA 14
ATOM 23459 C C . GLY A 1 106 ? 11.560 4.496 -4.742 1.00 0.00 84 GLY A C 14
ATOM 23460 O O . GLY A 1 106 ? 10.922 3.902 -5.607 1.00 0.00 84 GLY A O 14
ATOM 23464 N N . GLU A 1 107 ? 11.167 4.586 -3.482 1.00 0.00 85 GLU A N 14
ATOM 23465 C CA . GLU A 1 107 ? 9.938 3.970 -2.999 1.00 0.00 85 GLU A CA 14
ATOM 23466 C C . GLU A 1 107 ? 8.697 4.519 -3.724 1.00 0.00 85 GLU A C 14
ATOM 23467 O O . GLU A 1 107 ? 7.851 3.736 -4.166 1.00 0.00 85 GLU A O 14
ATOM 23479 N N . PRO A 1 108 ? 8.552 5.863 -3.865 1.00 0.00 86 PRO A N 14
ATOM 23480 C CA . PRO A 1 108 ? 7.426 6.459 -4.604 1.00 0.00 86 PRO A CA 14
ATOM 23481 C C . PRO A 1 108 ? 7.401 6.047 -6.077 1.00 0.00 86 PRO A C 14
ATOM 23482 O O . PRO A 1 108 ? 6.389 6.195 -6.760 1.00 0.00 86 PRO A O 14
ATOM 23493 N N . LEU A 1 109 ? 8.516 5.517 -6.558 1.00 0.00 87 LEU A N 14
ATOM 23494 C CA . LEU A 1 109 ? 8.614 5.062 -7.938 1.00 0.00 87 LEU A CA 14
ATOM 23495 C C . LEU A 1 109 ? 7.815 3.773 -8.126 1.00 0.00 87 LEU A C 14
ATOM 23496 O O . LEU A 1 109 ? 7.290 3.508 -9.205 1.00 0.00 87 LEU A O 14
ATOM 23512 N N . LEU A 1 110 ? 7.717 2.980 -7.061 1.00 0.00 88 LEU A N 14
ATOM 23513 C CA . LEU A 1 110 ? 6.951 1.737 -7.099 1.00 0.00 88 LEU A CA 14
ATOM 23514 C C . LEU A 1 110 ? 5.450 2.013 -7.083 1.00 0.00 88 LEU A C 14
ATOM 23515 O O . LEU A 1 110 ? 4.692 1.404 -7.838 1.00 0.00 88 LEU A O 14
ATOM 23531 N N . VAL A 1 111 ? 5.025 2.937 -6.226 1.00 0.00 89 VAL A N 14
ATOM 23532 C CA . VAL A 1 111 ? 3.606 3.264 -6.101 1.00 0.00 89 VAL A CA 14
ATOM 23533 C C . VAL A 1 111 ? 3.089 3.893 -7.391 1.00 0.00 89 VAL A C 14
ATOM 23534 O O . VAL A 1 111 ? 1.928 3.714 -7.761 1.00 0.00 89 VAL A O 14
ATOM 23547 N N . TYR A 1 112 ? 3.966 4.631 -8.062 1.00 0.00 90 TYR A N 14
ATOM 23548 C CA . TYR A 1 112 ? 3.668 5.212 -9.364 1.00 0.00 90 TYR A CA 14
ATOM 23549 C C . TYR A 1 112 ? 3.251 4.130 -10.365 1.00 0.00 90 TYR A C 14
ATOM 23550 O O . TYR A 1 112 ? 2.362 4.343 -11.189 1.00 0.00 90 TYR A O 14
ATOM 23568 N N . LEU A 1 113 ? 3.904 2.974 -10.287 1.00 0.00 91 LEU A N 14
ATOM 23569 C CA . LEU A 1 113 ? 3.601 1.856 -11.176 1.00 0.00 91 LEU A CA 14
ATOM 23570 C C . LEU A 1 113 ? 2.272 1.215 -10.773 1.00 0.00 91 LEU A C 14
ATOM 23571 O O . LEU A 1 113 ? 1.504 0.771 -11.627 1.00 0.00 91 LEU A O 14
ATOM 23587 N N . ARG A 1 114 ? 2.010 1.184 -9.469 1.00 0.00 92 ARG A N 14
ATOM 23588 C CA . ARG A 1 114 ? 0.767 0.623 -8.938 1.00 0.00 92 ARG A CA 14
ATOM 23589 C C . ARG A 1 114 ? -0.449 1.357 -9.496 1.00 0.00 92 ARG A C 14
ATOM 23590 O O . ARG A 1 114 ? -1.365 0.741 -10.046 1.00 0.00 92 ARG A O 14
ATOM 23611 N N . ARG A 1 115 ? -0.455 2.670 -9.336 1.00 0.00 93 ARG A N 14
ATOM 23612 C CA . ARG A 1 115 ? -1.530 3.503 -9.854 1.00 0.00 93 ARG A CA 14
ATOM 23613 C C . ARG A 1 115 ? -1.043 4.937 -9.965 1.00 0.00 93 ARG A C 14
ATOM 23614 O O . ARG A 1 115 ? -0.951 5.645 -8.963 1.00 0.00 93 ARG A O 14
ATOM 23635 N N . GLN A 1 116 ? -0.706 5.358 -11.176 1.00 0.00 94 GLN A N 14
ATOM 23636 C CA . GLN A 1 116 ? -0.244 6.717 -11.389 1.00 0.00 94 GLN A CA 14
ATOM 23637 C C . GLN A 1 116 ? -1.376 7.702 -11.119 1.00 0.00 94 GLN A C 14
ATOM 23638 O O . GLN A 1 116 ? -2.501 7.528 -11.595 1.00 0.00 94 GLN A O 14
ATOM 23652 N N . ASP A 1 117 ? -1.079 8.718 -10.330 1.00 0.00 95 ASP A N 14
ATOM 23653 C CA . ASP A 1 117 ? -2.074 9.719 -9.980 1.00 0.00 95 ASP A CA 14
ATOM 23654 C C . ASP A 1 117 ? -2.146 10.767 -11.074 1.00 0.00 95 ASP A C 14
ATOM 23655 O O . ASP A 1 117 ? -3.209 11.031 -11.630 1.00 0.00 95 ASP A O 14
ATOM 23664 N N . LEU A 1 118 ? -1.001 11.347 -11.391 1.00 0.00 96 LEU A N 14
ATOM 23665 C CA . LEU A 1 118 ? -0.902 12.257 -12.516 1.00 0.00 96 LEU A CA 14
ATOM 23666 C C . LEU A 1 118 ? -0.541 11.464 -13.766 1.00 0.00 96 LEU A C 14
ATOM 23667 O O . LEU A 1 118 ? 0.416 10.687 -13.750 1.00 0.00 96 LEU A O 14
ATOM 23683 N N . PRO A 1 119 ? -1.312 11.637 -14.853 1.00 0.00 97 PRO A N 14
ATOM 23684 C CA . PRO A 1 119 ? -1.084 10.916 -16.112 1.00 0.00 97 PRO A CA 14
ATOM 23685 C C . PRO A 1 119 ? 0.337 11.107 -16.625 1.00 0.00 97 PRO A C 14
ATOM 23686 O O . PRO A 1 119 ? 1.034 10.141 -16.937 1.00 0.00 97 PRO A O 14
ATOM 23697 N N . GLU A 1 120 ? 0.761 12.358 -16.701 1.00 0.00 98 GLU A N 14
ATOM 23698 C CA . GLU A 1 120 ? 2.114 12.688 -17.106 1.00 0.00 98 GLU A CA 14
ATOM 23699 C C . GLU A 1 120 ? 2.682 13.747 -16.171 1.00 0.00 98 GLU A C 14
ATOM 23700 O O . GLU A 1 120 ? 2.308 14.915 -16.250 1.00 0.00 98 GLU A O 14
ATOM 23712 N N . ILE A 1 121 ? 3.554 13.328 -15.264 1.00 0.00 99 ILE A N 14
ATOM 23713 C CA . ILE A 1 121 ? 4.189 14.257 -14.341 1.00 0.00 99 ILE A CA 14
ATOM 23714 C C . ILE A 1 121 ? 5.216 15.095 -15.089 1.00 0.00 99 ILE A C 14
ATOM 23715 O O . ILE A 1 121 ? 6.267 14.592 -15.487 1.00 0.00 99 ILE A O 14
ATOM 23731 N N . THR A 1 122 ? 4.896 16.359 -15.301 1.00 0.00 100 THR A N 14
ATOM 23732 C CA . THR A 1 122 ? 5.732 17.226 -16.102 1.00 0.00 100 THR A CA 14
ATOM 23733 C C . THR A 1 122 ? 6.675 18.069 -15.253 1.00 0.00 100 THR A C 14
ATOM 23734 O O . THR A 1 122 ? 6.296 18.610 -14.211 1.00 0.00 100 THR A O 14
ATOM 23745 N N . ALA A 1 123 ? 7.907 18.166 -15.718 1.00 0.00 101 ALA A N 14
ATOM 23746 C CA . ALA A 1 123 ? 8.913 19.002 -15.096 1.00 0.00 101 ALA A CA 14
ATOM 23747 C C . ALA A 1 123 ? 9.399 20.032 -16.103 1.00 0.00 101 ALA A C 14
ATOM 23748 O O . ALA A 1 123 ? 9.737 19.693 -17.238 1.00 0.00 101 ALA A O 14
ATOM 23755 N N . GLN A 1 124 ? 9.406 21.283 -15.690 1.00 0.00 102 GLN A N 14
ATOM 23756 C CA . GLN A 1 124 ? 9.782 22.382 -16.559 1.00 0.00 102 GLN A CA 14
ATOM 23757 C C . GLN A 1 124 ? 10.330 23.519 -15.720 1.00 0.00 102 GLN A C 14
ATOM 23758 O O . GLN A 1 124 ? 9.995 23.634 -14.540 1.00 0.00 102 GLN A O 14
ATOM 23772 N N . ARG A 1 125 ? 11.208 24.316 -16.308 1.00 0.00 103 ARG A N 14
ATOM 23773 C CA . ARG A 1 125 ? 11.742 25.488 -15.634 1.00 0.00 103 ARG A CA 14
ATOM 23774 C C . ARG A 1 125 ? 10.589 26.382 -15.190 1.00 0.00 103 ARG A C 14
ATOM 23775 O O . ARG A 1 125 ? 9.850 26.912 -16.025 1.00 0.00 103 ARG A O 14
ATOM 23796 N N . GLN A 1 126 ? 10.426 26.517 -13.879 1.00 0.00 104 GLN A N 14
ATOM 23797 C CA . GLN A 1 126 ? 9.308 27.260 -13.308 1.00 0.00 104 GLN A CA 14
ATOM 23798 C C . GLN A 1 126 ? 9.302 28.710 -13.780 1.00 0.00 104 GLN A C 14
ATOM 23799 O O . GLN A 1 126 ? 10.356 29.329 -13.958 1.00 0.00 104 GLN A O 14
ATOM 23813 N N . LEU A 1 127 ? 8.108 29.242 -13.980 1.00 0.00 105 LEU A N 14
ATOM 23814 C CA . LEU A 1 127 ? 7.942 30.580 -14.521 1.00 0.00 105 LEU A CA 14
ATOM 23815 C C . LEU A 1 127 ? 8.256 31.627 -13.462 1.00 0.00 105 LEU A C 14
ATOM 23816 O O . LEU A 1 127 ? 8.841 32.671 -13.756 1.00 0.00 105 LEU A O 14
ATOM 23832 N N . ARG A 1 128 ? 7.860 31.340 -12.231 1.00 0.00 106 ARG A N 14
ATOM 23833 C CA . ARG A 1 128 ? 8.133 32.225 -11.109 1.00 0.00 106 ARG A CA 14
ATOM 23834 C C . ARG A 1 128 ? 9.081 31.557 -10.122 1.00 0.00 106 ARG A C 14
ATOM 23835 O O . ARG A 1 128 ? 8.597 30.959 -9.138 1.00 0.00 106 ARG A O 14
ATOM 23857 N N . MET A 1 23 ? -1.421 0.701 -0.561 1.00 0.00 1 MET A N 15
ATOM 23858 C CA . MET A 1 23 ? -0.348 1.657 -0.911 1.00 0.00 1 MET A CA 15
ATOM 23859 C C . MET A 1 23 ? -0.950 3.026 -1.179 1.00 0.00 1 MET A C 15
ATOM 23860 O O . MET A 1 23 ? -1.943 3.146 -1.897 1.00 0.00 1 MET A O 15
ATOM 23874 N N . SER A 1 24 ? -0.356 4.054 -0.603 1.00 0.00 2 SER A N 15
ATOM 23875 C CA . SER A 1 24 ? -0.860 5.407 -0.761 1.00 0.00 2 SER A CA 15
ATOM 23876 C C . SER A 1 24 ? 0.041 6.206 -1.691 1.00 0.00 2 SER A C 15
ATOM 23877 O O . SER A 1 24 ? 1.256 6.008 -1.713 1.00 0.00 2 SER A O 15
ATOM 23885 N N . ILE A 1 25 ? -0.561 7.099 -2.458 1.00 0.00 3 ILE A N 15
ATOM 23886 C CA . ILE A 1 25 ? 0.181 7.921 -3.397 1.00 0.00 3 ILE A CA 15
ATOM 23887 C C . ILE A 1 25 ? 0.931 9.021 -2.654 1.00 0.00 3 ILE A C 15
ATOM 23888 O O . ILE A 1 25 ? 0.454 9.538 -1.640 1.00 0.00 3 ILE A O 15
ATOM 23904 N N . THR A 1 26 ? 2.108 9.361 -3.149 1.00 0.00 4 THR A N 15
ATOM 23905 C CA . THR A 1 26 ? 2.950 10.346 -2.504 1.00 0.00 4 THR A CA 15
ATOM 23906 C C . THR A 1 26 ? 2.704 11.747 -3.060 1.00 0.00 4 THR A C 15
ATOM 23907 O O . THR A 1 26 ? 1.891 11.942 -3.969 1.00 0.00 4 THR A O 15
ATOM 23918 N N . SER A 1 27 ? 3.418 12.711 -2.507 1.00 0.00 5 SER A N 15
ATOM 23919 C CA . SER A 1 27 ? 3.337 14.092 -2.941 1.00 0.00 5 SER A CA 15
ATOM 23920 C C . SER A 1 27 ? 4.316 14.329 -4.091 1.00 0.00 5 SER A C 15
ATOM 23921 O O . SER A 1 27 ? 4.878 13.376 -4.639 1.00 0.00 5 SER A O 15
ATOM 23929 N N . THR A 1 28 ? 4.506 15.597 -4.448 1.00 0.00 6 THR A N 15
ATOM 23930 C CA . THR A 1 28 ? 5.391 16.011 -5.537 1.00 0.00 6 THR A CA 15
ATOM 23931 C C . THR A 1 28 ? 6.792 15.390 -5.419 1.00 0.00 6 THR A C 15
ATOM 23932 O O . THR A 1 28 ? 7.526 15.305 -6.408 1.00 0.00 6 THR A O 15
ATOM 23943 N N . ASP A 1 29 ? 7.152 14.964 -4.206 1.00 0.00 7 ASP A N 15
ATOM 23944 C CA . ASP A 1 29 ? 8.434 14.301 -3.943 1.00 0.00 7 ASP A CA 15
ATOM 23945 C C . ASP A 1 29 ? 8.666 13.137 -4.905 1.00 0.00 7 ASP A C 15
ATOM 23946 O O . ASP A 1 29 ? 9.808 12.792 -5.203 1.00 0.00 7 ASP A O 15
ATOM 23955 N N . ILE A 1 30 ? 7.577 12.542 -5.390 1.00 0.00 8 ILE A N 15
ATOM 23956 C CA . ILE A 1 30 ? 7.657 11.439 -6.346 1.00 0.00 8 ILE A CA 15
ATOM 23957 C C . ILE A 1 30 ? 8.450 11.849 -7.591 1.00 0.00 8 ILE A C 15
ATOM 23958 O O . ILE A 1 30 ? 9.216 11.060 -8.144 1.00 0.00 8 ILE A O 15
ATOM 23974 N N . CYS A 1 31 ? 8.287 13.101 -7.999 1.00 0.00 9 CYS A N 15
ATOM 23975 C CA . CYS A 1 31 ? 8.980 13.631 -9.161 1.00 0.00 9 CYS A CA 15
ATOM 23976 C C . CYS A 1 31 ? 10.449 13.884 -8.841 1.00 0.00 9 CYS A C 15
ATOM 23977 O O . CYS A 1 31 ? 11.319 13.747 -9.701 1.00 0.00 9 CYS A O 15
ATOM 23985 N N . GLN A 1 32 ? 10.714 14.240 -7.592 1.00 0.00 10 GLN A N 15
ATOM 23986 C CA . GLN A 1 32 ? 12.065 14.565 -7.159 1.00 0.00 10 GLN A CA 15
ATOM 23987 C C . GLN A 1 32 ? 12.901 13.295 -7.030 1.00 0.00 10 GLN A C 15
ATOM 23988 O O . GLN A 1 32 ? 14.073 13.269 -7.402 1.00 0.00 10 GLN A O 15
ATOM 24002 N N . ALA A 1 33 ? 12.278 12.236 -6.520 1.00 0.00 11 ALA A N 15
ATOM 24003 C CA . ALA A 1 33 ? 12.956 10.958 -6.331 1.00 0.00 11 ALA A CA 15
ATOM 24004 C C . ALA A 1 33 ? 13.375 10.346 -7.665 1.00 0.00 11 ALA A C 15
ATOM 24005 O O . ALA A 1 33 ? 14.375 9.636 -7.742 1.00 0.00 11 ALA A O 15
ATOM 24012 N N . ALA A 1 34 ? 12.608 10.628 -8.714 1.00 0.00 12 ALA A N 15
ATOM 24013 C CA . ALA A 1 34 ? 12.937 10.153 -10.054 1.00 0.00 12 ALA A CA 15
ATOM 24014 C C . ALA A 1 34 ? 14.211 10.822 -10.563 1.00 0.00 12 ALA A C 15
ATOM 24015 O O . ALA A 1 34 ? 14.992 10.225 -11.300 1.00 0.00 12 ALA A O 15
ATOM 24022 N N . ASP A 1 35 ? 14.412 12.064 -10.149 1.00 0.00 13 ASP A N 15
ATOM 24023 C CA . ASP A 1 35 ? 15.603 12.821 -10.516 1.00 0.00 13 ASP A CA 15
ATOM 24024 C C . ASP A 1 35 ? 16.800 12.340 -9.698 1.00 0.00 13 ASP A C 15
ATOM 24025 O O . ASP A 1 35 ? 17.951 12.433 -10.128 1.00 0.00 13 ASP A O 15
ATOM 24034 N N . ALA A 1 36 ? 16.504 11.783 -8.531 1.00 0.00 14 ALA A N 15
ATOM 24035 C CA . ALA A 1 36 ? 17.529 11.367 -7.584 1.00 0.00 14 ALA A CA 15
ATOM 24036 C C . ALA A 1 36 ? 18.013 9.941 -7.844 1.00 0.00 14 ALA A C 15
ATOM 24037 O O . ALA A 1 36 ? 18.677 9.346 -6.997 1.00 0.00 14 ALA A O 15
ATOM 24044 N N . LEU A 1 37 ? 17.684 9.392 -9.008 1.00 0.00 15 LEU A N 15
ATOM 24045 C CA . LEU A 1 37 ? 18.158 8.060 -9.384 1.00 0.00 15 LEU A CA 15
ATOM 24046 C C . LEU A 1 37 ? 19.622 8.129 -9.810 1.00 0.00 15 LEU A C 15
ATOM 24047 O O . LEU A 1 37 ? 20.072 9.162 -10.306 1.00 0.00 15 LEU A O 15
ATOM 24063 N N . LYS A 1 38 ? 20.367 7.045 -9.619 1.00 0.00 16 LYS A N 15
ATOM 24064 C CA . LYS A 1 38 ? 21.785 7.033 -9.968 1.00 0.00 16 LYS A CA 15
ATOM 24065 C C . LYS A 1 38 ? 22.111 5.884 -10.915 1.00 0.00 16 LYS A C 15
ATOM 24066 O O . LYS A 1 38 ? 21.493 4.822 -10.858 1.00 0.00 16 LYS A O 15
ATOM 24085 N N . GLY A 1 39 ? 23.077 6.110 -11.791 1.00 0.00 17 GLY A N 15
ATOM 24086 C CA . GLY A 1 39 ? 23.477 5.090 -12.735 1.00 0.00 17 GLY A CA 15
ATOM 24087 C C . GLY A 1 39 ? 23.408 5.577 -14.167 1.00 0.00 17 GLY A C 15
ATOM 24088 O O . GLY A 1 39 ? 22.551 6.392 -14.514 1.00 0.00 17 GLY A O 15
ATOM 24092 N N . PHE A 1 40 ? 24.313 5.084 -14.997 1.00 0.00 18 PHE A N 15
ATOM 24093 C CA . PHE A 1 40 ? 24.350 5.453 -16.403 1.00 0.00 18 PHE A CA 15
ATOM 24094 C C . PHE A 1 40 ? 23.965 4.252 -17.249 1.00 0.00 18 PHE A C 15
ATOM 24095 O O . PHE A 1 40 ? 24.641 3.230 -17.224 1.00 0.00 18 PHE A O 15
ATOM 24112 N N . VAL A 1 41 ? 22.895 4.370 -18.004 1.00 0.00 19 VAL A N 15
ATOM 24113 C CA . VAL A 1 41 ? 22.396 3.239 -18.766 1.00 0.00 19 VAL A CA 15
ATOM 24114 C C . VAL A 1 41 ? 22.972 3.273 -20.172 1.00 0.00 19 VAL A C 15
ATOM 24115 O O . VAL A 1 41 ? 22.960 4.313 -20.829 1.00 0.00 19 VAL A O 15
ATOM 24128 N N . GLY A 1 42 ? 23.497 2.140 -20.613 1.00 0.00 20 GLY A N 15
ATOM 24129 C CA . GLY A 1 42 ? 24.139 2.070 -21.905 1.00 0.00 20 GLY A CA 15
ATOM 24130 C C . GLY A 1 42 ? 23.772 0.807 -22.655 1.00 0.00 20 GLY A C 15
ATOM 24131 O O . GLY A 1 42 ? 23.323 -0.174 -22.059 1.00 0.00 20 GLY A O 15
ATOM 24135 N N . PHE A 1 43 ? 23.958 0.824 -23.963 1.00 0.00 21 PHE A N 15
ATOM 24136 C CA . PHE A 1 43 ? 23.603 -0.313 -24.795 1.00 0.00 21 PHE A CA 15
ATOM 24137 C C . PHE A 1 43 ? 24.794 -1.250 -24.960 1.00 0.00 21 PHE A C 15
ATOM 24138 O O . PHE A 1 43 ? 25.914 -0.810 -25.215 1.00 0.00 21 PHE A O 15
ATOM 24155 N N . ASN A 1 44 ? 24.546 -2.541 -24.802 1.00 0.00 22 ASN A N 15
ATOM 24156 C CA . ASN A 1 44 ? 25.582 -3.546 -24.981 1.00 0.00 22 ASN A CA 15
ATOM 24157 C C . ASN A 1 44 ? 25.351 -4.294 -26.288 1.00 0.00 22 ASN A C 15
ATOM 24158 O O . ASN A 1 44 ? 24.385 -5.045 -26.419 1.00 0.00 22 ASN A O 15
ATOM 24169 N N . ARG A 1 45 ? 26.238 -4.083 -27.255 1.00 0.00 23 ARG A N 15
ATOM 24170 C CA . ARG A 1 45 ? 26.060 -4.639 -28.596 1.00 0.00 23 ARG A CA 15
ATOM 24171 C C . ARG A 1 45 ? 26.383 -6.131 -28.657 1.00 0.00 23 ARG A C 15
ATOM 24172 O O . ARG A 1 45 ? 26.126 -6.784 -29.667 1.00 0.00 23 ARG A O 15
ATOM 24193 N N . LYS A 1 46 ? 26.940 -6.672 -27.585 1.00 0.00 24 LYS A N 15
ATOM 24194 C CA . LYS A 1 46 ? 27.265 -8.092 -27.546 1.00 0.00 24 LYS A CA 15
ATOM 24195 C C . LYS A 1 46 ? 26.023 -8.912 -27.214 1.00 0.00 24 LYS A C 15
ATOM 24196 O O . LYS A 1 46 ? 25.748 -9.931 -27.844 1.00 0.00 24 LYS A O 15
ATOM 24215 N N . THR A 1 47 ? 25.275 -8.454 -26.224 1.00 0.00 25 THR A N 15
ATOM 24216 C CA . THR A 1 47 ? 24.063 -9.136 -25.808 1.00 0.00 25 THR A CA 15
ATOM 24217 C C . THR A 1 47 ? 22.843 -8.582 -26.540 1.00 0.00 25 THR A C 15
ATOM 24218 O O . THR A 1 47 ? 21.806 -9.242 -26.632 1.00 0.00 25 THR A O 15
ATOM 24229 N N . GLY A 1 48 ? 22.980 -7.367 -27.061 1.00 0.00 26 GLY A N 15
ATOM 24230 C CA . GLY A 1 48 ? 21.896 -6.744 -27.792 1.00 0.00 26 GLY A CA 15
ATOM 24231 C C . GLY A 1 48 ? 20.815 -6.219 -26.871 1.00 0.00 26 GLY A C 15
ATOM 24232 O O . GLY A 1 48 ? 19.635 -6.239 -27.215 1.00 0.00 26 GLY A O 15
ATOM 24236 N N . ARG A 1 49 ? 21.216 -5.744 -25.699 1.00 0.00 27 ARG A N 15
ATOM 24237 C CA . ARG A 1 49 ? 20.260 -5.251 -24.717 1.00 0.00 27 ARG A CA 15
ATOM 24238 C C . ARG A 1 49 ? 20.750 -3.956 -24.079 1.00 0.00 27 ARG A C 15
ATOM 24239 O O . ARG A 1 49 ? 21.901 -3.552 -24.266 1.00 0.00 27 ARG A O 15
ATOM 24260 N N . TYR A 1 50 ? 19.869 -3.319 -23.324 1.00 0.00 28 TYR A N 15
ATOM 24261 C CA . TYR A 1 50 ? 20.157 -2.035 -22.703 1.00 0.00 28 TYR A CA 15
ATOM 24262 C C . TYR A 1 50 ? 20.398 -2.239 -21.207 1.00 0.00 28 TYR A C 15
ATOM 24263 O O . TYR A 1 50 ? 19.490 -2.630 -20.477 1.00 0.00 28 TYR A O 15
ATOM 24281 N N . ILE A 1 51 ? 21.621 -1.993 -20.753 1.00 0.00 29 ILE A N 15
ATOM 24282 C CA . ILE A 1 51 ? 22.001 -2.309 -19.377 1.00 0.00 29 ILE A CA 15
ATOM 24283 C C . ILE A 1 51 ? 22.507 -1.081 -18.625 1.00 0.00 29 ILE A C 15
ATOM 24284 O O . ILE A 1 51 ? 22.929 -0.101 -19.229 1.00 0.00 29 ILE A O 15
ATOM 24300 N N . VAL A 1 52 ? 22.464 -1.142 -17.300 1.00 0.00 30 VAL A N 15
ATOM 24301 C CA . VAL A 1 52 ? 22.881 -0.016 -16.474 1.00 0.00 30 VAL A CA 15
ATOM 24302 C C . VAL A 1 52 ? 24.314 -0.206 -15.996 1.00 0.00 30 VAL A C 15
ATOM 24303 O O . VAL A 1 52 ? 24.646 -1.229 -15.404 1.00 0.00 30 VAL A O 15
ATOM 24316 N N . ARG A 1 53 ? 25.156 0.777 -16.268 1.00 0.00 31 ARG A N 15
ATOM 24317 C CA . ARG A 1 53 ? 26.536 0.763 -15.813 1.00 0.00 31 ARG A CA 15
ATOM 24318 C C . ARG A 1 53 ? 26.764 1.876 -14.798 1.00 0.00 31 ARG A C 15
ATOM 24319 O O . ARG A 1 53 ? 26.231 2.974 -14.936 1.00 0.00 31 ARG A O 15
ATOM 24340 N N . PHE A 1 54 ? 27.545 1.590 -13.774 1.00 0.00 32 PHE A N 15
ATOM 24341 C CA . PHE A 1 54 ? 27.881 2.597 -12.778 1.00 0.00 32 PHE A CA 15
ATOM 24342 C C . PHE A 1 54 ? 29.309 3.071 -12.986 1.00 0.00 32 PHE A C 15
ATOM 24343 O O . PHE A 1 54 ? 29.885 3.767 -12.150 1.00 0.00 32 PHE A O 15
ATOM 24360 N N . SER A 1 55 ? 29.856 2.690 -14.129 1.00 0.00 33 SER A N 15
ATOM 24361 C CA . SER A 1 55 ? 31.194 3.081 -14.523 1.00 0.00 33 SER A CA 15
ATOM 24362 C C . SER A 1 55 ? 31.186 3.497 -15.990 1.00 0.00 33 SER A C 15
ATOM 24363 O O . SER A 1 55 ? 31.065 2.650 -16.878 1.00 0.00 33 SER A O 15
ATOM 24371 N N . GLU A 1 56 ? 31.287 4.796 -16.240 1.00 0.00 34 GLU A N 15
ATOM 24372 C CA . GLU A 1 56 ? 31.232 5.331 -17.600 1.00 0.00 34 GLU A CA 15
ATOM 24373 C C . GLU A 1 56 ? 32.371 4.784 -18.456 1.00 0.00 34 GLU A C 15
ATOM 24374 O O . GLU A 1 56 ? 32.222 4.589 -19.663 1.00 0.00 34 GLU A O 15
ATOM 24386 N N . ASP A 1 57 ? 33.494 4.494 -17.813 1.00 0.00 35 ASP A N 15
ATOM 24387 C CA . ASP A 1 57 ? 34.707 4.087 -18.518 1.00 0.00 35 ASP A CA 15
ATOM 24388 C C . ASP A 1 57 ? 34.664 2.617 -18.931 1.00 0.00 35 ASP A C 15
ATOM 24389 O O . ASP A 1 57 ? 35.691 2.041 -19.289 1.00 0.00 35 ASP A O 15
ATOM 24398 N N . SER A 1 58 ? 33.483 2.011 -18.904 1.00 0.00 36 SER A N 15
ATOM 24399 C CA . SER A 1 58 ? 33.349 0.619 -19.315 1.00 0.00 36 SER A CA 15
ATOM 24400 C C . SER A 1 58 ? 32.886 0.537 -20.768 1.00 0.00 36 SER A C 15
ATOM 24401 O O . SER A 1 58 ? 32.813 -0.544 -21.351 1.00 0.00 36 SER A O 15
ATOM 24409 N N . PHE A 1 59 ? 32.571 1.694 -21.338 1.00 0.00 37 PHE A N 15
ATOM 24410 C CA . PHE A 1 59 ? 32.209 1.798 -22.744 1.00 0.00 37 PHE A CA 15
ATOM 24411 C C . PHE A 1 59 ? 32.813 3.065 -23.333 1.00 0.00 37 PHE A C 15
ATOM 24412 O O . PHE A 1 59 ? 32.526 4.167 -22.870 1.00 0.00 37 PHE A O 15
ATOM 24429 N N . GLY A 1 60 ? 33.672 2.907 -24.328 1.00 0.00 38 GLY A N 15
ATOM 24430 C CA . GLY A 1 60 ? 34.280 4.060 -24.963 1.00 0.00 38 GLY A CA 15
ATOM 24431 C C . GLY A 1 60 ? 33.612 4.402 -26.276 1.00 0.00 38 GLY A C 15
ATOM 24432 O O . GLY A 1 60 ? 32.645 5.161 -26.314 1.00 0.00 38 GLY A O 15
ATOM 24436 N N . MET A 1 61 ? 34.122 3.828 -27.353 1.00 0.00 39 MET A N 15
ATOM 24437 C CA . MET A 1 61 ? 33.552 4.043 -28.676 1.00 0.00 39 MET A CA 15
ATOM 24438 C C . MET A 1 61 ? 32.792 2.802 -29.123 1.00 0.00 39 MET A C 15
ATOM 24439 O O . MET A 1 61 ? 32.383 2.687 -30.278 1.00 0.00 39 MET A O 15
ATOM 24453 N N . ASP A 1 62 ? 32.590 1.886 -28.184 1.00 0.00 40 ASP A N 15
ATOM 24454 C CA . ASP A 1 62 ? 31.885 0.636 -28.456 1.00 0.00 40 ASP A CA 15
ATOM 24455 C C . ASP A 1 62 ? 30.381 0.836 -28.358 1.00 0.00 40 ASP A C 15
ATOM 24456 O O . ASP A 1 62 ? 29.612 -0.125 -28.370 1.00 0.00 40 ASP A O 15
ATOM 24465 N N . VAL A 1 63 ? 29.969 2.087 -28.249 1.00 0.00 41 VAL A N 15
ATOM 24466 C CA . VAL A 1 63 ? 28.565 2.429 -28.154 1.00 0.00 41 VAL A CA 15
ATOM 24467 C C . VAL A 1 63 ? 28.383 3.907 -28.476 1.00 0.00 41 VAL A C 15
ATOM 24468 O O . VAL A 1 63 ? 29.314 4.699 -28.312 1.00 0.00 41 VAL A O 15
ATOM 24481 N N . ALA A 1 64 ? 27.211 4.269 -28.972 1.00 0.00 42 ALA A N 15
ATOM 24482 C CA . ALA A 1 64 ? 26.897 5.663 -29.230 1.00 0.00 42 ALA A CA 15
ATOM 24483 C C . ALA A 1 64 ? 26.780 6.428 -27.918 1.00 0.00 42 ALA A C 15
ATOM 24484 O O . ALA A 1 64 ? 26.233 5.915 -26.942 1.00 0.00 42 ALA A O 15
ATOM 24491 N N . ASP A 1 65 ? 27.294 7.651 -27.900 1.00 0.00 43 ASP A N 15
ATOM 24492 C CA . ASP A 1 65 ? 27.250 8.490 -26.703 1.00 0.00 43 ASP A CA 15
ATOM 24493 C C . ASP A 1 65 ? 25.810 8.760 -26.292 1.00 0.00 43 ASP A C 15
ATOM 24494 O O . ASP A 1 65 ? 25.498 8.870 -25.107 1.00 0.00 43 ASP A O 15
ATOM 24503 N N . ASP A 1 66 ? 24.931 8.835 -27.286 1.00 0.00 44 ASP A N 15
ATOM 24504 C CA . ASP A 1 66 ? 23.506 9.050 -27.047 1.00 0.00 44 ASP A CA 15
ATOM 24505 C C . ASP A 1 66 ? 22.877 7.834 -26.380 1.00 0.00 44 ASP A C 15
ATOM 24506 O O . ASP A 1 66 ? 21.774 7.912 -25.840 1.00 0.00 44 ASP A O 15
ATOM 24515 N N . SER A 1 67 ? 23.579 6.712 -26.422 1.00 0.00 45 SER A N 15
ATOM 24516 C CA . SER A 1 67 ? 23.082 5.482 -25.836 1.00 0.00 45 SER A CA 15
ATOM 24517 C C . SER A 1 67 ? 23.593 5.307 -24.410 1.00 0.00 45 SER A C 15
ATOM 24518 O O . SER A 1 67 ? 23.269 4.326 -23.749 1.00 0.00 45 SER A O 15
ATOM 24526 N N . ILE A 1 68 ? 24.402 6.254 -23.947 1.00 0.00 46 ILE A N 15
ATOM 24527 C CA . ILE A 1 68 ? 24.775 6.309 -22.542 1.00 0.00 46 ILE A CA 15
ATOM 24528 C C . ILE A 1 68 ? 24.011 7.447 -21.878 1.00 0.00 46 ILE A C 15
ATOM 24529 O O . ILE A 1 68 ? 24.326 8.621 -22.073 1.00 0.00 46 ILE A O 15
ATOM 24545 N N . THR A 1 69 ? 22.980 7.095 -21.133 1.00 0.00 47 THR A N 15
ATOM 24546 C CA . THR A 1 69 ? 22.110 8.081 -20.520 1.00 0.00 47 THR A CA 15
ATOM 24547 C C . THR A 1 69 ? 21.935 7.801 -19.030 1.00 0.00 47 THR A C 15
ATOM 24548 O O . THR A 1 69 ? 21.545 6.700 -18.639 1.00 0.00 47 THR A O 15
ATOM 24559 N N . PRO A 1 70 ? 22.257 8.784 -18.176 1.00 0.00 48 PRO A N 15
ATOM 24560 C CA . PRO A 1 70 ? 22.005 8.689 -16.739 1.00 0.00 48 PRO A CA 15
ATOM 24561 C C . PRO A 1 70 ? 20.530 8.431 -16.462 1.00 0.00 48 PRO A C 15
ATOM 24562 O O . PRO A 1 70 ? 19.665 9.089 -17.038 1.00 0.00 48 PRO A O 15
ATOM 24573 N N . THR A 1 71 ? 20.245 7.482 -15.581 1.00 0.00 49 THR A N 15
ATOM 24574 C CA . THR A 1 71 ? 18.871 7.082 -15.305 1.00 0.00 49 THR A CA 15
ATOM 24575 C C . THR A 1 71 ? 18.060 8.231 -14.701 1.00 0.00 49 THR A C 15
ATOM 24576 O O . THR A 1 71 ? 16.831 8.195 -14.705 1.00 0.00 49 THR A O 15
ATOM 24587 N N . SER A 1 72 ? 18.751 9.244 -14.191 1.00 0.00 50 SER A N 15
ATOM 24588 C CA . SER A 1 72 ? 18.097 10.434 -13.671 1.00 0.00 50 SER A CA 15
ATOM 24589 C C . SER A 1 72 ? 17.332 11.139 -14.792 1.00 0.00 50 SER A C 15
ATOM 24590 O O . SER A 1 72 ? 16.169 11.500 -14.638 1.00 0.00 50 SER A O 15
ATOM 24598 N N . GLU A 1 73 ? 18.003 11.310 -15.926 1.00 0.00 51 GLU A N 15
ATOM 24599 C CA . GLU A 1 73 ? 17.410 11.956 -17.091 1.00 0.00 51 GLU A CA 15
ATOM 24600 C C . GLU A 1 73 ? 16.692 10.940 -17.970 1.00 0.00 51 GLU A C 15
ATOM 24601 O O . GLU A 1 73 ? 15.873 11.303 -18.808 1.00 0.00 51 GLU A O 15
ATOM 24613 N N . PHE A 1 74 ? 17.003 9.667 -17.765 1.00 0.00 52 PHE A N 15
ATOM 24614 C CA . PHE A 1 74 ? 16.425 8.587 -18.560 1.00 0.00 52 PHE A CA 15
ATOM 24615 C C . PHE A 1 74 ? 14.912 8.509 -18.366 1.00 0.00 52 PHE A C 15
ATOM 24616 O O . PHE A 1 74 ? 14.183 8.047 -19.244 1.00 0.00 52 PHE A O 15
ATOM 24633 N N . VAL A 1 75 ? 14.443 8.974 -17.218 1.00 0.00 53 VAL A N 15
ATOM 24634 C CA . VAL A 1 75 ? 13.026 8.921 -16.906 1.00 0.00 53 VAL A CA 15
ATOM 24635 C C . VAL A 1 75 ? 12.299 10.154 -17.447 1.00 0.00 53 VAL A C 15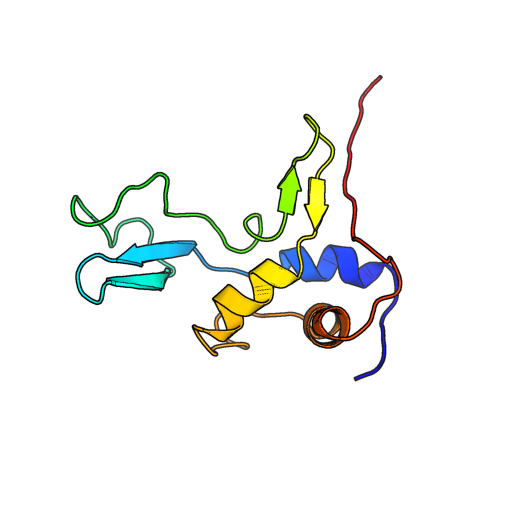
ATOM 24636 O O . VAL A 1 75 ? 11.071 10.236 -17.388 1.00 0.00 53 VAL A O 15
ATOM 24649 N N . TRP A 1 76 ? 13.064 11.101 -17.986 1.00 0.00 54 TRP A N 15
ATOM 24650 C CA . TRP A 1 76 ? 12.502 12.348 -18.490 1.00 0.00 54 TRP A CA 15
ATOM 24651 C C . TRP A 1 76 ? 12.626 12.442 -20.004 1.00 0.00 54 TRP A C 15
ATOM 24652 O O . TRP A 1 76 ? 13.727 12.425 -20.554 1.00 0.00 54 TRP A O 15
ATOM 24673 N N . SER A 1 77 ? 11.493 12.546 -20.673 1.00 0.00 55 SER A N 15
ATOM 24674 C CA . SER A 1 77 ? 11.476 12.739 -22.110 1.00 0.00 55 SER A CA 15
ATOM 24675 C C . SER A 1 77 ? 11.241 14.212 -22.428 1.00 0.00 55 SER A C 15
ATOM 24676 O O . SER A 1 77 ? 10.188 14.767 -22.107 1.00 0.00 55 SER A O 15
ATOM 24684 N N . SER A 1 78 ? 12.243 14.855 -23.014 1.00 0.00 56 SER A N 15
ATOM 24685 C CA . SER A 1 78 ? 12.120 16.243 -23.435 1.00 0.00 56 SER A CA 15
ATOM 24686 C C . SER A 1 78 ? 11.116 16.360 -24.580 1.00 0.00 56 SER A C 15
ATOM 24687 O O . SER A 1 78 ? 11.318 15.787 -25.652 1.00 0.00 56 SER A O 15
ATOM 24695 N N . VAL A 1 79 ? 10.028 17.082 -24.349 1.00 0.00 57 VAL A N 15
ATOM 24696 C CA . VAL A 1 79 ? 8.987 17.216 -25.359 1.00 0.00 57 VAL A CA 15
ATOM 24697 C C . VAL A 1 79 ? 8.951 18.623 -25.943 1.00 0.00 57 VAL A C 15
ATOM 24698 O O . VAL A 1 79 ? 8.193 18.894 -26.879 1.00 0.00 57 VAL A O 15
ATOM 24711 N N . ARG A 1 80 ? 9.771 19.512 -25.393 1.00 0.00 58 ARG A N 15
ATOM 24712 C CA . ARG A 1 80 ? 9.852 20.880 -25.881 1.00 0.00 58 ARG A CA 15
ATOM 24713 C C . ARG A 1 80 ? 11.108 21.555 -25.335 1.00 0.00 58 ARG A C 15
ATOM 24714 O O . ARG A 1 80 ? 12.098 20.886 -25.041 1.00 0.00 58 ARG A O 15
ATOM 24735 N N . ASP A 1 81 ? 11.040 22.874 -25.186 1.00 0.00 59 ASP A N 15
ATOM 24736 C CA . ASP A 1 81 ? 12.185 23.694 -24.804 1.00 0.00 59 ASP A CA 15
ATOM 24737 C C . ASP A 1 81 ? 12.786 23.265 -23.466 1.00 0.00 59 ASP A C 15
ATOM 24738 O O . ASP A 1 81 ? 13.964 22.913 -23.392 1.00 0.00 59 ASP A O 15
ATOM 24747 N N . ASP A 1 82 ? 11.986 23.302 -22.411 1.00 0.00 60 ASP A N 15
ATOM 24748 C CA . ASP A 1 82 ? 12.474 22.933 -21.086 1.00 0.00 60 ASP A CA 15
ATOM 24749 C C . ASP A 1 82 ? 11.580 21.876 -20.445 1.00 0.00 60 ASP A C 15
ATOM 24750 O O . ASP A 1 82 ? 12.009 21.140 -19.556 1.00 0.00 60 ASP A O 15
ATOM 24759 N N . VAL A 1 83 ? 10.340 21.791 -20.913 1.00 0.00 61 VAL A N 15
ATOM 24760 C CA . VAL A 1 83 ? 9.378 20.858 -20.344 1.00 0.00 61 VAL A CA 15
ATOM 24761 C C . VAL A 1 83 ? 9.708 19.410 -20.719 1.00 0.00 61 VAL A C 15
ATOM 24762 O O . VAL A 1 83 ? 9.852 19.059 -21.897 1.00 0.00 61 VAL A O 15
ATOM 24775 N N . MET A 1 84 ? 9.862 18.585 -19.698 1.00 0.00 62 MET A N 15
ATOM 24776 C CA . MET A 1 84 ? 10.097 17.163 -19.877 1.00 0.00 62 MET A CA 15
ATOM 24777 C C . MET A 1 84 ? 8.936 16.386 -19.270 1.00 0.00 62 MET A C 15
ATOM 24778 O O . MET A 1 84 ? 8.247 16.895 -18.387 1.00 0.00 62 MET A O 15
ATOM 24792 N N . ARG A 1 85 ? 8.702 15.176 -19.749 1.00 0.00 63 ARG A N 15
ATOM 24793 C CA . ARG A 1 85 ? 7.621 14.353 -19.226 1.00 0.00 63 ARG A CA 15
ATOM 24794 C C . ARG A 1 85 ? 8.164 13.043 -18.665 1.00 0.00 63 ARG A C 15
ATOM 24795 O O . ARG A 1 85 ? 9.165 12.518 -19.154 1.00 0.00 63 ARG A O 15
ATOM 24816 N N . LEU A 1 86 ? 7.505 12.533 -17.631 1.00 0.00 64 LEU A N 15
ATOM 24817 C CA . LEU A 1 86 ? 7.932 11.309 -16.960 1.00 0.00 64 LEU A CA 15
ATOM 24818 C C . LEU A 1 86 ? 7.469 10.086 -17.752 1.00 0.00 64 LEU A C 15
ATOM 24819 O O . LEU A 1 86 ? 6.276 9.927 -18.019 1.00 0.00 64 LEU A O 15
ATOM 24835 N N . GLY A 1 87 ? 8.414 9.236 -18.129 1.00 0.00 65 GLY A N 15
ATOM 24836 C CA . GLY A 1 87 ? 8.079 8.023 -18.853 1.00 0.00 65 GLY A CA 15
ATOM 24837 C C . GLY A 1 87 ? 8.034 6.805 -17.947 1.00 0.00 65 GLY A C 15
ATOM 24838 O O . GLY A 1 87 ? 9.031 6.462 -17.313 1.00 0.00 65 GLY A O 15
ATOM 24842 N N . ARG A 1 88 ? 6.876 6.151 -17.886 1.00 0.00 66 ARG A N 15
ATOM 24843 C CA . ARG A 1 88 ? 6.687 4.979 -17.027 1.00 0.00 66 ARG A CA 15
ATOM 24844 C C . ARG A 1 88 ? 7.508 3.785 -17.516 1.00 0.00 66 ARG A C 15
ATOM 24845 O O . ARG A 1 88 ? 7.750 2.837 -16.769 1.00 0.00 66 ARG A O 15
ATOM 24866 N N . GLU A 1 89 ? 7.931 3.841 -18.771 1.00 0.00 67 GLU A N 15
ATOM 24867 C CA . GLU A 1 89 ? 8.664 2.743 -19.392 1.00 0.00 67 GLU A CA 15
ATOM 24868 C C . GLU A 1 89 ? 9.981 2.470 -18.678 1.00 0.00 67 GLU A C 15
ATOM 24869 O O . GLU A 1 89 ? 10.500 1.355 -18.729 1.00 0.00 67 GLU A O 15
ATOM 24881 N N . GLN A 1 90 ? 10.503 3.486 -17.999 1.00 0.00 68 GLN A N 15
ATOM 24882 C CA . GLN A 1 90 ? 11.759 3.354 -17.265 1.00 0.00 68 GLN A CA 15
ATOM 24883 C C . GLN A 1 90 ? 11.676 2.215 -16.245 1.00 0.00 68 GLN A C 15
ATOM 24884 O O . GLN A 1 90 ? 12.619 1.439 -16.097 1.00 0.00 68 GLN A O 15
ATOM 24898 N N . LEU A 1 91 ? 10.524 2.084 -15.584 1.00 0.00 69 LEU A N 15
ATOM 24899 C CA . LEU A 1 91 ? 10.340 1.049 -14.571 1.00 0.00 69 LEU A CA 15
ATOM 24900 C C . LEU A 1 91 ? 10.387 -0.336 -15.202 1.00 0.00 69 LEU A C 15
ATOM 24901 O O . LEU A 1 91 ? 10.914 -1.281 -14.615 1.00 0.00 69 LEU A O 15
ATOM 24917 N N . GLN A 1 92 ? 9.847 -0.448 -16.408 1.00 0.00 70 GLN A N 15
ATOM 24918 C CA . GLN A 1 92 ? 9.779 -1.732 -17.088 1.00 0.00 70 GLN A CA 15
ATOM 24919 C C . GLN A 1 92 ? 11.151 -2.157 -17.584 1.00 0.00 70 GLN A C 15
ATOM 24920 O O . GLN A 1 92 ? 11.453 -3.345 -17.666 1.00 0.00 70 GLN A O 15
ATOM 24934 N N . ILE A 1 93 ? 11.978 -1.189 -17.922 1.00 0.00 71 ILE A N 15
ATOM 24935 C CA . ILE A 1 93 ? 13.328 -1.484 -18.361 1.00 0.00 71 ILE A CA 15
ATOM 24936 C C . ILE A 1 93 ? 14.189 -1.897 -17.172 1.00 0.00 71 ILE A C 15
ATOM 24937 O O . ILE A 1 93 ? 14.944 -2.866 -17.245 1.00 0.00 71 ILE A O 15
ATOM 24953 N N . LEU A 1 94 ? 14.036 -1.183 -16.062 1.00 0.00 72 LEU A N 15
ATOM 24954 C CA . LEU A 1 94 ? 14.833 -1.446 -14.869 1.00 0.00 72 LEU A CA 15
ATOM 24955 C C . LEU A 1 94 ? 14.500 -2.799 -14.235 1.00 0.00 72 LEU A C 15
ATOM 24956 O O . LEU A 1 94 ? 15.364 -3.419 -13.610 1.00 0.00 72 LEU A O 15
ATOM 24972 N N . LEU A 1 95 ? 13.266 -3.273 -14.408 1.00 0.00 73 LEU A N 15
ATOM 24973 C CA . LEU A 1 95 ? 12.854 -4.539 -13.798 1.00 0.00 73 LEU A CA 15
ATOM 24974 C C . LEU A 1 95 ? 13.623 -5.715 -14.401 1.00 0.00 73 LEU A C 15
ATOM 24975 O O . LEU A 1 95 ? 13.806 -6.745 -13.750 1.00 0.00 73 LEU A O 15
ATOM 24991 N N . GLU A 1 96 ? 14.077 -5.554 -15.643 1.00 0.00 74 GLU A N 15
ATOM 24992 C CA . GLU A 1 96 ? 14.851 -6.593 -16.316 1.00 0.00 74 GLU A CA 15
ATOM 24993 C C . GLU A 1 96 ? 16.309 -6.551 -15.876 1.00 0.00 74 GLU A C 15
ATOM 24994 O O . GLU A 1 96 ? 17.051 -7.520 -16.045 1.00 0.00 74 GLU A O 15
ATOM 25006 N N . GLN A 1 97 ? 16.711 -5.427 -15.302 1.00 0.00 75 GLN A N 15
ATOM 25007 C CA . GLN A 1 97 ? 18.085 -5.247 -14.858 1.00 0.00 75 GLN A CA 15
ATOM 25008 C C . GLN A 1 97 ? 18.285 -5.947 -13.520 1.00 0.00 75 GLN A C 15
ATOM 25009 O O . GLN A 1 97 ? 19.349 -6.503 -13.251 1.00 0.00 75 GLN A O 15
ATOM 25023 N N . ASN A 1 98 ? 17.241 -5.897 -12.686 1.00 0.00 76 ASN A N 15
ATOM 25024 C CA . ASN A 1 98 ? 17.206 -6.600 -11.395 1.00 0.00 76 ASN A CA 15
ATOM 25025 C C . ASN A 1 98 ? 18.224 -6.040 -10.404 1.00 0.00 76 ASN A C 15
ATOM 25026 O O . ASN A 1 98 ? 18.448 -6.616 -9.338 1.00 0.00 76 ASN A O 15
ATOM 25037 N N . ILE A 1 99 ? 18.817 -4.905 -10.742 1.00 0.00 77 ILE A N 15
ATOM 25038 C CA . ILE A 1 99 ? 19.803 -4.269 -9.880 1.00 0.00 77 ILE A CA 15
ATOM 25039 C C . ILE A 1 99 ? 19.200 -3.050 -9.189 1.00 0.00 77 ILE A C 15
ATOM 25040 O O . ILE A 1 99 ? 19.851 -2.019 -9.016 1.00 0.00 77 ILE A O 15
ATOM 25056 N N . ASN A 1 100 ? 17.950 -3.204 -8.769 1.00 0.00 78 ASN A N 15
ATOM 25057 C CA . ASN A 1 100 ? 17.191 -2.133 -8.129 1.00 0.00 78 ASN A CA 15
ATOM 25058 C C . ASN A 1 100 ? 17.921 -1.584 -6.906 1.00 0.00 78 ASN A C 15
ATOM 25059 O O . ASN A 1 100 ? 17.826 -0.395 -6.597 1.00 0.00 78 ASN A O 15
ATOM 25070 N N . GLU A 1 101 ? 18.651 -2.455 -6.217 1.00 0.00 79 GLU A N 15
ATOM 25071 C CA . GLU A 1 101 ? 19.403 -2.058 -5.030 1.00 0.00 79 GLU A CA 15
ATOM 25072 C C . GLU A 1 101 ? 20.586 -1.169 -5.398 1.00 0.00 79 GLU A C 15
ATOM 25073 O O . GLU A 1 101 ? 20.982 -0.300 -4.626 1.00 0.00 79 GLU A O 15
ATOM 25085 N N . ARG A 1 102 ? 21.155 -1.400 -6.571 1.00 0.00 80 ARG A N 15
ATOM 25086 C CA . ARG A 1 102 ? 22.361 -0.695 -6.981 1.00 0.00 80 ARG A CA 15
ATOM 25087 C C . ARG A 1 102 ? 22.017 0.655 -7.597 1.00 0.00 80 ARG A C 15
ATOM 25088 O O . ARG A 1 102 ? 22.707 1.647 -7.369 1.00 0.00 80 ARG A O 15
ATOM 25109 N N . LEU A 1 103 ? 20.944 0.683 -8.375 1.00 0.00 81 LEU A N 15
ATOM 25110 C CA . LEU A 1 103 ? 20.503 1.911 -9.029 1.00 0.00 81 LEU A CA 15
ATOM 25111 C C . LEU A 1 103 ? 19.815 2.832 -8.019 1.00 0.00 81 LEU A C 15
ATOM 25112 O O . LEU A 1 103 ? 19.750 4.048 -8.210 1.00 0.00 81 LEU A O 15
ATOM 25128 N N . ASN A 1 104 ? 19.325 2.232 -6.935 1.00 0.00 82 ASN A N 15
ATOM 25129 C CA . ASN A 1 104 ? 18.607 2.958 -5.885 1.00 0.00 82 ASN A CA 15
ATOM 25130 C C . ASN A 1 104 ? 17.349 3.612 -6.443 1.00 0.00 82 ASN A C 15
ATOM 25131 O O . ASN A 1 104 ? 17.302 4.829 -6.646 1.00 0.00 82 ASN A O 15
ATOM 25142 N N . ILE A 1 105 ? 16.340 2.796 -6.717 1.00 0.00 83 ILE A N 15
ATOM 25143 C CA . ILE A 1 105 ? 15.065 3.303 -7.206 1.00 0.00 83 ILE A CA 15
ATOM 25144 C C . ILE A 1 105 ? 14.268 3.893 -6.047 1.00 0.00 83 ILE A C 15
ATOM 25145 O O . ILE A 1 105 ? 14.159 3.277 -4.986 1.00 0.00 83 ILE A O 15
ATOM 25161 N N . GLY A 1 106 ? 13.738 5.093 -6.252 1.00 0.00 84 GLY A N 15
ATOM 25162 C CA . GLY A 1 106 ? 12.971 5.760 -5.219 1.00 0.00 84 GLY A CA 15
ATOM 25163 C C . GLY A 1 106 ? 11.732 4.985 -4.815 1.00 0.00 84 GLY A C 15
ATOM 25164 O O . GLY A 1 106 ? 11.124 4.297 -5.633 1.00 0.00 84 GLY A O 15
ATOM 25168 N N . GLU A 1 107 ? 11.353 5.111 -3.555 1.00 0.00 85 GLU A N 15
ATOM 25169 C CA . GLU A 1 107 ? 10.190 4.411 -3.021 1.00 0.00 85 GLU A CA 15
ATOM 25170 C C . GLU A 1 107 ? 8.892 4.862 -3.708 1.00 0.00 85 GLU A C 15
ATOM 25171 O O . GLU A 1 107 ? 8.107 4.017 -4.143 1.00 0.00 85 GLU A O 15
ATOM 25183 N N . PRO A 1 108 ? 8.636 6.191 -3.828 1.00 0.00 86 PRO A N 15
ATOM 25184 C CA . PRO A 1 108 ? 7.455 6.702 -4.541 1.00 0.00 86 PRO A CA 15
ATOM 25185 C C . PRO A 1 108 ? 7.386 6.213 -5.988 1.00 0.00 86 PRO A C 15
ATOM 25186 O O . PRO A 1 108 ? 6.324 6.226 -6.606 1.00 0.00 86 PRO A O 15
ATOM 25197 N N . LEU A 1 109 ? 8.522 5.769 -6.517 1.00 0.00 87 LEU A N 15
ATOM 25198 C CA . LEU A 1 109 ? 8.581 5.235 -7.873 1.00 0.00 87 LEU A CA 15
ATOM 25199 C C . LEU A 1 109 ? 7.863 3.890 -7.937 1.00 0.00 87 LEU A C 15
ATOM 25200 O O . LEU A 1 109 ? 7.201 3.575 -8.924 1.00 0.00 87 LEU A O 15
ATOM 25216 N N . LEU A 1 110 ? 7.984 3.104 -6.871 1.00 0.00 88 LEU A N 15
ATOM 25217 C CA . LEU A 1 110 ? 7.262 1.839 -6.770 1.00 0.00 88 LEU A CA 15
ATOM 25218 C C . LEU A 1 110 ? 5.777 2.106 -6.566 1.00 0.00 88 LEU A C 15
ATOM 25219 O O . LEU A 1 110 ? 4.926 1.342 -7.020 1.00 0.00 88 LEU A O 15
ATOM 25235 N N . VAL A 1 111 ? 5.477 3.203 -5.883 1.00 0.00 89 VAL A N 15
ATOM 25236 C CA . VAL A 1 111 ? 4.100 3.635 -5.694 1.00 0.00 89 VAL A CA 15
ATOM 25237 C C . VAL A 1 111 ? 3.489 4.030 -7.036 1.00 0.00 89 VAL A C 15
ATOM 25238 O O . VAL A 1 111 ? 2.331 3.721 -7.318 1.00 0.00 89 VAL A O 15
ATOM 25251 N N . TYR A 1 112 ? 4.296 4.695 -7.859 1.00 0.00 90 TYR A N 15
ATOM 25252 C CA . TYR A 1 112 ? 3.899 5.096 -9.208 1.00 0.00 90 TYR A CA 15
ATOM 25253 C C . TYR A 1 112 ? 3.546 3.876 -10.057 1.00 0.00 90 TYR A C 15
ATOM 25254 O O . TYR A 1 112 ? 2.687 3.942 -10.937 1.00 0.00 90 TYR A O 15
ATOM 25272 N N . LEU A 1 113 ? 4.220 2.766 -9.785 1.00 0.00 91 LEU A N 15
ATOM 25273 C CA . LEU A 1 113 ? 3.958 1.519 -10.489 1.00 0.00 91 LEU A CA 15
ATOM 25274 C C . LEU A 1 113 ? 2.586 0.972 -10.106 1.00 0.00 91 LEU A C 15
ATOM 25275 O O . LEU A 1 113 ? 1.939 0.272 -10.888 1.00 0.00 91 LEU A O 15
ATOM 25291 N N . ARG A 1 114 ? 2.151 1.299 -8.898 1.00 0.00 92 ARG A N 15
ATOM 25292 C CA . ARG A 1 114 ? 0.843 0.886 -8.417 1.00 0.00 92 ARG A CA 15
ATOM 25293 C C . ARG A 1 114 ? -0.236 1.802 -8.975 1.00 0.00 92 ARG A C 15
ATOM 25294 O O . ARG A 1 114 ? -1.087 1.372 -9.753 1.00 0.00 92 ARG A O 15
ATOM 25315 N N . ARG A 1 115 ? -0.190 3.065 -8.576 1.00 0.00 93 ARG A N 15
ATOM 25316 C CA . ARG A 1 115 ? -1.135 4.068 -9.047 1.00 0.00 93 ARG A CA 15
ATOM 25317 C C . ARG A 1 115 ? -0.406 5.388 -9.234 1.00 0.00 93 ARG A C 15
ATOM 25318 O O . ARG A 1 115 ? 0.755 5.517 -8.855 1.00 0.00 93 ARG A O 15
ATOM 25339 N N . GLN A 1 116 ? -1.081 6.370 -9.802 1.00 0.00 94 GLN A N 15
ATOM 25340 C CA . GLN A 1 116 ? -0.468 7.667 -10.024 1.00 0.00 94 GLN A CA 15
ATOM 25341 C C . GLN A 1 116 ? -1.486 8.786 -9.878 1.00 0.00 94 GLN A C 15
ATOM 25342 O O . GLN A 1 116 ? -2.527 8.797 -10.540 1.00 0.00 94 GLN A O 15
ATOM 25356 N N . ASP A 1 117 ? -1.175 9.711 -8.983 1.00 0.00 95 ASP A N 15
ATOM 25357 C CA . ASP A 1 117 ? -2.030 10.863 -8.718 1.00 0.00 95 ASP A CA 15
ATOM 25358 C C . ASP A 1 117 ? -2.230 11.660 -9.999 1.00 0.00 95 ASP A C 15
ATOM 25359 O O . ASP A 1 117 ? -3.354 11.980 -10.388 1.00 0.00 95 ASP A O 15
ATOM 25368 N N . LEU A 1 118 ? -1.123 11.962 -10.656 1.00 0.00 96 LEU A N 15
ATOM 25369 C CA . LEU A 1 118 ? -1.148 12.620 -11.948 1.00 0.00 96 LEU A CA 15
ATOM 25370 C C . LEU A 1 118 ? -0.477 11.723 -12.978 1.00 0.00 96 LEU A C 15
ATOM 25371 O O . LEU A 1 118 ? 0.705 11.409 -12.853 1.00 0.00 96 LEU A O 15
ATOM 25387 N N . PRO A 1 119 ? -1.226 11.283 -13.996 1.00 0.00 97 PRO A N 15
ATOM 25388 C CA . PRO A 1 119 ? -0.700 10.385 -15.025 1.00 0.00 97 PRO A CA 15
ATOM 25389 C C . PRO A 1 119 ? 0.276 11.095 -15.952 1.00 0.00 97 PRO A C 15
ATOM 25390 O O . PRO A 1 119 ? 1.153 10.476 -16.552 1.00 0.00 97 PRO A O 15
ATOM 25401 N N . GLU A 1 120 ? 0.123 12.402 -16.048 1.00 0.00 98 GLU A N 15
ATOM 25402 C CA . GLU A 1 120 ? 0.949 13.202 -16.925 1.00 0.00 98 GLU A CA 15
ATOM 25403 C C . GLU A 1 120 ? 1.841 14.119 -16.107 1.00 0.00 98 GLU A C 15
ATOM 25404 O O . GLU A 1 120 ? 1.491 15.269 -15.843 1.00 0.00 98 GLU A O 15
ATOM 25416 N N . ILE A 1 121 ? 2.976 13.593 -15.673 1.00 0.00 99 ILE A N 15
ATOM 25417 C CA . ILE A 1 121 ? 3.911 14.361 -14.866 1.00 0.00 99 ILE A CA 15
ATOM 25418 C C . ILE A 1 121 ? 4.863 15.144 -15.757 1.00 0.00 99 ILE A C 15
ATOM 25419 O O . ILE A 1 121 ? 5.656 14.561 -16.501 1.00 0.00 99 ILE A O 15
ATOM 25435 N N . THR A 1 122 ? 4.765 16.462 -15.693 1.00 0.00 100 THR A N 15
ATOM 25436 C CA . THR A 1 122 ? 5.630 17.329 -16.467 1.00 0.00 100 THR A CA 15
ATOM 25437 C C . THR A 1 122 ? 6.620 18.051 -15.565 1.00 0.00 100 THR A C 15
ATOM 25438 O O . THR A 1 122 ? 6.334 18.317 -14.395 1.00 0.00 100 THR A O 15
ATOM 25449 N N . ALA A 1 123 ? 7.788 18.344 -16.106 1.00 0.00 101 ALA A N 15
ATOM 25450 C CA . ALA A 1 123 ? 8.810 19.061 -15.368 1.00 0.00 101 ALA A CA 15
ATOM 25451 C C . ALA A 1 123 ? 9.400 20.174 -16.217 1.00 0.00 101 ALA A C 15
ATOM 25452 O O . ALA A 1 123 ? 9.944 19.924 -17.293 1.00 0.00 101 ALA A O 15
ATOM 25459 N N . GLN A 1 124 ? 9.275 21.398 -15.735 1.00 0.00 102 GLN A N 15
ATOM 25460 C CA . GLN A 1 124 ? 9.838 22.553 -16.410 1.00 0.00 102 GLN A CA 15
ATOM 25461 C C . GLN A 1 124 ? 10.153 23.626 -15.382 1.00 0.00 102 GLN A C 15
ATOM 25462 O O . GLN A 1 124 ? 9.441 23.763 -14.383 1.00 0.00 102 GLN A O 15
ATOM 25476 N N . ARG A 1 125 ? 11.214 24.376 -15.619 1.00 0.00 103 ARG A N 15
ATOM 25477 C CA . ARG A 1 125 ? 11.658 25.378 -14.663 1.00 0.00 103 ARG A CA 15
ATOM 25478 C C . ARG A 1 125 ? 10.721 26.574 -14.669 1.00 0.00 103 ARG A C 15
ATOM 25479 O O . ARG A 1 125 ? 10.130 26.910 -15.700 1.00 0.00 103 ARG A O 15
ATOM 25500 N N . GLN A 1 126 ? 10.578 27.205 -13.512 1.00 0.00 104 GLN A N 15
ATOM 25501 C CA . GLN A 1 126 ? 9.696 28.351 -13.371 1.00 0.00 104 GLN A CA 15
ATOM 25502 C C . GLN A 1 126 ? 10.247 29.566 -14.119 1.00 0.00 104 GLN A C 15
ATOM 25503 O O . GLN A 1 126 ? 11.132 30.272 -13.634 1.00 0.00 104 GLN A O 15
ATOM 25517 N N . LEU A 1 127 ? 9.745 29.771 -15.328 1.00 0.00 105 LEU A N 15
ATOM 25518 C CA . LEU A 1 127 ? 10.112 30.931 -16.124 1.00 0.00 105 LEU A CA 15
ATOM 25519 C C . LEU A 1 127 ? 9.131 32.064 -15.853 1.00 0.00 105 LEU A C 15
ATOM 25520 O O . LEU A 1 127 ? 9.414 33.232 -16.114 1.00 0.00 105 LEU A O 15
ATOM 25536 N N . ARG A 1 128 ? 7.977 31.698 -15.313 1.00 0.00 106 ARG A N 15
ATOM 25537 C CA . ARG A 1 128 ? 6.945 32.666 -14.987 1.00 0.00 106 ARG A CA 15
ATOM 25538 C C . ARG A 1 128 ? 6.837 32.811 -13.475 1.00 0.00 106 ARG A C 15
ATOM 25539 O O . ARG A 1 128 ? 5.830 32.344 -12.901 1.00 0.00 106 ARG A O 15
ATOM 25561 N N . MET A 1 23 ? -0.385 3.177 -0.444 1.00 0.00 1 MET A N 16
ATOM 25562 C CA . MET A 1 23 ? -1.613 2.679 -1.106 1.00 0.00 1 MET A CA 16
ATOM 25563 C C . MET A 1 23 ? -1.839 3.404 -2.426 1.00 0.00 1 MET A C 16
ATOM 25564 O O . MET A 1 23 ? -1.904 2.780 -3.486 1.00 0.00 1 MET A O 16
ATOM 25578 N N . SER A 1 24 ? -1.947 4.723 -2.360 1.00 0.00 2 SER A N 16
ATOM 25579 C CA . SER A 1 24 ? -2.195 5.526 -3.545 1.00 0.00 2 SER A CA 16
ATOM 25580 C C . SER A 1 24 ? -0.948 6.321 -3.921 1.00 0.00 2 SER A C 16
ATOM 25581 O O . SER A 1 24 ? 0.068 6.257 -3.227 1.00 0.00 2 SER A O 16
ATOM 25589 N N . ILE A 1 25 ? -1.037 7.074 -5.012 1.00 0.00 3 ILE A N 16
ATOM 25590 C CA . ILE A 1 25 ? 0.087 7.863 -5.498 1.00 0.00 3 ILE A CA 16
ATOM 25591 C C . ILE A 1 25 ? 0.327 9.056 -4.581 1.00 0.00 3 ILE A C 16
ATOM 25592 O O . ILE A 1 25 ? -0.608 9.580 -3.974 1.00 0.00 3 ILE A O 16
ATOM 25608 N N . THR A 1 26 ? 1.576 9.477 -4.484 1.00 0.00 4 THR A N 16
ATOM 25609 C CA . THR A 1 26 ? 1.953 10.550 -3.587 1.00 0.00 4 THR A CA 16
ATOM 25610 C C . THR A 1 26 ? 1.874 11.902 -4.290 1.00 0.00 4 THR A C 16
ATOM 25611 O O . THR A 1 26 ? 1.467 11.987 -5.451 1.00 0.00 4 THR A O 16
ATOM 25622 N N . SER A 1 27 ? 2.264 12.951 -3.582 1.00 0.00 5 SER A N 16
ATOM 25623 C CA . SER A 1 27 ? 2.248 14.299 -4.123 1.00 0.00 5 SER A CA 16
ATOM 25624 C C . SER A 1 27 ? 3.403 14.508 -5.106 1.00 0.00 5 SER A C 16
ATOM 25625 O O . SER A 1 27 ? 4.107 13.557 -5.457 1.00 0.00 5 SER A O 16
ATOM 25633 N N . THR A 1 28 ? 3.592 15.757 -5.535 1.00 0.00 6 THR A N 16
ATOM 25634 C CA . THR A 1 28 ? 4.610 16.124 -6.522 1.00 0.00 6 THR A CA 16
ATOM 25635 C C . THR A 1 28 ? 6.000 15.601 -6.138 1.00 0.00 6 THR A C 16
ATOM 25636 O O . THR A 1 28 ? 6.872 15.441 -6.994 1.00 0.00 6 THR A O 16
ATOM 25647 N N . ASP A 1 29 ? 6.196 15.347 -4.846 1.00 0.00 7 ASP A N 16
ATOM 25648 C CA . ASP A 1 29 ? 7.447 14.787 -4.331 1.00 0.00 7 ASP A CA 16
ATOM 25649 C C . ASP A 1 29 ? 7.848 13.512 -5.082 1.00 0.00 7 ASP A C 16
ATOM 25650 O O . ASP A 1 29 ? 9.033 13.185 -5.164 1.00 0.00 7 ASP A O 16
ATOM 25659 N N . ILE A 1 30 ? 6.860 12.809 -5.643 1.00 0.00 8 ILE A N 16
ATOM 25660 C CA . ILE A 1 30 ? 7.118 11.599 -6.429 1.00 0.00 8 ILE A CA 16
ATOM 25661 C C . ILE A 1 30 ? 8.035 11.917 -7.618 1.00 0.00 8 ILE A C 16
ATOM 25662 O O . ILE A 1 30 ? 8.878 11.107 -8.000 1.00 0.00 8 ILE A O 16
ATOM 25678 N N . CYS A 1 31 ? 7.879 13.117 -8.174 1.00 0.00 9 CYS A N 16
ATOM 25679 C CA . CYS A 1 31 ? 8.668 13.551 -9.318 1.00 0.00 9 CYS A CA 16
ATOM 25680 C C . CYS A 1 31 ? 10.092 13.909 -8.900 1.00 0.00 9 CYS A C 16
ATOM 25681 O O . CYS A 1 31 ? 11.047 13.666 -9.635 1.00 0.00 9 CYS A O 16
ATOM 25689 N N . GLN A 1 32 ? 10.232 14.483 -7.711 1.00 0.00 10 GLN A N 16
ATOM 25690 C CA . GLN A 1 32 ? 11.537 14.916 -7.224 1.00 0.00 10 GLN A CA 16
ATOM 25691 C C . GLN A 1 32 ? 12.388 13.727 -6.803 1.00 0.00 10 GLN A C 16
ATOM 25692 O O . GLN A 1 32 ? 13.607 13.737 -6.968 1.00 0.00 10 GLN A O 16
ATOM 25706 N N . ALA A 1 33 ? 11.740 12.701 -6.266 1.00 0.00 11 ALA A N 16
ATOM 25707 C CA . ALA A 1 33 ? 12.439 11.510 -5.793 1.00 0.00 11 ALA A CA 16
ATOM 25708 C C . ALA A 1 33 ? 13.107 10.756 -6.940 1.00 0.00 11 ALA A C 16
ATOM 25709 O O . ALA A 1 33 ? 13.964 9.901 -6.717 1.00 0.00 11 ALA A O 16
ATOM 25716 N N . ALA A 1 34 ? 12.711 11.073 -8.168 1.00 0.00 12 ALA A N 16
ATOM 25717 C CA . ALA A 1 34 ? 13.319 10.470 -9.349 1.00 0.00 12 ALA A CA 16
ATOM 25718 C C . ALA A 1 34 ? 14.737 11.003 -9.556 1.00 0.00 12 ALA A C 16
ATOM 25719 O O . ALA A 1 34 ? 15.535 10.421 -10.290 1.00 0.00 12 ALA A O 16
ATOM 25726 N N . ASP A 1 35 ? 15.045 12.105 -8.885 1.00 0.00 13 ASP A N 16
ATOM 25727 C CA . ASP A 1 35 ? 16.372 12.708 -8.953 1.00 0.00 13 ASP A CA 16
ATOM 25728 C C . ASP A 1 35 ? 17.339 11.949 -8.047 1.00 0.00 13 ASP A C 16
ATOM 25729 O O . ASP A 1 35 ? 18.556 12.064 -8.177 1.00 0.00 13 ASP A O 16
ATOM 25738 N N . ALA A 1 36 ? 16.779 11.152 -7.141 1.00 0.00 14 ALA A N 16
ATOM 25739 C CA . ALA A 1 36 ? 17.576 10.375 -6.200 1.00 0.00 14 ALA A CA 16
ATOM 25740 C C . ALA A 1 36 ? 18.177 9.145 -6.872 1.00 0.00 14 ALA A C 16
ATOM 25741 O O . ALA A 1 36 ? 19.088 8.512 -6.331 1.00 0.00 14 ALA A O 16
ATOM 25748 N N . LEU A 1 37 ? 17.655 8.806 -8.046 1.00 0.00 15 LEU A N 16
ATOM 25749 C CA . LEU A 1 37 ? 18.194 7.703 -8.828 1.00 0.00 15 LEU A CA 16
ATOM 25750 C C . LEU A 1 37 ? 19.607 8.043 -9.272 1.00 0.00 15 LEU A C 16
ATOM 25751 O O . LEU A 1 37 ? 19.832 9.045 -9.953 1.00 0.00 15 LEU A O 16
ATOM 25767 N N . LYS A 1 38 ? 20.556 7.212 -8.883 1.00 0.00 16 LYS A N 16
ATOM 25768 C CA . LYS A 1 38 ? 21.957 7.503 -9.121 1.00 0.00 16 LYS A CA 16
ATOM 25769 C C . LYS A 1 38 ? 22.568 6.478 -10.065 1.00 0.00 16 LYS A C 16
ATOM 25770 O O . LYS A 1 38 ? 22.210 5.303 -10.039 1.00 0.00 16 LYS A O 16
ATOM 25789 N N . GLY A 1 39 ? 23.480 6.934 -10.904 1.00 0.00 17 GLY A N 16
ATOM 25790 C CA . GLY A 1 39 ? 24.093 6.058 -11.874 1.00 0.00 17 GLY A CA 16
ATOM 25791 C C . GLY A 1 39 ? 23.575 6.304 -13.275 1.00 0.00 17 GLY A C 16
ATOM 25792 O O . GLY A 1 39 ? 22.816 7.248 -13.515 1.00 0.00 17 GLY A O 16
ATOM 25796 N N . PHE A 1 40 ? 23.976 5.454 -14.201 1.00 0.00 18 PHE A N 16
ATOM 25797 C CA . PHE A 1 40 ? 23.592 5.599 -15.593 1.00 0.00 18 PHE A CA 16
ATOM 25798 C C . PHE A 1 40 ? 22.878 4.350 -16.077 1.00 0.00 18 PHE A C 16
ATOM 25799 O O . PHE A 1 40 ? 23.159 3.243 -15.619 1.00 0.00 18 PHE A O 16
ATOM 25816 N N . VAL A 1 41 ? 21.947 4.537 -16.989 1.00 0.00 19 VAL A N 16
ATOM 25817 C CA . VAL A 1 41 ? 21.321 3.429 -17.678 1.00 0.00 19 VAL A CA 16
ATOM 25818 C C . VAL A 1 41 ? 21.892 3.376 -19.083 1.00 0.00 19 VAL A C 16
ATOM 25819 O O . VAL A 1 41 ? 21.852 4.370 -19.811 1.00 0.00 19 VAL A O 16
ATOM 25832 N N . GLY A 1 42 ? 22.446 2.239 -19.456 1.00 0.00 20 GLY A N 16
ATOM 25833 C CA . GLY A 1 42 ? 23.117 2.146 -20.729 1.00 0.00 20 GLY A CA 16
ATOM 25834 C C . GLY A 1 42 ? 22.577 1.035 -21.593 1.00 0.00 20 GLY A C 16
ATOM 25835 O O . GLY A 1 42 ? 22.354 -0.078 -21.117 1.00 0.00 20 GLY A O 16
ATOM 25839 N N . PHE A 1 43 ? 22.343 1.341 -22.859 1.00 0.00 21 PHE A N 16
ATOM 25840 C CA . PHE A 1 43 ? 21.902 0.334 -23.805 1.00 0.00 21 PHE A CA 16
ATOM 25841 C C . PHE A 1 43 ? 23.103 -0.467 -24.276 1.00 0.00 21 PHE A C 16
ATOM 25842 O O . PHE A 1 43 ? 23.898 0.001 -25.092 1.00 0.00 21 PHE A O 16
ATOM 25859 N N . ASN A 1 44 ? 23.243 -1.662 -23.740 1.00 0.00 22 ASN A N 16
ATOM 25860 C CA . ASN A 1 44 ? 24.387 -2.497 -24.042 1.00 0.00 22 ASN A CA 16
ATOM 25861 C C . ASN A 1 44 ? 24.090 -3.389 -25.235 1.00 0.00 22 ASN A C 16
ATOM 25862 O O . ASN A 1 44 ? 23.304 -4.326 -25.139 1.00 0.00 22 ASN A O 16
ATOM 25873 N N . ARG A 1 45 ? 24.731 -3.088 -26.357 1.00 0.00 23 ARG A N 16
ATOM 25874 C CA . ARG A 1 45 ? 24.531 -3.837 -27.598 1.00 0.00 23 ARG A CA 16
ATOM 25875 C C . ARG A 1 45 ? 25.040 -5.272 -27.477 1.00 0.00 23 ARG A C 16
ATOM 25876 O O . ARG A 1 45 ? 24.739 -6.123 -28.315 1.00 0.00 23 ARG A O 16
ATOM 25897 N N . LYS A 1 46 ? 25.816 -5.533 -26.436 1.00 0.00 24 LYS A N 16
ATOM 25898 C CA . LYS A 1 46 ? 26.394 -6.850 -26.226 1.00 0.00 24 LYS A CA 16
ATOM 25899 C C . LYS A 1 46 ? 25.332 -7.817 -25.717 1.00 0.00 24 LYS A C 16
ATOM 25900 O O . LYS A 1 46 ? 25.333 -8.997 -26.061 1.00 0.00 24 LYS A O 16
ATOM 25919 N N . THR A 1 47 ? 24.425 -7.305 -24.899 1.00 0.00 25 THR A N 16
ATOM 25920 C CA . THR A 1 47 ? 23.304 -8.093 -24.414 1.00 0.00 25 THR A CA 16
ATOM 25921 C C . THR A 1 47 ? 22.035 -7.764 -25.197 1.00 0.00 25 THR A C 16
ATOM 25922 O O . THR A 1 47 ? 21.094 -8.558 -25.246 1.00 0.00 25 THR A O 16
ATOM 25933 N N . GLY A 1 48 ? 22.023 -6.583 -25.805 1.00 0.00 26 GLY A N 16
ATOM 25934 C CA . GLY A 1 48 ? 20.876 -6.139 -26.571 1.00 0.00 26 GLY A CA 16
ATOM 25935 C C . GLY A 1 48 ? 19.810 -5.534 -25.686 1.00 0.00 26 GLY A C 16
ATOM 25936 O O . GLY A 1 48 ? 18.653 -5.406 -26.089 1.00 0.00 26 GLY A O 16
ATOM 25940 N N . ARG A 1 49 ? 20.203 -5.157 -24.473 1.00 0.00 27 ARG A N 16
ATOM 25941 C CA . ARG A 1 49 ? 19.260 -4.658 -23.481 1.00 0.00 27 ARG A CA 16
ATOM 25942 C C . ARG A 1 49 ? 19.855 -3.492 -22.701 1.00 0.00 27 ARG A C 16
ATOM 25943 O O . ARG A 1 49 ? 21.066 -3.258 -22.740 1.00 0.00 27 ARG A O 16
ATOM 25964 N N . TYR A 1 50 ? 18.998 -2.765 -21.998 1.00 0.00 28 TYR A N 16
ATOM 25965 C CA . TYR A 1 50 ? 19.443 -1.714 -21.098 1.00 0.00 28 TYR A CA 16
ATOM 25966 C C . TYR A 1 50 ? 19.976 -2.308 -19.803 1.00 0.00 28 TYR A C 16
ATOM 25967 O O . TYR A 1 50 ? 19.373 -3.215 -19.233 1.00 0.00 28 TYR A O 16
ATOM 25985 N N . ILE A 1 51 ? 21.105 -1.794 -19.348 1.00 0.00 29 ILE A N 16
ATOM 25986 C CA . ILE A 1 51 ? 21.711 -2.259 -18.111 1.00 0.00 29 ILE A CA 16
ATOM 25987 C C . ILE A 1 51 ? 22.112 -1.082 -17.232 1.00 0.00 29 ILE A C 16
ATOM 25988 O O . ILE A 1 51 ? 22.246 0.045 -17.714 1.00 0.00 29 ILE A O 16
ATOM 26004 N N . VAL A 1 52 ? 22.288 -1.341 -15.946 1.00 0.00 30 VAL A N 16
ATOM 26005 C CA . VAL A 1 52 ? 22.735 -0.312 -15.023 1.00 0.00 30 VAL A CA 16
ATOM 26006 C C . VAL A 1 52 ? 24.254 -0.171 -15.077 1.00 0.00 30 VAL A C 16
ATOM 26007 O O . VAL A 1 52 ? 24.988 -1.161 -15.105 1.00 0.00 30 VAL A O 16
ATOM 26020 N N . ARG A 1 53 ? 24.728 1.058 -15.118 1.00 0.00 31 ARG A N 16
ATOM 26021 C CA . ARG A 1 53 ? 26.152 1.312 -15.192 1.00 0.00 31 ARG A CA 16
ATOM 26022 C C . ARG A 1 53 ? 26.519 2.464 -14.268 1.00 0.00 31 ARG A C 16
ATOM 26023 O O . ARG A 1 53 ? 25.862 3.498 -14.269 1.00 0.00 31 ARG A O 16
ATOM 26044 N N . PHE A 1 54 ? 27.560 2.282 -13.474 1.00 0.00 32 PHE A N 16
ATOM 26045 C CA . PHE A 1 54 ? 27.971 3.308 -12.526 1.00 0.00 32 PHE A CA 16
ATOM 26046 C C . PHE A 1 54 ? 29.358 3.826 -12.871 1.00 0.00 32 PHE A C 16
ATOM 26047 O O . PHE A 1 54 ? 29.971 4.563 -12.102 1.00 0.00 32 PHE A O 16
ATOM 26064 N N . SER A 1 55 ? 29.839 3.441 -14.042 1.00 0.00 33 SER A N 16
ATOM 26065 C CA . SER A 1 55 ? 31.152 3.854 -14.503 1.00 0.00 33 SER A CA 16
ATOM 26066 C C . SER A 1 55 ? 31.019 4.663 -15.791 1.00 0.00 33 SER A C 16
ATOM 26067 O O . SER A 1 55 ? 30.555 4.153 -16.811 1.00 0.00 33 SER A O 16
ATOM 26075 N N . GLU A 1 56 ? 31.418 5.924 -15.727 1.00 0.00 34 GLU A N 16
ATOM 26076 C CA . GLU A 1 56 ? 31.288 6.844 -16.854 1.00 0.00 34 GLU A CA 16
ATOM 26077 C C . GLU A 1 56 ? 32.244 6.475 -17.985 1.00 0.00 34 GLU A C 16
ATOM 26078 O O . GLU A 1 56 ? 31.974 6.740 -19.157 1.00 0.00 34 GLU A O 16
ATOM 26090 N N . ASP A 1 57 ? 33.355 5.848 -17.625 1.00 0.00 35 ASP A N 16
ATOM 26091 C CA . ASP A 1 57 ? 34.382 5.476 -18.593 1.00 0.00 35 ASP A CA 16
ATOM 26092 C C . ASP A 1 57 ? 34.274 3.995 -18.948 1.00 0.00 35 ASP A C 16
ATOM 26093 O O . ASP A 1 57 ? 35.172 3.430 -19.573 1.00 0.00 35 ASP A O 16
ATOM 26102 N N . SER A 1 58 ? 33.155 3.389 -18.566 1.00 0.00 36 SER A N 16
ATOM 26103 C CA . SER A 1 58 ? 32.966 1.946 -18.678 1.00 0.00 36 SER A CA 16
ATOM 26104 C C . SER A 1 58 ? 33.177 1.448 -20.108 1.00 0.00 36 SER A C 16
ATOM 26105 O O . SER A 1 58 ? 34.039 0.604 -20.361 1.00 0.00 36 SER A O 16
ATOM 26113 N N . PHE A 1 59 ? 32.397 1.975 -21.040 1.00 0.00 37 PHE A N 16
ATOM 26114 C CA . PHE A 1 59 ? 32.430 1.497 -22.413 1.00 0.00 37 PHE A CA 16
ATOM 26115 C C . PHE A 1 59 ? 33.464 2.260 -23.228 1.00 0.00 37 PHE A C 16
ATOM 26116 O O . PHE A 1 59 ? 33.603 3.476 -23.090 1.00 0.00 37 PHE A O 16
ATOM 26133 N N . GLY A 1 60 ? 34.199 1.536 -24.060 1.00 0.00 38 GLY A N 16
ATOM 26134 C CA . GLY A 1 60 ? 35.193 2.161 -24.907 1.00 0.00 38 GLY A CA 16
ATOM 26135 C C . GLY A 1 60 ? 34.591 2.694 -26.189 1.00 0.00 38 GLY A C 16
ATOM 26136 O O . GLY A 1 60 ? 34.089 3.817 -26.229 1.00 0.00 38 GLY A O 16
ATOM 26140 N N . MET A 1 61 ? 34.639 1.893 -27.240 1.00 0.00 39 MET A N 16
ATOM 26141 C CA . MET A 1 61 ? 34.067 2.289 -28.520 1.00 0.00 39 MET A CA 16
ATOM 26142 C C . MET A 1 61 ? 33.205 1.177 -29.109 1.00 0.00 39 MET A C 16
ATOM 26143 O O . MET A 1 61 ? 32.588 1.351 -30.160 1.00 0.00 39 MET A O 16
ATOM 26157 N N . ASP A 1 62 ? 33.162 0.034 -28.426 1.00 0.00 40 ASP A N 16
ATOM 26158 C CA . ASP A 1 62 ? 32.276 -1.058 -28.821 1.00 0.00 40 ASP A CA 16
ATOM 26159 C C . ASP A 1 62 ? 30.824 -0.630 -28.654 1.00 0.00 40 ASP A C 16
ATOM 26160 O O . ASP A 1 62 ? 29.997 -0.828 -29.545 1.00 0.00 40 ASP A O 16
ATOM 26169 N N . VAL A 1 63 ? 30.532 -0.023 -27.511 1.00 0.00 41 VAL A N 16
ATOM 26170 C CA . VAL A 1 63 ? 29.204 0.503 -27.226 1.00 0.00 41 VAL A CA 16
ATOM 26171 C C . VAL A 1 63 ? 29.222 2.028 -27.314 1.00 0.00 41 VAL A C 16
ATOM 26172 O O . VAL A 1 63 ? 30.155 2.674 -26.829 1.00 0.00 41 VAL A O 16
ATOM 26185 N N . ALA A 1 64 ? 28.205 2.588 -27.954 1.00 0.00 42 ALA A N 16
ATOM 26186 C CA . ALA A 1 64 ? 28.106 4.029 -28.145 1.00 0.00 42 ALA A CA 16
ATOM 26187 C C . ALA A 1 64 ? 27.883 4.759 -26.826 1.00 0.00 42 ALA A C 16
ATOM 26188 O O . ALA A 1 64 ? 27.144 4.289 -25.960 1.00 0.00 42 ALA A O 16
ATOM 26195 N N . ASP A 1 65 ? 28.512 5.922 -26.689 1.00 0.00 43 ASP A N 16
ATOM 26196 C CA . ASP A 1 65 ? 28.339 6.750 -25.497 1.00 0.00 43 ASP A CA 16
ATOM 26197 C C . ASP A 1 65 ? 26.965 7.404 -25.516 1.00 0.00 43 ASP A C 16
ATOM 26198 O O . ASP A 1 65 ? 26.452 7.834 -24.484 1.00 0.00 43 ASP A O 16
ATOM 26207 N N . ASP A 1 66 ? 26.364 7.449 -26.700 1.00 0.00 44 ASP A N 16
ATOM 26208 C CA . ASP A 1 66 ? 25.010 7.972 -26.866 1.00 0.00 44 ASP A CA 16
ATOM 26209 C C . ASP A 1 66 ? 24.005 7.041 -26.205 1.00 0.00 44 ASP A C 16
ATOM 26210 O O . ASP A 1 66 ? 22.852 7.405 -25.974 1.00 0.00 44 ASP A O 16
ATOM 26219 N N . SER A 1 67 ? 24.449 5.827 -25.916 1.00 0.00 45 SER A N 16
ATOM 26220 C CA . SER A 1 67 ? 23.609 4.837 -25.271 1.00 0.00 45 SER A CA 16
ATOM 26221 C C . SER A 1 67 ? 23.761 4.906 -23.753 1.00 0.00 45 SER A C 16
ATOM 26222 O O . SER A 1 67 ? 23.141 4.133 -23.025 1.00 0.00 45 SER A O 16
ATOM 26230 N N . ILE A 1 68 ? 24.585 5.841 -23.286 1.00 0.00 46 ILE A N 16
ATOM 26231 C CA . ILE A 1 68 ? 24.742 6.081 -21.858 1.00 0.00 46 ILE A CA 16
ATOM 26232 C C . ILE A 1 68 ? 23.910 7.289 -21.444 1.00 0.00 46 ILE A C 16
ATOM 26233 O O . ILE A 1 68 ? 24.118 8.398 -21.940 1.00 0.00 46 ILE A O 16
ATOM 26249 N N . THR A 1 69 ? 22.955 7.072 -20.561 1.00 0.00 47 THR A N 16
ATOM 26250 C CA . THR A 1 69 ? 22.113 8.149 -20.076 1.00 0.00 47 THR A CA 16
ATOM 26251 C C . THR A 1 69 ? 21.909 8.031 -18.567 1.00 0.00 47 THR A C 16
ATOM 26252 O O . THR A 1 69 ? 21.485 6.987 -18.077 1.00 0.00 47 THR A O 16
ATOM 26263 N N . PRO A 1 70 ? 22.236 9.094 -17.809 1.00 0.00 48 PRO A N 16
ATOM 26264 C CA . PRO A 1 70 ? 22.039 9.118 -16.355 1.00 0.00 48 PRO A CA 16
ATOM 26265 C C . PRO A 1 70 ? 20.608 8.748 -15.987 1.00 0.00 48 PRO A C 16
ATOM 26266 O O . PRO A 1 70 ? 19.663 9.270 -16.575 1.00 0.00 48 PRO A O 16
ATOM 26277 N N . THR A 1 71 ? 20.446 7.859 -15.017 1.00 0.00 49 THR A N 16
ATOM 26278 C CA . THR A 1 71 ? 19.128 7.325 -14.691 1.00 0.00 49 THR A CA 16
ATOM 26279 C C . THR A 1 71 ? 18.197 8.408 -14.144 1.00 0.00 49 THR A C 16
ATOM 26280 O O . THR A 1 71 ? 16.979 8.299 -14.261 1.00 0.00 49 THR A O 16
ATOM 26291 N N . SER A 1 72 ? 18.774 9.455 -13.570 1.00 0.00 50 SER A N 16
ATOM 26292 C CA . SER A 1 72 ? 17.993 10.577 -13.067 1.00 0.00 50 SER A CA 16
ATOM 26293 C C . SER A 1 72 ? 17.410 11.381 -14.230 1.00 0.00 50 SER A C 16
ATOM 26294 O O . SER A 1 72 ? 16.335 11.964 -14.118 1.00 0.00 50 SER A O 16
ATOM 26302 N N . GLU A 1 73 ? 18.124 11.390 -15.349 1.00 0.00 51 GLU A N 16
ATOM 26303 C CA . GLU A 1 73 ? 17.687 12.110 -16.539 1.00 0.00 51 GLU A CA 16
ATOM 26304 C C . GLU A 1 73 ? 16.846 11.197 -17.428 1.00 0.00 51 GLU A C 16
ATOM 26305 O O . GLU A 1 73 ? 15.920 11.641 -18.103 1.00 0.00 51 GLU A O 16
ATOM 26317 N N . PHE A 1 74 ? 17.182 9.912 -17.398 1.00 0.00 52 PHE A N 16
ATOM 26318 C CA . PHE A 1 74 ? 16.560 8.902 -18.249 1.00 0.00 52 PHE A CA 16
ATOM 26319 C C . PHE A 1 74 ? 15.049 8.832 -18.039 1.00 0.00 52 PHE A C 16
ATOM 26320 O O . PHE A 1 74 ? 14.301 8.509 -18.962 1.00 0.00 52 PHE A O 16
ATOM 26337 N N . VAL A 1 75 ? 14.603 9.147 -16.832 1.00 0.00 53 VAL A N 16
ATOM 26338 C CA . VAL A 1 75 ? 13.187 9.066 -16.507 1.00 0.00 53 VAL A CA 16
ATOM 26339 C C . VAL A 1 75 ? 12.417 10.263 -17.069 1.00 0.00 53 VAL A C 16
ATOM 26340 O O . VAL A 1 75 ? 11.202 10.201 -17.251 1.00 0.00 53 VAL A O 16
ATOM 26353 N N . TRP A 1 76 ? 13.128 11.344 -17.365 1.00 0.00 54 TRP A N 16
ATOM 26354 C CA . TRP A 1 76 ? 12.497 12.553 -17.870 1.00 0.00 54 TRP A CA 16
ATOM 26355 C C . TRP A 1 76 ? 12.701 12.686 -19.369 1.00 0.00 54 TRP A C 16
ATOM 26356 O O . TRP A 1 76 ? 13.791 12.437 -19.884 1.00 0.00 54 TRP A O 16
ATOM 26377 N N . SER A 1 77 ? 11.649 13.062 -20.068 1.00 0.00 55 SER A N 16
ATOM 26378 C CA . SER A 1 77 ? 11.741 13.342 -21.487 1.00 0.00 55 SER A CA 16
ATOM 26379 C C . SER A 1 77 ? 11.461 14.820 -21.744 1.00 0.00 55 SER A C 16
ATOM 26380 O O . SER A 1 77 ? 10.317 15.272 -21.632 1.00 0.00 55 SER A O 16
ATOM 26388 N N . SER A 1 78 ? 12.511 15.577 -22.045 1.00 0.00 56 SER A N 16
ATOM 26389 C CA . SER A 1 78 ? 12.364 16.988 -22.368 1.00 0.00 56 SER A CA 16
ATOM 26390 C C . SER A 1 78 ? 11.708 17.116 -23.737 1.00 0.00 56 SER A C 16
ATOM 26391 O O . SER A 1 78 ? 12.278 16.700 -24.748 1.00 0.00 56 SER A O 16
ATOM 26399 N N . VAL A 1 79 ? 10.506 17.676 -23.766 1.00 0.00 57 VAL A N 16
ATOM 26400 C CA . VAL A 1 79 ? 9.713 17.690 -24.988 1.00 0.00 57 VAL A CA 16
ATOM 26401 C C . VAL A 1 79 ? 9.314 19.099 -25.419 1.00 0.00 57 VAL A C 16
ATOM 26402 O O . VAL A 1 79 ? 9.165 19.366 -26.611 1.00 0.00 57 VAL A O 16
ATOM 26415 N N . ARG A 1 80 ? 9.150 20.005 -24.464 1.00 0.00 58 ARG A N 16
ATOM 26416 C CA . ARG A 1 80 ? 8.610 21.320 -24.773 1.00 0.00 58 ARG A CA 16
ATOM 26417 C C . ARG A 1 80 ? 9.202 22.386 -23.861 1.00 0.00 58 ARG A C 16
ATOM 26418 O O . ARG A 1 80 ? 9.114 22.269 -22.645 1.00 0.00 58 ARG A O 16
ATOM 26439 N N . ASP A 1 81 ? 9.792 23.418 -24.462 1.00 0.00 59 ASP A N 16
ATOM 26440 C CA . ASP A 1 81 ? 10.383 24.543 -23.725 1.00 0.00 59 ASP A CA 16
ATOM 26441 C C . ASP A 1 81 ? 11.354 24.064 -22.646 1.00 0.00 59 ASP A C 16
ATOM 26442 O O . ASP A 1 81 ? 12.483 23.670 -22.940 1.00 0.00 59 ASP A O 16
ATOM 26451 N N . ASP A 1 82 ? 10.895 24.086 -21.403 1.00 0.00 60 ASP A N 16
ATOM 26452 C CA . ASP A 1 82 ? 11.692 23.648 -20.269 1.00 0.00 60 ASP A CA 16
ATOM 26453 C C . ASP A 1 82 ? 10.901 22.623 -19.474 1.00 0.00 60 ASP A C 16
ATOM 26454 O O . ASP A 1 82 ? 11.156 22.397 -18.294 1.00 0.00 60 ASP A O 16
ATOM 26463 N N . VAL A 1 83 ? 9.930 22.017 -20.137 1.00 0.00 61 VAL A N 16
ATOM 26464 C CA . VAL A 1 83 ? 9.039 21.062 -19.504 1.00 0.00 61 VAL A CA 16
ATOM 26465 C C . VAL A 1 83 ? 9.443 19.635 -19.863 1.00 0.00 61 VAL A C 16
ATOM 26466 O O . VAL A 1 83 ? 9.435 19.249 -21.038 1.00 0.00 61 VAL A O 16
ATOM 26479 N N . MET A 1 84 ? 9.803 18.862 -18.852 1.00 0.00 62 MET A N 16
ATOM 26480 C CA . MET A 1 84 ? 10.151 17.465 -19.044 1.00 0.00 62 MET A CA 16
ATOM 26481 C C . MET A 1 84 ? 9.028 16.598 -18.509 1.00 0.00 62 MET A C 16
ATOM 26482 O O . MET A 1 84 ? 8.587 16.772 -17.374 1.00 0.00 62 MET A O 16
ATOM 26496 N N . ARG A 1 85 ? 8.544 15.674 -19.310 1.00 0.00 63 ARG A N 16
ATOM 26497 C CA . ARG A 1 85 ? 7.494 14.795 -18.841 1.00 0.00 63 ARG A CA 16
ATOM 26498 C C . ARG A 1 85 ? 8.089 13.459 -18.434 1.00 0.00 63 ARG A C 16
ATOM 26499 O O . ARG A 1 85 ? 9.098 13.024 -18.993 1.00 0.00 63 ARG A O 16
ATOM 26520 N N . LEU A 1 86 ? 7.483 12.836 -17.439 1.00 0.00 64 LEU A N 16
ATOM 26521 C CA . LEU A 1 86 ? 7.960 11.566 -16.928 1.00 0.00 64 LEU A CA 16
ATOM 26522 C C . LEU A 1 86 ? 7.698 10.484 -17.963 1.00 0.00 64 LEU A C 16
ATOM 26523 O O . LEU A 1 86 ? 6.547 10.175 -18.278 1.00 0.00 64 LEU A O 16
ATOM 26539 N N . GLY A 1 87 ? 8.768 9.938 -18.509 1.00 0.00 65 GLY A N 16
ATOM 26540 C CA . GLY A 1 87 ? 8.641 8.884 -19.483 1.00 0.00 65 GLY A CA 16
ATOM 26541 C C . GLY A 1 87 ? 8.288 7.578 -18.821 1.00 0.00 65 GLY A C 16
ATOM 26542 O O . GLY A 1 87 ? 9.169 6.862 -18.366 1.00 0.00 65 GLY A O 16
ATOM 26546 N N . ARG A 1 88 ? 6.997 7.267 -18.772 1.00 0.00 66 ARG A N 16
ATOM 26547 C CA . ARG A 1 88 ? 6.498 6.070 -18.090 1.00 0.00 66 ARG A CA 16
ATOM 26548 C C . ARG A 1 88 ? 7.153 4.790 -18.621 1.00 0.00 66 ARG A C 16
ATOM 26549 O O . ARG A 1 88 ? 7.095 3.738 -17.985 1.00 0.00 66 ARG A O 16
ATOM 26570 N N . GLU A 1 89 ? 7.787 4.897 -19.780 1.00 0.00 67 GLU A N 16
ATOM 26571 C CA . GLU A 1 89 ? 8.525 3.789 -20.367 1.00 0.00 67 GLU A CA 16
ATOM 26572 C C . GLU A 1 89 ? 9.740 3.418 -19.509 1.00 0.00 67 GLU A C 16
ATOM 26573 O O . GLU A 1 89 ? 10.203 2.278 -19.544 1.00 0.00 67 GLU A O 16
ATOM 26585 N N . GLN A 1 90 ? 10.237 4.377 -18.721 1.00 0.00 68 GLN A N 16
ATOM 26586 C CA . GLN A 1 90 ? 11.408 4.153 -17.873 1.00 0.00 68 GLN A CA 16
ATOM 26587 C C . GLN A 1 90 ? 11.154 3.016 -16.892 1.00 0.00 68 GLN A C 16
ATOM 26588 O O . GLN A 1 90 ? 12.041 2.210 -16.623 1.00 0.00 68 GLN A O 16
ATOM 26602 N N . LEU A 1 91 ? 9.938 2.945 -16.367 1.00 0.00 69 LEU A N 16
ATOM 26603 C CA . LEU A 1 91 ? 9.606 1.942 -15.370 1.00 0.00 69 LEU A CA 16
ATOM 26604 C C . LEU A 1 91 ? 9.483 0.574 -16.020 1.00 0.00 69 LEU A C 16
ATOM 26605 O O . LEU A 1 91 ? 9.836 -0.441 -15.421 1.00 0.00 69 LEU A O 16
ATOM 26621 N N . GLN A 1 92 ? 9.012 0.559 -17.260 1.00 0.00 70 GLN A N 16
ATOM 26622 C CA . GLN A 1 92 ? 8.881 -0.682 -18.005 1.00 0.00 70 GLN A CA 16
ATOM 26623 C C . GLN A 1 92 ? 10.258 -1.252 -18.322 1.00 0.00 70 GLN A C 16
ATOM 26624 O O . GLN A 1 92 ? 10.446 -2.467 -18.367 1.00 0.00 70 GLN A O 16
ATOM 26638 N N . ILE A 1 93 ? 11.215 -0.368 -18.550 1.00 0.00 71 ILE A N 16
ATOM 26639 C CA . ILE A 1 93 ? 12.591 -0.775 -18.791 1.00 0.00 71 ILE A CA 16
ATOM 26640 C C . ILE A 1 93 ? 13.275 -1.205 -17.490 1.00 0.00 71 ILE A C 16
ATOM 26641 O O . ILE A 1 93 ? 13.904 -2.262 -17.428 1.00 0.00 71 ILE A O 16
ATOM 26657 N N . LEU A 1 94 ? 13.117 -0.397 -16.443 1.00 0.00 72 LEU A N 16
ATOM 26658 C CA . LEU A 1 94 ? 13.824 -0.624 -15.184 1.00 0.00 72 LEU A CA 16
ATOM 26659 C C . LEU A 1 94 ? 13.350 -1.880 -14.469 1.00 0.00 72 LEU A C 16
ATOM 26660 O O . LEU A 1 94 ? 14.093 -2.453 -13.684 1.00 0.00 72 LEU A O 16
ATOM 26676 N N . LEU A 1 95 ? 12.120 -2.307 -14.723 1.00 0.00 73 LEU A N 16
ATOM 26677 C CA . LEU A 1 95 ? 11.579 -3.478 -14.042 1.00 0.00 73 LEU A CA 16
ATOM 26678 C C . LEU A 1 95 ? 12.376 -4.742 -14.378 1.00 0.00 73 LEU A C 16
ATOM 26679 O O . LEU A 1 95 ? 12.378 -5.704 -13.609 1.00 0.00 73 LEU A O 16
ATOM 26695 N N . GLU A 1 96 ? 13.047 -4.745 -15.530 1.00 0.00 74 GLU A N 16
ATOM 26696 C CA . GLU A 1 96 ? 13.904 -5.867 -15.903 1.00 0.00 74 GLU A CA 16
ATOM 26697 C C . GLU A 1 96 ? 15.202 -5.840 -15.095 1.00 0.00 74 GLU A C 16
ATOM 26698 O O . GLU A 1 96 ? 15.906 -6.847 -14.989 1.00 0.00 74 GLU A O 16
ATOM 26710 N N . GLN A 1 97 ? 15.512 -4.680 -14.531 1.00 0.00 75 GLN A N 16
ATOM 26711 C CA . GLN A 1 97 ? 16.623 -4.539 -13.601 1.00 0.00 75 GLN A CA 16
ATOM 26712 C C . GLN A 1 97 ? 16.073 -4.524 -12.177 1.00 0.00 75 GLN A C 16
ATOM 26713 O O . GLN A 1 97 ? 15.778 -3.466 -11.626 1.00 0.00 75 GLN A O 16
ATOM 26727 N N . ASN A 1 98 ? 15.921 -5.707 -11.594 1.00 0.00 76 ASN A N 16
ATOM 26728 C CA . ASN A 1 98 ? 15.242 -5.855 -10.305 1.00 0.00 76 ASN A CA 16
ATOM 26729 C C . ASN A 1 98 ? 16.065 -5.281 -9.157 1.00 0.00 76 ASN A C 16
ATOM 26730 O O . ASN A 1 98 ? 15.584 -5.174 -8.028 1.00 0.00 76 ASN A O 16
ATOM 26741 N N . ILE A 1 99 ? 17.299 -4.905 -9.449 1.00 0.00 77 ILE A N 16
ATOM 26742 C CA . ILE A 1 99 ? 18.198 -4.390 -8.431 1.00 0.00 77 ILE A CA 16
ATOM 26743 C C . ILE A 1 99 ? 17.924 -2.922 -8.105 1.00 0.00 77 ILE A C 16
ATOM 26744 O O . ILE A 1 99 ? 18.742 -2.039 -8.384 1.00 0.00 77 ILE A O 16
ATOM 26760 N N . ASN A 1 100 ? 16.770 -2.669 -7.501 1.00 0.00 78 ASN A N 16
ATOM 26761 C CA . ASN A 1 100 ? 16.437 -1.333 -7.017 1.00 0.00 78 ASN A CA 16
ATOM 26762 C C . ASN A 1 100 ? 17.398 -0.951 -5.904 1.00 0.00 78 ASN A C 16
ATOM 26763 O O . ASN A 1 100 ? 17.682 0.222 -5.681 1.00 0.00 78 ASN A O 16
ATOM 26774 N N . GLU A 1 101 ? 17.892 -1.973 -5.219 1.00 0.00 79 GLU A N 16
ATOM 26775 C CA . GLU A 1 101 ? 18.909 -1.826 -4.187 1.00 0.00 79 GLU A CA 16
ATOM 26776 C C . GLU A 1 101 ? 20.188 -1.219 -4.763 1.00 0.00 79 GLU A C 16
ATOM 26777 O O . GLU A 1 101 ? 20.893 -0.469 -4.093 1.00 0.00 79 GLU A O 16
ATOM 26789 N N . ARG A 1 102 ? 20.468 -1.546 -6.018 1.00 0.00 80 ARG A N 16
ATOM 26790 C CA . ARG A 1 102 ? 21.729 -1.179 -6.648 1.00 0.00 80 ARG A CA 16
ATOM 26791 C C . ARG A 1 102 ? 21.650 0.208 -7.280 1.00 0.00 80 ARG A C 16
ATOM 26792 O O . ARG A 1 102 ? 22.469 1.079 -6.996 1.00 0.00 80 ARG A O 16
ATOM 26813 N N . LEU A 1 103 ? 20.657 0.401 -8.136 1.00 0.00 81 LEU A N 16
ATOM 26814 C CA . LEU A 1 103 ? 20.502 1.660 -8.866 1.00 0.00 81 LEU A CA 16
ATOM 26815 C C . LEU A 1 103 ? 19.867 2.731 -7.978 1.00 0.00 81 LEU A C 16
ATOM 26816 O O . LEU A 1 103 ? 19.987 3.929 -8.242 1.00 0.00 81 LEU A O 16
ATOM 26832 N N . ASN A 1 104 ? 19.208 2.274 -6.917 1.00 0.00 82 ASN A N 16
ATOM 26833 C CA . ASN A 1 104 ? 18.494 3.142 -5.982 1.00 0.00 82 ASN A CA 16
ATOM 26834 C C . ASN A 1 104 ? 17.340 3.858 -6.670 1.00 0.00 82 ASN A C 16
ATOM 26835 O O . ASN A 1 104 ? 17.481 4.983 -7.156 1.00 0.00 82 ASN A O 16
ATOM 26846 N N . ILE A 1 105 ? 16.206 3.185 -6.733 1.00 0.00 83 ILE A N 16
ATOM 26847 C CA . ILE A 1 105 ? 14.993 3.784 -7.255 1.00 0.00 83 ILE A CA 16
ATOM 26848 C C . ILE A 1 105 ? 14.180 4.349 -6.095 1.00 0.00 83 ILE A C 16
ATOM 26849 O O . ILE A 1 105 ? 14.006 3.683 -5.074 1.00 0.00 83 ILE A O 16
ATOM 26865 N N . GLY A 1 106 ? 13.715 5.585 -6.251 1.00 0.00 84 GLY A N 16
ATOM 26866 C CA . GLY A 1 106 ? 13.006 6.270 -5.183 1.00 0.00 84 GLY A CA 16
ATOM 26867 C C . GLY A 1 106 ? 11.796 5.507 -4.677 1.00 0.00 84 GLY A C 16
ATOM 26868 O O . GLY A 1 106 ? 11.130 4.804 -5.434 1.00 0.00 84 GLY A O 16
ATOM 26872 N N . GLU A 1 107 ? 11.507 5.663 -3.394 1.00 0.00 85 GLU A N 16
ATOM 26873 C CA . GLU A 1 107 ? 10.402 4.965 -2.751 1.00 0.00 85 GLU A CA 16
ATOM 26874 C C . GLU A 1 107 ? 9.062 5.269 -3.438 1.00 0.00 85 GLU A C 16
ATOM 26875 O O . GLU A 1 107 ? 8.346 4.341 -3.816 1.00 0.00 85 GLU A O 16
ATOM 26887 N N . PRO A 1 108 ? 8.692 6.562 -3.626 1.00 0.00 86 PRO A N 16
ATOM 26888 C CA . PRO A 1 108 ? 7.453 6.921 -4.332 1.00 0.00 86 PRO A CA 16
ATOM 26889 C C . PRO A 1 108 ? 7.454 6.447 -5.786 1.00 0.00 86 PRO A C 16
ATOM 26890 O O . PRO A 1 108 ? 6.406 6.363 -6.422 1.00 0.00 86 PRO A O 16
ATOM 26901 N N . LEU A 1 109 ? 8.632 6.125 -6.306 1.00 0.00 87 LEU A N 16
ATOM 26902 C CA . LEU A 1 109 ? 8.741 5.563 -7.646 1.00 0.00 87 LEU A CA 16
ATOM 26903 C C . LEU A 1 109 ? 8.181 4.145 -7.645 1.00 0.00 87 LEU A C 16
ATOM 26904 O O . LEU A 1 109 ? 7.461 3.755 -8.558 1.00 0.00 87 LEU A O 16
ATOM 26920 N N . LEU A 1 110 ? 8.498 3.386 -6.596 1.00 0.00 88 LEU A N 16
ATOM 26921 C CA . LEU A 1 110 ? 7.912 2.060 -6.411 1.00 0.00 88 LEU A CA 16
ATOM 26922 C C . LEU A 1 110 ? 6.410 2.182 -6.189 1.00 0.00 88 LEU A C 16
ATOM 26923 O O . LEU A 1 110 ? 5.641 1.295 -6.561 1.00 0.00 88 LEU A O 16
ATOM 26939 N N . VAL A 1 111 ? 6.002 3.288 -5.578 1.00 0.00 89 VAL A N 16
ATOM 26940 C CA . VAL A 1 111 ? 4.588 3.595 -5.404 1.00 0.00 89 VAL A CA 16
ATOM 26941 C C . VAL A 1 111 ? 3.913 3.764 -6.766 1.00 0.00 89 VAL A C 16
ATOM 26942 O O . VAL A 1 111 ? 2.752 3.402 -6.944 1.00 0.00 89 VAL A O 16
ATOM 26955 N N . TYR A 1 112 ? 4.648 4.304 -7.733 1.00 0.00 90 TYR A N 16
ATOM 26956 C CA . TYR A 1 112 ? 4.135 4.421 -9.092 1.00 0.00 90 TYR A CA 16
ATOM 26957 C C . TYR A 1 112 ? 3.896 3.026 -9.687 1.00 0.00 90 TYR A C 16
ATOM 26958 O O . TYR A 1 112 ? 2.929 2.810 -10.418 1.00 0.00 90 TYR A O 16
ATOM 26976 N N . LEU A 1 113 ? 4.780 2.077 -9.354 1.00 0.00 91 LEU A N 16
ATOM 26977 C CA . LEU A 1 113 ? 4.633 0.687 -9.805 1.00 0.00 91 LEU A CA 16
ATOM 26978 C C . LEU A 1 113 ? 3.390 0.042 -9.200 1.00 0.00 91 LEU A C 16
ATOM 26979 O O . LEU A 1 113 ? 2.857 -0.929 -9.744 1.00 0.00 91 LEU A O 16
ATOM 26995 N N . ARG A 1 114 ? 2.948 0.570 -8.065 1.00 0.00 92 ARG A N 16
ATOM 26996 C CA . ARG A 1 114 ? 1.741 0.084 -7.407 1.00 0.00 92 ARG A CA 16
ATOM 26997 C C . ARG A 1 114 ? 0.541 0.227 -8.326 1.00 0.00 92 ARG A C 16
ATOM 26998 O O . ARG A 1 114 ? -0.188 -0.734 -8.569 1.00 0.00 92 ARG A O 16
ATOM 27019 N N . ARG A 1 115 ? 0.352 1.429 -8.846 1.00 0.00 93 ARG A N 16
ATOM 27020 C CA . ARG A 1 115 ? -0.759 1.708 -9.731 1.00 0.00 93 ARG A CA 16
ATOM 27021 C C . ARG A 1 115 ? -0.496 3.002 -10.485 1.00 0.00 93 ARG A C 16
ATOM 27022 O O . ARG A 1 115 ? -0.263 4.042 -9.872 1.00 0.00 93 ARG A O 16
ATOM 27043 N N . GLN A 1 116 ? -0.522 2.942 -11.808 1.00 0.00 94 GLN A N 16
ATOM 27044 C CA . GLN A 1 116 ? -0.312 4.134 -12.617 1.00 0.00 94 GLN A CA 16
ATOM 27045 C C . GLN A 1 116 ? -1.585 4.980 -12.647 1.00 0.00 94 GLN A C 16
ATOM 27046 O O . GLN A 1 116 ? -2.311 5.020 -13.640 1.00 0.00 94 GLN A O 16
ATOM 27060 N N . ASP A 1 117 ? -1.870 5.614 -11.517 1.00 0.00 95 ASP A N 16
ATOM 27061 C CA . ASP A 1 117 ? -3.051 6.458 -11.375 1.00 0.00 95 ASP A CA 16
ATOM 27062 C C . ASP A 1 117 ? -2.948 7.685 -12.268 1.00 0.00 95 ASP A C 16
ATOM 27063 O O . ASP A 1 117 ? -3.893 8.028 -12.976 1.00 0.00 95 ASP A O 16
ATOM 27072 N N . LEU A 1 118 ? -1.795 8.336 -12.233 1.00 0.00 96 LEU A N 16
ATOM 27073 C CA . LEU A 1 118 ? -1.544 9.479 -13.096 1.00 0.00 96 LEU A CA 16
ATOM 27074 C C . LEU A 1 118 ? -0.774 9.021 -14.327 1.00 0.00 96 LEU A C 16
ATOM 27075 O O . LEU A 1 118 ? 0.424 8.761 -14.252 1.00 0.00 96 LEU A O 16
ATOM 27091 N N . PRO A 1 119 ? -1.460 8.892 -15.470 1.00 0.00 97 PRO A N 16
ATOM 27092 C CA . PRO A 1 119 ? -0.859 8.383 -16.702 1.00 0.00 97 PRO A CA 16
ATOM 27093 C C . PRO A 1 119 ? 0.100 9.384 -17.332 1.00 0.00 97 PRO A C 16
ATOM 27094 O O . PRO A 1 119 ? 1.005 9.007 -18.082 1.00 0.00 97 PRO A O 16
ATOM 27105 N N . GLU A 1 120 ? -0.099 10.660 -17.027 1.00 0.00 98 GLU A N 16
ATOM 27106 C CA . GLU A 1 120 ? 0.708 11.712 -17.617 1.00 0.00 98 GLU A CA 16
ATOM 27107 C C . GLU A 1 120 ? 1.288 12.633 -16.553 1.00 0.00 98 GLU A C 16
ATOM 27108 O O . GLU A 1 120 ? 0.628 13.570 -16.097 1.00 0.00 98 GLU A O 16
ATOM 27120 N N . ILE A 1 121 ? 2.510 12.345 -16.141 1.00 0.00 99 ILE A N 16
ATOM 27121 C CA . ILE A 1 121 ? 3.250 13.239 -15.268 1.00 0.00 99 ILE A CA 16
ATOM 27122 C C . ILE A 1 121 ? 4.134 14.154 -16.106 1.00 0.00 99 ILE A C 16
ATOM 27123 O O . ILE A 1 121 ? 4.978 13.682 -16.863 1.00 0.00 99 ILE A O 16
ATOM 27139 N N . THR A 1 122 ? 3.925 15.453 -15.993 1.00 0.00 100 THR A N 16
ATOM 27140 C CA . THR A 1 122 ? 4.727 16.415 -16.730 1.00 0.00 100 THR A CA 16
ATOM 27141 C C . THR A 1 122 ? 5.181 17.542 -15.802 1.00 0.00 100 THR A C 16
ATOM 27142 O O . THR A 1 122 ? 4.355 18.231 -15.201 1.00 0.00 100 THR A O 16
ATOM 27153 N N . ALA A 1 123 ? 6.490 17.722 -15.676 1.00 0.00 101 ALA A N 16
ATOM 27154 C CA . ALA A 1 123 ? 7.032 18.719 -14.764 1.00 0.00 101 ALA A CA 16
ATOM 27155 C C . ALA A 1 123 ? 8.018 19.636 -15.475 1.00 0.00 101 ALA A C 16
ATOM 27156 O O . ALA A 1 123 ? 8.986 19.181 -16.082 1.00 0.00 101 ALA A O 16
ATOM 27163 N N . GLN A 1 124 ? 7.764 20.930 -15.400 1.00 0.00 102 GLN A N 16
ATOM 27164 C CA . GLN A 1 124 ? 8.641 21.911 -16.015 1.00 0.00 102 GLN A CA 16
ATOM 27165 C C . GLN A 1 124 ? 9.767 22.277 -15.058 1.00 0.00 102 GLN A C 16
ATOM 27166 O O . GLN A 1 124 ? 9.591 22.237 -13.840 1.00 0.00 102 GLN A O 16
ATOM 27180 N N . ARG A 1 125 ? 10.921 22.613 -15.600 1.00 0.00 103 ARG A N 16
ATOM 27181 C CA . ARG A 1 125 ? 12.012 23.102 -14.781 1.00 0.00 103 ARG A CA 16
ATOM 27182 C C . ARG A 1 125 ? 11.896 24.618 -14.655 1.00 0.00 103 ARG A C 16
ATOM 27183 O O . ARG A 1 125 ? 11.862 25.346 -15.652 1.00 0.00 103 ARG A O 16
ATOM 27204 N N . GLN A 1 126 ? 11.790 25.091 -13.429 1.00 0.00 104 GLN A N 16
ATOM 27205 C CA . GLN A 1 126 ? 11.521 26.492 -13.184 1.00 0.00 104 GLN A CA 16
ATOM 27206 C C . GLN A 1 126 ? 12.794 27.246 -12.833 1.00 0.00 104 GLN A C 16
ATOM 27207 O O . GLN A 1 126 ? 13.111 27.450 -11.666 1.00 0.00 104 GLN A O 16
ATOM 27221 N N . LEU A 1 127 ? 13.530 27.646 -13.858 1.00 0.00 105 LEU A N 16
ATOM 27222 C CA . LEU A 1 127 ? 14.716 28.472 -13.671 1.00 0.00 105 LEU A CA 16
ATOM 27223 C C . LEU A 1 127 ? 14.331 29.947 -13.709 1.00 0.00 105 LEU A C 16
ATOM 27224 O O . LEU A 1 127 ? 15.164 30.817 -13.951 1.00 0.00 105 LEU A O 16
ATOM 27240 N N . ARG A 1 128 ? 13.053 30.213 -13.466 1.00 0.00 106 ARG A N 16
ATOM 27241 C CA . ARG A 1 128 ? 12.542 31.574 -13.432 1.00 0.00 106 ARG A CA 16
ATOM 27242 C C . ARG A 1 128 ? 12.692 32.146 -12.032 1.00 0.00 106 ARG A C 16
ATOM 27243 O O . ARG A 1 128 ? 12.053 31.614 -11.101 1.00 0.00 106 ARG A O 16
ATOM 27265 N N . MET A 1 23 ? -1.714 1.296 0.946 1.00 0.00 1 MET A N 17
ATOM 27266 C CA . MET A 1 23 ? -0.520 1.941 0.355 1.00 0.00 1 MET A CA 17
ATOM 27267 C C . MET A 1 23 ? -0.941 2.937 -0.710 1.00 0.00 1 MET A C 17
ATOM 27268 O O . MET A 1 23 ? -1.404 2.554 -1.785 1.00 0.00 1 MET A O 17
ATOM 27282 N N . SER A 1 24 ? -0.796 4.212 -0.399 1.00 0.00 2 SER A N 17
ATOM 27283 C CA . SER A 1 24 ? -1.173 5.269 -1.319 1.00 0.00 2 SER A CA 17
ATOM 27284 C C . SER A 1 24 ? 0.066 5.872 -1.975 1.00 0.00 2 SER A C 17
ATOM 27285 O O . SER A 1 24 ? 1.195 5.478 -1.672 1.00 0.00 2 SER A O 17
ATOM 27293 N N . ILE A 1 25 ? -0.144 6.821 -2.872 1.00 0.00 3 ILE A N 17
ATOM 27294 C CA . ILE A 1 25 ? 0.960 7.496 -3.536 1.00 0.00 3 ILE A CA 17
ATOM 27295 C C . ILE A 1 25 ? 1.509 8.602 -2.633 1.00 0.00 3 ILE A C 17
ATOM 27296 O O . ILE A 1 25 ? 0.831 9.050 -1.705 1.00 0.00 3 ILE A O 17
ATOM 27312 N N . THR A 1 26 ? 2.734 9.027 -2.890 1.00 0.00 4 THR A N 17
ATOM 27313 C CA . THR A 1 26 ? 3.394 10.016 -2.061 1.00 0.00 4 THR A CA 17
ATOM 27314 C C . THR A 1 26 ? 3.169 11.431 -2.591 1.00 0.00 4 THR A C 17
ATOM 27315 O O . THR A 1 26 ? 2.420 11.641 -3.553 1.00 0.00 4 THR A O 17
ATOM 27326 N N . SER A 1 27 ? 3.815 12.392 -1.952 1.00 0.00 5 SER A N 17
ATOM 27327 C CA . SER A 1 27 ? 3.736 13.785 -2.349 1.00 0.00 5 SER A CA 17
ATOM 27328 C C . SER A 1 27 ? 4.571 14.027 -3.610 1.00 0.00 5 SER A C 17
ATOM 27329 O O . SER A 1 27 ? 5.040 13.075 -4.244 1.00 0.00 5 SER A O 17
ATOM 27337 N N . THR A 1 28 ? 4.748 15.299 -3.966 1.00 0.00 6 THR A N 17
ATOM 27338 C CA . THR A 1 28 ? 5.536 15.700 -5.135 1.00 0.00 6 THR A CA 17
ATOM 27339 C C . THR A 1 28 ? 6.924 15.048 -5.136 1.00 0.00 6 THR A C 17
ATOM 27340 O O . THR A 1 28 ? 7.554 14.903 -6.182 1.00 0.00 6 THR A O 17
ATOM 27351 N N . ASP A 1 29 ? 7.379 14.640 -3.953 1.00 0.00 7 ASP A N 17
ATOM 27352 C CA . ASP A 1 29 ? 8.657 13.951 -3.788 1.00 0.00 7 ASP A CA 17
ATOM 27353 C C . ASP A 1 29 ? 8.780 12.753 -4.731 1.00 0.00 7 ASP A C 17
ATOM 27354 O O . ASP A 1 29 ? 9.883 12.287 -5.003 1.00 0.00 7 ASP A O 17
ATOM 27363 N N . ILE A 1 30 ? 7.646 12.254 -5.219 1.00 0.00 8 ILE A N 17
ATOM 27364 C CA . ILE A 1 30 ? 7.639 11.133 -6.152 1.00 0.00 8 ILE A CA 17
ATOM 27365 C C . ILE A 1 30 ? 8.509 11.421 -7.387 1.00 0.00 8 ILE A C 17
ATOM 27366 O O . ILE A 1 30 ? 9.335 10.592 -7.771 1.00 0.00 8 ILE A O 17
ATOM 27382 N N . CYS A 1 31 ? 8.345 12.595 -7.992 1.00 0.00 9 CYS A N 17
ATOM 27383 C CA . CYS A 1 31 ? 9.159 12.971 -9.144 1.00 0.00 9 CYS A CA 17
ATOM 27384 C C . CYS A 1 31 ? 10.561 13.375 -8.695 1.00 0.00 9 CYS A C 17
ATOM 27385 O O . CYS A 1 31 ? 11.538 13.195 -9.424 1.00 0.00 9 CYS A O 17
ATOM 27393 N N . GLN A 1 32 ? 10.648 13.906 -7.479 1.00 0.00 10 GLN A N 17
ATOM 27394 C CA . GLN A 1 32 ? 11.920 14.327 -6.904 1.00 0.00 10 GLN A CA 17
ATOM 27395 C C . GLN A 1 32 ? 12.852 13.132 -6.732 1.00 0.00 10 GLN A C 17
ATOM 27396 O O . GLN A 1 32 ? 14.049 13.217 -7.007 1.00 0.00 10 GLN A O 17
ATOM 27410 N N . ALA A 1 33 ? 12.287 12.017 -6.286 1.00 0.00 11 ALA A N 17
ATOM 27411 C CA . ALA A 1 33 ? 13.046 10.788 -6.108 1.00 0.00 11 ALA A CA 17
ATOM 27412 C C . ALA A 1 33 ? 13.581 10.282 -7.443 1.00 0.00 11 ALA A C 17
ATOM 27413 O O . ALA A 1 33 ? 14.681 9.744 -7.514 1.00 0.00 11 ALA A O 17
ATOM 27420 N N . ALA A 1 34 ? 12.801 10.478 -8.501 1.00 0.00 12 ALA A N 17
ATOM 27421 C CA . ALA A 1 34 ? 13.196 10.047 -9.838 1.00 0.00 12 ALA A CA 17
ATOM 27422 C C . ALA A 1 34 ? 14.392 10.849 -10.335 1.00 0.00 12 ALA A C 17
ATOM 27423 O O . ALA A 1 34 ? 15.218 10.349 -11.097 1.00 0.00 12 ALA A O 17
ATOM 27430 N N . ASP A 1 35 ? 14.483 12.092 -9.888 1.00 0.00 13 ASP A N 17
ATOM 27431 C CA . ASP A 1 35 ? 15.598 12.959 -10.251 1.00 0.00 13 ASP A CA 17
ATOM 27432 C C . ASP A 1 35 ? 16.861 12.561 -9.490 1.00 0.00 13 ASP A C 17
ATOM 27433 O O . ASP A 1 35 ? 17.980 12.736 -9.977 1.00 0.00 13 ASP A O 17
ATOM 27442 N N . ALA A 1 36 ? 16.675 11.990 -8.309 1.00 0.00 14 ALA A N 17
ATOM 27443 C CA . ALA A 1 36 ? 17.792 11.626 -7.448 1.00 0.00 14 ALA A CA 17
ATOM 27444 C C . ALA A 1 36 ? 18.312 10.223 -7.754 1.00 0.00 14 ALA A C 17
ATOM 27445 O O . ALA A 1 36 ? 19.185 9.712 -7.053 1.00 0.00 14 ALA A O 17
ATOM 27452 N N . LEU A 1 37 ? 17.779 9.602 -8.799 1.00 0.00 15 LEU A N 17
ATOM 27453 C CA . LEU A 1 37 ? 18.189 8.253 -9.173 1.00 0.00 15 LEU A CA 17
ATOM 27454 C C . LEU A 1 37 ? 19.596 8.256 -9.759 1.00 0.00 15 LEU A C 17
ATOM 27455 O O . LEU A 1 37 ? 19.898 9.026 -10.671 1.00 0.00 15 LEU A O 17
ATOM 27471 N N . LYS A 1 38 ? 20.453 7.394 -9.233 1.00 0.00 16 LYS A N 17
ATOM 27472 C CA . LYS A 1 38 ? 21.831 7.312 -9.692 1.00 0.00 16 LYS A CA 17
ATOM 27473 C C . LYS A 1 38 ? 22.103 5.971 -10.366 1.00 0.00 16 LYS A C 17
ATOM 27474 O O . LYS A 1 38 ? 21.565 4.942 -9.962 1.00 0.00 16 LYS A O 17
ATOM 27493 N N . GLY A 1 39 ? 22.947 5.994 -11.385 1.00 0.00 17 GLY A N 17
ATOM 27494 C CA . GLY A 1 39 ? 23.241 4.793 -12.143 1.00 0.00 17 GLY A CA 17
ATOM 27495 C C . GLY A 1 39 ? 23.173 5.060 -13.629 1.00 0.00 17 GLY A C 17
ATOM 27496 O O . GLY A 1 39 ? 22.402 5.913 -14.065 1.00 0.00 17 GLY A O 17
ATOM 27500 N N . PHE A 1 40 ? 23.969 4.347 -14.412 1.00 0.00 18 PHE A N 17
ATOM 27501 C CA . PHE A 1 40 ? 24.047 4.606 -15.843 1.00 0.00 18 PHE A CA 17
ATOM 27502 C C . PHE A 1 40 ? 23.445 3.457 -16.637 1.00 0.00 18 PHE A C 17
ATOM 27503 O O . PHE A 1 40 ? 23.741 2.291 -16.387 1.00 0.00 18 PHE A O 17
ATOM 27520 N N . VAL A 1 41 ? 22.591 3.793 -17.583 1.00 0.00 19 VAL A N 17
ATOM 27521 C CA . VAL A 1 41 ? 21.985 2.802 -18.453 1.00 0.00 19 VAL A CA 17
ATOM 27522 C C . VAL A 1 41 ? 22.568 2.933 -19.852 1.00 0.00 19 VAL A C 17
ATOM 27523 O O . VAL A 1 41 ? 22.815 4.045 -20.323 1.00 0.00 19 VAL A O 17
ATOM 27536 N N . GLY A 1 42 ? 22.810 1.803 -20.495 1.00 0.00 20 GLY A N 17
ATOM 27537 C CA . GLY A 1 42 ? 23.358 1.810 -21.834 1.00 0.00 20 GLY A CA 17
ATOM 27538 C C . GLY A 1 42 ? 22.905 0.607 -22.628 1.00 0.00 20 GLY A C 17
ATOM 27539 O O . GLY A 1 42 ? 22.215 -0.264 -22.097 1.00 0.00 20 GLY A O 17
ATOM 27543 N N . PHE A 1 43 ? 23.284 0.550 -23.893 1.00 0.00 21 PHE A N 17
ATOM 27544 C CA . PHE A 1 43 ? 22.901 -0.561 -24.749 1.00 0.00 21 PHE A CA 17
ATOM 27545 C C . PHE A 1 43 ? 24.121 -1.400 -25.113 1.00 0.00 21 PHE A C 17
ATOM 27546 O O . PHE A 1 43 ? 25.029 -0.931 -25.799 1.00 0.00 21 PHE A O 17
ATOM 27563 N N . ASN A 1 44 ? 24.140 -2.639 -24.644 1.00 0.00 22 ASN A N 17
ATOM 27564 C CA . ASN A 1 44 ? 25.223 -3.562 -24.957 1.00 0.00 22 ASN A CA 17
ATOM 27565 C C . ASN A 1 44 ? 24.902 -4.291 -26.252 1.00 0.00 22 ASN A C 17
ATOM 27566 O O . ASN A 1 44 ? 24.032 -5.158 -26.283 1.00 0.00 22 ASN A O 17
ATOM 27577 N N . ARG A 1 45 ? 25.601 -3.937 -27.321 1.00 0.00 23 ARG A N 17
ATOM 27578 C CA . ARG A 1 45 ? 25.257 -4.436 -28.648 1.00 0.00 23 ARG A CA 17
ATOM 27579 C C . ARG A 1 45 ? 25.730 -5.870 -28.875 1.00 0.00 23 ARG A C 17
ATOM 27580 O O . ARG A 1 45 ? 25.315 -6.513 -29.837 1.00 0.00 23 ARG A O 17
ATOM 27601 N N . LYS A 1 46 ? 26.594 -6.375 -28.000 1.00 0.00 24 LYS A N 17
ATOM 27602 C CA . LYS A 1 46 ? 27.031 -7.762 -28.105 1.00 0.00 24 LYS A CA 17
ATOM 27603 C C . LYS A 1 46 ? 25.872 -8.693 -27.774 1.00 0.00 24 LYS A C 17
ATOM 27604 O O . LYS A 1 46 ? 25.605 -9.655 -28.492 1.00 0.00 24 LYS A O 17
ATOM 27623 N N . THR A 1 47 ? 25.178 -8.390 -26.687 1.00 0.00 25 THR A N 17
ATOM 27624 C CA . THR A 1 47 ? 24.019 -9.167 -26.282 1.00 0.00 25 THR A CA 17
ATOM 27625 C C . THR A 1 47 ? 22.756 -8.630 -26.946 1.00 0.00 25 THR A C 17
ATOM 27626 O O . THR A 1 47 ? 21.780 -9.357 -27.141 1.00 0.00 25 THR A O 17
ATOM 27637 N N . GLY A 1 48 ? 22.790 -7.352 -27.300 1.00 0.00 26 GLY A N 17
ATOM 27638 C CA . GLY A 1 48 ? 21.638 -6.713 -27.899 1.00 0.00 26 GLY A CA 17
ATOM 27639 C C . GLY A 1 48 ? 20.608 -6.343 -26.855 1.00 0.00 26 GLY A C 17
ATOM 27640 O O . GLY A 1 48 ? 19.411 -6.311 -27.134 1.00 0.00 26 GLY A O 17
ATOM 27644 N N . ARG A 1 49 ? 21.077 -6.065 -25.644 1.00 0.00 27 ARG A N 17
ATOM 27645 C CA . ARG A 1 49 ? 20.186 -5.777 -24.530 1.00 0.00 27 ARG A CA 17
ATOM 27646 C C . ARG A 1 49 ? 20.605 -4.502 -23.817 1.00 0.00 27 ARG A C 17
ATOM 27647 O O . ARG A 1 49 ? 21.750 -4.055 -23.938 1.00 0.00 27 ARG A O 17
ATOM 27668 N N . TYR A 1 50 ? 19.671 -3.921 -23.082 1.00 0.00 28 TYR A N 17
ATOM 27669 C CA . TYR A 1 50 ? 19.962 -2.772 -22.245 1.00 0.00 28 TYR A CA 17
ATOM 27670 C C . TYR A 1 50 ? 20.630 -3.213 -20.952 1.00 0.00 28 TYR A C 17
ATOM 27671 O O . TYR A 1 50 ? 20.286 -4.247 -20.383 1.00 0.00 28 TYR A O 17
ATOM 27689 N N . ILE A 1 51 ? 21.591 -2.425 -20.499 1.00 0.00 29 ILE A N 17
ATOM 27690 C CA . ILE A 1 51 ? 22.363 -2.765 -19.315 1.00 0.00 29 ILE A CA 17
ATOM 27691 C C . ILE A 1 51 ? 22.389 -1.607 -18.332 1.00 0.00 29 ILE A C 17
ATOM 27692 O O . ILE A 1 51 ? 22.207 -0.450 -18.714 1.00 0.00 29 ILE A O 17
ATOM 27708 N N . VAL A 1 52 ? 22.625 -1.926 -17.070 1.00 0.00 30 VAL A N 17
ATOM 27709 C CA . VAL A 1 52 ? 22.806 -0.915 -16.045 1.00 0.00 30 VAL A CA 17
ATOM 27710 C C . VAL A 1 52 ? 24.205 -1.033 -15.455 1.00 0.00 30 VAL A C 17
ATOM 27711 O O . VAL A 1 52 ? 24.551 -2.042 -14.835 1.00 0.00 30 VAL A O 17
ATOM 27724 N N . ARG A 1 53 ? 25.006 -0.007 -15.669 1.00 0.00 31 ARG A N 17
ATOM 27725 C CA . ARG A 1 53 ? 26.394 -0.014 -15.249 1.00 0.00 31 ARG A CA 17
ATOM 27726 C C . ARG A 1 53 ? 26.664 1.181 -14.343 1.00 0.00 31 ARG A C 17
ATOM 27727 O O . ARG A 1 53 ? 26.058 2.236 -14.503 1.00 0.00 31 ARG A O 17
ATOM 27748 N N . PHE A 1 54 ? 27.555 1.014 -13.382 1.00 0.00 32 PHE A N 17
ATOM 27749 C CA . PHE A 1 54 ? 27.880 2.089 -12.455 1.00 0.00 32 PHE A CA 17
ATOM 27750 C C . PHE A 1 54 ? 29.309 2.554 -12.687 1.00 0.00 32 PHE A C 17
ATOM 27751 O O . PHE A 1 54 ? 29.866 3.333 -11.913 1.00 0.00 32 PHE A O 17
ATOM 27768 N N . SER A 1 55 ? 29.888 2.068 -13.774 1.00 0.00 33 SER A N 17
ATOM 27769 C CA . SER A 1 55 ? 31.252 2.399 -14.138 1.00 0.00 33 SER A CA 17
ATOM 27770 C C . SER A 1 55 ? 31.291 2.976 -15.549 1.00 0.00 33 SER A C 17
ATOM 27771 O O . SER A 1 55 ? 30.904 2.309 -16.510 1.00 0.00 33 SER A O 17
ATOM 27779 N N . GLU A 1 56 ? 31.744 4.215 -15.670 1.00 0.00 34 GLU A N 17
ATOM 27780 C CA . GLU A 1 56 ? 31.867 4.861 -16.970 1.00 0.00 34 GLU A CA 17
ATOM 27781 C C . GLU A 1 56 ? 32.981 4.218 -17.789 1.00 0.00 34 GLU A C 17
ATOM 27782 O O . GLU A 1 56 ? 32.983 4.288 -19.010 1.00 0.00 34 GLU A O 17
ATOM 27794 N N . ASP A 1 57 ? 33.908 3.562 -17.106 1.00 0.00 35 ASP A N 17
ATOM 27795 C CA . ASP A 1 57 ? 35.081 2.972 -17.752 1.00 0.00 35 ASP A CA 17
ATOM 27796 C C . ASP A 1 57 ? 34.753 1.631 -18.405 1.00 0.00 35 ASP A C 17
ATOM 27797 O O . ASP A 1 57 ? 35.655 0.895 -18.807 1.00 0.00 35 ASP A O 17
ATOM 27806 N N . SER A 1 58 ? 33.472 1.314 -18.513 1.00 0.00 36 SER A N 17
ATOM 27807 C CA . SER A 1 58 ? 33.057 0.004 -18.998 1.00 0.00 36 SER A CA 17
ATOM 27808 C C . SER A 1 58 ? 32.658 0.027 -20.473 1.00 0.00 36 SER A C 17
ATOM 27809 O O . SER A 1 58 ? 32.300 -1.008 -21.036 1.00 0.00 36 SER A O 17
ATOM 27817 N N . PHE A 1 59 ? 32.714 1.189 -21.107 1.00 0.00 37 PHE A N 17
ATOM 27818 C CA . PHE A 1 59 ? 32.358 1.270 -22.516 1.00 0.00 37 PHE A CA 17
ATOM 27819 C C . PHE A 1 59 ? 33.615 1.176 -23.376 1.00 0.00 37 PHE A C 17
ATOM 27820 O O . PHE A 1 59 ? 34.628 1.819 -23.091 1.00 0.00 37 PHE A O 17
ATOM 27837 N N . GLY A 1 60 ? 33.563 0.338 -24.400 1.00 0.00 38 GLY A N 17
ATOM 27838 C CA . GLY A 1 60 ? 34.705 0.164 -25.272 1.00 0.00 38 GLY A CA 17
ATOM 27839 C C . GLY A 1 60 ? 34.475 0.781 -26.632 1.00 0.00 38 GLY A C 17
ATOM 27840 O O . GLY A 1 60 ? 34.346 1.999 -26.752 1.00 0.00 38 GLY A O 17
ATOM 27844 N N . MET A 1 61 ? 34.414 -0.055 -27.657 1.00 0.00 39 MET A N 17
ATOM 27845 C CA . MET A 1 61 ? 34.171 0.421 -29.012 1.00 0.00 39 MET A CA 17
ATOM 27846 C C . MET A 1 61 ? 32.728 0.151 -29.414 1.00 0.00 39 MET A C 17
ATOM 27847 O O . MET A 1 61 ? 32.254 0.637 -30.441 1.00 0.00 39 MET A O 17
ATOM 27861 N N . ASP A 1 62 ? 32.035 -0.628 -28.593 1.00 0.00 40 ASP A N 17
ATOM 27862 C CA . ASP A 1 62 ? 30.650 -0.991 -28.868 1.00 0.00 40 ASP A CA 17
ATOM 27863 C C . ASP A 1 62 ? 29.720 0.106 -28.398 1.00 0.00 40 ASP A C 17
ATOM 27864 O O . ASP A 1 62 ? 28.974 0.688 -29.185 1.00 0.00 40 ASP A O 17
ATOM 27873 N N . VAL A 1 63 ? 29.771 0.372 -27.107 1.00 0.00 41 VAL A N 17
ATOM 27874 C CA . VAL A 1 63 ? 28.902 1.354 -26.490 1.00 0.00 41 VAL A CA 17
ATOM 27875 C C . VAL A 1 63 ? 29.501 2.746 -26.597 1.00 0.00 41 VAL A C 17
ATOM 27876 O O . VAL A 1 63 ? 30.556 3.015 -26.029 1.00 0.00 41 VAL A O 17
ATOM 27889 N N . ALA A 1 64 ? 28.846 3.616 -27.348 1.00 0.00 42 ALA A N 17
ATOM 27890 C CA . ALA A 1 64 ? 29.233 5.015 -27.387 1.00 0.00 42 ALA A CA 17
ATOM 27891 C C . ALA A 1 64 ? 28.690 5.722 -26.155 1.00 0.00 42 ALA A C 17
ATOM 27892 O O . ALA A 1 64 ? 27.681 5.296 -25.588 1.00 0.00 42 ALA A O 17
ATOM 27899 N N . ASP A 1 65 ? 29.338 6.804 -25.746 1.00 0.00 43 ASP A N 17
ATOM 27900 C CA . ASP A 1 65 ? 28.919 7.530 -24.549 1.00 0.00 43 ASP A CA 17
ATOM 27901 C C . ASP A 1 65 ? 27.555 8.185 -24.756 1.00 0.00 43 ASP A C 17
ATOM 27902 O O . ASP A 1 65 ? 26.908 8.604 -23.799 1.00 0.00 43 ASP A O 17
ATOM 27911 N N . ASP A 1 66 ? 27.116 8.249 -26.009 1.00 0.00 44 ASP A N 17
ATOM 27912 C CA . ASP A 1 66 ? 25.796 8.781 -26.338 1.00 0.00 44 ASP A CA 17
ATOM 27913 C C . ASP A 1 66 ? 24.708 7.848 -25.820 1.00 0.00 44 ASP A C 17
ATOM 27914 O O . ASP A 1 66 ? 23.597 8.279 -25.510 1.00 0.00 44 ASP A O 17
ATOM 27923 N N . SER A 1 67 ? 25.043 6.568 -25.716 1.00 0.00 45 SER A N 17
ATOM 27924 C CA . SER A 1 67 ? 24.103 5.570 -25.233 1.00 0.00 45 SER A CA 17
ATOM 27925 C C . SER A 1 67 ? 24.129 5.506 -23.710 1.00 0.00 45 SER A C 17
ATOM 27926 O O . SER A 1 67 ? 23.243 4.919 -23.093 1.00 0.00 45 SER A O 17
ATOM 27934 N N . ILE A 1 68 ? 25.150 6.109 -23.112 1.00 0.00 46 ILE A N 17
ATOM 27935 C CA . ILE A 1 68 ? 25.282 6.127 -21.663 1.00 0.00 46 ILE A CA 17
ATOM 27936 C C . ILE A 1 68 ? 24.440 7.251 -21.075 1.00 0.00 46 ILE A C 17
ATOM 27937 O O . ILE A 1 68 ? 24.732 8.432 -21.269 1.00 0.00 46 ILE A O 17
ATOM 27953 N N . THR A 1 69 ? 23.379 6.883 -20.386 1.00 0.00 47 THR A N 17
ATOM 27954 C CA . THR A 1 69 ? 22.488 7.857 -19.787 1.00 0.00 47 THR A CA 17
ATOM 27955 C C . THR A 1 69 ? 22.099 7.434 -18.375 1.00 0.00 47 THR A C 17
ATOM 27956 O O . THR A 1 69 ? 21.620 6.320 -18.164 1.00 0.00 47 THR A O 17
ATOM 27967 N N . PRO A 1 70 ? 22.337 8.309 -17.386 1.00 0.00 48 PRO A N 17
ATOM 27968 C CA . PRO A 1 70 ? 21.927 8.067 -16.004 1.00 0.00 48 PRO A CA 17
ATOM 27969 C C . PRO A 1 70 ? 20.422 7.839 -15.902 1.00 0.00 48 PRO A C 17
ATOM 27970 O O . PRO A 1 70 ? 19.644 8.476 -16.611 1.00 0.00 48 PRO A O 17
ATOM 27981 N N . THR A 1 71 ? 20.019 6.938 -15.015 1.00 0.00 49 THR A N 17
ATOM 27982 C CA . THR A 1 71 ? 18.618 6.549 -14.889 1.00 0.00 49 THR A CA 17
ATOM 27983 C C . THR A 1 71 ? 17.723 7.730 -14.498 1.00 0.00 49 THR A C 17
ATOM 27984 O O . THR A 1 71 ? 16.516 7.699 -14.739 1.00 0.00 49 THR A O 17
ATOM 27995 N N . SER A 1 72 ? 18.315 8.767 -13.912 1.00 0.00 50 SER A N 17
ATOM 27996 C CA . SER A 1 72 ? 17.584 9.987 -13.601 1.00 0.00 50 SER A CA 17
ATOM 27997 C C . SER A 1 72 ? 17.076 10.637 -14.888 1.00 0.00 50 SER A C 17
ATOM 27998 O O . SER A 1 72 ? 15.877 10.836 -15.070 1.00 0.00 50 SER A O 17
ATOM 28006 N N . GLU A 1 73 ? 18.000 10.925 -15.793 1.00 0.00 51 GLU A N 17
ATOM 28007 C CA . GLU A 1 73 ? 17.675 11.568 -17.059 1.00 0.00 51 GLU A CA 17
ATOM 28008 C C . GLU A 1 73 ? 17.027 10.572 -18.022 1.00 0.00 51 GLU A C 17
ATOM 28009 O O . GLU A 1 73 ? 16.478 10.948 -19.057 1.00 0.00 51 GLU A O 17
ATOM 28021 N N . PHE A 1 74 ? 17.091 9.299 -17.663 1.00 0.00 52 PHE A N 17
ATOM 28022 C CA . PHE A 1 74 ? 16.543 8.237 -18.490 1.00 0.00 52 PHE A CA 17
ATOM 28023 C C . PHE A 1 74 ? 15.019 8.196 -18.394 1.00 0.00 52 PHE A C 17
ATOM 28024 O O . PHE A 1 74 ? 14.339 8.004 -19.397 1.00 0.00 52 PHE A O 17
ATOM 28041 N N . VAL A 1 75 ? 14.483 8.398 -17.192 1.00 0.00 53 VAL A N 17
ATOM 28042 C CA . VAL A 1 75 ? 13.042 8.279 -16.976 1.00 0.00 53 VAL A CA 17
ATOM 28043 C C . VAL A 1 75 ? 12.285 9.522 -17.440 1.00 0.00 53 VAL A C 17
ATOM 28044 O O . VAL A 1 75 ? 11.060 9.499 -17.561 1.00 0.00 53 VAL A O 17
ATOM 28057 N N . TRP A 1 76 ? 13.005 10.603 -17.701 1.00 0.00 54 TRP A N 17
ATOM 28058 C CA . TRP A 1 76 ? 12.374 11.835 -18.146 1.00 0.00 54 TRP A CA 17
ATOM 28059 C C . TRP A 1 76 ? 12.424 11.953 -19.663 1.00 0.00 54 TRP A C 17
ATOM 28060 O O . TRP A 1 76 ? 13.460 11.711 -20.284 1.00 0.00 54 TRP A O 17
ATOM 28081 N N . SER A 1 77 ? 11.295 12.303 -20.253 1.00 0.00 55 SER A N 17
ATOM 28082 C CA . SER A 1 77 ? 11.212 12.512 -21.687 1.00 0.00 55 SER A CA 17
ATOM 28083 C C . SER A 1 77 ? 10.816 13.954 -21.990 1.00 0.00 55 SER A C 17
ATOM 28084 O O . SER A 1 77 ? 9.709 14.387 -21.665 1.00 0.00 55 SER A O 17
ATOM 28092 N N . SER A 1 78 ? 11.732 14.697 -22.589 1.00 0.00 56 SER A N 17
ATOM 28093 C CA . SER A 1 78 ? 11.483 16.088 -22.934 1.00 0.00 56 SER A CA 17
ATOM 28094 C C . SER A 1 78 ? 10.603 16.177 -24.176 1.00 0.00 56 SER A C 17
ATOM 28095 O O . SER A 1 78 ? 11.007 15.768 -25.265 1.00 0.00 56 SER A O 17
ATOM 28103 N N . VAL A 1 79 ? 9.401 16.710 -24.008 1.00 0.00 57 VAL A N 17
ATOM 28104 C CA . VAL A 1 79 ? 8.462 16.828 -25.116 1.00 0.00 57 VAL A CA 17
ATOM 28105 C C . VAL A 1 79 ? 8.541 18.207 -25.755 1.00 0.00 57 VAL A C 17
ATOM 28106 O O . VAL A 1 79 ? 8.213 18.381 -26.928 1.00 0.00 57 VAL A O 17
ATOM 28119 N N . ARG A 1 80 ? 8.982 19.183 -24.979 1.00 0.00 58 ARG A N 17
ATOM 28120 C CA . ARG A 1 80 ? 9.132 20.535 -25.484 1.00 0.00 58 ARG A CA 17
ATOM 28121 C C . ARG A 1 80 ? 10.610 20.909 -25.512 1.00 0.00 58 ARG A C 17
ATOM 28122 O O . ARG A 1 80 ? 11.224 20.955 -26.576 1.00 0.00 58 ARG A O 17
ATOM 28143 N N . ASP A 1 81 ? 11.170 21.150 -24.332 1.00 0.00 59 ASP A N 17
ATOM 28144 C CA . ASP A 1 81 ? 12.596 21.428 -24.180 1.00 0.00 59 ASP A CA 17
ATOM 28145 C C . ASP A 1 81 ? 12.953 21.415 -22.701 1.00 0.00 59 ASP A C 17
ATOM 28146 O O . ASP A 1 81 ? 13.707 20.559 -22.240 1.00 0.00 59 ASP A O 17
ATOM 28155 N N . ASP A 1 82 ? 12.387 22.358 -21.956 1.00 0.00 60 ASP A N 17
ATOM 28156 C CA . ASP A 1 82 ? 12.513 22.360 -20.501 1.00 0.00 60 ASP A CA 17
ATOM 28157 C C . ASP A 1 82 ? 11.446 21.454 -19.912 1.00 0.00 60 ASP A C 17
ATOM 28158 O O . ASP A 1 82 ? 11.664 20.786 -18.902 1.00 0.00 60 ASP A O 17
ATOM 28167 N N . VAL A 1 83 ? 10.288 21.445 -20.564 1.00 0.00 61 VAL A N 17
ATOM 28168 C CA . VAL A 1 83 ? 9.163 20.632 -20.129 1.00 0.00 61 VAL A CA 17
ATOM 28169 C C . VAL A 1 83 ? 9.424 19.154 -20.401 1.00 0.00 61 VAL A C 17
ATOM 28170 O O . VAL A 1 83 ? 9.432 18.711 -21.556 1.00 0.00 61 VAL A O 17
ATOM 28183 N N . MET A 1 84 ? 9.654 18.405 -19.334 1.00 0.00 62 MET A N 17
ATOM 28184 C CA . MET A 1 84 ? 9.877 16.972 -19.431 1.00 0.00 62 MET A CA 17
ATOM 28185 C C . MET A 1 84 ? 8.713 16.222 -18.802 1.00 0.00 62 MET A C 17
ATOM 28186 O O . MET A 1 84 ? 8.130 16.687 -17.822 1.00 0.00 62 MET A O 17
ATOM 28200 N N . ARG A 1 85 ? 8.372 15.077 -19.370 1.00 0.00 63 ARG A N 17
ATOM 28201 C CA . ARG A 1 85 ? 7.332 14.224 -18.812 1.00 0.00 63 ARG A CA 17
ATOM 28202 C C . ARG A 1 85 ? 7.961 12.963 -18.238 1.00 0.00 63 ARG A C 17
ATOM 28203 O O . ARG A 1 85 ? 8.985 12.494 -18.738 1.00 0.00 63 ARG A O 17
ATOM 28224 N N . LEU A 1 86 ? 7.359 12.427 -17.188 1.00 0.00 64 LEU A N 17
ATOM 28225 C CA . LEU A 1 86 ? 7.830 11.184 -16.595 1.00 0.00 64 LEU A CA 17
ATOM 28226 C C . LEU A 1 86 ? 7.364 10.009 -17.453 1.00 0.00 64 LEU A C 17
ATOM 28227 O O . LEU A 1 86 ? 6.165 9.742 -17.561 1.00 0.00 64 LEU A O 17
ATOM 28243 N N . GLY A 1 87 ? 8.313 9.324 -18.073 1.00 0.00 65 GLY A N 17
ATOM 28244 C CA . GLY A 1 87 ? 7.977 8.212 -18.936 1.00 0.00 65 GLY A CA 17
ATOM 28245 C C . GLY A 1 87 ? 7.987 6.893 -18.196 1.00 0.00 65 GLY A C 17
ATOM 28246 O O . GLY A 1 87 ? 9.041 6.389 -17.824 1.00 0.00 65 GLY A O 17
ATOM 28250 N N . ARG A 1 88 ? 6.813 6.337 -17.952 1.00 0.00 66 ARG A N 17
ATOM 28251 C CA . ARG A 1 88 ? 6.721 5.060 -17.255 1.00 0.00 66 ARG A CA 17
ATOM 28252 C C . ARG A 1 88 ? 7.232 3.903 -18.114 1.00 0.00 66 ARG A C 17
ATOM 28253 O O . ARG A 1 88 ? 7.559 2.835 -17.598 1.00 0.00 66 ARG A O 17
ATOM 28274 N N . GLU A 1 89 ? 7.309 4.126 -19.422 1.00 0.00 67 GLU A N 17
ATOM 28275 C CA . GLU A 1 89 ? 7.830 3.124 -20.352 1.00 0.00 67 GLU A CA 17
ATOM 28276 C C . GLU A 1 89 ? 9.291 2.823 -20.049 1.00 0.00 67 GLU A C 17
ATOM 28277 O O . GLU A 1 89 ? 9.797 1.742 -20.349 1.00 0.00 67 GLU A O 17
ATOM 28289 N N . GLN A 1 90 ? 9.944 3.793 -19.436 1.00 0.00 68 GLN A N 17
ATOM 28290 C CA . GLN A 1 90 ? 11.353 3.694 -19.082 1.00 0.00 68 GLN A CA 17
ATOM 28291 C C . GLN A 1 90 ? 11.538 2.689 -17.952 1.00 0.00 68 GLN A C 17
ATOM 28292 O O . GLN A 1 90 ? 12.459 1.872 -17.968 1.00 0.00 68 GLN A O 17
ATOM 28306 N N . LEU A 1 91 ? 10.633 2.751 -16.979 1.00 0.00 69 LEU A N 17
ATOM 28307 C CA . LEU A 1 91 ? 10.677 1.867 -15.819 1.00 0.00 69 LEU A CA 17
ATOM 28308 C C . LEU A 1 91 ? 10.469 0.420 -16.245 1.00 0.00 69 LEU A C 17
ATOM 28309 O O . LEU A 1 91 ? 10.975 -0.504 -15.608 1.00 0.00 69 LEU A O 17
ATOM 28325 N N . GLN A 1 92 ? 9.735 0.234 -17.337 1.00 0.00 70 GLN A N 17
ATOM 28326 C CA . GLN A 1 92 ? 9.460 -1.097 -17.863 1.00 0.00 70 GLN A CA 17
ATOM 28327 C C . GLN A 1 92 ? 10.752 -1.789 -18.289 1.00 0.00 70 GLN A C 17
ATOM 28328 O O . GLN A 1 92 ? 10.887 -3.004 -18.159 1.00 0.00 70 GLN A O 17
ATOM 28342 N N . ILE A 1 93 ? 11.697 -1.007 -18.796 1.00 0.00 71 ILE A N 17
ATOM 28343 C CA . ILE A 1 93 ? 12.993 -1.538 -19.199 1.00 0.00 71 ILE A CA 17
ATOM 28344 C C . ILE A 1 93 ? 13.849 -1.842 -17.969 1.00 0.00 71 ILE A C 17
ATOM 28345 O O . ILE A 1 93 ? 14.627 -2.795 -17.954 1.00 0.00 71 ILE A O 17
ATOM 28361 N N . LEU A 1 94 ? 13.676 -1.038 -16.929 1.00 0.00 72 LEU A N 17
ATOM 28362 C CA . LEU A 1 94 ? 14.478 -1.163 -15.717 1.00 0.00 72 LEU A CA 17
ATOM 28363 C C . LEU A 1 94 ? 14.052 -2.373 -14.889 1.00 0.00 72 LEU A C 17
ATOM 28364 O O . LEU A 1 94 ? 14.894 -3.127 -14.409 1.00 0.00 72 LEU A O 17
ATOM 28380 N N . LEU A 1 95 ? 12.741 -2.562 -14.742 1.00 0.00 73 LEU A N 17
ATOM 28381 C CA . LEU A 1 95 ? 12.201 -3.627 -13.895 1.00 0.00 73 LEU A CA 17
ATOM 28382 C C . LEU A 1 95 ? 12.630 -5.013 -14.375 1.00 0.00 73 LEU A C 17
ATOM 28383 O O . LEU A 1 95 ? 12.642 -5.968 -13.594 1.00 0.00 73 LEU A O 17
ATOM 28399 N N . GLU A 1 96 ? 12.956 -5.124 -15.664 1.00 0.00 74 GLU A N 17
ATOM 28400 C CA . GLU A 1 96 ? 13.424 -6.386 -16.231 1.00 0.00 74 GLU A CA 17
ATOM 28401 C C . GLU A 1 96 ? 14.679 -6.863 -15.506 1.00 0.00 74 GLU A C 17
ATOM 28402 O O . GLU A 1 96 ? 14.885 -8.063 -15.321 1.00 0.00 74 GLU A O 17
ATOM 28414 N N . GLN A 1 97 ? 15.502 -5.917 -15.081 1.00 0.00 75 GLN A N 17
ATOM 28415 C CA . GLN A 1 97 ? 16.687 -6.229 -14.298 1.00 0.00 75 GLN A CA 17
ATOM 28416 C C . GLN A 1 97 ? 16.362 -6.008 -12.823 1.00 0.00 75 GLN A C 17
ATOM 28417 O O . GLN A 1 97 ? 16.422 -4.882 -12.326 1.00 0.00 75 GLN A O 17
ATOM 28431 N N . ASN A 1 98 ? 15.996 -7.080 -12.130 1.00 0.00 76 ASN A N 17
ATOM 28432 C CA . ASN A 1 98 ? 15.398 -6.953 -10.805 1.00 0.00 76 ASN A CA 17
ATOM 28433 C C . ASN A 1 98 ? 16.438 -6.705 -9.718 1.00 0.00 76 ASN A C 17
ATOM 28434 O O . ASN A 1 98 ? 16.899 -7.632 -9.052 1.00 0.00 76 ASN A O 17
ATOM 28445 N N . ILE A 1 99 ? 16.828 -5.448 -9.579 1.00 0.00 77 ILE A N 17
ATOM 28446 C CA . ILE A 1 99 ? 17.645 -4.998 -8.458 1.00 0.00 77 ILE A CA 17
ATOM 28447 C C . ILE A 1 99 ? 17.316 -3.548 -8.124 1.00 0.00 77 ILE A C 17
ATOM 28448 O O . ILE A 1 99 ? 18.061 -2.629 -8.467 1.00 0.00 77 ILE A O 17
ATOM 28464 N N . ASN A 1 100 ? 16.176 -3.363 -7.464 1.00 0.00 78 ASN A N 17
ATOM 28465 C CA . ASN A 1 100 ? 15.640 -2.035 -7.157 1.00 0.00 78 ASN A CA 17
ATOM 28466 C C . ASN A 1 100 ? 16.661 -1.155 -6.450 1.00 0.00 78 ASN A C 17
ATOM 28467 O O . ASN A 1 100 ? 16.818 0.016 -6.793 1.00 0.00 78 ASN A O 17
ATOM 28478 N N . GLU A 1 101 ? 17.357 -1.717 -5.473 1.00 0.00 79 GLU A N 17
ATOM 28479 C CA . GLU A 1 101 ? 18.306 -0.941 -4.690 1.00 0.00 79 GLU A CA 17
ATOM 2848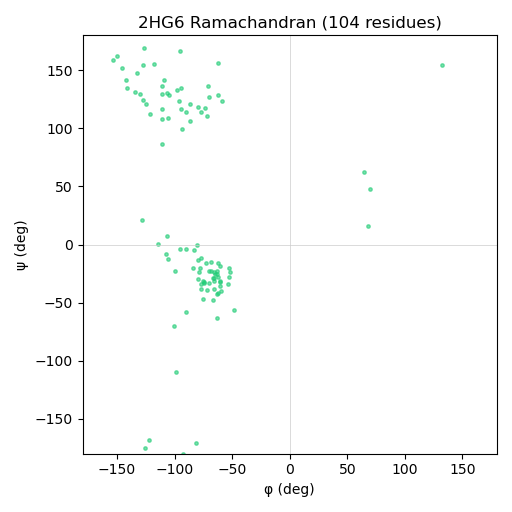0 C C . GLU A 1 101 ? 19.589 -0.686 -5.478 1.00 0.00 79 GLU A C 17
ATOM 28481 O O . GLU A 1 101 ? 20.176 0.389 -5.389 1.00 0.00 79 GLU A O 17
ATOM 28493 N N . ARG A 1 102 ? 20.013 -1.672 -6.262 1.00 0.00 80 ARG A N 17
ATOM 28494 C CA . ARG A 1 102 ? 21.265 -1.560 -7.004 1.00 0.00 80 ARG A CA 17
ATOM 28495 C C . ARG A 1 102 ? 21.121 -0.554 -8.137 1.00 0.00 80 ARG A C 17
ATOM 28496 O O . ARG A 1 102 ? 21.931 0.363 -8.275 1.00 0.00 80 ARG A O 17
ATOM 28517 N N . LEU A 1 103 ? 20.077 -0.731 -8.934 1.00 0.00 81 LEU A N 17
ATOM 28518 C CA . LEU A 1 103 ? 19.783 0.174 -10.041 1.00 0.00 81 LEU A CA 17
ATOM 28519 C C . LEU A 1 103 ? 19.357 1.528 -9.479 1.00 0.00 81 LEU A C 17
ATOM 28520 O O . LEU A 1 103 ? 19.514 2.561 -10.125 1.00 0.00 81 LEU A O 17
ATOM 28536 N N . ASN A 1 104 ? 18.840 1.486 -8.254 1.00 0.00 82 ASN A N 17
ATOM 28537 C CA . ASN A 1 104 ? 18.377 2.666 -7.530 1.00 0.00 82 ASN A CA 17
ATOM 28538 C C . ASN A 1 104 ? 17.095 3.213 -8.143 1.00 0.00 82 ASN A C 17
ATOM 28539 O O . ASN A 1 104 ? 17.107 4.184 -8.896 1.00 0.00 82 ASN A O 17
ATOM 28550 N N . ILE A 1 105 ? 15.994 2.540 -7.849 1.00 0.00 83 ILE A N 17
ATOM 28551 C CA . ILE A 1 105 ? 14.677 3.034 -8.206 1.00 0.00 83 ILE A CA 17
ATOM 28552 C C . ILE A 1 105 ? 14.011 3.585 -6.955 1.00 0.00 83 ILE A C 17
ATOM 28553 O O . ILE A 1 105 ? 13.927 2.896 -5.937 1.00 0.00 83 ILE A O 17
ATOM 28569 N N . GLY A 1 106 ? 13.568 4.832 -7.030 1.00 0.00 84 GLY A N 17
ATOM 28570 C CA . GLY A 1 106 ? 12.968 5.484 -5.884 1.00 0.00 84 GLY A CA 17
ATOM 28571 C C . GLY A 1 106 ? 11.741 4.756 -5.385 1.00 0.00 84 GLY A C 17
ATOM 28572 O O . GLY A 1 106 ? 10.993 4.177 -6.167 1.00 0.00 84 GLY A O 17
ATOM 28576 N N . GLU A 1 107 ? 11.527 4.795 -4.086 1.00 0.00 85 GLU A N 17
ATOM 28577 C CA . GLU A 1 107 ? 10.389 4.116 -3.478 1.00 0.00 85 GLU A CA 17
ATOM 28578 C C . GLU A 1 107 ? 9.056 4.698 -3.979 1.00 0.00 85 GLU A C 17
ATOM 28579 O O . GLU A 1 107 ? 8.129 3.944 -4.276 1.00 0.00 85 GLU A O 17
ATOM 28591 N N . PRO A 1 108 ? 8.919 6.043 -4.080 1.00 0.00 86 PRO A N 17
ATOM 28592 C CA . PRO A 1 108 ? 7.750 6.661 -4.722 1.00 0.00 86 PRO A CA 17
ATOM 28593 C C . PRO A 1 108 ? 7.564 6.197 -6.171 1.00 0.00 86 PRO A C 17
ATOM 28594 O O . PRO A 1 108 ? 6.478 6.302 -6.733 1.00 0.00 86 PRO A O 17
ATOM 28605 N N . LEU A 1 109 ? 8.627 5.675 -6.766 1.00 0.00 87 LEU A N 17
ATOM 28606 C CA . LEU A 1 109 ? 8.564 5.151 -8.127 1.00 0.00 87 LEU A CA 17
ATOM 28607 C C . LEU A 1 109 ? 7.925 3.766 -8.113 1.00 0.00 87 LEU A C 17
ATOM 28608 O O . LEU A 1 109 ? 7.261 3.365 -9.068 1.00 0.00 87 LEU A O 17
ATOM 28624 N N . LEU A 1 110 ? 8.120 3.045 -7.010 1.00 0.00 88 LEU A N 17
ATOM 28625 C CA . LEU A 1 110 ? 7.506 1.734 -6.827 1.00 0.00 88 LEU A CA 17
ATOM 28626 C C . LEU A 1 110 ? 5.991 1.860 -6.759 1.00 0.00 88 LEU A C 17
ATOM 28627 O O . LEU A 1 110 ? 5.269 1.104 -7.406 1.00 0.00 88 LEU A O 17
ATOM 28643 N N . VAL A 1 111 ? 5.511 2.826 -5.980 1.00 0.00 89 VAL A N 17
ATOM 28644 C CA . VAL A 1 111 ? 4.075 3.040 -5.848 1.00 0.00 89 VAL A CA 17
ATOM 28645 C C . VAL A 1 111 ? 3.496 3.562 -7.159 1.00 0.00 89 VAL A C 17
ATOM 28646 O O . VAL A 1 111 ? 2.362 3.246 -7.513 1.00 0.00 89 VAL A O 17
ATOM 28659 N N . TYR A 1 112 ? 4.294 4.347 -7.879 1.00 0.00 90 TYR A N 17
ATOM 28660 C CA . TYR A 1 112 ? 3.912 4.843 -9.195 1.00 0.00 90 TYR A CA 17
ATOM 28661 C C . TYR A 1 112 ? 3.726 3.677 -10.164 1.00 0.00 90 TYR A C 17
ATOM 28662 O O . TYR A 1 112 ? 2.860 3.708 -11.039 1.00 0.00 90 TYR A O 17
ATOM 28680 N N . LEU A 1 113 ? 4.558 2.653 -10.001 1.00 0.00 91 LEU A N 17
ATOM 28681 C CA . LEU A 1 113 ? 4.474 1.453 -10.822 1.00 0.00 91 LEU A CA 17
ATOM 28682 C C . LEU A 1 113 ? 3.216 0.665 -10.454 1.00 0.00 91 LEU A C 17
ATOM 28683 O O . LEU A 1 113 ? 2.573 0.062 -11.315 1.00 0.00 91 LEU A O 17
ATOM 28699 N N . ARG A 1 114 ? 2.868 0.679 -9.168 1.00 0.00 92 ARG A N 17
ATOM 28700 C CA . ARG A 1 114 ? 1.636 0.049 -8.700 1.00 0.00 92 ARG A CA 17
ATOM 28701 C C . ARG A 1 114 ? 0.442 0.726 -9.365 1.00 0.00 92 ARG A C 17
ATOM 28702 O O . ARG A 1 114 ? -0.357 0.083 -10.047 1.00 0.00 92 ARG A O 17
ATOM 28723 N N . ARG A 1 115 ? 0.344 2.035 -9.168 1.00 0.00 93 ARG A N 17
ATOM 28724 C CA . ARG A 1 115 ? -0.700 2.843 -9.778 1.00 0.00 93 ARG A CA 17
ATOM 28725 C C . ARG A 1 115 ? -0.208 4.278 -9.915 1.00 0.00 93 ARG A C 17
ATOM 28726 O O . ARG A 1 115 ? 0.417 4.811 -9.002 1.00 0.00 93 ARG A O 17
ATOM 28747 N N . GLN A 1 116 ? -0.479 4.903 -11.048 1.00 0.00 94 GLN A N 17
ATOM 28748 C CA . GLN A 1 116 ? -0.039 6.269 -11.267 1.00 0.00 94 GLN A CA 17
ATOM 28749 C C . GLN A 1 116 ? -1.002 7.249 -10.605 1.00 0.00 94 GLN A C 17
ATOM 28750 O O . GLN A 1 116 ? -2.222 7.114 -10.712 1.00 0.00 94 GLN A O 17
ATOM 28764 N N . ASP A 1 117 ? -0.447 8.223 -9.905 1.00 0.00 95 ASP A N 17
ATOM 28765 C CA . ASP A 1 117 ? -1.255 9.243 -9.249 1.00 0.00 95 ASP A CA 17
ATOM 28766 C C . ASP A 1 117 ? -1.552 10.368 -10.223 1.00 0.00 95 ASP A C 17
ATOM 28767 O O . ASP A 1 117 ? -2.695 10.801 -10.368 1.00 0.00 95 ASP A O 17
ATOM 28776 N N . LEU A 1 118 ? -0.510 10.827 -10.893 1.00 0.00 96 LEU A N 17
ATOM 28777 C CA . LEU A 1 118 ? -0.644 11.852 -11.910 1.00 0.00 96 LEU A CA 17
ATOM 28778 C C . LEU A 1 118 ? -0.068 11.345 -13.226 1.00 0.00 96 LEU A C 17
ATOM 28779 O O . LEU A 1 118 ? 1.146 11.218 -13.368 1.00 0.00 96 LEU A O 17
ATOM 28795 N N . PRO A 1 119 ? -0.936 11.015 -14.193 1.00 0.00 97 PRO A N 17
ATOM 28796 C CA . PRO A 1 119 ? -0.518 10.591 -15.541 1.00 0.00 97 PRO A CA 17
ATOM 28797 C C . PRO A 1 119 ? 0.222 11.690 -16.299 1.00 0.00 97 PRO A C 17
ATOM 28798 O O . PRO A 1 119 ? 0.696 11.479 -17.418 1.00 0.00 97 PRO A O 17
ATOM 28809 N N . GLU A 1 120 ? 0.305 12.860 -15.688 1.00 0.00 98 GLU A N 17
ATOM 28810 C CA . GLU A 1 120 ? 0.901 14.011 -16.325 1.00 0.00 98 GLU A CA 17
ATOM 28811 C C . GLU A 1 120 ? 1.948 14.646 -15.412 1.00 0.00 98 GLU A C 17
ATOM 28812 O O . GLU A 1 120 ? 1.981 15.866 -15.231 1.00 0.00 98 GLU A O 17
ATOM 28824 N N . ILE A 1 121 ? 2.811 13.812 -14.841 1.00 0.00 99 ILE A N 17
ATOM 28825 C CA . ILE A 1 121 ? 3.913 14.312 -14.031 1.00 0.00 99 ILE A CA 17
ATOM 28826 C C . ILE A 1 121 ? 4.949 14.967 -14.931 1.00 0.00 99 ILE A C 17
ATOM 28827 O O . ILE A 1 121 ? 5.639 14.299 -15.704 1.00 0.00 99 ILE A O 17
ATOM 28843 N N . THR A 1 122 ? 5.030 16.280 -14.840 1.00 0.00 100 THR A N 17
ATOM 28844 C CA . THR A 1 122 ? 5.905 17.050 -15.695 1.00 0.00 100 THR A CA 17
ATOM 28845 C C . THR A 1 122 ? 6.834 17.933 -14.879 1.00 0.00 100 THR A C 17
ATOM 28846 O O . THR A 1 122 ? 6.513 18.322 -13.754 1.00 0.00 100 THR A O 17
ATOM 28857 N N . ALA A 1 123 ? 7.989 18.228 -15.443 1.00 0.00 101 ALA A N 17
ATOM 28858 C CA . ALA A 1 123 ? 8.928 19.151 -14.835 1.00 0.00 101 ALA A CA 17
ATOM 28859 C C . ALA A 1 123 ? 9.313 20.210 -15.852 1.00 0.00 101 ALA A C 17
ATOM 28860 O O . ALA A 1 123 ? 9.726 19.881 -16.963 1.00 0.00 101 ALA A O 17
ATOM 28867 N N . GLN A 1 124 ? 9.138 21.470 -15.496 1.00 0.00 102 GLN A N 17
ATOM 28868 C CA . GLN A 1 124 ? 9.440 22.562 -16.408 1.00 0.00 102 GLN A CA 17
ATOM 28869 C C . GLN A 1 124 ? 10.021 23.755 -15.658 1.00 0.00 102 GLN A C 17
ATOM 28870 O O . GLN A 1 124 ? 9.323 24.434 -14.909 1.00 0.00 102 GLN A O 17
ATOM 28884 N N . ARG A 1 125 ? 11.307 23.998 -15.848 1.00 0.00 103 ARG A N 17
ATOM 28885 C CA . ARG A 1 125 ? 11.958 25.137 -15.222 1.00 0.00 103 ARG A CA 17
ATOM 28886 C C . ARG A 1 125 ? 11.608 26.421 -15.961 1.00 0.00 103 ARG A C 17
ATOM 28887 O O . ARG A 1 125 ? 12.098 26.678 -17.061 1.00 0.00 103 ARG A O 17
ATOM 28908 N N . GLN A 1 126 ? 10.729 27.204 -15.359 1.00 0.00 104 GLN A N 17
ATOM 28909 C CA . GLN A 1 126 ? 10.304 28.464 -15.942 1.00 0.00 104 GLN A CA 17
ATOM 28910 C C . GLN A 1 126 ? 11.031 29.623 -15.269 1.00 0.00 104 GLN A C 17
ATOM 28911 O O . GLN A 1 126 ? 11.525 29.488 -14.149 1.00 0.00 104 GLN A O 17
ATOM 28925 N N . LEU A 1 127 ? 11.081 30.763 -15.943 1.00 0.00 105 LEU A N 17
ATOM 28926 C CA . LEU A 1 127 ? 11.908 31.876 -15.498 1.00 0.00 105 LEU A CA 17
ATOM 28927 C C . LEU A 1 127 ? 11.079 32.930 -14.789 1.00 0.00 105 LEU A C 17
ATOM 28928 O O . LEU A 1 127 ? 11.338 34.129 -14.896 1.00 0.00 105 LEU A O 17
ATOM 28944 N N . ARG A 1 128 ? 10.082 32.476 -14.067 1.00 0.00 106 ARG A N 17
ATOM 28945 C CA . ARG A 1 128 ? 9.303 33.363 -13.225 1.00 0.00 106 ARG A CA 17
ATOM 28946 C C . ARG A 1 128 ? 9.497 32.980 -11.760 1.00 0.00 106 ARG A C 17
ATOM 28947 O O . ARG A 1 128 ? 9.112 31.861 -11.372 1.00 0.00 106 ARG A O 17
ATOM 28969 N N . MET A 1 23 ? -0.265 2.247 -1.703 1.00 0.00 1 MET A N 18
ATOM 28970 C CA . MET A 1 23 ? -1.204 1.954 -2.814 1.00 0.00 1 MET A CA 18
ATOM 28971 C C . MET A 1 23 ? -1.373 3.165 -3.726 1.00 0.00 1 MET A C 18
ATOM 28972 O O . MET A 1 23 ? -1.519 3.023 -4.940 1.00 0.00 1 MET A O 18
ATOM 28986 N N . SER A 1 24 ? -1.356 4.350 -3.139 1.00 0.00 2 SER A N 18
ATOM 28987 C CA . SER A 1 24 ? -1.546 5.577 -3.892 1.00 0.00 2 SER A CA 18
ATOM 28988 C C . SER A 1 24 ? -0.223 6.303 -4.104 1.00 0.00 2 SER A C 18
ATOM 28989 O O . SER A 1 24 ? 0.749 6.067 -3.383 1.00 0.00 2 SER A O 18
ATOM 28997 N N . ILE A 1 25 ? -0.192 7.177 -5.099 1.00 0.00 3 ILE A N 18
ATOM 28998 C CA . ILE A 1 25 ? 0.997 7.959 -5.402 1.00 0.00 3 ILE 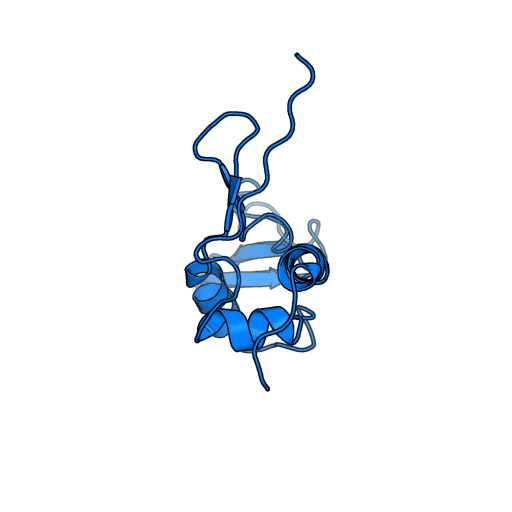A CA 18
ATOM 28999 C C . ILE A 1 25 ? 1.265 8.981 -4.303 1.00 0.00 3 ILE A C 18
ATOM 29000 O O . ILE A 1 25 ? 0.338 9.591 -3.764 1.00 0.00 3 ILE A O 18
ATOM 29016 N N . THR A 1 26 ? 2.534 9.166 -3.983 1.00 0.00 4 THR A N 18
ATOM 29017 C CA . THR A 1 26 ? 2.931 9.999 -2.868 1.00 0.00 4 THR A CA 18
ATOM 29018 C C . THR A 1 26 ? 3.182 11.446 -3.294 1.00 0.00 4 THR A C 18
ATOM 29019 O O . THR A 1 26 ? 2.904 11.835 -4.434 1.00 0.00 4 THR A O 18
ATOM 29030 N N . SER A 1 27 ? 3.673 12.239 -2.350 1.00 0.00 5 SER A N 18
ATOM 29031 C CA . SER A 1 27 ? 3.903 13.664 -2.545 1.00 0.00 5 SER A CA 18
ATOM 29032 C C . SER A 1 27 ? 4.992 13.944 -3.590 1.00 0.00 5 SER A C 18
ATOM 29033 O O . SER A 1 27 ? 5.481 13.034 -4.259 1.00 0.00 5 SER A O 18
ATOM 29041 N N . THR A 1 28 ? 5.372 15.219 -3.703 1.00 0.00 6 THR A N 18
ATOM 29042 C CA . THR A 1 28 ? 6.339 15.688 -4.700 1.00 0.00 6 THR A CA 18
ATOM 29043 C C . THR A 1 28 ? 7.645 14.887 -4.665 1.00 0.00 6 THR A C 18
ATOM 29044 O O . THR A 1 28 ? 8.382 14.841 -5.653 1.00 0.00 6 THR A O 18
ATOM 29055 N N . ASP A 1 29 ? 7.917 14.259 -3.526 1.00 0.00 7 ASP A N 18
ATOM 29056 C CA . ASP A 1 29 ? 9.107 13.431 -3.343 1.00 0.00 7 ASP A CA 18
ATOM 29057 C C . ASP A 1 29 ? 9.255 12.391 -4.453 1.00 0.00 7 ASP A C 18
ATOM 29058 O O . ASP A 1 29 ? 10.371 11.995 -4.786 1.00 0.00 7 ASP A O 18
ATOM 29067 N N . ILE A 1 30 ? 8.137 11.963 -5.038 1.00 0.00 8 ILE A N 18
ATOM 29068 C CA . ILE A 1 30 ? 8.176 11.006 -6.141 1.00 0.00 8 ILE A CA 18
ATOM 29069 C C . ILE A 1 30 ? 8.951 11.581 -7.334 1.00 0.00 8 ILE A C 18
ATOM 29070 O O . ILE A 1 30 ? 9.728 10.879 -7.982 1.00 0.00 8 ILE A O 18
ATOM 29086 N N . CYS A 1 31 ? 8.759 12.871 -7.591 1.00 0.00 9 CYS A N 18
ATOM 29087 C CA . CYS A 1 31 ? 9.449 13.555 -8.675 1.00 0.00 9 CYS A CA 18
ATOM 29088 C C . CYS A 1 31 ? 10.904 13.820 -8.300 1.00 0.00 9 CYS A C 18
ATOM 29089 O O . CYS A 1 31 ? 11.793 13.793 -9.151 1.00 0.00 9 CYS A O 18
ATOM 29097 N N . GLN A 1 32 ? 11.139 14.059 -7.016 1.00 0.00 10 GLN A N 18
ATOM 29098 C CA . GLN A 1 32 ? 12.473 14.384 -6.528 1.00 0.00 10 GLN A CA 18
ATOM 29099 C C . GLN A 1 32 ? 13.375 13.157 -6.530 1.00 0.00 10 GLN A C 18
ATOM 29100 O O . GLN A 1 32 ? 14.558 13.248 -6.866 1.00 0.00 10 GLN A O 18
ATOM 29114 N N . ALA A 1 33 ? 12.815 12.009 -6.169 1.00 0.00 11 ALA A N 18
ATOM 29115 C CA . ALA A 1 33 ? 13.572 10.764 -6.164 1.00 0.00 11 ALA A CA 18
ATOM 29116 C C . ALA A 1 33 ? 13.943 10.344 -7.583 1.00 0.00 11 ALA A C 18
ATOM 29117 O O . ALA A 1 33 ? 14.960 9.689 -7.799 1.00 0.00 11 ALA A O 18
ATOM 29124 N N . ALA A 1 34 ? 13.121 10.747 -8.548 1.00 0.00 12 ALA A N 18
ATOM 29125 C CA . ALA A 1 34 ? 13.379 10.452 -9.955 1.00 0.00 12 ALA A CA 18
ATOM 29126 C C . ALA A 1 34 ? 14.596 11.226 -10.458 1.00 0.00 12 ALA A C 18
ATOM 29127 O O . ALA A 1 34 ? 15.177 10.896 -11.491 1.00 0.00 12 ALA A O 18
ATOM 29134 N N . ASP A 1 35 ? 14.969 12.260 -9.720 1.00 0.00 13 ASP A N 18
ATOM 29135 C CA . ASP A 1 35 ? 16.148 13.053 -10.043 1.00 0.00 13 ASP A CA 18
ATOM 29136 C C . ASP A 1 35 ? 17.377 12.472 -9.351 1.00 0.00 13 ASP A C 18
ATOM 29137 O O . ASP A 1 35 ? 18.507 12.646 -9.807 1.00 0.00 13 ASP A O 18
ATOM 29146 N N . ALA A 1 36 ? 17.135 11.751 -8.263 1.00 0.00 14 ALA A N 18
ATOM 29147 C CA . ALA A 1 36 ? 18.206 11.198 -7.444 1.00 0.00 14 ALA A CA 18
ATOM 29148 C C . ALA A 1 36 ? 18.674 9.846 -7.973 1.00 0.00 14 ALA A C 18
ATOM 29149 O O . ALA A 1 36 ? 19.560 9.210 -7.391 1.00 0.00 14 ALA A O 18
ATOM 29156 N N . LEU A 1 37 ? 18.070 9.405 -9.070 1.00 0.00 15 LEU A N 18
ATOM 29157 C CA . LEU A 1 37 ? 18.453 8.149 -9.697 1.00 0.00 15 LEU A CA 18
ATOM 29158 C C . LEU A 1 37 ? 19.878 8.252 -10.227 1.00 0.00 15 LEU A C 18
ATOM 29159 O O . LEU A 1 37 ? 20.201 9.160 -10.995 1.00 0.00 15 LEU A O 18
ATOM 29175 N N . LYS A 1 38 ? 20.729 7.329 -9.821 1.00 0.00 16 LYS A N 18
ATOM 29176 C CA . LYS A 1 38 ? 22.125 7.367 -10.225 1.00 0.00 16 LYS A CA 18
ATOM 29177 C C . LYS A 1 38 ? 22.503 6.081 -10.947 1.00 0.00 16 LYS A C 18
ATOM 29178 O O . LYS A 1 38 ? 21.987 5.009 -10.639 1.00 0.00 16 LYS A O 18
ATOM 29197 N N . GLY A 1 39 ? 23.395 6.203 -11.915 1.00 0.00 17 GLY A N 18
ATOM 29198 C CA . GLY A 1 39 ? 23.761 5.072 -12.739 1.00 0.00 17 GLY A CA 18
ATOM 29199 C C . GLY A 1 39 ? 23.492 5.355 -14.199 1.00 0.00 17 GLY A C 18
ATOM 29200 O O . GLY A 1 39 ? 22.572 6.106 -14.526 1.00 0.00 17 GLY A O 18
ATOM 29204 N N . PHE A 1 40 ? 24.291 4.775 -15.075 1.00 0.00 18 PHE A N 18
ATOM 29205 C CA . PHE A 1 40 ? 24.160 5.014 -16.503 1.00 0.00 18 PHE A CA 18
ATOM 29206 C C . PHE A 1 40 ? 23.684 3.753 -17.208 1.00 0.00 18 PHE A C 18
ATOM 29207 O O . PHE A 1 40 ? 24.244 2.678 -17.011 1.00 0.00 18 PHE A O 18
ATOM 29224 N N . VAL A 1 41 ? 22.645 3.881 -18.013 1.00 0.00 19 VAL A N 18
ATOM 29225 C CA . VAL A 1 41 ? 22.154 2.762 -18.799 1.00 0.00 19 VAL A CA 18
ATOM 29226 C C . VAL A 1 41 ? 22.566 2.915 -20.254 1.00 0.00 19 VAL A C 18
ATOM 29227 O O . VAL A 1 41 ? 22.521 4.012 -20.816 1.00 0.00 19 VAL A O 18
ATOM 29240 N N . GLY A 1 42 ? 22.992 1.812 -20.845 1.00 0.00 20 GLY A N 18
ATOM 29241 C CA . GLY A 1 42 ? 23.384 1.813 -22.234 1.00 0.00 20 GLY A CA 18
ATOM 29242 C C . GLY A 1 42 ? 23.076 0.489 -22.894 1.00 0.00 20 GLY A C 18
ATOM 29243 O O . GLY A 1 42 ? 23.145 -0.561 -22.250 1.00 0.00 20 GLY A O 18
ATOM 29247 N N . PHE A 1 43 ? 22.708 0.531 -24.164 1.00 0.00 21 PHE A N 18
ATOM 29248 C CA . PHE A 1 43 ? 22.408 -0.684 -24.899 1.00 0.00 21 PHE A CA 18
ATOM 29249 C C . PHE A 1 43 ? 23.703 -1.367 -25.314 1.00 0.00 21 PHE A C 18
ATOM 29250 O O . PHE A 1 43 ? 24.475 -0.829 -26.110 1.00 0.00 21 PHE A O 18
ATOM 29267 N N . ASN A 1 44 ? 23.945 -2.540 -24.761 1.00 0.00 22 ASN A N 18
ATOM 29268 C CA . ASN A 1 44 ? 25.149 -3.287 -25.074 1.00 0.00 22 ASN A CA 18
ATOM 29269 C C . ASN A 1 44 ? 24.896 -4.174 -26.284 1.00 0.00 22 ASN A C 18
ATOM 29270 O O . ASN A 1 44 ? 24.039 -5.054 -26.248 1.00 0.00 22 ASN A O 18
ATOM 29281 N N . ARG A 1 45 ? 25.645 -3.929 -27.352 1.00 0.00 23 ARG A N 18
ATOM 29282 C CA . ARG A 1 45 ? 25.480 -4.661 -28.606 1.00 0.00 23 ARG A CA 18
ATOM 29283 C C . ARG A 1 45 ? 25.822 -6.143 -28.446 1.00 0.00 23 ARG A C 18
ATOM 29284 O O . ARG A 1 45 ? 25.325 -6.983 -29.194 1.00 0.00 23 ARG A O 18
ATOM 29305 N N . LYS A 1 46 ? 26.658 -6.459 -27.463 1.00 0.00 24 LYS A N 18
ATOM 29306 C CA . LYS A 1 46 ? 27.111 -7.830 -27.263 1.00 0.00 24 LYS A CA 18
ATOM 29307 C C . LYS A 1 46 ? 26.025 -8.677 -26.611 1.00 0.00 24 LYS A C 18
ATOM 29308 O O . LYS A 1 46 ? 25.681 -9.750 -27.106 1.00 0.00 24 LYS A O 18
ATOM 29327 N N . THR A 1 47 ? 25.489 -8.197 -25.500 1.00 0.00 25 THR A N 18
ATOM 29328 C CA . THR A 1 47 ? 24.436 -8.916 -24.797 1.00 0.00 25 THR A CA 18
ATOM 29329 C C . THR A 1 47 ? 23.080 -8.675 -25.455 1.00 0.00 25 THR A C 18
ATOM 29330 O O . THR A 1 47 ? 22.175 -9.509 -25.376 1.00 0.00 25 THR A O 18
ATOM 29341 N N . GLY A 1 48 ? 22.953 -7.532 -26.113 1.00 0.00 26 GLY A N 18
ATOM 29342 C CA . GLY A 1 48 ? 21.732 -7.203 -26.813 1.00 0.00 26 GLY A CA 18
ATOM 29343 C C . GLY A 1 48 ? 20.661 -6.690 -25.878 1.00 0.00 26 GLY A C 18
ATOM 29344 O O . GLY A 1 48 ? 19.471 -6.810 -26.166 1.00 0.00 26 GLY A O 18
ATOM 29348 N N . ARG A 1 49 ? 21.079 -6.118 -24.756 1.00 0.00 27 ARG A N 18
ATOM 29349 C CA . ARG A 1 49 ? 20.139 -5.621 -23.761 1.00 0.00 27 ARG A CA 18
ATOM 29350 C C . ARG A 1 49 ? 20.526 -4.228 -23.281 1.00 0.00 27 ARG A C 18
ATOM 29351 O O . ARG A 1 49 ? 21.621 -3.737 -23.569 1.00 0.00 27 ARG A O 18
ATOM 29372 N N . TYR A 1 50 ? 19.614 -3.606 -22.546 1.00 0.00 28 TYR A N 18
ATOM 29373 C CA . TYR A 1 50 ? 19.841 -2.297 -21.960 1.00 0.00 28 TYR A CA 18
ATOM 29374 C C . TYR A 1 50 ? 20.306 -2.478 -20.521 1.00 0.00 28 TYR A C 18
ATOM 29375 O O . TYR A 1 50 ? 19.516 -2.847 -19.650 1.00 0.00 28 TYR A O 18
ATOM 29393 N N . ILE A 1 51 ? 21.581 -2.228 -20.269 1.00 0.00 29 ILE A N 18
ATOM 29394 C CA . ILE A 1 51 ? 22.163 -2.530 -18.968 1.00 0.00 29 ILE A CA 18
ATOM 29395 C C . ILE A 1 51 ? 22.642 -1.272 -18.258 1.00 0.00 29 ILE A C 18
ATOM 29396 O O . ILE A 1 51 ? 22.879 -0.242 -18.886 1.00 0.00 29 ILE A O 18
ATOM 29412 N N . VAL A 1 52 ? 22.765 -1.368 -16.941 1.00 0.00 30 VAL A N 18
ATOM 29413 C CA . VAL A 1 52 ? 23.176 -0.240 -16.120 1.00 0.00 30 VAL A CA 18
ATOM 29414 C C . VAL A 1 52 ? 24.629 -0.403 -15.679 1.00 0.00 30 VAL A C 18
ATOM 29415 O O . VAL A 1 52 ? 25.122 -1.525 -15.530 1.00 0.00 30 VAL A O 18
ATOM 29428 N N . ARG A 1 53 ? 25.317 0.716 -15.514 1.00 0.00 31 ARG A N 18
ATOM 29429 C CA . ARG A 1 53 ? 26.692 0.718 -15.048 1.00 0.00 31 ARG A CA 18
ATOM 29430 C C . ARG A 1 53 ? 26.997 2.062 -14.395 1.00 0.00 31 ARG A C 18
ATOM 29431 O O . ARG A 1 53 ? 26.449 3.086 -14.798 1.00 0.00 31 ARG A O 18
ATOM 29452 N N . PHE A 1 54 ? 27.851 2.064 -13.384 1.00 0.00 32 PHE A N 18
ATOM 29453 C CA . PHE A 1 54 ? 28.184 3.298 -12.680 1.00 0.00 32 PHE A CA 18
ATOM 29454 C C . PHE A 1 54 ? 29.435 3.935 -13.265 1.00 0.00 32 PHE A C 18
ATOM 29455 O O . PHE A 1 54 ? 29.829 5.034 -12.875 1.00 0.00 32 PHE A O 18
ATOM 29472 N N . SER A 1 55 ? 30.057 3.245 -14.204 1.00 0.00 33 SER A N 18
ATOM 29473 C CA . SER A 1 55 ? 31.317 3.696 -14.760 1.00 0.00 33 SER A CA 18
ATOM 29474 C C . SER A 1 55 ? 31.210 3.934 -16.260 1.00 0.00 33 SER A C 18
ATOM 29475 O O . SER A 1 55 ? 31.067 2.994 -17.041 1.00 0.00 33 SER A O 18
ATOM 29483 N N . GLU A 1 56 ? 31.275 5.201 -16.649 1.00 0.00 34 GLU A N 18
ATOM 29484 C CA . GLU A 1 56 ? 31.303 5.585 -18.057 1.00 0.00 34 GLU A CA 18
ATOM 29485 C C . GLU A 1 56 ? 32.557 5.024 -18.718 1.00 0.00 34 GLU A C 18
ATOM 29486 O O . GLU A 1 56 ? 32.562 4.685 -19.899 1.00 0.00 34 GLU A O 18
ATOM 29498 N N . ASP A 1 57 ? 33.609 4.907 -17.916 1.00 0.00 35 ASP A N 18
ATOM 29499 C CA . ASP A 1 57 ? 34.899 4.388 -18.368 1.00 0.00 35 ASP A CA 18
ATOM 29500 C C . ASP A 1 57 ? 34.824 2.887 -18.659 1.00 0.00 35 ASP A C 18
ATOM 29501 O O . ASP A 1 57 ? 35.761 2.295 -19.195 1.00 0.00 35 ASP A O 18
ATOM 29510 N N . SER A 1 58 ? 33.692 2.277 -18.337 1.00 0.00 36 SER A N 18
ATOM 29511 C CA . SER A 1 58 ? 33.534 0.843 -18.508 1.00 0.00 36 SER A CA 18
ATOM 29512 C C . SER A 1 58 ? 32.943 0.544 -19.885 1.00 0.00 36 SER A C 18
ATOM 29513 O O . SER A 1 58 ? 32.764 -0.613 -20.264 1.00 0.00 36 SER A O 18
ATOM 29521 N N . PHE A 1 59 ? 32.656 1.600 -20.636 1.00 0.00 37 PHE A N 18
ATOM 29522 C CA . PHE A 1 59 ? 32.100 1.459 -21.970 1.00 0.00 37 PHE A CA 18
ATOM 29523 C C . PHE A 1 59 ? 33.153 1.786 -23.022 1.00 0.00 37 PHE A C 18
ATOM 29524 O O . PHE A 1 59 ? 33.705 2.887 -23.035 1.00 0.00 37 PHE A O 18
ATOM 29541 N N . GLY A 1 60 ? 33.434 0.821 -23.887 1.00 0.00 38 GLY A N 18
ATOM 29542 C CA . GLY A 1 60 ? 34.384 1.036 -24.962 1.00 0.00 38 GLY A CA 18
ATOM 29543 C C . GLY A 1 60 ? 33.736 1.682 -26.170 1.00 0.00 38 GLY A C 18
ATOM 29544 O O . GLY A 1 60 ? 33.154 2.761 -26.068 1.00 0.00 38 GLY A O 18
ATOM 29548 N N . MET A 1 61 ? 33.816 1.019 -27.316 1.00 0.00 39 MET A N 18
ATOM 29549 C CA . MET A 1 61 ? 33.216 1.546 -28.537 1.00 0.00 39 MET A CA 18
ATOM 29550 C C . MET A 1 61 ? 31.936 0.790 -28.868 1.00 0.00 39 MET A C 18
ATOM 29551 O O . MET A 1 61 ? 31.207 1.155 -29.789 1.00 0.00 39 MET A O 18
ATOM 29565 N N . ASP A 1 62 ? 31.676 -0.273 -28.113 1.00 0.00 40 ASP A N 18
ATOM 29566 C CA . ASP A 1 62 ? 30.473 -1.078 -28.307 1.00 0.00 40 ASP A CA 18
ATOM 29567 C C . ASP A 1 62 ? 29.233 -0.268 -27.978 1.00 0.00 40 ASP A C 18
ATOM 29568 O O . ASP A 1 62 ? 28.267 -0.248 -28.741 1.00 0.00 40 ASP A O 18
ATOM 29577 N N . VAL A 1 63 ? 29.269 0.394 -26.836 1.00 0.00 41 VAL A N 18
ATOM 29578 C CA . VAL A 1 63 ? 28.184 1.263 -26.423 1.00 0.00 41 VAL A CA 18
ATOM 29579 C C . VAL A 1 63 ? 28.551 2.706 -26.735 1.00 0.00 41 VAL A C 18
ATOM 29580 O O . VAL A 1 63 ? 29.559 3.215 -26.247 1.00 0.00 41 VAL A O 18
ATOM 29593 N N . ALA A 1 64 ? 27.746 3.347 -27.568 1.00 0.00 42 ALA A N 18
ATOM 29594 C CA . ALA A 1 64 ? 28.011 4.711 -27.997 1.00 0.00 42 ALA A CA 18
ATOM 29595 C C . ALA A 1 64 ? 27.949 5.676 -26.820 1.00 0.00 42 ALA A C 18
ATOM 29596 O O . ALA A 1 64 ? 27.150 5.498 -25.900 1.00 0.00 42 ALA A O 18
ATOM 29603 N N . ASP A 1 65 ? 28.786 6.702 -26.852 1.00 0.00 43 ASP A N 18
ATOM 29604 C CA . ASP A 1 65 ? 28.834 7.677 -25.766 1.00 0.00 43 ASP A CA 18
ATOM 29605 C C . ASP A 1 65 ? 27.507 8.418 -25.653 1.00 0.00 43 ASP A C 18
ATOM 29606 O O . ASP A 1 65 ? 27.111 8.833 -24.567 1.00 0.00 43 ASP A O 18
ATOM 29615 N N . ASP A 1 66 ? 26.815 8.561 -26.778 1.00 0.00 44 ASP A N 18
ATOM 29616 C CA . ASP A 1 66 ? 25.529 9.250 -26.804 1.00 0.00 44 ASP A CA 18
ATOM 29617 C C . ASP A 1 66 ? 24.418 8.331 -26.313 1.00 0.00 44 ASP A C 18
ATOM 29618 O O . ASP A 1 66 ? 23.341 8.791 -25.932 1.00 0.00 44 ASP A O 18
ATOM 29627 N N . SER A 1 67 ? 24.682 7.028 -26.320 1.00 0.00 45 SER A N 18
ATOM 29628 C CA . SER A 1 67 ? 23.700 6.060 -25.862 1.00 0.00 45 SER A CA 18
ATOM 29629 C C . SER A 1 67 ? 23.862 5.815 -24.363 1.00 0.00 45 SER A C 18
ATOM 29630 O O . SER A 1 67 ? 23.026 5.170 -23.733 1.00 0.00 45 SER A O 18
ATOM 29638 N N . ILE A 1 68 ? 24.946 6.339 -23.798 1.00 0.00 46 ILE A N 18
ATOM 29639 C CA . ILE A 1 68 ? 25.158 6.280 -22.360 1.00 0.00 46 ILE A CA 18
ATOM 29640 C C . ILE A 1 68 ? 24.336 7.370 -21.685 1.00 0.00 46 ILE A C 18
ATOM 29641 O O . ILE A 1 68 ? 24.699 8.548 -21.719 1.00 0.00 46 ILE A O 18
ATOM 29657 N N . THR A 1 69 ? 23.218 6.979 -21.104 1.00 0.00 47 THR A N 18
ATOM 29658 C CA . THR A 1 69 ? 22.318 7.924 -20.476 1.00 0.00 47 THR A CA 18
ATOM 29659 C C . THR A 1 69 ? 22.065 7.538 -19.022 1.00 0.00 47 THR A C 18
ATOM 29660 O O . THR A 1 69 ? 21.771 6.385 -18.724 1.00 0.00 47 THR A O 18
ATOM 29671 N N . PRO A 1 70 ? 22.221 8.490 -18.091 1.00 0.00 48 PRO A N 18
ATOM 29672 C CA . PRO A 1 70 ? 21.878 8.274 -16.685 1.00 0.00 48 PRO A CA 18
ATOM 29673 C C . PRO A 1 70 ? 20.429 7.826 -16.535 1.00 0.00 48 PRO A C 18
ATOM 29674 O O . PRO A 1 70 ? 19.548 8.336 -17.223 1.00 0.00 48 PRO A O 18
ATOM 29685 N N . THR A 1 71 ? 20.183 6.878 -15.639 1.00 0.00 49 THR A N 18
ATOM 29686 C CA . THR A 1 71 ? 18.843 6.330 -15.449 1.00 0.00 49 THR A CA 18
ATOM 29687 C C . THR A 1 71 ? 17.843 7.423 -15.057 1.00 0.00 49 THR A C 18
ATOM 29688 O O . THR A 1 71 ? 16.650 7.313 -15.340 1.00 0.00 49 THR A O 18
ATOM 29699 N N . SER A 1 72 ? 18.338 8.484 -14.432 1.00 0.00 50 SER A N 18
ATOM 29700 C CA . SER A 1 72 ? 17.510 9.629 -14.092 1.00 0.00 50 SER A CA 18
ATOM 29701 C C . SER A 1 72 ? 17.132 10.411 -15.347 1.00 0.00 50 SER A C 18
ATOM 29702 O O . SER A 1 72 ? 15.987 10.804 -15.525 1.00 0.00 50 SER A O 18
ATOM 29710 N N . GLU A 1 73 ? 18.099 10.601 -16.232 1.00 0.00 51 GLU A N 18
ATOM 29711 C CA . GLU A 1 73 ? 17.872 11.336 -17.468 1.00 0.00 51 GLU A CA 18
ATOM 29712 C C . GLU A 1 73 ? 17.048 10.490 -18.436 1.00 0.00 51 GLU A C 18
ATOM 29713 O O . GLU A 1 73 ? 16.370 11.011 -19.319 1.00 0.00 51 GLU A O 18
ATOM 29725 N N . PHE A 1 74 ? 17.104 9.179 -18.246 1.00 0.00 52 PHE A N 18
ATOM 29726 C CA . PHE A 1 74 ? 16.377 8.239 -19.088 1.00 0.00 52 PHE A CA 18
ATOM 29727 C C . PHE A 1 74 ? 14.869 8.353 -18.873 1.00 0.00 52 PHE A C 18
ATOM 29728 O O . PHE A 1 74 ? 14.100 8.389 -19.834 1.00 0.00 52 PHE A O 18
ATOM 29745 N N . VAL A 1 75 ? 14.452 8.424 -17.613 1.00 0.00 53 VAL A N 18
ATOM 29746 C CA . VAL A 1 75 ? 13.031 8.429 -17.287 1.00 0.00 53 VAL A CA 18
ATOM 29747 C C . VAL A 1 75 ? 12.377 9.757 -17.657 1.00 0.00 53 VAL A C 18
ATOM 29748 O O . VAL A 1 75 ? 11.164 9.825 -17.848 1.00 0.00 53 VAL A O 18
ATOM 29761 N N . TRP A 1 76 ? 13.179 10.805 -17.770 1.00 0.00 54 TRP A N 18
ATOM 29762 C CA . TRP A 1 76 ? 12.663 12.107 -18.157 1.00 0.00 54 TRP A CA 18
ATOM 29763 C C . TRP A 1 76 ? 12.738 12.283 -19.664 1.00 0.00 54 TRP A C 18
ATOM 29764 O O . TRP A 1 76 ? 13.808 12.197 -20.261 1.00 0.00 54 TRP A O 18
ATOM 29785 N N . SER A 1 77 ? 11.593 12.506 -20.278 1.00 0.00 55 SER A N 18
ATOM 29786 C CA . SER A 1 77 ? 11.534 12.748 -21.703 1.00 0.00 55 SER A CA 18
ATOM 29787 C C . SER A 1 77 ? 10.939 14.122 -21.965 1.00 0.00 55 SER A C 18
ATOM 29788 O O . SER A 1 77 ? 9.775 14.377 -21.654 1.00 0.00 55 SER A O 18
ATOM 29796 N N . SER A 1 78 ? 11.751 15.014 -22.498 1.00 0.00 56 SER A N 18
ATOM 29797 C CA . SER A 1 78 ? 11.318 16.371 -22.753 1.00 0.00 56 SER A CA 18
ATOM 29798 C C . SER A 1 78 ? 10.359 16.409 -23.934 1.00 0.00 56 SER A C 18
ATOM 29799 O O . SER A 1 78 ? 10.649 15.878 -25.006 1.00 0.00 56 SER A O 18
ATOM 29807 N N . VAL A 1 79 ? 9.209 17.024 -23.719 1.00 0.00 57 VAL A N 18
ATOM 29808 C CA . VAL A 1 79 ? 8.207 17.175 -24.763 1.00 0.00 57 VAL A CA 18
ATOM 29809 C C . VAL A 1 79 ? 8.216 18.605 -25.281 1.00 0.00 57 VAL A C 18
ATOM 29810 O O . VAL A 1 79 ? 7.448 18.974 -26.170 1.00 0.00 57 VAL A O 18
ATOM 29823 N N . ARG A 1 80 ? 9.105 19.403 -24.711 1.00 0.00 58 ARG A N 18
ATOM 29824 C CA . ARG A 1 80 ? 9.241 20.800 -25.077 1.00 0.00 58 ARG A CA 18
ATOM 29825 C C . ARG A 1 80 ? 10.701 21.209 -24.888 1.00 0.00 58 ARG A C 18
ATOM 29826 O O . ARG A 1 80 ? 11.586 20.361 -24.964 1.00 0.00 58 ARG A O 18
ATOM 29847 N N . ASP A 1 81 ? 10.963 22.486 -24.653 1.00 0.00 59 ASP A N 18
ATOM 29848 C CA . ASP A 1 81 ? 12.330 22.938 -24.422 1.00 0.00 59 ASP A CA 18
ATOM 29849 C C . ASP A 1 81 ? 12.678 22.871 -22.938 1.00 0.00 59 ASP A C 18
ATOM 29850 O O . ASP A 1 81 ? 13.802 22.537 -22.570 1.00 0.00 59 ASP A O 18
ATOM 29859 N N . ASP A 1 82 ? 11.705 23.182 -22.085 1.00 0.00 60 ASP A N 18
ATOM 29860 C CA . ASP A 1 82 ? 11.903 23.100 -20.636 1.00 0.00 60 ASP A CA 18
ATOM 29861 C C . ASP A 1 82 ? 10.826 22.256 -19.970 1.00 0.00 60 ASP A C 18
ATOM 29862 O O . ASP A 1 82 ? 10.709 22.249 -18.748 1.00 0.00 60 ASP A O 18
ATOM 29871 N N . VAL A 1 83 ? 10.044 21.543 -20.769 1.00 0.00 61 VAL A N 18
ATOM 29872 C CA . VAL A 1 83 ? 8.948 20.740 -20.238 1.00 0.00 61 VAL A CA 18
ATOM 29873 C C . VAL A 1 83 ? 9.244 19.255 -20.419 1.00 0.00 61 VAL A C 18
ATOM 29874 O O . VAL A 1 83 ? 9.271 18.751 -21.544 1.00 0.00 61 VAL A O 18
ATOM 29887 N N . MET A 1 84 ? 9.471 18.563 -19.313 1.00 0.00 62 MET A N 18
ATOM 29888 C CA . MET A 1 84 ? 9.826 17.151 -19.350 1.00 0.00 62 MET A CA 18
ATOM 29889 C C . MET A 1 84 ? 8.743 16.304 -18.701 1.00 0.00 62 MET A C 18
ATOM 29890 O O . MET A 1 84 ? 8.183 16.683 -17.673 1.00 0.00 62 MET A O 18
ATOM 29904 N N . ARG A 1 85 ? 8.445 15.162 -19.305 1.00 0.00 63 ARG A N 18
ATOM 29905 C CA . ARG A 1 85 ? 7.482 14.235 -18.732 1.00 0.00 63 ARG A CA 18
ATOM 29906 C C . ARG A 1 85 ? 8.194 13.011 -18.174 1.00 0.00 63 ARG A C 18
ATOM 29907 O O . ARG A 1 85 ? 9.177 12.535 -18.749 1.00 0.00 63 ARG A O 18
ATOM 29928 N N . LEU A 1 86 ? 7.704 12.523 -17.049 1.00 0.00 64 LEU A N 18
ATOM 29929 C CA . LEU A 1 86 ? 8.197 11.288 -16.469 1.00 0.00 64 LEU A CA 18
ATOM 29930 C C . LEU A 1 86 ? 7.628 10.115 -17.259 1.00 0.00 64 LEU A C 18
ATOM 29931 O O . LEU A 1 86 ? 6.409 9.937 -17.335 1.00 0.00 64 LEU A O 18
ATOM 29947 N N . GLY A 1 87 ? 8.508 9.343 -17.871 1.00 0.00 65 GLY A N 18
ATOM 29948 C CA . GLY A 1 87 ? 8.077 8.208 -18.650 1.00 0.00 65 GLY A CA 18
ATOM 29949 C C . GLY A 1 87 ? 7.900 6.970 -17.802 1.00 0.00 65 GLY A C 18
ATOM 29950 O O . GLY A 1 87 ? 8.873 6.390 -17.325 1.00 0.00 65 GLY A O 18
ATOM 29954 N N . ARG A 1 88 ? 6.661 6.578 -17.577 1.00 0.00 66 ARG A N 18
ATOM 29955 C CA . ARG A 1 88 ? 6.391 5.363 -16.830 1.00 0.00 66 ARG A CA 18
ATOM 29956 C C . ARG A 1 88 ? 6.779 4.124 -17.631 1.00 0.00 66 ARG A C 18
ATOM 29957 O O . ARG A 1 88 ? 7.117 3.085 -17.062 1.00 0.00 66 ARG A O 18
ATOM 29978 N N . GLU A 1 89 ? 6.744 4.245 -18.953 1.00 0.00 67 GLU A N 18
ATOM 29979 C CA . GLU A 1 89 ? 7.132 3.154 -19.838 1.00 0.00 67 GLU A CA 18
ATOM 29980 C C . GLU A 1 89 ? 8.610 2.828 -19.646 1.00 0.00 67 GLU A C 18
ATOM 29981 O O . GLU A 1 89 ? 9.060 1.711 -19.907 1.00 0.00 67 GLU A O 18
ATOM 29993 N N . GLN A 1 90 ? 9.347 3.820 -19.165 1.00 0.00 68 GLN A N 18
ATOM 29994 C CA . GLN A 1 90 ? 10.778 3.699 -18.944 1.00 0.00 68 GLN A CA 18
ATOM 29995 C C . GLN A 1 90 ? 11.038 2.768 -17.771 1.00 0.00 68 GLN A C 18
ATOM 29996 O O . GLN A 1 90 ? 11.942 1.933 -17.804 1.00 0.00 68 GLN A O 18
ATOM 30010 N N . LEU A 1 91 ? 10.213 2.914 -16.739 1.00 0.00 69 LEU A N 18
ATOM 30011 C CA . LEU A 1 91 ? 10.329 2.102 -15.536 1.00 0.00 69 LEU A CA 18
ATOM 30012 C C . LEU A 1 91 ? 10.064 0.638 -15.853 1.00 0.00 69 LEU A C 18
ATOM 30013 O O . LEU A 1 91 ? 10.598 -0.249 -15.200 1.00 0.00 69 LEU A O 18
ATOM 30029 N N . GLN A 1 92 ? 9.243 0.393 -16.867 1.00 0.00 70 GLN A N 18
ATOM 30030 C CA . GLN A 1 92 ? 8.933 -0.968 -17.286 1.00 0.00 70 GLN A CA 18
ATOM 30031 C C . GLN A 1 92 ? 10.115 -1.596 -18.018 1.00 0.00 70 GLN A C 18
ATOM 30032 O O . GLN A 1 92 ? 10.274 -2.816 -18.031 1.00 0.00 70 GLN A O 18
ATOM 30046 N N . ILE A 1 93 ? 10.948 -0.760 -18.623 1.00 0.00 71 ILE A N 18
ATOM 30047 C CA . ILE A 1 93 ? 12.174 -1.234 -19.251 1.00 0.00 71 ILE A CA 18
ATOM 30048 C C . ILE A 1 93 ? 13.188 -1.590 -18.168 1.00 0.00 71 ILE A C 18
ATOM 30049 O O . ILE A 1 93 ? 13.938 -2.559 -18.282 1.00 0.00 71 ILE A O 18
ATOM 30065 N N . LEU A 1 94 ? 13.176 -0.798 -17.106 1.00 0.00 72 LEU A N 18
ATOM 30066 C CA . LEU A 1 94 ? 14.040 -1.016 -15.952 1.00 0.00 72 LEU A CA 18
ATOM 30067 C C . LEU A 1 94 ? 13.526 -2.179 -15.105 1.00 0.00 72 LEU A C 18
ATOM 30068 O O . LEU A 1 94 ? 14.287 -2.831 -14.397 1.00 0.00 72 LEU A O 18
ATOM 30084 N N . LEU A 1 95 ? 12.223 -2.413 -15.203 1.00 0.00 73 LEU A N 18
ATOM 30085 C CA . LEU A 1 95 ? 11.520 -3.457 -14.456 1.00 0.00 73 LEU A CA 18
ATOM 30086 C C . LEU A 1 95 ? 12.150 -4.838 -14.660 1.00 0.00 73 LEU A C 18
ATOM 30087 O O . LEU A 1 95 ? 12.040 -5.715 -13.799 1.00 0.00 73 LEU A O 18
ATOM 30103 N N . GLU A 1 96 ? 12.814 -5.025 -15.794 1.00 0.00 74 GLU A N 18
ATOM 30104 C CA . GLU A 1 96 ? 13.480 -6.286 -16.096 1.00 0.00 74 GLU A CA 18
ATOM 30105 C C . GLU A 1 96 ? 14.644 -6.538 -15.137 1.00 0.00 74 GLU A C 18
ATOM 30106 O O . GLU A 1 96 ? 15.110 -7.670 -14.992 1.00 0.00 74 GLU A O 18
ATOM 30118 N N . GLN A 1 97 ? 15.108 -5.478 -14.489 1.00 0.00 75 GLN A N 18
ATOM 30119 C CA . GLN A 1 97 ? 16.168 -5.581 -13.499 1.00 0.00 75 GLN A CA 18
ATOM 30120 C C . GLN A 1 97 ? 15.572 -5.573 -12.097 1.00 0.00 75 GLN A C 18
ATOM 30121 O O . GLN A 1 97 ? 15.042 -4.560 -11.641 1.00 0.00 75 GLN A O 18
ATOM 30135 N N . ASN A 1 98 ? 15.662 -6.705 -11.417 1.00 0.00 76 ASN A N 18
ATOM 30136 C CA . ASN A 1 98 ? 15.066 -6.853 -10.091 1.00 0.00 76 ASN A CA 18
ATOM 30137 C C . ASN A 1 98 ? 15.996 -6.330 -9.005 1.00 0.00 76 ASN A C 18
ATOM 30138 O O . ASN A 1 98 ? 15.686 -6.409 -7.816 1.00 0.00 76 ASN A O 18
ATOM 30149 N N . ILE A 1 99 ? 17.138 -5.802 -9.414 1.00 0.00 77 ILE A N 18
ATOM 30150 C CA . ILE A 1 99 ? 18.071 -5.199 -8.479 1.00 0.00 77 ILE A CA 18
ATOM 30151 C C . ILE A 1 99 ? 17.775 -3.711 -8.309 1.00 0.00 77 ILE A C 18
ATOM 30152 O O . ILE A 1 99 ? 18.490 -2.852 -8.815 1.00 0.00 77 ILE A O 18
ATOM 30168 N N . ASN A 1 100 ? 16.705 -3.422 -7.580 1.00 0.00 78 ASN A N 18
ATOM 30169 C CA . ASN A 1 100 ? 16.192 -2.061 -7.458 1.00 0.00 78 ASN A CA 18
ATOM 30170 C C . ASN A 1 100 ? 17.186 -1.128 -6.772 1.00 0.00 78 ASN A C 18
ATOM 30171 O O . ASN A 1 100 ? 17.223 0.066 -7.069 1.00 0.00 78 ASN A O 18
ATOM 30182 N N . GLU A 1 101 ? 17.997 -1.663 -5.868 1.00 0.00 79 GLU A N 18
ATOM 30183 C CA . GLU A 1 101 ? 18.963 -0.842 -5.149 1.00 0.00 79 GLU A CA 18
ATOM 30184 C C . GLU A 1 101 ? 20.197 -0.607 -6.012 1.00 0.00 79 GLU A C 18
ATOM 30185 O O . GLU A 1 101 ? 20.787 0.471 -5.989 1.00 0.00 79 GLU A O 18
ATOM 30197 N N . ARG A 1 102 ? 20.570 -1.618 -6.785 1.00 0.00 80 ARG A N 18
ATOM 30198 C CA . ARG A 1 102 ? 21.688 -1.496 -7.713 1.00 0.00 80 ARG A CA 18
ATOM 30199 C C . ARG A 1 102 ? 21.310 -0.557 -8.845 1.00 0.00 80 ARG A C 18
ATOM 30200 O O . ARG A 1 102 ? 22.100 0.274 -9.284 1.00 0.00 80 ARG A O 18
ATOM 30221 N N . LEU A 1 103 ? 20.085 -0.715 -9.311 1.00 0.00 81 LEU A N 18
ATOM 30222 C CA . LEU A 1 103 ? 19.537 0.127 -10.367 1.00 0.00 81 LEU A CA 18
ATOM 30223 C C . LEU A 1 103 ? 19.237 1.527 -9.828 1.00 0.00 81 LEU A C 18
ATOM 30224 O O . LEU A 1 103 ? 19.115 2.483 -10.590 1.00 0.00 81 LEU A O 18
ATOM 30240 N N . ASN A 1 104 ? 19.119 1.622 -8.501 1.00 0.00 82 ASN A N 18
ATOM 30241 C CA . ASN A 1 104 ? 18.951 2.900 -7.799 1.00 0.00 82 ASN A CA 18
ATOM 30242 C C . ASN A 1 104 ? 17.601 3.551 -8.074 1.00 0.00 82 ASN A C 18
ATOM 30243 O O . ASN A 1 104 ? 17.465 4.768 -7.975 1.00 0.00 82 ASN A O 18
ATOM 30254 N N . ILE A 1 105 ? 16.599 2.742 -8.385 1.00 0.00 83 ILE A N 18
ATOM 30255 C CA . ILE A 1 105 ? 15.247 3.253 -8.565 1.00 0.00 83 ILE A CA 18
ATOM 30256 C C . ILE A 1 105 ? 14.606 3.520 -7.205 1.00 0.00 83 ILE A C 18
ATOM 30257 O O . ILE A 1 105 ? 14.566 2.643 -6.339 1.00 0.00 83 ILE A O 18
ATOM 30273 N N . GLY A 1 106 ? 14.131 4.747 -7.024 1.00 0.00 84 GLY A N 18
ATOM 30274 C CA . GLY A 1 106 ? 13.609 5.178 -5.740 1.00 0.00 84 GLY A CA 18
ATOM 30275 C C . GLY A 1 106 ? 12.333 4.466 -5.328 1.00 0.00 84 GLY A C 18
ATOM 30276 O O . GLY A 1 106 ? 11.664 3.835 -6.146 1.00 0.00 84 GLY A O 18
ATOM 30280 N N . GLU A 1 107 ? 11.995 4.589 -4.051 1.00 0.00 85 GLU A N 18
ATOM 30281 C CA . GLU A 1 107 ? 10.804 3.951 -3.491 1.00 0.00 85 GLU A CA 18
ATOM 30282 C C . GLU A 1 107 ? 9.519 4.482 -4.145 1.00 0.00 85 GLU A C 18
ATOM 30283 O O . GLU A 1 107 ? 8.700 3.692 -4.612 1.00 0.00 85 GLU A O 18
ATOM 30295 N N . PRO A 1 108 ? 9.311 5.820 -4.204 1.00 0.00 86 PRO A N 18
ATOM 30296 C CA . PRO A 1 108 ? 8.138 6.395 -4.875 1.00 0.00 86 PRO A CA 18
ATOM 30297 C C . PRO A 1 108 ? 8.069 5.999 -6.350 1.00 0.00 86 PRO A C 18
ATOM 30298 O O . PRO A 1 108 ? 6.996 5.972 -6.949 1.00 0.00 86 PRO A O 18
ATOM 30309 N N . LEU A 1 109 ? 9.223 5.673 -6.921 1.00 0.00 87 LEU A N 18
ATOM 30310 C CA . LEU A 1 109 ? 9.296 5.218 -8.304 1.00 0.00 87 LEU A CA 18
ATOM 30311 C C . LEU A 1 109 ? 8.674 3.832 -8.424 1.00 0.00 87 LEU A C 18
ATOM 30312 O O . LEU A 1 109 ? 8.016 3.514 -9.412 1.00 0.00 87 LEU A O 18
ATOM 30328 N N . LEU A 1 110 ? 8.882 3.020 -7.395 1.00 0.00 88 LEU A N 18
ATOM 30329 C CA . LEU A 1 110 ? 8.285 1.695 -7.326 1.00 0.00 88 LEU A CA 18
ATOM 30330 C C . LEU A 1 110 ? 6.776 1.813 -7.165 1.00 0.00 88 LEU A C 18
ATOM 30331 O O . LEU A 1 110 ? 6.017 1.040 -7.748 1.00 0.00 88 LEU A O 18
ATOM 30347 N N . VAL A 1 111 ? 6.352 2.795 -6.376 1.00 0.00 89 VAL A N 18
ATOM 30348 C CA . VAL A 1 111 ? 4.933 3.078 -6.191 1.00 0.00 89 VAL A CA 18
ATOM 30349 C C . VAL A 1 111 ? 4.315 3.516 -7.513 1.00 0.00 89 VAL A C 18
ATOM 30350 O O . VAL A 1 111 ? 3.216 3.093 -7.874 1.00 0.00 89 VAL A O 18
ATOM 30363 N N . TYR A 1 112 ? 5.053 4.348 -8.239 1.00 0.00 90 TYR A N 18
ATOM 30364 C CA . TYR A 1 112 ? 4.626 4.829 -9.545 1.00 0.00 90 TYR A CA 18
ATOM 30365 C C . TYR A 1 112 ? 4.497 3.662 -10.521 1.00 0.00 90 TYR A C 18
ATOM 30366 O O . TYR A 1 112 ? 3.619 3.649 -11.385 1.00 0.00 90 TYR A O 18
ATOM 30384 N N . LEU A 1 113 ? 5.383 2.683 -10.372 1.00 0.00 91 LEU A N 18
ATOM 30385 C CA . LEU A 1 113 ? 5.364 1.492 -11.208 1.00 0.00 91 LEU A CA 18
ATOM 30386 C C . LEU A 1 113 ? 4.196 0.582 -10.829 1.00 0.00 91 LEU A C 18
ATOM 30387 O O . LEU A 1 113 ? 3.584 -0.045 -11.694 1.00 0.00 91 LEU A O 18
ATOM 30403 N N . ARG A 1 114 ? 3.897 0.501 -9.535 1.00 0.00 92 ARG A N 18
ATOM 30404 C CA . ARG A 1 114 ? 2.763 -0.277 -9.056 1.00 0.00 92 ARG A CA 18
ATOM 30405 C C . ARG A 1 114 ? 1.447 0.273 -9.590 1.00 0.00 92 ARG A C 18
ATOM 30406 O O . ARG A 1 114 ? 0.746 -0.401 -10.347 1.00 0.00 92 ARG A O 18
ATOM 30427 N N . ARG A 1 115 ? 1.120 1.496 -9.207 1.00 0.00 93 ARG A N 18
ATOM 30428 C CA . ARG A 1 115 ? -0.131 2.107 -9.615 1.00 0.00 93 ARG A CA 18
ATOM 30429 C C . ARG A 1 115 ? 0.044 3.607 -9.757 1.00 0.00 93 ARG A C 18
ATOM 30430 O O . ARG A 1 115 ? -0.009 4.343 -8.775 1.00 0.00 93 ARG A O 18
ATOM 30451 N N . GLN A 1 116 ? 0.274 4.059 -10.975 1.00 0.00 94 GLN A N 18
ATOM 30452 C CA . GLN A 1 116 ? 0.479 5.473 -11.214 1.00 0.00 94 GLN A CA 18
ATOM 30453 C C . GLN A 1 116 ? -0.854 6.197 -11.341 1.00 0.00 94 GLN A C 18
ATOM 30454 O O . GLN A 1 116 ? -1.766 5.740 -12.032 1.00 0.00 94 GLN A O 18
ATOM 30468 N N . ASP A 1 117 ? -0.959 7.313 -10.647 1.00 0.00 95 ASP A N 18
ATOM 30469 C CA . ASP A 1 117 ? -2.154 8.148 -10.690 1.00 0.00 95 ASP A CA 18
ATOM 30470 C C . ASP A 1 117 ? -2.057 9.113 -11.859 1.00 0.00 95 ASP A C 18
ATOM 30471 O O . ASP A 1 117 ? -3.021 9.332 -12.591 1.00 0.00 95 ASP A O 18
ATOM 30480 N N . LEU A 1 118 ? -0.869 9.668 -12.033 1.00 0.00 96 LEU A N 18
ATOM 30481 C CA . LEU A 1 118 ? -0.596 10.574 -13.135 1.00 0.00 96 LEU A CA 18
ATOM 30482 C C . LEU A 1 118 ? -0.053 9.787 -14.316 1.00 0.00 96 LEU A C 18
ATOM 30483 O O . LEU A 1 118 ? 0.949 9.088 -14.181 1.00 0.00 96 LEU A O 18
ATOM 30499 N N . PRO A 1 119 ? -0.705 9.874 -15.483 1.00 0.00 97 PRO A N 18
ATOM 30500 C CA . PRO A 1 119 ? -0.209 9.240 -16.705 1.00 0.00 97 PRO A CA 18
ATOM 30501 C C . PRO A 1 119 ? 1.103 9.871 -17.160 1.00 0.00 97 PRO A C 18
ATOM 30502 O O . PRO A 1 119 ? 2.007 9.187 -17.639 1.00 0.00 97 PRO A O 18
ATOM 30513 N N . GLU A 1 120 ? 1.199 11.185 -16.991 1.00 0.00 98 GLU A N 18
ATOM 30514 C CA . GLU A 1 120 ? 2.393 11.924 -17.365 1.00 0.00 98 GLU A CA 18
ATOM 30515 C C . GLU A 1 120 ? 2.737 12.958 -16.306 1.00 0.00 98 GLU A C 18
ATOM 30516 O O . GLU A 1 120 ? 2.104 14.012 -16.241 1.00 0.00 98 GLU A O 18
ATOM 30528 N N . ILE A 1 121 ? 3.720 12.664 -15.470 1.00 0.00 99 ILE A N 18
ATOM 30529 C CA . ILE A 1 121 ? 4.228 13.670 -14.549 1.00 0.00 99 ILE A CA 18
ATOM 30530 C C . ILE A 1 121 ? 5.075 14.655 -15.336 1.00 0.00 99 ILE A C 18
ATOM 30531 O O . ILE A 1 121 ? 6.187 14.337 -15.747 1.00 0.00 99 ILE A O 18
ATOM 30547 N N . THR A 1 122 ? 4.541 15.835 -15.572 1.00 0.00 100 THR A N 18
ATOM 30548 C CA . THR A 1 122 ? 5.211 16.792 -16.429 1.00 0.00 100 THR A CA 18
ATOM 30549 C C . THR A 1 122 ? 5.682 17.999 -15.626 1.00 0.00 100 THR A C 18
ATOM 30550 O O . THR A 1 122 ? 4.882 18.699 -15.000 1.00 0.00 100 THR A O 18
ATOM 30561 N N . ALA A 1 123 ? 6.985 18.231 -15.645 1.00 0.00 101 ALA A N 18
ATOM 30562 C CA . ALA A 1 123 ? 7.575 19.339 -14.920 1.00 0.00 101 ALA A CA 18
ATOM 30563 C C . ALA A 1 123 ? 8.304 20.260 -15.881 1.00 0.00 101 ALA A C 18
ATOM 30564 O O . ALA A 1 123 ? 8.967 19.798 -16.813 1.00 0.00 101 ALA A O 18
ATOM 30571 N N . GLN A 1 124 ? 8.173 21.557 -15.665 1.00 0.00 102 GLN A N 18
ATOM 30572 C CA . GLN A 1 124 ? 8.792 22.534 -16.536 1.00 0.00 102 GLN A CA 18
ATOM 30573 C C . GLN A 1 124 ? 9.428 23.656 -15.733 1.00 0.00 102 GLN A C 18
ATOM 30574 O O . GLN A 1 124 ? 8.849 24.155 -14.768 1.00 0.00 102 GLN A O 18
ATOM 30588 N N . ARG A 1 125 ? 10.629 24.044 -16.132 1.00 0.00 103 ARG A N 18
ATOM 30589 C CA . ARG A 1 125 ? 11.338 25.118 -15.457 1.00 0.00 103 ARG A CA 18
ATOM 30590 C C . ARG A 1 125 ? 10.858 26.461 -15.988 1.00 0.00 103 ARG A C 18
ATOM 30591 O O . ARG A 1 125 ? 11.389 26.986 -16.965 1.00 0.00 103 ARG A O 18
ATOM 30612 N N . GLN A 1 126 ? 9.824 26.988 -15.355 1.00 0.00 104 GLN A N 18
ATOM 30613 C CA . GLN A 1 126 ? 9.189 28.214 -15.808 1.00 0.00 104 GLN A CA 18
ATOM 30614 C C . GLN A 1 126 ? 9.619 29.405 -14.959 1.00 0.00 104 GLN A C 18
ATOM 30615 O O . GLN A 1 126 ? 10.293 29.243 -13.942 1.00 0.00 104 GLN A O 18
ATOM 30629 N N . LEU A 1 127 ? 9.231 30.600 -15.384 1.00 0.00 105 LEU A N 18
ATOM 30630 C CA . LEU A 1 127 ? 9.632 31.825 -14.700 1.00 0.00 105 LEU A CA 18
ATOM 30631 C C . LEU A 1 127 ? 8.410 32.623 -14.257 1.00 0.00 105 LEU A C 18
ATOM 30632 O O . LEU A 1 127 ? 8.502 33.816 -13.970 1.00 0.00 105 LEU A O 18
ATOM 30648 N N . ARG A 1 128 ? 7.269 31.955 -14.191 1.00 0.00 106 ARG A N 18
ATOM 30649 C CA . ARG A 1 128 ? 6.022 32.610 -13.830 1.00 0.00 106 ARG A CA 18
ATOM 30650 C C . ARG A 1 128 ? 5.629 32.239 -12.406 1.00 0.00 106 ARG A C 18
ATOM 30651 O O . ARG A 1 128 ? 4.838 31.291 -12.231 1.00 0.00 106 ARG A O 18
ATOM 30673 N N . MET A 1 23 ? -0.502 0.274 -1.788 1.00 0.00 1 MET A N 19
ATOM 30674 C CA . MET A 1 23 ? 0.485 1.327 -2.100 1.00 0.00 1 MET A CA 19
ATOM 30675 C C . MET A 1 23 ? -0.219 2.645 -2.370 1.00 0.00 1 MET A C 19
ATOM 30676 O O . MET A 1 23 ? -0.655 2.912 -3.492 1.00 0.00 1 MET A O 19
ATOM 30690 N N . SER A 1 24 ? -0.359 3.453 -1.330 1.00 0.00 2 SER A N 19
ATOM 30691 C CA . SER A 1 24 ? -0.966 4.763 -1.463 1.00 0.00 2 SER A CA 19
ATOM 30692 C C . SER A 1 24 ? -0.002 5.710 -2.160 1.00 0.00 2 SER A C 19
ATOM 30693 O O . SER A 1 24 ? 1.205 5.664 -1.917 1.00 0.00 2 SER A O 19
ATOM 30701 N N . ILE A 1 25 ? -0.531 6.545 -3.040 1.00 0.00 3 ILE A N 19
ATOM 30702 C CA . ILE A 1 25 ? 0.300 7.481 -3.773 1.00 0.00 3 ILE A CA 19
ATOM 30703 C C . ILE A 1 25 ? 0.834 8.545 -2.823 1.00 0.00 3 ILE A C 19
ATOM 30704 O O . ILE A 1 25 ? 0.103 9.060 -1.974 1.00 0.00 3 ILE A O 19
ATOM 30720 N N . THR A 1 26 ? 2.106 8.867 -2.976 1.00 0.00 4 THR A N 19
ATOM 30721 C CA . THR A 1 26 ? 2.817 9.656 -1.993 1.00 0.00 4 THR A CA 19
ATOM 30722 C C . THR A 1 26 ? 2.745 11.150 -2.286 1.00 0.00 4 THR A C 19
ATOM 30723 O O . THR A 1 26 ? 2.114 11.586 -3.252 1.00 0.00 4 THR A O 19
ATOM 30734 N N . SER A 1 27 ? 3.413 11.914 -1.437 1.00 0.00 5 SER A N 19
ATOM 30735 C CA . SER A 1 27 ? 3.466 13.360 -1.541 1.00 0.00 5 SER A CA 19
ATOM 30736 C C . SER A 1 27 ? 4.484 13.780 -2.608 1.00 0.00 5 SER A C 19
ATOM 30737 O O . SER A 1 27 ? 4.986 12.942 -3.363 1.00 0.00 5 SER A O 19
ATOM 30745 N N . THR A 1 28 ? 4.779 15.079 -2.654 1.00 0.00 6 THR A N 19
ATOM 30746 C CA . THR A 1 28 ? 5.702 15.671 -3.625 1.00 0.00 6 THR A CA 19
ATOM 30747 C C . THR A 1 28 ? 7.043 14.921 -3.678 1.00 0.00 6 THR A C 19
ATOM 30748 O O . THR A 1 28 ? 7.762 14.980 -4.680 1.00 0.00 6 THR A O 19
ATOM 30759 N N . ASP A 1 29 ? 7.362 14.214 -2.595 1.00 0.00 7 ASP A N 19
ATOM 30760 C CA . ASP A 1 29 ? 8.586 13.419 -2.492 1.00 0.00 7 ASP A CA 19
ATOM 30761 C C . ASP A 1 29 ? 8.743 12.469 -3.679 1.00 0.00 7 ASP A C 19
ATOM 30762 O O . ASP A 1 29 ? 9.860 12.134 -4.066 1.00 0.00 7 ASP A O 19
ATOM 30771 N N . ILE A 1 30 ? 7.620 12.050 -4.260 1.00 0.00 8 ILE A N 19
ATOM 30772 C CA . ILE A 1 30 ? 7.636 11.131 -5.396 1.00 0.00 8 ILE A CA 19
ATOM 30773 C C . ILE A 1 30 ? 8.432 11.716 -6.569 1.00 0.00 8 ILE A C 19
ATOM 30774 O O . ILE A 1 30 ? 9.150 10.998 -7.265 1.00 0.00 8 ILE A O 19
ATOM 30790 N N . CYS A 1 31 ? 8.320 13.024 -6.764 1.00 0.00 9 CYS A N 19
ATOM 30791 C CA . CYS A 1 31 ? 9.034 13.706 -7.833 1.00 0.00 9 CYS A CA 19
ATOM 30792 C C . CYS A 1 31 ? 10.512 13.867 -7.481 1.00 0.00 9 CYS A C 19
ATOM 30793 O O . CYS A 1 31 ? 11.382 13.796 -8.348 1.00 0.00 9 CYS A O 19
ATOM 30801 N N . GLN A 1 32 ? 10.785 14.075 -6.198 1.00 0.00 10 GLN A N 19
ATOM 30802 C CA . GLN A 1 32 ? 12.146 14.317 -5.730 1.00 0.00 10 GLN A CA 19
ATOM 30803 C C . GLN A 1 32 ? 12.961 13.030 -5.733 1.00 0.00 10 GLN A C 19
ATOM 30804 O O . GLN A 1 32 ? 14.135 13.023 -6.111 1.00 0.00 10 GLN A O 19
ATOM 30818 N N . ALA A 1 33 ? 12.322 11.939 -5.328 1.00 0.00 11 ALA A N 19
ATOM 30819 C CA . ALA A 1 33 ? 12.985 10.645 -5.221 1.00 0.00 11 ALA A CA 19
ATOM 30820 C C . ALA A 1 33 ? 13.347 10.079 -6.591 1.00 0.00 11 ALA A C 19
ATOM 30821 O O . ALA A 1 33 ? 14.154 9.159 -6.692 1.00 0.00 11 ALA A O 19
ATOM 30828 N N . ALA A 1 34 ? 12.751 10.632 -7.642 1.00 0.00 12 ALA A N 19
ATOM 30829 C CA . ALA A 1 34 ? 13.067 10.218 -9.006 1.00 0.00 12 ALA A CA 19
ATOM 30830 C C . ALA A 1 34 ? 14.492 10.624 -9.368 1.00 0.00 12 ALA A C 19
ATOM 30831 O O . ALA A 1 34 ? 15.126 10.022 -10.233 1.00 0.00 12 ALA A O 19
ATOM 30838 N N . ASP A 1 35 ? 14.991 11.641 -8.679 1.00 0.00 13 ASP A N 19
ATOM 30839 C CA . ASP A 1 35 ? 16.348 12.134 -8.891 1.00 0.00 13 ASP A CA 19
ATOM 30840 C C . ASP A 1 35 ? 17.327 11.411 -7.960 1.00 0.00 13 ASP A C 19
ATOM 30841 O O . ASP A 1 35 ? 18.538 11.629 -8.002 1.00 0.00 13 ASP A O 19
ATOM 30850 N N . ALA A 1 36 ? 16.790 10.520 -7.134 1.00 0.00 14 ALA A N 19
ATOM 30851 C CA . ALA A 1 36 ? 17.598 9.783 -6.169 1.00 0.00 14 ALA A CA 19
ATOM 30852 C C . ALA A 1 36 ? 18.078 8.456 -6.748 1.00 0.00 14 ALA A C 19
ATOM 30853 O O . ALA A 1 36 ? 18.687 7.646 -6.051 1.00 0.00 14 ALA A O 19
ATOM 30860 N N . LEU A 1 37 ? 17.788 8.237 -8.022 1.00 0.00 15 LEU A N 19
ATOM 30861 C CA . LEU A 1 37 ? 18.241 7.037 -8.714 1.00 0.00 15 LEU A CA 19
ATOM 30862 C C . LEU A 1 37 ? 19.670 7.236 -9.199 1.00 0.00 15 LEU A C 19
ATOM 30863 O O . LEU A 1 37 ? 20.027 8.319 -9.672 1.00 0.00 15 LEU A O 19
ATOM 30879 N N . LYS A 1 38 ? 20.488 6.203 -9.079 1.00 0.00 16 LYS A N 19
ATOM 30880 C CA . LYS A 1 38 ? 21.893 6.306 -9.444 1.00 0.00 16 LYS A CA 19
ATOM 30881 C C . LYS A 1 38 ? 22.261 5.280 -10.504 1.00 0.00 16 LYS A C 19
ATOM 30882 O O . LYS A 1 38 ? 21.637 4.228 -10.608 1.00 0.00 16 LYS A O 19
ATOM 30901 N N . GLY A 1 39 ? 23.278 5.595 -11.284 1.00 0.00 17 GLY A N 19
ATOM 30902 C CA . GLY A 1 39 ? 23.707 4.706 -12.342 1.00 0.00 17 GLY A CA 19
ATOM 30903 C C . GLY A 1 39 ? 23.343 5.227 -13.716 1.00 0.00 17 GLY A C 19
ATOM 30904 O O . GLY A 1 39 ? 22.522 6.139 -13.849 1.00 0.00 17 GLY A O 19
ATOM 30908 N N . PHE A 1 40 ? 23.954 4.659 -14.741 1.00 0.00 18 PHE A N 19
ATOM 30909 C CA . PHE A 1 40 ? 23.679 5.062 -16.107 1.00 0.00 18 PHE A CA 19
ATOM 30910 C C . PHE A 1 40 ? 22.991 3.932 -16.855 1.00 0.00 18 PHE A C 19
ATOM 30911 O O . PHE A 1 40 ? 23.250 2.760 -16.592 1.00 0.00 18 PHE A O 19
ATOM 30928 N N . VAL A 1 41 ? 22.107 4.285 -17.768 1.00 0.00 19 VAL A N 19
ATOM 30929 C CA . VAL A 1 41 ? 21.453 3.304 -18.615 1.00 0.00 19 VAL A CA 19
ATOM 30930 C C . VAL A 1 41 ? 22.048 3.373 -20.013 1.00 0.00 19 VAL A C 19
ATOM 30931 O O . VAL A 1 41 ? 22.147 4.455 -20.597 1.00 0.00 19 VAL A O 19
ATOM 30944 N N . GLY A 1 42 ? 22.457 2.233 -20.541 1.00 0.00 20 GLY A N 19
ATOM 30945 C CA . GLY A 1 42 ? 23.072 2.209 -21.848 1.00 0.00 20 GLY A CA 19
ATOM 30946 C C . GLY A 1 42 ? 22.734 0.955 -22.621 1.00 0.00 20 GLY A C 19
ATOM 30947 O O . GLY A 1 42 ? 22.488 -0.099 -22.036 1.00 0.00 20 GLY A O 19
ATOM 30951 N N . PHE A 1 43 ? 22.706 1.072 -23.935 1.00 0.00 21 PHE A N 19
ATOM 30952 C CA . PHE A 1 43 ? 22.439 -0.067 -24.797 1.00 0.00 21 PHE A CA 19
ATOM 30953 C C . PHE A 1 43 ? 23.752 -0.709 -25.217 1.00 0.00 21 PHE A C 19
ATOM 30954 O O . PHE A 1 43 ? 24.558 -0.089 -25.910 1.00 0.00 21 PHE A O 19
ATOM 30971 N N . ASN A 1 44 ? 23.977 -1.941 -24.787 1.00 0.00 22 ASN A N 19
ATOM 30972 C CA . ASN A 1 44 ? 25.215 -2.627 -25.116 1.00 0.00 22 ASN A CA 19
ATOM 30973 C C . ASN A 1 44 ? 25.084 -3.347 -26.454 1.00 0.00 22 ASN A C 19
ATOM 30974 O O . ASN A 1 44 ? 24.049 -3.936 -26.760 1.00 0.00 22 ASN A O 19
ATOM 30985 N N . ARG A 1 45 ? 26.119 -3.266 -27.277 1.00 0.00 23 ARG A N 19
ATOM 30986 C CA . ARG A 1 45 ? 26.112 -3.971 -28.553 1.00 0.00 23 ARG A CA 19
ATOM 30987 C C . ARG A 1 45 ? 26.813 -5.312 -28.398 1.00 0.00 23 ARG A C 19
ATOM 30988 O O . ARG A 1 45 ? 26.996 -6.052 -29.363 1.00 0.00 23 ARG A O 19
ATOM 31009 N N . LYS A 1 46 ? 27.217 -5.607 -27.167 1.00 0.00 24 LYS A N 19
ATOM 31010 C CA . LYS A 1 46 ? 27.827 -6.889 -26.847 1.00 0.00 24 LYS A CA 19
ATOM 31011 C C . LYS A 1 46 ? 26.803 -8.005 -26.992 1.00 0.00 24 LYS A C 19
ATOM 31012 O O . LYS A 1 46 ? 27.093 -9.062 -27.545 1.00 0.00 24 LYS A O 19
ATOM 31031 N N . THR A 1 47 ? 25.603 -7.764 -26.483 1.00 0.00 25 THR A N 19
ATOM 31032 C CA . THR A 1 47 ? 24.538 -8.746 -26.565 1.00 0.00 25 THR A CA 19
ATOM 31033 C C . THR A 1 47 ? 23.239 -8.113 -27.075 1.00 0.00 25 THR A C 19
ATOM 31034 O O . THR A 1 47 ? 22.280 -8.816 -27.395 1.00 0.00 25 THR A O 19
ATOM 31045 N N . GLY A 1 48 ? 23.217 -6.784 -27.163 1.00 0.00 26 GLY A N 19
ATOM 31046 C CA . GLY A 1 48 ? 22.054 -6.097 -27.692 1.00 0.00 26 GLY A CA 19
ATOM 31047 C C . GLY A 1 48 ? 20.960 -5.926 -26.660 1.00 0.00 26 GLY A C 19
ATOM 31048 O O . GLY A 1 48 ? 19.786 -6.150 -26.946 1.00 0.00 26 GLY A O 19
ATOM 31052 N N . ARG A 1 49 ? 21.340 -5.521 -25.457 1.00 0.00 27 ARG A N 19
ATOM 31053 C CA . ARG A 1 49 ? 20.379 -5.338 -24.378 1.00 0.00 27 ARG A CA 19
ATOM 31054 C C . ARG A 1 49 ? 20.520 -3.950 -23.771 1.00 0.00 27 ARG A C 19
ATOM 31055 O O . ARG A 1 49 ? 21.606 -3.362 -23.784 1.00 0.00 27 ARG A O 19
ATOM 31076 N N . TYR A 1 50 ? 19.421 -3.427 -23.250 1.00 0.00 28 TYR A N 19
ATOM 31077 C CA . TYR A 1 50 ? 19.430 -2.133 -22.592 1.00 0.00 28 TYR A CA 19
ATOM 31078 C C . TYR A 1 50 ? 19.727 -2.342 -21.114 1.00 0.00 28 TYR A C 19
ATOM 31079 O O . TYR A 1 50 ? 18.871 -2.806 -20.358 1.00 0.00 28 TYR A O 19
ATOM 31097 N N . ILE A 1 51 ? 20.943 -2.015 -20.711 1.00 0.00 29 ILE A N 19
ATOM 31098 C CA . ILE A 1 51 ? 21.424 -2.366 -19.386 1.00 0.00 29 ILE A CA 19
ATOM 31099 C C . ILE A 1 51 ? 21.742 -1.130 -18.560 1.00 0.00 29 ILE A C 19
ATOM 31100 O O . ILE A 1 51 ? 21.817 -0.018 -19.085 1.00 0.00 29 ILE A O 19
ATOM 31116 N N . VAL A 1 52 ? 21.915 -1.331 -17.264 1.00 0.00 30 VAL A N 19
ATOM 31117 C CA . VAL A 1 52 ? 22.292 -0.256 -16.367 1.00 0.00 30 VAL A CA 19
ATOM 31118 C C . VAL A 1 52 ? 23.662 -0.534 -15.761 1.00 0.00 30 VAL A C 19
ATOM 31119 O O . VAL A 1 52 ? 23.997 -1.681 -15.453 1.00 0.00 30 VAL A O 19
ATOM 31132 N N . ARG A 1 53 ? 24.462 0.510 -15.617 1.00 0.00 31 ARG A N 19
ATOM 31133 C CA . ARG A 1 53 ? 25.798 0.382 -15.060 1.00 0.00 31 ARG A CA 19
ATOM 31134 C C . ARG A 1 53 ? 26.353 1.768 -14.746 1.00 0.00 31 ARG A C 19
ATOM 31135 O O . ARG A 1 53 ? 26.261 2.678 -15.565 1.00 0.00 31 ARG A O 19
ATOM 31156 N N . PHE A 1 54 ? 26.915 1.933 -13.558 1.00 0.00 32 PHE A N 19
ATOM 31157 C CA . PHE A 1 54 ? 27.425 3.232 -13.130 1.00 0.00 32 PHE A CA 19
ATOM 31158 C C . PHE A 1 54 ? 28.916 3.359 -13.428 1.00 0.00 32 PHE A C 19
ATOM 31159 O O . PHE A 1 54 ? 29.680 3.916 -12.641 1.00 0.00 32 PHE A O 19
ATOM 31176 N N . SER A 1 55 ? 29.314 2.854 -14.585 1.00 0.00 33 SER A N 19
ATOM 31177 C CA . SER A 1 55 ? 30.697 2.921 -15.018 1.00 0.00 33 SER A CA 19
ATOM 31178 C C . SER A 1 55 ? 30.751 3.152 -16.523 1.00 0.00 33 SER A C 19
ATOM 31179 O O . SER A 1 55 ? 30.405 2.268 -17.305 1.00 0.00 33 SER A O 19
ATOM 31187 N N . GLU A 1 56 ? 31.161 4.349 -16.921 1.00 0.00 34 GLU A N 19
ATOM 31188 C CA . GLU A 1 56 ? 31.228 4.717 -18.332 1.00 0.00 34 GLU A CA 19
ATOM 31189 C C . GLU A 1 56 ? 32.314 3.920 -19.054 1.00 0.00 34 GLU A C 19
ATOM 31190 O O . GLU A 1 56 ? 32.242 3.700 -20.264 1.00 0.00 34 GLU A O 19
ATOM 31202 N N . ASP A 1 57 ? 33.308 3.471 -18.295 1.00 0.00 35 ASP A N 19
ATOM 31203 C CA . ASP A 1 57 ? 34.451 2.746 -18.852 1.00 0.00 35 ASP A CA 19
ATOM 31204 C C . ASP A 1 57 ? 34.054 1.344 -19.324 1.00 0.00 35 ASP A C 19
ATOM 31205 O O . ASP A 1 57 ? 34.823 0.665 -20.007 1.00 0.00 35 ASP A O 19
ATOM 31214 N N . SER A 1 58 ? 32.840 0.924 -18.982 1.00 0.00 36 SER A N 19
ATOM 31215 C CA . SER A 1 58 ? 32.361 -0.407 -19.337 1.00 0.00 36 SER A CA 19
ATOM 31216 C C . SER A 1 58 ? 32.285 -0.587 -20.855 1.00 0.00 36 SER A C 19
ATOM 31217 O O . SER A 1 58 ? 32.404 -1.702 -21.362 1.00 0.00 36 SER A O 19
ATOM 31225 N N . PHE A 1 59 ? 32.098 0.513 -21.576 1.00 0.00 37 PHE A N 19
ATOM 31226 C CA . PHE A 1 59 ? 32.009 0.461 -23.029 1.00 0.00 37 PHE A CA 19
ATOM 31227 C C . PHE A 1 59 ? 33.250 1.059 -23.677 1.00 0.00 37 PHE A C 19
ATOM 31228 O O . PHE A 1 59 ? 34.008 0.362 -24.350 1.00 0.00 37 PHE A O 19
ATOM 31245 N N . GLY A 1 60 ? 33.453 2.348 -23.470 1.00 0.00 38 GLY A N 19
ATOM 31246 C CA . GLY A 1 60 ? 34.592 3.024 -24.061 1.00 0.00 38 GLY A CA 19
ATOM 31247 C C . GLY A 1 60 ? 34.311 3.449 -25.488 1.00 0.00 38 GLY A C 19
ATOM 31248 O O . GLY A 1 60 ? 33.489 4.332 -25.725 1.00 0.00 38 GLY A O 19
ATOM 31252 N N . MET A 1 61 ? 34.974 2.809 -26.442 1.00 0.00 39 MET A N 19
ATOM 31253 C CA . MET A 1 61 ? 34.753 3.113 -27.853 1.00 0.00 39 MET A CA 19
ATOM 31254 C C . MET A 1 61 ? 33.657 2.212 -28.413 1.00 0.00 39 MET A C 19
ATOM 31255 O O . MET A 1 61 ? 33.251 2.340 -29.571 1.00 0.00 39 MET A O 19
ATOM 31269 N N . ASP A 1 62 ? 33.189 1.294 -27.575 1.00 0.00 40 ASP A N 19
ATOM 31270 C CA . ASP A 1 62 ? 32.173 0.329 -27.973 1.00 0.00 40 ASP A CA 19
ATOM 31271 C C . ASP A 1 62 ? 30.818 1.009 -28.122 1.00 0.00 40 ASP A C 19
ATOM 31272 O O . ASP A 1 62 ? 30.095 0.771 -29.089 1.00 0.00 40 ASP A O 19
ATOM 31281 N N . VAL A 1 63 ? 30.489 1.866 -27.166 1.00 0.00 41 VAL A N 19
ATOM 31282 C CA . VAL A 1 63 ? 29.235 2.606 -27.187 1.00 0.00 41 VAL A CA 19
ATOM 31283 C C . VAL A 1 63 ? 29.487 4.067 -26.831 1.00 0.00 41 VAL A C 19
ATOM 31284 O O . VAL A 1 63 ? 30.126 4.362 -25.820 1.00 0.00 41 VAL A O 19
ATOM 31297 N N . ALA A 1 64 ? 29.000 4.971 -27.674 1.00 0.00 42 ALA A N 19
ATOM 31298 C CA . ALA A 1 64 ? 29.157 6.403 -27.444 1.00 0.00 42 ALA A CA 19
ATOM 31299 C C . ALA A 1 64 ? 28.436 6.831 -26.168 1.00 0.00 42 ALA A C 19
ATOM 31300 O O . ALA A 1 64 ? 27.376 6.296 -25.831 1.00 0.00 42 ALA A O 19
ATOM 31307 N N . ASP A 1 65 ? 29.000 7.811 -25.473 1.00 0.00 43 ASP A N 19
ATOM 31308 C CA . ASP A 1 65 ? 28.487 8.214 -24.168 1.00 0.00 43 ASP A CA 19
ATOM 31309 C C . ASP A 1 65 ? 27.192 9.015 -24.293 1.00 0.00 43 ASP A C 19
ATOM 31310 O O . ASP A 1 65 ? 26.539 9.299 -23.290 1.00 0.00 43 ASP A O 19
ATOM 31319 N N . ASP A 1 66 ? 26.816 9.375 -25.517 1.00 0.00 44 ASP A N 19
ATOM 31320 C CA . ASP A 1 66 ? 25.540 10.053 -25.746 1.00 0.00 44 ASP A CA 19
ATOM 31321 C C . ASP A 1 66 ? 24.400 9.036 -25.705 1.00 0.00 44 ASP A C 19
ATOM 31322 O O . ASP A 1 66 ? 23.237 9.388 -25.499 1.00 0.00 44 ASP A O 19
ATOM 31331 N N . SER A 1 67 ? 24.751 7.769 -25.902 1.00 0.00 45 SER A N 19
ATOM 31332 C CA . SER A 1 67 ? 23.792 6.678 -25.818 1.00 0.00 45 SER A CA 19
ATOM 31333 C C . SER A 1 67 ? 23.616 6.269 -24.357 1.00 0.00 45 SER A C 19
ATOM 31334 O O . SER A 1 67 ? 22.635 5.626 -23.982 1.00 0.00 45 SER A O 19
ATOM 31342 N N . ILE A 1 68 ? 24.577 6.670 -23.537 1.00 0.00 46 ILE A N 19
ATOM 31343 C CA . ILE A 1 68 ? 24.549 6.389 -22.113 1.00 0.00 46 ILE A CA 19
ATOM 31344 C C . ILE A 1 68 ? 23.856 7.531 -21.374 1.00 0.00 46 ILE A C 19
ATOM 31345 O O . ILE A 1 68 ? 24.324 8.669 -21.389 1.00 0.00 46 ILE A O 19
ATOM 31361 N N . THR A 1 69 ? 22.737 7.228 -20.742 1.00 0.00 47 THR A N 19
ATOM 31362 C CA . THR A 1 69 ? 21.942 8.247 -2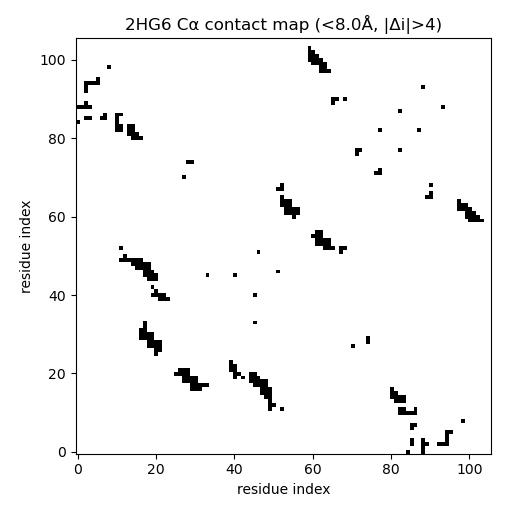0.080 1.00 0.00 47 THR A CA 19
ATOM 31363 C C . THR A 1 69 ? 21.753 7.920 -18.601 1.00 0.00 47 THR A C 19
ATOM 31364 O O . THR A 1 69 ? 21.296 6.831 -18.261 1.00 0.00 47 THR A O 19
ATOM 31375 N N . PRO A 1 70 ? 22.125 8.852 -17.704 1.00 0.00 48 PRO A N 19
ATOM 31376 C CA . PRO A 1 70 ? 21.909 8.695 -16.262 1.00 0.00 48 PRO A CA 19
ATOM 31377 C C . PRO A 1 70 ? 20.460 8.337 -15.958 1.00 0.00 48 PRO A C 19
ATOM 31378 O O . PRO A 1 70 ? 19.542 8.977 -16.468 1.00 0.00 48 PRO A O 19
ATOM 31389 N N . THR A 1 71 ? 20.255 7.323 -15.130 1.00 0.00 49 THR A N 19
ATOM 31390 C CA . THR A 1 71 ? 18.916 6.802 -14.880 1.00 0.00 49 THR A CA 19
ATOM 31391 C C . THR A 1 71 ? 18.010 7.845 -14.219 1.00 0.00 49 THR A C 19
ATOM 31392 O O . THR A 1 71 ? 16.789 7.795 -14.368 1.00 0.00 49 THR A O 19
ATOM 31403 N N . SER A 1 72 ? 18.609 8.798 -13.514 1.00 0.00 50 SER A N 19
ATOM 31404 C CA . SER A 1 72 ? 17.851 9.856 -12.864 1.00 0.00 50 SER A CA 19
ATOM 31405 C C . SER A 1 72 ? 17.319 10.855 -13.889 1.00 0.00 50 SER A C 19
ATOM 31406 O O . SER A 1 72 ? 16.326 11.537 -13.650 1.00 0.00 50 SER A O 19
ATOM 31414 N N . GLU A 1 73 ? 17.985 10.930 -15.036 1.00 0.00 51 GLU A N 19
ATOM 31415 C CA . GLU A 1 73 ? 17.541 11.786 -16.129 1.00 0.00 51 GLU A CA 19
ATOM 31416 C C . GLU A 1 73 ? 16.725 10.970 -17.127 1.00 0.00 51 GLU A C 19
ATOM 31417 O O . GLU A 1 73 ? 15.871 11.498 -17.836 1.00 0.00 51 GLU A O 19
ATOM 31429 N N . PHE A 1 74 ? 16.994 9.671 -17.157 1.00 0.00 52 PHE A N 19
ATOM 31430 C CA . PHE A 1 74 ? 16.341 8.753 -18.081 1.00 0.00 52 PHE A CA 19
ATOM 31431 C C . PHE A 1 74 ? 14.830 8.732 -17.870 1.00 0.00 52 PHE A C 19
ATOM 31432 O O . PHE A 1 74 ? 14.065 8.643 -18.829 1.00 0.00 52 PHE A O 19
ATOM 31449 N N . VAL A 1 75 ? 14.406 8.837 -16.618 1.00 0.00 53 VAL A N 19
ATOM 31450 C CA . VAL A 1 75 ? 12.987 8.794 -16.288 1.00 0.00 53 VAL A CA 19
ATOM 31451 C C . VAL A 1 75 ? 12.262 10.051 -16.768 1.00 0.00 53 VAL A C 19
ATOM 31452 O O . VAL A 1 75 ? 11.038 10.054 -16.916 1.00 0.00 53 VAL A O 19
ATOM 31465 N N . TRP A 1 76 ? 13.022 11.109 -17.027 1.00 0.00 54 TRP A N 19
ATOM 31466 C CA . TRP A 1 76 ? 12.455 12.357 -17.512 1.00 0.00 54 TRP A CA 19
ATOM 31467 C C . TRP A 1 76 ? 12.601 12.446 -19.022 1.00 0.00 54 TRP A C 19
ATOM 31468 O O . TRP A 1 76 ? 13.711 12.476 -19.551 1.00 0.00 54 TRP A O 19
ATOM 31489 N N . SER A 1 77 ? 11.481 12.478 -19.713 1.00 0.00 55 SER A N 19
ATOM 31490 C CA . SER A 1 77 ? 11.485 12.542 -21.159 1.00 0.00 55 SER A CA 19
ATOM 31491 C C . SER A 1 77 ? 11.160 13.956 -21.624 1.00 0.00 55 SER A C 19
ATOM 31492 O O . SER A 1 77 ? 10.050 14.450 -21.410 1.00 0.00 55 SER A O 19
ATOM 31500 N N . SER A 1 78 ? 12.139 14.618 -22.225 1.00 0.00 56 SER A N 19
ATOM 31501 C CA . SER A 1 78 ? 11.939 15.961 -22.743 1.00 0.00 56 SER A CA 19
ATOM 31502 C C . SER A 1 78 ? 11.019 15.910 -23.955 1.00 0.00 56 SER A C 19
ATOM 31503 O O . SER A 1 78 ? 11.348 15.296 -24.970 1.00 0.00 56 SER A O 19
ATOM 31511 N N . VAL A 1 79 ? 9.858 16.540 -23.837 1.00 0.00 57 VAL A N 19
ATOM 31512 C CA . VAL A 1 79 ? 8.870 16.510 -24.906 1.00 0.00 57 VAL A CA 19
ATOM 31513 C C . VAL A 1 79 ? 8.573 17.910 -25.414 1.00 0.00 57 VAL A C 19
ATOM 31514 O O . VAL A 1 79 ? 7.646 18.114 -26.196 1.00 0.00 57 VAL A O 19
ATOM 31527 N N . ARG A 1 80 ? 9.369 18.871 -24.971 1.00 0.00 58 ARG A N 19
ATOM 31528 C CA . ARG A 1 80 ? 9.195 20.253 -25.385 1.00 0.00 58 ARG A CA 19
ATOM 31529 C C . ARG A 1 80 ? 10.448 21.054 -25.060 1.00 0.00 58 ARG A C 19
ATOM 31530 O O . ARG A 1 80 ? 11.510 20.482 -24.821 1.00 0.00 58 ARG A O 19
ATOM 31551 N N . ASP A 1 81 ? 10.306 22.371 -25.043 1.00 0.00 59 ASP A N 19
ATOM 31552 C CA . ASP A 1 81 ? 11.431 23.276 -24.846 1.00 0.00 59 ASP A CA 19
ATOM 31553 C C . ASP A 1 81 ? 12.133 23.029 -23.509 1.00 0.00 59 ASP A C 19
ATOM 31554 O O . ASP A 1 81 ? 13.300 22.642 -23.482 1.00 0.00 59 ASP A O 19
ATOM 31563 N N . ASP A 1 82 ? 11.425 23.236 -22.402 1.00 0.00 60 ASP A N 19
ATOM 31564 C CA . ASP A 1 82 ? 12.038 23.086 -21.080 1.00 0.00 60 ASP A CA 19
ATOM 31565 C C . ASP A 1 82 ? 11.249 22.165 -20.162 1.00 0.00 60 ASP A C 19
ATOM 31566 O O . ASP A 1 82 ? 11.491 22.143 -18.957 1.00 0.00 60 ASP A O 19
ATOM 31575 N N . VAL A 1 83 ? 10.326 21.391 -20.710 1.00 0.00 61 VAL A N 19
ATOM 31576 C CA . VAL A 1 83 ? 9.516 20.515 -19.876 1.00 0.00 61 VAL A CA 19
ATOM 31577 C C . VAL A 1 83 ? 9.794 19.043 -20.174 1.00 0.00 61 VAL A C 19
ATOM 31578 O O . VAL A 1 83 ? 9.814 18.612 -21.332 1.00 0.00 61 VAL A O 19
ATOM 31591 N N . MET A 1 84 ? 10.034 18.284 -19.116 1.00 0.00 62 MET A N 19
ATOM 31592 C CA . MET A 1 84 ? 10.266 16.856 -19.230 1.00 0.00 62 MET A CA 19
ATOM 31593 C C . MET A 1 84 ? 9.164 16.099 -18.506 1.00 0.00 62 MET A C 19
ATOM 31594 O O . MET A 1 84 ? 8.782 16.462 -17.393 1.00 0.00 62 MET A O 19
ATOM 31608 N N . ARG A 1 85 ? 8.645 15.065 -19.145 1.00 0.00 63 ARG A N 19
ATOM 31609 C CA . ARG A 1 85 ? 7.579 14.267 -18.560 1.00 0.00 63 ARG A CA 19
ATOM 31610 C C . ARG A 1 85 ? 8.158 13.038 -17.873 1.00 0.00 63 ARG A C 19
ATOM 31611 O O . ARG A 1 85 ? 9.043 12.374 -18.417 1.00 0.00 63 ARG A O 19
ATOM 31632 N N . LEU A 1 86 ? 7.682 12.756 -16.671 1.00 0.00 64 LEU A N 19
ATOM 31633 C CA . LEU A 1 86 ? 8.082 11.553 -15.963 1.00 0.00 64 LEU A CA 19
ATOM 31634 C C . LEU A 1 86 ? 7.418 10.354 -16.623 1.00 0.00 64 LEU A C 19
ATOM 31635 O O . LEU A 1 86 ? 6.196 10.204 -16.578 1.00 0.00 64 LEU A O 19
ATOM 31651 N N . GLY A 1 87 ? 8.222 9.520 -17.255 1.00 0.00 65 GLY A N 19
ATOM 31652 C CA . GLY A 1 87 ? 7.693 8.356 -17.922 1.00 0.00 65 GLY A CA 19
ATOM 31653 C C . GLY A 1 87 ? 7.797 7.123 -17.057 1.00 0.00 65 GLY A C 19
ATOM 31654 O O . GLY A 1 87 ? 8.892 6.688 -16.717 1.00 0.00 65 GLY A O 19
ATOM 31658 N N . ARG A 1 88 ? 6.667 6.567 -16.670 1.00 0.00 66 ARG A N 19
ATOM 31659 C CA . ARG A 1 88 ? 6.674 5.350 -15.874 1.00 0.00 66 ARG A CA 19
ATOM 31660 C C . ARG A 1 88 ? 7.157 4.153 -16.690 1.00 0.00 66 ARG A C 19
ATOM 31661 O O . ARG A 1 88 ? 7.576 3.140 -16.132 1.00 0.00 66 ARG A O 19
ATOM 31682 N N . GLU A 1 89 ? 7.105 4.281 -18.011 1.00 0.00 67 GLU A N 19
ATOM 31683 C CA . GLU A 1 89 ? 7.600 3.247 -18.913 1.00 0.00 67 GLU A CA 19
ATOM 31684 C C . GLU A 1 89 ? 9.092 3.011 -18.696 1.00 0.00 67 GLU A C 19
ATOM 31685 O O . GLU A 1 89 ? 9.609 1.928 -18.961 1.00 0.00 67 GLU A O 19
ATOM 31697 N N . GLN A 1 90 ? 9.764 4.031 -18.183 1.00 0.00 68 GLN A N 19
ATOM 31698 C CA . GLN A 1 90 ? 11.196 3.970 -17.933 1.00 0.00 68 GLN A CA 19
ATOM 31699 C C . GLN A 1 90 ? 11.475 3.030 -16.767 1.00 0.00 68 GLN A C 19
ATOM 31700 O O . GLN A 1 90 ? 12.435 2.259 -16.779 1.00 0.00 68 GLN A O 19
ATOM 31714 N N . LEU A 1 91 ? 10.604 3.094 -15.767 1.00 0.00 69 LEU A N 19
ATOM 31715 C CA . LEU A 1 91 ? 10.730 2.270 -14.575 1.00 0.00 69 LEU A CA 19
ATOM 31716 C C . LEU A 1 91 ? 10.495 0.805 -14.915 1.00 0.00 69 LEU A C 19
ATOM 31717 O O . LEU A 1 91 ? 11.039 -0.086 -14.269 1.00 0.00 69 LEU A O 19
ATOM 31733 N N . GLN A 1 92 ? 9.685 0.563 -15.939 1.00 0.00 70 GLN A N 19
ATOM 31734 C CA . GLN A 1 92 ? 9.424 -0.791 -16.406 1.00 0.00 70 GLN A CA 19
ATOM 31735 C C . GLN A 1 92 ? 10.701 -1.410 -16.969 1.00 0.00 70 GLN A C 19
ATOM 31736 O O . GLN A 1 92 ? 10.925 -2.611 -16.842 1.00 0.00 70 GLN A O 19
ATOM 31750 N N . ILE A 1 93 ? 11.545 -0.578 -17.572 1.00 0.00 71 ILE A N 19
ATOM 31751 C CA . ILE A 1 93 ? 12.825 -1.035 -18.101 1.00 0.00 71 ILE A CA 19
ATOM 31752 C C . ILE A 1 93 ? 13.778 -1.373 -16.957 1.00 0.00 71 ILE A C 19
ATOM 31753 O O . ILE A 1 93 ? 14.461 -2.399 -16.980 1.00 0.00 71 ILE A O 19
ATOM 31769 N N . LEU A 1 94 ? 13.802 -0.512 -15.946 1.00 0.00 72 LEU A N 19
ATOM 31770 C CA . LEU A 1 94 ? 14.594 -0.761 -14.743 1.00 0.00 72 LEU A CA 19
ATOM 31771 C C . LEU A 1 94 ? 14.090 -2.015 -14.037 1.00 0.00 72 LEU A C 19
ATOM 31772 O O . LEU A 1 94 ? 14.860 -2.767 -13.438 1.00 0.00 72 LEU A O 19
ATOM 31788 N N . LEU A 1 95 ? 12.787 -2.228 -14.132 1.00 0.00 73 LEU A N 19
ATOM 31789 C CA . LEU A 1 95 ? 12.134 -3.391 -13.553 1.00 0.00 73 LEU A CA 19
ATOM 31790 C C . LEU A 1 95 ? 12.582 -4.671 -14.260 1.00 0.00 73 LEU A C 19
ATOM 31791 O O . LEU A 1 95 ? 12.571 -5.752 -13.673 1.00 0.00 73 LEU A O 19
ATOM 31807 N N . GLU A 1 96 ? 12.984 -4.539 -15.522 1.00 0.00 74 GLU A N 19
ATOM 31808 C CA . GLU A 1 96 ? 13.516 -5.668 -16.275 1.00 0.00 74 GLU A CA 19
ATOM 31809 C C . GLU A 1 96 ? 14.922 -6.009 -15.797 1.00 0.00 74 GLU A C 19
ATOM 31810 O O . GLU A 1 96 ? 15.321 -7.174 -15.788 1.00 0.00 74 GLU A O 19
ATOM 31822 N N . GLN A 1 97 ? 15.677 -4.985 -15.414 1.00 0.00 75 GLN A N 19
ATOM 31823 C CA . GLN A 1 97 ? 16.970 -5.194 -14.776 1.00 0.00 75 GLN A CA 19
ATOM 31824 C C . GLN A 1 97 ? 16.748 -5.857 -13.423 1.00 0.00 75 GLN A C 19
ATOM 31825 O O . GLN A 1 97 ? 17.499 -6.745 -13.019 1.00 0.00 75 GLN A O 19
ATOM 31839 N N . ASN A 1 98 ? 15.713 -5.379 -12.729 1.00 0.00 76 ASN A N 19
ATOM 31840 C CA . ASN A 1 98 ? 15.171 -6.013 -11.522 1.00 0.00 76 ASN A CA 19
ATOM 31841 C C . ASN A 1 98 ? 16.027 -5.721 -10.292 1.00 0.00 76 ASN A C 19
ATOM 31842 O O . ASN A 1 98 ? 15.605 -5.951 -9.161 1.00 0.00 76 ASN A O 19
ATOM 31853 N N . ILE A 1 99 ? 17.219 -5.194 -10.513 1.00 0.00 77 ILE A N 19
ATOM 31854 C CA . ILE A 1 99 ? 18.121 -4.871 -9.421 1.00 0.00 77 ILE A CA 19
ATOM 31855 C C . ILE A 1 99 ? 17.741 -3.545 -8.752 1.00 0.00 77 ILE A C 19
ATOM 31856 O O . ILE A 1 99 ? 18.398 -2.518 -8.925 1.00 0.00 77 ILE A O 19
ATOM 31872 N N . ASN A 1 100 ? 16.662 -3.594 -7.980 1.00 0.00 78 ASN A N 19
ATOM 31873 C CA . ASN A 1 100 ? 16.085 -2.407 -7.358 1.00 0.00 78 ASN A CA 19
ATOM 31874 C C . ASN A 1 100 ? 17.050 -1.760 -6.372 1.00 0.00 78 ASN A C 19
ATOM 31875 O O . ASN A 1 100 ? 17.128 -0.537 -6.285 1.00 0.00 78 ASN A O 19
ATOM 31886 N N . GLU A 1 101 ? 17.787 -2.580 -5.638 1.00 0.00 79 GLU A N 19
ATOM 31887 C CA . GLU A 1 101 ? 18.696 -2.075 -4.617 1.00 0.00 79 GLU A CA 19
ATOM 31888 C C . GLU A 1 101 ? 20.008 -1.589 -5.230 1.00 0.00 79 GLU A C 19
ATOM 31889 O O . GLU A 1 101 ? 20.664 -0.700 -4.686 1.00 0.00 79 GLU A O 19
ATOM 31901 N N . ARG A 1 102 ? 20.395 -2.183 -6.351 1.00 0.00 80 ARG A N 19
ATOM 31902 C CA . ARG A 1 102 ? 21.627 -1.798 -7.032 1.00 0.00 80 ARG A CA 19
ATOM 31903 C C . ARG A 1 102 ? 21.457 -0.452 -7.729 1.00 0.00 80 ARG A C 19
ATOM 31904 O O . ARG A 1 102 ? 22.266 0.459 -7.554 1.00 0.00 80 ARG A O 19
ATOM 31925 N N . LEU A 1 103 ? 20.398 -0.346 -8.519 1.00 0.00 81 LEU A N 19
ATOM 31926 C CA . LEU A 1 103 ? 20.082 0.884 -9.240 1.00 0.00 81 LEU A CA 19
ATOM 31927 C C . LEU A 1 103 ? 19.556 1.928 -8.254 1.00 0.00 81 LEU A C 19
ATOM 31928 O O . LEU A 1 103 ? 19.741 3.134 -8.437 1.00 0.00 81 LEU A O 19
ATOM 31944 N N . ASN A 1 104 ? 18.924 1.428 -7.195 1.00 0.00 82 ASN A N 19
ATOM 31945 C CA . ASN A 1 104 ? 18.324 2.256 -6.152 1.00 0.00 82 ASN A CA 19
ATOM 31946 C C . ASN A 1 104 ? 17.139 3.040 -6.703 1.00 0.00 82 ASN A C 19
ATOM 31947 O O . ASN A 1 104 ? 17.254 4.212 -7.065 1.00 0.00 82 ASN A O 19
ATOM 31958 N N . ILE A 1 105 ? 16.006 2.362 -6.804 1.00 0.00 83 ILE A N 19
ATOM 31959 C CA . ILE A 1 105 ? 14.772 2.997 -7.232 1.00 0.00 83 ILE A CA 19
ATOM 31960 C C . ILE A 1 105 ? 13.979 3.433 -6.007 1.00 0.00 83 ILE A C 19
ATOM 31961 O O . ILE A 1 105 ? 13.749 2.637 -5.096 1.00 0.00 83 ILE A O 19
ATOM 31977 N N . GLY A 1 106 ? 13.585 4.701 -5.985 1.00 0.00 84 GLY A N 19
ATOM 31978 C CA . GLY A 1 106 ? 12.852 5.238 -4.856 1.00 0.00 84 GLY A CA 19
ATOM 31979 C C . GLY A 1 106 ? 11.554 4.498 -4.590 1.00 0.00 84 GLY A C 19
ATOM 31980 O O . GLY A 1 106 ? 10.911 3.997 -5.512 1.00 0.00 84 GLY A O 19
ATOM 31984 N N . GLU A 1 107 ? 11.163 4.441 -3.329 1.00 0.00 85 GLU A N 19
ATOM 31985 C CA . GLU A 1 107 ? 9.942 3.753 -2.935 1.00 0.00 85 GLU A CA 19
ATOM 31986 C C . GLU A 1 107 ? 8.671 4.428 -3.490 1.00 0.00 85 GLU A C 19
ATOM 31987 O O . GLU A 1 107 ? 7.753 3.725 -3.915 1.00 0.00 85 GLU A O 19
ATOM 31999 N N . PRO A 1 108 ? 8.574 5.785 -3.530 1.00 0.00 86 PRO A N 19
ATOM 32000 C CA . PRO A 1 108 ? 7.429 6.451 -4.165 1.00 0.00 86 PRO A CA 19
ATOM 32001 C C . PRO A 1 108 ? 7.399 6.213 -5.674 1.00 0.00 86 PRO A C 19
ATOM 32002 O O . PRO A 1 108 ? 6.388 6.432 -6.334 1.00 0.00 86 PRO A O 19
ATOM 32013 N N . LEU A 1 109 ? 8.517 5.750 -6.211 1.00 0.00 87 LEU A N 19
ATOM 32014 C CA . LEU A 1 109 ? 8.605 5.407 -7.622 1.00 0.00 87 LEU A CA 19
ATOM 32015 C C . LEU A 1 109 ? 7.929 4.063 -7.859 1.00 0.00 87 LEU A C 19
ATOM 32016 O O . LEU A 1 109 ? 7.301 3.838 -8.893 1.00 0.00 87 LEU A O 19
ATOM 32032 N N . LEU A 1 110 ? 8.048 3.180 -6.874 1.00 0.00 88 LEU A N 19
ATOM 32033 C CA . LEU A 1 110 ? 7.450 1.855 -6.951 1.00 0.00 88 LEU A CA 19
ATOM 32034 C C . LEU A 1 110 ? 5.930 1.946 -6.924 1.00 0.00 88 LEU A C 19
ATOM 32035 O O . LEU A 1 110 ? 5.245 1.214 -7.638 1.00 0.00 88 LEU A O 19
ATOM 32051 N N . VAL A 1 111 ? 5.404 2.861 -6.114 1.00 0.00 89 VAL A N 19
ATOM 32052 C CA . VAL A 1 111 ? 3.962 3.044 -6.027 1.00 0.00 89 VAL A CA 19
ATOM 32053 C C . VAL A 1 111 ? 3.438 3.697 -7.303 1.00 0.00 89 VAL A C 19
ATOM 32054 O O . VAL A 1 111 ? 2.330 3.402 -7.747 1.00 0.00 89 VAL A O 19
ATOM 32067 N N . TYR A 1 112 ? 4.255 4.567 -7.900 1.00 0.00 90 TYR A N 19
ATOM 32068 C CA . TYR A 1 112 ? 3.900 5.231 -9.150 1.00 0.00 90 TYR A CA 19
ATOM 32069 C C . TYR A 1 112 ? 3.803 4.213 -10.285 1.00 0.00 90 TYR A C 19
ATOM 32070 O O . TYR A 1 112 ? 2.958 4.326 -11.173 1.00 0.00 90 TYR A O 19
ATOM 32088 N N . LEU A 1 113 ? 4.683 3.216 -10.241 1.00 0.00 91 LEU A N 19
ATOM 32089 C CA . LEU A 1 113 ? 4.691 2.141 -11.229 1.00 0.00 91 LEU A CA 19
ATOM 32090 C C . LEU A 1 113 ? 3.404 1.323 -11.128 1.00 0.00 91 LEU A C 19
ATOM 32091 O O . LEU A 1 113 ? 2.987 0.665 -12.081 1.00 0.00 91 LEU A O 19
ATOM 32107 N N . ARG A 1 114 ? 2.779 1.371 -9.965 1.00 0.00 92 ARG A N 19
ATOM 32108 C CA . ARG A 1 114 ? 1.526 0.671 -9.746 1.00 0.00 92 ARG A CA 19
ATOM 32109 C C . ARG A 1 114 ? 0.344 1.548 -10.132 1.00 0.00 92 ARG A C 19
ATOM 32110 O O . ARG A 1 114 ? -0.470 1.178 -10.981 1.00 0.00 92 ARG A O 19
ATOM 32131 N N . ARG A 1 115 ? 0.259 2.714 -9.519 1.00 0.00 93 ARG A N 19
ATOM 32132 C CA . ARG A 1 115 ? -0.841 3.625 -9.772 1.00 0.00 93 ARG A CA 19
ATOM 32133 C C . ARG A 1 115 ? -0.361 5.071 -9.762 1.00 0.00 93 ARG A C 19
ATOM 32134 O O . ARG A 1 115 ? 0.635 5.401 -9.124 1.00 0.00 93 ARG A O 19
ATOM 32155 N N . GLN A 1 116 ? -1.061 5.922 -10.492 1.00 0.00 94 GLN A N 19
ATOM 32156 C CA . GLN A 1 116 ? -0.732 7.334 -10.548 1.00 0.00 94 GLN A CA 19
ATOM 32157 C C . GLN A 1 116 ? -1.995 8.170 -10.408 1.00 0.00 94 GLN A C 19
ATOM 32158 O O . GLN A 1 116 ? -3.053 7.801 -10.923 1.00 0.00 94 GLN A O 19
ATOM 32172 N N . ASP A 1 117 ? -1.894 9.282 -9.694 1.00 0.00 95 ASP A N 19
ATOM 32173 C CA . ASP A 1 117 ? -3.016 10.204 -9.571 1.00 0.00 95 ASP A CA 19
ATOM 32174 C C . ASP A 1 117 ? -2.863 11.313 -10.601 1.00 0.00 95 ASP A C 19
ATOM 32175 O O . ASP A 1 117 ? -3.830 11.979 -10.973 1.00 0.00 95 ASP A O 19
ATOM 32184 N N . LEU A 1 118 ? -1.634 11.497 -11.058 1.00 0.00 96 LEU A N 19
ATOM 32185 C CA . LEU A 1 118 ? -1.345 12.401 -12.156 1.00 0.00 96 LEU A CA 19
ATOM 32186 C C . LEU A 1 118 ? -0.823 11.598 -13.338 1.00 0.00 96 LEU A C 19
ATOM 32187 O O . LEU A 1 118 ? 0.237 10.977 -13.245 1.00 0.00 96 LEU A O 19
ATOM 32203 N N . PRO A 1 119 ? -1.571 11.589 -14.454 1.00 0.00 97 PRO A N 19
ATOM 32204 C CA . PRO A 1 119 ? -1.210 10.820 -15.654 1.00 0.00 97 PRO A CA 19
ATOM 32205 C C . PRO A 1 119 ? 0.226 11.071 -16.102 1.00 0.00 97 PRO A C 19
ATOM 32206 O O . PRO A 1 119 ? 0.957 10.140 -16.438 1.00 0.00 97 PRO A O 19
ATOM 32217 N N . GLU A 1 120 ? 0.622 12.335 -16.102 1.00 0.00 98 GLU A N 19
ATOM 32218 C CA . GLU A 1 120 ? 1.975 12.712 -16.465 1.00 0.00 98 GLU A CA 19
ATOM 32219 C C . GLU A 1 120 ? 2.517 13.738 -15.486 1.00 0.00 98 GLU A C 19
ATOM 32220 O O . GLU A 1 120 ? 1.959 14.826 -15.343 1.00 0.00 98 GLU A O 19
ATOM 32232 N N . ILE A 1 121 ? 3.586 13.382 -14.794 1.00 0.00 99 ILE A N 19
ATOM 32233 C CA . ILE A 1 121 ? 4.261 14.325 -13.923 1.00 0.00 99 ILE A CA 19
ATOM 32234 C C . ILE A 1 121 ? 5.316 15.074 -14.721 1.00 0.00 99 ILE A C 19
ATOM 32235 O O . ILE A 1 121 ? 6.359 14.521 -15.064 1.00 0.00 99 ILE A O 19
ATOM 32251 N N . THR A 1 122 ? 5.026 16.318 -15.047 1.00 0.00 100 THR A N 19
ATOM 32252 C CA . THR A 1 122 ? 5.926 17.116 -15.852 1.00 0.00 100 THR A CA 19
ATOM 32253 C C . THR A 1 122 ? 6.719 18.093 -15.000 1.00 0.00 100 THR A C 19
ATOM 32254 O O . THR A 1 122 ? 6.165 18.776 -14.139 1.00 0.00 100 THR A O 19
ATOM 32265 N N . ALA A 1 123 ? 8.014 18.147 -15.249 1.00 0.00 101 ALA A N 19
ATOM 32266 C CA . ALA A 1 123 ? 8.890 19.070 -14.553 1.00 0.00 101 ALA A CA 19
ATOM 32267 C C . ALA A 1 123 ? 9.558 19.993 -15.556 1.00 0.00 101 ALA A C 19
ATOM 32268 O O . ALA A 1 123 ? 10.067 19.539 -16.585 1.00 0.00 101 ALA A O 19
ATOM 32275 N N . GLN A 1 124 ? 9.545 21.283 -15.266 1.00 0.00 102 GLN A N 19
ATOM 32276 C CA . GLN A 1 124 ? 10.066 22.272 -16.192 1.00 0.00 102 GLN A CA 19
ATOM 32277 C C . GLN A 1 124 ? 10.724 23.424 -15.449 1.00 0.00 102 GLN A C 19
ATOM 32278 O O . GLN A 1 124 ? 10.282 23.813 -14.365 1.00 0.00 102 GLN A O 19
ATOM 32292 N N . ARG A 1 125 ? 11.787 23.955 -16.030 1.00 0.00 103 ARG A N 19
ATOM 32293 C CA . ARG A 1 125 ? 12.477 25.101 -15.460 1.00 0.00 103 ARG A CA 19
ATOM 32294 C C . ARG A 1 125 ? 12.489 26.257 -16.448 1.00 0.00 103 ARG A C 19
ATOM 32295 O O . ARG A 1 125 ? 13.279 26.272 -17.393 1.00 0.00 103 ARG A O 19
ATOM 32316 N N . GLN A 1 126 ? 11.609 27.216 -16.235 1.00 0.00 104 GLN A N 19
ATOM 32317 C CA . GLN A 1 126 ? 11.533 28.385 -17.094 1.00 0.00 104 GLN A CA 19
ATOM 32318 C C . GLN A 1 126 ? 11.639 29.658 -16.263 1.00 0.00 104 GLN A C 19
ATOM 32319 O O . GLN A 1 126 ? 11.577 29.614 -15.033 1.00 0.00 104 GLN A O 19
ATOM 32333 N N . LEU A 1 127 ? 11.799 30.786 -16.939 1.00 0.00 105 LEU A N 19
ATOM 32334 C CA . LEU A 1 127 ? 11.964 32.067 -16.267 1.00 0.00 105 LEU A CA 19
ATOM 32335 C C . LEU A 1 127 ? 10.651 32.845 -16.278 1.00 0.00 105 LEU A C 19
ATOM 32336 O O . LEU A 1 127 ? 10.570 33.968 -15.778 1.00 0.00 105 LEU A O 19
ATOM 32352 N N . ARG A 1 128 ? 9.619 32.239 -16.846 1.00 0.00 106 ARG A N 19
ATOM 32353 C CA . ARG A 1 128 ? 8.316 32.880 -16.935 1.00 0.00 106 ARG A CA 19
ATOM 32354 C C . ARG A 1 128 ? 7.478 32.543 -15.711 1.00 0.00 106 ARG A C 19
ATOM 32355 O O . ARG A 1 128 ? 7.480 33.345 -14.752 1.00 0.00 106 ARG A O 19
ATOM 32377 N N . MET A 1 23 ? 2.299 1.510 0.688 1.00 0.00 1 MET A N 20
ATOM 32378 C CA . MET A 1 23 ? 1.858 1.309 -0.710 1.00 0.00 1 MET A CA 20
ATOM 32379 C C . MET A 1 23 ? 0.903 2.415 -1.139 1.00 0.00 1 MET A C 20
ATOM 32380 O O . MET A 1 23 ? 0.345 2.376 -2.236 1.00 0.00 1 MET A O 20
ATOM 32394 N N . SER A 1 24 ? 0.710 3.398 -0.270 1.00 0.00 2 SER A N 20
ATOM 32395 C CA . SER A 1 24 ? -0.097 4.556 -0.605 1.00 0.00 2 SER A CA 20
ATOM 32396 C C . SER A 1 24 ? 0.730 5.558 -1.407 1.00 0.00 2 SER A C 20
ATOM 32397 O O . SER A 1 24 ? 1.963 5.568 -1.318 1.00 0.00 2 SER A O 20
ATOM 32405 N N . ILE A 1 25 ? 0.059 6.385 -2.191 1.00 0.00 3 ILE A N 20
ATOM 32406 C CA . ILE A 1 25 ? 0.743 7.357 -3.031 1.00 0.00 3 ILE A CA 20
ATOM 32407 C C . ILE A 1 25 ? 1.202 8.547 -2.199 1.00 0.00 3 ILE A C 20
ATOM 32408 O O . ILE A 1 25 ? 0.507 8.988 -1.278 1.00 0.00 3 ILE A O 20
ATOM 32424 N N . THR A 1 26 ? 2.371 9.062 -2.528 1.00 0.00 4 THR A N 20
ATOM 32425 C CA . THR A 1 26 ? 2.958 10.161 -1.792 1.00 0.00 4 THR A CA 20
ATOM 32426 C C . THR A 1 26 ? 2.563 11.500 -2.407 1.00 0.00 4 THR A C 20
ATOM 32427 O O . THR A 1 26 ? 1.827 11.549 -3.394 1.00 0.00 4 THR A O 20
ATOM 32438 N N . SER A 1 27 ? 3.041 12.576 -1.811 1.00 0.00 5 SER A N 20
ATOM 32439 C CA . SER A 1 27 ? 2.809 13.913 -2.328 1.00 0.00 5 SER A CA 20
ATOM 32440 C C . SER A 1 27 ? 3.736 14.196 -3.513 1.00 0.00 5 SER A C 20
ATOM 32441 O O . SER A 1 27 ? 4.412 13.288 -4.001 1.00 0.00 5 SER A O 20
ATOM 32449 N N . THR A 1 28 ? 3.767 15.455 -3.958 1.00 0.00 6 THR A N 20
ATOM 32450 C CA . THR A 1 28 ? 4.545 15.877 -5.129 1.00 0.00 6 THR A CA 20
ATOM 32451 C C . THR A 1 28 ? 6.008 15.409 -5.066 1.00 0.00 6 THR A C 20
ATOM 32452 O O . THR A 1 28 ? 6.679 15.297 -6.096 1.00 0.00 6 THR A O 20
ATOM 32463 N N . ASP A 1 29 ? 6.489 15.123 -3.859 1.00 0.00 7 ASP A N 20
ATOM 32464 C CA . ASP A 1 29 ? 7.838 14.591 -3.646 1.00 0.00 7 ASP A CA 20
ATOM 32465 C C . ASP A 1 29 ? 8.096 13.353 -4.513 1.00 0.00 7 ASP A C 20
ATOM 32466 O O . ASP A 1 29 ? 9.246 13.003 -4.779 1.00 0.00 7 ASP A O 20
ATOM 32475 N N . ILE A 1 30 ? 7.018 12.695 -4.942 1.00 0.00 8 ILE A N 20
ATOM 32476 C CA . ILE A 1 30 ? 7.106 11.533 -5.826 1.00 0.00 8 ILE A CA 20
ATOM 32477 C C . ILE A 1 30 ? 7.825 11.887 -7.132 1.00 0.00 8 ILE A C 20
ATOM 32478 O O . ILE A 1 30 ? 8.622 11.103 -7.648 1.00 0.00 8 ILE A O 20
ATOM 32494 N N . CYS A 1 31 ? 7.563 13.085 -7.636 1.00 0.00 9 CYS A N 20
ATOM 32495 C CA . CYS A 1 31 ? 8.157 13.546 -8.881 1.00 0.00 9 CYS A CA 20
ATOM 32496 C C . CYS A 1 31 ? 9.626 13.896 -8.666 1.00 0.00 9 CYS A C 20
ATOM 32497 O O . CYS A 1 31 ? 10.456 13.748 -9.562 1.00 0.00 9 CYS A O 20
ATOM 32505 N N . GLN A 1 32 ? 9.942 14.337 -7.456 1.00 0.00 10 GLN A N 20
ATOM 32506 C CA . GLN A 1 32 ? 11.294 14.759 -7.118 1.00 0.00 10 GLN A CA 20
ATOM 32507 C C . GLN A 1 32 ? 12.216 13.551 -6.967 1.00 0.00 10 GLN A C 20
ATOM 32508 O O . GLN A 1 32 ? 13.400 13.610 -7.307 1.00 0.00 10 GLN A O 20
ATOM 32522 N N . ALA A 1 33 ? 11.656 12.453 -6.466 1.00 0.00 11 ALA A N 20
ATOM 32523 C CA . ALA A 1 33 ? 12.419 11.229 -6.227 1.00 0.00 11 ALA A CA 20
ATOM 32524 C C . ALA A 1 33 ? 12.947 10.628 -7.529 1.00 0.00 11 ALA A C 20
ATOM 32525 O O . ALA A 1 33 ? 13.904 9.856 -7.522 1.00 0.00 11 ALA A O 20
ATOM 32532 N N . ALA A 1 34 ? 12.326 10.995 -8.646 1.00 0.00 12 ALA A N 20
ATOM 32533 C CA . ALA A 1 34 ? 12.747 10.516 -9.958 1.00 0.00 12 ALA A CA 20
ATOM 32534 C C . ALA A 1 34 ? 14.146 11.022 -10.313 1.00 0.00 12 ALA A C 20
ATOM 32535 O O . ALA A 1 34 ? 14.868 10.391 -11.080 1.00 0.00 12 ALA A O 20
ATOM 32542 N N . ASP A 1 35 ? 14.529 12.159 -9.744 1.00 0.00 13 ASP A N 20
ATOM 32543 C CA . ASP A 1 35 ? 15.856 12.722 -9.986 1.00 0.00 13 ASP A CA 20
ATOM 32544 C C . ASP A 1 35 ? 16.870 12.145 -9.003 1.00 0.00 13 ASP A C 20
ATOM 32545 O O . ASP A 1 35 ? 18.076 12.177 -9.243 1.00 0.00 13 ASP A O 20
ATOM 32554 N N . ALA A 1 36 ? 16.368 11.577 -7.914 1.00 0.00 14 ALA A N 20
ATOM 32555 C CA . ALA A 1 36 ? 17.224 11.041 -6.860 1.00 0.00 14 ALA A CA 20
ATOM 32556 C C . ALA A 1 36 ? 17.868 9.722 -7.278 1.00 0.00 14 ALA A C 20
ATOM 32557 O O . ALA A 1 36 ? 18.707 9.176 -6.560 1.00 0.00 14 ALA A O 20
ATOM 32564 N N . LEU A 1 37 ? 17.476 9.222 -8.442 1.00 0.00 15 LEU A N 20
ATOM 32565 C CA . LEU A 1 37 ? 18.038 7.990 -8.979 1.00 0.00 15 LEU A CA 20
ATOM 32566 C C . LEU A 1 37 ? 19.517 8.183 -9.302 1.00 0.00 15 LEU A C 20
ATOM 32567 O O . LEU A 1 37 ? 19.969 9.312 -9.520 1.00 0.00 15 LEU A O 20
ATOM 32583 N N . LYS A 1 38 ? 20.271 7.092 -9.331 1.00 0.00 16 LYS A N 20
ATOM 32584 C CA . LYS A 1 38 ? 21.692 7.161 -9.642 1.00 0.00 16 LYS A CA 20
ATOM 32585 C C . LYS A 1 38 ? 22.109 5.992 -10.527 1.00 0.00 16 LYS A C 20
ATOM 32586 O O . LYS A 1 38 ? 21.555 4.899 -10.430 1.00 0.00 16 LYS A O 20
ATOM 32605 N N . GLY A 1 39 ? 23.078 6.236 -11.395 1.00 0.00 17 GLY A N 20
ATOM 32606 C CA . GLY A 1 39 ? 23.535 5.207 -12.304 1.00 0.00 17 GLY A CA 20
ATOM 32607 C C . GLY A 1 39 ? 23.253 5.564 -13.747 1.00 0.00 17 GLY A C 20
ATOM 32608 O O . GLY A 1 39 ? 22.439 6.448 -14.028 1.00 0.00 17 GLY A O 20
ATOM 32612 N N . PHE A 1 40 ? 23.924 4.887 -14.663 1.00 0.00 18 PHE A N 20
ATOM 32613 C CA . PHE A 1 40 ? 23.756 5.151 -16.084 1.00 0.00 18 PHE A CA 20
ATOM 32614 C C . PHE A 1 40 ? 23.138 3.946 -16.776 1.00 0.00 18 PHE A C 20
ATOM 32615 O O . PHE A 1 40 ? 23.175 2.832 -16.254 1.00 0.00 18 PHE A O 20
ATOM 32632 N N . VAL A 1 41 ? 22.554 4.178 -17.937 1.00 0.00 19 VAL A N 20
ATOM 32633 C CA . VAL A 1 41 ? 22.053 3.102 -18.774 1.00 0.00 19 VAL A CA 20
ATOM 32634 C C . VAL A 1 41 ? 22.781 3.142 -20.110 1.00 0.00 19 VAL A C 20
ATOM 32635 O O . VAL A 1 41 ? 22.913 4.207 -20.713 1.00 0.00 19 VAL A O 20
ATOM 32648 N N . GLY A 1 42 ? 23.271 1.995 -20.551 1.00 0.00 20 GLY A N 20
ATOM 32649 C CA . GLY A 1 42 ? 24.036 1.937 -21.775 1.00 0.00 20 GLY A CA 20
ATOM 32650 C C . GLY A 1 42 ? 23.737 0.687 -22.570 1.00 0.00 20 GLY A C 20
ATOM 32651 O O . GLY A 1 42 ? 23.412 -0.356 -22.001 1.00 0.00 20 GLY A O 20
ATOM 32655 N N . PHE A 1 43 ? 23.846 0.783 -23.883 1.00 0.00 21 PHE A N 20
ATOM 32656 C CA . PHE A 1 43 ? 23.533 -0.338 -24.750 1.00 0.00 21 PHE A CA 20
ATOM 32657 C C . PHE A 1 43 ? 24.773 -1.179 -25.009 1.00 0.00 21 PHE A C 20
ATOM 32658 O O . PHE A 1 43 ? 25.672 -0.770 -25.747 1.00 0.00 21 PHE A O 20
ATOM 32675 N N . ASN A 1 44 ? 24.822 -2.347 -24.387 1.00 0.00 22 ASN A N 20
ATOM 32676 C CA . ASN A 1 44 ? 25.898 -3.294 -24.630 1.00 0.00 22 ASN A CA 20
ATOM 32677 C C . ASN A 1 44 ? 25.615 -4.026 -25.934 1.00 0.00 22 ASN A C 20
ATOM 32678 O O . ASN A 1 44 ? 24.720 -4.867 -25.996 1.00 0.00 22 ASN A O 20
ATOM 32689 N N . ARG A 1 45 ? 26.368 -3.695 -26.972 1.00 0.00 23 ARG A N 20
ATOM 32690 C CA . ARG A 1 45 ? 26.125 -4.245 -28.302 1.00 0.00 23 ARG A CA 20
ATOM 32691 C C . ARG A 1 45 ? 26.591 -5.693 -28.420 1.00 0.00 23 ARG A C 20
ATOM 32692 O O . ARG A 1 45 ? 26.194 -6.403 -29.345 1.00 0.00 23 ARG A O 20
ATOM 32713 N N . LYS A 1 46 ? 27.415 -6.136 -27.480 1.00 0.00 24 LYS A N 20
ATOM 32714 C CA . LYS A 1 46 ? 27.909 -7.506 -27.494 1.00 0.00 24 LYS A CA 20
ATOM 32715 C C . LYS A 1 46 ? 26.753 -8.478 -27.293 1.00 0.00 24 LYS A C 20
ATOM 32716 O O . LYS A 1 46 ? 26.565 -9.405 -28.080 1.00 0.00 24 LYS A O 20
ATOM 32735 N N . THR A 1 47 ? 25.974 -8.248 -26.243 1.00 0.00 25 THR A N 20
ATOM 32736 C CA . THR A 1 47 ? 24.784 -9.046 -25.989 1.00 0.00 25 THR A CA 20
ATOM 32737 C C . THR A 1 47 ? 23.578 -8.429 -26.699 1.00 0.00 25 THR A C 20
ATOM 32738 O O . THR A 1 47 ? 22.561 -9.090 -26.919 1.00 0.00 25 THR A O 20
ATOM 32749 N N . GLY A 1 48 ? 23.710 -7.159 -27.067 1.00 0.00 26 GLY A N 20
ATOM 32750 C CA . GLY A 1 48 ? 22.659 -6.470 -27.788 1.00 0.00 26 GLY A CA 20
ATOM 32751 C C . GLY A 1 48 ? 21.508 -6.069 -26.892 1.00 0.00 26 GLY A C 20
ATOM 32752 O O . GLY A 1 48 ? 20.346 -6.251 -27.249 1.00 0.00 26 GLY A O 20
ATOM 32756 N N . ARG A 1 49 ? 21.821 -5.523 -25.721 1.00 0.00 27 ARG A N 20
ATOM 32757 C CA . ARG A 1 49 ? 20.786 -5.134 -24.772 1.00 0.00 27 ARG A CA 20
ATOM 32758 C C . ARG A 1 49 ? 21.090 -3.776 -24.159 1.00 0.00 27 ARG A C 20
ATOM 32759 O O . ARG A 1 49 ? 22.250 -3.396 -24.004 1.00 0.00 27 ARG A O 20
ATOM 32780 N N . TYR A 1 50 ? 20.035 -3.058 -23.812 1.00 0.00 28 TYR A N 20
ATOM 32781 C CA . TYR A 1 50 ? 20.157 -1.753 -23.178 1.00 0.00 28 TYR A CA 20
ATOM 32782 C C . TYR A 1 50 ? 2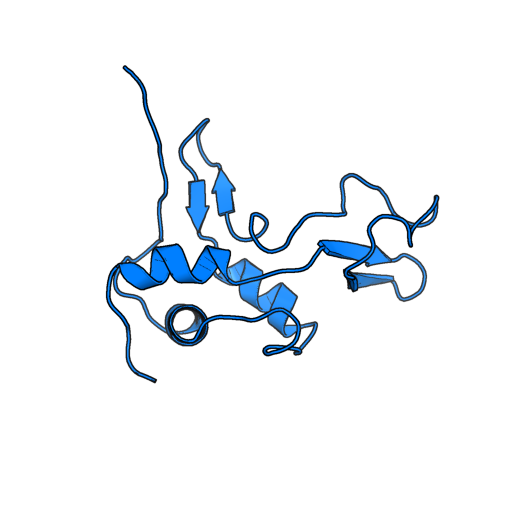0.089 -1.940 -21.666 1.00 0.00 28 TYR A C 20
ATOM 32783 O O . TYR A 1 50 ? 19.013 -2.145 -21.106 1.00 0.00 28 TYR A O 20
ATOM 32801 N N . ILE A 1 51 ? 21.247 -1.900 -21.018 1.00 0.00 29 ILE A N 20
ATOM 32802 C CA . ILE A 1 51 ? 21.360 -2.309 -19.622 1.00 0.00 29 ILE A CA 20
ATOM 32803 C C . ILE A 1 51 ? 22.012 -1.235 -18.756 1.00 0.00 29 ILE A C 20
ATOM 32804 O O . ILE A 1 51 ? 22.392 -0.174 -19.243 1.00 0.00 29 ILE A O 20
ATOM 32820 N N . VAL A 1 52 ? 22.152 -1.530 -17.470 1.00 0.00 30 VAL A N 20
ATOM 32821 C CA . VAL A 1 52 ? 22.692 -0.569 -16.519 1.00 0.00 30 VAL A CA 20
ATOM 32822 C C . VAL A 1 52 ? 24.219 -0.564 -16.526 1.00 0.00 30 VAL A C 20
ATOM 32823 O O . VAL A 1 52 ? 24.863 -1.609 -16.650 1.00 0.00 30 VAL A O 20
ATOM 32836 N N . ARG A 1 53 ? 24.788 0.624 -16.397 1.00 0.00 31 ARG A N 20
ATOM 32837 C CA . ARG A 1 53 ? 26.231 0.800 -16.367 1.00 0.00 31 ARG A CA 20
ATOM 32838 C C . ARG A 1 53 ? 26.610 1.786 -15.270 1.00 0.00 31 ARG A C 20
ATOM 32839 O O . ARG A 1 53 ? 26.008 2.849 -15.147 1.00 0.00 31 ARG A O 20
ATOM 32860 N N . PHE A 1 54 ? 27.599 1.430 -14.470 1.00 0.00 32 PHE A N 20
ATOM 32861 C CA . PHE A 1 54 ? 28.081 2.315 -13.418 1.00 0.00 32 PHE A CA 20
ATOM 32862 C C . PHE A 1 54 ? 29.483 2.785 -13.763 1.00 0.00 32 PHE A C 20
ATOM 32863 O O . PHE A 1 54 ? 30.288 3.121 -12.894 1.00 0.00 32 PHE A O 20
ATOM 32880 N N . SER A 1 55 ? 29.751 2.805 -15.056 1.00 0.00 33 SER A N 20
ATOM 32881 C CA . SER A 1 55 ? 31.036 3.213 -15.578 1.00 0.00 33 SER A CA 20
ATOM 32882 C C . SER A 1 55 ? 30.859 3.780 -16.979 1.00 0.00 33 SER A C 20
ATOM 32883 O O . SER A 1 55 ? 30.446 3.068 -17.895 1.00 0.00 33 SER A O 20
ATOM 32891 N N . GLU A 1 56 ? 31.129 5.067 -17.136 1.00 0.00 34 GLU A N 20
ATOM 32892 C CA . GLU A 1 56 ? 31.111 5.690 -18.452 1.00 0.00 34 GLU A CA 20
ATOM 32893 C C . GLU A 1 56 ? 32.290 5.185 -19.269 1.00 0.00 34 GLU A C 20
ATOM 32894 O O . GLU A 1 56 ? 32.223 5.075 -20.493 1.00 0.00 34 GLU A O 20
ATOM 32906 N N . ASP A 1 57 ? 33.360 4.844 -18.560 1.00 0.00 35 ASP A N 20
ATOM 32907 C CA . ASP A 1 57 ? 34.580 4.331 -19.173 1.00 0.00 35 ASP A CA 20
ATOM 32908 C C . ASP A 1 57 ? 34.353 2.932 -19.738 1.00 0.00 35 ASP A C 20
ATOM 32909 O O . ASP A 1 57 ? 35.178 2.413 -20.493 1.00 0.00 35 ASP A O 20
ATOM 32918 N N . SER A 1 58 ? 33.229 2.330 -19.361 1.00 0.00 36 SER A N 20
ATOM 32919 C CA . SER A 1 58 ? 32.866 0.996 -19.820 1.00 0.00 36 SER A CA 20
ATOM 32920 C C . SER A 1 58 ? 32.717 0.967 -21.339 1.00 0.00 36 SER A C 20
ATOM 32921 O O . SER A 1 58 ? 33.008 -0.044 -21.979 1.00 0.00 36 SER A O 20
ATOM 32929 N N . PHE A 1 59 ? 32.273 2.077 -21.915 1.00 0.00 37 PHE A N 20
ATOM 32930 C CA . PHE A 1 59 ? 32.122 2.173 -23.356 1.00 0.00 37 PHE A CA 20
ATOM 32931 C C . PHE A 1 59 ? 33.033 3.255 -23.917 1.00 0.00 37 PHE A C 20
ATOM 32932 O O . PHE A 1 59 ? 32.714 4.443 -23.870 1.00 0.00 37 PHE A O 20
ATOM 32949 N N . GLY A 1 60 ? 34.183 2.833 -24.418 1.00 0.00 38 GLY A N 20
ATOM 32950 C CA . GLY A 1 60 ? 35.116 3.756 -25.026 1.00 0.00 38 GLY A CA 20
ATOM 32951 C C . GLY A 1 60 ? 35.467 3.346 -26.438 1.00 0.00 38 GLY A C 20
ATOM 32952 O O . GLY A 1 60 ? 36.435 3.838 -27.017 1.00 0.00 38 GLY A O 20
ATOM 32956 N N . MET A 1 61 ? 34.678 2.432 -26.986 1.00 0.00 39 MET A N 20
ATOM 32957 C CA . MET A 1 61 ? 34.882 1.954 -28.344 1.00 0.00 39 MET A CA 20
ATOM 32958 C C . MET A 1 61 ? 33.548 1.550 -28.961 1.00 0.00 39 MET A C 20
ATOM 32959 O O . MET A 1 61 ? 32.730 0.904 -28.301 1.00 0.00 39 MET A O 20
ATOM 32973 N N . ASP A 1 62 ? 33.335 1.959 -30.214 1.00 0.00 40 ASP A N 20
ATOM 32974 C CA . ASP A 1 62 ? 32.125 1.632 -30.986 1.00 0.00 40 ASP A CA 20
ATOM 32975 C C . ASP A 1 62 ? 30.884 2.333 -30.446 1.00 0.00 40 ASP A C 20
ATOM 32976 O O . ASP A 1 62 ? 30.203 3.052 -31.174 1.00 0.00 40 ASP A O 20
ATOM 32985 N N . VAL A 1 63 ? 30.596 2.115 -29.177 1.00 0.00 41 VAL A N 20
ATOM 32986 C CA . VAL A 1 63 ? 29.406 2.662 -28.546 1.00 0.00 41 VAL A CA 20
ATOM 32987 C C . VAL A 1 63 ? 29.591 4.145 -28.253 1.00 0.00 41 VAL A C 20
ATOM 32988 O O . VAL A 1 63 ? 30.561 4.543 -27.607 1.00 0.00 41 VAL A O 20
ATOM 33001 N N . ALA A 1 64 ? 28.665 4.956 -28.741 1.00 0.00 42 ALA A N 20
ATOM 33002 C CA . ALA A 1 64 ? 28.706 6.387 -28.498 1.00 0.00 42 ALA A CA 20
ATOM 33003 C C . ALA A 1 64 ? 28.282 6.699 -27.068 1.00 0.00 42 ALA A C 20
ATOM 33004 O O . ALA A 1 64 ? 27.449 5.996 -26.494 1.00 0.00 42 ALA A O 20
ATOM 33011 N N . ASP A 1 65 ? 28.843 7.762 -26.505 1.00 0.00 43 ASP A N 20
ATOM 33012 C CA . ASP A 1 65 ? 28.535 8.162 -25.131 1.00 0.00 43 ASP A CA 20
ATOM 33013 C C . ASP A 1 65 ? 27.097 8.666 -25.027 1.00 0.00 43 ASP A C 20
ATOM 33014 O O . ASP A 1 65 ? 26.544 8.790 -23.937 1.00 0.00 43 ASP A O 20
ATOM 33023 N N . ASP A 1 66 ? 26.491 8.934 -26.180 1.00 0.00 44 ASP A N 20
ATOM 33024 C CA . ASP A 1 66 ? 25.082 9.313 -26.247 1.00 0.00 44 ASP A CA 20
ATOM 33025 C C . ASP A 1 66 ? 24.195 8.125 -25.874 1.00 0.00 44 ASP A C 20
ATOM 33026 O O . ASP A 1 66 ? 23.058 8.289 -25.430 1.00 0.00 44 ASP A O 20
ATOM 33035 N N . SER A 1 67 ? 24.739 6.923 -26.031 1.00 0.00 45 SER A N 20
ATOM 33036 C CA . SER A 1 67 ? 24.019 5.706 -25.692 1.00 0.00 45 SER A CA 20
ATOM 33037 C C . SER A 1 67 ? 24.093 5.450 -24.188 1.00 0.00 45 SER A C 20
ATOM 33038 O O . SER A 1 67 ? 23.534 4.475 -23.687 1.00 0.00 45 SER A O 20
ATOM 33046 N N . ILE A 1 68 ? 24.790 6.334 -23.483 1.00 0.00 46 ILE A N 20
ATOM 33047 C CA . ILE A 1 68 ? 24.916 6.246 -22.039 1.00 0.00 46 ILE A CA 20
ATOM 33048 C C . ILE A 1 68 ? 24.171 7.405 -21.386 1.00 0.00 46 ILE A C 20
ATOM 33049 O O . ILE A 1 68 ? 24.639 8.543 -21.399 1.00 0.00 46 ILE A O 20
ATOM 33065 N N . THR A 1 69 ? 23.001 7.120 -20.845 1.00 0.00 47 THR A N 20
ATOM 33066 C CA . THR A 1 69 ? 22.183 8.146 -20.221 1.00 0.00 47 THR A CA 20
ATOM 33067 C C . THR A 1 69 ? 21.947 7.825 -18.745 1.00 0.00 47 THR A C 20
ATOM 33068 O O . THR A 1 69 ? 21.534 6.716 -18.406 1.00 0.00 47 THR A O 20
ATOM 33079 N N . PRO A 1 70 ? 22.238 8.780 -17.845 1.00 0.00 48 PRO A N 20
ATOM 33080 C CA . PRO A 1 70 ? 21.974 8.622 -16.413 1.00 0.00 48 PRO A CA 20
ATOM 33081 C C . PRO A 1 70 ? 20.483 8.453 -16.137 1.00 0.00 48 PRO A C 20
ATOM 33082 O O . PRO A 1 70 ? 19.656 9.183 -16.687 1.00 0.00 48 PRO A O 20
ATOM 33093 N N . THR A 1 71 ? 20.143 7.504 -15.273 1.00 0.00 49 THR A N 20
ATOM 33094 C CA . THR A 1 71 ? 18.747 7.161 -15.021 1.00 0.00 49 THR A CA 20
ATOM 33095 C C . THR A 1 71 ? 17.974 8.329 -14.401 1.00 0.00 49 THR A C 20
ATOM 33096 O O . THR A 1 71 ? 16.747 8.358 -14.454 1.00 0.00 49 THR A O 20
ATOM 33107 N N . SER A 1 72 ? 18.692 9.291 -13.832 1.00 0.00 50 SER A N 20
ATOM 33108 C CA . SER A 1 72 ? 18.063 10.469 -13.245 1.00 0.00 50 SER A CA 20
ATOM 33109 C C . SER A 1 72 ? 17.360 11.298 -14.321 1.00 0.00 50 SER A C 20
ATOM 33110 O O . SER A 1 72 ? 16.305 11.880 -14.083 1.00 0.00 50 SER A O 20
ATOM 33118 N N . GLU A 1 73 ? 17.955 11.335 -15.508 1.00 0.00 51 GLU A N 20
ATOM 33119 C CA . GLU A 1 73 ? 17.402 12.084 -16.629 1.00 0.00 51 GLU A CA 20
ATOM 33120 C C . GLU A 1 73 ? 16.653 11.146 -17.570 1.00 0.00 51 GLU A C 20
ATOM 33121 O O . GLU A 1 73 ? 15.768 11.561 -18.317 1.00 0.00 51 GLU A O 20
ATOM 33133 N N . PHE A 1 74 ? 17.004 9.870 -17.498 1.00 0.00 52 PHE A N 20
ATOM 33134 C CA . PHE A 1 74 ? 16.464 8.856 -18.397 1.00 0.00 52 PHE A CA 20
ATOM 33135 C C . PHE A 1 74 ? 14.955 8.683 -18.224 1.00 0.00 52 PHE A C 20
ATOM 33136 O O . PHE A 1 74 ? 14.264 8.242 -19.142 1.00 0.00 52 PHE A O 20
ATOM 33153 N N . VAL A 1 75 ? 14.443 9.039 -17.054 1.00 0.00 53 VAL A N 20
ATOM 33154 C CA . VAL A 1 75 ? 13.026 8.860 -16.770 1.00 0.00 53 VAL A CA 20
ATOM 33155 C C . VAL A 1 75 ? 12.203 10.039 -17.281 1.00 0.00 53 VAL A C 20
ATOM 33156 O O . VAL A 1 75 ? 10.978 10.045 -17.171 1.00 0.00 53 VAL A O 20
ATOM 33169 N N . TRP A 1 76 ? 12.874 11.033 -17.843 1.00 0.00 54 TRP A N 20
ATOM 33170 C CA . TRP A 1 76 ? 12.196 12.219 -18.337 1.00 0.00 54 TRP A CA 20
ATOM 33171 C C . TRP A 1 76 ? 12.196 12.246 -19.856 1.00 0.00 54 TRP A C 20
ATOM 33172 O O . TRP A 1 76 ? 13.250 12.232 -20.490 1.00 0.00 54 TRP A O 20
ATOM 33193 N N . SER A 1 77 ? 11.011 12.276 -20.439 1.00 0.00 55 SER A N 20
ATOM 33194 C CA . SER A 1 77 ? 10.878 12.323 -21.883 1.00 0.00 55 SER A CA 20
ATOM 33195 C C . SER A 1 77 ? 10.307 13.670 -22.322 1.00 0.00 55 SER A C 20
ATOM 33196 O O . SER A 1 77 ? 9.286 14.125 -21.799 1.00 0.00 55 SER A O 20
ATOM 33204 N N . SER A 1 78 ? 10.980 14.311 -23.269 1.00 0.00 56 SER A N 20
ATOM 33205 C CA . SER A 1 78 ? 10.568 15.622 -23.749 1.00 0.00 56 SER A CA 20
ATOM 33206 C C . SER A 1 78 ? 9.281 15.527 -24.567 1.00 0.00 56 SER A C 20
ATOM 33207 O O . SER A 1 78 ? 9.246 14.891 -25.621 1.00 0.00 56 SER A O 20
ATOM 33215 N N . VAL A 1 79 ? 8.222 16.148 -24.062 1.00 0.00 57 VAL A N 20
ATOM 33216 C CA . VAL A 1 79 ? 6.948 16.193 -24.771 1.00 0.00 57 VAL A CA 20
ATOM 33217 C C . VAL A 1 79 ? 6.637 17.622 -25.194 1.00 0.00 57 VAL A C 20
ATOM 33218 O O . VAL A 1 79 ? 5.612 17.897 -25.817 1.00 0.00 57 VAL A O 20
ATOM 33231 N N . ARG A 1 80 ? 7.534 18.522 -24.834 1.00 0.00 58 ARG A N 20
ATOM 33232 C CA . ARG A 1 80 ? 7.379 19.934 -25.125 1.00 0.00 58 ARG A CA 20
ATOM 33233 C C . ARG A 1 80 ? 8.768 20.537 -25.320 1.00 0.00 58 ARG A C 20
ATOM 33234 O O . ARG A 1 80 ? 9.731 19.798 -25.544 1.00 0.00 58 ARG A O 20
ATOM 33255 N N . ASP A 1 81 ? 8.885 21.855 -25.231 1.00 0.00 59 ASP A N 20
ATOM 33256 C CA . ASP A 1 81 ? 10.171 22.516 -25.425 1.00 0.00 59 ASP A CA 20
ATOM 33257 C C . ASP A 1 81 ? 11.137 22.163 -24.296 1.00 0.00 59 ASP A C 20
ATOM 33258 O O . ASP A 1 81 ? 12.174 21.545 -24.526 1.00 0.00 59 ASP A O 20
ATOM 33267 N N . ASP A 1 82 ? 10.785 22.548 -23.078 1.00 0.00 60 ASP A N 20
ATOM 33268 C CA . ASP A 1 82 ? 11.586 22.213 -21.903 1.00 0.00 60 ASP A CA 20
ATOM 33269 C C . ASP A 1 82 ? 10.815 21.250 -21.009 1.00 0.00 60 ASP A C 20
ATOM 33270 O O . ASP A 1 82 ? 11.396 20.496 -20.230 1.00 0.00 60 ASP A O 20
ATOM 33279 N N . VAL A 1 83 ? 9.496 21.264 -21.160 1.00 0.00 61 VAL A N 20
ATOM 33280 C CA . VAL A 1 83 ? 8.615 20.447 -20.338 1.00 0.00 61 VAL A CA 20
ATOM 33281 C C . VAL A 1 83 ? 8.744 18.969 -20.695 1.00 0.00 61 VAL A C 20
ATOM 33282 O O . VAL A 1 83 ? 8.426 18.549 -21.813 1.00 0.00 61 VAL A O 20
ATOM 33295 N N . MET A 1 84 ? 9.228 18.186 -19.745 1.00 0.00 62 MET A N 20
ATOM 33296 C CA . MET A 1 84 ? 9.364 16.752 -19.931 1.00 0.00 62 MET A CA 20
ATOM 33297 C C . MET A 1 84 ? 8.425 16.012 -18.990 1.00 0.00 62 MET A C 20
ATOM 33298 O O . MET A 1 84 ? 8.219 16.438 -17.855 1.00 0.00 62 MET A O 20
ATOM 33312 N N . ARG A 1 85 ? 7.842 14.919 -19.465 1.00 0.00 63 ARG A N 20
ATOM 33313 C CA . ARG A 1 85 ? 6.950 14.118 -18.635 1.00 0.00 63 ARG A CA 20
ATOM 33314 C C . ARG A 1 85 ? 7.664 12.879 -18.127 1.00 0.00 63 ARG A C 20
ATOM 33315 O O . ARG A 1 85 ? 8.703 12.482 -18.665 1.00 0.00 63 ARG A O 20
ATOM 33336 N N . LEU A 1 86 ? 7.102 12.282 -17.088 1.00 0.00 64 LEU A N 20
ATOM 33337 C CA . LEU A 1 86 ? 7.624 11.044 -16.537 1.00 0.00 64 LEU A CA 20
ATOM 33338 C C . LEU A 1 86 ? 7.425 9.920 -17.548 1.00 0.00 64 LEU A C 20
ATOM 33339 O O . LEU A 1 86 ? 6.294 9.527 -17.843 1.00 0.00 64 LEU A O 20
ATOM 33355 N N . GLY A 1 87 ? 8.525 9.423 -18.084 1.00 0.00 65 GLY A N 20
ATOM 33356 C CA . GLY A 1 87 ? 8.461 8.342 -19.040 1.00 0.00 65 GLY A CA 20
ATOM 33357 C C . GLY A 1 87 ? 8.253 7.015 -18.351 1.00 0.00 65 GLY A C 20
ATOM 33358 O O . GLY A 1 87 ? 9.208 6.387 -17.905 1.00 0.00 65 GLY A O 20
ATOM 33362 N N . ARG A 1 88 ? 7.000 6.585 -18.268 1.00 0.00 66 ARG A N 20
ATOM 33363 C CA . ARG A 1 88 ? 6.644 5.367 -17.546 1.00 0.00 66 ARG A CA 20
ATOM 33364 C C . ARG A 1 88 ? 7.236 4.135 -18.221 1.00 0.00 66 ARG A C 20
ATOM 33365 O O . ARG A 1 88 ? 7.305 3.059 -17.628 1.00 0.00 66 ARG A O 20
ATOM 33386 N N . GLU A 1 89 ? 7.666 4.305 -19.462 1.00 0.00 67 GLU A N 20
ATOM 33387 C CA . GLU A 1 89 ? 8.326 3.240 -20.202 1.00 0.00 67 GLU A CA 20
ATOM 33388 C C . GLU A 1 89 ? 9.671 2.883 -19.572 1.00 0.00 67 GLU A C 20
ATOM 33389 O O . GLU A 1 89 ? 10.177 1.776 -19.758 1.00 0.00 67 GLU A O 20
ATOM 33401 N N . GLN A 1 90 ? 10.242 3.826 -18.823 1.00 0.00 68 GLN A N 20
ATOM 33402 C CA . GLN A 1 90 ? 11.549 3.628 -18.198 1.00 0.00 68 GLN A CA 20
ATOM 33403 C C . GLN A 1 90 ? 11.531 2.407 -17.267 1.00 0.00 68 GLN A C 20
ATOM 33404 O O . GLN A 1 90 ? 12.537 1.709 -17.132 1.00 0.00 68 GLN A O 20
ATOM 33418 N N . LEU A 1 91 ? 10.377 2.136 -16.652 1.00 0.00 69 LEU A N 20
ATOM 33419 C CA . LEU A 1 91 ? 10.239 0.992 -15.752 1.00 0.00 69 LEU A CA 20
ATOM 33420 C C . LEU A 1 91 ? 10.352 -0.316 -16.527 1.00 0.00 69 LEU A C 20
ATOM 33421 O O . LEU A 1 91 ? 10.881 -1.308 -16.022 1.00 0.00 69 LEU A O 20
ATOM 33437 N N . GLN A 1 92 ? 9.871 -0.304 -17.764 1.00 0.00 70 GLN A N 20
ATOM 33438 C CA . GLN A 1 92 ? 9.906 -1.487 -18.615 1.00 0.00 70 GLN A CA 20
ATOM 33439 C C . GLN A 1 92 ? 11.343 -1.835 -18.981 1.00 0.00 70 GLN A C 20
ATOM 33440 O O . GLN A 1 92 ? 11.677 -2.996 -19.199 1.00 0.00 70 GLN A O 20
ATOM 33454 N N . ILE A 1 93 ? 12.182 -0.820 -19.075 1.00 0.00 71 ILE A N 20
ATOM 33455 C CA . ILE A 1 93 ? 13.595 -1.027 -19.341 1.00 0.00 71 ILE A CA 20
ATOM 33456 C C . ILE A 1 93 ? 14.328 -1.506 -18.085 1.00 0.00 71 ILE A C 20
ATOM 33457 O O . ILE A 1 93 ? 15.165 -2.405 -18.152 1.00 0.00 71 ILE A O 20
ATOM 33473 N N . LEU A 1 94 ? 13.983 -0.926 -16.936 1.00 0.00 72 LEU A N 20
ATOM 33474 C CA . LEU A 1 94 ? 14.660 -1.250 -15.678 1.00 0.00 72 LEU A CA 20
ATOM 33475 C C . LEU A 1 94 ? 14.462 -2.707 -15.271 1.00 0.00 72 LEU A C 20
ATOM 33476 O O . LEU A 1 94 ? 15.336 -3.296 -14.641 1.00 0.00 72 LEU A O 20
ATOM 33492 N N . LEU A 1 95 ? 13.320 -3.285 -15.632 1.00 0.00 73 LEU A N 20
ATOM 33493 C CA . LEU A 1 95 ? 12.995 -4.657 -15.235 1.00 0.00 73 LEU A CA 20
ATOM 33494 C C . LEU A 1 95 ? 14.045 -5.657 -15.731 1.00 0.00 73 LEU A C 20
ATOM 33495 O O . LEU A 1 95 ? 14.151 -6.767 -15.205 1.00 0.00 73 LEU A O 20
ATOM 33511 N N . GLU A 1 96 ? 14.784 -5.284 -16.773 1.00 0.00 74 GLU A N 20
ATOM 33512 C CA . GLU A 1 96 ? 15.888 -6.104 -17.268 1.00 0.00 74 GLU A CA 20
ATOM 33513 C C . GLU A 1 96 ? 16.929 -6.344 -16.175 1.00 0.00 74 GLU A C 20
ATOM 33514 O O . GLU A 1 96 ? 17.470 -7.445 -16.050 1.00 0.00 74 GLU A O 20
ATOM 33526 N N . GLN A 1 97 ? 17.193 -5.319 -15.375 1.00 0.00 75 GLN A N 20
ATOM 33527 C CA . GLN A 1 97 ? 18.144 -5.425 -14.276 1.00 0.00 75 GLN A CA 20
ATOM 33528 C C . GLN A 1 97 ? 17.446 -5.104 -12.959 1.00 0.00 75 GLN A C 20
ATOM 33529 O O . GLN A 1 97 ? 17.301 -3.940 -12.589 1.00 0.00 75 GLN A O 20
ATOM 33543 N N . ASN A 1 98 ? 17.003 -6.140 -12.264 1.00 0.00 76 ASN A N 20
ATOM 33544 C CA . ASN A 1 98 ? 16.206 -5.961 -11.057 1.00 0.00 76 ASN A CA 20
ATOM 33545 C C . ASN A 1 98 ? 17.093 -5.695 -9.847 1.00 0.00 76 ASN A C 20
ATOM 33546 O O . ASN A 1 98 ? 17.482 -6.622 -9.134 1.00 0.00 76 ASN A O 20
ATOM 33557 N N . ILE A 1 99 ? 17.429 -4.431 -9.637 1.00 0.00 77 ILE A N 20
ATOM 33558 C CA . ILE A 1 99 ? 18.233 -4.026 -8.490 1.00 0.00 77 ILE A CA 20
ATOM 33559 C C . ILE A 1 99 ? 17.870 -2.611 -8.032 1.00 0.00 77 ILE A C 20
ATOM 33560 O O . ILE A 1 99 ? 18.454 -1.622 -8.479 1.00 0.00 77 ILE A O 20
ATOM 33576 N N . ASN A 1 100 ? 16.895 -2.519 -7.133 1.00 0.00 78 ASN A N 20
ATOM 33577 C CA . ASN A 1 100 ? 16.394 -1.221 -6.682 1.00 0.00 78 ASN A CA 20
ATOM 33578 C C . ASN A 1 100 ? 17.397 -0.530 -5.776 1.00 0.00 78 ASN A C 20
ATOM 33579 O O . ASN A 1 100 ? 17.532 0.689 -5.812 1.00 0.00 78 ASN A O 20
ATOM 33590 N N . GLU A 1 101 ? 18.108 -1.309 -4.975 1.00 0.00 79 GLU A N 20
ATOM 33591 C CA . GLU A 1 101 ? 19.088 -0.753 -4.051 1.00 0.00 79 GLU A CA 20
ATOM 33592 C C . GLU A 1 101 ? 20.324 -0.289 -4.811 1.00 0.00 79 GLU A C 20
ATOM 33593 O O . GLU A 1 101 ? 21.015 0.630 -4.390 1.00 0.00 79 GLU A O 20
ATOM 33605 N N . ARG A 1 102 ? 20.593 -0.942 -5.930 1.00 0.00 80 ARG A N 20
ATOM 33606 C CA . ARG A 1 102 ? 21.748 -0.615 -6.754 1.00 0.00 80 ARG A CA 20
ATOM 33607 C C . ARG A 1 102 ? 21.558 0.736 -7.442 1.00 0.00 80 ARG A C 20
ATOM 33608 O O . ARG A 1 102 ? 22.406 1.622 -7.346 1.00 0.00 80 ARG A O 20
ATOM 33629 N N . LEU A 1 103 ? 20.435 0.880 -8.132 1.00 0.00 81 LEU A N 20
ATOM 33630 C CA . LEU A 1 103 ? 20.130 2.106 -8.873 1.00 0.00 81 LEU A CA 20
ATOM 33631 C C . LEU A 1 103 ? 19.512 3.177 -7.972 1.00 0.00 81 LEU A C 20
ATOM 33632 O O . LEU A 1 103 ? 19.408 4.341 -8.365 1.00 0.00 81 LEU A O 20
ATOM 33648 N N . ASN A 1 104 ? 19.092 2.768 -6.775 1.00 0.00 82 ASN A N 20
ATOM 33649 C CA . ASN A 1 104 ? 18.455 3.672 -5.812 1.00 0.00 82 ASN A CA 20
ATOM 33650 C C . ASN A 1 104 ? 17.114 4.178 -6.335 1.00 0.00 82 ASN A C 20
ATOM 33651 O O . ASN A 1 104 ? 16.837 5.377 -6.285 1.00 0.00 82 ASN A O 20
ATOM 33662 N N . ILE A 1 105 ? 16.278 3.266 -6.830 1.00 0.00 83 ILE A N 20
ATOM 33663 C CA . ILE A 1 105 ? 14.945 3.641 -7.288 1.00 0.00 83 ILE A CA 20
ATOM 33664 C C . ILE A 1 105 ? 14.113 4.133 -6.109 1.00 0.00 83 ILE A C 20
ATOM 33665 O O . ILE A 1 105 ? 14.024 3.463 -5.077 1.00 0.00 83 ILE A O 20
ATOM 33681 N N . GLY A 1 106 ? 13.529 5.314 -6.267 1.00 0.00 84 GLY A N 20
ATOM 33682 C CA . GLY A 1 106 ? 12.750 5.911 -5.205 1.00 0.00 84 GLY A CA 20
ATOM 33683 C C . GLY A 1 106 ? 11.533 5.089 -4.834 1.00 0.00 84 GLY A C 20
ATOM 33684 O O . GLY A 1 106 ? 10.911 4.461 -5.688 1.00 0.00 84 GLY A O 20
ATOM 33688 N N . GLU A 1 107 ? 11.189 5.111 -3.559 1.00 0.00 85 GLU A N 20
ATOM 33689 C CA . GLU A 1 107 ? 10.040 4.376 -3.051 1.00 0.00 85 GLU A CA 20
ATOM 33690 C C . GLU A 1 107 ? 8.727 4.863 -3.682 1.00 0.00 85 GLU A C 20
ATOM 33691 O O . GLU A 1 107 ? 7.898 4.043 -4.080 1.00 0.00 85 GLU A O 20
ATOM 33703 N N . PRO A 1 108 ? 8.501 6.197 -3.785 1.00 0.00 86 PRO A N 20
ATOM 33704 C CA . PRO A 1 108 ? 7.334 6.742 -4.496 1.00 0.00 86 PRO A CA 20
ATOM 33705 C C . PRO A 1 108 ? 7.252 6.262 -5.947 1.00 0.00 86 PRO A C 20
ATOM 33706 O O . PRO A 1 108 ? 6.188 6.280 -6.559 1.00 0.00 86 PRO A O 20
ATOM 33717 N N . LEU A 1 109 ? 8.378 5.820 -6.488 1.00 0.00 87 LEU A N 20
ATOM 33718 C CA . LEU A 1 109 ? 8.427 5.323 -7.858 1.00 0.00 87 LEU A CA 20
ATOM 33719 C C . LEU A 1 109 ? 7.820 3.921 -7.930 1.00 0.00 87 LEU A C 20
ATOM 33720 O O . LEU A 1 109 ? 7.247 3.531 -8.947 1.00 0.00 87 LEU A O 20
ATOM 33736 N N . LEU A 1 110 ? 7.933 3.175 -6.833 1.00 0.00 88 LEU A N 20
ATOM 33737 C CA . LEU A 1 110 ? 7.348 1.838 -6.749 1.00 0.00 88 LEU A CA 20
ATOM 33738 C C . LEU A 1 110 ? 5.831 1.921 -6.619 1.00 0.00 88 LEU A C 20
ATOM 33739 O O . LEU A 1 110 ? 5.100 1.173 -7.269 1.00 0.00 88 LEU A O 20
ATOM 33755 N N . VAL A 1 111 ? 5.361 2.839 -5.782 1.00 0.00 89 VAL A N 20
ATOM 33756 C CA . VAL A 1 111 ? 3.928 3.008 -5.567 1.00 0.00 89 VAL A CA 20
ATOM 33757 C C . VAL A 1 111 ? 3.259 3.587 -6.812 1.00 0.00 89 VAL A C 20
ATOM 33758 O O . VAL A 1 111 ? 2.099 3.290 -7.097 1.00 0.00 89 VAL A O 20
ATOM 33771 N N . TYR A 1 112 ? 3.998 4.416 -7.548 1.00 0.00 90 TYR A N 20
ATOM 33772 C CA . TYR A 1 112 ? 3.504 4.989 -8.797 1.00 0.00 90 TYR A CA 20
ATOM 33773 C C . TYR A 1 112 ? 3.170 3.882 -9.799 1.00 0.00 90 TYR A C 20
ATOM 33774 O O . TYR A 1 112 ? 2.302 4.044 -10.657 1.00 0.00 90 TYR A O 20
ATOM 33792 N N . LEU A 1 113 ? 3.865 2.753 -9.673 1.00 0.00 91 LEU A N 20
ATOM 33793 C CA . LEU A 1 113 ? 3.628 1.604 -10.537 1.00 0.00 91 LEU A CA 20
ATOM 33794 C C . LEU A 1 113 ? 2.282 0.957 -10.217 1.00 0.00 91 LEU A C 20
ATOM 33795 O O . LEU A 1 113 ? 1.629 0.395 -11.096 1.00 0.00 91 LEU A O 20
ATOM 33811 N N . ARG A 1 114 ? 1.871 1.045 -8.954 1.00 0.00 92 ARG A N 20
ATOM 33812 C CA . ARG A 1 114 ? 0.583 0.506 -8.527 1.00 0.00 92 ARG A CA 20
ATOM 33813 C C . ARG A 1 114 ? -0.544 1.248 -9.230 1.00 0.00 92 ARG A C 20
ATOM 33814 O O . ARG A 1 114 ? -1.388 0.644 -9.893 1.00 0.00 92 ARG A O 20
ATOM 33835 N N . ARG A 1 115 ? -0.541 2.562 -9.080 1.00 0.00 93 ARG A N 20
ATOM 33836 C CA . ARG A 1 115 ? -1.485 3.423 -9.774 1.00 0.00 93 ARG A CA 20
ATOM 33837 C C . ARG A 1 115 ? -0.922 4.832 -9.866 1.00 0.00 93 ARG A C 20
ATOM 33838 O O . ARG A 1 115 ? -0.215 5.284 -8.965 1.00 0.00 93 ARG A O 20
ATOM 33859 N N . GLN A 1 116 ? -1.217 5.513 -10.959 1.00 0.00 94 GLN A N 20
ATOM 33860 C CA . GLN A 1 116 ? -0.702 6.857 -11.166 1.00 0.00 94 GLN A CA 20
ATOM 33861 C C . GLN A 1 116 ? -1.682 7.901 -10.654 1.00 0.00 94 GLN A C 20
ATOM 33862 O O . GLN A 1 116 ? -2.875 7.629 -10.506 1.00 0.00 94 GLN A O 20
ATOM 33876 N N . ASP A 1 117 ? -1.168 9.082 -10.356 1.00 0.00 95 ASP A N 20
ATOM 33877 C CA . ASP A 1 117 ? -1.984 10.170 -9.844 1.00 0.00 95 ASP A CA 20
ATOM 33878 C C . ASP A 1 117 ? -2.390 11.107 -10.977 1.00 0.00 95 ASP A C 20
ATOM 33879 O O . ASP A 1 117 ? -3.573 11.408 -11.153 1.00 0.00 95 ASP A O 20
ATOM 33888 N N . LEU A 1 118 ? -1.408 11.561 -11.743 1.00 0.00 96 LEU A N 20
ATOM 33889 C CA . LEU A 1 118 ? -1.660 12.392 -12.910 1.00 0.00 96 LEU A CA 20
ATOM 33890 C C . LEU A 1 118 ? -0.834 11.902 -14.091 1.00 0.00 96 LEU A C 20
ATOM 33891 O O . LEU A 1 118 ? 0.275 11.393 -13.916 1.00 0.00 96 LEU A O 20
ATOM 33907 N N . PRO A 1 119 ? -1.369 12.026 -15.314 1.00 0.00 97 PRO A N 20
ATOM 33908 C CA . PRO A 1 119 ? -0.619 11.730 -16.532 1.00 0.00 97 PRO A CA 20
ATOM 33909 C C . PRO A 1 119 ? 0.407 12.818 -16.826 1.00 0.00 97 PRO A C 20
ATOM 33910 O O . PRO A 1 119 ? 1.452 12.562 -17.422 1.00 0.00 97 PRO A O 20
ATOM 33921 N N . GLU A 1 120 ? 0.112 14.028 -16.368 1.00 0.00 98 GLU A N 20
ATOM 33922 C CA . GLU A 1 120 ? 0.959 15.180 -16.636 1.00 0.00 98 GLU A CA 20
ATOM 33923 C C . GLU A 1 120 ? 1.995 15.394 -15.541 1.00 0.00 98 GLU A C 20
ATOM 33924 O O . GLU A 1 120 ? 2.181 16.515 -15.058 1.00 0.00 98 GLU A O 20
ATOM 33936 N N . ILE A 1 121 ? 2.681 14.326 -15.158 1.00 0.00 99 ILE A N 20
ATOM 33937 C CA . ILE A 1 121 ? 3.822 14.458 -14.269 1.00 0.00 99 ILE A CA 20
ATOM 33938 C C . ILE A 1 121 ? 4.949 15.095 -15.060 1.00 0.00 99 ILE A C 20
ATOM 33939 O O . ILE A 1 121 ? 5.577 14.447 -15.898 1.00 0.00 99 ILE A O 20
ATOM 33955 N N . THR A 1 122 ? 5.179 16.369 -14.811 1.00 0.00 100 THR A N 20
ATOM 33956 C CA . THR A 1 122 ? 6.037 17.161 -15.662 1.00 0.00 100 THR A CA 20
ATOM 33957 C C . THR A 1 122 ? 7.145 17.851 -14.885 1.00 0.00 100 THR A C 20
ATOM 33958 O O . THR A 1 122 ? 6.930 18.370 -13.788 1.00 0.00 100 THR A O 20
ATOM 33969 N N . ALA A 1 123 ? 8.331 17.838 -15.464 1.00 0.00 101 ALA A N 20
ATOM 33970 C CA . ALA A 1 123 ? 9.464 18.550 -14.913 1.00 0.00 101 ALA A CA 20
ATOM 33971 C C . ALA A 1 123 ? 9.984 19.550 -15.933 1.00 0.00 101 ALA A C 20
ATOM 33972 O O . ALA A 1 123 ? 10.258 19.194 -17.081 1.00 0.00 101 ALA A O 20
ATOM 33979 N N . GLN A 1 124 ? 10.078 20.802 -15.521 1.00 0.00 102 GLN A N 20
ATOM 33980 C CA . GLN A 1 124 ? 10.606 21.854 -16.376 1.00 0.00 102 GLN A CA 20
ATOM 33981 C C . GLN A 1 124 ? 11.357 22.865 -15.525 1.00 0.00 102 GLN A C 20
ATOM 33982 O O . GLN A 1 124 ? 11.038 23.050 -14.348 1.00 0.00 102 GLN A O 20
ATOM 33996 N N . ARG A 1 125 ? 12.362 23.498 -16.097 1.00 0.00 103 ARG A N 20
ATOM 33997 C CA . ARG A 1 125 ? 13.153 24.460 -15.353 1.00 0.00 103 ARG A CA 20
ATOM 33998 C C . ARG A 1 125 ? 12.822 25.875 -15.795 1.00 0.00 103 ARG A C 20
ATOM 33999 O O . ARG A 1 125 ? 13.099 26.271 -16.929 1.00 0.00 103 ARG A O 20
ATOM 34020 N N . GLN A 1 126 ? 12.216 26.624 -14.887 1.00 0.00 104 GLN A N 20
ATOM 34021 C CA . GLN A 1 126 ? 11.790 27.985 -15.164 1.00 0.00 104 GLN A CA 20
ATOM 34022 C C . GLN A 1 126 ? 13.001 28.896 -15.304 1.00 0.00 104 GLN A C 20
ATOM 34023 O O . GLN A 1 126 ? 13.703 29.168 -14.333 1.00 0.00 104 GLN A O 20
ATOM 34037 N N . LEU A 1 127 ? 13.234 29.363 -16.521 1.00 0.00 105 LEU A N 20
ATOM 34038 C CA . LEU A 1 127 ? 14.419 30.155 -16.833 1.00 0.00 105 LEU A CA 20
ATOM 34039 C C . LEU A 1 127 ? 14.240 31.623 -16.443 1.00 0.00 105 LEU A C 20
ATOM 34040 O O . LEU A 1 127 ? 15.024 32.482 -16.846 1.00 0.00 105 LEU A O 20
ATOM 34056 N N . ARG A 1 128 ? 13.208 31.908 -15.663 1.00 0.00 106 ARG A N 20
ATOM 34057 C CA . ARG A 1 128 ? 13.007 33.246 -15.121 1.00 0.00 106 ARG A CA 20
ATOM 34058 C C . ARG A 1 128 ? 12.874 33.161 -13.609 1.00 0.00 106 ARG A C 20
ATOM 34059 O O . ARG A 1 128 ? 11.746 32.935 -13.125 1.00 0.00 106 ARG A O 20
#

InterPro domains:
  IPR023117 PA1123-like domain [PF09634] (1-104)
  IPR036808 PA1123-like superfamily [G3DSA:3.90.1650.10] (1-106)
  IPR036808 PA1123-like superfamily [SSF160477] (1-105)

Secondary structure (DSSP, 8-state):
-----GGGGGGGGS---EEEEETTTTEEEEES-GGG-SSSS-GGG-EEHHHHTEEESSSSEEEE-TTHHHHHHHHT-HHHHT--HHHHHHTT--SSSS-EEE----

Solvent-accessible surface area: 7610 Å² total; per-residue (Å²): 182,81,63,47,74,94,99,0,34,128,18,0,112,38,1,113,8,57,0,0,100,14,170,190,75,43,140,49,14,0,87,94,52,99,130,65,45,62,192,67,10,62,110,143,42,21,38,52,0,33,116,39,0,39,48,75,62,165,139,60,32,57,102,7,13,85,110,33,7,102,50,8,106,132,38,109,51,72,169,109,0,63,22,14,128,22,0,79,7,1,81,140,173,67,80,65,96,79,3,79,31,118,185,133,180,280